Protein AF-0000000076758335 (afdb_homodimer)

InterPro domains:
  IPR004199 Beta galactosidase small chain/ domain 5 [PF02929] (727-994)
  IPR004199 Beta galactosidase small chain/ domain 5 [SM01038] (724-995)
  IPR006101 Glycoside hydrolase, family 2 [PR00132] (143-158)
  IPR006101 Glycoside hydrolase, family 2 [PR00132] (321-335)
  IPR006101 Glycoside hydrolase, family 2 [PR00132] (352-370)
  IPR006101 Glycoside hydrolase, family 2 [PR00132] (432-447)
  IPR006101 Glycoside hydrolase, family 2 [PR00132] (509-524)
  IPR006102 Glycoside hydrolase family 2, immunoglobulin-like beta-sandwich [PF00703] (217-310)
  IPR006103 Glycoside hydrolase family 2, catalytic domain [PF02836] (313-606)
  IPR006104 Glycosyl hydrolases family 2, sugar binding domain [PF02837] (42-215)
  IPR008979 Galactose-binding-like domain superfamily [SSF49785] (6-215)
  IPR011013 Galactose mutarotase-like domain superfamily [SSF74650] (711-996)
  IPR013783 Immunoglobulin-like fold [G3DSA:2.60.40.10] (217-310)
  IPR013783 Immunoglobulin-like fold [G3DSA:2.60.40.10] (604-705)
  IPR014718 Glycoside hydrolase-type carbohydrate-binding [G3DSA:2.70.98.10] (709-995)
  IPR017853 Glycoside hydrolase superfamily [SSF51445] (312-602)
  IPR023230 Glycoside hydrolase, family 2, conserved site [PS00719] (362-387)
  IPR023232 Glycoside hydrolase, family 2, active site [PS00608] (432-446)
  IPR032312 Beta-galactosidase, domain 4 [PF16353] (614-696)
  IPR036156 Beta-Galactosidase/glucuronidase domain superfamily [SSF49303] (218-310)

Structure (mmCIF, N/CA/C/O backbone):
data_AF-0000000076758335-model_v1
#
loop_
_entity.id
_entity.type
_entity.pdbx_description
1 polymer Beta-galactosidase
#
loop_
_atom_site.group_PDB
_atom_site.id
_atom_site.type_symbol
_atom_site.label_atom_id
_atom_site.label_alt_id
_atom_site.label_comp_id
_atom_site.label_asym_id
_atom_site.label_entity_id
_atom_site.label_seq_id
_atom_site.pdbx_PDB_ins_code
_atom_site.Cartn_x
_atom_site.Cartn_y
_atom_site.Cartn_z
_atom_site.occupancy
_atom_site.B_iso_or_equiv
_atom_site.auth_seq_id
_atom_site.auth_comp_id
_atom_site.auth_asym_id
_atom_site.auth_atom_id
_atom_site.pdbx_PDB_model_num
ATOM 1 N N . MET A 1 1 ? -24.25 -48.094 -36.531 1 71.44 1 MET A N 1
ATOM 2 C CA . MET A 1 1 ? -24.312 -48.156 -35.094 1 71.44 1 MET A CA 1
ATOM 3 C C . MET A 1 1 ? -24.812 -46.812 -34.5 1 71.44 1 MET A C 1
ATOM 5 O O . MET A 1 1 ? -24.516 -45.75 -35.031 1 71.44 1 MET A O 1
ATOM 9 N N . LYS A 1 2 ? -25.703 -46.938 -33.5 1 85.69 2 LYS A N 1
ATOM 10 C CA . LYS A 1 2 ? -26.25 -45.75 -32.812 1 85.69 2 LYS A CA 1
ATOM 11 C C . LYS A 1 2 ? -25.422 -45.406 -31.594 1 85.69 2 LYS A C 1
ATOM 13 O O . LYS A 1 2 ? -24.953 -46.312 -30.891 1 85.69 2 LYS A O 1
ATOM 18 N N . TYR A 1 3 ? -25.016 -44.125 -31.438 1 91.62 3 TYR A N 1
ATOM 19 C CA . TYR A 1 3 ? -24.297 -43.688 -30.25 1 91.62 3 TYR A CA 1
ATOM 20 C C . TYR A 1 3 ? -25.25 -43.5 -29.062 1 91.62 3 TYR A C 1
ATOM 22 O O . TYR A 1 3 ? -26.469 -43.406 -29.25 1 91.62 3 TYR A O 1
ATOM 30 N N . THR A 1 4 ? -24.75 -43.625 -27.781 1 96.19 4 THR A N 1
ATOM 31 C CA . THR A 1 4 ? -25.5 -43.344 -26.578 1 96.19 4 THR A CA 1
ATOM 32 C C . THR A 1 4 ? -24.703 -42.469 -25.625 1 96.19 4 THR A C 1
ATOM 34 O O . THR A 1 4 ? -23.469 -42.562 -25.578 1 96.19 4 THR A O 1
ATOM 37 N N . LEU A 1 5 ? -25.359 -41.625 -24.922 1 95.94 5 LEU A N 1
ATOM 38 C CA . LEU A 1 5 ? -24.703 -40.75 -23.953 1 95.94 5 LEU A CA 1
ATOM 39 C C . LEU A 1 5 ? -24.422 -41.531 -22.656 1 95.94 5 LEU A C 1
ATOM 41 O O . LEU A 1 5 ? -23.656 -41.031 -21.812 1 95.94 5 LEU A O 1
ATOM 45 N N . ASP A 1 6 ? -24.922 -42.719 -22.562 1 95.75 6 ASP A N 1
ATOM 46 C CA . ASP A 1 6 ? -24.688 -43.531 -21.391 1 95.75 6 ASP A CA 1
ATOM 47 C C . ASP A 1 6 ? -23.203 -43.875 -21.234 1 95.75 6 ASP A C 1
ATOM 49 O O . ASP A 1 6 ? -22.75 -44.188 -20.141 1 95.75 6 ASP A O 1
ATOM 53 N N . TRP A 1 7 ? -22.484 -43.781 -22.344 1 97.62 7 TRP A N 1
ATOM 54 C CA . TRP A 1 7 ? -21.062 -44.094 -22.297 1 97.62 7 TRP A CA 1
ATOM 55 C C . TRP A 1 7 ? -20.312 -43.094 -21.406 1 97.62 7 TRP A C 1
ATOM 57 O O . TRP A 1 7 ? -19.281 -43.438 -20.812 1 97.62 7 TRP A O 1
ATOM 67 N N . LEU A 1 8 ? -20.844 -41.906 -21.219 1 97.56 8 LEU A N 1
ATOM 68 C CA . LEU A 1 8 ? -20.188 -40.844 -20.484 1 97.56 8 LEU A CA 1
ATOM 69 C C . LEU A 1 8 ? -20.031 -41.219 -19.016 1 97.56 8 LEU A C 1
ATOM 71 O O . LEU A 1 8 ? -19.156 -40.688 -18.312 1 97.56 8 LEU A O 1
ATOM 75 N N . ILE A 1 9 ? -20.875 -42.125 -18.5 1 97.38 9 ILE A N 1
ATOM 76 C CA . ILE A 1 9 ? -20.844 -42.438 -17.078 1 97.38 9 ILE A CA 1
ATOM 77 C C . ILE A 1 9 ? -20.516 -43.938 -16.906 1 97.38 9 ILE A C 1
ATOM 79 O O . ILE A 1 9 ? -20.859 -44.531 -15.875 1 97.38 9 ILE A O 1
ATOM 83 N N . ASN A 1 10 ? -20.031 -44.562 -17.906 1 97.5 10 ASN A N 1
ATOM 84 C CA . ASN A 1 10 ? -19.641 -45.969 -17.828 1 97.5 10 ASN A CA 1
ATOM 85 C C . ASN A 1 10 ? -18.125 -46.125 -18 1 97.5 10 ASN A C 1
ATOM 87 O O . ASN A 1 10 ? -17.609 -46.125 -19.109 1 97.5 10 ASN A O 1
ATOM 91 N N . PRO A 1 11 ? -17.391 -46.375 -16.906 1 97.44 11 PRO A N 1
ATOM 92 C CA . PRO A 1 11 ? -15.938 -46.469 -17 1 97.44 11 PRO A CA 1
ATOM 93 C C . PRO A 1 11 ? -15.492 -47.688 -17.828 1 97.44 11 PRO A C 1
ATOM 95 O O . PRO A 1 11 ? -14.328 -47.781 -18.219 1 97.44 11 PRO A O 1
ATOM 98 N N . GLU A 1 12 ? -16.438 -48.531 -18.156 1 97.62 12 GLU A N 1
ATOM 99 C CA . GLU A 1 12 ? -16.109 -49.719 -18.938 1 97.62 12 GLU A CA 1
ATOM 100 C C . GLU A 1 12 ? -16.141 -49.406 -20.438 1 97.62 12 GLU A C 1
ATOM 102 O O . GLU A 1 12 ? -15.648 -50.219 -21.25 1 97.62 12 GLU A O 1
ATOM 107 N N . VAL A 1 13 ? -16.75 -48.375 -20.828 1 97.94 13 VAL A N 1
ATOM 108 C CA . VAL A 1 13 ? -16.797 -47.969 -22.219 1 97.94 13 VAL A CA 1
ATOM 109 C C . VAL A 1 13 ? -15.984 -46.688 -22.406 1 97.94 13 VAL A C 1
ATOM 111 O O . VAL A 1 13 ? -16.516 -45.562 -22.234 1 97.94 13 VAL A O 1
ATOM 114 N N . PHE A 1 14 ? -14.781 -46.844 -22.766 1 98 14 PHE A N 1
ATOM 115 C CA . PHE A 1 14 ? -13.906 -45.688 -22.922 1 98 14 PHE A CA 1
ATOM 116 C C . PHE A 1 14 ? -13.484 -45.5 -24.375 1 98 14 PHE A C 1
ATOM 118 O O . PHE A 1 14 ? -12.805 -44.531 -24.734 1 98 14 PHE A O 1
ATOM 125 N N . ALA A 1 15 ? -13.844 -46.375 -25.25 1 97.94 15 ALA A N 1
ATOM 126 C CA . ALA A 1 15 ? -13.57 -46.375 -26.688 1 97.94 15 ALA A CA 1
ATOM 127 C C . ALA A 1 15 ? -14.594 -47.188 -27.453 1 97.94 15 ALA A C 1
ATOM 129 O O . ALA A 1 15 ? -14.953 -48.281 -27.016 1 97.94 15 ALA A O 1
ATOM 130 N N . VAL A 1 16 ? -15.109 -46.656 -28.516 1 98.31 16 VAL A N 1
ATOM 131 C CA . VAL A 1 16 ? -15.961 -47.375 -29.453 1 98.31 16 VAL A CA 1
ATOM 132 C C . VAL A 1 16 ? -15.445 -47.156 -30.875 1 98.31 16 VAL A C 1
ATOM 134 O O . VAL A 1 16 ? -15.297 -46.031 -31.328 1 98.31 16 VAL A O 1
ATOM 137 N N . ASN A 1 17 ? -15.148 -48.156 -31.625 1 97.62 17 ASN A N 1
ATOM 138 C CA . ASN A 1 17 ? -14.68 -48.188 -33 1 97.62 17 ASN A CA 1
ATOM 139 C C . ASN A 1 17 ? -13.305 -47.531 -33.156 1 97.62 17 ASN A C 1
ATOM 141 O O . ASN A 1 17 ? -12.891 -47.156 -34.25 1 97.62 17 ASN A O 1
ATOM 145 N N . ARG A 1 18 ? -12.602 -47.219 -32.062 1 98 18 ARG A N 1
ATOM 146 C CA . ARG A 1 18 ? -11.258 -46.656 -32.094 1 98 18 ARG A CA 1
ATOM 147 C C . ARG A 1 18 ? -10.234 -47.688 -32.562 1 98 18 ARG A C 1
ATOM 149 O O . ARG A 1 18 ? -10.289 -48.844 -32.156 1 98 18 ARG A O 1
ATOM 156 N N . ILE A 1 19 ? -9.359 -47.281 -33.406 1 96.25 19 ILE A N 1
ATOM 157 C CA . ILE A 1 19 ? -8.32 -48.188 -33.875 1 96.25 19 ILE A CA 1
ATOM 158 C C . ILE A 1 19 ? -7.301 -48.438 -32.781 1 96.25 19 ILE A C 1
ATOM 160 O O . ILE A 1 19 ? -7.125 -47.594 -31.891 1 96.25 19 ILE A O 1
ATOM 164 N N . ALA A 1 20 ? -6.758 -49.625 -32.812 1 95.62 20 ALA A N 1
ATOM 165 C CA . ALA A 1 20 ? -5.73 -49.938 -31.812 1 95.62 20 ALA A CA 1
ATOM 166 C C . ALA A 1 20 ? -4.555 -48.969 -31.906 1 95.62 20 ALA A C 1
ATOM 168 O O . ALA A 1 20 ? -4.16 -48.562 -33 1 95.62 20 ALA A O 1
ATOM 169 N N . ALA A 1 21 ? -4.02 -48.594 -30.734 1 97.31 21 ALA A N 1
ATOM 170 C CA . ALA A 1 21 ? -2.854 -47.719 -30.703 1 97.31 21 ALA A CA 1
ATOM 171 C C . ALA A 1 21 ? -1.657 -48.375 -31.391 1 97.31 21 ALA A C 1
ATOM 173 O O . ALA A 1 21 ? -1.524 -49.594 -31.422 1 97.31 21 ALA A O 1
ATOM 174 N N . HIS A 1 22 ? -0.878 -47.594 -31.984 1 97.44 22 HIS A N 1
ATOM 175 C CA . HIS A 1 22 ? 0.309 -48.062 -32.719 1 97.44 22 HIS A CA 1
ATOM 176 C C . HIS A 1 22 ? 1.438 -47.031 -32.594 1 97.44 22 HIS A C 1
ATOM 178 O O . HIS A 1 22 ? 1.24 -45.938 -32.062 1 97.44 22 HIS A O 1
ATOM 184 N N . SER A 1 23 ? 2.613 -47.438 -33.094 1 97.75 23 SER A N 1
ATOM 185 C CA . SER A 1 23 ? 3.781 -46.562 -33 1 97.75 23 SER A CA 1
ATOM 186 C C . SER A 1 23 ? 3.58 -45.281 -33.812 1 97.75 23 SER A C 1
ATOM 188 O O . SER A 1 23 ? 2.814 -45.25 -34.781 1 97.75 23 SER A O 1
ATOM 190 N N . ASP A 1 24 ? 4.191 -44.219 -33.375 1 97.12 24 ASP A N 1
ATOM 191 C CA . ASP A 1 24 ? 4.055 -42.938 -34.062 1 97.12 24 ASP A CA 1
ATOM 192 C C . ASP A 1 24 ? 5.047 -42.812 -35.188 1 97.12 24 ASP A C 1
ATOM 194 O O . ASP A 1 24 ? 5.496 -41.688 -35.531 1 97.12 24 ASP A O 1
ATOM 198 N N . HIS A 1 25 ? 5.449 -43.906 -35.875 1 97 25 HIS A N 1
ATOM 199 C CA . HIS A 1 25 ? 6.297 -43.812 -37.062 1 97 25 HIS A CA 1
ATOM 200 C C . HIS A 1 25 ? 5.637 -43 -38.156 1 97 25 HIS A C 1
ATOM 202 O O . HIS A 1 25 ? 4.41 -42.875 -38.188 1 97 25 HIS A O 1
ATOM 208 N N . ARG A 1 26 ? 6.457 -42.5 -39.031 1 96.44 26 ARG A N 1
ATOM 209 C CA . ARG A 1 26 ? 5.945 -41.656 -40.094 1 96.44 26 ARG A CA 1
ATOM 210 C C . ARG A 1 26 ? 5.793 -42.438 -41.375 1 96.44 26 ARG A C 1
ATOM 212 O O . ARG A 1 26 ? 6.582 -43.344 -41.656 1 96.44 26 ARG A O 1
ATOM 219 N N . ILE A 1 27 ? 4.812 -42.094 -42.188 1 97 27 ILE A N 1
ATOM 220 C CA . ILE A 1 27 ? 4.535 -42.781 -43.406 1 97 27 ILE A CA 1
ATOM 221 C C . ILE A 1 27 ? 4.594 -41.812 -44.594 1 97 27 ILE A C 1
ATOM 223 O O . ILE A 1 27 ? 4.172 -40.688 -44.469 1 97 27 ILE A O 1
ATOM 227 N N . TYR A 1 28 ? 5.109 -42.312 -45.688 1 97.69 28 TYR A N 1
ATOM 228 C CA . TYR A 1 28 ? 5.258 -41.531 -46.938 1 97.69 28 TYR A CA 1
ATOM 229 C C . TYR A 1 28 ? 4.883 -42.406 -48.156 1 97.69 28 TYR A C 1
ATOM 231 O O . TYR A 1 28 ? 4.977 -43.625 -48.094 1 97.69 28 TYR A O 1
ATOM 239 N N . ALA A 1 29 ? 4.508 -41.719 -49.188 1 96.94 29 ALA A N 1
ATOM 240 C CA . ALA A 1 29 ? 4.125 -42.469 -50.406 1 96.94 29 ALA A CA 1
ATOM 241 C C . ALA A 1 29 ? 5.348 -43.062 -51.094 1 96.94 29 ALA A C 1
ATOM 243 O O . ALA A 1 29 ? 5.254 -44.094 -51.75 1 96.94 29 ALA A O 1
ATOM 244 N N . ASN A 1 30 ? 6.523 -42.375 -51 1 96.5 30 ASN A N 1
ATOM 245 C CA . ASN A 1 30 ? 7.77 -42.812 -51.625 1 96.5 30 ASN A CA 1
ATOM 246 C C . ASN A 1 30 ? 8.984 -42.219 -50.906 1 96.5 30 ASN A C 1
ATOM 248 O O . ASN A 1 30 ? 8.844 -41.406 -49.969 1 96.5 30 ASN A O 1
ATOM 252 N N . HIS A 1 31 ? 10.125 -42.625 -51.406 1 95.12 31 HIS A N 1
ATOM 253 C CA . HIS A 1 31 ? 11.375 -42.219 -50.75 1 95.12 31 HIS A CA 1
ATOM 254 C C . HIS A 1 31 ? 11.594 -40.719 -50.906 1 95.12 31 HIS A C 1
ATOM 256 O O . HIS A 1 31 ? 12.188 -40.062 -50.031 1 95.12 31 HIS A O 1
ATOM 262 N N . LEU A 1 32 ? 11.133 -40.094 -51.969 1 95.69 32 LEU A N 1
ATOM 263 C CA . LEU A 1 32 ? 11.305 -38.656 -52.188 1 95.69 32 LEU A CA 1
ATOM 264 C C . LEU A 1 32 ? 10.562 -37.844 -51.125 1 95.69 32 LEU A C 1
ATOM 266 O O . LEU A 1 32 ? 11.086 -36.875 -50.594 1 95.69 32 LEU A O 1
ATOM 270 N N . GLU A 1 33 ? 9.336 -38.281 -50.781 1 96.94 33 GLU A N 1
ATOM 271 C CA . GLU A 1 33 ? 8.562 -37.656 -49.719 1 96.94 33 GLU A CA 1
ATOM 272 C C . GLU A 1 33 ? 9.227 -37.844 -48.375 1 96.94 33 GLU A C 1
ATOM 274 O O . GLU A 1 33 ? 9.227 -36.938 -47.531 1 96.94 33 GLU A O 1
ATOM 279 N N . ALA A 1 34 ? 9.727 -38.969 -48.156 1 96.31 34 ALA A N 1
ATOM 280 C CA . ALA A 1 34 ? 10.398 -39.281 -46.875 1 96.31 34 ALA A CA 1
ATOM 281 C C . ALA A 1 34 ? 11.625 -38.375 -46.688 1 96.31 34 ALA A C 1
ATOM 283 O O . ALA A 1 34 ? 11.859 -37.875 -45.594 1 96.31 34 ALA A O 1
ATOM 284 N N . ASP A 1 35 ? 12.375 -38.156 -47.75 1 93.69 35 ASP A N 1
ATOM 285 C CA . ASP A 1 35 ? 13.562 -37.312 -47.688 1 93.69 35 ASP A CA 1
ATOM 286 C C . ASP A 1 35 ? 13.195 -35.875 -47.469 1 93.69 35 ASP A C 1
ATOM 288 O O . ASP A 1 35 ? 13.914 -35.125 -46.781 1 93.69 35 ASP A O 1
ATOM 292 N N . ALA A 1 36 ? 12.016 -35.5 -47.938 1 94.44 36 ALA A N 1
ATOM 293 C CA . ALA A 1 36 ? 11.539 -34.125 -47.781 1 94.44 36 ALA A CA 1
ATOM 294 C C . ALA A 1 36 ? 10.766 -33.969 -46.469 1 94.44 36 ALA A C 1
ATOM 296 O O . ALA A 1 36 ? 10.445 -32.844 -46.062 1 94.44 36 ALA A O 1
ATOM 297 N N . ASP A 1 37 ? 10.547 -35.062 -45.875 1 93.19 37 ASP A N 1
ATOM 298 C CA . ASP A 1 37 ? 9.742 -35.125 -44.656 1 93.19 37 ASP A CA 1
ATOM 299 C C . ASP A 1 37 ? 8.391 -34.438 -44.875 1 93.19 37 ASP A C 1
ATOM 301 O O . ASP A 1 37 ? 8 -33.562 -44.094 1 93.19 37 ASP A O 1
ATOM 305 N N . ASN A 1 38 ? 7.781 -34.719 -45.906 1 94.69 38 ASN A N 1
ATOM 306 C CA . ASN A 1 38 ? 6.457 -34.219 -46.281 1 94.69 38 ASN A CA 1
ATOM 307 C C . ASN A 1 38 ? 5.633 -35.344 -46.938 1 94.69 38 ASN A C 1
ATOM 309 O O . ASN A 1 38 ? 5.949 -35.781 -48.062 1 94.69 38 ASN A O 1
ATOM 313 N N . SER A 1 39 ? 4.586 -35.719 -46.312 1 97.31 39 SER A N 1
ATOM 314 C CA . SER A 1 39 ? 3.844 -36.906 -46.75 1 97.31 39 SER A CA 1
ATOM 315 C C . SER A 1 39 ? 2.549 -36.5 -47.469 1 97.31 39 SER A C 1
ATOM 317 O O . SER A 1 39 ? 1.689 -35.844 -46.875 1 97.31 39 SER A O 1
ATOM 319 N N . SER A 1 40 ? 2.393 -36.969 -48.656 1 97.44 40 SER A N 1
ATOM 320 C CA . SER A 1 40 ? 1.14 -36.781 -49.375 1 97.44 40 SER A CA 1
ATOM 321 C C . SER A 1 40 ? 0.037 -37.688 -48.844 1 97.44 40 SER A C 1
ATOM 323 O O . SER A 1 40 ? -1.141 -37.469 -49.125 1 97.44 40 SER A O 1
ATOM 325 N N . LEU A 1 41 ? 0.363 -38.594 -47.969 1 97.56 41 LEU A N 1
ATOM 326 C CA . LEU A 1 41 ? -0.612 -39.5 -47.375 1 97.56 41 LEU A CA 1
ATOM 327 C C . LEU A 1 41 ? -1.286 -38.906 -46.156 1 97.56 41 LEU A C 1
ATOM 329 O O . LEU A 1 41 ? -2.152 -39.531 -45.531 1 97.56 41 LEU A O 1
ATOM 333 N N . ILE A 1 42 ? -0.888 -37.719 -45.812 1 97.94 42 ILE A N 1
ATOM 334 C CA . ILE A 1 42 ? -1.438 -37 -44.656 1 97.94 42 ILE A CA 1
ATOM 335 C C . ILE A 1 42 ? -2.143 -35.719 -45.094 1 97.94 42 ILE A C 1
ATOM 337 O O . ILE A 1 42 ? -1.614 -35 -45.938 1 97.94 42 ILE A O 1
ATOM 341 N N . GLN A 1 43 ? -3.332 -35.5 -44.625 1 98.25 43 GLN A N 1
ATOM 342 C CA . GLN A 1 43 ? -4.074 -34.25 -44.875 1 98.25 43 GLN A CA 1
ATOM 343 C C . GLN A 1 43 ? -4.426 -33.562 -43.562 1 98.25 43 GLN A C 1
ATOM 345 O O . GLN A 1 43 ? -5.188 -34.094 -42.75 1 98.25 43 GLN A O 1
ATOM 350 N N . ASN A 1 44 ? -3.809 -32.438 -43.344 1 97.94 44 ASN A N 1
ATOM 351 C CA . ASN A 1 44 ? -4.051 -31.641 -42.156 1 97.94 44 ASN A CA 1
ATOM 352 C C . ASN A 1 44 ? -5.469 -31.078 -42.125 1 97.94 44 ASN A C 1
ATOM 354 O O . ASN A 1 44 ? -5.953 -30.547 -43.125 1 97.94 44 ASN A O 1
ATOM 358 N N . LEU A 1 45 ? -6.16 -31.156 -40.938 1 98.62 45 LEU A N 1
ATOM 359 C CA . LEU A 1 45 ? -7.5 -30.594 -40.781 1 98.62 45 LEU A CA 1
ATOM 360 C C . LEU A 1 45 ? -7.52 -29.5 -39.75 1 98.62 45 LEU A C 1
ATOM 362 O O . LEU A 1 45 ? -8.586 -29.047 -39.312 1 98.62 45 LEU A O 1
ATOM 366 N N . ASN A 1 46 ? -6.34 -29.094 -39.219 1 98.38 46 ASN A N 1
ATOM 367 C CA . ASN A 1 46 ? -6.293 -27.969 -38.281 1 98.38 46 ASN A CA 1
ATOM 368 C C . ASN A 1 46 ? -6.855 -26.703 -38.938 1 98.38 46 ASN A C 1
ATOM 370 O O . ASN A 1 46 ? -7.031 -26.641 -40.156 1 98.38 46 ASN A O 1
ATOM 374 N N . GLY A 1 47 ? -7.129 -25.688 -38.094 1 98.12 47 GLY A N 1
ATOM 375 C CA . GLY A 1 47 ? -7.609 -24.391 -38.562 1 98.12 47 GLY A CA 1
ATOM 376 C C . GLY A 1 47 ? -8.898 -23.953 -37.906 1 98.12 47 GLY A C 1
ATOM 377 O O . GLY A 1 47 ? -9.117 -24.219 -36.719 1 98.12 47 GLY A O 1
ATOM 378 N N . THR A 1 48 ? -9.664 -23.203 -38.625 1 98.31 48 THR A N 1
ATOM 379 C CA . THR A 1 48 ? -10.914 -22.656 -38.125 1 98.31 48 THR A CA 1
ATOM 380 C C . THR A 1 48 ? -12.055 -23.656 -38.344 1 98.31 48 THR A C 1
ATOM 382 O O . THR A 1 48 ? -12.32 -24.062 -39.469 1 98.31 48 THR A O 1
ATOM 385 N N . TRP A 1 49 ? -12.656 -24.094 -37.344 1 98.75 49 TRP A N 1
ATOM 386 C CA . TRP A 1 49 ? -13.828 -24.953 -37.375 1 98.75 49 TRP A CA 1
ATOM 387 C C . TRP A 1 49 ? -15.094 -24.188 -37 1 98.75 49 TRP A C 1
ATOM 389 O O . TRP A 1 49 ? -15.016 -23.141 -36.344 1 98.75 49 TRP A O 1
ATOM 399 N N . LYS A 1 50 ? -16.266 -24.609 -37.5 1 98.25 50 LYS A N 1
ATOM 400 C CA . LYS A 1 50 ? -17.547 -24.141 -36.969 1 98.25 50 LYS A CA 1
ATOM 401 C C . LYS A 1 50 ? -17.797 -24.703 -35.562 1 98.25 50 LYS A C 1
ATOM 403 O O . LYS A 1 50 ? -17.438 -25.859 -35.281 1 98.25 50 LYS A O 1
ATOM 408 N N . PHE A 1 51 ? -18.422 -23.844 -34.719 1 98.5 51 PHE A N 1
ATOM 409 C CA . PHE A 1 51 ? -18.484 -24.25 -33.312 1 98.5 51 PHE A CA 1
ATOM 410 C C . PHE A 1 51 ? -19.781 -23.766 -32.656 1 98.5 51 PHE A C 1
ATOM 412 O O . PHE A 1 51 ? -20.172 -22.609 -32.844 1 98.5 51 PHE A O 1
ATOM 419 N N . ALA A 1 52 ? -20.422 -24.625 -31.922 1 98.19 52 ALA A N 1
ATOM 420 C CA . ALA A 1 52 ? -21.562 -24.281 -31.078 1 98.19 52 ALA A CA 1
ATOM 421 C C . ALA A 1 52 ? -21.359 -24.797 -29.656 1 98.19 52 ALA A C 1
ATOM 423 O O . ALA A 1 52 ? -20.969 -25.953 -29.453 1 98.19 52 ALA A O 1
ATOM 424 N N . TRP A 1 53 ? -21.562 -23.953 -28.656 1 97.75 53 TRP A N 1
ATOM 425 C CA . TRP A 1 53 ? -21.359 -24.266 -27.25 1 97.75 53 TRP A CA 1
ATOM 426 C C . TRP A 1 53 ? -22.688 -24.453 -26.531 1 97.75 53 TRP A C 1
ATOM 428 O O . TRP A 1 53 ? -23.641 -23.688 -26.75 1 97.75 53 TRP A O 1
ATOM 438 N N . ALA A 1 54 ? -22.812 -25.5 -25.75 1 97.81 54 ALA A N 1
ATOM 439 C CA . ALA A 1 54 ? -23.953 -25.719 -24.859 1 97.81 54 ALA A CA 1
ATOM 440 C C . ALA A 1 54 ? -23.5 -25.891 -23.422 1 97.81 54 ALA A C 1
ATOM 442 O O . ALA A 1 54 ? -22.453 -26.5 -23.156 1 97.81 54 ALA A O 1
ATOM 443 N N . LYS A 1 55 ? -24.266 -25.453 -22.469 1 95.75 55 LYS A N 1
ATOM 444 C CA . LYS A 1 55 ? -23.906 -25.484 -21.047 1 95.75 55 LYS A CA 1
ATOM 445 C C . LYS A 1 55 ? -23.938 -26.922 -20.516 1 95.75 55 LYS A C 1
ATOM 447 O O . LYS A 1 55 ? -23.234 -27.234 -19.547 1 95.75 55 LYS A O 1
ATOM 452 N N . ASN A 1 56 ? -24.766 -27.734 -21.078 1 96.25 56 ASN A N 1
ATOM 453 C CA . ASN A 1 56 ? -24.938 -29.125 -20.672 1 96.25 56 ASN A CA 1
ATOM 454 C C . ASN A 1 56 ? -25.594 -29.953 -21.781 1 96.25 56 ASN A C 1
ATOM 456 O O . ASN A 1 56 ? -26 -29.406 -22.797 1 96.25 56 ASN A O 1
ATOM 460 N N . PRO A 1 57 ? -25.703 -31.25 -21.594 1 95.81 57 PRO A N 1
ATOM 461 C CA . PRO A 1 57 ? -26.234 -32.125 -22.641 1 95.81 57 PRO A CA 1
ATOM 462 C C . PRO A 1 57 ? -27.703 -31.844 -22.984 1 95.81 57 PRO A C 1
ATOM 464 O O . PRO A 1 57 ? -28.125 -32.031 -24.125 1 95.81 57 PRO A O 1
ATOM 467 N N . SER A 1 58 ? -28.453 -31.328 -22.047 1 95 58 SER A N 1
ATOM 468 C CA . SER A 1 58 ? -29.859 -31.031 -22.297 1 95 58 SER A CA 1
ATOM 469 C C . SER A 1 58 ? -30.031 -29.859 -23.266 1 95 58 SER A C 1
ATOM 471 O O . SER A 1 58 ? -31.047 -29.75 -23.953 1 95 58 SER A O 1
ATOM 473 N N . GLU A 1 59 ? -29.016 -29.047 -23.344 1 95.31 59 GLU A N 1
ATOM 474 C CA . GLU A 1 59 ? -29.047 -27.875 -24.219 1 95.31 59 GLU A CA 1
ATOM 475 C C . GLU A 1 59 ? -28.266 -28.125 -25.516 1 95.31 59 GLU A C 1
ATOM 477 O O . GLU A 1 59 ? -28.188 -27.25 -26.375 1 95.31 59 GLU A O 1
ATOM 482 N N . TRP A 1 60 ? -27.781 -29.25 -25.672 1 94.69 60 TRP A N 1
ATOM 483 C CA . TRP A 1 60 ? -26.922 -29.625 -26.797 1 94.69 60 TRP A CA 1
ATOM 484 C C . TRP A 1 60 ? -27.75 -29.891 -28.047 1 94.69 60 TRP A C 1
ATOM 486 O O . TRP A 1 60 ? -28.797 -30.562 -27.984 1 94.69 60 TRP A O 1
ATOM 496 N N . GLN A 1 61 ? -27.312 -29.25 -29.172 1 92.5 61 GLN A N 1
ATOM 497 C CA . GLN A 1 61 ? -27.938 -29.578 -30.438 1 92.5 61 GLN A CA 1
ATOM 498 C C . GLN A 1 61 ? -27.516 -30.953 -30.922 1 92.5 61 GLN A C 1
ATOM 500 O O . GLN A 1 61 ? -26.641 -31.094 -31.781 1 92.5 61 GLN A O 1
ATOM 505 N N . GLN A 1 62 ? -28.266 -31.891 -30.719 1 91.44 62 GLN A N 1
ATOM 506 C CA . GLN A 1 62 ? -27.859 -33.281 -30.844 1 91.44 62 GLN A CA 1
ATOM 507 C C . GLN A 1 62 ? -27.781 -33.719 -32.312 1 91.44 62 GLN A C 1
ATOM 509 O O . GLN A 1 62 ? -27.062 -34.656 -32.656 1 91.44 62 GLN A O 1
ATOM 514 N N . LYS A 1 63 ? -28.438 -33 -33.25 1 93.81 63 LYS A N 1
ATOM 515 C CA . LYS A 1 63 ? -28.5 -33.438 -34.656 1 93.81 63 LYS A CA 1
ATOM 516 C C . LYS A 1 63 ? -27.516 -32.656 -35.5 1 93.81 63 LYS A C 1
ATOM 518 O O . LYS A 1 63 ? -27.531 -32.75 -36.75 1 93.81 63 LYS A O 1
ATOM 523 N N . PHE A 1 64 ? -26.656 -31.984 -34.906 1 96.19 64 PHE A N 1
ATOM 524 C CA . PHE A 1 64 ? -25.75 -31.078 -35.625 1 96.19 64 PHE A CA 1
ATOM 525 C C . PHE A 1 64 ? -24.891 -31.844 -36.625 1 96.19 64 PHE A C 1
ATOM 527 O O . PHE A 1 64 ? -24.328 -31.25 -37.531 1 96.19 64 PHE A O 1
ATOM 534 N N . TYR A 1 65 ? -24.703 -33.156 -36.438 1 96.19 65 TYR A N 1
ATOM 535 C CA . TYR A 1 65 ? -23.828 -33.969 -37.25 1 96.19 65 TYR A CA 1
ATOM 536 C C . TYR A 1 65 ? -24.516 -34.375 -38.562 1 96.19 65 TYR A C 1
ATOM 538 O O . TYR A 1 65 ? -23.859 -34.812 -39.5 1 96.19 65 TYR A O 1
ATOM 546 N N . GLU A 1 66 ? -25.781 -34.156 -38.625 1 96 66 GLU A N 1
ATOM 547 C CA . GLU A 1 66 ? -26.531 -34.531 -39.844 1 96 66 GLU A CA 1
ATOM 548 C C . GLU A 1 66 ? -26.125 -33.656 -41.031 1 96 66 GLU A C 1
ATOM 550 O O . GLU A 1 66 ? -25.875 -32.469 -40.875 1 96 66 GLU A O 1
ATOM 555 N N . GLU A 1 67 ? -26.141 -34.219 -42.156 1 93.69 67 GLU A N 1
ATOM 556 C CA . GLU A 1 67 ? -25.719 -33.531 -43.375 1 93.69 67 GLU A CA 1
ATOM 557 C C . GLU A 1 67 ? -26.625 -32.344 -43.656 1 93.69 67 GLU A C 1
ATOM 559 O O . GLU A 1 67 ? -26.172 -31.328 -44.188 1 93.69 67 GLU A O 1
ATOM 564 N N . SER A 1 68 ? -27.859 -32.5 -43.344 1 90.62 68 SER A N 1
ATOM 565 C CA . SER A 1 68 ? -28.859 -31.5 -43.688 1 90.62 68 SER A CA 1
ATOM 566 C C . SER A 1 68 ? -28.828 -30.344 -42.688 1 90.62 68 SER A C 1
ATOM 568 O O . SER A 1 68 ? -29.375 -29.281 -42.938 1 90.62 68 SER A O 1
ATOM 570 N N . ASP A 1 69 ? -28.266 -30.578 -41.594 1 88.88 69 ASP A N 1
ATOM 571 C CA . ASP A 1 69 ? -28.25 -29.547 -40.594 1 88.88 69 ASP A CA 1
ATOM 572 C C . ASP A 1 69 ? -27.219 -28.453 -40.906 1 88.88 69 ASP A C 1
ATOM 574 O O . ASP A 1 69 ? -26.047 -28.75 -41.156 1 88.88 69 ASP A O 1
ATOM 578 N N . SER A 1 70 ? -27.641 -27.266 -40.906 1 89.88 70 SER A N 1
ATOM 579 C CA . SER A 1 70 ? -26.797 -26.141 -41.281 1 89.88 70 SER A CA 1
ATOM 580 C C . SER A 1 70 ? -25.953 -25.672 -40.094 1 89.88 70 SER A C 1
ATOM 582 O O . SER A 1 70 ? -26.359 -25.781 -38.938 1 89.88 70 SER A O 1
ATOM 584 N N . THR A 1 71 ? -24.812 -25.219 -40.406 1 93 71 THR A N 1
ATOM 585 C CA . THR A 1 71 ? -23.922 -24.625 -39.406 1 93 71 THR A CA 1
ATOM 586 C C . THR A 1 71 ? -23.938 -23.109 -39.5 1 93 71 THR A C 1
ATOM 588 O O . THR A 1 71 ? -23 -22.438 -39.031 1 93 71 THR A O 1
ATOM 591 N N . ASP A 1 72 ? -24.875 -22.531 -40.094 1 91.81 72 ASP A N 1
ATOM 592 C CA . ASP A 1 72 ? -24.953 -21.094 -40.312 1 91.81 72 ASP A CA 1
ATOM 593 C C . ASP A 1 72 ? -25 -20.328 -39 1 91.81 72 ASP A C 1
ATOM 595 O O . ASP A 1 72 ? -24.5 -19.203 -38.906 1 91.81 72 ASP A O 1
ATOM 599 N N . ASN A 1 73 ? -25.547 -20.906 -38 1 93.88 73 ASN A N 1
ATOM 600 C CA . ASN A 1 73 ? -25.656 -20.219 -36.688 1 93.88 73 ASN A CA 1
ATOM 601 C C . ASN A 1 73 ? -24.5 -20.578 -35.781 1 93.88 73 ASN A C 1
ATOM 603 O O . ASN A 1 73 ? -24.5 -20.188 -34.594 1 93.88 73 ASN A O 1
ATOM 607 N N . PHE A 1 74 ? -23.594 -21.281 -36.312 1 97 74 PHE A N 1
ATOM 608 C CA . PHE A 1 74 ? -22.438 -21.672 -35.531 1 97 74 PHE A CA 1
ATOM 609 C C . PHE A 1 74 ? -21.406 -20.547 -35.469 1 97 74 PHE A C 1
ATOM 611 O O . PHE A 1 74 ? -21.25 -19.797 -36.469 1 97 74 PHE A O 1
ATOM 618 N N . ASP A 1 75 ? -20.719 -20.344 -34.344 1 97.56 75 ASP A N 1
ATOM 619 C CA . ASP A 1 75 ? -19.531 -19.516 -34.25 1 97.56 75 ASP A CA 1
ATOM 620 C C . ASP A 1 75 ? -18.328 -20.188 -34.906 1 97.56 75 ASP A C 1
ATOM 622 O O . ASP A 1 75 ? -18.469 -21.203 -35.562 1 97.56 75 ASP A O 1
ATOM 626 N N . ASN A 1 76 ? -17.156 -19.531 -34.844 1 98.25 76 ASN A N 1
ATOM 627 C CA . ASN A 1 76 ? -15.875 -20.094 -35.281 1 98.25 76 ASN A CA 1
ATOM 628 C C . ASN A 1 76 ? -14.961 -20.359 -34.094 1 98.25 76 ASN A C 1
ATOM 630 O O . ASN A 1 76 ? -15 -19.625 -33.094 1 98.25 76 ASN A O 1
ATOM 634 N N . ILE A 1 77 ? -14.172 -21.391 -34.156 1 98.38 77 ILE A N 1
ATOM 635 C CA . ILE A 1 77 ? -13.188 -21.703 -33.125 1 98.38 77 ILE A CA 1
ATOM 636 C C . ILE A 1 77 ? -11.906 -22.234 -33.75 1 98.38 77 ILE A C 1
ATOM 638 O O . ILE A 1 77 ? -11.953 -22.875 -34.812 1 98.38 77 ILE A O 1
ATOM 642 N N . GLN A 1 78 ? -10.812 -21.906 -33.125 1 98.5 78 GLN A N 1
ATOM 643 C CA . GLN A 1 78 ? -9.531 -22.391 -33.625 1 98.5 78 GLN A CA 1
ATOM 644 C C . GLN A 1 78 ? -9.234 -23.797 -33.062 1 98.5 78 GLN A C 1
ATOM 646 O O . GLN A 1 78 ? -9.43 -24.047 -31.891 1 98.5 78 GLN A O 1
ATOM 651 N N . VAL A 1 79 ? -8.812 -24.766 -33.906 1 98.69 79 VAL A N 1
ATOM 652 C CA . VAL A 1 79 ? -8.328 -26.094 -33.594 1 98.69 79 VAL A CA 1
ATOM 653 C C . VAL A 1 79 ? -6.902 -26.281 -34.094 1 98.69 79 VAL A C 1
ATOM 655 O O . VAL A 1 79 ? -6.645 -26.125 -35.281 1 98.69 79 VAL A O 1
ATOM 658 N N . PRO A 1 80 ? -6.008 -26.531 -33.281 1 98.25 80 PRO A N 1
ATOM 659 C CA . PRO A 1 80 ? -6.125 -26.875 -31.844 1 98.25 80 PRO A CA 1
ATOM 660 C C . PRO A 1 80 ? -6.375 -25.656 -30.969 1 98.25 80 PRO A C 1
ATOM 662 O O . PRO A 1 80 ? -5.898 -24.562 -31.281 1 98.25 80 PRO A O 1
ATOM 665 N N . GLY A 1 81 ? -7.066 -25.859 -29.844 1 98.44 81 GLY A N 1
ATOM 666 C CA . GLY A 1 81 ? -7.332 -24.828 -28.859 1 98.44 81 GLY A CA 1
ATOM 667 C C . GLY A 1 81 ? -8.336 -25.25 -27.812 1 98.44 81 GLY A C 1
ATOM 668 O O . GLY A 1 81 ? -9.125 -26.172 -28.031 1 98.44 81 GLY A O 1
ATOM 669 N N . HIS A 1 82 ? -8.305 -24.609 -26.688 1 98.5 82 HIS A N 1
ATOM 670 C CA . HIS A 1 82 ? -9.25 -24.859 -25.609 1 98.5 82 HIS A CA 1
ATOM 671 C C . HIS A 1 82 ? -10.477 -23.969 -25.719 1 98.5 82 HIS A C 1
ATOM 673 O O . HIS A 1 82 ? -10.359 -22.797 -26.062 1 98.5 82 HIS A O 1
ATOM 679 N N . MET A 1 83 ? -11.641 -24.5 -25.391 1 98.31 83 MET A N 1
ATOM 680 C CA . MET A 1 83 ? -12.898 -23.75 -25.438 1 98.31 83 MET A CA 1
ATOM 681 C C . MET A 1 83 ? -12.844 -22.547 -24.5 1 98.31 83 MET A C 1
ATOM 683 O O . MET A 1 83 ? -13.188 -21.438 -24.906 1 98.31 83 MET A O 1
ATOM 687 N N . GLU A 1 84 ? -12.297 -22.688 -23.281 1 97.69 84 GLU A N 1
ATOM 688 C CA . GLU A 1 84 ? -12.312 -21.672 -22.219 1 97.69 84 GLU A CA 1
ATOM 689 C C . GLU A 1 84 ? -11.438 -20.484 -22.594 1 97.69 84 GLU A C 1
ATOM 691 O O . GLU A 1 84 ? -11.727 -19.344 -22.188 1 97.69 84 GLU A O 1
ATOM 696 N N . LEU A 1 85 ? -10.406 -20.688 -23.344 1 98.06 85 LEU A N 1
ATOM 697 C CA . LEU A 1 85 ? -9.469 -19.625 -23.688 1 98.06 85 LEU A CA 1
ATOM 698 C C . LEU A 1 85 ? -9.883 -18.906 -24.969 1 98.06 85 LEU A C 1
ATOM 700 O O . LEU A 1 85 ? -9.211 -17.969 -25.406 1 98.06 85 LEU A O 1
ATOM 704 N N . GLN A 1 86 ? -11.031 -19.406 -25.547 1 97.88 86 GLN A N 1
ATOM 705 C CA . GLN A 1 86 ? -11.547 -18.766 -26.75 1 97.88 86 GLN A CA 1
ATOM 706 C C . GLN A 1 86 ? -12.938 -18.172 -26.516 1 97.88 86 GLN A C 1
ATOM 708 O O . GLN A 1 86 ? -13.695 -17.953 -27.453 1 97.88 86 GLN A O 1
ATOM 713 N N . GLY A 1 87 ? -13.289 -18.094 -25.297 1 96.25 87 GLY A N 1
ATOM 714 C CA . GLY A 1 87 ? -14.477 -17.328 -24.938 1 96.25 87 GLY A CA 1
ATOM 715 C C . GLY A 1 87 ? -15.656 -18.203 -24.578 1 96.25 87 GLY A C 1
ATOM 716 O O . GLY A 1 87 ? -16.75 -17.688 -24.281 1 96.25 87 GLY A O 1
ATOM 717 N N . TYR A 1 88 ? -15.516 -19.562 -24.516 1 97.5 88 TYR A N 1
ATOM 718 C CA . TYR A 1 88 ? -16.609 -20.469 -24.188 1 97.5 88 TYR A CA 1
ATOM 719 C C . TYR A 1 88 ? -16.359 -21.141 -22.828 1 97.5 88 TYR A C 1
ATOM 721 O O . TYR A 1 88 ? -15.5 -22 -22.719 1 97.5 88 TYR A O 1
ATOM 729 N N . GLY A 1 89 ? -17.156 -20.766 -21.812 1 94.62 89 GLY A N 1
ATOM 730 C CA . GLY A 1 89 ? -16.906 -21.188 -20.438 1 94.62 89 GLY A CA 1
ATOM 731 C C . GLY A 1 89 ? -15.828 -20.359 -19.75 1 94.62 89 GLY A C 1
ATOM 732 O O . GLY A 1 89 ? -15.438 -19.312 -20.25 1 94.62 89 GLY A O 1
ATOM 733 N N . LYS A 1 90 ? -15.375 -20.844 -18.469 1 94.06 90 LYS A N 1
ATOM 734 C CA . LYS A 1 90 ? -14.375 -20.125 -17.688 1 94.06 90 LYS A CA 1
ATOM 735 C C . LYS A 1 90 ? -13.242 -21.047 -17.25 1 94.06 90 LYS A C 1
ATOM 737 O O . LYS A 1 90 ? -13.484 -22.219 -16.922 1 94.06 90 LYS A O 1
ATOM 742 N N . PRO A 1 91 ? -11.969 -20.453 -17.297 1 96.69 91 PRO A N 1
ATOM 743 C CA . PRO A 1 91 ? -10.891 -21.234 -16.688 1 96.69 91 PRO A CA 1
ATOM 744 C C . PRO A 1 91 ? -11.117 -21.469 -15.188 1 96.69 91 PRO A C 1
ATOM 746 O O . PRO A 1 91 ? -11.664 -20.609 -14.492 1 96.69 91 PRO A O 1
ATOM 749 N N . GLN A 1 92 ? -10.742 -22.609 -14.742 1 97 92 GLN A N 1
ATOM 750 C CA . GLN A 1 92 ? -10.805 -22.953 -13.328 1 97 92 GLN A CA 1
ATOM 751 C C . GLN A 1 92 ? -9.547 -23.688 -12.883 1 97 92 GLN A C 1
ATOM 753 O O . GLN A 1 92 ? -9.086 -24.609 -13.562 1 97 92 GLN A O 1
ATOM 758 N N . TYR A 1 93 ? -8.992 -23.281 -11.773 1 97.31 93 TYR A N 1
ATOM 759 C CA . TYR A 1 93 ? -7.828 -23.969 -11.227 1 97.31 93 TYR A CA 1
ATOM 760 C C . TYR A 1 93 ? -8.133 -24.562 -9.852 1 97.31 93 TYR A C 1
ATOM 762 O O . TYR A 1 93 ? -8.484 -23.828 -8.922 1 97.31 93 TYR A O 1
ATOM 770 N N . VAL A 1 94 ? -7.984 -25.891 -9.68 1 94.81 94 VAL A N 1
ATOM 771 C CA . VAL A 1 94 ? -8.016 -26.625 -8.414 1 94.81 94 VAL A CA 1
ATOM 772 C C . VAL A 1 94 ? -6.934 -27.703 -8.414 1 94.81 94 VAL A C 1
ATOM 774 O O . VAL A 1 94 ? -6.664 -28.312 -9.445 1 94.81 94 VAL A O 1
ATOM 777 N N . ASN A 1 95 ? -6.383 -27.969 -7.301 1 92.06 95 ASN A N 1
ATOM 778 C CA . ASN A 1 95 ? -5.281 -28.906 -7.18 1 92.06 95 ASN A CA 1
ATOM 779 C C . ASN A 1 95 ? -5.738 -30.234 -6.559 1 92.06 95 ASN A C 1
ATOM 781 O O . ASN A 1 95 ? -5.871 -31.234 -7.262 1 92.06 95 ASN A O 1
ATOM 785 N N . THR A 1 96 ? -6.215 -30.188 -5.305 1 89.38 96 THR A N 1
ATOM 786 C CA . THR A 1 96 ? -6.434 -31.438 -4.586 1 89.38 96 THR A CA 1
ATOM 787 C C . THR A 1 96 ? -7.922 -31.766 -4.527 1 89.38 96 THR A C 1
ATOM 789 O O . THR A 1 96 ? -8.305 -32.812 -4.027 1 89.38 96 THR A O 1
ATOM 792 N N . ILE A 1 97 ? -8.75 -30.859 -5.012 1 91.56 97 ILE A N 1
ATOM 793 C CA . ILE A 1 97 ? -10.188 -31.141 -5.004 1 91.56 97 ILE A CA 1
ATOM 794 C C . ILE A 1 97 ? -10.711 -31.141 -6.438 1 91.56 97 ILE A C 1
ATOM 796 O O . ILE A 1 97 ? -10.086 -30.594 -7.34 1 91.56 97 ILE A O 1
ATOM 800 N N . TYR A 1 98 ? -11.789 -31.906 -6.621 1 95.25 98 TYR A N 1
ATOM 801 C CA . TYR A 1 98 ? -12.43 -31.891 -7.93 1 95.25 98 TYR A CA 1
ATOM 802 C C . TYR A 1 98 ? -13.148 -30.562 -8.172 1 95.25 98 TYR A C 1
ATOM 804 O O . TYR A 1 98 ? -13.555 -29.891 -7.219 1 95.25 98 TYR A O 1
ATOM 812 N N . PRO A 1 99 ? -13.344 -30.125 -9.391 1 94.25 99 PRO A N 1
ATOM 813 C CA . PRO A 1 99 ? -13.867 -28.797 -9.719 1 94.25 99 PRO A CA 1
ATOM 814 C C . PRO A 1 99 ? -15.32 -28.609 -9.281 1 94.25 99 PRO A C 1
ATOM 816 O O . PRO A 1 99 ? -15.828 -27.484 -9.273 1 94.25 99 PRO A O 1
ATOM 819 N N . TRP A 1 100 ? -16.062 -29.688 -8.945 1 95.44 100 TRP A N 1
ATOM 820 C CA . TRP A 1 100 ? -17.469 -29.578 -8.57 1 95.44 100 TRP A CA 1
ATOM 821 C C . TRP A 1 100 ? -17.625 -29.656 -7.059 1 95.44 100 TRP A C 1
ATOM 823 O O . TRP A 1 100 ? -18.75 -29.734 -6.555 1 95.44 100 TRP A O 1
ATOM 833 N N . GLU A 1 101 ? -16.516 -29.688 -6.324 1 94.38 101 GLU A N 1
ATOM 834 C CA . GLU A 1 101 ? -16.562 -29.734 -4.863 1 94.38 101 GLU A CA 1
ATOM 835 C C . GLU A 1 101 ? -17.406 -28.594 -4.305 1 94.38 101 GLU A C 1
ATOM 837 O O . GLU A 1 101 ? -17.234 -27.422 -4.684 1 94.38 101 GLU A O 1
ATOM 842 N N . GLY A 1 102 ? -18.328 -28.906 -3.432 1 94.38 102 GLY A N 1
ATOM 843 C CA . GLY A 1 102 ? -19.188 -27.906 -2.826 1 94.38 102 GLY A CA 1
ATOM 844 C C . GLY A 1 102 ? -20.359 -27.516 -3.705 1 94.38 102 GLY A C 1
ATOM 845 O O . GLY A 1 102 ? -21.328 -26.906 -3.234 1 94.38 102 GLY A O 1
ATOM 846 N N . GLN A 1 103 ? -20.344 -27.859 -4.953 1 94.88 103 GLN A N 1
ATOM 847 C CA . GLN A 1 103 ? -21.406 -27.531 -5.891 1 94.88 103 GLN A CA 1
ATOM 848 C C . GLN A 1 103 ? -22.438 -28.656 -5.992 1 94.88 103 GLN A C 1
ATOM 850 O O . GLN A 1 103 ? -23.641 -28.406 -5.965 1 94.88 103 GLN A O 1
ATOM 855 N N . GLU A 1 104 ? -21.922 -29.844 -6.141 1 94.62 104 GLU A N 1
ATOM 856 C CA . GLU A 1 104 ? -22.75 -31.047 -6.258 1 94.62 104 GLU A CA 1
ATOM 857 C C . GLU A 1 104 ? -22.109 -32.219 -5.539 1 94.62 104 GLU A C 1
ATOM 859 O O . GLU A 1 104 ? -20.875 -32.375 -5.516 1 94.62 104 GLU A O 1
ATOM 864 N N . HIS A 1 105 ? -22.953 -33.031 -4.965 1 93.62 105 HIS A N 1
ATOM 865 C CA . HIS A 1 105 ? -22.453 -34.281 -4.402 1 93.62 105 HIS A CA 1
ATOM 866 C C . HIS A 1 105 ? -22.281 -35.344 -5.48 1 93.62 105 HIS A C 1
ATOM 868 O O . HIS A 1 105 ? -23.266 -35.969 -5.887 1 93.62 105 HIS A O 1
ATOM 874 N N . LEU A 1 106 ? -21.062 -35.5 -5.891 1 95.06 106 LEU A N 1
ATOM 875 C CA . LEU A 1 106 ? -20.766 -36.469 -6.941 1 95.06 106 LEU A CA 1
ATOM 876 C C . LEU A 1 106 ? -19.719 -37.469 -6.473 1 95.06 106 LEU A C 1
ATOM 878 O O . LEU A 1 106 ? -18.781 -37.125 -5.754 1 95.06 106 LEU A O 1
ATOM 882 N N . ARG A 1 107 ? -19.938 -38.719 -6.816 1 95.75 107 ARG A N 1
ATOM 883 C CA . ARG A 1 107 ? -18.969 -39.781 -6.668 1 95.75 107 ARG A CA 1
ATOM 884 C C . ARG A 1 107 ? -18.828 -40.594 -7.965 1 95.75 107 ARG A C 1
ATOM 886 O O . ARG A 1 107 ? -19.75 -40.625 -8.766 1 95.75 107 ARG A O 1
ATOM 893 N N . PRO A 1 108 ? -17.609 -41.188 -8.203 1 96.06 108 PRO A N 1
ATOM 894 C CA . PRO A 1 108 ? -17.422 -41.969 -9.43 1 96.06 108 PRO A CA 1
ATOM 895 C C . PRO A 1 108 ? -18.484 -43.031 -9.602 1 96.06 108 PRO A C 1
ATOM 897 O O . PRO A 1 108 ? -18.922 -43.656 -8.617 1 96.06 108 PRO A O 1
ATOM 900 N N . PRO A 1 109 ? -18.938 -43.281 -10.789 1 96.56 109 PRO A N 1
ATOM 901 C CA . PRO A 1 109 ? -18.469 -42.656 -12.031 1 96.56 109 PRO A CA 1
ATOM 902 C C . PRO A 1 109 ? -19.359 -41.5 -12.477 1 96.56 109 PRO A C 1
ATOM 904 O O . PRO A 1 109 ? -19.281 -41.062 -13.633 1 96.56 109 PRO A O 1
ATOM 907 N N . PHE A 1 110 ? -20.234 -41 -11.625 1 96.62 110 PHE A N 1
ATOM 908 C CA . PHE A 1 110 ? -21.281 -40.062 -12.008 1 96.62 110 PHE A CA 1
ATOM 909 C C . PHE A 1 110 ? -20.672 -38.688 -12.281 1 96.62 110 PHE A C 1
ATOM 911 O O . PHE A 1 110 ? -19.656 -38.312 -11.68 1 96.62 110 PHE A O 1
ATOM 918 N N . ILE A 1 111 ? -21.281 -37.969 -13.242 1 96.25 111 ILE A N 1
ATOM 919 C CA . ILE A 1 111 ? -20.859 -36.625 -13.633 1 96.25 111 ILE A CA 1
ATOM 920 C C . ILE A 1 111 ? -22.031 -35.656 -13.516 1 96.25 111 ILE A C 1
ATOM 922 O O . ILE A 1 111 ? -23.172 -36.062 -13.375 1 96.25 111 ILE A O 1
ATOM 926 N N . SER A 1 112 ? -21.734 -34.406 -13.516 1 94.88 112 SER A N 1
ATOM 927 C CA . SER A 1 112 ? -22.781 -33.375 -13.414 1 94.88 112 SER A CA 1
ATOM 928 C C . SER A 1 112 ? -23.672 -33.375 -14.656 1 94.88 112 SER A C 1
ATOM 930 O O . SER A 1 112 ? -23.172 -33.375 -15.781 1 94.88 112 SER A O 1
ATOM 932 N N . GLU A 1 113 ? -24.906 -33.344 -14.438 1 91.94 113 GLU A N 1
ATOM 933 C CA . GLU A 1 113 ? -25.828 -33.188 -15.555 1 91.94 113 GLU A CA 1
ATOM 934 C C . GLU A 1 113 ? -26.109 -31.734 -15.844 1 91.94 113 GLU A C 1
ATOM 936 O O . GLU A 1 113 ? -26.453 -31.359 -16.969 1 91.94 113 GLU A O 1
ATOM 941 N N . LYS A 1 114 ? -25.938 -30.969 -14.844 1 91.31 114 LYS A N 1
ATOM 942 C CA . LYS A 1 114 ? -26.25 -29.547 -14.938 1 91.31 114 LYS A CA 1
ATOM 943 C C . LYS A 1 114 ? -25.078 -28.75 -15.492 1 91.31 114 LYS A C 1
ATOM 945 O O . LYS A 1 114 ? -25.266 -27.766 -16.219 1 91.31 114 LYS A O 1
ATOM 950 N N . ASP A 1 115 ? -23.922 -29.125 -15.133 1 93.94 115 ASP A N 1
ATOM 951 C CA . ASP A 1 115 ? -22.719 -28.422 -15.547 1 93.94 115 ASP A CA 1
ATOM 952 C C . ASP A 1 115 ? -21.75 -29.359 -16.281 1 93.94 115 ASP A C 1
ATOM 954 O O . ASP A 1 115 ? -20.688 -29.703 -15.75 1 93.94 115 ASP A O 1
ATOM 958 N N . ASN A 1 116 ? -22.016 -29.688 -17.422 1 97.25 116 ASN A N 1
ATOM 959 C CA . ASN A 1 116 ? -21.188 -30.469 -18.328 1 97.25 116 ASN A CA 1
ATOM 960 C C . ASN A 1 116 ? -21.219 -29.891 -19.75 1 97.25 116 ASN A C 1
ATOM 962 O O . ASN A 1 116 ? -21.844 -30.453 -20.641 1 97.25 116 ASN A O 1
ATOM 966 N N . PRO A 1 117 ? -20.5 -28.828 -19.953 1 97.31 117 PRO A N 1
ATOM 967 C CA . PRO A 1 117 ? -20.5 -28.156 -21.25 1 97.31 117 PRO A CA 1
ATOM 968 C C . PRO A 1 117 ? -20.172 -29.109 -22.406 1 97.31 117 PRO A C 1
ATOM 970 O O . PRO A 1 117 ? -19.359 -30.016 -22.25 1 97.31 117 PRO A O 1
ATOM 973 N N . VAL A 1 118 ? -20.828 -28.891 -23.547 1 98.19 118 VAL A N 1
ATOM 974 C CA . VAL A 1 118 ? -20.609 -29.656 -24.766 1 98.19 118 VAL A CA 1
ATOM 975 C C . VAL A 1 118 ? -20.203 -28.734 -25.906 1 98.19 118 VAL A C 1
ATOM 977 O O . VAL A 1 118 ? -20.875 -27.734 -26.172 1 98.19 118 VAL A O 1
ATOM 980 N N . GLY A 1 119 ? -19.094 -28.984 -26.484 1 98.5 119 GLY A N 1
ATOM 981 C CA . GLY A 1 119 ? -18.688 -28.297 -27.688 1 98.5 119 GLY A CA 1
ATOM 982 C C . GLY A 1 119 ? -18.969 -29.094 -28.953 1 98.5 119 GLY A C 1
ATOM 983 O O . GLY A 1 119 ? -18.5 -30.219 -29.094 1 98.5 119 GLY A O 1
ATOM 984 N N . SER A 1 120 ? -19.781 -28.562 -29.891 1 98.56 120 SER A N 1
ATOM 985 C CA . SER A 1 120 ? -20.047 -29.141 -31.203 1 98.56 120 SER A CA 1
ATOM 986 C C . SER A 1 120 ? -19.125 -28.562 -32.281 1 98.56 120 SER A C 1
ATOM 988 O O . SER A 1 120 ? -19.297 -27.406 -32.656 1 98.56 120 SER A O 1
ATOM 990 N N . TYR A 1 121 ? -18.234 -29.375 -32.719 1 98.69 121 TYR A N 1
ATOM 991 C CA . TYR A 1 121 ? -17.281 -28.969 -33.75 1 98.69 121 TYR A CA 1
ATOM 992 C C . TYR A 1 121 ? -17.703 -29.5 -35.125 1 98.69 121 TYR A C 1
ATOM 994 O O . TYR A 1 121 ? -18.109 -30.656 -35.25 1 98.69 121 TYR A O 1
ATOM 1002 N N . VAL A 1 122 ? -17.562 -28.625 -36.156 1 98.56 122 VAL A N 1
ATOM 1003 C CA . VAL A 1 122 ? -17.812 -29.078 -37.531 1 98.56 122 VAL A CA 1
ATOM 1004 C C . VAL A 1 122 ? -16.703 -28.578 -38.469 1 98.56 122 VAL A C 1
ATOM 1006 O O . VAL A 1 122 ? -16.328 -27.391 -38.406 1 98.56 122 VAL A O 1
ATOM 1009 N N . ARG A 1 123 ? -16.172 -29.406 -39.188 1 98.31 123 ARG A N 1
ATOM 1010 C CA . ARG A 1 123 ? -15.172 -29.094 -40.219 1 98.31 123 ARG A CA 1
ATOM 1011 C C . ARG A 1 123 ? -15.578 -29.641 -41.594 1 98.31 123 ARG A C 1
ATOM 1013 O O . ARG A 1 123 ? -15.844 -30.844 -41.719 1 98.31 123 ARG A O 1
ATOM 1020 N N . TYR A 1 124 ? -15.703 -28.781 -42.562 1 97.62 124 TYR A N 1
ATOM 1021 C CA . TYR A 1 124 ? -15.914 -29.188 -43.969 1 97.62 124 TYR A CA 1
ATOM 1022 C C . TYR A 1 124 ? -14.586 -29.328 -44.688 1 97.62 124 TYR A C 1
ATOM 1024 O O . TYR A 1 124 ? -13.68 -28.516 -44.5 1 97.62 124 TYR A O 1
ATOM 1032 N N . PHE A 1 125 ? -14.5 -30.406 -45.531 1 98.12 125 PHE A N 1
ATOM 1033 C CA . PHE A 1 125 ? -13.25 -30.562 -46.25 1 98.12 125 PHE A CA 1
ATOM 1034 C C . PHE A 1 125 ? -13.453 -31.391 -47.5 1 98.12 125 PHE A C 1
ATOM 1036 O O . PHE A 1 125 ? -14.43 -32.125 -47.625 1 98.12 125 PHE A O 1
ATOM 1043 N N . ASP A 1 126 ? -12.578 -31.172 -48.469 1 98.31 126 ASP A N 1
ATOM 1044 C CA . ASP A 1 126 ? -12.406 -32.062 -49.625 1 98.31 126 ASP A CA 1
ATOM 1045 C C . ASP A 1 126 ? -11.203 -32.969 -49.438 1 98.31 126 ASP A C 1
ATOM 1047 O O . ASP A 1 126 ? -10.219 -32.594 -48.781 1 98.31 126 ASP A O 1
ATOM 1051 N N . LEU A 1 127 ? -11.461 -34.188 -49.875 1 98 127 LEU A N 1
ATOM 1052 C CA . LEU A 1 127 ? -10.367 -35.156 -49.75 1 98 127 LEU A CA 1
ATOM 1053 C C . LEU A 1 127 ? -9.25 -34.812 -50.75 1 98 127 LEU A C 1
ATOM 1055 O O . LEU A 1 127 ? -9.5 -34.656 -51.938 1 98 127 LEU A O 1
ATOM 1059 N N . ASN A 1 128 ? -8.023 -34.719 -50.281 1 97.62 128 ASN A N 1
ATOM 1060 C CA . ASN A 1 128 ? -6.902 -34.531 -51.188 1 97.62 128 ASN A CA 1
ATOM 1061 C C . ASN A 1 128 ? -6.781 -35.656 -52.188 1 97.62 128 ASN A C 1
ATOM 1063 O O . ASN A 1 128 ? -7.035 -36.812 -51.875 1 97.62 128 ASN A O 1
ATOM 1067 N N . ASP A 1 129 ? -6.273 -35.375 -53.312 1 96.5 129 ASP A N 1
ATOM 1068 C CA . ASP A 1 129 ? -6.176 -36.312 -54.406 1 96.5 129 ASP A CA 1
ATOM 1069 C C . ASP A 1 129 ? -5.348 -37.531 -54.031 1 96.5 129 ASP A C 1
ATOM 1071 O O . ASP A 1 129 ? -5.684 -38.656 -54.375 1 96.5 129 ASP A O 1
ATOM 1075 N N . ALA A 1 130 ? -4.391 -37.312 -53.281 1 96.06 130 ALA A N 1
ATOM 1076 C CA . ALA A 1 130 ? -3.455 -38.375 -52.938 1 96.06 130 ALA A CA 1
ATOM 1077 C C . ALA A 1 130 ? -4.109 -39.375 -52 1 96.06 130 ALA A C 1
ATOM 1079 O O . ALA A 1 130 ? -3.604 -40.5 -51.812 1 96.06 130 ALA A O 1
ATOM 1080 N N . LEU A 1 131 ? -5.164 -39.062 -51.344 1 97.69 131 LEU A N 1
ATOM 1081 C CA . LEU A 1 131 ? -5.82 -39.938 -50.375 1 97.69 131 LEU A CA 1
ATOM 1082 C C . LEU A 1 131 ? -6.965 -40.719 -51.031 1 97.69 131 LEU A C 1
ATOM 1084 O O . LEU A 1 131 ? -7.469 -41.688 -50.469 1 97.69 131 LEU A O 1
ATOM 1088 N N . LYS A 1 132 ? -7.316 -40.375 -52.281 1 96.31 132 LYS A N 1
ATOM 1089 C CA . LYS A 1 132 ? -8.438 -41 -52.969 1 96.31 132 LYS A CA 1
ATOM 1090 C C . LYS A 1 132 ? -8.133 -42.469 -53.25 1 96.31 132 LYS A C 1
ATOM 1092 O O . LYS A 1 132 ? -6.977 -42.844 -53.469 1 96.31 132 LYS A O 1
ATOM 1097 N N . ASN A 1 133 ? -9.156 -43.312 -53.25 1 93.75 133 ASN A N 1
ATOM 1098 C CA . ASN A 1 133 ? -9.102 -44.75 -53.594 1 93.75 133 ASN A CA 1
ATOM 1099 C C . ASN A 1 133 ? -8.18 -45.5 -52.656 1 93.75 133 ASN A C 1
ATOM 1101 O O . ASN A 1 133 ? -7.473 -46.406 -53.062 1 93.75 133 ASN A O 1
ATOM 1105 N N . LYS A 1 134 ? -8.031 -45.062 -51.438 1 96.75 134 LYS A N 1
ATOM 1106 C CA . LYS A 1 134 ? -7.301 -45.719 -50.344 1 96.75 134 LYS A CA 1
ATOM 1107 C C . LYS A 1 134 ? -8.156 -45.844 -49.094 1 96.75 134 LYS A C 1
ATOM 1109 O O . LYS A 1 134 ? -9.258 -45.281 -49.031 1 96.75 134 LYS A O 1
ATOM 1114 N N . ARG A 1 135 ? -7.691 -46.688 -48.156 1 97.19 135 ARG A N 1
ATOM 1115 C CA . ARG A 1 135 ? -8.312 -46.625 -46.844 1 97.19 135 ARG A CA 1
ATOM 1116 C C . ARG A 1 135 ? -7.93 -45.344 -46.125 1 97.19 135 ARG A C 1
ATOM 1118 O O . ARG A 1 135 ? -6.758 -44.969 -46.094 1 97.19 135 ARG A O 1
ATOM 1125 N N . VAL A 1 136 ? -8.883 -44.625 -45.625 1 98.19 136 VAL A N 1
ATOM 1126 C CA . VAL A 1 136 ? -8.656 -43.312 -45.031 1 98.19 136 VAL A CA 1
ATOM 1127 C C . VAL A 1 136 ? -9.031 -43.344 -43.531 1 98.19 136 VAL A C 1
ATOM 1129 O O . VAL A 1 136 ? -10.07 -43.906 -43.156 1 98.19 136 VAL A O 1
ATOM 1132 N N . PHE A 1 137 ? -8.172 -42.812 -42.75 1 98.38 137 PHE A N 1
ATOM 1133 C CA . PHE A 1 137 ? -8.344 -42.75 -41.312 1 98.38 137 PHE A CA 1
ATOM 1134 C C . PHE A 1 137 ? -8.25 -41.281 -40.844 1 98.38 137 PHE A C 1
ATOM 1136 O O . PHE A 1 137 ? -7.691 -40.438 -41.531 1 98.38 137 PHE A O 1
ATOM 1143 N N . ILE A 1 138 ? -8.836 -41.031 -39.688 1 98.62 138 ILE A N 1
ATOM 1144 C CA . ILE A 1 138 ? -8.68 -39.719 -39.031 1 98.62 138 ILE A CA 1
ATOM 1145 C C . ILE A 1 138 ? -7.988 -39.906 -37.688 1 98.62 138 ILE A C 1
ATOM 1147 O O . ILE A 1 138 ? -8.211 -40.906 -37 1 98.62 138 ILE A O 1
ATOM 1151 N N . SER A 1 139 ? -7.133 -39 -37.344 1 98.5 139 SER A N 1
ATOM 1152 C CA . SER A 1 139 ? -6.422 -39.031 -36.062 1 98.5 139 SER A CA 1
ATOM 1153 C C . SER A 1 139 ? -6.629 -37.719 -35.281 1 98.5 139 SER A C 1
ATOM 1155 O O . SER A 1 139 ? -6.336 -36.656 -35.781 1 98.5 139 SER A O 1
ATOM 1157 N N . PHE A 1 140 ? -7.195 -37.812 -34.062 1 98.69 140 PHE A N 1
ATOM 1158 C CA . PHE A 1 140 ? -7.219 -36.75 -33.062 1 98.69 140 PHE A CA 1
ATOM 1159 C C . PHE A 1 140 ? -6.086 -36.906 -32.062 1 98.69 140 PHE A C 1
ATOM 1161 O O . PHE A 1 140 ? -6.102 -37.812 -31.25 1 98.69 140 PHE A O 1
ATOM 1168 N N . GLN A 1 141 ? -5.195 -35.875 -32 1 98.25 141 GLN A N 1
ATOM 1169 C CA . GLN A 1 141 ? -3.98 -36.062 -31.234 1 98.25 141 GLN A CA 1
ATOM 1170 C C . GLN A 1 141 ? -4.215 -35.688 -29.766 1 98.25 141 GLN A C 1
ATOM 1172 O O . GLN A 1 141 ? -3.412 -36.062 -28.891 1 98.25 141 GLN A O 1
ATOM 1177 N N . GLY A 1 142 ? -5.234 -34.969 -29.438 1 98.06 142 GLY A N 1
ATOM 1178 C CA . GLY A 1 142 ? -5.578 -34.594 -28.062 1 98.06 142 GLY A CA 1
ATOM 1179 C C . GLY A 1 142 ? -6.93 -33.938 -27.953 1 98.06 142 GLY A C 1
ATOM 1180 O O . GLY A 1 142 ? -7.145 -32.875 -28.531 1 98.06 142 GLY A O 1
ATOM 1181 N N . VAL A 1 143 ? -7.895 -34.531 -27.312 1 98.56 143 VAL A N 1
ATOM 1182 C CA . VAL A 1 143 ? -9.234 -34 -27.047 1 98.56 143 VAL A CA 1
ATOM 1183 C C . VAL A 1 143 ? -9.57 -34.188 -25.562 1 98.56 143 VAL A C 1
ATOM 1185 O O . VAL A 1 143 ? -9.492 -35.281 -25.031 1 98.56 143 VAL A O 1
ATOM 1188 N N . GLU A 1 144 ? -9.828 -33.156 -24.906 1 96.81 144 GLU A N 1
ATOM 1189 C CA . GLU A 1 144 ? -10.211 -33.156 -23.5 1 96.81 144 GLU A CA 1
ATOM 1190 C C . GLU A 1 144 ? -11.695 -32.906 -23.328 1 96.81 144 GLU A C 1
ATOM 1192 O O . GLU A 1 144 ? -12.172 -31.797 -23.656 1 96.81 144 GLU A O 1
ATOM 1197 N N . THR A 1 145 ? -12.562 -33.875 -22.828 1 94.06 145 THR A N 1
ATOM 1198 C CA . THR A 1 145 ? -12.117 -35.094 -22.188 1 94.06 145 THR A CA 1
ATOM 1199 C C . THR A 1 145 ? -12.688 -36.312 -22.906 1 94.06 145 THR A C 1
ATOM 1201 O O . THR A 1 145 ? -12.062 -37.375 -22.922 1 94.06 145 THR A O 1
ATOM 1204 N N . ALA A 1 146 ? -13.914 -36.062 -23.5 1 97.94 146 ALA A N 1
ATOM 1205 C CA . ALA A 1 146 ? -14.562 -37.156 -24.219 1 97.94 146 ALA A CA 1
ATOM 1206 C C . ALA A 1 146 ? -15.125 -36.656 -25.547 1 97.94 146 ALA A C 1
ATOM 1208 O O . ALA A 1 146 ? -15.688 -35.562 -25.625 1 97.94 146 ALA A O 1
ATOM 1209 N N . MET A 1 147 ? -15.008 -37.531 -26.641 1 98.44 147 MET A N 1
ATOM 1210 C CA . MET A 1 147 ? -15.469 -37.031 -27.938 1 98.44 147 MET A CA 1
ATOM 1211 C C . MET A 1 147 ? -16.312 -38.094 -28.641 1 98.44 147 MET A C 1
ATOM 1213 O O . MET A 1 147 ? -16.078 -39.312 -28.484 1 98.44 147 MET A O 1
ATOM 1217 N N . TYR A 1 148 ? -17.328 -37.688 -29.328 1 98.5 148 TYR A N 1
ATOM 1218 C CA . TYR A 1 148 ? -18.094 -38.406 -30.328 1 98.5 148 TYR A CA 1
ATOM 1219 C C . TYR A 1 148 ? -17.812 -37.906 -31.719 1 98.5 148 TYR A C 1
ATOM 1221 O O . TYR A 1 148 ? -17.75 -36.688 -31.938 1 98.5 148 TYR A O 1
ATOM 1229 N N . VAL A 1 149 ? -17.625 -38.812 -32.688 1 98.62 149 VAL A N 1
ATOM 1230 C CA . VAL A 1 149 ? -17.234 -38.406 -34.031 1 98.62 149 VAL A CA 1
ATOM 1231 C C . VAL A 1 149 ? -18.25 -38.906 -35.031 1 98.62 149 VAL A C 1
ATOM 1233 O O . VAL A 1 149 ? -18.688 -40.062 -35 1 98.62 149 VAL A O 1
ATOM 1236 N N . TRP A 1 150 ? -18.641 -38.031 -36 1 98.38 150 TRP A N 1
ATOM 1237 C CA . TRP A 1 150 ? -19.484 -38.344 -37.125 1 98.38 150 TRP A CA 1
ATOM 1238 C C . TRP A 1 150 ? -18.875 -37.875 -38.438 1 98.38 150 TRP A C 1
ATOM 1240 O O . TRP A 1 150 ? -18.172 -36.844 -38.469 1 98.38 150 TRP A O 1
ATOM 1250 N N . LEU A 1 151 ? -19.125 -38.562 -39.5 1 98.31 151 LEU A N 1
ATOM 1251 C CA . LEU A 1 151 ? -18.766 -38.125 -40.844 1 98.31 151 LEU A CA 1
ATOM 1252 C C . LEU A 1 151 ? -19.953 -38.312 -41.781 1 98.31 151 LEU A C 1
ATOM 1254 O O . LEU A 1 151 ? -20.5 -39.406 -41.906 1 98.31 151 LEU A O 1
ATOM 1258 N N . ASN A 1 152 ? -20.344 -37.219 -42.438 1 97.56 152 ASN A N 1
ATOM 1259 C CA . ASN A 1 152 ? -21.453 -37.219 -43.375 1 97.56 152 ASN A CA 1
ATOM 1260 C C . ASN A 1 152 ? -22.688 -37.906 -42.781 1 97.56 152 ASN A C 1
ATOM 1262 O O . ASN A 1 152 ? -23.328 -38.719 -43.469 1 97.56 152 ASN A O 1
ATOM 1266 N N . GLY A 1 153 ? -22.891 -37.562 -41.562 1 96.5 153 GLY A N 1
ATOM 1267 C CA . GLY A 1 153 ? -24.109 -38 -40.906 1 96.5 153 GLY A CA 1
ATOM 1268 C C . GLY A 1 153 ? -23.969 -39.375 -40.25 1 96.5 153 GLY A C 1
ATOM 1269 O O . GLY A 1 153 ? -24.859 -39.781 -39.5 1 96.5 153 GLY A O 1
ATOM 1270 N N . GLU A 1 154 ? -22.922 -40.094 -40.5 1 97.06 154 GLU A N 1
ATOM 1271 C CA . GLU A 1 154 ? -22.719 -41.469 -39.969 1 97.06 154 GLU A CA 1
ATOM 1272 C C . GLU A 1 154 ? -21.844 -41.438 -38.719 1 97.06 154 GLU A C 1
ATOM 1274 O O . GLU A 1 154 ? -20.828 -40.75 -38.688 1 97.06 154 GLU A O 1
ATOM 1279 N N . PHE A 1 155 ? -22.312 -42.156 -37.625 1 97.75 155 PHE A N 1
ATOM 1280 C CA . PHE A 1 155 ? -21.516 -42.281 -36.438 1 97.75 155 PHE A CA 1
ATOM 1281 C C . PHE A 1 155 ? -20.234 -43.062 -36.688 1 97.75 155 PHE A C 1
ATOM 1283 O O . PHE A 1 155 ? -20.281 -44.188 -37.188 1 97.75 155 PHE A O 1
ATOM 1290 N N . ILE A 1 156 ? -19.125 -42.469 -36.344 1 98.25 156 ILE A N 1
ATOM 1291 C CA . ILE A 1 156 ? -17.828 -43.062 -36.625 1 98.25 156 ILE A CA 1
ATOM 1292 C C . ILE A 1 156 ? -17.281 -43.75 -35.375 1 98.25 156 ILE A C 1
ATOM 1294 O O . ILE A 1 156 ? -16.734 -44.844 -35.438 1 98.25 156 ILE A O 1
ATOM 1298 N N . GLY A 1 157 ? -17.328 -42.969 -34.188 1 98.38 157 GLY A N 1
ATOM 1299 C CA . GLY A 1 157 ? -16.781 -43.594 -33 1 98.38 157 GLY A CA 1
ATOM 1300 C C . GLY A 1 157 ? -16.797 -42.688 -31.781 1 98.38 157 GLY A C 1
ATOM 1301 O O . GLY A 1 157 ? -17.375 -41.594 -31.828 1 98.38 157 GLY A O 1
ATOM 1302 N N . TYR A 1 158 ? -16.297 -43.219 -30.656 1 98.44 158 TYR A N 1
ATOM 1303 C CA . TYR A 1 158 ? -16.219 -42.594 -29.344 1 98.44 158 TYR A CA 1
ATOM 1304 C C . TYR A 1 158 ? -14.852 -42.844 -28.703 1 98.44 158 TYR A C 1
ATOM 1306 O O . TYR A 1 158 ? -14.25 -43.906 -28.891 1 98.44 158 TYR A O 1
ATOM 1314 N N . SER A 1 159 ? -14.344 -41.812 -28.016 1 98.25 159 SER A N 1
ATOM 1315 C CA . SER A 1 159 ? -13.062 -42 -27.344 1 98.25 159 SER A CA 1
ATOM 1316 C C . SER A 1 159 ? -12.945 -41.094 -26.125 1 98.25 159 SER A C 1
ATOM 1318 O O . SER A 1 159 ? -13.5 -40 -26.109 1 98.25 159 SER A O 1
ATOM 1320 N N . GLU A 1 160 ? -12.266 -41.75 -25.094 1 97 160 GLU A N 1
ATOM 1321 C CA . GLU A 1 160 ? -11.766 -41 -23.938 1 97 160 GLU A CA 1
ATOM 1322 C C . GLU A 1 160 ? -10.242 -41 -23.906 1 97 160 GLU A C 1
ATOM 1324 O O . GLU A 1 160 ? -9.594 -41.438 -24.859 1 97 160 GLU A O 1
ATOM 1329 N N . ASP A 1 161 ? -9.539 -40.406 -22.844 1 96.19 161 ASP A N 1
ATOM 1330 C CA . ASP A 1 161 ? -8.109 -40.188 -22.703 1 96.19 161 ASP A CA 1
ATOM 1331 C C . ASP A 1 161 ? -7.672 -38.938 -23.469 1 96.19 161 ASP A C 1
ATOM 1333 O O . ASP A 1 161 ? -7.43 -39 -24.672 1 96.19 161 ASP A O 1
ATOM 1337 N N . SER A 1 162 ? -7.391 -37.969 -22.766 1 97.19 162 SER A N 1
ATOM 1338 C CA . SER A 1 162 ? -7.223 -36.625 -23.344 1 97.19 162 SER A CA 1
ATOM 1339 C C . SER A 1 162 ? -5.867 -36.5 -24.031 1 97.19 162 SER A C 1
ATOM 1341 O O . SER A 1 162 ? -5.684 -35.625 -24.891 1 97.19 162 SER A O 1
ATOM 1343 N N . PHE A 1 163 ? -4.887 -37.375 -23.75 1 97.81 163 PHE A N 1
ATOM 1344 C CA . PHE A 1 163 ? -3.531 -36.906 -24.031 1 97.81 163 PHE A CA 1
ATOM 1345 C C . PHE A 1 163 ? -2.814 -37.906 -24.953 1 97.81 163 PHE A C 1
ATOM 1347 O O . PHE A 1 163 ? -1.623 -37.75 -25.234 1 97.81 163 PHE A O 1
ATOM 1354 N N . THR A 1 164 ? -3.475 -38.906 -25.422 1 97.44 164 THR A N 1
ATOM 1355 C CA . THR A 1 164 ? -2.949 -39.812 -26.453 1 97.44 164 THR A CA 1
ATOM 1356 C C . THR A 1 164 ? -3.84 -39.781 -27.688 1 97.44 164 THR A C 1
ATOM 1358 O O . THR A 1 164 ? -5.016 -39.438 -27.609 1 97.44 164 THR A O 1
ATOM 1361 N N . PRO A 1 165 ? -3.373 -40.188 -28.844 1 97.69 165 PRO A N 1
ATOM 1362 C CA . PRO A 1 165 ? -4.156 -40.125 -30.094 1 97.69 165 PRO A CA 1
ATOM 1363 C C . PRO A 1 165 ? -5.355 -41.062 -30.078 1 97.69 165 PRO A C 1
ATOM 1365 O O . PRO A 1 165 ? -5.262 -42.188 -29.562 1 97.69 165 PRO A O 1
ATOM 1368 N N . SER A 1 166 ? -6.414 -40.594 -30.609 1 98.31 166 SER A N 1
ATOM 1369 C CA . SER A 1 166 ? -7.594 -41.375 -30.953 1 98.31 166 SER A CA 1
ATOM 1370 C C . SER A 1 166 ? -7.832 -41.406 -32.469 1 98.31 166 SER A C 1
ATOM 1372 O O . SER A 1 166 ? -8.031 -40.375 -33.062 1 98.31 166 SER A O 1
ATOM 1374 N N . GLU A 1 167 ? -7.867 -42.625 -33.031 1 98.31 167 GLU A N 1
ATOM 1375 C CA . GLU A 1 167 ? -7.957 -42.75 -34.5 1 98.31 167 GLU A CA 1
ATOM 1376 C C . GLU A 1 167 ? -9.148 -43.594 -34.906 1 98.31 167 GLU A C 1
ATOM 1378 O O . GLU A 1 167 ? -9.508 -44.562 -34.188 1 98.31 167 GLU A O 1
ATOM 1383 N N . PHE A 1 168 ? -9.75 -43.25 -36.094 1 98.56 168 PHE A N 1
ATOM 1384 C CA . PHE A 1 168 ? -10.914 -43.938 -36.594 1 98.56 168 PHE A CA 1
ATOM 1385 C C . PHE A 1 168 ? -10.789 -44.156 -38.125 1 98.56 168 PHE A C 1
ATOM 1387 O O . PHE A 1 168 ? -10.227 -43.312 -38.812 1 98.56 168 PHE A O 1
ATOM 1394 N N . GLU A 1 169 ? -11.344 -45.25 -38.625 1 98.19 169 GLU A N 1
ATOM 1395 C CA . GLU A 1 169 ? -11.398 -45.469 -40.062 1 98.19 169 GLU A CA 1
ATOM 1396 C C . GLU A 1 169 ? -12.617 -44.781 -40.688 1 98.19 169 GLU A C 1
ATOM 1398 O O . GLU A 1 169 ? -13.734 -44.906 -40.156 1 98.19 169 GLU A O 1
ATOM 1403 N N . LEU A 1 170 ? -12.375 -44.031 -41.75 1 98.25 170 LEU A N 1
ATOM 1404 C CA . LEU A 1 170 ? -13.438 -43.281 -42.375 1 98.25 170 LEU A CA 1
ATOM 1405 C C . LEU A 1 170 ? -13.836 -43.875 -43.719 1 98.25 170 LEU A C 1
ATOM 1407 O O . LEU A 1 170 ? -14.828 -43.469 -44.312 1 98.25 170 LEU A O 1
ATOM 1411 N N . THR A 1 171 ? -13.227 -44.844 -44.25 1 97.38 171 THR A N 1
ATOM 1412 C CA . THR A 1 171 ? -13.227 -45.344 -45.625 1 97.38 171 THR A CA 1
ATOM 1413 C C . THR A 1 171 ? -14.648 -45.594 -46.094 1 97.38 171 THR A C 1
ATOM 1415 O O . THR A 1 171 ? -15.008 -45.188 -47.219 1 97.38 171 THR A O 1
ATOM 1418 N N . PRO A 1 172 ? -15.477 -46.188 -45.312 1 96.19 172 PRO A N 1
ATOM 1419 C CA . PRO A 1 172 ? -16.812 -46.5 -45.812 1 96.19 172 PRO A CA 1
ATOM 1420 C C . PRO A 1 172 ? -17.672 -45.281 -46.031 1 96.19 172 PRO A C 1
ATOM 1422 O O . PRO A 1 172 ? -18.672 -45.312 -46.75 1 96.19 172 PRO A O 1
ATOM 1425 N N . TYR A 1 173 ? -17.297 -44.156 -45.5 1 96.62 173 TYR A N 1
ATOM 1426 C CA . TYR A 1 173 ? -18.234 -43.062 -45.406 1 96.62 173 TYR A CA 1
ATOM 1427 C C . TYR A 1 173 ? -17.672 -41.812 -46.094 1 96.62 173 TYR A C 1
ATOM 1429 O O . TYR A 1 173 ? -18.422 -40.875 -46.375 1 96.62 173 TYR A O 1
ATOM 1437 N N . ILE A 1 174 ? -16.359 -41.75 -46.344 1 97.69 174 ILE A N 1
ATOM 1438 C CA . ILE A 1 174 ? -15.688 -40.562 -46.812 1 97.69 174 ILE A CA 1
ATOM 1439 C C . ILE A 1 174 ? -15.992 -40.344 -48.281 1 97.69 174 ILE A C 1
ATOM 1441 O O . ILE A 1 174 ? -16.172 -41.312 -49.031 1 97.69 174 ILE A O 1
ATOM 1445 N N . ARG A 1 175 ? -16.109 -39.062 -48.656 1 97.19 175 ARG A N 1
ATOM 1446 C CA . ARG A 1 175 ? -16.344 -38.688 -50.031 1 97.19 175 ARG A CA 1
ATOM 1447 C C . ARG A 1 175 ? -15.164 -37.875 -50.562 1 97.19 175 ARG A C 1
ATOM 1449 O O . ARG A 1 175 ? -14.344 -37.375 -49.781 1 97.19 175 ARG A O 1
ATOM 1456 N N . GLU A 1 176 ? -15.172 -37.812 -51.906 1 96.94 176 GLU A N 1
ATOM 1457 C CA . GLU A 1 176 ? -14.117 -37 -52.531 1 96.94 176 GLU A CA 1
ATOM 1458 C C . GLU A 1 176 ? -14.312 -35.5 -52.219 1 96.94 176 GLU A C 1
ATOM 1460 O O . GLU A 1 176 ? -13.336 -34.781 -52.031 1 96.94 176 GLU A O 1
ATOM 1465 N N . LYS A 1 177 ? -15.539 -35.188 -52.188 1 96.88 177 LYS A N 1
ATOM 1466 C CA . LYS A 1 177 ? -15.836 -33.75 -52 1 96.88 177 LYS A CA 1
ATOM 1467 C C . LYS A 1 177 ? -16.984 -33.562 -51 1 96.88 177 LYS A C 1
ATOM 1469 O O . LYS A 1 177 ? -17.828 -34.469 -50.844 1 96.88 177 LYS A O 1
ATOM 1474 N N . GLY A 1 178 ? -16.891 -32.438 -50.344 1 96.19 178 GLY A N 1
ATOM 1475 C CA . GLY A 1 178 ? -18.016 -31.984 -49.562 1 96.19 178 GLY A CA 1
ATOM 1476 C C . GLY A 1 178 ? -18.219 -32.781 -48.281 1 96.19 178 GLY A C 1
ATOM 1477 O O . GLY A 1 178 ? -19.344 -33.062 -47.906 1 96.19 178 GLY A O 1
ATOM 1478 N N . ASN A 1 179 ? -17.172 -33.281 -47.656 1 98.06 179 ASN A N 1
ATOM 1479 C CA . ASN A 1 179 ? -17.297 -34.062 -46.438 1 98.06 179 ASN A CA 1
ATOM 1480 C C . ASN A 1 179 ? -17.609 -33.156 -45.25 1 98.06 179 ASN A C 1
ATOM 1482 O O . ASN A 1 179 ? -17 -32.094 -45.062 1 98.06 179 ASN A O 1
ATOM 1486 N N . LYS A 1 180 ? -18.594 -33.594 -44.438 1 98.12 180 LYS A N 1
ATOM 1487 C CA . LYS A 1 180 ? -18.922 -32.938 -43.156 1 98.12 180 LYS A CA 1
ATOM 1488 C C . LYS A 1 180 ? -18.453 -33.812 -41.969 1 98.12 180 LYS A C 1
ATOM 1490 O O . LYS A 1 180 ? -19.062 -34.812 -41.656 1 98.12 180 LYS A O 1
ATOM 1495 N N . LEU A 1 181 ? -17.359 -33.344 -41.375 1 98.5 181 LEU A N 1
ATOM 1496 C CA . LEU A 1 181 ? -16.891 -33.938 -40.125 1 98.5 181 LEU A CA 1
ATOM 1497 C C . LEU A 1 181 ? -17.5 -33.25 -38.906 1 98.5 181 LEU A C 1
ATOM 1499 O O . LEU A 1 181 ? -17.406 -32.031 -38.781 1 98.5 181 LEU A O 1
ATOM 1503 N N . ALA A 1 182 ? -18.188 -34 -38.062 1 98.56 182 ALA A N 1
ATOM 1504 C CA . ALA A 1 182 ? -18.797 -33.469 -36.844 1 98.56 182 ALA A CA 1
ATOM 1505 C C . ALA A 1 182 ? -18.234 -34.156 -35.594 1 98.56 182 ALA A C 1
ATOM 1507 O O . ALA A 1 182 ? -18.109 -35.375 -35.594 1 98.56 182 ALA A O 1
ATOM 1508 N N . VAL A 1 183 ? -17.828 -33.406 -34.625 1 98.69 183 VAL A N 1
ATOM 1509 C CA . VAL A 1 183 ? -17.266 -33.938 -33.375 1 98.69 183 VAL A CA 1
ATOM 1510 C C . VAL A 1 183 ? -17.953 -33.25 -32.188 1 98.69 183 VAL A C 1
ATOM 1512 O O . VAL A 1 183 ? -17.984 -32 -32.094 1 98.69 183 VAL A O 1
ATOM 1515 N N . ALA A 1 184 ? -18.531 -33.969 -31.266 1 98.56 184 ALA A N 1
ATOM 1516 C CA . ALA A 1 184 ? -19 -33.469 -29.969 1 98.56 184 ALA A CA 1
ATOM 1517 C C . ALA A 1 184 ? -17.984 -33.75 -28.875 1 98.56 184 ALA A C 1
ATOM 1519 O O . ALA A 1 184 ? -17.562 -34.875 -28.672 1 98.56 184 ALA A O 1
ATOM 1520 N N . VAL A 1 185 ? -17.578 -32.688 -28.203 1 98.62 185 VAL A N 1
ATOM 1521 C CA . VAL A 1 185 ? -16.656 -32.812 -27.078 1 98.62 185 VAL A CA 1
ATOM 1522 C C . VAL A 1 185 ? -17.375 -32.5 -25.781 1 98.62 185 VAL A C 1
ATOM 1524 O O . VAL A 1 185 ? -17.906 -31.406 -25.609 1 98.62 185 VAL A O 1
ATOM 1527 N N . PHE A 1 186 ? -17.391 -33.469 -24.844 1 98.25 186 PHE A N 1
ATOM 1528 C CA . PHE A 1 186 ? -17.984 -33.281 -23.516 1 98.25 186 PHE A CA 1
ATOM 1529 C C . PHE A 1 186 ? -16.906 -32.969 -22.484 1 98.25 186 PHE A C 1
ATOM 1531 O O . PHE A 1 186 ? -15.898 -33.656 -22.391 1 98.25 186 PHE A O 1
ATOM 1538 N N . LYS A 1 187 ? -17.172 -31.953 -21.672 1 97.44 187 LYS A N 1
ATOM 1539 C CA . LYS A 1 187 ? -16.219 -31.516 -20.656 1 97.44 187 LYS A CA 1
ATOM 1540 C C . LYS A 1 187 ? -16.047 -32.562 -19.562 1 97.44 187 LYS A C 1
ATOM 1542 O O . LYS A 1 187 ? -14.977 -32.688 -18.969 1 97.44 187 LYS A O 1
ATOM 1547 N N . ARG A 1 188 ? -17.125 -33.312 -19.328 1 97.44 188 ARG A N 1
ATOM 1548 C CA . ARG A 1 188 ? -17.062 -34.281 -18.234 1 97.44 188 ARG A CA 1
ATOM 1549 C C . ARG A 1 188 ? -17.531 -35.656 -18.703 1 97.44 188 ARG A C 1
ATOM 1551 O O . ARG A 1 188 ? -18.469 -35.781 -19.5 1 97.44 188 ARG A O 1
ATOM 1558 N N . SER A 1 189 ? -16.828 -36.656 -18.312 1 97.5 189 SER A N 1
ATOM 1559 C CA . SER A 1 189 ? -17.109 -38.094 -18.469 1 97.5 189 SER A CA 1
ATOM 1560 C C . SER A 1 189 ? -16.469 -38.906 -17.344 1 97.5 189 SER A C 1
ATOM 1562 O O . SER A 1 189 ? -15.891 -38.344 -16.422 1 97.5 189 SER A O 1
ATOM 1564 N N . SER A 1 190 ? -16.656 -40.188 -17.406 1 97.25 190 SER A N 1
ATOM 1565 C CA . SER A 1 190 ? -15.984 -41.031 -16.422 1 97.25 190 SER A CA 1
ATOM 1566 C C . SER A 1 190 ? -14.477 -40.812 -16.406 1 97.25 190 SER A C 1
ATOM 1568 O O . SER A 1 190 ? -13.828 -40.938 -15.375 1 97.25 190 SER A O 1
ATOM 1570 N N . ALA A 1 191 ? -13.922 -40.375 -17.516 1 97.31 191 ALA A N 1
ATOM 1571 C CA . ALA A 1 191 ? -12.492 -40.094 -17.609 1 97.31 191 ALA A CA 1
ATOM 1572 C C . ALA A 1 191 ? -12.094 -38.906 -16.719 1 97.31 191 ALA A C 1
ATOM 1574 O O . ALA A 1 191 ? -10.938 -38.812 -16.297 1 97.31 191 ALA A O 1
ATOM 1575 N N . SER A 1 192 ? -13.047 -38.031 -16.406 1 96.75 192 SER A N 1
ATOM 1576 C CA . SER A 1 192 ? -12.773 -36.875 -15.57 1 96.75 192 SER A CA 1
ATOM 1577 C C . SER A 1 192 ? -12.344 -37.281 -14.164 1 96.75 192 SER A C 1
ATOM 1579 O O . SER A 1 192 ? -11.609 -36.562 -13.492 1 96.75 192 SER A O 1
ATOM 1581 N N . TRP A 1 193 ? -12.75 -38.406 -13.68 1 97.25 193 TRP A N 1
ATOM 1582 C CA . TRP A 1 193 ? -12.367 -38.906 -12.375 1 97.25 193 TRP A CA 1
ATOM 1583 C C . TRP A 1 193 ? -10.922 -39.406 -12.375 1 97.25 193 TRP A C 1
ATOM 1585 O O . TRP A 1 193 ? -10.258 -39.406 -11.336 1 97.25 193 TRP A O 1
ATOM 1595 N N . LEU A 1 194 ? -10.414 -39.812 -13.586 1 97.69 194 LEU A N 1
ATOM 1596 C CA . LEU A 1 194 ? -9.055 -40.312 -13.734 1 97.69 194 LEU A CA 1
ATOM 1597 C C . LEU A 1 194 ? -8.086 -39.156 -14.047 1 97.69 194 LEU A C 1
ATOM 1599 O O . LEU A 1 194 ? -6.871 -39.344 -13.922 1 97.69 194 LEU A O 1
ATOM 1603 N N . GLU A 1 195 ? -8.578 -38.031 -14.469 1 96.94 195 GLU A N 1
ATOM 1604 C CA . GLU A 1 195 ? -7.746 -36.938 -14.922 1 96.94 195 GLU A CA 1
ATOM 1605 C C . GLU A 1 195 ? -7.859 -35.719 -13.984 1 96.94 195 GLU A C 1
ATOM 1607 O O . GLU A 1 195 ? -8.164 -34.625 -14.43 1 96.94 195 GLU A O 1
ATOM 1612 N N . ASP A 1 196 ? -7.574 -35.969 -12.711 1 95.06 196 ASP A N 1
ATOM 1613 C CA . ASP A 1 196 ? -7.609 -34.938 -11.672 1 95.06 196 ASP A CA 1
ATOM 1614 C C . ASP A 1 196 ? -6.215 -34.406 -11.398 1 95.06 196 ASP A C 1
ATOM 1616 O O . ASP A 1 196 ? -5.758 -34.375 -10.25 1 95.06 196 ASP A O 1
ATOM 1620 N N . GLN A 1 197 ? -5.551 -34 -12.469 1 93.62 197 GLN A N 1
ATOM 1621 C CA . GLN A 1 197 ? -4.18 -33.5 -12.352 1 93.62 197 GLN A CA 1
ATOM 1622 C C . GLN A 1 197 ? -4.148 -32.094 -11.734 1 93.62 197 GLN A C 1
ATOM 1624 O O . GLN A 1 197 ? -5.16 -31.406 -11.719 1 93.62 197 GLN A O 1
ATOM 1629 N N . ASP A 1 198 ? -3.061 -31.672 -11.18 1 90.81 198 ASP A N 1
ATOM 1630 C CA . ASP A 1 198 ? -2.799 -30.344 -10.656 1 90.81 198 ASP A CA 1
ATOM 1631 C C . ASP A 1 198 ? -2.588 -29.344 -11.797 1 90.81 198 ASP A C 1
ATOM 1633 O O . ASP A 1 198 ? -1.469 -28.875 -12.016 1 90.81 198 ASP A O 1
ATOM 1637 N N . PHE A 1 199 ? -3.604 -28.984 -12.477 1 93.88 199 PHE A N 1
ATOM 1638 C CA . PHE A 1 199 ? -3.506 -28.047 -13.594 1 93.88 199 PHE A CA 1
ATOM 1639 C C . PHE A 1 199 ? -4.848 -27.375 -13.852 1 93.88 199 PHE A C 1
ATOM 1641 O O . PHE A 1 199 ? -5.801 -27.562 -13.094 1 93.88 199 PHE A O 1
ATOM 1648 N N . TRP A 1 200 ? -4.953 -26.5 -14.789 1 96.69 200 TRP A N 1
ATOM 1649 C CA . TRP A 1 200 ? -6.164 -25.797 -15.203 1 96.69 200 TRP A CA 1
ATOM 1650 C C . TRP A 1 200 ? -7.184 -26.766 -15.789 1 96.69 200 TRP A C 1
ATOM 1652 O O . TRP A 1 200 ? -6.82 -27.688 -16.531 1 96.69 200 TRP A O 1
ATOM 1662 N N . ARG A 1 201 ? -8.414 -26.578 -15.43 1 96.19 201 ARG A N 1
ATOM 1663 C CA . ARG A 1 201 ? -9.508 -27.375 -15.992 1 96.19 201 ARG A CA 1
ATOM 1664 C C . ARG A 1 201 ? -9.992 -26.797 -17.312 1 96.19 201 ARG A C 1
ATOM 1666 O O . ARG A 1 201 ? -10.93 -26 -17.328 1 96.19 201 ARG A O 1
ATOM 1673 N N . PHE A 1 202 ? -9.414 -27.297 -18.422 1 96.19 202 PHE A N 1
ATOM 1674 C CA . PHE A 1 202 ? -9.789 -26.906 -19.781 1 96.19 202 PHE A CA 1
ATOM 1675 C C . PHE A 1 202 ? -10.578 -28.016 -20.469 1 96.19 202 PHE A C 1
ATOM 1677 O O . PHE A 1 202 ? -10.82 -29.078 -19.875 1 96.19 202 PHE A O 1
ATOM 1684 N N . SER A 1 203 ? -11.07 -27.781 -21.688 1 97.31 203 SER A N 1
ATOM 1685 C CA . SER A 1 203 ? -11.711 -28.734 -22.594 1 97.31 203 SER A CA 1
ATOM 1686 C C . SER A 1 203 ? -11.539 -28.328 -24.047 1 97.31 203 SER A C 1
ATOM 1688 O O . SER A 1 203 ? -11.078 -27.219 -24.344 1 97.31 203 SER A O 1
ATOM 1690 N N . GLY A 1 204 ? -11.828 -29.344 -24.906 1 98.25 204 GLY A N 1
ATOM 1691 C CA . GLY A 1 204 ? -11.75 -29.062 -26.328 1 98.25 204 GLY A CA 1
ATOM 1692 C C . GLY A 1 204 ? -10.711 -29.891 -27.047 1 98.25 204 GLY A C 1
ATOM 1693 O O . GLY A 1 204 ? -10.117 -30.797 -26.469 1 98.25 204 GLY A O 1
ATOM 1694 N N . ILE A 1 205 ? -10.586 -29.625 -28.406 1 98.81 205 ILE A N 1
ATOM 1695 C CA . ILE A 1 205 ? -9.57 -30.25 -29.25 1 98.81 205 ILE A CA 1
ATOM 1696 C C . ILE A 1 205 ? -8.289 -29.422 -29.219 1 98.81 205 ILE A C 1
ATOM 1698 O O . ILE A 1 205 ? -8.125 -28.469 -29.984 1 98.81 205 ILE A O 1
ATOM 1702 N N . PHE A 1 206 ? -7.391 -29.859 -28.359 1 98.38 206 PHE A N 1
ATOM 1703 C CA . PHE A 1 206 ? -6.316 -28.938 -28.016 1 98.38 206 PHE A CA 1
ATOM 1704 C C . PHE A 1 206 ? -5.004 -29.359 -28.656 1 98.38 206 PHE A C 1
ATOM 1706 O O . PHE A 1 206 ? -3.967 -28.734 -28.453 1 98.38 206 PHE A O 1
ATOM 1713 N N . ARG A 1 207 ? -4.945 -30.516 -29.406 1 98.44 207 ARG A N 1
ATOM 1714 C CA . ARG A 1 207 ? -3.82 -30.922 -30.25 1 98.44 207 ARG A CA 1
ATOM 1715 C C . ARG A 1 207 ? -4.262 -31.125 -31.703 1 98.44 207 ARG A C 1
ATOM 1717 O O . ARG A 1 207 ? -5.406 -30.844 -32.062 1 98.44 207 ARG A O 1
ATOM 1724 N N . ASP A 1 208 ? -3.412 -31.578 -32.625 1 98.19 208 ASP A N 1
ATOM 1725 C CA . ASP A 1 208 ? -3.609 -31.641 -34.062 1 98.19 208 ASP A CA 1
ATOM 1726 C C . ASP A 1 208 ? -4.699 -32.656 -34.438 1 98.19 208 ASP A C 1
ATOM 1728 O O . ASP A 1 208 ? -4.91 -33.625 -33.719 1 98.19 208 ASP A O 1
ATOM 1732 N N . VAL A 1 209 ? -5.395 -32.344 -35.5 1 98.75 209 VAL A N 1
ATOM 1733 C CA . VAL A 1 209 ? -6.309 -33.25 -36.188 1 98.75 209 VAL A CA 1
ATOM 1734 C C . VAL A 1 209 ? -5.875 -33.438 -37.625 1 98.75 209 VAL A C 1
ATOM 1736 O O . VAL A 1 209 ? -5.66 -32.469 -38.344 1 98.75 209 VAL A O 1
ATOM 1739 N N . PHE A 1 210 ? -5.762 -34.688 -38.125 1 98.44 210 PHE A N 1
ATOM 1740 C CA . PHE A 1 210 ? -5.391 -34.906 -39.531 1 98.44 210 PHE A CA 1
ATOM 1741 C C . PHE A 1 210 ? -5.957 -36.219 -40.031 1 98.44 210 PHE A C 1
ATOM 1743 O O . PHE A 1 210 ? -6.293 -37.094 -39.25 1 98.44 210 PHE A O 1
ATOM 1750 N N . LEU A 1 211 ? -6.09 -36.312 -41.375 1 98.5 211 LEU A N 1
ATOM 1751 C CA . LEU A 1 211 ? -6.367 -37.562 -42.094 1 98.5 211 LEU A CA 1
ATOM 1752 C C . LEU A 1 211 ? -5.074 -38.25 -42.5 1 98.5 211 LEU A C 1
ATOM 1754 O O . LEU A 1 211 ? -4.07 -37.562 -42.781 1 98.5 211 LEU A O 1
ATOM 1758 N N . TYR A 1 212 ? -5.102 -39.531 -42.531 1 97.69 212 TYR A N 1
ATOM 1759 C CA . TYR A 1 212 ? -4.027 -40.25 -43.188 1 97.69 212 TYR A CA 1
ATOM 1760 C C . TYR A 1 212 ? -4.582 -41.438 -44 1 97.69 212 TYR A C 1
ATOM 1762 O O . TYR A 1 212 ? -5.637 -42 -43.656 1 97.69 212 TYR A O 1
ATOM 1770 N N . ALA A 1 213 ? -3.867 -41.812 -45 1 97.38 213 ALA A N 1
ATOM 1771 C CA . ALA A 1 213 ? -4.316 -42.875 -45.906 1 97.38 213 ALA A CA 1
ATOM 1772 C C . ALA A 1 213 ? -3.389 -44.094 -45.812 1 97.38 213 ALA A C 1
ATOM 1774 O O . ALA A 1 213 ? -2.172 -43.938 -45.688 1 97.38 213 ALA A O 1
ATOM 1775 N N . ALA A 1 214 ? -4.027 -45.281 -45.844 1 96.69 214 ALA A N 1
ATOM 1776 C CA . ALA A 1 214 ? -3.301 -46.531 -46 1 96.69 214 ALA A CA 1
ATOM 1777 C C . ALA A 1 214 ? -3.385 -47.062 -47.438 1 96.69 214 ALA A C 1
ATOM 1779 O O . ALA A 1 214 ? -4.469 -47.375 -47.906 1 96.69 214 ALA A O 1
ATOM 1780 N N . PRO A 1 215 ? -2.221 -47.125 -48.062 1 95.44 215 PRO A N 1
ATOM 1781 C CA . PRO A 1 215 ? -2.24 -47.656 -49.406 1 95.44 215 PRO A CA 1
ATOM 1782 C C . PRO A 1 215 ? -2.561 -49.156 -49.438 1 95.44 215 PRO A C 1
ATOM 1784 O O . PRO A 1 215 ? -3.035 -49.719 -48.438 1 95.44 215 PRO A O 1
ATOM 1787 N N . SER A 1 216 ? -2.412 -49.781 -50.719 1 94.69 216 SER A N 1
ATOM 1788 C CA . SER A 1 216 ? -2.779 -51.188 -50.875 1 94.69 216 SER A CA 1
ATOM 1789 C C . SER A 1 216 ? -2.004 -52.094 -49.906 1 94.69 216 SER A C 1
ATOM 1791 O O . SER A 1 216 ? -2.488 -53.156 -49.531 1 94.69 216 SER A O 1
ATOM 1793 N N . ALA A 1 217 ? -0.849 -51.625 -49.562 1 95.62 217 ALA A N 1
ATOM 1794 C CA . ALA A 1 217 ? -0.073 -52.188 -48.469 1 95.62 217 ALA A CA 1
ATOM 1795 C C . ALA A 1 217 ? 0.384 -51.125 -47.5 1 95.62 217 ALA A C 1
ATOM 1797 O O . ALA A 1 217 ? 0.657 -49.969 -47.906 1 95.62 217 ALA A O 1
ATOM 1798 N N . HIS A 1 218 ? 0.399 -51.531 -46.281 1 96.12 218 HIS A N 1
ATOM 1799 C CA . HIS A 1 218 ? 0.568 -50.5 -45.25 1 96.12 218 HIS A CA 1
ATOM 1800 C C . HIS A 1 218 ? 1.214 -51.094 -44 1 96.12 218 HIS A C 1
ATOM 1802 O O . HIS A 1 218 ? 0.819 -52.156 -43.531 1 96.12 218 HIS A O 1
ATOM 1808 N N . VAL A 1 219 ? 2.295 -50.375 -43.438 1 97.12 219 VAL A N 1
ATOM 1809 C CA . VAL A 1 219 ? 2.852 -50.719 -42.125 1 97.12 219 VAL A CA 1
ATOM 1810 C C . VAL A 1 219 ? 1.929 -50.219 -41.031 1 97.12 219 VAL A C 1
ATOM 1812 O O . VAL A 1 219 ? 2.037 -49.062 -40.594 1 97.12 219 VAL A O 1
ATOM 1815 N N . ARG A 1 220 ? 1.164 -51.031 -40.438 1 96.5 220 ARG A N 1
ATOM 1816 C CA . ARG A 1 220 ? 0.216 -50.656 -39.375 1 96.5 220 ARG A CA 1
ATOM 1817 C C . ARG A 1 220 ? 0.936 -50.344 -38.062 1 96.5 220 ARG A C 1
ATOM 1819 O O . ARG A 1 220 ? 0.517 -49.469 -37.312 1 96.5 220 ARG A O 1
ATOM 1826 N N . ASP A 1 221 ? 1.968 -51.062 -37.781 1 96.88 221 ASP A N 1
ATOM 1827 C CA . ASP A 1 221 ? 2.727 -50.906 -36.562 1 96.88 221 ASP A CA 1
ATOM 1828 C C . ASP A 1 221 ? 4.164 -51.375 -36.719 1 96.88 221 ASP A C 1
ATOM 1830 O O . ASP A 1 221 ? 4.449 -52.219 -37.594 1 96.88 221 ASP A O 1
ATOM 1834 N N . MET A 1 222 ? 5.02 -50.75 -36 1 96.31 222 MET A N 1
ATOM 1835 C CA . MET A 1 222 ? 6.418 -51.156 -35.938 1 96.31 222 MET A CA 1
ATOM 1836 C C . MET A 1 222 ? 6.922 -51.125 -34.5 1 96.31 222 MET A C 1
ATOM 1838 O O . MET A 1 222 ? 6.816 -50.094 -33.812 1 96.31 222 MET A O 1
ATOM 1842 N N . LYS A 1 223 ? 7.43 -52.188 -34 1 97.56 223 LYS A N 1
ATOM 1843 C CA . LYS A 1 223 ? 8.117 -52.25 -32.688 1 97.56 223 LYS A CA 1
ATOM 1844 C C . LYS A 1 223 ? 9.617 -52.469 -32.875 1 97.56 223 LYS A C 1
ATOM 1846 O O . LYS A 1 223 ? 10.031 -53.469 -33.469 1 97.56 223 LYS A O 1
ATOM 1851 N N . VAL A 1 224 ? 10.367 -51.5 -32.469 1 97.69 224 VAL A N 1
ATOM 1852 C CA . VAL A 1 224 ? 11.82 -51.562 -32.625 1 97.69 224 VAL A CA 1
ATOM 1853 C C . VAL A 1 224 ? 12.484 -51.688 -31.25 1 97.69 224 VAL A C 1
ATOM 1855 O O . VAL A 1 224 ? 12.141 -50.938 -30.328 1 97.69 224 VAL A O 1
ATOM 1858 N N . ILE A 1 225 ? 13.328 -52.625 -31.047 1 97.5 225 ILE A N 1
ATOM 1859 C CA . ILE A 1 225 ? 14.211 -52.75 -29.891 1 97.5 225 ILE A CA 1
ATOM 1860 C C . ILE A 1 225 ? 15.656 -52.5 -30.328 1 97.5 225 ILE A C 1
ATOM 1862 O O . ILE A 1 225 ? 16.234 -53.25 -31.094 1 97.5 225 ILE A O 1
ATOM 1866 N N . ALA A 1 226 ? 16.172 -51.375 -29.953 1 97.75 226 ALA A N 1
ATOM 1867 C CA . ALA A 1 226 ? 17.562 -51 -30.203 1 97.75 226 ALA A CA 1
ATOM 1868 C C . ALA A 1 226 ? 18.391 -51.125 -28.922 1 97.75 226 ALA A C 1
ATOM 1870 O O . ALA A 1 226 ? 18.688 -50.125 -28.281 1 97.75 226 ALA A O 1
ATOM 1871 N N . ASP A 1 227 ? 18.828 -52.344 -28.594 1 97.62 227 ASP A N 1
ATOM 1872 C CA . ASP A 1 227 ? 19.609 -52.625 -27.406 1 97.62 227 ASP A CA 1
ATOM 1873 C C . ASP A 1 227 ? 21.094 -52.406 -27.656 1 97.62 227 ASP A C 1
ATOM 1875 O O . ASP A 1 227 ? 21.516 -52.188 -28.797 1 97.62 227 ASP A O 1
ATOM 1879 N N . TYR A 1 228 ? 21.906 -52.406 -26.609 1 97.94 228 TYR A N 1
ATOM 1880 C CA . TYR A 1 228 ? 23.359 -52.188 -26.672 1 97.94 228 TYR A CA 1
ATOM 1881 C C . TYR A 1 228 ? 24.094 -53.156 -25.734 1 97.94 228 TYR A C 1
ATOM 1883 O O . TYR A 1 228 ? 23.766 -53.25 -24.547 1 97.94 228 TYR A O 1
ATOM 1891 N N . ASP A 1 229 ? 25.125 -53.906 -26.203 1 95.94 229 ASP A N 1
ATOM 1892 C CA . ASP A 1 229 ? 25.781 -54.906 -25.391 1 95.94 229 ASP A CA 1
ATOM 1893 C C . ASP A 1 229 ? 27.125 -54.406 -24.859 1 95.94 229 ASP A C 1
ATOM 1895 O O . ASP A 1 229 ? 27.953 -55.188 -24.391 1 95.94 229 ASP A O 1
ATOM 1899 N N . GLY A 1 230 ? 27.391 -53.156 -25.062 1 94.5 230 GLY A N 1
ATOM 1900 C CA . GLY A 1 230 ? 28.641 -52.562 -24.609 1 94.5 230 GLY A CA 1
ATOM 1901 C C . GLY A 1 230 ? 29.562 -52.188 -25.766 1 94.5 230 GLY A C 1
ATOM 1902 O O . GLY A 1 230 ? 30.391 -51.281 -25.625 1 94.5 230 GLY A O 1
ATOM 1903 N N . THR A 1 231 ? 29.375 -52.938 -26.859 1 95.75 231 THR A N 1
ATOM 1904 C CA . THR A 1 231 ? 30.203 -52.656 -28.031 1 95.75 231 THR A CA 1
ATOM 1905 C C . THR A 1 231 ? 29.344 -52.562 -29.297 1 95.75 231 THR A C 1
ATOM 1907 O O . THR A 1 231 ? 29.578 -51.688 -30.125 1 95.75 231 THR A O 1
ATOM 1910 N N . ASN A 1 232 ? 28.359 -53.469 -29.375 1 97.25 232 ASN A N 1
ATOM 1911 C CA . ASN A 1 232 ? 27.531 -53.562 -30.578 1 97.25 232 ASN A CA 1
ATOM 1912 C C . ASN A 1 232 ? 26.078 -53.188 -30.266 1 97.25 232 ASN A C 1
ATOM 1914 O O . ASN A 1 232 ? 25.609 -53.438 -29.141 1 97.25 232 ASN A O 1
ATOM 1918 N N . GLY A 1 233 ? 25.469 -52.656 -31.297 1 97.81 233 GLY A N 1
ATOM 1919 C CA . GLY A 1 233 ? 24.016 -52.5 -31.234 1 97.81 233 GLY A CA 1
ATOM 1920 C C . GLY A 1 233 ? 23.281 -53.781 -31.625 1 97.81 233 GLY A C 1
ATOM 1921 O O . GLY A 1 233 ? 23.672 -54.469 -32.594 1 97.81 233 GLY A O 1
ATOM 1922 N N . ILE A 1 234 ? 22.375 -54.188 -30.812 1 97.88 234 ILE A N 1
ATOM 1923 C CA . ILE A 1 234 ? 21.516 -55.344 -31.094 1 97.88 234 ILE A CA 1
ATOM 1924 C C . ILE A 1 234 ? 20.125 -54.844 -31.516 1 97.88 234 ILE A C 1
ATOM 1926 O O . ILE A 1 234 ? 19.344 -54.375 -30.672 1 97.88 234 ILE A O 1
ATOM 1930 N N . PHE A 1 235 ? 19.875 -54.938 -32.812 1 97.44 235 PHE A N 1
ATOM 1931 C CA . PHE A 1 235 ? 18.656 -54.375 -33.406 1 97.44 235 PHE A CA 1
ATOM 1932 C C . PHE A 1 235 ? 17.641 -55.5 -33.688 1 97.44 235 PHE A C 1
ATOM 1934 O O . PHE A 1 235 ? 17.984 -56.531 -34.281 1 97.44 235 PHE A O 1
ATOM 1941 N N . SER A 1 236 ? 16.453 -55.312 -33.25 1 97.38 236 SER A N 1
ATOM 1942 C CA . SER A 1 236 ? 15.32 -56.156 -33.625 1 97.38 236 SER A CA 1
ATOM 1943 C C . SER A 1 236 ? 14.094 -55.312 -33.938 1 97.38 236 SER A C 1
ATOM 1945 O O . SER A 1 236 ? 13.812 -54.312 -33.25 1 97.38 236 SER A O 1
ATOM 1947 N N . ALA A 1 237 ? 13.406 -55.594 -35 1 97.44 237 ALA A N 1
ATOM 1948 C CA . ALA A 1 237 ? 12.164 -54.906 -35.375 1 97.44 237 ALA A CA 1
ATOM 1949 C C . ALA A 1 237 ? 11.078 -55.906 -35.75 1 97.44 237 ALA A C 1
ATOM 1951 O O . ALA A 1 237 ? 11.359 -56.906 -36.406 1 97.44 237 ALA A O 1
ATOM 1952 N N . THR A 1 238 ? 9.953 -55.75 -35.219 1 97.62 238 THR A N 1
ATOM 1953 C CA . THR A 1 238 ? 8.75 -56.469 -35.625 1 97.62 238 THR A CA 1
ATOM 1954 C C . THR A 1 238 ? 7.773 -55.562 -36.344 1 97.62 238 THR A C 1
ATOM 1956 O O . THR A 1 238 ? 7.445 -54.469 -35.844 1 97.62 238 THR A O 1
ATOM 1959 N N . LEU A 1 239 ? 7.336 -55.969 -37.531 1 97.06 239 LEU A N 1
ATOM 1960 C CA . LEU A 1 239 ? 6.477 -55.156 -38.375 1 97.06 239 LEU A CA 1
ATOM 1961 C C . LEU A 1 239 ? 5.094 -55.812 -38.5 1 97.06 239 LEU A C 1
ATOM 1963 O O . LEU A 1 239 ? 4.973 -57.031 -38.656 1 97.06 239 LEU A O 1
ATOM 1967 N N . ASP A 1 240 ? 4.145 -55.062 -38.312 1 97.06 240 ASP A N 1
ATOM 1968 C CA . ASP A 1 240 ? 2.775 -55.406 -38.688 1 97.06 240 ASP A CA 1
ATOM 1969 C C . ASP A 1 240 ? 2.389 -54.75 -40 1 97.06 240 ASP A C 1
ATOM 1971 O O . ASP A 1 240 ? 2.07 -53.562 -40.031 1 97.06 240 ASP A O 1
ATOM 1975 N N . ILE A 1 241 ? 2.385 -55.531 -41.094 1 96.19 241 ILE A N 1
ATOM 1976 C CA . ILE A 1 241 ? 2.148 -55.031 -42.438 1 96.19 241 ILE A CA 1
ATOM 1977 C C . ILE A 1 241 ? 0.858 -55.625 -43 1 96.19 241 ILE A C 1
ATOM 1979 O O . ILE A 1 241 ? 0.679 -56.844 -42.969 1 96.19 241 ILE A O 1
ATOM 1983 N N . ALA A 1 242 ? 0.025 -54.781 -43.406 1 94.94 242 ALA A N 1
ATOM 1984 C CA . ALA A 1 242 ? -1.198 -55.219 -44.094 1 94.94 242 ALA A CA 1
ATOM 1985 C C . ALA A 1 242 ? -1.046 -55.156 -45.625 1 94.94 242 ALA A C 1
ATOM 1987 O O . ALA A 1 242 ? -0.44 -54.219 -46.125 1 94.94 242 ALA A O 1
ATOM 1988 N N . GLY A 1 243 ? -1.611 -56.125 -46.312 1 93.5 243 GLY A N 1
ATOM 1989 C CA . GLY A 1 243 ? -1.63 -56.094 -47.781 1 93.5 243 GLY A CA 1
ATOM 1990 C C . GLY A 1 243 ? -0.496 -56.875 -48.406 1 93.5 243 GLY A C 1
ATOM 1991 O O . GLY A 1 243 ? 0.452 -57.281 -47.719 1 93.5 243 GLY A O 1
ATOM 1992 N N . LYS A 1 244 ? -0.577 -57.156 -49.781 1 94.44 244 LYS A N 1
ATOM 1993 C CA . LYS A 1 244 ? 0.457 -57.844 -50.562 1 94.44 244 LYS A CA 1
ATOM 1994 C C . LYS A 1 244 ? 1.514 -56.875 -51.062 1 94.44 244 LYS A C 1
ATOM 1996 O O . LYS A 1 244 ? 1.185 -55.875 -51.719 1 94.44 244 LYS A O 1
ATOM 2001 N N . CYS A 1 245 ? 2.686 -57.25 -50.688 1 95.56 245 CYS A N 1
ATOM 2002 C CA . CYS A 1 245 ? 3.781 -56.375 -51.094 1 95.56 245 CYS A CA 1
ATOM 2003 C C . CYS A 1 245 ? 5.125 -57.062 -50.906 1 95.56 245 CYS A C 1
ATOM 2005 O O . CYS A 1 245 ? 5.199 -58.125 -50.281 1 95.56 245 CYS A O 1
ATOM 2007 N N . SER A 1 246 ? 6.117 -56.562 -51.562 1 96.25 246 SER A N 1
ATOM 2008 C CA . SER A 1 246 ? 7.496 -56.844 -51.188 1 96.25 246 SER A CA 1
ATOM 2009 C C . SER A 1 246 ? 8.016 -55.812 -50.156 1 96.25 246 SER A C 1
ATOM 2011 O O . SER A 1 246 ? 7.625 -54.656 -50.188 1 96.25 246 SER A O 1
ATOM 2013 N N . VAL A 1 247 ? 8.812 -56.281 -49.219 1 97.19 247 VAL A N 1
ATOM 2014 C CA . VAL A 1 247 ? 9.289 -55.438 -48.125 1 97.19 247 VAL A CA 1
ATOM 2015 C C . VAL A 1 247 ? 10.805 -55.312 -48.188 1 97.19 247 VAL A C 1
ATOM 2017 O O . VAL A 1 247 ? 11.508 -56.281 -48.469 1 97.19 247 VAL A O 1
ATOM 2020 N N . LYS A 1 248 ? 11.328 -54.125 -48.094 1 97.31 248 LYS A N 1
ATOM 2021 C CA . LYS A 1 248 ? 12.742 -53.844 -47.844 1 97.31 248 LYS A CA 1
ATOM 2022 C C . LYS A 1 248 ? 12.938 -53 -46.625 1 97.31 248 LYS A C 1
ATOM 2024 O O . LYS A 1 248 ? 12.383 -51.906 -46.531 1 97.31 248 LYS A O 1
ATOM 2029 N N . SER A 1 249 ? 13.633 -53.5 -45.625 1 97.56 249 SER A N 1
ATOM 2030 C CA . SER A 1 249 ? 14 -52.781 -44.406 1 97.56 249 SER A CA 1
ATOM 2031 C C . SER A 1 249 ? 15.453 -52.312 -44.469 1 97.56 249 SER A C 1
ATOM 2033 O O . SER A 1 249 ? 16.344 -53.062 -44.875 1 97.56 249 SER A O 1
ATOM 2035 N N . ILE A 1 250 ? 15.664 -51.031 -44.125 1 97.5 250 ILE A N 1
ATOM 2036 C CA . ILE A 1 250 ? 17 -50.438 -44.156 1 97.5 250 ILE A CA 1
ATOM 2037 C C . ILE A 1 250 ? 17.266 -49.719 -42.875 1 97.5 250 ILE A C 1
ATOM 2039 O O . ILE A 1 250 ? 16.391 -49.031 -42.312 1 97.5 250 ILE A O 1
ATOM 2043 N N . LEU A 1 251 ? 18.453 -49.875 -42.281 1 97.94 251 LEU A N 1
ATOM 2044 C CA . LEU A 1 251 ? 18.953 -49.062 -41.188 1 97.94 251 LEU A CA 1
ATOM 2045 C C . LEU A 1 251 ? 20.109 -48.188 -41.656 1 97.94 251 LEU A C 1
ATOM 2047 O O . LEU A 1 251 ? 21.094 -48.656 -42.219 1 97.94 251 LEU A O 1
ATOM 2051 N N . THR A 1 252 ? 19.938 -46.844 -41.469 1 97.62 252 THR A N 1
ATOM 2052 C CA . THR A 1 252 ? 21 -45.906 -41.844 1 97.62 252 THR A CA 1
ATOM 2053 C C . THR A 1 252 ? 21.547 -45.188 -40.625 1 97.62 252 THR A C 1
ATOM 2055 O O . THR A 1 252 ? 20.844 -45.031 -39.625 1 97.62 252 THR A O 1
ATOM 2058 N N . ASP A 1 253 ? 22.781 -44.812 -40.688 1 95.75 253 ASP A N 1
ATOM 2059 C CA . ASP A 1 253 ? 23.391 -44.031 -39.625 1 95.75 253 ASP A CA 1
ATOM 2060 C C . ASP A 1 253 ? 23.109 -42.562 -39.781 1 95.75 253 ASP A C 1
ATOM 2062 O O . ASP A 1 253 ? 22.266 -42.156 -40.562 1 95.75 253 ASP A O 1
ATOM 2066 N N . GLU A 1 254 ? 23.703 -41.719 -38.938 1 91.38 254 GLU A N 1
ATOM 2067 C CA . GLU A 1 254 ? 23.422 -40.281 -38.875 1 91.38 254 GLU A CA 1
ATOM 2068 C C . GLU A 1 254 ? 23.766 -39.594 -40.188 1 91.38 254 GLU A C 1
ATOM 2070 O O . GLU A 1 254 ? 23.188 -38.562 -40.531 1 91.38 254 GLU A O 1
ATOM 2075 N N . ASN A 1 255 ? 24.672 -40.219 -41 1 91.88 255 ASN A N 1
ATOM 2076 C CA . ASN A 1 255 ? 25.094 -39.656 -42.281 1 91.88 255 ASN A CA 1
ATOM 2077 C C . ASN A 1 255 ? 24.266 -40.188 -43.438 1 91.88 255 ASN A C 1
ATOM 2079 O O . ASN A 1 255 ? 24.516 -39.844 -44.594 1 91.88 255 ASN A O 1
ATOM 2083 N N . GLY A 1 256 ? 23.406 -41.031 -43.125 1 92.81 256 GLY A N 1
ATOM 2084 C CA . GLY A 1 256 ? 22.562 -41.594 -44.156 1 92.81 256 GLY A CA 1
ATOM 2085 C C . GLY A 1 256 ? 23.141 -42.844 -44.812 1 92.81 256 GLY A C 1
ATOM 2086 O O . GLY A 1 256 ? 22.594 -43.375 -45.75 1 92.81 256 GLY A O 1
ATOM 2087 N N . THR A 1 257 ? 24.219 -43.344 -44.25 1 95.94 257 THR A N 1
ATOM 2088 C CA . THR A 1 257 ? 24.844 -44.531 -44.812 1 95.94 257 THR A CA 1
ATOM 2089 C C . THR A 1 257 ? 24.078 -45.781 -44.375 1 95.94 257 THR A C 1
ATOM 2091 O O . THR A 1 257 ? 23.781 -45.969 -43.188 1 95.94 257 THR A O 1
ATOM 2094 N N . VAL A 1 258 ? 23.781 -46.688 -45.312 1 97.06 258 VAL A N 1
ATOM 2095 C CA . VAL A 1 258 ? 23.094 -47.938 -45 1 97.06 258 VAL A CA 1
ATOM 2096 C C . VAL A 1 258 ? 24.031 -48.875 -44.25 1 97.06 258 VAL A C 1
ATOM 2098 O O . VAL A 1 258 ? 25.125 -49.188 -44.719 1 97.06 258 VAL A O 1
ATOM 2101 N N . ILE A 1 259 ? 23.625 -49.281 -43.125 1 96.44 259 ILE A N 1
ATOM 2102 C CA . ILE A 1 259 ? 24.5 -50.125 -42.344 1 96.44 259 ILE A CA 1
ATOM 2103 C C . ILE A 1 259 ? 23.922 -51.531 -42.219 1 96.44 259 ILE A C 1
ATOM 2105 O O . ILE A 1 259 ? 24.625 -52.469 -41.844 1 96.44 259 ILE A O 1
ATOM 2109 N N . ALA A 1 260 ? 22.641 -51.688 -42.469 1 97.38 260 ALA A N 1
ATOM 2110 C CA . ALA A 1 260 ? 21.984 -53 -42.531 1 97.38 260 ALA A CA 1
ATOM 2111 C C . ALA A 1 260 ? 20.734 -52.969 -43.438 1 97.38 260 ALA A C 1
ATOM 2113 O O . ALA A 1 260 ? 20.094 -51.906 -43.562 1 97.38 260 ALA A O 1
ATOM 2114 N N . GLU A 1 261 ? 20.344 -54 -44.062 1 96.75 261 GLU A N 1
ATOM 2115 C CA . GLU A 1 261 ? 19.156 -54.094 -44.875 1 96.75 261 GLU A CA 1
ATOM 2116 C C . GLU A 1 261 ? 18.609 -55.531 -44.875 1 96.75 261 GLU A C 1
ATOM 2118 O O . GLU A 1 261 ? 19.344 -56.5 -44.625 1 96.75 261 GLU A O 1
ATOM 2123 N N . SER A 1 262 ? 17.422 -55.688 -45.062 1 97.19 262 SER A N 1
ATOM 2124 C CA . SER A 1 262 ? 16.734 -56.969 -45.094 1 97.19 262 SER A CA 1
ATOM 2125 C C . SER A 1 262 ? 15.477 -56.906 -45.969 1 97.19 262 SER A C 1
ATOM 2127 O O . SER A 1 262 ? 14.859 -55.844 -46.062 1 97.19 262 SER A O 1
ATOM 2129 N N . ASN A 1 263 ? 15.07 -58 -46.562 1 95.12 263 ASN A N 1
ATOM 2130 C CA . ASN A 1 263 ? 13.82 -58.094 -47.312 1 95.12 263 ASN A CA 1
ATOM 2131 C C . ASN A 1 263 ? 12.781 -58.906 -46.562 1 95.12 263 ASN A C 1
ATOM 2133 O O . ASN A 1 263 ? 11.734 -59.25 -47.094 1 95.12 263 ASN A O 1
ATOM 2137 N N . GLU A 1 264 ? 13.109 -59.219 -45.281 1 91.06 264 GLU A N 1
ATOM 2138 C CA . GLU A 1 264 ? 12.18 -60 -44.5 1 91.06 264 GLU A CA 1
ATOM 2139 C C . GLU A 1 264 ? 10.938 -59.188 -44.125 1 91.06 264 GLU A C 1
ATOM 2141 O O . GLU A 1 264 ? 11.039 -58.031 -43.781 1 91.06 264 GLU A O 1
ATOM 2146 N N . LYS A 1 265 ? 9.836 -59.812 -44.156 1 87.56 265 LYS A N 1
ATOM 2147 C CA . LYS A 1 265 ? 8.562 -59.094 -44.062 1 87.56 265 LYS A CA 1
ATOM 2148 C C . LYS A 1 265 ? 8.156 -58.938 -42.594 1 87.56 265 LYS A C 1
ATOM 2150 O O . LYS A 1 265 ? 7.59 -57.906 -42.219 1 87.56 265 LYS A O 1
ATOM 2155 N N . GLU A 1 266 ? 8.391 -59.875 -41.812 1 88.25 266 GLU A N 1
ATOM 2156 C CA . GLU A 1 266 ? 7.758 -59.875 -40.5 1 88.25 266 GLU A CA 1
ATOM 2157 C C . GLU A 1 266 ? 8.727 -59.406 -39.438 1 88.25 266 GLU A C 1
ATOM 2159 O O . GLU A 1 266 ? 8.32 -58.75 -38.469 1 88.25 266 GLU A O 1
ATOM 2164 N N . SER A 1 267 ? 9.938 -59.688 -39.531 1 94.19 267 SER A N 1
ATOM 2165 C CA . SER A 1 267 ? 10.898 -59.312 -38.5 1 94.19 267 SER A CA 1
ATOM 2166 C C . SER A 1 267 ? 12.312 -59.219 -39.062 1 94.19 267 SER A C 1
ATOM 2168 O O . SER A 1 267 ? 12.648 -59.906 -40.031 1 94.19 267 SER A O 1
ATOM 2170 N N . VAL A 1 268 ? 13.039 -58.344 -38.531 1 95.56 268 VAL A N 1
ATOM 2171 C CA . VAL A 1 268 ? 14.445 -58.188 -38.875 1 95.56 268 VAL A CA 1
ATOM 2172 C C . VAL A 1 268 ? 15.297 -58.156 -37.625 1 95.56 268 VAL A C 1
ATOM 2174 O O . VAL A 1 268 ? 14.898 -57.562 -36.625 1 95.56 268 VAL A O 1
ATOM 2177 N N . ASN A 1 269 ? 16.391 -58.844 -37.562 1 96.94 269 ASN A N 1
ATOM 2178 C CA . ASN A 1 269 ? 17.375 -58.875 -36.469 1 96.94 269 ASN A CA 1
ATOM 2179 C C . ASN A 1 269 ? 18.781 -58.625 -37 1 96.94 269 ASN A C 1
ATOM 2181 O O . ASN A 1 269 ? 19.234 -59.281 -37.938 1 96.94 269 ASN A O 1
ATOM 2185 N N . TRP A 1 270 ? 19.391 -57.594 -36.531 1 97.56 270 TRP A N 1
ATOM 2186 C CA . TRP A 1 270 ? 20.734 -57.25 -36.938 1 97.56 270 TRP A CA 1
ATOM 2187 C C . TRP A 1 270 ? 21.641 -57 -35.75 1 97.56 270 TRP A C 1
ATOM 2189 O O . TRP A 1 270 ? 21.172 -56.562 -34.688 1 97.56 270 TRP A O 1
ATOM 2199 N N . THR A 1 271 ? 22.906 -57.406 -35.781 1 97.81 271 THR A N 1
ATOM 2200 C CA . THR A 1 271 ? 23.969 -56.938 -34.906 1 97.81 271 THR A CA 1
ATOM 2201 C C . THR A 1 271 ? 24.812 -55.875 -35.594 1 97.81 271 THR A C 1
ATOM 2203 O O . THR A 1 271 ? 25.422 -56.125 -36.625 1 97.81 271 THR A O 1
ATOM 2206 N N . ILE A 1 272 ? 24.734 -54.719 -35.156 1 97.69 272 ILE A N 1
ATOM 2207 C CA . ILE A 1 272 ? 25.484 -53.594 -35.719 1 97.69 272 ILE A CA 1
ATOM 2208 C C . ILE A 1 272 ? 26.828 -53.469 -35 1 97.69 272 ILE A C 1
ATOM 2210 O O . ILE A 1 272 ? 26.891 -52.938 -33.906 1 97.69 272 ILE A O 1
ATOM 2214 N N . GLU A 1 273 ? 27.891 -53.812 -35.688 1 96.5 273 GLU A N 1
ATOM 2215 C CA . GLU A 1 273 ? 29.219 -53.812 -35.094 1 96.5 273 GLU A CA 1
ATOM 2216 C C . GLU A 1 273 ? 29.703 -52.406 -34.812 1 96.5 273 GLU A C 1
ATOM 2218 O O . GLU A 1 273 ? 29.531 -51.5 -35.625 1 96.5 273 GLU A O 1
ATOM 2223 N N . ASN A 1 274 ? 30.219 -52.219 -33.688 1 95.5 274 ASN A N 1
ATOM 2224 C CA . ASN A 1 274 ? 30.828 -50.969 -33.219 1 95.5 274 ASN A CA 1
ATOM 2225 C C . ASN A 1 274 ? 29.844 -49.812 -33.375 1 95.5 274 ASN A C 1
ATOM 2227 O O . ASN A 1 274 ? 30.203 -48.75 -33.906 1 95.5 274 ASN A O 1
ATOM 2231 N N . SER A 1 275 ? 28.625 -50.094 -33 1 96.75 275 SER A N 1
ATOM 2232 C CA . SER A 1 275 ? 27.609 -49.031 -33.062 1 96.75 275 SER A CA 1
ATOM 2233 C C . SER A 1 275 ? 27.828 -47.969 -32 1 96.75 275 SER A C 1
ATOM 2235 O O . SER A 1 275 ? 28.328 -48.25 -30.922 1 96.75 275 SER A O 1
ATOM 2237 N N . LYS A 1 276 ? 27.469 -46.688 -32.281 1 96.94 276 LYS A N 1
ATOM 2238 C CA . LYS A 1 276 ? 27.531 -45.594 -31.312 1 96.94 276 LYS A CA 1
ATOM 2239 C C . LYS A 1 276 ? 26.281 -45.594 -30.422 1 96.94 276 LYS A C 1
ATOM 2241 O O . LYS A 1 276 ? 25.156 -45.469 -30.938 1 96.94 276 LYS A O 1
ATOM 2246 N N . PRO A 1 277 ? 26.453 -45.688 -29.125 1 97.81 277 PRO A N 1
ATOM 2247 C CA . PRO A 1 277 ? 25.281 -45.719 -28.25 1 97.81 277 PRO A CA 1
ATOM 2248 C C . PRO A 1 277 ? 24.641 -44.344 -28.062 1 97.81 277 PRO A C 1
ATOM 2250 O O . PRO A 1 277 ? 25.297 -43.312 -28.266 1 97.81 277 PRO A O 1
ATOM 2253 N N . TRP A 1 278 ? 23.391 -44.312 -27.703 1 98.38 278 TRP A N 1
ATOM 2254 C CA . TRP A 1 278 ? 22.641 -43.094 -27.391 1 98.38 278 TRP A CA 1
ATOM 2255 C C . TRP A 1 278 ? 22.75 -42.75 -25.922 1 98.38 278 TRP A C 1
ATOM 2257 O O . TRP A 1 278 ? 22.734 -43.656 -25.062 1 98.38 278 TRP A O 1
ATOM 2267 N N . SER A 1 279 ? 22.906 -41.5 -25.547 1 98.06 279 SER A N 1
ATOM 2268 C CA . SER A 1 279 ? 22.781 -40.906 -24.219 1 98.06 279 SER A CA 1
ATOM 2269 C C . SER A 1 279 ? 22.344 -39.438 -24.297 1 98.06 279 SER A C 1
ATOM 2271 O O . SER A 1 279 ? 22.344 -38.875 -25.391 1 98.06 279 SER A O 1
ATOM 2273 N N . ALA A 1 280 ? 21.922 -38.969 -23.188 1 97.56 280 ALA A N 1
ATOM 2274 C CA . ALA A 1 280 ? 21.578 -37.531 -23.141 1 97.56 280 ALA A CA 1
ATOM 2275 C C . ALA A 1 280 ? 22.781 -36.688 -23.469 1 97.56 280 ALA A C 1
ATOM 2277 O O . ALA A 1 280 ? 22.625 -35.531 -23.922 1 97.56 280 ALA A O 1
ATOM 2278 N N . GLU A 1 281 ? 24 -37.188 -23.234 1 97.56 281 GLU A N 1
ATOM 2279 C CA . GLU A 1 281 ? 25.25 -36.469 -23.453 1 97.56 281 GLU A CA 1
ATOM 2280 C C . GLU A 1 281 ? 25.656 -36.531 -24.922 1 97.56 281 GLU A C 1
ATOM 2282 O O . GLU A 1 281 ? 26.141 -35.531 -25.484 1 97.56 281 GLU A O 1
ATOM 2287 N N . ILE A 1 282 ? 25.516 -37.625 -25.5 1 96.94 282 ILE A N 1
ATOM 2288 C CA . ILE A 1 282 ? 25.828 -37.906 -26.906 1 96.94 282 ILE A CA 1
ATOM 2289 C C . ILE A 1 282 ? 24.672 -38.625 -27.562 1 96.94 282 ILE A C 1
ATOM 2291 O O . ILE A 1 282 ? 24.672 -39.875 -27.656 1 96.94 282 ILE A O 1
ATOM 2295 N N . PRO A 1 283 ? 23.734 -37.875 -28.156 1 97.94 283 PRO A N 1
ATOM 2296 C CA . PRO A 1 283 ? 22.484 -38.5 -28.609 1 97.94 283 PRO A CA 1
ATOM 2297 C C . PRO A 1 283 ? 22.562 -39.031 -30.031 1 97.94 283 PRO A C 1
ATOM 2299 O O . PRO A 1 283 ? 21.828 -38.562 -30.906 1 97.94 283 PRO A O 1
ATOM 2302 N N . ASN A 1 284 ? 23.344 -40.094 -30.25 1 97.75 284 ASN A N 1
ATOM 2303 C CA . ASN A 1 284 ? 23.453 -40.719 -31.562 1 97.75 284 ASN A CA 1
ATOM 2304 C C . ASN A 1 284 ? 22.156 -41.406 -31.969 1 97.75 284 ASN A C 1
ATOM 2306 O O . ASN A 1 284 ? 21.594 -42.188 -31.203 1 97.75 284 ASN A O 1
ATOM 2310 N N . LEU A 1 285 ? 21.719 -41.094 -33.188 1 98.06 285 LEU A N 1
ATOM 2311 C CA . LEU A 1 285 ? 20.484 -41.688 -33.688 1 98.06 285 LEU A CA 1
ATOM 2312 C C . LEU A 1 285 ? 20.703 -42.312 -35.031 1 98.06 285 LEU A C 1
ATOM 2314 O O . LEU A 1 285 ? 21.594 -41.906 -35.781 1 98.06 285 LEU A O 1
ATOM 2318 N N . TYR A 1 286 ? 19.984 -43.281 -35.312 1 98.06 286 TYR A N 1
ATOM 2319 C CA . TYR A 1 286 ? 19.859 -44 -36.594 1 98.06 286 TYR A CA 1
ATOM 2320 C C . TYR A 1 286 ? 18.453 -43.875 -37.156 1 98.06 286 TYR A C 1
ATOM 2322 O O . TYR A 1 286 ? 17.531 -43.469 -36.438 1 98.06 286 TYR A O 1
ATOM 2330 N N . THR A 1 287 ? 18.328 -44.188 -38.438 1 97.75 287 THR A N 1
ATOM 2331 C CA . THR A 1 287 ? 17 -44.156 -39.062 1 97.75 287 THR A CA 1
ATOM 2332 C C . THR A 1 287 ? 16.625 -45.531 -39.594 1 97.75 287 THR A C 1
ATOM 2334 O O . THR A 1 287 ? 17.344 -46.125 -40.406 1 97.75 287 THR A O 1
ATOM 2337 N N . PHE A 1 288 ? 15.578 -46.125 -39.062 1 97.69 288 PHE A N 1
ATOM 2338 C CA . PHE A 1 288 ? 14.992 -47.344 -39.594 1 97.69 288 PHE A CA 1
ATOM 2339 C C . PHE A 1 288 ? 13.914 -47.062 -40.625 1 97.69 288 PHE A C 1
ATOM 2341 O O . PHE A 1 288 ? 12.953 -46.344 -40.312 1 97.69 288 PHE A O 1
ATOM 2348 N N . THR A 1 289 ? 14.078 -47.562 -41.812 1 97.62 289 THR A N 1
ATOM 2349 C CA . THR A 1 289 ? 13.156 -47.281 -42.906 1 97.62 289 THR A CA 1
ATOM 2350 C C . THR A 1 289 ? 12.609 -48.594 -43.469 1 97.62 289 THR A C 1
ATOM 2352 O O . THR A 1 289 ? 13.367 -49.531 -43.719 1 97.62 289 THR A O 1
ATOM 2355 N N . VAL A 1 290 ? 11.328 -48.719 -43.625 1 97.94 290 VAL A N 1
ATOM 2356 C CA . VAL A 1 290 ? 10.648 -49.844 -44.281 1 97.94 290 VAL A CA 1
ATOM 2357 C C . VAL A 1 290 ? 10.016 -49.375 -45.594 1 97.94 290 VAL A C 1
ATOM 2359 O O . VAL A 1 290 ? 9.227 -48.406 -45.594 1 97.94 290 VAL A O 1
ATOM 2362 N N . ILE A 1 291 ? 10.383 -50 -46.688 1 97.44 291 ILE A N 1
ATOM 2363 C CA . ILE A 1 291 ? 9.875 -49.656 -48.031 1 97.44 291 ILE A CA 1
ATOM 2364 C C . ILE A 1 291 ? 8.969 -50.781 -48.531 1 97.44 291 ILE A C 1
ATOM 2366 O O . ILE A 1 291 ? 9.398 -51.938 -48.594 1 97.44 291 ILE A O 1
ATOM 2370 N N . LEU A 1 292 ? 7.777 -50.5 -48.812 1 97.88 292 LEU A N 1
ATOM 2371 C CA . LEU A 1 292 ? 6.832 -51.438 -49.406 1 97.88 292 LEU A CA 1
ATOM 2372 C C . LEU A 1 292 ? 6.695 -51.188 -50.906 1 97.88 292 LEU A C 1
ATOM 2374 O O . LEU A 1 292 ? 6.496 -50.062 -51.344 1 97.88 292 LEU A O 1
ATOM 2378 N N . THR A 1 293 ? 6.801 -52.312 -51.688 1 96.62 293 THR A N 1
ATOM 2379 C CA . THR A 1 293 ? 6.695 -52.188 -53.125 1 96.62 293 THR A CA 1
ATOM 2380 C C . THR A 1 293 ? 5.652 -53.156 -53.688 1 96.62 293 THR A C 1
ATOM 2382 O O . THR A 1 293 ? 5.48 -54.25 -53.125 1 96.62 293 THR A O 1
ATOM 2385 N N . ASP A 1 294 ? 5.047 -52.812 -54.719 1 94.25 294 ASP A N 1
ATOM 2386 C CA . ASP A 1 294 ? 4.066 -53.688 -55.344 1 94.25 294 ASP A CA 1
ATOM 2387 C C . ASP A 1 294 ? 4.746 -54.688 -56.312 1 94.25 294 ASP A C 1
ATOM 2389 O O . ASP A 1 294 ? 5.977 -54.75 -56.344 1 94.25 294 ASP A O 1
ATOM 2393 N N . GLU A 1 295 ? 3.945 -55.469 -57.031 1 91.94 295 GLU A N 1
ATOM 2394 C CA . GLU A 1 295 ? 4.461 -56.531 -57.906 1 91.94 295 GLU A CA 1
ATOM 2395 C C . GLU A 1 295 ? 5.215 -55.938 -59.094 1 91.94 295 GLU A C 1
ATOM 2397 O O . GLU A 1 295 ? 6.094 -56.594 -59.688 1 91.94 295 GLU A O 1
ATOM 2402 N N . SER A 1 296 ? 4.914 -54.719 -59.5 1 93.38 296 SER A N 1
ATOM 2403 C CA . SER A 1 296 ? 5.555 -54.062 -60.625 1 93.38 296 SER A CA 1
ATOM 2404 C C . SER A 1 296 ? 6.82 -53.344 -60.188 1 93.38 296 SER A C 1
ATOM 2406 O O . SER A 1 296 ? 7.492 -52.719 -61 1 93.38 296 SER A O 1
ATOM 2408 N N . GLY A 1 297 ? 7.047 -53.375 -58.906 1 92.12 297 GLY A N 1
ATOM 2409 C CA . GLY A 1 297 ? 8.258 -52.719 -58.406 1 92.12 297 GLY A CA 1
ATOM 2410 C C . GLY A 1 297 ? 8.055 -51.281 -58 1 92.12 297 GLY A C 1
ATOM 2411 O O . GLY A 1 297 ? 9 -50.625 -57.594 1 92.12 297 GLY A O 1
ATOM 2412 N N . ASN A 1 298 ? 6.844 -50.812 -58.062 1 94.75 298 ASN A N 1
ATOM 2413 C CA . ASN A 1 298 ? 6.555 -49.438 -57.656 1 94.75 298 ASN A CA 1
ATOM 2414 C C . ASN A 1 298 ? 6.406 -49.344 -56.125 1 94.75 298 ASN A C 1
ATOM 2416 O O . ASN A 1 298 ? 5.809 -50.219 -55.5 1 94.75 298 ASN A O 1
ATOM 2420 N N . GLU A 1 299 ? 7.027 -48.25 -55.562 1 96.25 299 GLU A N 1
ATOM 2421 C CA . GLU A 1 299 ? 6.871 -48.031 -54.125 1 96.25 299 GLU A CA 1
ATOM 2422 C C . GLU A 1 299 ? 5.414 -47.719 -53.75 1 96.25 299 GLU A C 1
ATOM 2424 O O . GLU A 1 299 ? 4.746 -46.969 -54.469 1 96.25 299 GLU A O 1
ATOM 2429 N N . ILE A 1 300 ? 4.91 -48.375 -52.781 1 96.12 300 ILE A N 1
ATOM 2430 C CA . ILE A 1 300 ? 3.561 -48.188 -52.25 1 96.12 300 ILE A CA 1
ATOM 2431 C C . ILE A 1 300 ? 3.607 -47.312 -51.031 1 96.12 300 ILE A C 1
ATOM 2433 O O . ILE A 1 300 ? 2.803 -46.375 -50.875 1 96.12 300 ILE A O 1
ATOM 2437 N N . GLU A 1 301 ? 4.551 -47.531 -50.094 1 97.31 301 GLU A N 1
ATOM 2438 C CA . GLU A 1 301 ? 4.715 -46.812 -48.812 1 97.31 301 GLU A CA 1
ATOM 2439 C C . GLU A 1 301 ? 6.156 -46.906 -48.344 1 97.31 301 GLU A C 1
ATOM 2441 O O . GLU A 1 301 ? 6.824 -47.906 -48.5 1 97.31 301 GLU A O 1
ATOM 2446 N N . VAL A 1 302 ? 6.605 -45.781 -47.844 1 97.94 302 VAL A N 1
ATOM 2447 C CA . VAL A 1 302 ? 7.852 -45.719 -47.094 1 97.94 302 VAL A CA 1
ATOM 2448 C C . VAL A 1 302 ? 7.562 -45.281 -45.656 1 97.94 302 VAL A C 1
ATOM 2450 O O . VAL A 1 302 ? 6.949 -44.219 -45.406 1 97.94 302 VAL A O 1
ATOM 2453 N N . SER A 1 303 ? 7.898 -46.125 -44.656 1 97.44 303 SER A N 1
ATOM 2454 C CA . SER A 1 303 ? 7.73 -45.812 -43.25 1 97.44 303 SER A CA 1
ATOM 2455 C C . SER A 1 303 ? 9.078 -45.625 -42.562 1 97.44 303 SER A C 1
ATOM 2457 O O . SER A 1 303 ? 10.031 -46.375 -42.844 1 97.44 303 SER A O 1
ATOM 2459 N N . ARG A 1 304 ? 9.117 -44.625 -41.625 1 96.88 304 ARG A N 1
ATOM 2460 C CA . ARG A 1 304 ? 10.391 -44.281 -41 1 96.88 304 ARG A CA 1
ATOM 2461 C C . ARG A 1 304 ? 10.219 -44.031 -39.5 1 96.88 304 ARG A C 1
ATOM 2463 O O . ARG A 1 304 ? 9.18 -43.5 -39.094 1 96.88 304 ARG A O 1
ATOM 2470 N N . THR A 1 305 ? 11.227 -44.375 -38.688 1 97 305 THR A N 1
ATOM 2471 C CA . THR A 1 305 ? 11.367 -43.969 -37.281 1 97 305 THR A CA 1
ATOM 2472 C C . THR A 1 305 ? 12.844 -43.844 -36.906 1 97 305 THR A C 1
ATOM 2474 O O . THR A 1 305 ? 13.703 -44.469 -37.531 1 97 305 THR A O 1
ATOM 2477 N N . LYS A 1 306 ? 13.133 -42.906 -36.031 1 97.19 306 LYS A N 1
ATOM 2478 C CA . LYS A 1 306 ? 14.477 -42.781 -35.469 1 97.19 306 LYS A CA 1
ATOM 2479 C C . LYS A 1 306 ? 14.688 -43.781 -34.312 1 97.19 306 LYS A C 1
ATOM 2481 O O . LYS A 1 306 ? 13.773 -44.062 -33.562 1 97.19 306 LYS A O 1
ATOM 2486 N N . VAL A 1 307 ? 15.891 -44.312 -34.188 1 96.19 307 VAL A N 1
ATOM 2487 C CA . VAL A 1 307 ? 16.203 -45.25 -33.125 1 96.19 307 VAL A CA 1
ATOM 2488 C C . VAL A 1 307 ? 17.562 -44.938 -32.531 1 96.19 307 VAL A C 1
ATOM 2490 O O . VAL A 1 307 ? 18.438 -44.375 -33.219 1 96.19 307 VAL A O 1
ATOM 2493 N N . GLY A 1 308 ? 17.75 -45.125 -31.266 1 98.31 308 GLY A N 1
ATOM 2494 C CA . GLY A 1 308 ? 19 -44.969 -30.547 1 98.31 308 GLY A CA 1
ATOM 2495 C C . GLY A 1 308 ? 19.375 -46.219 -29.75 1 98.31 308 GLY A C 1
ATOM 2496 O O . GLY A 1 308 ? 18.594 -46.688 -28.922 1 98.31 308 GLY A O 1
ATOM 2497 N N . PHE A 1 309 ? 20.625 -46.781 -30.047 1 98.38 309 PHE A N 1
ATOM 2498 C CA . PHE A 1 309 ? 21.078 -47.969 -29.328 1 98.38 309 PHE A CA 1
ATOM 2499 C C . PHE A 1 309 ? 21.453 -47.594 -27.891 1 98.38 309 PHE A C 1
ATOM 2501 O O . PHE A 1 309 ? 22.297 -46.719 -27.672 1 98.38 309 PHE A O 1
ATOM 2508 N N . ARG A 1 310 ? 20.875 -48.25 -26.938 1 98.12 310 ARG A N 1
ATOM 2509 C CA . ARG A 1 310 ? 21.234 -48.062 -25.531 1 98.12 310 ARG A CA 1
ATOM 2510 C C . ARG A 1 310 ? 20.719 -49.219 -24.688 1 98.12 310 ARG A C 1
ATOM 2512 O O . ARG A 1 310 ? 19.812 -49.938 -25.094 1 98.12 310 ARG A O 1
ATOM 2519 N N . ARG A 1 311 ? 21.312 -49.375 -23.516 1 97.69 311 ARG A N 1
ATOM 2520 C CA . ARG A 1 311 ? 20.859 -50.344 -22.5 1 97.69 311 ARG A CA 1
ATOM 2521 C C . ARG A 1 311 ? 20.625 -49.656 -21.172 1 97.69 311 ARG A C 1
ATOM 2523 O O . ARG A 1 311 ? 21.516 -49 -20.625 1 97.69 311 ARG A O 1
ATOM 2530 N N . PHE A 1 312 ? 19.406 -49.688 -20.688 1 97.69 312 PHE A N 1
ATOM 2531 C CA . PHE A 1 312 ? 19.016 -49.219 -19.359 1 97.69 312 PHE A CA 1
ATOM 2532 C C . PHE A 1 312 ? 18.547 -50.344 -18.469 1 97.69 312 PHE A C 1
ATOM 2534 O O . PHE A 1 312 ? 17.641 -51.094 -18.844 1 97.69 312 PHE A O 1
ATOM 2541 N N . GLU A 1 313 ? 19.172 -50.531 -17.344 1 96.75 313 GLU A N 1
ATOM 2542 C CA . GLU A 1 313 ? 18.859 -51.719 -16.516 1 96.75 313 GLU A CA 1
ATOM 2543 C C . GLU A 1 313 ? 19.172 -51.438 -15.055 1 96.75 313 GLU A C 1
ATOM 2545 O O . GLU A 1 313 ? 19.891 -50.5 -14.734 1 96.75 313 GLU A O 1
ATOM 2550 N N . LEU A 1 314 ? 18.531 -52.156 -14.234 1 96.19 314 LEU A N 1
ATOM 2551 C CA . LEU A 1 314 ? 18.844 -52.188 -12.805 1 96.19 314 LEU A CA 1
ATOM 2552 C C . LEU A 1 314 ? 19.938 -53.219 -12.516 1 96.19 314 LEU A C 1
ATOM 2554 O O . LEU A 1 314 ? 19.75 -54.406 -12.773 1 96.19 314 LEU A O 1
ATOM 2558 N N . LYS A 1 315 ? 21.078 -52.719 -12.086 1 95.38 315 LYS A N 1
ATOM 2559 C CA . LYS A 1 315 ? 22.203 -53.594 -11.719 1 95.38 315 LYS A CA 1
ATOM 2560 C C . LYS A 1 315 ? 22.578 -53.406 -10.258 1 95.38 315 LYS A C 1
ATOM 2562 O O . LYS A 1 315 ? 23.047 -52.344 -9.867 1 95.38 315 LYS A O 1
ATOM 2567 N N . ASN A 1 316 ? 22.453 -54.438 -9.43 1 94.06 316 ASN A N 1
ATOM 2568 C CA . ASN A 1 316 ? 22.812 -54.375 -8.016 1 94.06 316 ASN A CA 1
ATOM 2569 C C . ASN A 1 316 ? 22.156 -53.188 -7.309 1 94.06 316 ASN A C 1
ATOM 2571 O O . ASN A 1 316 ? 22.812 -52.438 -6.598 1 94.06 316 ASN A O 1
ATOM 2575 N N . GLY A 1 317 ? 20.953 -52.969 -7.625 1 94.38 317 GLY A N 1
ATOM 2576 C CA . GLY A 1 317 ? 20.188 -51.938 -6.953 1 94.38 317 GLY A CA 1
ATOM 2577 C C . GLY A 1 317 ? 20.469 -50.562 -7.477 1 94.38 317 GLY A C 1
ATOM 2578 O O . GLY A 1 317 ? 20.094 -49.562 -6.848 1 94.38 317 GLY A O 1
ATOM 2579 N N . ILE A 1 318 ? 21.203 -50.438 -8.57 1 97.06 318 ILE A N 1
ATOM 2580 C CA . ILE A 1 318 ? 21.578 -49.156 -9.172 1 97.06 318 ILE A CA 1
ATOM 2581 C C . ILE A 1 318 ? 21.094 -49.125 -10.625 1 97.06 318 ILE A C 1
ATOM 2583 O O . ILE A 1 318 ? 21.297 -50.062 -11.375 1 97.06 318 ILE A O 1
ATOM 2587 N N . MET A 1 319 ? 20.391 -48.031 -10.969 1 98.38 319 MET A N 1
ATOM 2588 C CA . MET A 1 319 ? 20 -47.875 -12.367 1 98.38 319 MET A CA 1
ATOM 2589 C C . MET A 1 319 ? 21.203 -47.438 -13.211 1 98.38 319 MET A C 1
ATOM 2591 O O . MET A 1 319 ? 21.859 -46.438 -12.914 1 98.38 319 MET A O 1
ATOM 2595 N N . CYS A 1 320 ? 21.422 -48.188 -14.258 1 98.19 320 CYS A N 1
ATOM 2596 C CA . CYS A 1 320 ? 22.594 -47.969 -15.086 1 98.19 320 CYS A CA 1
ATOM 2597 C C . CYS A 1 320 ? 22.203 -47.75 -16.547 1 98.19 320 CYS A C 1
ATOM 2599 O O . CYS A 1 320 ? 21.328 -48.438 -17.062 1 98.19 320 CYS A O 1
ATOM 2601 N N . LEU A 1 321 ? 22.75 -46.812 -17.188 1 98.38 321 LEU A N 1
ATOM 2602 C CA . LEU A 1 321 ? 22.688 -46.594 -18.625 1 98.38 321 LEU A CA 1
ATOM 2603 C C . LEU A 1 321 ? 24 -46.969 -19.312 1 98.38 321 LEU A C 1
ATOM 2605 O O . LEU A 1 321 ? 25.047 -46.438 -18.984 1 98.38 321 LEU A O 1
ATOM 2609 N N . ASN A 1 322 ? 23.922 -47.906 -20.25 1 98 322 ASN A N 1
ATOM 2610 C CA . ASN A 1 322 ? 25.094 -48.406 -20.938 1 98 322 ASN A CA 1
ATOM 2611 C C . ASN A 1 322 ? 26.203 -48.812 -19.953 1 98 322 ASN A C 1
ATOM 2613 O O . ASN A 1 322 ? 27.375 -48.469 -20.156 1 98 322 ASN A O 1
ATOM 2617 N N . GLY A 1 323 ? 25.797 -49.25 -18.844 1 96.75 323 GLY A N 1
ATOM 2618 C CA . GLY A 1 323 ? 26.703 -49.812 -17.859 1 96.75 323 GLY A CA 1
ATOM 2619 C C . GLY A 1 323 ? 27.125 -48.812 -16.797 1 96.75 323 GLY A C 1
ATOM 2620 O O . GLY A 1 323 ? 27.844 -49.188 -15.852 1 96.75 323 GLY A O 1
ATOM 2621 N N . LYS A 1 324 ? 26.672 -47.625 -16.828 1 97.19 324 LYS A N 1
ATOM 2622 C CA . LYS A 1 324 ? 27.109 -46.594 -15.906 1 97.19 324 LYS A CA 1
ATOM 2623 C C . LYS A 1 324 ? 25.953 -46.062 -15.07 1 97.19 324 LYS A C 1
ATOM 2625 O O . LYS A 1 324 ? 24.844 -45.906 -15.57 1 97.19 324 LYS A O 1
ATOM 2630 N N . ARG A 1 325 ? 26.188 -45.688 -13.766 1 97.88 325 ARG A N 1
ATOM 2631 C CA . ARG A 1 325 ? 25.188 -45.125 -12.852 1 97.88 325 ARG A CA 1
ATOM 2632 C C . ARG A 1 325 ? 24.625 -43.812 -13.375 1 97.88 325 ARG A C 1
ATOM 2634 O O . ARG A 1 325 ? 25.375 -42.875 -13.656 1 97.88 325 ARG A O 1
ATOM 2641 N N . ILE A 1 326 ? 23.391 -43.781 -13.492 1 97.81 326 ILE A N 1
ATOM 2642 C CA . ILE A 1 326 ? 22.75 -42.562 -14 1 97.81 326 ILE A CA 1
ATOM 2643 C C . ILE A 1 326 ? 22.297 -41.688 -12.836 1 97.81 326 ILE A C 1
ATOM 2645 O O . ILE A 1 326 ? 21.875 -42.188 -11.797 1 97.81 326 ILE A O 1
ATOM 2649 N N . ILE A 1 327 ? 22.438 -40.312 -12.867 1 98 327 ILE A N 1
ATOM 2650 C CA . ILE A 1 327 ? 21.844 -39.312 -11.969 1 98 327 ILE A CA 1
ATOM 2651 C C . ILE A 1 327 ? 20.875 -38.438 -12.742 1 98 327 ILE A C 1
ATOM 2653 O O . ILE A 1 327 ? 21.266 -37.75 -13.695 1 98 327 ILE A O 1
ATOM 2657 N N . PHE A 1 328 ? 19.625 -38.438 -12.352 1 98.38 328 PHE A N 1
ATOM 2658 C CA . PHE A 1 328 ? 18.609 -37.625 -12.992 1 98.38 328 PHE A CA 1
ATOM 2659 C C . PHE A 1 328 ? 18.656 -36.188 -12.438 1 98.38 328 PHE A C 1
ATOM 2661 O O . PHE A 1 328 ? 18.406 -35.969 -11.25 1 98.38 328 PHE A O 1
ATOM 2668 N N . LYS A 1 329 ? 19 -35.281 -13.195 1 98.31 329 LYS A N 1
ATOM 2669 C CA . LYS A 1 329 ? 18.844 -33.875 -12.969 1 98.31 329 LYS A CA 1
ATOM 2670 C C . LYS A 1 329 ? 17.625 -33.312 -13.703 1 98.31 329 LYS A C 1
ATOM 2672 O O . LYS A 1 329 ? 17.75 -32.688 -14.742 1 98.31 329 LYS A O 1
ATOM 2677 N N . GLY A 1 330 ? 16.484 -33.594 -13.094 1 98.31 330 GLY A N 1
ATOM 2678 C CA . GLY A 1 330 ? 15.273 -33.531 -13.891 1 98.31 330 GLY A CA 1
ATOM 2679 C C . GLY A 1 330 ? 14.328 -32.438 -13.461 1 98.31 330 GLY A C 1
ATOM 2680 O O . GLY A 1 330 ? 14.562 -31.781 -12.445 1 98.31 330 GLY A O 1
ATOM 2681 N N . ILE A 1 331 ? 13.352 -32.188 -14.203 1 98.19 331 ILE A N 1
ATOM 2682 C CA . ILE A 1 331 ? 12.258 -31.234 -13.969 1 98.19 331 ILE A CA 1
ATOM 2683 C C . ILE A 1 331 ? 10.938 -31.859 -14.43 1 98.19 331 ILE A C 1
ATOM 2685 O O . ILE A 1 331 ? 10.93 -32.719 -15.305 1 98.19 331 ILE A O 1
ATOM 2689 N N . ASN A 1 332 ? 9.867 -31.562 -13.727 1 98.19 332 ASN A N 1
ATOM 2690 C CA . ASN A 1 332 ? 8.523 -31.891 -14.195 1 98.19 332 ASN A CA 1
ATOM 2691 C C . ASN A 1 332 ? 8.008 -30.859 -15.195 1 98.19 332 ASN A C 1
ATOM 2693 O O . ASN A 1 332 ? 8.078 -29.656 -14.945 1 98.19 332 ASN A O 1
ATOM 2697 N N . ARG A 1 333 ? 7.477 -31.344 -16.297 1 97.69 333 ARG A N 1
ATOM 2698 C CA . ARG A 1 333 ? 7.094 -30.406 -17.344 1 97.69 333 ARG A CA 1
ATOM 2699 C C . ARG A 1 333 ? 5.598 -30.484 -17.625 1 97.69 333 ARG A C 1
ATOM 2701 O O . ARG A 1 333 ? 5.105 -31.516 -18.094 1 97.69 333 ARG A O 1
ATOM 2708 N N . HIS A 1 334 ? 4.91 -29.422 -17.375 1 95.81 334 HIS A N 1
ATOM 2709 C CA . HIS A 1 334 ? 3.584 -29.203 -17.938 1 95.81 334 HIS A CA 1
ATOM 2710 C C . HIS A 1 334 ? 3.676 -28.562 -19.328 1 95.81 334 HIS A C 1
ATOM 2712 O O . HIS A 1 334 ? 4.512 -27.672 -19.547 1 95.81 334 HIS A O 1
ATOM 2718 N N . GLU A 1 335 ? 2.885 -29.016 -20.234 1 96.88 335 GLU A N 1
ATOM 2719 C CA . GLU A 1 335 ? 2.672 -28.25 -21.453 1 96.88 335 GLU A CA 1
ATOM 2720 C C . GLU A 1 335 ? 1.85 -26.984 -21.172 1 96.88 335 GLU A C 1
ATOM 2722 O O . GLU A 1 335 ? 0.698 -27.078 -20.75 1 96.88 335 GLU A O 1
ATOM 2727 N N . PHE A 1 336 ? 2.535 -25.828 -21.469 1 97.69 336 PHE A N 1
ATOM 2728 C CA . PHE A 1 336 ? 1.751 -24.656 -21.109 1 97.69 336 PHE A CA 1
ATOM 2729 C C . PHE A 1 336 ? 2.227 -23.422 -21.859 1 97.69 336 PHE A C 1
ATOM 2731 O O . PHE A 1 336 ? 3.43 -23.234 -22.062 1 97.69 336 PHE A O 1
ATOM 2738 N N . ASP A 1 337 ? 1.302 -22.641 -22.344 1 98.12 337 ASP A N 1
ATOM 2739 C CA . ASP A 1 337 ? 1.477 -21.281 -22.875 1 98.12 337 ASP A CA 1
ATOM 2740 C C . ASP A 1 337 ? 0.476 -20.312 -22.234 1 98.12 337 ASP A C 1
ATOM 2742 O O . ASP A 1 337 ? -0.708 -20.641 -22.125 1 98.12 337 ASP A O 1
ATOM 2746 N N . ALA A 1 338 ? 0.931 -19.188 -21.844 1 98.12 338 ALA A N 1
ATOM 2747 C CA . ALA A 1 338 ? 0.105 -18.25 -21.094 1 98.12 338 ALA A CA 1
ATOM 2748 C C . ALA A 1 338 ? -1.094 -17.781 -21.922 1 98.12 338 ALA A C 1
ATOM 2750 O O . ALA A 1 338 ? -2.105 -17.344 -21.375 1 98.12 338 ALA A O 1
ATOM 2751 N N . LYS A 1 339 ? -1.072 -17.828 -23.203 1 97.94 339 LYS A N 1
ATOM 2752 C CA . LYS A 1 339 ? -2.133 -17.359 -24.094 1 97.94 339 LYS A CA 1
ATOM 2753 C C . LYS A 1 339 ? -3.045 -18.5 -24.531 1 97.94 339 LYS A C 1
ATOM 2755 O O . LYS A 1 339 ? -4.254 -18.312 -24.672 1 97.94 339 LYS A O 1
ATOM 2760 N N . THR A 1 340 ? -2.436 -19.766 -24.703 1 98.19 340 THR A N 1
ATOM 2761 C CA . THR A 1 340 ? -3.193 -20.812 -25.375 1 98.19 340 THR A CA 1
ATOM 2762 C C . THR A 1 340 ? -3.287 -22.062 -24.484 1 98.19 340 THR A C 1
ATOM 2764 O O . THR A 1 340 ? -3.744 -23.109 -24.938 1 98.19 340 THR A O 1
ATOM 2767 N N . GLY A 1 341 ? -2.857 -21.984 -23.266 1 97.69 341 GLY A N 1
ATOM 2768 C CA . GLY A 1 341 ? -2.969 -23.109 -22.359 1 97.69 341 GLY A CA 1
ATOM 2769 C C . GLY A 1 341 ? -2.119 -24.297 -22.75 1 97.69 341 GLY A C 1
ATOM 2770 O O . GLY A 1 341 ? -0.915 -24.172 -22.984 1 97.69 341 GLY A O 1
ATOM 2771 N N . ARG A 1 342 ? -2.645 -25.438 -22.969 1 97.5 342 ARG A N 1
ATOM 2772 C CA . ARG A 1 342 ? -1.909 -26.656 -23.297 1 97.5 342 ARG A CA 1
ATOM 2773 C C . ARG A 1 342 ? -1.812 -26.859 -24.797 1 97.5 342 ARG A C 1
ATOM 2775 O O . ARG A 1 342 ? -1.19 -27.812 -25.266 1 97.5 342 ARG A O 1
ATOM 2782 N N . ALA A 1 343 ? -2.459 -26 -25.578 1 97.88 343 ALA A N 1
ATOM 2783 C CA . ALA A 1 343 ? -2.26 -26 -27.016 1 97.88 343 ALA A CA 1
ATOM 2784 C C . ALA A 1 343 ? -0.958 -25.281 -27.391 1 97.88 343 ALA A C 1
ATOM 2786 O O . ALA A 1 343 ? -0.974 -24.141 -27.859 1 97.88 343 ALA A O 1
ATOM 2787 N N . ILE A 1 344 ? 0.157 -26.016 -27.344 1 97.5 344 ILE A N 1
ATOM 2788 C CA . ILE A 1 344 ? 1.467 -25.391 -27.516 1 97.5 344 ILE A CA 1
ATOM 2789 C C . ILE A 1 344 ? 1.977 -25.625 -28.938 1 97.5 344 ILE A C 1
ATOM 2791 O O . ILE A 1 344 ? 1.484 -26.5 -29.641 1 97.5 344 ILE A O 1
ATOM 2795 N N . THR A 1 345 ? 2.965 -24.875 -29.359 1 97.56 345 THR A N 1
ATOM 2796 C CA . THR A 1 345 ? 3.52 -24.906 -30.719 1 97.56 345 THR A CA 1
ATOM 2797 C C . THR A 1 345 ? 4.891 -25.578 -30.719 1 97.56 345 THR A C 1
ATOM 2799 O O . THR A 1 345 ? 5.434 -25.906 -29.656 1 97.56 345 THR A O 1
ATOM 2802 N N . LYS A 1 346 ? 5.359 -25.859 -31.922 1 97.81 346 LYS A N 1
ATOM 2803 C CA . LYS A 1 346 ? 6.727 -26.344 -32.094 1 97.81 346 LYS A CA 1
ATOM 2804 C C . LYS A 1 346 ? 7.734 -25.359 -31.5 1 97.81 346 LYS A C 1
ATOM 2806 O O . LYS A 1 346 ? 8.703 -25.766 -30.859 1 97.81 346 LYS A O 1
ATOM 2811 N N . GLU A 1 347 ? 7.469 -24.062 -31.688 1 97.88 347 GLU A N 1
ATOM 2812 C CA . GLU A 1 347 ? 8.359 -23.031 -31.172 1 97.88 347 GLU A CA 1
ATOM 2813 C C . GLU A 1 347 ? 8.414 -23.047 -29.656 1 97.88 347 GLU A C 1
ATOM 2815 O O . GLU A 1 347 ? 9.477 -22.859 -29.062 1 97.88 347 GLU A O 1
ATOM 2820 N N . ASP A 1 348 ? 7.27 -23.281 -29.031 1 98.12 348 ASP A N 1
ATOM 2821 C CA . ASP A 1 348 ? 7.234 -23.406 -27.578 1 98.12 348 ASP A CA 1
ATOM 2822 C C . ASP A 1 348 ? 8.117 -24.562 -27.109 1 98.12 348 ASP A C 1
ATOM 2824 O O . ASP A 1 348 ? 8.914 -24.406 -26.172 1 98.12 348 ASP A O 1
ATOM 2828 N N . MET A 1 349 ? 8 -25.688 -27.703 1 98.5 349 MET A N 1
ATOM 2829 C CA . MET A 1 349 ? 8.734 -26.891 -27.312 1 98.5 349 MET A CA 1
ATOM 2830 C C . MET A 1 349 ? 10.227 -26.719 -27.578 1 98.5 349 MET A C 1
ATOM 2832 O O . MET A 1 349 ? 11.055 -27.203 -26.812 1 98.5 349 MET A O 1
ATOM 2836 N N . LEU A 1 350 ? 10.539 -26.078 -28.688 1 98.5 350 LEU A N 1
ATOM 2837 C CA . LEU A 1 350 ? 11.945 -25.797 -28.984 1 98.5 350 LEU A CA 1
ATOM 2838 C C . LEU A 1 350 ? 12.555 -24.875 -27.938 1 98.5 350 LEU A C 1
ATOM 2840 O O . LEU A 1 350 ? 13.688 -25.109 -27.5 1 98.5 350 LEU A O 1
ATOM 2844 N N . PHE A 1 351 ? 11.789 -23.828 -27.562 1 98.31 351 PHE A N 1
ATOM 2845 C CA . PHE A 1 351 ? 12.266 -22.969 -26.484 1 98.31 351 PHE A CA 1
ATOM 2846 C C . PHE A 1 351 ? 12.523 -23.797 -25.219 1 98.31 351 PHE A C 1
ATOM 2848 O O . PHE A 1 351 ? 13.57 -23.656 -24.594 1 98.31 351 PHE A O 1
ATOM 2855 N N . ASP A 1 352 ? 11.602 -24.609 -24.891 1 98.44 352 ASP A N 1
ATOM 2856 C CA . ASP A 1 352 ? 11.672 -25.375 -23.656 1 98.44 352 ASP A CA 1
ATOM 2857 C C . ASP A 1 352 ? 12.906 -26.281 -23.641 1 98.44 352 ASP A C 1
ATOM 2859 O O . ASP A 1 352 ? 13.648 -26.312 -22.656 1 98.44 352 ASP A O 1
ATOM 2863 N N . ILE A 1 353 ? 13.117 -27.047 -24.656 1 98.44 353 ILE A N 1
ATOM 2864 C CA . ILE A 1 353 ? 14.18 -28.047 -24.641 1 98.44 353 ILE A CA 1
ATOM 2865 C C . ILE A 1 353 ? 15.539 -27.359 -24.688 1 98.44 353 ILE A C 1
ATOM 2867 O O . ILE A 1 353 ? 16.516 -27.844 -24.109 1 98.44 353 ILE A O 1
ATOM 2871 N N . GLN A 1 354 ? 15.641 -26.25 -25.453 1 98.5 354 GLN A N 1
ATOM 2872 C CA . GLN A 1 354 ? 16.891 -25.484 -25.469 1 98.5 354 GLN A CA 1
ATOM 2873 C C . GLN A 1 354 ? 17.188 -24.891 -24.078 1 98.5 354 GLN A C 1
ATOM 2875 O O . GLN A 1 354 ? 18.328 -24.891 -23.641 1 98.5 354 GLN A O 1
ATOM 2880 N N . PHE A 1 355 ? 16.188 -24.375 -23.484 1 98.19 355 PHE A N 1
ATOM 2881 C CA . PHE A 1 355 ? 16.328 -23.891 -22.109 1 98.19 355 PHE A CA 1
ATOM 2882 C C . PHE A 1 355 ? 16.906 -25 -21.219 1 98.19 355 PHE A C 1
ATOM 2884 O O . PHE A 1 355 ? 17.812 -24.75 -20.422 1 98.19 355 PHE A O 1
ATOM 2891 N N . MET A 1 356 ? 16.281 -26.188 -21.25 1 98.69 356 MET A N 1
ATOM 2892 C CA . MET A 1 356 ? 16.688 -27.297 -20.406 1 98.69 356 MET A CA 1
ATOM 2893 C C . MET A 1 356 ? 18.156 -27.641 -20.625 1 98.69 356 MET A C 1
ATOM 2895 O O . MET A 1 356 ? 18.938 -27.75 -19.672 1 98.69 356 MET A O 1
ATOM 2899 N N . LYS A 1 357 ? 18.562 -27.781 -21.875 1 98.44 357 LYS A N 1
ATOM 2900 C CA . LYS A 1 357 ? 19.953 -28.094 -22.188 1 98.44 357 LYS A CA 1
ATOM 2901 C C . LYS A 1 357 ? 20.891 -26.984 -21.734 1 98.44 357 LYS A C 1
ATOM 2903 O O . LYS A 1 357 ? 21.922 -27.25 -21.109 1 98.44 357 LYS A O 1
ATOM 2908 N N . LYS A 1 358 ? 20.469 -25.734 -21.953 1 98.31 358 LYS A N 1
ATOM 2909 C CA . LYS A 1 358 ? 21.281 -24.578 -21.594 1 98.31 358 LYS A CA 1
ATOM 2910 C C . LYS A 1 358 ? 21.484 -24.5 -20.078 1 98.31 358 LYS A C 1
ATOM 2912 O O . LYS A 1 358 ? 22.453 -23.906 -19.609 1 98.31 358 LYS A O 1
ATOM 2917 N N . ASN A 1 359 ? 20.609 -25.062 -19.344 1 98.5 359 ASN A N 1
ATOM 2918 C CA . ASN A 1 359 ? 20.656 -24.922 -17.891 1 98.5 359 ASN A CA 1
ATOM 2919 C C . ASN A 1 359 ? 20.938 -26.25 -17.219 1 98.5 359 ASN A C 1
ATOM 2921 O O . ASN A 1 359 ? 20.547 -26.469 -16.062 1 98.5 359 ASN A O 1
ATOM 2925 N N . ASN A 1 360 ? 21.516 -27.172 -17.906 1 98.5 360 ASN A N 1
ATOM 2926 C CA . ASN A 1 360 ? 22.125 -28.406 -17.406 1 98.5 360 ASN A CA 1
ATOM 2927 C C . ASN A 1 360 ? 21.062 -29.391 -16.938 1 98.5 360 ASN A C 1
ATOM 2929 O O . ASN A 1 360 ? 21.344 -30.266 -16.109 1 98.5 360 ASN A O 1
ATOM 2933 N N . ILE A 1 361 ? 19.828 -29.281 -17.391 1 98.62 361 ILE A N 1
ATOM 2934 C CA . ILE A 1 361 ? 18.781 -30.266 -17.141 1 98.62 361 ILE A CA 1
ATOM 2935 C C . ILE A 1 361 ? 18.953 -31.453 -18.078 1 98.62 361 ILE A C 1
ATOM 2937 O O . ILE A 1 361 ? 19.141 -31.281 -19.297 1 98.62 361 ILE A O 1
ATOM 2941 N N . ASN A 1 362 ? 18.859 -32.688 -17.547 1 98.56 362 ASN A N 1
ATOM 2942 C CA . ASN A 1 362 ? 19.078 -33.844 -18.438 1 98.56 362 ASN A CA 1
ATOM 2943 C C . ASN A 1 362 ? 17.875 -34.781 -18.453 1 98.56 362 ASN A C 1
ATOM 2945 O O . ASN A 1 362 ? 17.891 -35.812 -19.141 1 98.56 362 ASN A O 1
ATOM 2949 N N . ALA A 1 363 ? 16.859 -34.406 -17.703 1 98.75 363 ALA A N 1
ATOM 2950 C CA . ALA A 1 363 ? 15.727 -35.344 -17.625 1 98.75 363 ALA A CA 1
ATOM 2951 C C . ALA A 1 363 ? 14.414 -34.594 -17.453 1 98.75 363 ALA A C 1
ATOM 2953 O O . ALA A 1 363 ? 14.383 -33.5 -16.859 1 98.75 363 ALA A O 1
ATOM 2954 N N . VAL A 1 364 ? 13.359 -35.125 -17.984 1 98.69 364 VAL A N 1
ATOM 2955 C CA . VAL A 1 364 ? 12.008 -34.594 -17.828 1 98.69 364 VAL A CA 1
ATOM 2956 C C . VAL A 1 364 ? 11.062 -35.719 -17.406 1 98.69 364 VAL A C 1
ATOM 2958 O O . VAL A 1 364 ? 11.102 -36.812 -17.953 1 98.69 364 VAL A O 1
ATOM 2961 N N . ARG A 1 365 ? 10.359 -35.531 -16.359 1 98.31 365 ARG A N 1
ATOM 2962 C CA . ARG A 1 365 ? 9.148 -36.281 -16.094 1 98.31 365 ARG A CA 1
ATOM 2963 C C . ARG A 1 365 ? 7.93 -35.625 -16.703 1 98.31 365 ARG A C 1
ATOM 2965 O O . ARG A 1 365 ? 7.668 -34.438 -16.438 1 98.31 365 ARG A O 1
ATOM 2972 N N . THR A 1 366 ? 7.273 -36.312 -17.688 1 96.94 366 THR A N 1
ATOM 2973 C CA . THR A 1 366 ? 6.102 -35.719 -18.344 1 96.94 366 THR A CA 1
ATOM 2974 C C . THR A 1 366 ? 4.906 -35.719 -17.391 1 96.94 366 THR A C 1
ATOM 2976 O O . THR A 1 366 ? 4.027 -36.562 -17.469 1 96.94 366 THR A O 1
ATOM 2979 N N . CYS A 1 367 ? 5.074 -34.969 -16.312 1 84.88 367 CYS A N 1
ATOM 2980 C CA . CYS A 1 367 ? 4.188 -34.938 -15.156 1 84.88 367 CYS A CA 1
ATOM 2981 C C . CYS A 1 367 ? 2.727 -34.844 -15.586 1 84.88 367 CYS A C 1
ATOM 2983 O O . CYS A 1 367 ? 2.258 -33.812 -16.016 1 84.88 367 CYS A O 1
ATOM 2985 N N . HIS A 1 368 ? 2.137 -35.969 -15.492 1 88.12 368 HIS A N 1
ATOM 2986 C CA . HIS A 1 368 ? 0.833 -36.562 -15.203 1 88.12 368 HIS A CA 1
ATOM 2987 C C . HIS A 1 368 ? 0.153 -37.031 -16.484 1 88.12 368 HIS A C 1
ATOM 2989 O O . HIS A 1 368 ? -0.938 -37.594 -16.438 1 88.12 368 HIS A O 1
ATOM 2995 N N . TYR A 1 369 ? 0.776 -36.688 -17.609 1 97.38 369 TYR A N 1
ATOM 2996 C CA . TYR A 1 369 ? 0.182 -37.094 -18.875 1 97.38 369 TYR A CA 1
ATOM 2997 C C . TYR A 1 369 ? 1.227 -37.094 -19.984 1 97.38 369 TYR A C 1
ATOM 2999 O O . TYR A 1 369 ? 2.223 -36.375 -19.922 1 97.38 369 TYR A O 1
ATOM 3007 N N . PRO A 1 370 ? 1.022 -37.938 -21.016 1 97.88 370 PRO A N 1
ATOM 3008 C CA . PRO A 1 370 ? 1.936 -37.906 -22.172 1 97.88 370 PRO A CA 1
ATOM 3009 C C . PRO A 1 370 ? 1.914 -36.562 -22.891 1 97.88 370 PRO A C 1
ATOM 3011 O O . PRO A 1 370 ? 0.849 -35.969 -23.047 1 97.88 370 PRO A O 1
ATOM 3014 N N . ASN A 1 371 ? 3.08 -36.094 -23.281 1 98.12 371 ASN A N 1
ATOM 3015 C CA . ASN A 1 371 ? 3.201 -34.812 -23.969 1 98.12 371 ASN A CA 1
ATOM 3016 C C . ASN A 1 371 ? 3 -34.969 -25.469 1 98.12 371 ASN A C 1
ATOM 3018 O O . ASN A 1 371 ? 2.713 -36.094 -25.953 1 98.12 371 ASN A O 1
ATOM 3022 N N . ASN A 1 372 ? 3.062 -33.938 -26.203 1 97.38 372 ASN A N 1
ATOM 3023 C CA . ASN A 1 372 ? 3.008 -33.938 -27.656 1 97.38 372 ASN A CA 1
ATOM 3024 C C . ASN A 1 372 ? 4.07 -34.844 -28.266 1 97.38 372 ASN A C 1
ATOM 3026 O O . ASN A 1 372 ? 5.211 -34.875 -27.812 1 97.38 372 ASN A O 1
ATOM 3030 N N . SER A 1 373 ? 3.715 -35.594 -29.266 1 96.56 373 SER A N 1
ATOM 3031 C CA . SER A 1 373 ? 4.617 -36.594 -29.891 1 96.56 373 SER A CA 1
ATOM 3032 C C . SER A 1 373 ? 5.918 -35.906 -30.328 1 96.56 373 SER A C 1
ATOM 3034 O O . SER A 1 373 ? 6.988 -36.531 -30.234 1 96.56 373 SER A O 1
ATOM 3036 N N . LEU A 1 374 ? 5.789 -34.719 -30.781 1 97.38 374 LEU A N 1
ATOM 3037 C CA . LEU A 1 374 ? 6.984 -34 -31.219 1 97.38 374 LEU A CA 1
ATOM 3038 C C . LEU A 1 374 ? 7.984 -33.844 -30.078 1 97.38 374 LEU A C 1
ATOM 3040 O O . LEU A 1 374 ? 9.195 -33.875 -30.297 1 97.38 374 LEU A O 1
ATOM 3044 N N . TRP A 1 375 ? 7.523 -33.719 -28.859 1 98.38 375 TRP A N 1
ATOM 3045 C CA . TRP A 1 375 ? 8.398 -33.562 -27.703 1 98.38 375 TRP A CA 1
ATOM 3046 C C . TRP A 1 375 ? 9.336 -34.75 -27.562 1 98.38 375 TRP A C 1
ATOM 3048 O O . TRP A 1 375 ? 10.516 -34.594 -27.25 1 98.38 375 TRP A O 1
ATOM 3058 N N . TYR A 1 376 ? 8.875 -35.938 -27.797 1 98.44 376 TYR A N 1
ATOM 3059 C CA . TYR A 1 376 ? 9.68 -37.156 -27.672 1 98.44 376 TYR A CA 1
ATOM 3060 C C . TYR A 1 376 ? 10.758 -37.188 -28.75 1 98.44 376 TYR A C 1
ATOM 3062 O O . TYR A 1 376 ? 11.898 -37.594 -28.484 1 98.44 376 TYR A O 1
ATOM 3070 N N . GLN A 1 377 ? 10.383 -36.812 -29.938 1 97.94 377 GLN A N 1
ATOM 3071 C CA . GLN A 1 377 ? 11.359 -36.688 -31.016 1 97.94 377 GLN A CA 1
ATOM 3072 C C . GLN A 1 377 ? 12.469 -35.719 -30.656 1 97.94 377 GLN A C 1
ATOM 3074 O O . GLN A 1 377 ? 13.648 -35.969 -30.906 1 97.94 377 GLN A O 1
ATOM 3079 N N . LEU A 1 378 ? 12.031 -34.625 -30.078 1 98.44 378 LEU A N 1
ATOM 3080 C CA . LEU A 1 378 ? 13 -33.625 -29.672 1 98.44 378 LEU A CA 1
ATOM 3081 C C . LEU A 1 378 ? 13.891 -34.156 -28.547 1 98.44 378 LEU A C 1
ATOM 3083 O O . LEU A 1 378 ? 15.102 -33.906 -28.547 1 98.44 378 LEU A O 1
ATOM 3087 N N . CYS A 1 379 ? 13.297 -34.844 -27.594 1 98.75 379 CYS A N 1
ATOM 3088 C CA . CYS A 1 379 ? 14.078 -35.438 -26.5 1 98.75 379 CYS A CA 1
ATOM 3089 C C . CYS A 1 379 ? 15.102 -36.438 -27.016 1 98.75 379 CYS A C 1
ATOM 3091 O O . CYS A 1 379 ? 16.219 -36.5 -26.516 1 98.75 379 CYS A O 1
ATOM 3093 N N . ASP A 1 380 ? 14.773 -37.188 -28.062 1 98.5 380 ASP A N 1
ATOM 3094 C CA . ASP A 1 380 ? 15.711 -38.125 -28.703 1 98.5 380 ASP A CA 1
ATOM 3095 C C . ASP A 1 380 ? 16.875 -37.344 -29.344 1 98.5 380 ASP A C 1
ATOM 3097 O O . ASP A 1 380 ? 18.031 -37.719 -29.156 1 98.5 380 ASP A O 1
ATOM 3101 N N . ALA A 1 381 ? 16.484 -36.344 -29.984 1 98.12 381 ALA A N 1
ATOM 3102 C CA . ALA A 1 381 ? 17.453 -35.625 -30.797 1 98.12 381 ALA A CA 1
ATOM 3103 C C . ALA A 1 381 ? 18.359 -34.75 -29.938 1 98.12 381 ALA A C 1
ATOM 3105 O O . ALA A 1 381 ? 19.562 -34.625 -30.203 1 98.12 381 ALA A O 1
ATOM 3106 N N . TYR A 1 382 ? 17.828 -34.094 -28.906 1 98.31 382 TYR A N 1
ATOM 3107 C CA . TYR A 1 382 ? 18.578 -33.156 -28.078 1 98.31 382 TYR A CA 1
ATOM 3108 C C . TYR A 1 382 ? 19.25 -33.875 -26.922 1 98.31 382 TYR A C 1
ATOM 3110 O O . TYR A 1 382 ? 20.188 -33.344 -26.312 1 98.31 382 TYR A O 1
ATOM 3118 N N . GLY A 1 383 ? 18.75 -35.062 -26.594 1 98.38 383 GLY A N 1
ATOM 3119 C CA . GLY A 1 383 ? 19.297 -35.812 -25.469 1 98.38 383 GLY A CA 1
ATOM 3120 C C . GLY A 1 383 ? 18.688 -35.406 -24.141 1 98.38 383 GLY A C 1
ATOM 3121 O O . GLY A 1 383 ? 19.312 -34.688 -23.359 1 98.38 383 GLY A O 1
ATOM 3122 N N . ILE A 1 384 ? 17.562 -35.875 -23.828 1 98.75 384 ILE A N 1
ATOM 3123 C CA . ILE A 1 384 ? 16.859 -35.719 -22.562 1 98.75 384 ILE A CA 1
ATOM 3124 C C . ILE A 1 384 ? 16.281 -37.062 -22.125 1 98.75 384 ILE A C 1
ATOM 3126 O O . ILE A 1 384 ? 15.602 -37.75 -22.906 1 98.75 384 ILE A O 1
ATOM 3130 N N . TYR A 1 385 ? 16.578 -37.469 -20.906 1 98.75 385 TYR A N 1
ATOM 3131 C CA . TYR A 1 385 ? 15.984 -38.688 -20.375 1 98.75 385 TYR A CA 1
ATOM 3132 C C . TYR A 1 385 ? 14.531 -38.469 -19.969 1 98.75 385 TYR A C 1
ATOM 3134 O O . TYR A 1 385 ? 14.203 -37.438 -19.359 1 98.75 385 TYR A O 1
ATOM 3142 N N . LEU A 1 386 ? 13.68 -39.469 -20.312 1 98.69 386 LEU A N 1
ATOM 3143 C CA . LEU A 1 386 ? 12.258 -39.25 -20.031 1 98.69 386 LEU A CA 1
ATOM 3144 C C . LEU A 1 386 ? 11.742 -40.344 -19.078 1 98.69 386 LEU A C 1
ATOM 3146 O O . LEU A 1 386 ? 12.094 -41.5 -19.219 1 98.69 386 LEU A O 1
ATOM 3150 N N . ILE A 1 387 ? 11.062 -39.844 -18.062 1 98.62 387 ILE A N 1
ATOM 3151 C CA . ILE A 1 387 ? 10.008 -40.656 -17.469 1 98.62 387 ILE A CA 1
ATOM 3152 C C . ILE A 1 387 ? 8.672 -40.344 -18.125 1 98.62 387 ILE A C 1
ATOM 3154 O O . ILE A 1 387 ? 8.148 -39.219 -17.969 1 98.62 387 ILE A O 1
ATOM 3158 N N . ASP A 1 388 ? 8.25 -41.25 -18.969 1 98.56 388 ASP A N 1
ATOM 3159 C CA . ASP A 1 388 ? 6.977 -41.062 -19.656 1 98.56 388 ASP A CA 1
ATOM 3160 C C . ASP A 1 388 ? 5.809 -41.531 -18.781 1 98.56 388 ASP A C 1
ATOM 3162 O O . ASP A 1 388 ? 5.723 -42.688 -18.406 1 98.56 388 ASP A O 1
ATOM 3166 N N . GLU A 1 389 ? 4.918 -40.625 -18.5 1 98.19 389 GLU A N 1
ATOM 3167 C CA . GLU A 1 389 ? 3.918 -40.906 -17.469 1 98.19 389 GLU A CA 1
ATOM 3168 C C . GLU A 1 389 ? 2.518 -40.969 -18.062 1 98.19 389 GLU A C 1
ATOM 3170 O O . GLU A 1 389 ? 2.152 -40.156 -18.906 1 98.19 389 GLU A O 1
ATOM 3175 N N . THR A 1 390 ? 1.752 -42.031 -17.578 1 98.19 390 THR A N 1
ATOM 3176 C CA . THR A 1 390 ? 0.395 -42.25 -18.062 1 98.19 390 THR A CA 1
ATOM 3177 C C . THR A 1 390 ? -0.547 -41.156 -17.609 1 98.19 390 THR A C 1
ATOM 3179 O O . THR A 1 390 ? -0.37 -40.594 -16.531 1 98.19 390 THR A O 1
ATOM 3182 N N . ASN A 1 391 ? -1.528 -40.812 -18.406 1 98.06 391 ASN A N 1
ATOM 3183 C CA . ASN A 1 391 ? -2.555 -39.844 -18.078 1 98.06 391 ASN A CA 1
ATOM 3184 C C . ASN A 1 391 ? -3.449 -40.312 -16.938 1 98.06 391 ASN A C 1
ATOM 3186 O O . ASN A 1 391 ? -4.551 -40.812 -17.172 1 98.06 391 ASN A O 1
ATOM 3190 N N . LEU A 1 392 ? -2.949 -40.062 -15.656 1 97.75 392 LEU A N 1
ATOM 3191 C CA . LEU A 1 392 ? -3.701 -40.594 -14.523 1 97.75 392 LEU A CA 1
ATOM 3192 C C . LEU A 1 392 ? -3.293 -39.875 -13.234 1 97.75 392 LEU A C 1
ATOM 3194 O O . LEU A 1 392 ? -2.131 -39.938 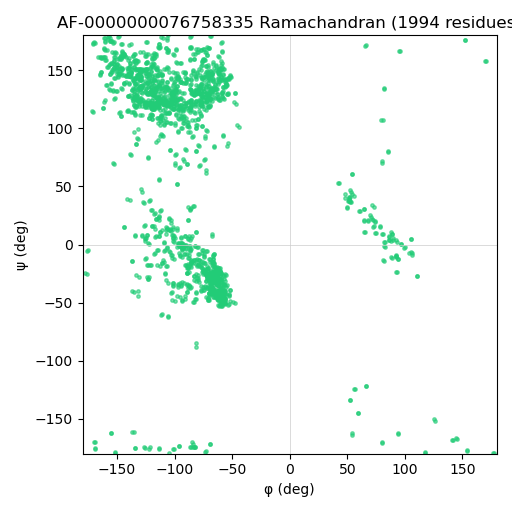-12.82 1 97.75 392 LEU A O 1
ATOM 3198 N N . GLU A 1 393 ? -4.16 -39.219 -12.641 1 96.75 393 GLU A N 1
ATOM 3199 C CA . GLU A 1 393 ? -4.074 -38.656 -11.297 1 96.75 393 GLU A CA 1
ATOM 3200 C C . GLU A 1 393 ? -5.457 -38.531 -10.664 1 96.75 393 GLU A C 1
ATOM 3202 O O . GLU A 1 393 ? -6.391 -38.031 -11.281 1 96.75 393 GLU A O 1
ATOM 3207 N N . THR A 1 394 ? -5.672 -39.094 -9.477 1 96.31 394 THR A N 1
ATOM 3208 C CA . THR A 1 394 ? -6.988 -39.094 -8.844 1 96.31 394 THR A CA 1
ATOM 3209 C C . THR A 1 394 ? -6.898 -38.562 -7.41 1 96.31 394 THR A C 1
ATOM 3211 O O . THR A 1 394 ? -7.457 -39.188 -6.496 1 96.31 394 THR A O 1
ATOM 3214 N N . HIS A 1 395 ? -6.227 -37.531 -7.207 1 91.75 395 HIS A N 1
ATOM 3215 C CA . HIS A 1 395 ? -5.906 -36.906 -5.918 1 91.75 395 HIS A CA 1
ATOM 3216 C C . HIS A 1 395 ? -7.156 -36.781 -5.055 1 91.75 395 HIS A C 1
ATOM 3218 O O . HIS A 1 395 ? -7.152 -37.156 -3.881 1 91.75 395 HIS A O 1
ATOM 3224 N N . GLY A 1 396 ? -8.188 -36.281 -5.516 1 92 396 GLY A N 1
ATOM 3225 C CA . GLY A 1 396 ? -9.398 -35.938 -4.789 1 92 396 GLY A CA 1
ATOM 3226 C C . GLY A 1 396 ? -10.141 -37.125 -4.258 1 92 396 GLY A C 1
ATOM 3227 O O . GLY A 1 396 ? -10.969 -37.031 -3.355 1 92 396 GLY A O 1
ATOM 3228 N N . THR A 1 397 ? -9.844 -38.312 -4.797 1 95 397 THR A N 1
ATOM 3229 C CA . THR A 1 397 ? -10.594 -39.5 -4.422 1 95 397 THR A CA 1
ATOM 3230 C C . THR A 1 397 ? -10.016 -40.125 -3.154 1 95 397 THR A C 1
ATOM 3232 O O . THR A 1 397 ? -10.664 -40.938 -2.518 1 95 397 THR A O 1
ATOM 3235 N N . TRP A 1 398 ? -8.773 -39.688 -2.752 1 93.25 398 TRP A N 1
ATOM 3236 C CA . TRP A 1 398 ? -8.195 -40.406 -1.613 1 93.25 398 TRP A CA 1
ATOM 3237 C C . TRP A 1 398 ? -7.559 -39.406 -0.632 1 93.25 398 TRP A C 1
ATOM 3239 O O . TRP A 1 398 ? -7.18 -39.812 0.478 1 93.25 398 TRP A O 1
ATOM 3249 N N . GLN A 1 399 ? -7.344 -38.156 -1.012 1 91.06 399 GLN A N 1
ATOM 3250 C CA . GLN A 1 399 ? -6.797 -37.156 -0.115 1 91.06 399 GLN A CA 1
ATOM 3251 C C . GLN A 1 399 ? -7.852 -36.125 0.247 1 91.06 399 GLN A C 1
ATOM 3253 O O . GLN A 1 399 ? -8.461 -35.5 -0.637 1 91.06 399 GLN A O 1
ATOM 3258 N N . LYS A 1 400 ? -8.07 -35.906 1.519 1 90.12 400 LYS A N 1
ATOM 3259 C CA . LYS A 1 400 ? -9.031 -34.938 2.029 1 90.12 400 LYS A CA 1
ATOM 3260 C C . LYS A 1 400 ? -8.383 -34.031 3.072 1 90.12 400 LYS A C 1
ATOM 3262 O O . LYS A 1 400 ? -8.102 -34.469 4.191 1 90.12 400 LYS A O 1
ATOM 3267 N N . LEU A 1 401 ? -8.188 -32.719 2.754 1 87.75 401 LEU A N 1
ATOM 3268 C CA . LEU A 1 401 ? -7.594 -31.75 3.652 1 87.75 401 LEU A CA 1
ATOM 3269 C C . LEU A 1 401 ? -6.266 -32.25 4.207 1 87.75 401 LEU A C 1
ATOM 3271 O O . LEU A 1 401 ? -6.039 -32.219 5.418 1 87.75 401 LEU A O 1
ATOM 3275 N N . GLY A 1 402 ? -5.477 -32.938 3.377 1 80.38 402 GLY A N 1
ATOM 3276 C CA . GLY A 1 402 ? -4.148 -33.375 3.756 1 80.38 402 GLY A CA 1
ATOM 3277 C C . GLY A 1 402 ? -4.137 -34.781 4.344 1 80.38 402 GLY A C 1
ATOM 3278 O O . GLY A 1 402 ? -3.09 -35.438 4.398 1 80.38 402 GLY A O 1
ATOM 3279 N N . ALA A 1 403 ? -5.355 -35.312 4.641 1 87.69 403 ALA A N 1
ATOM 3280 C CA . ALA A 1 403 ? -5.449 -36.656 5.223 1 87.69 403 ALA A CA 1
ATOM 3281 C C . ALA A 1 403 ? -5.699 -37.719 4.141 1 87.69 403 ALA A C 1
ATOM 3283 O O . ALA A 1 403 ? -6.406 -37.438 3.166 1 87.69 403 ALA A O 1
ATOM 3284 N N . THR A 1 404 ? -5.09 -38.906 4.289 1 90.56 404 THR A N 1
ATOM 3285 C CA . THR A 1 404 ? -5.352 -40.031 3.398 1 90.56 404 THR A CA 1
ATOM 3286 C C . THR A 1 404 ? -6.688 -40.688 3.732 1 90.56 404 THR A C 1
ATOM 3288 O O . THR A 1 404 ? -6.855 -41.25 4.816 1 90.56 404 THR A O 1
ATOM 3291 N N . ASP A 1 405 ? -7.684 -40.562 2.887 1 91.69 405 ASP A N 1
ATOM 3292 C CA . ASP A 1 405 ? -9 -41.188 2.99 1 91.69 405 ASP A CA 1
ATOM 3293 C C . ASP A 1 405 ? -9.414 -41.812 1.665 1 91.69 405 ASP A C 1
ATOM 3295 O O . ASP A 1 405 ? -10.156 -41.219 0.886 1 91.69 405 ASP A O 1
ATOM 3299 N N . PRO A 1 406 ? -9 -43.062 1.448 1 92.25 406 PRO A N 1
ATOM 3300 C CA . PRO A 1 406 ? -9.266 -43.719 0.161 1 92.25 406 PRO A CA 1
ATOM 3301 C C . PRO A 1 406 ? -10.617 -44.438 0.122 1 92.25 406 PRO A C 1
ATOM 3303 O O . PRO A 1 406 ? -10.75 -45.5 -0.488 1 92.25 406 PRO A O 1
ATOM 3306 N N . SER A 1 407 ? -11.688 -43.906 0.861 1 91.5 407 SER A N 1
ATOM 3307 C CA . SER A 1 407 ? -12.984 -44.562 1.017 1 91.5 407 SER A CA 1
ATOM 3308 C C . SER A 1 407 ? -13.68 -44.75 -0.329 1 91.5 407 SER A C 1
ATOM 3310 O O . SER A 1 407 ? -14.5 -45.656 -0.497 1 91.5 407 SER A O 1
ATOM 3312 N N . TRP A 1 408 ? -13.367 -43.906 -1.349 1 94 408 TRP A N 1
ATOM 3313 C CA . TRP A 1 408 ? -13.969 -44.031 -2.674 1 94 408 TRP A CA 1
ATOM 3314 C C . TRP A 1 408 ? -12.93 -43.812 -3.764 1 94 408 TRP A C 1
ATOM 3316 O O . TRP A 1 408 ? -13.227 -43.188 -4.793 1 94 408 TRP A O 1
ATOM 3326 N N . ASN A 1 409 ? -11.766 -44.312 -3.512 1 94.56 409 ASN A N 1
ATOM 3327 C CA . ASN A 1 409 ? -10.648 -44.125 -4.422 1 94.56 409 ASN A CA 1
ATOM 3328 C C . ASN A 1 409 ? -10.852 -44.875 -5.734 1 94.56 409 ASN A C 1
ATOM 3330 O O . ASN A 1 409 ? -11.328 -46 -5.738 1 94.56 409 ASN A O 1
ATOM 3334 N N . VAL A 1 410 ? -10.625 -44.188 -6.875 1 96.38 410 VAL A N 1
ATOM 3335 C CA . VAL A 1 410 ? -10.484 -44.844 -8.18 1 96.38 410 VAL A CA 1
ATOM 3336 C C . VAL A 1 410 ? -9.07 -44.594 -8.719 1 96.38 410 VAL A C 1
ATOM 3338 O O . VAL A 1 410 ? -8.438 -43.594 -8.406 1 96.38 410 VAL A O 1
ATOM 3341 N N . PRO A 1 411 ? -8.438 -45.531 -9.453 1 96.56 411 PRO A N 1
ATOM 3342 C CA . PRO A 1 411 ? -9.086 -46.75 -9.891 1 96.56 411 PRO A CA 1
ATOM 3343 C C . PRO A 1 411 ? -9.117 -47.812 -8.797 1 96.56 411 PRO A C 1
ATOM 3345 O O . PRO A 1 411 ? -9.938 -48.75 -8.844 1 96.56 411 PRO A O 1
ATOM 3348 N N . GLY A 1 412 ? -8.102 -47.719 -7.809 1 94.56 412 GLY A N 1
ATOM 3349 C CA . GLY A 1 412 ? -8.016 -48.719 -6.746 1 94.56 412 GLY A CA 1
ATOM 3350 C C . GLY A 1 412 ? -7.992 -50.156 -7.258 1 94.56 412 GLY A C 1
ATOM 3351 O O . GLY A 1 412 ? -7.18 -50.469 -8.125 1 94.56 412 GLY A O 1
ATOM 3352 N N . SER A 1 413 ? -8.758 -50.969 -6.668 1 96.19 413 SER A N 1
ATOM 3353 C CA . SER A 1 413 ? -8.883 -52.375 -7.105 1 96.19 413 SER A CA 1
ATOM 3354 C C . SER A 1 413 ? -10.266 -52.625 -7.691 1 96.19 413 SER A C 1
ATOM 3356 O O . SER A 1 413 ? -10.773 -53.75 -7.594 1 96.19 413 SER A O 1
ATOM 3358 N N . LEU A 1 414 ? -10.82 -51.594 -8.25 1 97.75 414 LEU A N 1
ATOM 3359 C CA . LEU A 1 414 ? -12.164 -51.719 -8.805 1 97.75 414 LEU A CA 1
ATOM 3360 C C . LEU A 1 414 ? -12.117 -52.25 -10.234 1 97.75 414 LEU A C 1
ATOM 3362 O O . LEU A 1 414 ? -11.617 -51.562 -11.133 1 97.75 414 LEU A O 1
ATOM 3366 N N . PRO A 1 415 ? -12.711 -53.312 -10.539 1 97.62 415 PRO A N 1
ATOM 3367 C CA . PRO A 1 415 ? -12.57 -53.969 -11.852 1 97.62 415 PRO A CA 1
ATOM 3368 C C . PRO A 1 415 ? -13.148 -53.125 -12.984 1 97.62 415 PRO A C 1
ATOM 3370 O O . PRO A 1 415 ? -12.656 -53.188 -14.109 1 97.62 415 PRO A O 1
ATOM 3373 N N . GLU A 1 416 ? -14.203 -52.344 -12.695 1 97.69 416 GLU A N 1
ATOM 3374 C CA . GLU A 1 416 ? -14.859 -51.562 -13.734 1 97.69 416 GLU A CA 1
ATOM 3375 C C . GLU A 1 416 ? -13.93 -50.469 -14.281 1 97.69 416 GLU A C 1
ATOM 3377 O O . GLU A 1 416 ? -14.18 -49.906 -15.344 1 97.69 416 GLU A O 1
ATOM 3382 N N . TRP A 1 417 ? -12.844 -50.156 -13.562 1 98.25 417 TRP A N 1
ATOM 3383 C CA . TRP A 1 417 ? -11.914 -49.094 -13.984 1 98.25 417 TRP A CA 1
ATOM 3384 C C . TRP A 1 417 ? -10.664 -49.719 -14.602 1 98.25 417 TRP A C 1
ATOM 3386 O O . TRP A 1 417 ? -9.852 -49 -15.211 1 98.25 417 TRP A O 1
ATOM 3396 N N . LYS A 1 418 ? -10.422 -50.969 -14.5 1 98.31 418 LYS A N 1
ATOM 3397 C CA . LYS A 1 418 ? -9.172 -51.656 -14.859 1 98.31 418 LYS A CA 1
ATOM 3398 C C . LYS A 1 418 ? -8.836 -51.438 -16.328 1 98.31 418 LYS A C 1
ATOM 3400 O O . LYS A 1 418 ? -7.738 -51 -16.672 1 98.31 418 LYS A O 1
ATOM 3405 N N . GLU A 1 419 ? -9.836 -51.75 -17.203 1 98.19 419 GLU A N 1
ATOM 3406 C CA . GLU A 1 419 ? -9.547 -51.688 -18.641 1 98.19 419 GLU A CA 1
ATOM 3407 C C . GLU A 1 419 ? -9.312 -50.219 -19.078 1 98.19 419 GLU A C 1
ATOM 3409 O O . GLU A 1 419 ? -8.539 -49.969 -20 1 98.19 419 GLU A O 1
ATOM 3414 N N . ALA A 1 420 ? -9.984 -49.312 -18.453 1 98 420 ALA A N 1
ATOM 3415 C CA . ALA A 1 420 ? -9.797 -47.875 -18.781 1 98 420 ALA A CA 1
ATOM 3416 C C . ALA A 1 420 ? -8.359 -47.438 -18.484 1 98 420 ALA A C 1
ATOM 3418 O O . ALA A 1 420 ? -7.754 -46.719 -19.281 1 98 420 ALA A O 1
ATOM 3419 N N . VAL A 1 421 ? -7.781 -47.875 -17.344 1 98.19 421 VAL A N 1
ATOM 3420 C CA . VAL A 1 421 ? -6.43 -47.438 -17 1 98.19 421 VAL A CA 1
ATOM 3421 C C . VAL A 1 421 ? -5.406 -48.25 -17.781 1 98.19 421 VAL A C 1
ATOM 3423 O O . VAL A 1 421 ? -4.348 -47.719 -18.156 1 98.19 421 VAL A O 1
ATOM 3426 N N . LEU A 1 422 ? -5.703 -49.5 -18.109 1 98.44 422 LEU A N 1
ATOM 3427 C CA . LEU A 1 422 ? -4.816 -50.281 -18.938 1 98.44 422 LEU A CA 1
ATOM 3428 C C . LEU A 1 422 ? -4.746 -49.719 -20.359 1 98.44 422 LEU A C 1
ATOM 3430 O O . LEU A 1 422 ? -3.684 -49.719 -20.984 1 98.44 422 LEU A O 1
ATOM 3434 N N . ASP A 1 423 ? -5.895 -49.281 -20.812 1 98.25 423 ASP A N 1
ATOM 3435 C CA . ASP A 1 423 ? -5.922 -48.656 -22.141 1 98.25 423 ASP A CA 1
ATOM 3436 C C . ASP A 1 423 ? -5.004 -47.438 -22.188 1 98.25 423 ASP A C 1
ATOM 3438 O O . ASP A 1 423 ? -4.332 -47.219 -23.203 1 98.25 423 ASP A O 1
ATOM 3442 N N . ARG A 1 424 ? -5.012 -46.656 -21.188 1 98.38 424 ARG A N 1
ATOM 3443 C CA . ARG A 1 424 ? -4.152 -45.469 -21.125 1 98.38 424 ARG A CA 1
ATOM 3444 C C . ARG A 1 424 ? -2.68 -45.875 -21.156 1 98.38 424 ARG A C 1
ATOM 3446 O O . ARG A 1 424 ? -1.88 -45.25 -21.859 1 98.38 424 ARG A O 1
ATOM 3453 N N . ALA A 1 425 ? -2.309 -46.875 -20.406 1 98.56 425 ALA A N 1
ATOM 3454 C CA . ALA A 1 425 ? -0.945 -47.406 -20.422 1 98.56 425 ALA A CA 1
ATOM 3455 C C . ALA A 1 425 ? -0.583 -47.906 -21.828 1 98.56 425 ALA A C 1
ATOM 3457 O O . ALA A 1 425 ? 0.494 -47.594 -22.344 1 98.56 425 ALA A O 1
ATOM 3458 N N . LYS A 1 426 ? -1.504 -48.688 -22.422 1 98.38 426 LYS A N 1
ATOM 3459 C CA . LYS A 1 426 ? -1.271 -49.281 -23.734 1 98.38 426 LYS A CA 1
ATOM 3460 C C . LYS A 1 426 ? -1.119 -48.188 -24.797 1 98.38 426 LYS A C 1
ATOM 3462 O O . LYS A 1 426 ? -0.232 -48.25 -25.656 1 98.38 426 LYS A O 1
ATOM 3467 N N . SER A 1 427 ? -2.012 -47.219 -24.719 1 98.25 427 SER A N 1
ATOM 3468 C CA . SER A 1 427 ? -1.975 -46.156 -25.703 1 98.25 427 SER A CA 1
ATOM 3469 C C . SER A 1 427 ? -0.655 -45.406 -25.625 1 98.25 427 SER A C 1
ATOM 3471 O O . SER A 1 427 ? -0.066 -45.062 -26.672 1 98.25 427 SER A O 1
ATOM 3473 N N . MET A 1 428 ? -0.194 -45.062 -24.422 1 98.5 428 MET A N 1
ATOM 3474 C CA . MET A 1 428 ? 1.079 -44.375 -24.234 1 98.5 428 MET A CA 1
ATOM 3475 C C . MET A 1 428 ? 2.24 -45.219 -24.719 1 98.5 428 MET A C 1
ATOM 3477 O O . MET A 1 428 ? 3.07 -44.75 -25.516 1 98.5 428 MET A O 1
ATOM 3481 N N . TYR A 1 429 ? 2.289 -46.5 -24.344 1 98.19 429 TYR A N 1
ATOM 3482 C CA . TYR A 1 429 ? 3.377 -47.406 -24.703 1 98.19 429 TYR A CA 1
ATOM 3483 C C . TYR A 1 429 ? 3.475 -47.562 -26.203 1 98.19 429 TYR A C 1
ATOM 3485 O O . TYR A 1 429 ? 4.551 -47.438 -26.797 1 98.19 429 TYR A O 1
ATOM 3493 N N . GLU A 1 430 ? 2.328 -47.906 -26.781 1 98.38 430 GLU A N 1
ATOM 3494 C CA . GLU A 1 430 ? 2.334 -48.188 -28.219 1 98.38 430 GLU A CA 1
ATOM 3495 C C . GLU A 1 430 ? 2.787 -46.969 -29.016 1 98.38 430 GLU A C 1
ATOM 3497 O O . GLU A 1 430 ? 3.557 -47.125 -29.969 1 98.38 430 GLU A O 1
ATOM 3502 N N . ARG A 1 431 ? 2.334 -45.844 -28.609 1 98.19 431 ARG A N 1
ATOM 3503 C CA . ARG A 1 431 ? 2.709 -44.625 -29.312 1 98.19 431 ARG A CA 1
ATOM 3504 C C . ARG A 1 431 ? 4.203 -44.344 -29.188 1 98.19 431 ARG A C 1
ATOM 3506 O O . ARG A 1 431 ? 4.863 -43.969 -30.156 1 98.19 431 ARG A O 1
ATOM 3513 N N . ASP A 1 432 ? 4.75 -44.562 -28.016 1 98.31 432 ASP A N 1
ATOM 3514 C CA . ASP A 1 432 ? 6.059 -44 -27.688 1 98.31 432 ASP A CA 1
ATOM 3515 C C . ASP A 1 432 ? 7.129 -45.094 -27.625 1 98.31 432 ASP A C 1
ATOM 3517 O O . ASP A 1 432 ? 8.297 -44.781 -27.375 1 98.31 432 ASP A O 1
ATOM 3521 N N . LYS A 1 433 ? 6.875 -46.344 -27.875 1 98.25 433 LYS A N 1
ATOM 3522 C CA . LYS A 1 433 ? 7.699 -47.5 -27.594 1 98.25 433 LYS A CA 1
ATOM 3523 C C . LYS A 1 433 ? 9.023 -47.438 -28.344 1 98.25 433 LYS A C 1
ATOM 3525 O O . LYS A 1 433 ? 10.016 -48.031 -27.922 1 98.25 433 LYS A O 1
ATOM 3530 N N . ASN A 1 434 ? 9.07 -46.625 -29.422 1 98.38 434 ASN A N 1
ATOM 3531 C CA . ASN A 1 434 ? 10.281 -46.688 -30.234 1 98.38 434 ASN A CA 1
ATOM 3532 C C . ASN A 1 434 ? 11.242 -45.562 -29.875 1 98.38 434 ASN A C 1
ATOM 3534 O O . ASN A 1 434 ? 12.336 -45.469 -30.438 1 98.38 434 ASN A O 1
ATOM 3538 N N . HIS A 1 435 ? 10.93 -44.688 -28.984 1 98.5 435 HIS A N 1
ATOM 3539 C CA . HIS A 1 435 ? 11.75 -43.531 -28.641 1 98.5 435 HIS A CA 1
ATOM 3540 C C . HIS A 1 435 ? 12.898 -43.938 -27.719 1 98.5 435 HIS A C 1
ATOM 3542 O O . HIS A 1 435 ? 12.664 -44.469 -26.625 1 98.5 435 HIS A O 1
ATOM 3548 N N . ALA A 1 436 ? 14.117 -43.5 -28.078 1 98.25 436 ALA A N 1
ATOM 3549 C CA . ALA A 1 436 ? 15.32 -43.812 -27.297 1 98.25 436 ALA A CA 1
ATOM 3550 C C . ALA A 1 436 ? 15.312 -43.062 -25.953 1 98.25 436 ALA A C 1
ATOM 3552 O O . ALA A 1 436 ? 15.844 -43.594 -24.969 1 98.25 436 ALA A O 1
ATOM 3553 N N . SER A 1 437 ? 14.703 -41.938 -25.891 1 98.62 437 SER A N 1
ATOM 3554 C CA . SER A 1 437 ? 14.75 -41.062 -24.734 1 98.62 437 SER A CA 1
ATOM 3555 C C . SER A 1 437 ? 13.938 -41.656 -23.578 1 98.62 437 SER A C 1
ATOM 3557 O O . SER A 1 437 ? 14.211 -41.344 -22.406 1 98.62 437 SER A O 1
ATOM 3559 N N . VAL A 1 438 ? 12.93 -42.438 -23.781 1 98.69 438 VAL A N 1
ATOM 3560 C CA . VAL A 1 438 ? 12.102 -43 -22.719 1 98.69 438 VAL A CA 1
ATOM 3561 C C . VAL A 1 438 ? 12.883 -44.094 -21.984 1 98.69 438 VAL A C 1
ATOM 3563 O O . VAL A 1 438 ? 13.234 -45.125 -22.578 1 98.69 438 VAL A O 1
ATOM 3566 N N . LEU A 1 439 ? 13.133 -43.844 -20.734 1 98.62 439 LEU A N 1
ATOM 3567 C CA . LEU A 1 439 ? 13.867 -44.812 -19.922 1 98.62 439 LEU A CA 1
ATOM 3568 C C . LEU A 1 439 ? 12.938 -45.531 -18.953 1 98.62 439 LEU A C 1
ATOM 3570 O O . LEU A 1 439 ? 13.172 -46.688 -18.578 1 98.62 439 LEU A O 1
ATOM 3574 N N . ILE A 1 440 ? 11.969 -44.844 -18.516 1 98.62 440 ILE A N 1
ATOM 3575 C CA . ILE A 1 440 ? 11.086 -45.344 -17.484 1 98.62 440 ILE A CA 1
ATOM 3576 C C . ILE A 1 440 ? 9.633 -45.094 -17.875 1 98.62 440 ILE A C 1
ATOM 3578 O O . ILE A 1 440 ? 9.266 -44 -18.312 1 98.62 440 ILE A O 1
ATOM 3582 N N . TRP A 1 441 ? 8.789 -46.156 -17.844 1 98.56 441 TRP A N 1
ATOM 3583 C CA . TRP A 1 441 ? 7.336 -46.062 -17.969 1 98.56 441 TRP A CA 1
ATOM 3584 C C . TRP A 1 441 ? 6.688 -45.812 -16.594 1 98.56 441 TRP A C 1
ATOM 3586 O O . TRP A 1 441 ? 6.922 -46.594 -15.656 1 98.56 441 TRP A O 1
ATOM 3596 N N . SER A 1 442 ? 5.945 -44.75 -16.484 1 98.12 442 SER A N 1
ATOM 3597 C CA . SER A 1 442 ? 5.277 -44.438 -15.219 1 98.12 442 SER A CA 1
ATOM 3598 C C . SER A 1 442 ? 3.791 -44.781 -15.281 1 98.12 442 SER A C 1
ATOM 3600 O O . SER A 1 442 ? 3.139 -44.531 -16.297 1 98.12 442 SER A O 1
ATOM 3602 N N . CYS A 1 443 ? 3.232 -45.281 -14.156 1 97.88 443 CYS A N 1
ATOM 3603 C CA . CYS A 1 443 ? 1.846 -45.75 -14.109 1 97.88 443 CYS A CA 1
ATOM 3604 C C . CYS A 1 443 ? 0.902 -44.562 -13.867 1 97.88 443 CYS A C 1
ATOM 3606 O O . CYS A 1 443 ? -0.307 -44.688 -14.07 1 97.88 443 CYS A O 1
ATOM 3608 N N . GLY A 1 444 ? 1.361 -43.531 -13.469 1 96.19 444 GLY A N 1
ATOM 3609 C CA . GLY A 1 444 ? 0.546 -42.375 -13.102 1 96.19 444 GLY A CA 1
ATOM 3610 C C . GLY A 1 444 ? 1.11 -41.594 -11.922 1 96.19 444 GLY A C 1
ATOM 3611 O O . GLY A 1 444 ? 2.293 -41.719 -11.602 1 96.19 444 GLY A O 1
ATOM 3612 N N . ASN A 1 445 ? 0.258 -40.75 -11.43 1 94.5 445 ASN A N 1
ATOM 3613 C CA . ASN A 1 445 ? 0.648 -39.844 -10.336 1 94.5 445 ASN A CA 1
ATOM 3614 C C . ASN A 1 445 ? -0.424 -39.781 -9.25 1 94.5 445 ASN A C 1
ATOM 3616 O O . ASN A 1 445 ? -1.612 -39.656 -9.555 1 94.5 445 ASN A O 1
ATOM 3620 N N . GLU A 1 446 ? -0.071 -39.906 -8.047 1 92.5 446 GLU A N 1
ATOM 3621 C CA . GLU A 1 446 ? -0.9 -39.656 -6.871 1 92.5 446 GLU A CA 1
ATOM 3622 C C . GLU A 1 446 ? -2.307 -40.219 -7.059 1 92.5 446 GLU A C 1
ATOM 3624 O O . GLU A 1 446 ? -3.297 -39.5 -6.871 1 92.5 446 GLU A O 1
ATOM 3629 N N . SER A 1 447 ? -2.404 -41.406 -7.387 1 94.94 447 SER A N 1
ATOM 3630 C CA . SER A 1 447 ? -3.666 -42.125 -7.598 1 94.94 447 SER A CA 1
ATOM 3631 C C . SER A 1 447 ? -3.811 -43.312 -6.641 1 94.94 447 SER A C 1
ATOM 3633 O O . SER A 1 447 ? -4.391 -44.312 -6.992 1 94.94 447 SER A O 1
ATOM 3635 N N . TYR A 1 448 ? -3.193 -43.125 -5.492 1 92.69 448 TYR A N 1
ATOM 3636 C CA . TYR A 1 448 ? -3.182 -44.219 -4.504 1 92.69 448 TYR A CA 1
ATOM 3637 C C . TYR A 1 448 ? -2.658 -45.5 -5.113 1 92.69 448 TYR A C 1
ATOM 3639 O O . TYR A 1 448 ? -1.837 -45.469 -6.031 1 92.69 448 TYR A O 1
ATOM 3647 N N . CYS A 1 449 ? -2.85 -46.719 -4.52 1 92.56 449 CYS A N 1
ATOM 3648 C CA . CYS A 1 449 ? -2.412 -48 -5.043 1 92.56 449 CYS A CA 1
ATOM 3649 C C . CYS A 1 449 ? -3.59 -48.969 -5.184 1 92.56 449 CYS A C 1
ATOM 3651 O O . CYS A 1 449 ? -4.73 -48.594 -4.895 1 92.56 449 CYS A O 1
ATOM 3653 N N . GLY A 1 450 ? -3.332 -50.125 -5.758 1 94.25 450 GLY A N 1
ATOM 3654 C CA . GLY A 1 450 ? -4.363 -51.125 -5.969 1 94.25 450 GLY A CA 1
ATOM 3655 C C . GLY A 1 450 ? -4.066 -52.062 -7.141 1 94.25 450 GLY A C 1
ATOM 3656 O O . GLY A 1 450 ? -3.053 -51.906 -7.82 1 94.25 450 GLY A O 1
ATOM 3657 N N . GLU A 1 451 ? -4.98 -52.938 -7.41 1 96.31 451 GLU A N 1
ATOM 3658 C CA . GLU A 1 451 ? -4.801 -53.969 -8.414 1 96.31 451 GLU A CA 1
ATOM 3659 C C . GLU A 1 451 ? -4.766 -53.375 -9.82 1 96.31 451 GLU A C 1
ATOM 3661 O O . GLU A 1 451 ? -4.074 -53.906 -10.703 1 96.31 451 GLU A O 1
ATOM 3666 N N . ASP A 1 452 ? -5.469 -52.344 -9.969 1 97.94 452 ASP A N 1
ATOM 3667 C CA . ASP A 1 452 ? -5.551 -51.781 -11.305 1 97.94 452 ASP A CA 1
ATOM 3668 C C . ASP A 1 452 ? -4.227 -51.156 -11.719 1 97.94 452 ASP A C 1
ATOM 3670 O O . ASP A 1 452 ? -3.789 -51.312 -12.859 1 97.94 452 ASP A O 1
ATOM 3674 N N . ILE A 1 453 ? -3.617 -50.469 -10.836 1 97.44 453 ILE A N 1
ATOM 3675 C CA . ILE A 1 453 ? -2.309 -49.906 -11.133 1 97.44 453 ILE A CA 1
ATOM 3676 C C . ILE A 1 453 ? -1.265 -51.031 -11.219 1 97.44 453 ILE A C 1
ATOM 3678 O O . ILE A 1 453 ? -0.342 -50.938 -12.039 1 97.44 453 ILE A O 1
ATOM 3682 N N . ALA A 1 454 ? -1.41 -52.031 -10.375 1 97.19 454 ALA A N 1
ATOM 3683 C CA . ALA A 1 454 ? -0.545 -53.219 -10.484 1 97.19 454 ALA A CA 1
ATOM 3684 C C . ALA A 1 454 ? -0.634 -53.844 -11.875 1 97.19 454 ALA A C 1
ATOM 3686 O O . ALA A 1 454 ? 0.379 -54.25 -12.445 1 97.19 454 ALA A O 1
ATOM 3687 N N . ALA A 1 455 ? -1.829 -53.875 -12.383 1 98.25 455 ALA A N 1
ATOM 3688 C CA . ALA A 1 455 ? -2.033 -54.406 -13.727 1 98.25 455 ALA A CA 1
ATOM 3689 C C . ALA A 1 455 ? -1.306 -53.562 -14.773 1 98.25 455 ALA A C 1
ATOM 3691 O O . ALA A 1 455 ? -0.772 -54.094 -15.75 1 98.25 455 ALA A O 1
ATOM 3692 N N . MET A 1 456 ? -1.333 -52.281 -14.617 1 98.38 456 MET A N 1
ATOM 3693 C CA . MET A 1 456 ? -0.585 -51.406 -15.516 1 98.38 456 MET A CA 1
ATOM 3694 C C . MET A 1 456 ? 0.905 -51.719 -15.469 1 98.38 456 MET A C 1
ATOM 3696 O O . MET A 1 456 ? 1.555 -51.844 -16.516 1 98.38 456 MET A O 1
ATOM 3700 N N . SER A 1 457 ? 1.392 -51.844 -14.266 1 98 457 SER A N 1
ATOM 3701 C CA . SER A 1 457 ? 2.801 -52.188 -14.07 1 98 457 SER A CA 1
ATOM 3702 C C . SER A 1 457 ? 3.16 -53.5 -14.758 1 98 457 SER A C 1
ATOM 3704 O O . SER A 1 457 ? 4.184 -53.594 -15.438 1 98 457 SER A O 1
ATOM 3706 N N . GLU A 1 458 ? 2.391 -54.438 -14.594 1 97.94 458 GLU A N 1
ATOM 3707 C CA . GLU A 1 458 ? 2.607 -55.75 -15.219 1 97.94 458 GLU A CA 1
ATOM 3708 C C . GLU A 1 458 ? 2.578 -55.656 -16.734 1 97.94 458 GLU A C 1
ATOM 3710 O O . GLU A 1 458 ? 3.365 -56.312 -17.422 1 97.94 458 GLU A O 1
ATOM 3715 N N . TYR A 1 459 ? 1.668 -54.938 -17.234 1 98.19 459 TYR A N 1
ATOM 3716 C CA . TYR A 1 459 ? 1.613 -54.719 -18.672 1 98.19 459 TYR A CA 1
ATOM 3717 C C . TYR A 1 459 ? 2.926 -54.125 -19.188 1 98.19 459 TYR A C 1
ATOM 3719 O O . TYR A 1 459 ? 3.494 -54.625 -20.156 1 98.19 459 TYR A O 1
ATOM 3727 N N . PHE A 1 460 ? 3.414 -53 -18.516 1 98.5 460 PHE A N 1
ATOM 3728 C CA . PHE A 1 460 ? 4.652 -52.375 -18.969 1 98.5 460 PHE A CA 1
ATOM 3729 C C . PHE A 1 460 ? 5.805 -53.375 -18.953 1 98.5 460 PHE A C 1
ATOM 3731 O O . PHE A 1 460 ? 6.578 -53.438 -19.906 1 98.5 460 PHE A O 1
ATOM 3738 N N . ARG A 1 461 ? 5.906 -54.219 -17.938 1 97.44 461 ARG A N 1
ATOM 3739 C CA . ARG A 1 461 ? 6.992 -55.188 -17.812 1 97.44 461 ARG A CA 1
ATOM 3740 C C . ARG A 1 461 ? 6.883 -56.281 -18.891 1 97.44 461 ARG A C 1
ATOM 3742 O O . ARG A 1 461 ? 7.895 -56.75 -19.391 1 97.44 461 ARG A O 1
ATOM 3749 N N . SER A 1 462 ? 5.656 -56.625 -19.094 1 97.5 462 SER A N 1
ATOM 3750 C CA . SER A 1 462 ? 5.438 -57.688 -20.094 1 97.5 462 SER A CA 1
ATOM 3751 C C . SER A 1 462 ? 5.695 -57.156 -21.5 1 97.5 462 SER A C 1
ATOM 3753 O O . SER A 1 462 ? 6.23 -57.875 -22.344 1 97.5 462 SER A O 1
ATOM 3755 N N . ALA A 1 463 ? 5.305 -55.938 -21.719 1 97.44 463 ALA A N 1
ATOM 3756 C CA . ALA A 1 463 ? 5.379 -55.375 -23.047 1 97.44 463 ALA A CA 1
ATOM 3757 C C . ALA A 1 463 ? 6.801 -54.906 -23.375 1 97.44 463 ALA A C 1
ATOM 3759 O O . ALA A 1 463 ? 7.207 -54.906 -24.531 1 97.44 463 ALA A O 1
ATOM 3760 N N . ASP A 1 464 ? 7.559 -54.531 -22.422 1 97.38 464 ASP A N 1
ATOM 3761 C CA . ASP A 1 464 ? 8.883 -53.969 -22.641 1 97.38 464 ASP A CA 1
ATOM 3762 C C . ASP A 1 464 ? 9.836 -54.344 -21.516 1 97.38 464 ASP A C 1
ATOM 3764 O O . ASP A 1 464 ? 9.789 -53.75 -20.438 1 97.38 464 ASP A O 1
ATOM 3768 N N . GLN A 1 465 ? 10.727 -55.094 -21.703 1 94.5 465 GLN A N 1
ATOM 3769 C CA . GLN A 1 465 ? 11.672 -55.531 -20.688 1 94.5 465 GLN A CA 1
ATOM 3770 C C . GLN A 1 465 ? 12.961 -54.719 -20.734 1 94.5 465 GLN A C 1
ATOM 3772 O O . GLN A 1 465 ? 13.875 -54.938 -19.938 1 94.5 465 GLN A O 1
ATOM 3777 N N . THR A 1 466 ? 12.992 -53.781 -21.656 1 96.38 466 THR A N 1
ATOM 3778 C CA . THR A 1 466 ? 14.211 -53 -21.844 1 96.38 466 THR A CA 1
ATOM 3779 C C . THR A 1 466 ? 14.148 -51.719 -21.031 1 96.38 466 THR A C 1
ATOM 3781 O O . THR A 1 466 ? 15.109 -50.938 -21.016 1 96.38 466 THR A O 1
ATOM 3784 N N . ARG A 1 467 ? 13.102 -51.406 -20.344 1 98.06 467 ARG A N 1
ATOM 3785 C CA . ARG A 1 467 ? 12.906 -50.219 -19.547 1 98.06 467 ARG A CA 1
ATOM 3786 C C . ARG A 1 467 ? 12.312 -50.562 -18.188 1 98.06 467 ARG A C 1
ATOM 3788 O O . ARG A 1 467 ? 11.836 -51.656 -17.969 1 98.06 467 ARG A O 1
ATOM 3795 N N . LEU A 1 468 ? 12.398 -49.562 -17.234 1 98.12 468 LEU A N 1
ATOM 3796 C CA . LEU A 1 468 ? 11.906 -49.781 -15.883 1 98.12 468 LEU A CA 1
ATOM 3797 C C . LEU A 1 468 ? 10.516 -49.188 -15.703 1 98.12 468 LEU A C 1
ATOM 3799 O O . LEU A 1 468 ? 10.016 -48.5 -16.594 1 98.12 468 LEU A O 1
ATOM 3803 N N . VAL A 1 469 ? 9.852 -49.562 -14.586 1 98 469 VAL A N 1
ATOM 3804 C CA . VAL A 1 469 ? 8.5 -49.094 -14.297 1 98 469 VAL A CA 1
ATOM 3805 C C . VAL A 1 469 ? 8.508 -48.25 -13.016 1 98 469 VAL A C 1
ATOM 3807 O O . VAL A 1 469 ? 9.141 -48.625 -12.023 1 98 469 VAL A O 1
ATOM 3810 N N . HIS A 1 470 ? 7.84 -47.125 -13.039 1 97.06 470 HIS A N 1
ATOM 3811 C CA . HIS A 1 470 ? 7.785 -46.156 -11.93 1 97.06 470 HIS A CA 1
ATOM 3812 C C . HIS A 1 470 ? 6.352 -45.938 -11.461 1 97.06 470 HIS A C 1
ATOM 3814 O O . HIS A 1 470 ? 5.43 -45.875 -12.281 1 97.06 470 HIS A O 1
ATOM 3820 N N . TYR A 1 471 ? 6.141 -45.812 -10.188 1 96.19 471 TYR A N 1
ATOM 3821 C CA . TYR A 1 471 ? 4.922 -45.344 -9.555 1 96.19 471 TYR A CA 1
ATOM 3822 C C . TYR A 1 471 ? 5.188 -44.906 -8.117 1 96.19 471 TYR A C 1
ATOM 3824 O O . TYR A 1 471 ? 5.684 -45.688 -7.301 1 96.19 471 TYR A O 1
ATOM 3832 N N . GLU A 1 472 ? 4.887 -43.688 -7.785 1 92.69 472 GLU A N 1
ATOM 3833 C CA . GLU A 1 472 ? 5.254 -43.125 -6.488 1 92.69 472 GLU A CA 1
ATOM 3834 C C . GLU A 1 472 ? 4.188 -43.406 -5.438 1 92.69 472 GLU A C 1
ATOM 3836 O O . GLU A 1 472 ? 4.465 -43.406 -4.234 1 92.69 472 GLU A O 1
ATOM 3841 N N . GLY A 1 473 ? 2.896 -43.656 -5.781 1 86.88 473 GLY A N 1
ATOM 3842 C CA . GLY A 1 473 ? 1.764 -43.719 -4.871 1 86.88 473 GLY A CA 1
ATOM 3843 C C . GLY A 1 473 ? 1.907 -44.812 -3.836 1 86.88 473 GLY A C 1
ATOM 3844 O O . GLY A 1 473 ? 1.273 -44.781 -2.779 1 86.88 473 GLY A O 1
ATOM 3845 N N . VAL A 1 474 ? 2.697 -45.781 -4.023 1 80.5 474 VAL A N 1
ATOM 3846 C CA . VAL A 1 474 ? 2.9 -46.906 -3.104 1 80.5 474 VAL A CA 1
ATOM 3847 C C . VAL A 1 474 ? 3.75 -46.438 -1.92 1 80.5 474 VAL A C 1
ATOM 3849 O O . VAL A 1 474 ? 3.682 -47.031 -0.835 1 80.5 474 VAL A O 1
ATOM 3852 N N . THR A 1 475 ? 4.488 -45.469 -2.18 1 66.75 475 THR A N 1
ATOM 3853 C CA . THR A 1 475 ? 5.422 -45 -1.156 1 66.75 475 THR A CA 1
ATOM 3854 C C . THR A 1 475 ? 4.77 -43.938 -0.26 1 66.75 475 THR A C 1
ATOM 3856 O O . THR A 1 475 ? 5.102 -43.844 0.923 1 66.75 475 THR A O 1
ATOM 3859 N N . ARG A 1 476 ? 3.963 -43.188 -0.814 1 63.28 476 ARG A N 1
ATOM 3860 C CA . ARG A 1 476 ? 3.281 -42.125 -0.079 1 63.28 476 ARG A CA 1
ATOM 3861 C C . ARG A 1 476 ? 2.307 -42.719 0.941 1 63.28 476 ARG A C 1
ATOM 3863 O O . ARG A 1 476 ? 2.189 -42.219 2.057 1 63.28 476 ARG A O 1
ATOM 3870 N N . VAL A 1 477 ? 1.68 -43.781 0.49 1 64.81 477 VAL A N 1
ATOM 3871 C CA . VAL A 1 477 ? 0.761 -44.469 1.38 1 64.81 477 VAL A CA 1
ATOM 3872 C C . VAL A 1 477 ? 1.284 -45.875 1.656 1 64.81 477 VAL A C 1
ATOM 3874 O O . VAL A 1 477 ? 1.135 -46.781 0.826 1 64.81 477 VAL A O 1
ATOM 3877 N N . PRO A 1 478 ? 2.084 -45.969 2.652 1 63.56 478 PRO A N 1
ATOM 3878 C CA . PRO A 1 478 ? 2.797 -47.219 2.852 1 63.56 478 PRO A CA 1
ATOM 3879 C C . PRO A 1 478 ? 1.857 -48.438 2.904 1 63.56 478 PRO A C 1
ATOM 3881 O O . PRO A 1 478 ? 1.099 -48.594 3.865 1 63.56 478 PRO A O 1
ATOM 3884 N N . ASN A 1 479 ? 1.586 -48.969 1.739 1 72.62 479 ASN A N 1
ATOM 3885 C CA . ASN A 1 479 ? 0.951 -50.281 1.618 1 72.62 479 ASN A CA 1
ATOM 3886 C C . ASN A 1 479 ? 1.897 -51.312 1.004 1 72.62 479 ASN A C 1
ATOM 3888 O O . ASN A 1 479 ? 1.998 -51.406 -0.22 1 72.62 479 ASN A O 1
ATOM 3892 N N . HIS A 1 480 ? 2.588 -52.031 1.683 1 79.12 480 HIS A N 1
ATOM 3893 C CA . HIS A 1 480 ? 3.668 -52.906 1.285 1 79.12 480 HIS A CA 1
ATOM 3894 C C . HIS A 1 480 ? 3.146 -54.062 0.411 1 79.12 480 HIS A C 1
ATOM 3896 O O . HIS A 1 480 ? 3.926 -54.75 -0.242 1 79.12 480 HIS A O 1
ATOM 3902 N N . GLN A 1 481 ? 1.847 -54.094 0.367 1 85.44 481 GLN A N 1
ATOM 3903 C CA . GLN A 1 481 ? 1.237 -55.094 -0.5 1 85.44 481 GLN A CA 1
ATOM 3904 C C . GLN A 1 481 ? 1.512 -54.781 -1.97 1 85.44 481 GLN A C 1
ATOM 3906 O O . GLN A 1 481 ? 1.559 -55.688 -2.799 1 85.44 481 GLN A O 1
ATOM 3911 N N . TYR A 1 482 ? 1.76 -53.531 -2.32 1 91.25 482 TYR A N 1
ATOM 3912 C CA . TYR A 1 482 ? 1.862 -53.125 -3.719 1 91.25 482 TYR A CA 1
ATOM 3913 C C . TYR A 1 482 ? 3.256 -52.594 -4.035 1 91.25 482 TYR A C 1
ATOM 3915 O O . TYR A 1 482 ? 3.441 -51.875 -5.008 1 91.25 482 TYR A O 1
ATOM 3923 N N . ASP A 1 483 ? 4.199 -53.031 -3.307 1 88.56 483 ASP A N 1
ATOM 3924 C CA . ASP A 1 483 ? 5.574 -52.562 -3.494 1 88.56 483 ASP A CA 1
ATOM 3925 C C . ASP A 1 483 ? 6.105 -52.969 -4.863 1 88.56 483 ASP A C 1
ATOM 3927 O O . ASP A 1 483 ? 6.973 -52.312 -5.43 1 88.56 483 ASP A O 1
ATOM 3931 N N . SER A 1 484 ? 5.551 -54 -5.387 1 91.31 484 SER A N 1
ATOM 3932 C CA . SER A 1 484 ? 6.047 -54.562 -6.645 1 91.31 484 SER A CA 1
ATOM 3933 C C . SER A 1 484 ? 5.652 -53.688 -7.828 1 91.31 484 SER A C 1
ATOM 3935 O O . SER A 1 484 ? 6.172 -53.875 -8.938 1 91.31 484 SER A O 1
ATOM 3937 N N . ILE A 1 485 ? 4.805 -52.75 -7.609 1 95.19 485 ILE A N 1
ATOM 3938 C CA . ILE A 1 485 ? 4.309 -51.906 -8.703 1 95.19 485 ILE A CA 1
ATOM 3939 C C . ILE A 1 485 ? 5.457 -51.094 -9.281 1 95.19 485 ILE A C 1
ATOM 3941 O O . ILE A 1 485 ? 5.473 -50.781 -10.477 1 95.19 485 ILE A O 1
ATOM 3945 N N . THR A 1 486 ? 6.371 -50.75 -8.469 1 95.69 486 THR A N 1
ATOM 3946 C CA . THR A 1 486 ? 7.441 -49.844 -8.898 1 95.69 486 THR A CA 1
ATOM 3947 C C . THR A 1 486 ? 8.805 -50.531 -8.719 1 95.69 486 THR A C 1
ATOM 3949 O O . THR A 1 486 ? 8.984 -51.344 -7.824 1 95.69 486 THR A O 1
ATOM 3952 N N . ASP A 1 487 ? 9.805 -50.125 -9.578 1 95.62 487 ASP A N 1
ATOM 3953 C CA . ASP A 1 487 ? 11.133 -50.719 -9.57 1 95.62 487 ASP A CA 1
ATOM 3954 C C . ASP A 1 487 ? 12.094 -49.938 -8.688 1 95.62 487 ASP A C 1
ATOM 3956 O O . ASP A 1 487 ? 13.188 -50.406 -8.383 1 95.62 487 ASP A O 1
ATOM 3960 N N . MET A 1 488 ? 11.75 -48.812 -8.242 1 95.31 488 MET A N 1
ATOM 3961 C CA . MET A 1 488 ? 12.594 -47.969 -7.422 1 95.31 488 MET A CA 1
ATOM 3962 C C . MET A 1 488 ? 11.781 -47.312 -6.309 1 95.31 488 MET A C 1
ATOM 3964 O O . MET A 1 488 ? 10.555 -47.25 -6.383 1 95.31 488 MET A O 1
ATOM 3968 N N . GLU A 1 489 ? 12.492 -46.844 -5.25 1 93.62 489 GLU A N 1
ATOM 3969 C CA . GLU A 1 489 ? 11.867 -45.969 -4.27 1 93.62 489 GLU A CA 1
ATOM 3970 C C . GLU A 1 489 ? 11.742 -44.562 -4.805 1 93.62 489 GLU A C 1
ATOM 3972 O O . GLU A 1 489 ? 12.703 -44 -5.344 1 93.62 489 GLU A O 1
ATOM 3977 N N . SER A 1 490 ? 10.57 -44.094 -4.848 1 94.31 490 SER A N 1
ATOM 3978 C CA . SER A 1 490 ? 10.289 -42.75 -5.352 1 94.31 490 SER A CA 1
ATOM 3979 C C . SER A 1 490 ? 9.352 -42 -4.414 1 94.31 490 SER A C 1
ATOM 3981 O O . SER A 1 490 ? 8.227 -42.438 -4.172 1 94.31 490 SER A O 1
ATOM 3983 N N . ARG A 1 491 ? 9.789 -40.844 -3.855 1 93 491 ARG A N 1
ATOM 3984 C CA . ARG A 1 491 ? 8.984 -40.062 -2.92 1 93 491 ARG A CA 1
ATOM 3985 C C . ARG A 1 491 ? 8.852 -38.625 -3.391 1 93 491 ARG A C 1
ATOM 3987 O O . ARG A 1 491 ? 9.695 -38.125 -4.133 1 93 491 ARG A O 1
ATOM 3994 N N . MET A 1 492 ? 7.715 -38.125 -2.973 1 94.12 492 MET A N 1
ATOM 3995 C CA . MET A 1 492 ? 7.48 -36.719 -3.227 1 94.12 492 MET A CA 1
ATOM 3996 C C . MET A 1 492 ? 7.742 -35.906 -1.975 1 94.12 492 MET A C 1
ATOM 3998 O O . MET A 1 492 ? 7.254 -36.219 -0.893 1 94.12 492 MET A O 1
ATOM 4002 N N . TYR A 1 493 ? 8.648 -34.906 -2.105 1 95.31 493 TYR A N 1
ATOM 4003 C CA . TYR A 1 493 ? 8.898 -33.812 -1.15 1 95.31 493 TYR A CA 1
ATOM 4004 C C . TYR A 1 493 ? 9.43 -34.375 0.168 1 95.31 493 TYR A C 1
ATOM 4006 O O . TYR A 1 493 ? 9.18 -33.812 1.232 1 95.31 493 TYR A O 1
ATOM 4014 N N . ALA A 1 494 ? 9.953 -35.531 0.11 1 95.94 494 ALA A N 1
ATOM 4015 C CA . ALA A 1 494 ? 10.727 -35.969 1.271 1 95.94 494 ALA A CA 1
ATOM 4016 C C . ALA A 1 494 ? 11.867 -35.031 1.571 1 95.94 494 ALA A C 1
ATOM 4018 O O . ALA A 1 494 ? 12.562 -34.562 0.658 1 95.94 494 ALA A O 1
ATOM 4019 N N . LYS A 1 495 ? 12.031 -34.719 2.807 1 96.31 495 LYS A N 1
ATOM 4020 C CA . LYS A 1 495 ? 13.109 -33.781 3.18 1 96.31 495 LYS A CA 1
ATOM 4021 C C . LYS A 1 495 ? 14.469 -34.469 3.043 1 96.31 495 LYS A C 1
ATOM 4023 O O . LYS A 1 495 ? 14.578 -35.688 3.121 1 96.31 495 LYS A O 1
ATOM 4028 N N . PRO A 1 496 ? 15.5 -33.625 2.809 1 96.69 496 PRO A N 1
ATOM 4029 C CA . PRO A 1 496 ? 16.828 -34.219 2.615 1 96.69 496 PRO A CA 1
ATOM 4030 C C . PRO A 1 496 ? 17.219 -35.188 3.738 1 96.69 496 PRO A C 1
ATOM 4032 O O . PRO A 1 496 ? 17.797 -36.25 3.477 1 96.69 496 PRO A O 1
ATOM 4035 N N . GLN A 1 497 ? 16.875 -34.812 4.914 1 96 497 GLN A N 1
ATOM 4036 C CA . GLN A 1 497 ? 17.219 -35.656 6.051 1 96 497 GLN A CA 1
ATOM 4037 C C . GLN A 1 497 ? 16.469 -36.969 5.988 1 96 497 GLN A C 1
ATOM 4039 O O . GLN A 1 497 ? 17.016 -38.031 6.348 1 96 497 GLN A O 1
ATOM 4044 N N . GLU A 1 498 ? 15.234 -37 5.566 1 95.44 498 GLU A N 1
ATOM 4045 C CA . GLU A 1 498 ? 14.438 -38.219 5.418 1 95.44 498 GLU A CA 1
ATOM 4046 C C . GLU A 1 498 ? 15 -39.094 4.312 1 95.44 498 GLU A C 1
ATOM 4048 O O . GLU A 1 498 ? 15.016 -40.344 4.445 1 95.44 498 GLU A O 1
ATOM 4053 N N . VAL A 1 499 ? 15.414 -38.5 3.219 1 96.56 499 VAL A N 1
ATOM 4054 C CA . VAL A 1 499 ? 16.016 -39.25 2.115 1 96.56 499 VAL A CA 1
ATOM 4055 C C . VAL A 1 499 ? 17.297 -39.938 2.594 1 96.56 499 VAL A C 1
ATOM 4057 O O . VAL A 1 499 ? 17.5 -41.125 2.312 1 96.56 499 VAL A O 1
ATOM 4060 N N . GLU A 1 500 ? 18.109 -39.188 3.287 1 96.56 500 GLU A N 1
ATOM 4061 C CA . GLU A 1 500 ? 19.359 -39.75 3.805 1 96.56 500 GLU A CA 1
ATOM 4062 C C . GLU A 1 500 ? 19.094 -40.938 4.723 1 96.56 500 GLU A C 1
ATOM 4064 O O . GLU A 1 500 ? 19.797 -41.938 4.664 1 96.56 500 GLU A O 1
ATOM 4069 N N . GLU A 1 501 ? 18.094 -40.781 5.535 1 96 501 GLU A N 1
ATOM 4070 C CA . GLU A 1 501 ? 17.734 -41.875 6.441 1 96 501 GLU A CA 1
ATOM 4071 C C . GLU A 1 501 ? 17.359 -43.156 5.672 1 96 501 GLU A C 1
ATOM 4073 O O . GLU A 1 501 ? 17.75 -44.25 6.051 1 96 501 GLU A O 1
ATOM 4078 N N . TYR A 1 502 ? 16.594 -43 4.633 1 94 502 TYR A N 1
ATOM 4079 C CA . TYR A 1 502 ? 16.25 -44.125 3.787 1 94 502 TYR A CA 1
ATOM 4080 C C . TYR A 1 502 ? 17.5 -44.75 3.162 1 94 502 TYR A C 1
ATOM 4082 O O . TYR A 1 502 ? 17.656 -45.969 3.158 1 94 502 TYR A O 1
ATOM 4090 N N . LEU A 1 503 ? 18.328 -43.969 2.617 1 95.81 503 LEU A N 1
ATOM 4091 C CA . LEU A 1 503 ? 19.5 -44.406 1.886 1 95.81 503 LEU A CA 1
ATOM 4092 C C . LEU A 1 503 ? 20.469 -45.156 2.811 1 95.81 503 LEU A C 1
ATOM 4094 O O . LEU A 1 503 ? 21.141 -46.094 2.383 1 95.81 503 LEU A O 1
ATOM 4098 N N . LYS A 1 504 ? 20.5 -44.781 4.047 1 95.75 504 LYS A N 1
ATOM 4099 C CA . LYS A 1 504 ? 21.359 -45.438 5.031 1 95.75 504 LYS A CA 1
ATOM 4100 C C . LYS A 1 504 ? 20.906 -46.875 5.305 1 95.75 504 LYS A C 1
ATOM 4102 O O . LYS A 1 504 ? 21.703 -47.719 5.684 1 95.75 504 LYS A O 1
ATOM 4107 N N . GLN A 1 505 ? 19.641 -47.094 5.117 1 92.62 505 GLN A N 1
ATOM 4108 C CA . GLN A 1 505 ? 19.125 -48.438 5.34 1 92.62 505 GLN A CA 1
ATOM 4109 C C . GLN A 1 505 ? 19.609 -49.406 4.262 1 92.62 505 GLN A C 1
ATOM 4111 O O . GLN A 1 505 ? 19.688 -50.625 4.488 1 92.62 505 GLN A O 1
ATOM 4116 N N . ASN A 1 506 ? 19.938 -49 3.098 1 82.94 506 ASN A N 1
ATOM 4117 C CA . ASN A 1 506 ? 20.531 -49.75 1.999 1 82.94 506 ASN A CA 1
ATOM 4118 C C . ASN A 1 506 ? 19.703 -51 1.651 1 82.94 506 ASN A C 1
ATOM 4120 O O . ASN A 1 506 ? 20.219 -52.125 1.652 1 82.94 506 ASN A O 1
ATOM 4124 N N . ASN A 1 507 ? 18.484 -50.844 1.259 1 84.06 507 ASN A N 1
ATOM 4125 C CA . ASN A 1 507 ? 17.547 -51.938 1.03 1 84.06 507 ASN A CA 1
ATOM 4126 C C . ASN A 1 507 ? 17.688 -52.5 -0.382 1 84.06 507 ASN A C 1
ATOM 4128 O O . ASN A 1 507 ? 16.844 -53.312 -0.818 1 84.06 507 ASN A O 1
ATOM 4132 N N . GLY A 1 508 ? 18.609 -52.062 -1.112 1 88.5 508 GLY A N 1
ATOM 4133 C CA . GLY A 1 508 ? 18.906 -52.625 -2.416 1 88.5 508 GLY A CA 1
ATOM 4134 C C . GLY A 1 508 ? 18.094 -52 -3.537 1 88.5 508 GLY A C 1
ATOM 4135 O O . GLY A 1 508 ? 18.156 -52.469 -4.684 1 88.5 508 GLY A O 1
ATOM 4136 N N . ARG A 1 509 ? 17.281 -51.031 -3.342 1 91.94 509 ARG A N 1
ATOM 4137 C CA . ARG A 1 509 ? 16.516 -50.312 -4.367 1 91.94 509 ARG A CA 1
ATOM 4138 C C . ARG A 1 509 ? 17.047 -48.906 -4.602 1 91.94 509 ARG A C 1
ATOM 4140 O O . ARG A 1 509 ? 17.422 -48.219 -3.654 1 91.94 509 ARG A O 1
ATOM 4147 N N . PRO A 1 510 ? 17.156 -48.531 -5.832 1 95.75 510 PRO A N 1
ATOM 4148 C CA . PRO A 1 510 ? 17.547 -47.156 -6.094 1 95.75 510 PRO A CA 1
ATOM 4149 C C . PRO A 1 510 ? 16.5 -46.156 -5.652 1 95.75 510 PRO A C 1
ATOM 4151 O O . PRO A 1 510 ? 15.344 -46.531 -5.418 1 95.75 510 PRO A O 1
ATOM 4154 N N . TYR A 1 511 ? 16.969 -44.875 -5.414 1 96.44 511 TYR A N 1
ATOM 4155 C CA . TYR A 1 511 ? 16.078 -43.844 -4.938 1 96.44 511 TYR A CA 1
ATOM 4156 C C . TYR A 1 511 ? 16.062 -42.656 -5.91 1 96.44 511 TYR A C 1
ATOM 4158 O O . TYR A 1 511 ? 17.109 -42.188 -6.363 1 96.44 511 TYR A O 1
ATOM 4166 N N . ILE A 1 512 ? 14.844 -42.25 -6.246 1 96.62 512 ILE A N 1
ATOM 4167 C CA . ILE A 1 512 ? 14.703 -40.969 -6.934 1 96.62 512 ILE A CA 1
ATOM 4168 C C . ILE A 1 512 ? 13.633 -40.125 -6.242 1 96.62 512 ILE A C 1
ATOM 4170 O O . ILE A 1 512 ? 12.68 -40.656 -5.664 1 96.62 512 ILE A O 1
ATOM 4174 N N . SER A 1 513 ? 13.781 -38.812 -6.254 1 96.44 513 SER A N 1
ATOM 4175 C CA . SER A 1 513 ? 12.742 -37.844 -5.852 1 96.44 513 SER A CA 1
ATOM 4176 C C . SER A 1 513 ? 11.945 -37.375 -7.051 1 96.44 513 SER A C 1
ATOM 4178 O O . SER A 1 513 ? 12.344 -36.406 -7.719 1 96.44 513 SER A O 1
ATOM 4180 N N . CYS A 1 514 ? 10.766 -37.938 -7.254 1 96.44 514 CYS A N 1
ATOM 4181 C CA . CYS A 1 514 ? 10.039 -37.625 -8.477 1 96.44 514 CYS A CA 1
ATOM 4182 C C . CYS A 1 514 ? 9.445 -36.25 -8.422 1 96.44 514 CYS A C 1
ATOM 4184 O O . CYS A 1 514 ? 9.062 -35.688 -9.445 1 96.44 514 CYS A O 1
ATOM 4186 N N . GLU A 1 515 ? 9.359 -35.656 -7.23 1 96.06 515 GLU A N 1
ATOM 4187 C CA . GLU A 1 515 ? 9.07 -34.281 -6.898 1 96.06 515 GLU A CA 1
ATOM 4188 C C . GLU A 1 515 ? 9.805 -33.844 -5.629 1 96.06 515 GLU A C 1
ATOM 4190 O O . GLU A 1 515 ? 9.516 -34.344 -4.543 1 96.06 515 GLU A O 1
ATOM 4195 N N . TYR A 1 516 ? 10.758 -32.906 -5.711 1 95 516 TYR A N 1
ATOM 4196 C CA . TYR A 1 516 ? 11.484 -32.656 -4.469 1 95 516 TYR A CA 1
ATOM 4197 C C . TYR A 1 516 ? 11.617 -31.156 -4.203 1 95 516 TYR A C 1
ATOM 4199 O O . TYR A 1 516 ? 11.891 -30.734 -3.072 1 95 516 TYR A O 1
ATOM 4207 N N . MET A 1 517 ? 11.617 -30.219 -5.113 1 96.69 517 MET A N 1
ATOM 4208 C CA . MET A 1 517 ? 11.57 -28.766 -4.969 1 96.69 517 MET A CA 1
ATOM 4209 C C . MET A 1 517 ? 10.312 -28.203 -5.625 1 96.69 517 MET A C 1
ATOM 4211 O O . MET A 1 517 ? 10.117 -28.359 -6.832 1 96.69 517 MET A O 1
ATOM 4215 N N . HIS A 1 518 ? 9.438 -27.594 -4.766 1 97.38 518 HIS A N 1
ATOM 4216 C CA . HIS A 1 518 ? 8.273 -26.875 -5.281 1 97.38 518 HIS A CA 1
ATOM 4217 C C . HIS A 1 518 ? 8.609 -25.422 -5.578 1 97.38 518 HIS A C 1
ATOM 4219 O O . HIS A 1 518 ? 8.617 -24.578 -4.672 1 97.38 518 HIS A O 1
ATOM 4225 N N . ALA A 1 519 ? 8.797 -25.031 -6.754 1 97.75 519 ALA A N 1
ATOM 4226 C CA . ALA A 1 519 ? 9.43 -23.766 -7.156 1 97.75 519 ALA A CA 1
ATOM 4227 C C . ALA A 1 519 ? 8.422 -22.625 -7.152 1 97.75 519 ALA A C 1
ATOM 4229 O O . ALA A 1 519 ? 8.492 -21.734 -7.992 1 97.75 519 ALA A O 1
ATOM 4230 N N . MET A 1 520 ? 7.441 -22.625 -6.266 1 97.81 520 MET A N 1
ATOM 4231 C CA . MET A 1 520 ? 6.395 -21.609 -6.203 1 97.81 520 MET A CA 1
ATOM 4232 C C . MET A 1 520 ? 6.941 -20.297 -5.664 1 97.81 520 MET A C 1
ATOM 4234 O O . MET A 1 520 ? 7.496 -20.25 -4.566 1 97.81 520 MET A O 1
ATOM 4238 N N . GLY A 1 521 ? 6.793 -19.219 -6.445 1 97.75 521 GLY A N 1
ATOM 4239 C CA . GLY A 1 521 ? 7.289 -17.906 -6.027 1 97.75 521 GLY A CA 1
ATOM 4240 C C . GLY A 1 521 ? 8.781 -17.891 -5.77 1 97.75 521 GLY A C 1
ATOM 4241 O O . GLY A 1 521 ? 9.562 -18.406 -6.578 1 97.75 521 GLY A O 1
ATOM 4242 N N . ASN A 1 522 ? 9.211 -17.125 -4.793 1 98.38 522 ASN A N 1
ATOM 4243 C CA . ASN A 1 522 ? 10.602 -17.109 -4.367 1 98.38 522 ASN A CA 1
ATOM 4244 C C . ASN A 1 522 ? 10.969 -18.375 -3.588 1 98.38 522 ASN A C 1
ATOM 4246 O O . ASN A 1 522 ? 10.922 -18.375 -2.355 1 98.38 522 ASN A O 1
ATOM 4250 N N . SER A 1 523 ? 11.477 -19.391 -4.344 1 98.25 523 SER A N 1
ATOM 4251 C CA . SER A 1 523 ? 11.656 -20.734 -3.805 1 98.25 523 SER A CA 1
ATOM 4252 C C . SER A 1 523 ? 13.016 -21.297 -4.199 1 98.25 523 SER A C 1
ATOM 4254 O O . SER A 1 523 ? 13.984 -20.562 -4.359 1 98.25 523 SER A O 1
ATOM 4256 N N . LEU A 1 524 ? 13.188 -22.656 -4.121 1 98.19 524 LEU A N 1
ATOM 4257 C CA . LEU A 1 524 ? 14.359 -23.453 -4.461 1 98.19 524 LEU A CA 1
ATOM 4258 C C . LEU A 1 524 ? 15.461 -23.266 -3.424 1 98.19 524 LEU A C 1
ATOM 4260 O O . LEU A 1 524 ? 16.641 -23.516 -3.707 1 98.19 524 LEU A O 1
ATOM 4264 N N . GLY A 1 525 ? 15.156 -22.719 -2.285 1 98.25 525 GLY A N 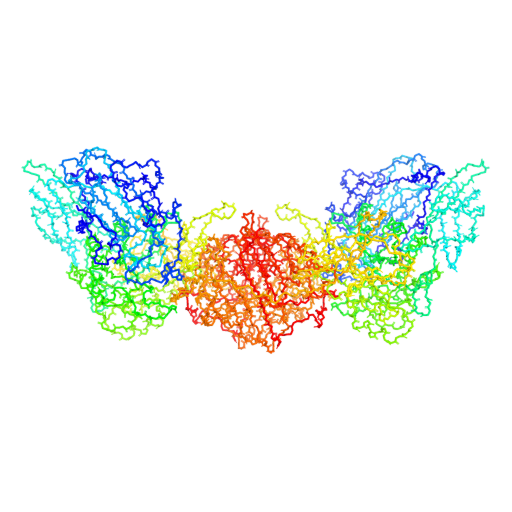1
ATOM 4265 C CA . GLY A 1 525 ? 16.109 -22.703 -1.189 1 98.25 525 GLY A CA 1
ATOM 4266 C C . GLY A 1 525 ? 16.406 -24.094 -0.654 1 98.25 525 GLY A C 1
ATOM 4267 O O . GLY A 1 525 ? 15.5 -24.906 -0.468 1 98.25 525 GLY A O 1
ATOM 4268 N N . GLY A 1 526 ? 17.672 -24.391 -0.458 1 97.94 526 GLY A N 1
ATOM 4269 C CA . GLY A 1 526 ? 18.078 -25.672 0.107 1 97.94 526 GLY A CA 1
ATOM 4270 C C . GLY A 1 526 ? 18.281 -26.75 -0.94 1 97.94 526 GLY A C 1
ATOM 4271 O O . GLY A 1 526 ? 18.516 -27.906 -0.604 1 97.94 526 GLY A O 1
ATOM 4272 N N . LEU A 1 527 ? 18.266 -26.391 -2.238 1 98.06 527 LEU A N 1
ATOM 4273 C CA . LEU A 1 527 ? 18.438 -27.359 -3.311 1 98.06 527 LEU A CA 1
ATOM 4274 C C . LEU A 1 527 ? 19.75 -28.125 -3.158 1 98.06 527 LEU A C 1
ATOM 4276 O O . LEU A 1 527 ? 19.828 -29.312 -3.453 1 98.06 527 LEU A O 1
ATOM 4280 N N . SER A 1 528 ? 20.797 -27.453 -2.652 1 97.94 528 SER A N 1
ATOM 4281 C CA . SER A 1 528 ? 22.109 -28.062 -2.514 1 97.94 528 SER A CA 1
ATOM 4282 C C . SER A 1 528 ? 22.078 -29.219 -1.519 1 97.94 528 SER A C 1
ATOM 4284 O O . SER A 1 528 ? 22.875 -30.156 -1.622 1 97.94 528 SER A O 1
ATOM 4286 N N . LEU A 1 529 ? 21.156 -29.172 -0.543 1 97.81 529 LEU A N 1
ATOM 4287 C CA . LEU A 1 529 ? 21.047 -30.25 0.437 1 97.81 529 LEU A CA 1
ATOM 4288 C C . LEU A 1 529 ? 20.641 -31.562 -0.235 1 97.81 529 LEU A C 1
ATOM 4290 O O . LEU A 1 529 ? 21.016 -32.625 0.218 1 97.81 529 LEU A O 1
ATOM 4294 N N . TYR A 1 530 ? 19.922 -31.547 -1.332 1 97.81 530 TYR A N 1
ATOM 4295 C CA . TYR A 1 530 ? 19.531 -32.719 -2.107 1 97.81 530 TYR A CA 1
ATOM 4296 C C . TYR A 1 530 ? 20.656 -33.156 -3.041 1 97.81 530 TYR A C 1
ATOM 4298 O O . TYR A 1 530 ? 21.016 -34.344 -3.098 1 97.81 530 TYR A O 1
ATOM 4306 N N . THR A 1 531 ? 21.266 -32.188 -3.775 1 97.38 531 THR A N 1
ATOM 4307 C CA . THR A 1 531 ? 22.281 -32.531 -4.754 1 97.38 531 THR A CA 1
ATOM 4308 C C . THR A 1 531 ? 23.516 -33.094 -4.062 1 97.38 531 THR A C 1
ATOM 4310 O O . THR A 1 531 ? 24.234 -33.938 -4.633 1 97.38 531 THR A O 1
ATOM 4313 N N . ASP A 1 532 ? 23.766 -32.719 -2.811 1 96.94 532 ASP A N 1
ATOM 4314 C CA . ASP A 1 532 ? 24.906 -33.219 -2.051 1 96.94 532 ASP A CA 1
ATOM 4315 C C . ASP A 1 532 ? 24.766 -34.719 -1.781 1 96.94 532 ASP A C 1
ATOM 4317 O O . ASP A 1 532 ? 25.766 -35.406 -1.57 1 96.94 532 ASP A O 1
ATOM 4321 N N . LEU A 1 533 ? 23.578 -35.188 -1.765 1 97.44 533 LEU A N 1
ATOM 4322 C CA . LEU A 1 533 ? 23.359 -36.594 -1.496 1 97.44 533 LEU A CA 1
ATOM 4323 C C . LEU A 1 533 ? 23.922 -37.469 -2.623 1 97.44 533 LEU A C 1
ATOM 4325 O O . LEU A 1 533 ? 24.188 -38.656 -2.426 1 97.44 533 LEU A O 1
ATOM 4329 N N . GLU A 1 534 ? 24.078 -36.969 -3.842 1 96.62 534 GLU A N 1
ATOM 4330 C CA . GLU A 1 534 ? 24.594 -37.688 -5.004 1 96.62 534 GLU A CA 1
ATOM 4331 C C . GLU A 1 534 ? 25.984 -38.25 -4.727 1 96.62 534 GLU A C 1
ATOM 4333 O O . GLU A 1 534 ? 26.328 -39.344 -5.215 1 96.62 534 GLU A O 1
ATOM 4338 N N . ASP A 1 535 ? 26.734 -37.531 -3.951 1 95.56 535 ASP A N 1
ATOM 4339 C CA . ASP A 1 535 ? 28.109 -37.906 -3.672 1 95.56 535 ASP A CA 1
ATOM 4340 C C . ASP A 1 535 ? 28.203 -38.844 -2.467 1 95.56 535 ASP A C 1
ATOM 4342 O O . ASP A 1 535 ? 29.156 -39.594 -2.33 1 95.56 535 ASP A O 1
ATOM 4346 N N . LYS A 1 536 ? 27.219 -38.844 -1.667 1 96 536 LYS A N 1
ATOM 4347 C CA . LYS A 1 536 ? 27.266 -39.594 -0.401 1 96 536 LYS A CA 1
ATOM 4348 C C . LYS A 1 536 ? 26.719 -41 -0.556 1 96 536 LYS A C 1
ATOM 4350 O O . LYS A 1 536 ? 27.172 -41.938 0.107 1 96 536 LYS A O 1
ATOM 4355 N N . TYR A 1 537 ? 25.734 -41.125 -1.44 1 96.5 537 TYR A N 1
ATOM 4356 C CA . TYR A 1 537 ? 25.031 -42.406 -1.523 1 96.5 537 TYR A CA 1
ATOM 4357 C C . TYR A 1 537 ? 24.859 -42.812 -2.975 1 96.5 537 TYR A C 1
ATOM 4359 O O . TYR A 1 537 ? 24.172 -42.156 -3.748 1 96.5 537 TYR A O 1
ATOM 4367 N N . GLU A 1 538 ? 25.281 -44 -3.312 1 95.56 538 GLU A N 1
ATOM 4368 C CA . GLU A 1 538 ? 25.219 -44.5 -4.68 1 95.56 538 GLU A CA 1
ATOM 4369 C C . GLU A 1 538 ? 23.766 -44.719 -5.117 1 95.56 538 GLU A C 1
ATOM 4371 O O . GLU A 1 538 ? 23.422 -44.531 -6.281 1 95.56 538 GLU A O 1
ATOM 4376 N N . ALA A 1 539 ? 22.969 -45.125 -4.195 1 97 539 ALA A N 1
ATOM 4377 C CA . ALA A 1 539 ? 21.578 -45.469 -4.516 1 97 539 ALA A CA 1
ATOM 4378 C C . ALA A 1 539 ? 20.734 -44.25 -4.738 1 97 539 ALA A C 1
ATOM 4380 O O . ALA A 1 539 ? 19.609 -44.312 -5.246 1 97 539 ALA A O 1
ATOM 4381 N N . TYR A 1 540 ? 21.281 -43.062 -4.309 1 97.69 540 TYR A N 1
ATOM 4382 C CA . TYR A 1 540 ? 20.578 -41.812 -4.633 1 97.69 540 TYR A CA 1
ATOM 4383 C C . TYR A 1 540 ? 20.828 -41.406 -6.078 1 97.69 540 TYR A C 1
ATOM 4385 O O . TYR A 1 540 ? 21.953 -41.062 -6.445 1 97.69 540 TYR A O 1
ATOM 4393 N N . GLN A 1 541 ? 19.828 -41.438 -6.844 1 97.88 541 GLN A N 1
ATOM 4394 C CA . GLN A 1 541 ? 20.062 -41.219 -8.266 1 97.88 541 GLN A CA 1
ATOM 4395 C C . GLN A 1 541 ? 19.266 -40.031 -8.789 1 97.88 541 GLN A C 1
ATOM 4397 O O . GLN A 1 541 ? 18.719 -40.094 -9.891 1 97.88 541 GLN A O 1
ATOM 4402 N N . GLY A 1 542 ? 19.125 -38.938 -7.996 1 97.69 542 GLY A N 1
ATOM 4403 C CA . GLY A 1 542 ? 18.641 -37.625 -8.43 1 97.69 542 GLY A CA 1
ATOM 4404 C C . GLY A 1 542 ? 17.156 -37.438 -8.227 1 97.69 542 GLY A C 1
ATOM 4405 O O . GLY A 1 542 ? 16.562 -38.031 -7.332 1 97.69 542 GLY A O 1
ATOM 4406 N N . GLY A 1 543 ? 16.594 -36.438 -8.922 1 97.5 543 GLY A N 1
ATOM 4407 C CA . GLY A 1 543 ? 15.18 -36.094 -8.766 1 97.5 543 GLY A CA 1
ATOM 4408 C C . GLY A 1 543 ? 14.695 -35.125 -9.805 1 97.5 543 GLY A C 1
ATOM 4409 O O . GLY A 1 543 ? 15.414 -34.781 -10.742 1 97.5 543 GLY A O 1
ATOM 4410 N N . PHE A 1 544 ? 13.422 -34.688 -9.648 1 98.31 544 PHE A N 1
ATOM 4411 C CA . PHE A 1 544 ? 12.734 -33.812 -10.586 1 98.31 544 PHE A CA 1
ATOM 4412 C C . PHE A 1 544 ? 12.086 -32.656 -9.859 1 98.31 544 PHE A C 1
ATOM 4414 O O . PHE A 1 544 ? 11.266 -32.844 -8.961 1 98.31 544 PHE A O 1
ATOM 4421 N N . ILE A 1 545 ? 12.414 -31.328 -10.203 1 98.19 545 ILE A N 1
ATOM 4422 C CA . ILE A 1 545 ? 11.859 -30.125 -9.609 1 98.19 545 ILE A CA 1
ATOM 4423 C C . ILE A 1 545 ? 10.438 -29.906 -10.109 1 98.19 545 ILE A C 1
ATOM 4425 O O . ILE A 1 545 ? 10.148 -30.109 -11.297 1 98.19 545 ILE A O 1
ATOM 4429 N N . TRP A 1 546 ? 9.484 -29.625 -9.195 1 96.81 546 TRP A N 1
ATOM 4430 C CA . TRP A 1 546 ? 8.125 -29.203 -9.547 1 96.81 546 TRP A CA 1
ATOM 4431 C C . TRP A 1 546 ? 8 -27.688 -9.484 1 96.81 546 TRP A C 1
ATOM 4433 O O . TRP A 1 546 ? 8.039 -27.094 -8.398 1 96.81 546 TRP A O 1
ATOM 4443 N N . ASP A 1 547 ? 7.711 -26.891 -10.688 1 94.44 547 ASP A N 1
ATOM 4444 C CA . ASP A 1 547 ? 7.629 -27.422 -12.039 1 94.44 547 ASP A CA 1
ATOM 4445 C C . ASP A 1 547 ? 8.398 -26.547 -13.023 1 94.44 547 ASP A C 1
ATOM 4447 O O . ASP A 1 547 ? 9.102 -25.625 -12.625 1 94.44 547 ASP A O 1
ATOM 4451 N N . TYR A 1 548 ? 8.352 -26.812 -14.203 1 97.44 548 TYR A N 1
ATOM 4452 C CA . TYR A 1 548 ? 9.133 -26.141 -15.234 1 97.44 548 TYR A CA 1
ATOM 4453 C C . TYR A 1 548 ? 8.656 -24.719 -15.438 1 97.44 548 TYR A C 1
ATOM 4455 O O . TYR A 1 548 ? 9.453 -23.781 -15.414 1 97.44 548 TYR A O 1
ATOM 4463 N N . ILE A 1 549 ? 7.348 -24.453 -15.484 1 98.12 549 ILE A N 1
ATOM 4464 C CA . ILE A 1 549 ? 6.848 -23.141 -15.906 1 98.12 549 ILE A CA 1
ATOM 4465 C C . ILE A 1 549 ? 5.629 -22.766 -15.07 1 98.12 549 ILE A C 1
ATOM 4467 O O . ILE A 1 549 ? 4.797 -23.625 -14.742 1 98.12 549 ILE A O 1
ATOM 4471 N N . ASP A 1 550 ? 5.523 -21.453 -14.656 1 98 550 ASP A N 1
ATOM 4472 C CA . ASP A 1 550 ? 4.293 -20.953 -14.047 1 98 550 ASP A CA 1
ATOM 4473 C C . ASP A 1 550 ? 3.098 -21.172 -14.977 1 98 550 ASP A C 1
ATOM 4475 O O . ASP A 1 550 ? 3.199 -20.938 -16.188 1 98 550 ASP A O 1
ATOM 4479 N N . GLN A 1 551 ? 2.039 -21.625 -14.359 1 97.75 551 GLN A N 1
ATOM 4480 C CA . GLN A 1 551 ? 0.814 -21.781 -15.133 1 97.75 551 GLN A CA 1
ATOM 4481 C C . GLN A 1 551 ? -0.135 -20.609 -14.898 1 97.75 551 GLN A C 1
ATOM 4483 O O . GLN A 1 551 ? -1.209 -20.781 -14.32 1 97.75 551 GLN A O 1
ATOM 4488 N N . ALA A 1 552 ? 0.217 -19.484 -15.352 1 98.19 552 ALA A N 1
ATOM 4489 C CA . ALA A 1 552 ? -0.624 -18.281 -15.305 1 98.19 552 ALA A CA 1
ATOM 4490 C C . ALA A 1 552 ? -1.16 -17.938 -16.688 1 98.19 552 ALA A C 1
ATOM 4492 O O . ALA A 1 552 ? -0.52 -18.219 -17.703 1 98.19 552 ALA A O 1
ATOM 4493 N N . ILE A 1 553 ? -2.314 -17.312 -16.75 1 98.25 553 ILE A N 1
ATOM 4494 C CA . ILE A 1 553 ? -2.99 -17.031 -18.016 1 98.25 553 ILE A CA 1
ATOM 4495 C C . ILE A 1 553 ? -3.004 -15.531 -18.281 1 98.25 553 ILE A C 1
ATOM 4497 O O . ILE A 1 553 ? -3.248 -14.734 -17.359 1 98.25 553 ILE A O 1
ATOM 4501 N N . GLU A 1 554 ? -2.691 -15.156 -19.484 1 97.62 554 GLU A N 1
ATOM 4502 C CA . GLU A 1 554 ? -2.795 -13.758 -19.875 1 97.62 554 GLU A CA 1
ATOM 4503 C C . GLU A 1 554 ? -4.254 -13.328 -20 1 97.62 554 GLU A C 1
ATOM 4505 O O . GLU A 1 554 ? -5.074 -14.047 -20.578 1 97.62 554 GLU A O 1
ATOM 4510 N N . THR A 1 555 ? -4.617 -12.242 -19.391 1 96.75 555 THR A N 1
ATOM 4511 C CA . THR A 1 555 ? -5.957 -11.672 -19.469 1 96.75 555 THR A CA 1
ATOM 4512 C C . THR A 1 555 ? -5.906 -10.148 -19.344 1 96.75 555 THR A C 1
ATOM 4514 O O . THR A 1 555 ? -4.824 -9.562 -19.312 1 96.75 555 THR A O 1
ATOM 4517 N N . LYS A 1 556 ? -7.062 -9.477 -19.422 1 95.56 556 LYS A N 1
ATOM 4518 C CA . LYS A 1 556 ? -7.16 -8.031 -19.25 1 95.56 556 LYS A CA 1
ATOM 4519 C C . LYS A 1 556 ? -7.699 -7.676 -17.859 1 95.56 556 LYS A C 1
ATOM 4521 O O . LYS A 1 556 ? -8.656 -8.289 -17.391 1 95.56 556 LYS A O 1
ATOM 4526 N N . ASN A 1 557 ? -7.039 -6.785 -17.203 1 92.12 557 ASN A N 1
ATOM 4527 C CA . ASN A 1 557 ? -7.598 -6.316 -15.93 1 92.12 557 ASN A CA 1
ATOM 4528 C C . ASN A 1 557 ? -8.664 -5.242 -16.156 1 92.12 557 ASN A C 1
ATOM 4530 O O . ASN A 1 557 ? -9.047 -4.969 -17.297 1 92.12 557 ASN A O 1
ATOM 4534 N N . ASP A 1 558 ? -9.203 -4.613 -15.102 1 87.69 558 ASP A N 1
ATOM 4535 C CA . ASP A 1 558 ? -10.32 -3.676 -15.156 1 87.69 558 ASP A CA 1
ATOM 4536 C C . ASP A 1 558 ? -9.945 -2.416 -15.93 1 87.69 558 ASP A C 1
ATOM 4538 O O . ASP A 1 558 ? -10.812 -1.712 -16.453 1 87.69 558 ASP A O 1
ATOM 4542 N N . ASP A 1 559 ? -8.648 -2.143 -16.094 1 90 559 ASP A N 1
ATOM 4543 C CA . ASP A 1 559 ? -8.188 -0.955 -16.797 1 90 559 ASP A CA 1
ATOM 4544 C C . ASP A 1 559 ? -7.871 -1.275 -18.25 1 90 559 ASP A C 1
ATOM 4546 O O . ASP A 1 559 ? -7.418 -0.407 -19 1 90 559 ASP A O 1
ATOM 4550 N N . GLY A 1 560 ? -8.055 -2.479 -18.656 1 93.56 560 GLY A N 1
ATOM 4551 C CA . GLY A 1 560 ? -7.812 -2.9 -20.031 1 93.56 560 GLY A CA 1
ATOM 4552 C C . GLY A 1 560 ? -6.371 -3.289 -20.281 1 93.56 560 GLY A C 1
ATOM 4553 O O . GLY A 1 560 ? -5.988 -3.568 -21.422 1 93.56 560 GLY A O 1
ATOM 4554 N N . LYS A 1 561 ? -5.609 -3.332 -19.266 1 94.19 561 LYS A N 1
ATOM 4555 C CA . LYS A 1 561 ? -4.207 -3.701 -19.406 1 94.19 561 LYS A CA 1
ATOM 4556 C C . LYS A 1 561 ? -4.031 -5.219 -19.375 1 94.19 561 LYS A C 1
ATOM 4558 O O . LYS A 1 561 ? -4.684 -5.906 -18.594 1 94.19 561 LYS A O 1
ATOM 4563 N N . THR A 1 562 ? -3.109 -5.785 -20.188 1 96.94 562 THR A N 1
ATOM 4564 C CA . THR A 1 562 ? -2.791 -7.211 -20.203 1 96.94 562 THR A CA 1
ATOM 4565 C C . THR A 1 562 ? -1.992 -7.59 -18.953 1 96.94 562 THR A C 1
ATOM 4567 O O . THR A 1 562 ? -0.967 -6.973 -18.656 1 96.94 562 THR A O 1
ATOM 4570 N N . VAL A 1 563 ? -2.473 -8.523 -18.203 1 96.69 563 VAL A N 1
ATOM 4571 C CA . VAL A 1 563 ? -1.811 -9.008 -17 1 96.69 563 VAL A CA 1
ATOM 4572 C C . VAL A 1 563 ? -1.806 -10.539 -17 1 96.69 563 VAL A C 1
ATOM 4574 O O . VAL A 1 563 ? -2.531 -11.172 -17.766 1 96.69 563 VAL A O 1
ATOM 4577 N N . LEU A 1 564 ? -0.923 -11.148 -16.25 1 98 564 LEU A N 1
ATOM 4578 C CA . LEU A 1 564 ? -0.986 -12.57 -15.938 1 98 564 LEU A CA 1
ATOM 4579 C C . LEU A 1 564 ? -1.879 -12.82 -14.727 1 98 564 LEU A C 1
ATOM 4581 O O . LEU A 1 564 ? -1.785 -12.117 -13.727 1 98 564 LEU A O 1
ATOM 4585 N N . ALA A 1 565 ? -2.797 -13.758 -14.859 1 97.31 565 ALA A N 1
ATOM 4586 C CA . ALA A 1 565 ? -3.766 -14.094 -13.82 1 97.31 565 ALA A CA 1
ATOM 4587 C C . ALA A 1 565 ? -3.607 -15.547 -13.375 1 97.31 565 ALA A C 1
ATOM 4589 O O . ALA A 1 565 ? -3.037 -16.359 -14.102 1 97.31 565 ALA A O 1
ATOM 4590 N N . TYR A 1 566 ? -4.02 -15.836 -12.156 1 97.69 566 TYR A N 1
ATOM 4591 C CA . TYR A 1 566 ? -4 -17.188 -11.617 1 97.69 566 TYR A CA 1
ATOM 4592 C C . TYR A 1 566 ? -5.375 -17.578 -11.094 1 97.69 566 TYR A C 1
ATOM 4594 O O . TYR A 1 566 ? -6.367 -16.906 -11.367 1 97.69 566 TYR A O 1
ATOM 4602 N N . GLY A 1 567 ? -5.488 -18.75 -10.461 1 96.62 567 GLY A N 1
ATOM 4603 C CA . GLY A 1 567 ? -6.773 -19.234 -9.977 1 96.62 567 GLY A CA 1
ATOM 4604 C C . GLY A 1 567 ? -7.504 -18.234 -9.117 1 96.62 567 GLY A C 1
ATOM 4605 O O . GLY A 1 567 ? -6.883 -17.5 -8.344 1 96.62 567 GLY A O 1
ATOM 4606 N N . GLY A 1 568 ? -8.773 -18.156 -9.18 1 95.5 568 GLY A N 1
ATOM 4607 C CA . GLY A 1 568 ? -9.594 -17.203 -8.422 1 95.5 568 GLY A CA 1
ATOM 4608 C C . GLY A 1 568 ? -9.875 -15.922 -9.18 1 95.5 568 GLY A C 1
ATOM 4609 O O . GLY A 1 568 ? -10.891 -15.266 -8.938 1 95.5 568 GLY A O 1
ATOM 4610 N N . ASP A 1 569 ? -9.023 -15.586 -10.156 1 96 569 ASP A N 1
ATOM 4611 C CA . ASP A 1 569 ? -9.125 -14.312 -10.875 1 96 569 ASP A CA 1
ATOM 4612 C C . ASP A 1 569 ? -10.219 -14.375 -11.938 1 96 569 ASP A C 1
ATOM 4614 O O . ASP A 1 569 ? -10.617 -13.344 -12.484 1 96 569 ASP A O 1
ATOM 4618 N N . PHE A 1 570 ? -10.719 -15.57 -12.258 1 95.88 570 PHE A N 1
ATOM 4619 C CA . PHE A 1 570 ? -11.789 -15.75 -13.234 1 95.88 570 PHE A CA 1
ATOM 4620 C C . PHE A 1 570 ? -13.109 -16.062 -12.547 1 95.88 570 PHE A C 1
ATOM 4622 O O . PHE A 1 570 ? -14.016 -16.641 -13.148 1 95.88 570 PHE A O 1
ATOM 4629 N N . GLU A 1 571 ? -13.141 -15.859 -11.234 1 93.62 571 GLU A N 1
ATOM 4630 C CA . GLU A 1 571 ? -14.297 -16.078 -10.367 1 93.62 571 GLU A CA 1
ATOM 4631 C C . GLU A 1 571 ? -14.625 -17.578 -10.266 1 93.62 571 GLU A C 1
ATOM 4633 O O . GLU A 1 571 ? -15.781 -17.953 -10.07 1 93.62 571 GLU A O 1
ATOM 4638 N N . ASP A 1 572 ? -13.609 -18.312 -10.578 1 94.56 572 ASP A N 1
ATOM 4639 C CA . ASP A 1 572 ? -13.742 -19.766 -10.398 1 94.56 572 ASP A CA 1
ATOM 4640 C C . ASP A 1 572 ? -13.789 -20.125 -8.922 1 94.56 572 ASP A C 1
ATOM 4642 O O . ASP A 1 572 ? -12.969 -19.656 -8.133 1 94.56 572 ASP A O 1
ATOM 4646 N N . ARG A 1 573 ? -14.867 -20.891 -8.516 1 94.31 573 ARG A N 1
ATOM 4647 C CA . ARG A 1 573 ? -15.039 -21.438 -7.176 1 94.31 573 ARG A CA 1
ATOM 4648 C C . ARG A 1 573 ? -15.523 -22.875 -7.234 1 94.31 573 ARG A C 1
ATOM 4650 O O . ARG A 1 573 ? -16.453 -23.203 -7.984 1 94.31 573 ARG A O 1
ATOM 4657 N N . PRO A 1 574 ? -14.883 -23.828 -6.602 1 94.31 574 PRO A N 1
ATOM 4658 C CA . PRO A 1 574 ? -13.719 -23.641 -5.73 1 94.31 574 PRO A CA 1
ATOM 4659 C C . PRO A 1 574 ? -12.453 -23.281 -6.508 1 94.31 574 PRO A C 1
ATOM 4661 O O . PRO A 1 574 ? -12.422 -23.406 -7.734 1 94.31 574 PRO A O 1
ATOM 4664 N N . SER A 1 575 ? -11.461 -22.766 -5.809 1 95.06 575 SER A N 1
ATOM 4665 C CA . SER A 1 575 ? -10.188 -22.406 -6.414 1 95.06 575 SER A CA 1
ATOM 4666 C C . SER A 1 575 ? -9.031 -22.641 -5.445 1 95.06 575 SER A C 1
ATOM 4668 O O . SER A 1 575 ? -9.203 -22.531 -4.23 1 95.06 575 SER A O 1
ATOM 4670 N N . ASP A 1 576 ? -7.883 -22.922 -5.992 1 95.31 576 ASP A N 1
ATOM 4671 C CA . ASP A 1 576 ? -6.652 -22.984 -5.211 1 95.31 576 ASP A CA 1
ATOM 4672 C C . ASP A 1 576 ? -5.758 -21.781 -5.504 1 95.31 576 ASP A C 1
ATOM 4674 O O . ASP A 1 576 ? -4.566 -21.797 -5.184 1 95.31 576 ASP A O 1
ATOM 4678 N N . TYR A 1 577 ? -6.293 -20.828 -6.156 1 94.62 577 TYR A N 1
ATOM 4679 C CA . TYR A 1 577 ? -5.738 -19.5 -6.332 1 94.62 577 TYR A CA 1
ATOM 4680 C C . TYR A 1 577 ? -4.352 -19.562 -6.961 1 94.62 577 TYR A C 1
ATOM 4682 O O . TYR A 1 577 ? -4.176 -20.141 -8.039 1 94.62 577 TYR A O 1
ATOM 4690 N N . GLY A 1 578 ? -3.34 -19 -6.344 1 95.19 578 GLY A N 1
ATOM 4691 C CA . GLY A 1 578 ? -2.027 -18.797 -6.941 1 95.19 578 GLY A CA 1
ATOM 4692 C C . GLY A 1 578 ? -1.155 -20.031 -6.887 1 95.19 578 GLY A C 1
ATOM 4693 O O . GLY A 1 578 ? -0.003 -20.016 -7.32 1 95.19 578 GLY A O 1
ATOM 4694 N N . PHE A 1 579 ? -1.678 -21.203 -6.531 1 96.56 579 PHE A N 1
ATOM 4695 C CA . PHE A 1 579 ? -0.896 -22.422 -6.387 1 96.56 579 PHE A CA 1
ATOM 4696 C C . PHE A 1 579 ? -0.354 -22.891 -7.734 1 96.56 579 PHE A C 1
ATOM 4698 O O . PHE A 1 579 ? 0.569 -23.703 -7.793 1 96.56 579 PHE A O 1
ATOM 4705 N N . CYS A 1 580 ? -0.807 -22.359 -8.836 1 96.62 580 CYS A N 1
ATOM 4706 C CA . CYS A 1 580 ? -0.394 -22.734 -10.18 1 96.62 580 CYS A CA 1
ATOM 4707 C C . CYS A 1 580 ? 0.849 -21.969 -10.609 1 96.62 580 CYS A C 1
ATOM 4709 O O . CYS A 1 580 ? 1.408 -22.219 -11.68 1 96.62 580 CYS A O 1
ATOM 4711 N N . THR A 1 581 ? 1.318 -21 -9.773 1 97.12 581 THR A N 1
ATOM 4712 C CA . THR A 1 581 ? 2.498 -20.219 -10.125 1 97.12 581 THR A CA 1
ATOM 4713 C C . THR A 1 581 ? 3.75 -20.797 -9.484 1 97.12 581 THR A C 1
ATOM 4715 O O . THR A 1 581 ? 4.414 -20.141 -8.68 1 97.12 581 THR A O 1
ATOM 4718 N N . ASN A 1 582 ? 4.109 -21.984 -9.914 1 97.44 582 ASN A N 1
ATOM 4719 C CA . ASN A 1 582 ? 5.16 -22.75 -9.25 1 97.44 582 ASN A CA 1
ATOM 4720 C C . ASN A 1 582 ? 6.238 -23.188 -10.234 1 97.44 582 ASN A C 1
ATOM 4722 O O . ASN A 1 582 ? 6.777 -24.297 -10.109 1 97.44 582 ASN A O 1
ATOM 4726 N N . GLY A 1 583 ? 6.586 -22.422 -11.227 1 97.5 583 GLY A N 1
ATOM 4727 C CA . GLY A 1 583 ? 7.586 -22.734 -12.234 1 97.5 583 GLY A CA 1
ATOM 4728 C C . GLY A 1 583 ? 8.961 -22.188 -11.906 1 97.5 583 GLY A C 1
ATOM 4729 O O . GLY A 1 583 ? 9.078 -21.172 -11.211 1 97.5 583 GLY A O 1
ATOM 4730 N N . VAL A 1 584 ? 9.984 -22.812 -12.484 1 98 584 VAL A N 1
ATOM 4731 C CA . VAL A 1 584 ? 11.336 -22.25 -12.406 1 98 584 VAL A CA 1
ATOM 4732 C C . VAL A 1 584 ? 11.453 -21.062 -13.344 1 98 584 VAL A C 1
ATOM 4734 O O . VAL A 1 584 ? 12.312 -20.188 -13.148 1 98 584 VAL A O 1
ATOM 4737 N N . ILE A 1 585 ? 10.578 -21.016 -14.383 1 98.06 585 ILE A N 1
ATOM 4738 C CA . ILE A 1 585 ? 10.469 -19.828 -15.211 1 98.06 585 ILE A CA 1
ATOM 4739 C C . ILE A 1 585 ? 9.062 -19.25 -15.094 1 98.06 585 ILE A C 1
ATOM 4741 O O . ILE A 1 585 ? 8.133 -19.938 -14.672 1 98.06 585 ILE A O 1
ATOM 4745 N N . TYR A 1 586 ? 8.836 -17.984 -15.43 1 97.94 586 TYR A N 1
ATOM 4746 C CA . TYR A 1 586 ? 7.523 -17.344 -15.406 1 97.94 586 TYR A CA 1
ATOM 4747 C C . TYR A 1 586 ? 6.672 -17.812 -16.578 1 97.94 586 TYR A C 1
ATOM 4749 O O . TYR A 1 586 ? 7.184 -18.406 -17.531 1 97.94 586 TYR A O 1
ATOM 4757 N N . ALA A 1 587 ? 5.422 -17.516 -16.562 1 98.12 587 ALA A N 1
ATOM 4758 C CA . ALA A 1 587 ? 4.465 -17.984 -17.562 1 98.12 587 ALA A CA 1
ATOM 4759 C C . ALA A 1 587 ? 4.777 -17.406 -18.938 1 98.12 587 ALA A C 1
ATOM 4761 O O . ALA A 1 587 ? 4.449 -18.016 -19.953 1 98.12 587 ALA A O 1
ATOM 4762 N N . ASP A 1 588 ? 5.434 -16.281 -18.984 1 97.12 588 ASP A N 1
ATOM 4763 C CA . ASP A 1 588 ? 5.777 -15.656 -20.266 1 97.12 588 ASP A CA 1
ATOM 4764 C C . ASP A 1 588 ? 7.145 -16.125 -20.75 1 97.12 588 ASP A C 1
ATOM 4766 O O . ASP A 1 588 ? 7.723 -15.523 -21.656 1 97.12 588 ASP A O 1
ATOM 4770 N N . ARG A 1 589 ? 7.797 -17.141 -20.047 1 97.75 589 ARG A N 1
ATOM 4771 C CA . ARG A 1 589 ? 9.039 -17.828 -20.391 1 97.75 589 ARG A CA 1
ATOM 4772 C C . ARG A 1 589 ? 10.25 -16.922 -20.156 1 97.75 589 ARG A C 1
ATOM 4774 O O . ARG A 1 589 ? 11.297 -17.109 -20.766 1 97.75 589 ARG A O 1
ATOM 4781 N N . THR A 1 590 ? 9.992 -15.914 -19.328 1 97.62 590 THR A N 1
ATOM 4782 C CA . THR A 1 590 ? 11.141 -15.219 -18.75 1 97.62 590 THR A CA 1
ATOM 4783 C C . THR A 1 590 ? 11.758 -16.031 -17.625 1 97.62 590 THR A C 1
ATOM 4785 O O . THR A 1 590 ? 11.039 -16.609 -16.812 1 97.62 590 THR A O 1
ATOM 4788 N N . TYR A 1 591 ? 13.094 -16.062 -17.609 1 97.94 591 TYR A N 1
ATOM 4789 C CA . TYR A 1 591 ? 13.789 -16.781 -16.547 1 97.94 591 TYR A CA 1
ATOM 4790 C C . TYR A 1 591 ? 13.523 -16.141 -15.188 1 97.94 591 TYR A C 1
ATOM 4792 O O . TYR A 1 591 ? 13.508 -14.922 -15.062 1 97.94 591 TYR A O 1
ATOM 4800 N N . SER A 1 592 ? 13.227 -16.875 -14.211 1 98 592 SER A N 1
ATOM 4801 C CA . SER A 1 592 ? 13.242 -16.359 -12.852 1 98 592 SER A CA 1
ATOM 4802 C C . SER A 1 592 ? 14.633 -16.469 -12.234 1 98 592 SER A C 1
ATOM 4804 O O . SER A 1 592 ? 15.492 -17.188 -12.742 1 98 592 SER A O 1
ATOM 4806 N N . PRO A 1 593 ? 14.852 -15.844 -11.07 1 98 593 PRO A N 1
ATOM 4807 C CA . PRO A 1 593 ? 16.156 -15.891 -10.422 1 98 593 PRO A CA 1
ATOM 4808 C C . PRO A 1 593 ? 16.516 -17.281 -9.922 1 98 593 PRO A C 1
ATOM 4810 O O . PRO A 1 593 ? 17.688 -17.562 -9.633 1 98 593 PRO A O 1
ATOM 4813 N N . LYS A 1 594 ? 15.609 -18.156 -9.828 1 98.25 594 LYS A N 1
ATOM 4814 C CA . LYS A 1 594 ? 15.828 -19.516 -9.359 1 98.25 594 LYS A CA 1
ATOM 4815 C C . LYS A 1 594 ? 16.734 -20.297 -10.32 1 98.25 594 LYS A C 1
ATOM 4817 O O . LYS A 1 594 ? 17.453 -21.203 -9.906 1 98.25 594 LYS A O 1
ATOM 4822 N N . VAL A 1 595 ? 16.703 -19.906 -11.602 1 98.44 595 VAL A N 1
ATOM 4823 C CA . VAL A 1 595 ? 17.406 -20.625 -12.664 1 98.44 595 VAL A CA 1
ATOM 4824 C C . VAL A 1 595 ? 18.906 -20.594 -12.398 1 98.44 595 VAL A C 1
ATOM 4826 O O . VAL A 1 595 ? 19.609 -21.578 -12.656 1 98.44 595 VAL A O 1
ATOM 4829 N N . GLN A 1 596 ? 19.359 -19.516 -11.852 1 97.81 596 GLN A N 1
ATOM 4830 C CA . GLN A 1 596 ? 20.781 -19.344 -11.531 1 97.81 596 GLN A CA 1
ATOM 4831 C C . GLN A 1 596 ? 21.266 -20.469 -10.609 1 97.81 596 GLN A C 1
ATOM 4833 O O . GLN A 1 596 ? 22.328 -21.047 -10.844 1 97.81 596 GLN A O 1
ATOM 4838 N N . GLU A 1 597 ? 20.531 -20.766 -9.594 1 98.31 597 GLU A N 1
ATOM 4839 C CA . GLU A 1 597 ? 20.859 -21.797 -8.609 1 98.31 597 GLU A CA 1
ATOM 4840 C C . GLU A 1 597 ? 20.75 -23.188 -9.211 1 98.31 597 GLU A C 1
ATOM 4842 O O . GLU A 1 597 ? 21.656 -24.016 -9.031 1 98.31 597 GLU A O 1
ATOM 4847 N N . MET A 1 598 ? 19.688 -23.453 -9.883 1 98.44 598 MET A N 1
ATOM 4848 C CA . MET A 1 598 ? 19.453 -24.75 -10.5 1 98.44 598 MET A CA 1
ATOM 4849 C C . MET A 1 598 ? 20.562 -25.094 -11.492 1 98.44 598 MET A C 1
ATOM 4851 O O . MET A 1 598 ? 21.109 -26.188 -11.453 1 98.44 598 MET A O 1
ATOM 4855 N N . LYS A 1 599 ? 20.891 -24.141 -12.367 1 98.44 599 LYS A N 1
ATOM 4856 C CA . LYS A 1 599 ? 21.906 -24.344 -13.391 1 98.44 599 LYS A CA 1
ATOM 4857 C C . LYS A 1 599 ? 23.234 -24.766 -12.758 1 98.44 599 LYS A C 1
ATOM 4859 O O . LYS A 1 599 ? 23.875 -25.703 -13.234 1 98.44 599 LYS A O 1
ATOM 4864 N N . ALA A 1 600 ? 23.641 -24.109 -11.727 1 98.31 600 ALA A N 1
ATOM 4865 C CA . ALA A 1 600 ? 24.922 -24.375 -11.078 1 98.31 600 ALA A CA 1
ATOM 4866 C C . ALA A 1 600 ? 24.922 -25.75 -10.438 1 98.31 600 ALA A C 1
ATOM 4868 O O . ALA A 1 600 ? 25.891 -26.5 -10.578 1 98.31 600 ALA A O 1
ATOM 4869 N N . LEU A 1 601 ? 23.875 -26.094 -9.75 1 98.19 601 LEU A N 1
ATOM 4870 C CA . LEU A 1 601 ? 23.859 -27.328 -8.961 1 98.19 601 LEU A CA 1
ATOM 4871 C C . LEU A 1 601 ? 23.594 -28.531 -9.852 1 98.19 601 LEU A C 1
ATOM 4873 O O . LEU A 1 601 ? 23.922 -29.672 -9.492 1 98.19 601 LEU A O 1
ATOM 4877 N N . TYR A 1 602 ? 23.078 -28.344 -11.102 1 98.38 602 TYR A N 1
ATOM 4878 C CA . TYR A 1 602 ? 22.766 -29.422 -12.039 1 98.38 602 TYR A CA 1
ATOM 4879 C C . TYR A 1 602 ? 23.953 -29.703 -12.961 1 98.38 602 TYR A C 1
ATOM 4881 O O . TYR A 1 602 ? 23.938 -30.688 -13.711 1 98.38 602 TYR A O 1
ATOM 4889 N N . SER A 1 603 ? 25 -28.969 -12.859 1 98 603 SER A N 1
ATOM 4890 C CA . SER A 1 603 ? 26.094 -29.125 -13.805 1 98 603 SER A CA 1
ATOM 4891 C C . SER A 1 603 ? 26.844 -30.438 -13.57 1 98 603 SER A C 1
ATOM 4893 O O . SER A 1 603 ? 27.141 -30.797 -12.43 1 98 603 SER A O 1
ATOM 4895 N N . ASN A 1 604 ? 27.203 -31.094 -14.664 1 97.44 604 ASN A N 1
ATOM 4896 C CA . ASN A 1 604 ? 28.031 -32.281 -14.594 1 97.44 604 ASN A CA 1
ATOM 4897 C C . ASN A 1 604 ? 29.516 -31.938 -14.633 1 97.44 604 ASN A C 1
ATOM 4899 O O . ASN A 1 604 ? 30.359 -32.812 -14.406 1 97.44 604 ASN A O 1
ATOM 4903 N N . ILE A 1 605 ? 29.781 -30.703 -14.961 1 97.88 605 ILE A N 1
ATOM 4904 C CA . ILE A 1 605 ? 31.141 -30.188 -14.82 1 97.88 605 ILE A CA 1
ATOM 4905 C C . ILE A 1 605 ? 31.281 -29.438 -13.492 1 97.88 605 ILE A C 1
ATOM 4907 O O . ILE A 1 605 ? 30.672 -28.375 -13.305 1 97.88 605 ILE A O 1
ATOM 4911 N N . ARG A 1 606 ? 31.953 -30 -12.609 1 97.38 606 ARG A N 1
ATOM 4912 C CA . ARG A 1 606 ? 32.188 -29.359 -11.32 1 97.38 606 ARG A CA 1
ATOM 4913 C C . ARG A 1 606 ? 33.625 -28.859 -11.227 1 97.38 606 ARG A C 1
ATOM 4915 O O . ARG A 1 606 ? 34.562 -29.547 -11.641 1 97.38 606 ARG A O 1
ATOM 4922 N N . MET A 1 607 ? 33.719 -27.656 -10.773 1 97.88 607 MET A N 1
ATOM 4923 C CA . MET A 1 607 ? 35.031 -27.047 -10.68 1 97.88 607 MET A CA 1
ATOM 4924 C C . MET A 1 607 ? 35.25 -26.438 -9.297 1 97.88 607 MET A C 1
ATOM 4926 O O . MET A 1 607 ? 34.312 -25.969 -8.664 1 97.88 607 MET A O 1
ATOM 4930 N N . SER A 1 608 ? 36.406 -26.5 -8.852 1 97.31 608 SER A N 1
ATOM 4931 C CA . SER A 1 608 ? 36.844 -25.828 -7.637 1 97.31 608 SER A CA 1
ATOM 4932 C C . SER A 1 608 ? 38.25 -25.25 -7.789 1 97.31 608 SER A C 1
ATOM 4934 O O . SER A 1 608 ? 39.062 -25.781 -8.555 1 97.31 608 SER A O 1
ATOM 4936 N N . ILE A 1 609 ? 38.469 -24.203 -7.219 1 97.38 609 ILE A N 1
ATOM 4937 C CA . ILE A 1 609 ? 39.781 -23.562 -7.191 1 97.38 609 ILE A CA 1
ATOM 4938 C C . ILE A 1 609 ? 40.25 -23.391 -5.746 1 97.38 609 ILE A C 1
ATOM 4940 O O . ILE A 1 609 ? 39.531 -22.812 -4.926 1 97.38 609 ILE A O 1
ATOM 4944 N N . GLN A 1 610 ? 41.344 -23.938 -5.461 1 95.75 610 GLN A N 1
ATOM 4945 C CA . GLN A 1 610 ? 41.969 -23.781 -4.145 1 95.75 610 GLN A CA 1
ATOM 4946 C C . GLN A 1 610 ? 43.469 -23.484 -4.262 1 95.75 610 GLN A C 1
ATOM 4948 O O . GLN A 1 610 ? 44.219 -24.266 -4.863 1 95.75 610 GLN A O 1
ATOM 4953 N N . ASN A 1 611 ? 43.906 -22.469 -3.707 1 93.31 611 ASN A N 1
ATOM 4954 C CA . ASN A 1 611 ? 45.312 -22.047 -3.73 1 93.31 611 ASN A CA 1
ATOM 4955 C C . ASN A 1 611 ? 45.844 -21.984 -5.156 1 93.31 611 ASN A C 1
ATOM 4957 O O . ASN A 1 611 ? 46.938 -22.484 -5.43 1 93.31 611 ASN A O 1
ATOM 4961 N N . GLY A 1 612 ? 44.969 -21.562 -6.031 1 92.81 612 GLY A N 1
ATOM 4962 C CA . GLY A 1 612 ? 45.344 -21.375 -7.418 1 92.81 612 GLY A CA 1
ATOM 4963 C C . GLY A 1 612 ? 45.312 -22.656 -8.227 1 92.81 612 GLY A C 1
ATOM 4964 O O . GLY A 1 612 ? 45.719 -22.672 -9.398 1 92.81 612 GLY A O 1
ATOM 4965 N N . MET A 1 613 ? 45 -23.75 -7.59 1 96.38 613 MET A N 1
ATOM 4966 C CA . MET A 1 613 ? 44.875 -25.016 -8.289 1 96.38 613 MET A CA 1
ATOM 4967 C C . MET A 1 613 ? 43.438 -25.266 -8.711 1 96.38 613 MET A C 1
ATOM 4969 O O . MET A 1 613 ? 42.531 -25.359 -7.859 1 96.38 613 MET A O 1
ATOM 4973 N N . LEU A 1 614 ? 43.25 -25.312 -10.016 1 97.44 614 LEU A N 1
ATOM 4974 C CA . LEU A 1 614 ? 41.906 -25.625 -10.547 1 97.44 614 LEU A CA 1
ATOM 4975 C C . LEU A 1 614 ? 41.719 -27.141 -10.641 1 97.44 614 LEU A C 1
ATOM 4977 O O . LEU A 1 614 ? 42.531 -27.844 -11.25 1 97.44 614 LEU A O 1
ATOM 4981 N N . THR A 1 615 ? 40.719 -27.609 -10.023 1 98.31 615 THR A N 1
ATOM 4982 C CA . THR A 1 615 ? 40.312 -28.984 -10.211 1 98.31 615 THR A CA 1
ATOM 4983 C C . THR A 1 615 ? 39 -29.047 -11.008 1 98.31 615 THR A C 1
ATOM 4985 O O . THR A 1 615 ? 38 -28.406 -10.641 1 98.31 615 THR A O 1
ATOM 4988 N N . VAL A 1 616 ? 39.031 -29.734 -12.156 1 98.19 616 VAL A N 1
ATOM 4989 C CA . VAL A 1 616 ? 37.875 -29.969 -12.984 1 98.19 616 VAL A CA 1
ATOM 4990 C C . VAL A 1 616 ? 37.438 -31.422 -12.859 1 98.19 616 VAL A C 1
ATOM 4992 O O . VAL A 1 616 ? 38.188 -32.344 -13.18 1 98.19 616 VAL A O 1
ATOM 4995 N N . GLU A 1 617 ? 36.312 -31.594 -12.289 1 98.12 617 GLU A N 1
ATOM 4996 C CA . GLU A 1 617 ? 35.688 -32.906 -12.211 1 98.12 617 GLU A CA 1
ATOM 4997 C C . GLU A 1 617 ? 34.625 -33.062 -13.273 1 98.12 617 GLU A C 1
ATOM 4999 O O . GLU A 1 617 ? 33.625 -32.312 -13.297 1 98.12 617 GLU A O 1
ATOM 5004 N N . ASN A 1 618 ? 34.844 -34.031 -14.195 1 98.19 618 ASN A N 1
ATOM 5005 C CA . ASN A 1 618 ? 33.844 -34.344 -15.219 1 98.19 618 ASN A CA 1
ATOM 5006 C C . ASN A 1 618 ? 32.938 -35.469 -14.766 1 98.19 618 ASN A C 1
ATOM 5008 O O . ASN A 1 618 ? 33.312 -36.656 -14.789 1 98.19 618 ASN A O 1
ATOM 5012 N N . ARG A 1 619 ? 31.703 -35.125 -14.492 1 97.12 619 ARG A N 1
ATOM 5013 C CA . ARG A 1 619 ? 30.75 -36.094 -13.953 1 97.12 619 ARG A CA 1
ATOM 5014 C C . ARG A 1 619 ? 29.828 -36.625 -15.055 1 97.12 619 ARG A C 1
ATOM 5016 O O . ARG A 1 619 ? 28.875 -37.344 -14.773 1 97.12 619 ARG A O 1
ATOM 5023 N N . ASN A 1 620 ? 30.109 -36.281 -16.234 1 97.81 620 ASN A N 1
ATOM 5024 C CA . ASN A 1 620 ? 29.422 -36.969 -17.344 1 97.81 620 ASN A CA 1
ATOM 5025 C C . ASN A 1 620 ? 29.703 -38.469 -17.328 1 97.81 620 ASN A C 1
ATOM 5027 O O . ASN A 1 620 ? 30.734 -38.906 -16.812 1 97.81 620 ASN A O 1
ATOM 5031 N N . LEU A 1 621 ? 28.766 -39.188 -17.891 1 97.5 621 LEU A N 1
ATOM 5032 C CA . LEU A 1 621 ? 28.922 -40.625 -17.953 1 97.5 621 LEU A CA 1
ATOM 5033 C C . LEU A 1 621 ? 29.781 -41.031 -19.141 1 97.5 621 LEU A C 1
ATOM 5035 O O . LEU A 1 621 ? 30.484 -42.031 -19.094 1 97.5 621 LEU A O 1
ATOM 5039 N N . PHE A 1 622 ? 29.75 -40.25 -20.234 1 97.56 622 PHE A N 1
ATOM 5040 C CA . PHE A 1 622 ? 30.328 -40.75 -21.484 1 97.56 622 PHE A CA 1
ATOM 5041 C C . PHE A 1 622 ? 31.141 -39.625 -22.141 1 97.56 622 PHE A C 1
ATOM 5043 O O . PHE A 1 622 ? 32.25 -39.875 -22.672 1 97.56 622 PHE A O 1
ATOM 5050 N N . ALA A 1 623 ? 30.672 -38.438 -22.109 1 97.25 623 ALA A N 1
ATOM 5051 C CA . ALA A 1 623 ? 31.297 -37.344 -22.828 1 97.25 623 ALA A CA 1
ATOM 5052 C C . ALA A 1 623 ? 32.531 -36.844 -22.078 1 97.25 623 ALA A C 1
ATOM 5054 O O . ALA A 1 623 ? 32.531 -36.719 -20.859 1 97.25 623 ALA A O 1
ATOM 5055 N N . ASP A 1 624 ? 33.594 -36.594 -22.734 1 97.75 624 ASP A N 1
ATOM 5056 C CA . ASP A 1 624 ? 34.719 -35.875 -22.156 1 97.75 624 ASP A CA 1
ATOM 5057 C C . ASP A 1 624 ? 34.531 -34.375 -22.266 1 97.75 624 ASP A C 1
ATOM 5059 O O . ASP A 1 624 ? 33.438 -33.906 -22.578 1 97.75 624 ASP A O 1
ATOM 5063 N N . THR A 1 625 ? 35.594 -33.562 -21.953 1 97.62 625 THR A N 1
ATOM 5064 C CA . THR A 1 625 ? 35.438 -32.094 -21.938 1 97.62 625 THR A CA 1
ATOM 5065 C C . THR A 1 625 ? 36.094 -31.469 -23.172 1 97.62 625 THR A C 1
ATOM 5067 O O . THR A 1 625 ? 36.438 -30.297 -23.172 1 97.62 625 THR A O 1
ATOM 5070 N N . ASN A 1 626 ? 36.281 -32.25 -24.234 1 95.44 626 ASN A N 1
ATOM 5071 C CA . ASN A 1 626 ? 36.938 -31.734 -25.438 1 95.44 626 ASN A CA 1
ATOM 5072 C C . ASN A 1 626 ? 36.094 -30.656 -26.109 1 95.44 626 ASN A C 1
ATOM 5074 O O . ASN A 1 626 ? 36.625 -29.812 -26.844 1 95.44 626 ASN A O 1
ATOM 5078 N N . ASN A 1 627 ? 34.875 -30.734 -25.906 1 94.62 627 ASN A N 1
ATOM 5079 C CA . ASN A 1 627 ? 33.969 -29.766 -26.531 1 94.62 627 ASN A CA 1
ATOM 5080 C C . ASN A 1 627 ? 33.844 -28.5 -25.703 1 94.62 627 ASN A C 1
ATOM 5082 O O . ASN A 1 627 ? 33.031 -27.625 -26.016 1 94.62 627 ASN A O 1
ATOM 5086 N N . LEU A 1 628 ? 34.594 -28.297 -24.656 1 97.12 628 LEU A N 1
ATOM 5087 C CA . LEU A 1 628 ? 34.531 -27.125 -23.781 1 97.12 628 LEU A CA 1
ATOM 5088 C C . LEU A 1 628 ? 35.844 -26.328 -23.875 1 97.12 628 LEU A C 1
ATOM 5090 O O . LEU A 1 628 ? 36.875 -26.875 -24.172 1 97.12 628 LEU A O 1
ATOM 5094 N N . SER A 1 629 ? 35.656 -25.094 -23.766 1 97.19 629 SER A N 1
ATOM 5095 C CA . SER A 1 629 ? 36.781 -24.172 -23.547 1 97.19 629 SER A CA 1
ATOM 5096 C C . SER A 1 629 ? 36.719 -23.562 -22.141 1 97.19 629 SER A C 1
ATOM 5098 O O . SER A 1 629 ? 35.625 -23.281 -21.625 1 97.19 629 SER A O 1
ATOM 5100 N N . PHE A 1 630 ? 37.844 -23.453 -21.5 1 97.69 630 PHE A N 1
ATOM 5101 C CA . PHE A 1 630 ? 37.906 -22.891 -20.156 1 97.69 630 PHE A CA 1
ATOM 5102 C C . PHE A 1 630 ? 38.469 -21.484 -20.188 1 97.69 630 PHE A C 1
ATOM 5104 O O . PHE A 1 630 ? 39.594 -21.266 -20.688 1 97.69 630 PHE A O 1
ATOM 5111 N N . VAL A 1 631 ? 37.719 -20.547 -19.734 1 97.56 631 VAL A N 1
ATOM 5112 C CA . VAL A 1 631 ? 38.125 -19.141 -19.672 1 97.56 631 VAL A CA 1
ATOM 5113 C C . VAL A 1 631 ? 38.5 -18.781 -18.234 1 97.56 631 VAL A C 1
ATOM 5115 O O . VAL A 1 631 ? 37.688 -18.875 -17.312 1 97.56 631 VAL A O 1
ATOM 5118 N N . VAL A 1 632 ? 39.688 -18.422 -17.969 1 97 632 VAL A N 1
ATOM 5119 C CA . VAL A 1 632 ? 40.156 -18.016 -16.641 1 97 632 VAL A CA 1
ATOM 5120 C C . VAL A 1 632 ? 40.375 -16.5 -16.609 1 97 632 VAL A C 1
ATOM 5122 O O . VAL A 1 632 ? 40.875 -15.914 -17.578 1 97 632 VAL A O 1
ATOM 5125 N N . ARG A 1 633 ? 39.906 -15.922 -15.57 1 96.94 633 ARG A N 1
ATOM 5126 C CA . ARG A 1 633 ? 40.125 -14.5 -15.312 1 96.94 633 ARG A CA 1
ATOM 5127 C C . ARG A 1 633 ? 40.656 -14.266 -13.898 1 96.94 633 ARG A C 1
ATOM 5129 O O . ARG A 1 633 ? 40.25 -14.961 -12.969 1 96.94 633 ARG A O 1
ATOM 5136 N N . LEU A 1 634 ? 41.531 -13.344 -13.773 1 96.38 634 LEU A N 1
ATOM 5137 C CA . LEU A 1 634 ? 41.906 -12.789 -12.484 1 96.38 634 LEU A CA 1
ATOM 5138 C C . LEU A 1 634 ? 41.312 -11.391 -12.297 1 96.38 634 LEU A C 1
ATOM 5140 O O . LEU A 1 634 ? 41.5 -10.516 -13.148 1 96.38 634 LEU A O 1
ATOM 5144 N N . GLU A 1 635 ? 40.531 -11.25 -11.266 1 96 635 GLU A N 1
ATOM 5145 C CA . GLU A 1 635 ? 39.875 -9.984 -10.977 1 96 635 GLU A CA 1
ATOM 5146 C C . GLU A 1 635 ? 40.406 -9.375 -9.672 1 96 635 GLU A C 1
ATOM 5148 O O . GLU A 1 635 ? 40.75 -10.102 -8.742 1 96 635 GLU A O 1
ATOM 5153 N N . LYS A 1 636 ? 40.438 -8.109 -9.641 1 95.75 636 LYS A N 1
ATOM 5154 C CA . LYS A 1 636 ? 40.719 -7.352 -8.414 1 95.75 636 LYS A CA 1
ATOM 5155 C C . LYS A 1 636 ? 39.531 -6.438 -8.078 1 95.75 636 LYS A C 1
ATOM 5157 O O . LYS A 1 636 ? 39.219 -5.516 -8.828 1 95.75 636 LYS A O 1
ATOM 5162 N N . ASN A 1 637 ? 38.938 -6.637 -6.949 1 94.75 637 ASN A N 1
ATOM 5163 C CA . ASN A 1 637 ? 37.75 -5.875 -6.527 1 94.75 637 ASN A CA 1
ATOM 5164 C C . ASN A 1 637 ? 36.719 -5.816 -7.625 1 94.75 637 ASN A C 1
ATOM 5166 O O . ASN A 1 637 ? 36.156 -4.75 -7.906 1 94.75 637 ASN A O 1
ATOM 5170 N N . GLY A 1 638 ? 36.562 -6.914 -8.305 1 94 638 GLY A N 1
ATOM 5171 C CA . GLY A 1 638 ? 35.5 -7.039 -9.305 1 94 638 GLY A CA 1
ATOM 5172 C C . GLY A 1 638 ? 35.969 -6.645 -10.695 1 94 638 GLY A C 1
ATOM 5173 O O . GLY A 1 638 ? 35.25 -6.891 -11.672 1 94 638 GLY A O 1
ATOM 5174 N N . VAL A 1 639 ? 37.156 -6.059 -10.828 1 95.31 639 VAL A N 1
ATOM 5175 C CA . VAL A 1 639 ? 37.656 -5.605 -12.125 1 95.31 639 VAL A CA 1
ATOM 5176 C C . VAL A 1 639 ? 38.594 -6.648 -12.703 1 95.31 639 VAL A C 1
ATOM 5178 O O . VAL A 1 639 ? 39.531 -7.082 -12.031 1 95.31 639 VAL A O 1
ATOM 5181 N N . VAL A 1 640 ? 38.5 -6.965 -13.945 1 96 640 VAL A N 1
ATOM 5182 C CA . VAL A 1 640 ? 39.312 -7.984 -14.594 1 96 640 VAL A CA 1
ATOM 5183 C C . VAL A 1 640 ? 40.719 -7.438 -14.859 1 96 640 VAL A C 1
ATOM 5185 O O . VAL A 1 640 ? 40.875 -6.395 -15.492 1 96 640 VAL A O 1
ATOM 5188 N N . LEU A 1 641 ? 41.719 -8.086 -14.375 1 95.31 641 LEU A N 1
ATOM 5189 C CA . LEU A 1 641 ? 43.094 -7.727 -14.617 1 95.31 641 LEU A CA 1
ATOM 5190 C C . LEU A 1 641 ? 43.656 -8.438 -15.852 1 95.31 641 LEU A C 1
ATOM 5192 O O . LEU A 1 641 ? 44.375 -7.836 -16.641 1 95.31 641 LEU A O 1
ATOM 5196 N N . LYS A 1 642 ? 43.375 -9.703 -15.953 1 95.56 642 LYS A N 1
ATOM 5197 C CA . LYS A 1 642 ? 43.844 -10.547 -17.047 1 95.56 642 LYS A CA 1
ATOM 5198 C C . LYS A 1 642 ? 42.875 -11.688 -17.328 1 95.56 642 LYS A C 1
ATOM 5200 O O . LYS A 1 642 ? 42.156 -12.125 -16.422 1 95.56 642 LYS A O 1
ATOM 5205 N N . SER A 1 643 ? 42.812 -12.094 -18.484 1 96.31 643 SER A N 1
ATOM 5206 C CA . SER A 1 643 ? 42 -13.227 -18.906 1 96.31 643 SER A CA 1
ATOM 5207 C C . SER A 1 643 ? 42.75 -14.117 -19.891 1 96.31 643 SER A C 1
ATOM 5209 O O . SER A 1 643 ? 43.625 -13.641 -20.625 1 96.31 643 SER A O 1
ATOM 5211 N N . ASP A 1 644 ? 42.531 -15.32 -19.891 1 95.62 644 ASP A N 1
ATOM 5212 C CA . ASP A 1 644 ? 43.125 -16.297 -20.812 1 95.62 644 ASP A CA 1
ATOM 5213 C C . ASP A 1 644 ? 42.156 -17.453 -21.062 1 95.62 644 ASP A C 1
ATOM 5215 O O . ASP A 1 644 ? 41.156 -17.594 -20.359 1 95.62 644 ASP A O 1
ATOM 5219 N N . THR A 1 645 ? 42.344 -18.156 -22.125 1 96.25 645 THR A N 1
ATOM 5220 C CA . THR A 1 645 ? 41.531 -19.312 -22.484 1 96.25 645 THR A CA 1
ATOM 5221 C C . THR A 1 645 ? 42.406 -20.531 -22.719 1 96.25 645 THR A C 1
ATOM 5223 O O . THR A 1 645 ? 43.5 -20.422 -23.297 1 96.25 645 THR A O 1
ATOM 5226 N N . PHE A 1 646 ? 42 -21.672 -22.266 1 95.44 646 PHE A N 1
ATOM 5227 C CA . PHE A 1 646 ? 42.75 -22.891 -22.5 1 95.44 646 PHE A CA 1
ATOM 5228 C C . PHE A 1 646 ? 41.781 -24.078 -22.688 1 95.44 646 PHE A C 1
ATOM 5230 O O . PHE A 1 646 ? 40.594 -23.969 -22.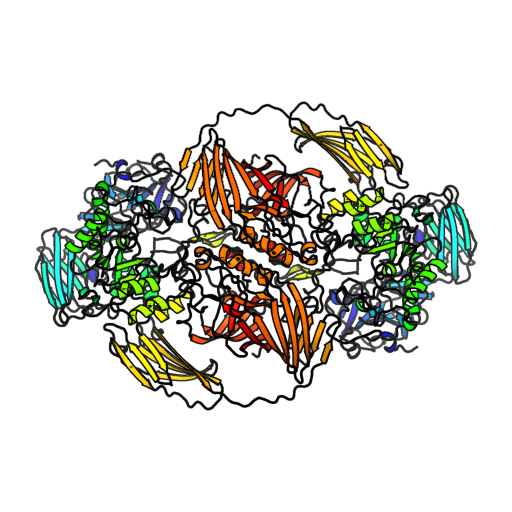406 1 95.44 646 PHE A O 1
ATOM 5237 N N . SER A 1 647 ? 42.281 -25.172 -23.234 1 95.31 647 SER A N 1
ATOM 5238 C CA . SER A 1 647 ? 41.562 -26.422 -23.391 1 95.31 647 SER A CA 1
ATOM 5239 C C . SER A 1 647 ? 42.062 -27.469 -22.391 1 95.31 647 SER A C 1
ATOM 5241 O O . SER A 1 647 ? 43.25 -27.5 -22.062 1 95.31 647 SER A O 1
ATOM 5243 N N . LEU A 1 648 ? 41.156 -28.172 -21.891 1 96.19 648 LEU A N 1
ATOM 5244 C CA . LEU A 1 648 ? 41.469 -29.266 -20.984 1 96.19 648 LEU A CA 1
ATOM 5245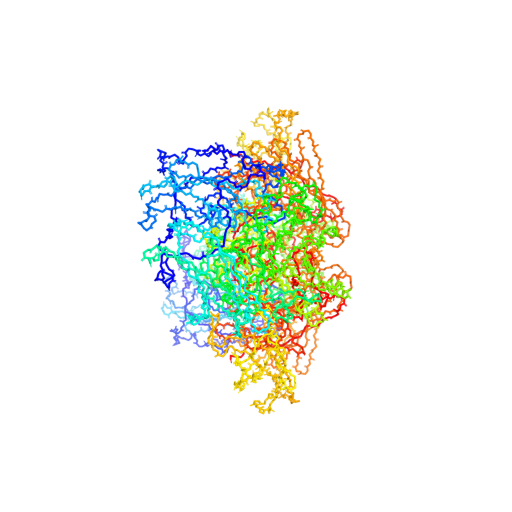 C C . LEU A 1 648 ? 40.562 -30.453 -21.234 1 96.19 648 LEU A C 1
ATOM 5247 O O . LEU A 1 648 ? 39.344 -30.359 -21.094 1 96.19 648 LEU A O 1
ATOM 5251 N N . ASN A 1 649 ? 41.125 -31.516 -21.672 1 97.12 649 ASN A N 1
ATOM 5252 C CA . ASN A 1 649 ? 40.344 -32.719 -21.875 1 97.12 649 ASN A CA 1
ATOM 5253 C C . ASN A 1 649 ? 40.281 -33.594 -20.625 1 97.12 649 ASN A C 1
ATOM 5255 O O . ASN A 1 649 ? 41.281 -34.125 -20.188 1 97.12 649 ASN A O 1
ATOM 5259 N N . VAL A 1 650 ? 39.25 -33.594 -20.016 1 98.31 650 VAL A N 1
ATOM 5260 C CA . VAL A 1 650 ? 38.969 -34.469 -18.875 1 98.31 650 VAL A CA 1
ATOM 5261 C C . VAL A 1 650 ? 37.969 -35.562 -19.297 1 98.31 650 VAL A C 1
ATOM 5263 O O . VAL A 1 650 ? 36.812 -35.281 -19.531 1 98.31 650 VAL A O 1
ATOM 5266 N N . PRO A 1 651 ? 38.375 -36.875 -19.344 1 97.75 651 PRO A N 1
ATOM 5267 C CA . PRO A 1 651 ? 37.438 -37.938 -19.719 1 97.75 651 PRO A CA 1
ATOM 5268 C C . PRO A 1 651 ? 36.281 -38.062 -18.75 1 97.75 651 PRO A C 1
ATOM 5270 O O . PRO A 1 651 ? 36.344 -37.594 -17.609 1 97.75 651 PRO A O 1
ATOM 5273 N N . ALA A 1 652 ? 35.25 -38.719 -19.203 1 97.94 652 ALA A N 1
ATOM 5274 C CA . ALA A 1 652 ? 34.062 -38.938 -18.375 1 97.94 652 ALA A CA 1
ATOM 5275 C C . ALA A 1 652 ? 34.406 -39.688 -17.094 1 97.94 652 ALA A C 1
ATOM 5277 O O . ALA A 1 652 ? 35.188 -40.656 -17.125 1 97.94 652 ALA A O 1
ATOM 5278 N N . GLY A 1 653 ? 33.906 -39.125 -16.016 1 96.69 653 GLY A N 1
ATOM 5279 C CA . GLY A 1 653 ? 34.062 -39.781 -14.727 1 96.69 653 GLY A CA 1
ATOM 5280 C C . GLY A 1 653 ? 35.406 -39.5 -14.094 1 96.69 653 GLY A C 1
ATOM 5281 O O . GLY A 1 653 ? 35.719 -40.031 -13.016 1 96.69 653 GLY A O 1
ATOM 5282 N N . GLU A 1 654 ? 36.219 -38.688 -14.734 1 97.94 654 GLU A N 1
ATOM 5283 C CA . GLU A 1 654 ? 37.562 -38.438 -14.234 1 97.94 654 GLU A CA 1
ATOM 5284 C C . GLU A 1 654 ? 37.688 -36.969 -13.766 1 97.94 654 GLU A C 1
ATOM 5286 O O . GLU A 1 654 ? 36.75 -36.219 -13.828 1 97.94 654 GLU A O 1
ATOM 5291 N N . SER A 1 655 ? 38.781 -36.75 -13.133 1 98.12 655 SER A N 1
ATOM 5292 C CA . SER A 1 655 ? 39.125 -35.406 -12.664 1 98.12 655 SER A CA 1
ATOM 5293 C C . SER A 1 655 ? 40.562 -35.062 -13.039 1 98.12 655 SER A C 1
ATOM 5295 O O . SER A 1 655 ? 41.406 -35.938 -13.164 1 98.12 655 SER A O 1
ATOM 5297 N N . LYS A 1 656 ? 40.781 -33.844 -13.312 1 97.94 656 LYS A N 1
ATOM 5298 C CA . LYS A 1 656 ? 42.125 -33.312 -13.562 1 97.94 656 LYS A CA 1
ATOM 5299 C C . LYS A 1 656 ? 42.344 -32 -12.805 1 97.94 656 LYS A C 1
ATOM 5301 O O . LYS A 1 656 ? 41.406 -31.25 -12.57 1 97.94 656 LYS A O 1
ATOM 5306 N N . THR A 1 657 ? 43.531 -31.828 -12.328 1 97.44 657 THR A N 1
ATOM 5307 C CA . THR A 1 657 ? 43.938 -30.609 -11.617 1 97.44 657 THR A CA 1
ATOM 5308 C C . THR A 1 657 ? 45.031 -29.891 -12.359 1 97.44 657 THR A C 1
ATOM 5310 O O . THR A 1 657 ? 45.969 -30.516 -12.891 1 97.44 657 THR A O 1
ATOM 5313 N N . LEU A 1 658 ? 44.969 -28.625 -12.477 1 95.25 658 LEU A N 1
ATOM 5314 C CA . LEU A 1 658 ? 46 -27.812 -13.109 1 95.25 658 LEU A CA 1
ATOM 5315 C C . LEU A 1 658 ? 46.219 -26.516 -12.344 1 95.25 658 LEU A C 1
ATOM 5317 O O . LEU A 1 658 ? 45.281 -25.984 -11.727 1 95.25 658 LEU A O 1
ATOM 5321 N N . LYS A 1 659 ? 47.375 -26.016 -12.328 1 94.38 659 LYS A N 1
ATOM 5322 C CA . LYS A 1 659 ? 47.719 -24.766 -11.656 1 94.38 659 LYS A CA 1
ATOM 5323 C C . LYS A 1 659 ? 47.344 -23.562 -12.523 1 94.38 659 LYS A C 1
ATOM 5325 O O . LYS A 1 659 ? 47.625 -23.547 -13.719 1 94.38 659 LYS A O 1
ATOM 5330 N N . LEU A 1 660 ? 46.688 -22.609 -11.836 1 93 660 LEU A N 1
ATOM 5331 C CA . LEU A 1 660 ? 46.312 -21.375 -12.516 1 93 660 LEU A CA 1
ATOM 5332 C C . LEU A 1 660 ? 47.344 -20.297 -12.281 1 93 660 LEU A C 1
ATOM 5334 O O . LEU A 1 660 ? 47.812 -20.078 -11.156 1 93 660 LEU A O 1
ATOM 5338 N N . THR A 1 661 ? 48.156 -19.766 -13.227 1 80.75 661 THR A N 1
ATOM 5339 C CA . THR A 1 661 ? 49.062 -18.625 -13.055 1 80.75 661 THR A CA 1
ATOM 5340 C C . THR A 1 661 ? 48.875 -17.625 -14.203 1 80.75 661 THR A C 1
ATOM 5342 O O . THR A 1 661 ? 49.312 -17.906 -15.328 1 80.75 661 THR A O 1
ATOM 5345 N N . LEU A 1 662 ? 48.125 -16.609 -13.922 1 81.69 662 LEU A N 1
ATOM 5346 C CA . LEU A 1 662 ? 47.844 -15.648 -14.977 1 81.69 662 LEU A CA 1
ATOM 5347 C C . LEU A 1 662 ? 48.688 -14.391 -14.797 1 81.69 662 LEU A C 1
ATOM 5349 O O . LEU A 1 662 ? 49.031 -13.719 -15.773 1 81.69 662 LEU A O 1
ATOM 5353 N N . HIS A 1 663 ? 48.844 -13.891 -13.57 1 81.5 663 HIS A N 1
ATOM 5354 C CA . HIS A 1 663 ? 49.469 -12.594 -13.344 1 81.5 663 HIS A CA 1
ATOM 5355 C C . HIS A 1 663 ? 50.125 -12.539 -11.969 1 81.5 663 HIS A C 1
ATOM 5357 O O . HIS A 1 663 ? 49.719 -13.266 -11.055 1 81.5 663 HIS A O 1
ATOM 5363 N N . LYS A 1 664 ? 51.125 -11.656 -11.828 1 83.38 664 LYS A N 1
ATOM 5364 C CA . LYS A 1 664 ? 51.75 -11.398 -10.539 1 83.38 664 LYS A CA 1
ATOM 5365 C C . LYS A 1 664 ? 50.875 -10.5 -9.672 1 83.38 664 LYS A C 1
ATOM 5367 O O . LYS A 1 664 ? 50.344 -9.492 -10.141 1 83.38 664 LYS A O 1
ATOM 5372 N N . ILE A 1 665 ? 50.531 -10.883 -8.5 1 88.19 665 ILE A N 1
ATOM 5373 C CA . ILE A 1 665 ? 49.75 -10.133 -7.523 1 88.19 665 ILE A CA 1
ATOM 5374 C C . ILE A 1 665 ? 50.656 -9.164 -6.77 1 88.19 665 ILE A C 1
ATOM 5376 O O . ILE A 1 665 ? 51.469 -9.586 -5.945 1 88.19 665 ILE A O 1
ATOM 5380 N N . ASP A 1 666 ? 50.594 -7.797 -7.02 1 83.69 666 ASP A N 1
ATOM 5381 C CA . ASP A 1 666 ? 51.625 -6.871 -6.508 1 83.69 666 ASP A CA 1
ATOM 5382 C C . ASP A 1 666 ? 50.969 -5.746 -5.699 1 83.69 666 ASP A C 1
ATOM 5384 O O . ASP A 1 666 ? 51.625 -4.793 -5.305 1 83.69 666 ASP A O 1
ATOM 5388 N N . SER A 1 667 ? 49.625 -5.836 -5.508 1 89.06 667 SER A N 1
ATOM 5389 C CA . SER A 1 667 ? 48.969 -4.762 -4.777 1 89.06 667 SER A CA 1
ATOM 5390 C C . SER A 1 667 ? 47.875 -5.309 -3.867 1 89.06 667 SER A C 1
ATOM 5392 O O . SER A 1 667 ? 47.406 -6.438 -4.051 1 89.06 667 SER A O 1
ATOM 5394 N N . THR A 1 668 ? 47.469 -4.5 -2.871 1 92.12 668 THR A N 1
ATOM 5395 C CA . THR A 1 668 ? 46.438 -4.859 -1.892 1 92.12 668 THR A CA 1
ATOM 5396 C C . THR A 1 668 ? 45.062 -4.875 -2.531 1 92.12 668 THR A C 1
ATOM 5398 O O . THR A 1 668 ? 44.781 -4.062 -3.412 1 92.12 668 THR A O 1
ATOM 5401 N N . GLY A 1 669 ? 44.188 -5.793 -2.064 1 92.88 669 GLY A N 1
ATOM 5402 C CA . GLY A 1 669 ? 42.812 -5.895 -2.547 1 92.88 669 GLY A CA 1
ATOM 5403 C C . GLY A 1 669 ? 42.25 -7.297 -2.439 1 92.88 669 GLY A C 1
ATOM 5404 O O . GLY A 1 669 ? 42.906 -8.203 -1.921 1 92.88 669 GLY A O 1
ATOM 5405 N N . GLU A 1 670 ? 41 -7.383 -2.781 1 95.69 670 GLU A N 1
ATOM 5406 C CA . GLU A 1 670 ? 40.375 -8.695 -2.895 1 95.69 670 GLU A CA 1
ATOM 5407 C C . GLU A 1 670 ? 40.469 -9.234 -4.316 1 95.69 670 GLU A C 1
ATOM 5409 O O . GLU A 1 670 ? 40.062 -8.57 -5.27 1 95.69 670 GLU A O 1
ATOM 5414 N N . TYR A 1 671 ? 41.125 -10.359 -4.434 1 95.56 671 TYR A N 1
ATOM 5415 C CA . TYR A 1 671 ? 41.344 -10.992 -5.73 1 95.56 671 TYR A CA 1
ATOM 5416 C C . TYR A 1 671 ? 40.438 -12.195 -5.91 1 95.56 671 TYR A C 1
ATOM 5418 O O . TYR A 1 671 ? 40.062 -12.875 -4.941 1 95.56 671 TYR A O 1
ATOM 5426 N N . VAL A 1 672 ? 40.062 -12.445 -7.16 1 96.88 672 VAL A N 1
ATOM 5427 C CA . VAL A 1 672 ? 39.219 -13.594 -7.492 1 96.88 672 VAL A CA 1
ATOM 5428 C C . VAL A 1 672 ? 39.781 -14.305 -8.719 1 96.88 672 VAL A C 1
ATOM 5430 O O . VAL A 1 672 ? 39.906 -13.695 -9.789 1 96.88 672 VAL A O 1
ATOM 5433 N N . TYR A 1 673 ? 40.156 -15.539 -8.555 1 96.5 673 TYR A N 1
ATOM 5434 C CA . TYR A 1 673 ? 40.25 -16.406 -9.719 1 96.5 673 TYR A CA 1
ATOM 5435 C C . TYR A 1 673 ? 38.875 -16.875 -10.164 1 96.5 673 TYR A C 1
ATOM 5437 O O . TYR A 1 673 ? 38.125 -17.438 -9.375 1 96.5 673 TYR A O 1
ATOM 5445 N N . HIS A 1 674 ? 38.594 -16.578 -11.352 1 97.06 674 HIS A N 1
ATOM 5446 C CA . HIS A 1 674 ? 37.312 -17 -11.93 1 97.06 674 HIS A CA 1
ATOM 5447 C C . HIS A 1 674 ? 37.531 -17.859 -13.172 1 97.06 674 HIS A C 1
ATOM 5449 O O . HIS A 1 674 ? 38.156 -17.422 -14.141 1 97.06 674 HIS A O 1
ATOM 5455 N N . VAL A 1 675 ? 37.062 -19.078 -13.164 1 98.06 675 VAL A N 1
ATOM 5456 C CA . VAL A 1 675 ? 37.156 -19.953 -14.328 1 98.06 675 VAL A CA 1
ATOM 5457 C C . VAL A 1 675 ? 35.75 -20.328 -14.797 1 98.06 675 VAL A C 1
ATOM 5459 O O . VAL A 1 675 ? 34.906 -20.75 -13.992 1 98.06 675 VAL A O 1
ATOM 5462 N N . SER A 1 676 ? 35.5 -20.141 -16.062 1 98.06 676 SER A N 1
ATOM 5463 C CA . SER A 1 676 ? 34.25 -20.562 -16.688 1 98.06 676 SER A CA 1
ATOM 5464 C C . SER A 1 676 ? 34.5 -21.656 -17.734 1 98.06 676 SER A C 1
ATOM 5466 O O . SER A 1 676 ? 35.406 -21.547 -18.547 1 98.06 676 SER A O 1
ATOM 5468 N N . ALA A 1 677 ? 33.781 -22.719 -17.609 1 98.25 677 ALA A N 1
ATOM 5469 C CA . ALA A 1 677 ? 33.719 -23.703 -18.688 1 98.25 677 ALA A CA 1
ATOM 5470 C C . ALA A 1 677 ? 32.625 -23.328 -19.703 1 98.25 677 ALA A C 1
ATOM 5472 O O . ALA A 1 677 ? 31.438 -23.266 -19.344 1 98.25 677 ALA A O 1
ATOM 5473 N N . VAL A 1 678 ? 33.031 -23.078 -20.953 1 98.06 678 VAL A N 1
ATOM 5474 C CA . VAL A 1 678 ? 32.062 -22.625 -21.953 1 98.06 678 VAL A CA 1
ATOM 5475 C C . VAL A 1 678 ? 32.094 -23.562 -23.172 1 98.06 678 VAL A C 1
ATOM 5477 O O . VAL A 1 678 ? 33.094 -24.234 -23.406 1 98.06 678 VAL A O 1
ATOM 5480 N N . THR A 1 679 ? 30.969 -23.703 -23.891 1 97.38 679 THR A N 1
ATOM 5481 C CA . THR A 1 679 ? 30.953 -24.484 -25.125 1 97.38 679 THR A CA 1
ATOM 5482 C C . THR A 1 679 ? 31.953 -23.922 -26.125 1 97.38 679 THR A C 1
ATOM 5484 O O . THR A 1 679 ? 31.984 -22.719 -26.375 1 97.38 679 THR A O 1
ATOM 5487 N N . ALA A 1 680 ? 32.781 -24.781 -26.672 1 96.62 680 ALA A N 1
ATOM 5488 C CA . ALA A 1 680 ? 33.781 -24.359 -27.641 1 96.62 680 ALA A CA 1
ATOM 5489 C C . ALA A 1 680 ? 33.156 -24.078 -29 1 96.62 680 ALA A C 1
ATOM 5491 O O . ALA A 1 680 ? 33.594 -23.156 -29.703 1 96.62 680 ALA A O 1
ATOM 5492 N N . ASP A 1 681 ? 32.188 -24.859 -29.359 1 95.56 681 ASP A N 1
ATOM 5493 C CA . ASP A 1 681 ? 31.516 -24.75 -30.656 1 95.56 681 ASP A CA 1
ATOM 5494 C C . ASP A 1 681 ? 30 -24.594 -30.484 1 95.56 681 ASP A C 1
ATOM 5496 O O . ASP A 1 681 ? 29.469 -24.859 -29.391 1 95.56 681 ASP A O 1
ATOM 5500 N N . GLN A 1 682 ? 29.422 -24.141 -31.547 1 95.38 682 GLN A N 1
ATOM 5501 C CA . GLN A 1 682 ? 27.969 -24.078 -31.562 1 95.38 682 GLN A CA 1
ATOM 5502 C C . GLN A 1 682 ? 27.359 -25.469 -31.469 1 95.38 682 GLN A C 1
ATOM 5504 O O . GLN A 1 682 ? 27.844 -26.422 -32.094 1 95.38 682 GLN A O 1
ATOM 5509 N N . THR A 1 683 ? 26.375 -25.641 -30.656 1 94.06 683 THR A N 1
ATOM 5510 C CA . THR A 1 683 ? 25.594 -26.875 -30.531 1 94.06 683 THR A CA 1
ATOM 5511 C C . THR A 1 683 ? 24.172 -26.672 -31.031 1 94.06 683 THR A C 1
ATOM 5513 O O . THR A 1 683 ? 23.812 -25.578 -31.484 1 94.06 683 THR A O 1
ATOM 5516 N N . LEU A 1 684 ? 23.406 -27.734 -30.984 1 94.12 684 LEU A N 1
ATOM 5517 C CA . LEU A 1 684 ? 21.984 -27.672 -31.344 1 94.12 684 LEU A CA 1
ATOM 5518 C C . LEU A 1 684 ? 21.219 -26.766 -30.391 1 94.12 684 LEU A C 1
ATOM 5520 O O . LEU A 1 684 ? 20.188 -26.219 -30.766 1 94.12 684 LEU A O 1
ATOM 5524 N N . TRP A 1 685 ? 21.781 -26.531 -29.25 1 96.56 685 TRP A N 1
ATOM 5525 C CA . TRP A 1 685 ? 20.969 -25.891 -28.219 1 96.56 685 TRP A CA 1
ATOM 5526 C C . TRP A 1 685 ? 21.656 -24.641 -27.688 1 96.56 685 TRP A C 1
ATOM 5528 O O . TRP A 1 685 ? 21.031 -23.844 -26.953 1 96.56 685 TRP A O 1
ATOM 5538 N N . ALA A 1 686 ? 22.875 -24.453 -28 1 96.5 686 ALA A N 1
ATOM 5539 C CA . ALA A 1 686 ? 23.547 -23.266 -27.5 1 96.5 686 ALA A CA 1
ATOM 5540 C C . ALA A 1 686 ? 24.609 -22.781 -28.484 1 96.5 686 ALA A C 1
ATOM 5542 O O . ALA A 1 686 ? 25.188 -23.578 -29.219 1 96.5 686 ALA A O 1
ATOM 5543 N N . ASP A 1 687 ? 24.922 -21.516 -28.484 1 96.56 687 ASP A N 1
ATOM 5544 C CA . ASP A 1 687 ? 26.016 -20.938 -29.234 1 96.56 687 ASP A CA 1
ATOM 5545 C C . ASP A 1 687 ? 27.359 -21.25 -28.578 1 96.56 687 ASP A C 1
ATOM 5547 O O . ASP A 1 687 ? 27.406 -21.641 -27.406 1 96.56 687 ASP A O 1
ATOM 5551 N N . ALA A 1 688 ? 28.328 -21.156 -29.391 1 96.94 688 ALA A N 1
ATOM 5552 C CA . ALA A 1 688 ? 29.656 -21.172 -28.781 1 96.94 688 ALA A CA 1
ATOM 5553 C C . ALA A 1 688 ? 29.781 -20.078 -27.719 1 96.94 688 ALA A C 1
ATOM 5555 O O . ALA A 1 688 ? 29.266 -18.969 -27.891 1 96.94 688 ALA A O 1
ATOM 5556 N N . GLY A 1 689 ? 30.359 -20.438 -26.641 1 97.19 689 GLY A N 1
ATOM 5557 C CA . GLY A 1 689 ? 30.547 -19.469 -25.578 1 97.19 689 GLY A CA 1
ATOM 5558 C C . GLY A 1 689 ? 29.531 -19.578 -24.453 1 97.19 689 GLY A C 1
ATOM 5559 O O . GLY A 1 689 ? 29.625 -18.875 -23.453 1 97.19 689 GLY A O 1
ATOM 5560 N N . HIS A 1 690 ? 28.594 -20.5 -24.609 1 97.81 690 HIS A N 1
ATOM 5561 C CA . HIS A 1 690 ? 27.609 -20.703 -23.547 1 97.81 690 HIS A CA 1
ATOM 5562 C C . HIS A 1 690 ? 28.25 -21.328 -22.312 1 97.81 690 HIS A C 1
ATOM 5564 O O . HIS A 1 690 ? 28.906 -22.375 -22.406 1 97.81 690 HIS A O 1
ATOM 5570 N N . GLU A 1 691 ? 28.078 -20.672 -21.141 1 97.81 691 GLU A N 1
ATOM 5571 C CA . GLU A 1 691 ? 28.703 -21.125 -19.906 1 97.81 691 GLU A CA 1
ATOM 5572 C C . GLU A 1 691 ? 27.953 -22.312 -19.312 1 97.81 691 GLU A C 1
ATOM 5574 O O . GLU A 1 691 ? 26.734 -22.234 -19.109 1 97.81 691 GLU A O 1
ATOM 5579 N N . ILE A 1 692 ? 28.656 -23.391 -18.953 1 96.88 692 ILE A N 1
ATOM 5580 C CA . ILE A 1 692 ? 28.094 -24.625 -18.391 1 96.88 692 ILE A CA 1
ATOM 5581 C C . ILE A 1 692 ? 28.297 -24.641 -16.875 1 96.88 692 ILE A C 1
ATOM 5583 O O . ILE A 1 692 ? 27.469 -25.156 -16.141 1 96.88 692 ILE A O 1
ATOM 5587 N N . ALA A 1 693 ? 29.375 -24.062 -16.453 1 97.69 693 ALA A N 1
ATOM 5588 C CA . ALA A 1 693 ? 29.781 -24.062 -15.047 1 97.69 693 ALA A CA 1
ATOM 5589 C C . ALA A 1 693 ? 30.844 -23.016 -14.781 1 97.69 693 ALA A C 1
ATOM 5591 O O . ALA A 1 693 ? 31.5 -22.531 -15.719 1 97.69 693 ALA A O 1
ATOM 5592 N N . PHE A 1 694 ? 31 -22.672 -13.57 1 97.81 694 PHE A N 1
ATOM 5593 C CA . PHE A 1 694 ? 32.062 -21.75 -13.18 1 97.81 694 PHE A CA 1
ATOM 5594 C C . PHE A 1 694 ? 32.594 -22.109 -11.797 1 97.81 694 PHE A C 1
ATOM 5596 O O . PHE A 1 694 ? 32 -22.906 -11.078 1 97.81 694 PHE A O 1
ATOM 5603 N N . ALA A 1 695 ? 33.688 -21.609 -11.398 1 97.94 695 ALA A N 1
ATOM 5604 C CA . ALA A 1 695 ? 34.281 -21.688 -10.078 1 97.94 695 ALA A CA 1
ATOM 5605 C C . ALA A 1 695 ? 35.062 -20.406 -9.75 1 97.94 695 ALA A C 1
ATOM 5607 O O . ALA A 1 695 ? 35.594 -19.75 -10.648 1 97.94 695 ALA A O 1
ATOM 5608 N N . GLN A 1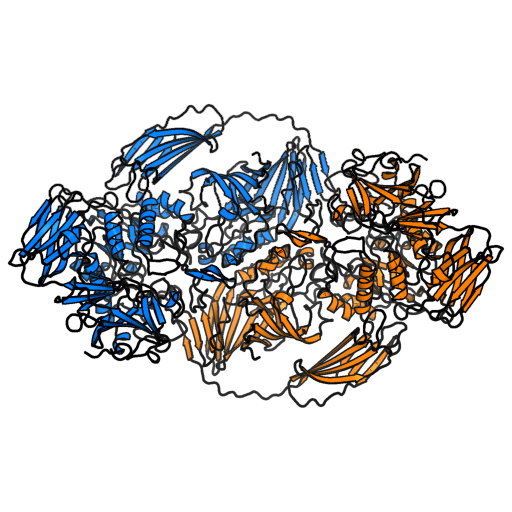 696 ? 35.031 -20.125 -8.477 1 97.81 696 GLN A N 1
ATOM 5609 C CA . GLN A 1 696 ? 35.75 -18.953 -8.016 1 97.81 696 GLN A CA 1
ATOM 5610 C C . GLN A 1 696 ? 36.594 -19.281 -6.789 1 97.81 696 GLN A C 1
ATOM 5612 O O . GLN A 1 696 ? 36.25 -20.172 -6.008 1 97.81 696 GLN A O 1
ATOM 5617 N N . GLU A 1 697 ? 37.719 -18.734 -6.656 1 97.12 697 GLU A N 1
ATOM 5618 C CA . GLU A 1 697 ? 38.469 -18.609 -5.41 1 97.12 697 GLU A CA 1
ATOM 5619 C C . GLU A 1 697 ? 38.719 -17.141 -5.059 1 97.12 697 GLU A C 1
ATOM 5621 O O . GLU A 1 697 ? 39.25 -16.391 -5.867 1 97.12 697 GLU A O 1
ATOM 5626 N N . VAL A 1 698 ? 38.25 -16.766 -3.91 1 96.44 698 VAL A N 1
ATOM 5627 C CA . VAL A 1 698 ? 38.406 -15.391 -3.43 1 96.44 698 VAL A CA 1
ATOM 5628 C C . VAL A 1 698 ? 39.5 -15.328 -2.383 1 96.44 698 VAL A C 1
ATOM 5630 O O . VAL A 1 698 ? 39.562 -16.156 -1.462 1 96.44 698 VAL A O 1
ATOM 5633 N N . PHE A 1 699 ? 40.375 -14.484 -2.473 1 93.81 699 PHE A N 1
ATOM 5634 C CA . PHE A 1 699 ? 41.438 -14.305 -1.463 1 93.81 699 PHE A CA 1
ATOM 5635 C C . PHE A 1 699 ? 41.812 -12.828 -1.335 1 93.81 699 PHE A C 1
ATOM 5637 O O . PHE A 1 699 ? 41.625 -12.055 -2.277 1 93.81 699 PHE A O 1
ATOM 5644 N N . GLU A 1 700 ? 42.219 -12.5 -0.234 1 92.69 700 GLU A N 1
ATOM 5645 C CA . GLU A 1 700 ? 42.531 -11.109 0.072 1 92.69 700 GLU A CA 1
ATOM 5646 C C . GLU A 1 700 ? 44.031 -10.898 0.258 1 92.69 700 GLU A C 1
ATOM 5648 O O . GLU A 1 700 ? 44.719 -11.734 0.859 1 92.69 700 GLU A O 1
ATOM 5653 N N . VAL A 1 701 ? 44.531 -9.812 -0.375 1 91.5 701 VAL A N 1
ATOM 5654 C CA . VAL A 1 701 ? 45.875 -9.328 -0.116 1 91.5 701 VAL A CA 1
ATOM 5655 C C . VAL A 1 701 ? 45.812 -8.039 0.702 1 91.5 701 VAL A C 1
ATOM 5657 O O . VAL A 1 701 ? 45.25 -7.039 0.258 1 91.5 701 VAL A O 1
ATOM 5660 N N . LYS A 1 702 ? 46.375 -8.016 1.886 1 80.88 702 LYS A N 1
ATOM 5661 C CA . LYS A 1 702 ? 46.25 -6.914 2.83 1 80.88 702 LYS A CA 1
ATOM 5662 C C . LYS A 1 702 ? 47.5 -6.035 2.832 1 80.88 702 LYS A C 1
ATOM 5664 O O . LYS A 1 702 ? 48.594 -6.512 2.574 1 80.88 702 LYS A O 1
ATOM 5669 N N . ASP A 1 703 ? 47.156 -4.684 2.672 1 71.44 703 ASP A N 1
ATOM 5670 C CA . ASP A 1 703 ? 48.219 -3.748 2.99 1 71.44 703 ASP A CA 1
ATOM 5671 C C . ASP A 1 703 ? 48 -3.096 4.352 1 71.44 703 ASP A C 1
ATOM 5673 O O . ASP A 1 703 ? 46.875 -2.893 4.77 1 71.44 703 ASP A O 1
ATOM 5677 N N . ASN A 1 704 ? 48.938 -3.197 5.297 1 59.78 704 ASN A N 1
ATOM 5678 C CA . ASN A 1 704 ? 48.875 -2.639 6.641 1 59.78 704 ASN A CA 1
ATOM 5679 C C . ASN A 1 704 ? 48.906 -1.114 6.621 1 59.78 704 ASN A C 1
ATOM 5681 O O . ASN A 1 704 ? 49.062 -0.479 7.668 1 59.78 704 ASN A O 1
ATOM 5685 N N . GLN A 1 705 ? 48.844 -0.338 5.484 1 59.94 705 GLN A N 1
ATOM 5686 C CA . GLN A 1 705 ? 49.125 1.084 5.652 1 59.94 705 GLN A CA 1
ATOM 5687 C C . GLN A 1 705 ? 47.844 1.874 5.898 1 59.94 705 GLN A C 1
ATOM 5689 O O . GLN A 1 705 ? 46.875 1.703 5.18 1 59.94 705 GLN A O 1
ATOM 5694 N N . ILE A 1 706 ? 47.688 2.434 6.988 1 55.5 706 ILE A N 1
ATOM 5695 C CA . ILE A 1 706 ? 46.594 3.303 7.383 1 55.5 706 ILE A CA 1
ATOM 5696 C C . ILE A 1 706 ? 46.812 4.699 6.793 1 55.5 706 ILE A C 1
ATOM 5698 O O . ILE A 1 706 ? 47.844 5.332 7.027 1 55.5 706 ILE A O 1
ATOM 5702 N N . PRO A 1 707 ? 45.875 5.219 5.898 1 54.81 707 PRO A N 1
ATOM 5703 C CA . PRO A 1 707 ? 46.094 6.594 5.449 1 54.81 707 PRO A CA 1
ATOM 5704 C C . PRO A 1 707 ? 45.906 7.617 6.566 1 54.81 707 PRO A C 1
ATOM 5706 O O . PRO A 1 707 ? 45 7.5 7.367 1 54.81 707 PRO A O 1
ATOM 5709 N N . GLU A 1 708 ? 46.906 8.445 6.863 1 53.06 708 GLU A N 1
ATOM 5710 C CA . GLU A 1 708 ? 46.781 9.531 7.828 1 53.06 708 GLU A CA 1
ATOM 5711 C C . GLU A 1 708 ? 46.125 10.75 7.188 1 53.06 708 GLU A C 1
ATOM 5713 O O . GLU A 1 708 ? 46.562 11.25 6.156 1 53.06 708 GLU A O 1
ATOM 5718 N N . THR A 1 709 ? 44.875 10.867 7.027 1 54.59 709 THR A N 1
ATOM 5719 C CA . THR A 1 709 ? 44.406 12.117 6.445 1 54.59 709 THR A CA 1
ATOM 5720 C C . THR A 1 709 ? 44.188 13.18 7.523 1 54.59 709 THR A C 1
ATOM 5722 O O . THR A 1 709 ? 43.656 12.891 8.594 1 54.59 709 THR A O 1
ATOM 5725 N N . THR A 1 710 ? 44.938 14.234 7.473 1 57.09 710 THR A N 1
ATOM 5726 C CA . THR A 1 710 ? 44.781 15.438 8.281 1 57.09 710 THR A CA 1
ATOM 5727 C C . THR A 1 710 ? 43.406 16.047 8.07 1 57.09 710 THR A C 1
ATOM 5729 O O . THR A 1 710 ? 43.031 16.391 6.945 1 57.09 710 THR A O 1
ATOM 5732 N N . LEU A 1 711 ? 42.406 15.695 8.93 1 66.44 711 LEU A N 1
ATOM 5733 C CA . LEU A 1 711 ? 41 16.047 8.695 1 66.44 711 LEU A CA 1
ATOM 5734 C C . LEU A 1 711 ? 40.656 17.375 9.375 1 66.44 711 LEU A C 1
ATOM 5736 O O . LEU A 1 711 ? 41.094 17.625 10.5 1 66.44 711 LEU A O 1
ATOM 5740 N N . GLN A 1 712 ? 40.438 18.531 8.617 1 79.12 712 GLN A N 1
ATOM 5741 C CA . GLN A 1 712 ? 39.844 19.703 9.211 1 79.12 712 GLN A CA 1
ATOM 5742 C C . GLN A 1 712 ? 38.594 19.328 9.992 1 79.12 712 GLN A C 1
ATOM 5744 O O . GLN A 1 712 ? 37.688 18.641 9.477 1 79.12 712 GLN A O 1
ATOM 5749 N N . LYS A 1 713 ? 38.656 19.688 11.234 1 89.88 713 LYS A N 1
ATOM 5750 C CA . LYS A 1 713 ? 37.53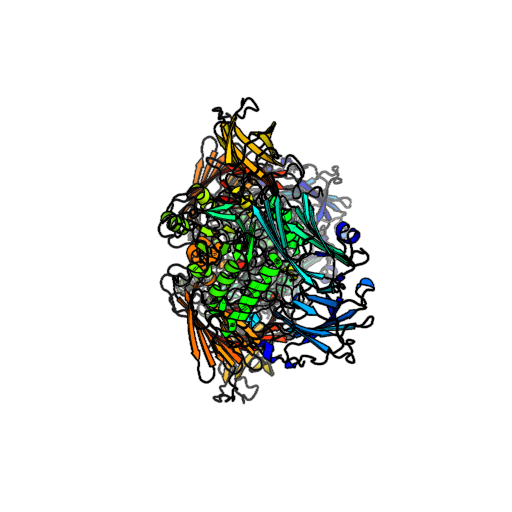1 19.406 12.102 1 89.88 713 LYS A CA 1
ATOM 5751 C C . LYS A 1 713 ? 36.281 20.141 11.641 1 89.88 713 LYS A C 1
ATOM 5753 O O . LYS A 1 713 ? 36.312 21.359 11.414 1 89.88 713 LYS A O 1
ATOM 5758 N N . PRO A 1 714 ? 35.219 19.547 11.492 1 95.62 714 PRO A N 1
ATOM 5759 C CA . PRO A 1 714 ? 33.969 20.188 11.102 1 95.62 714 PRO A CA 1
ATOM 5760 C C . PRO A 1 714 ? 33.344 21.016 12.234 1 95.62 714 PRO A C 1
ATOM 5762 O O . PRO A 1 714 ? 33.812 20.969 13.367 1 95.62 714 PRO A O 1
ATOM 5765 N N . THR A 1 715 ? 32.375 21.859 11.867 1 95.81 715 THR A N 1
ATOM 5766 C CA . THR A 1 715 ? 31.578 22.531 12.883 1 95.81 715 THR A CA 1
ATOM 5767 C C . THR A 1 715 ? 30.547 21.578 13.492 1 95.81 715 THR A C 1
ATOM 5769 O O . THR A 1 715 ? 29.766 20.969 12.781 1 95.81 715 THR A O 1
ATOM 5772 N N . ILE A 1 716 ? 30.641 21.359 14.734 1 97.38 716 ILE A N 1
ATOM 5773 C CA . ILE A 1 716 ? 29.656 20.562 15.453 1 97.38 716 ILE A CA 1
ATOM 5774 C C . ILE A 1 716 ? 28.688 21.469 16.219 1 97.38 716 ILE A C 1
ATOM 5776 O O . ILE A 1 716 ? 29.125 22.344 16.969 1 97.38 716 ILE A O 1
ATOM 5780 N N . VAL A 1 717 ? 27.484 21.344 16 1 97.06 717 VAL A N 1
ATOM 5781 C CA . VAL A 1 717 ? 26.453 22.141 16.656 1 97.06 717 VAL A CA 1
ATOM 5782 C C . VAL A 1 717 ? 25.641 21.234 17.594 1 97.06 717 VAL A C 1
ATOM 5784 O O . VAL A 1 717 ? 24.938 20.328 17.141 1 97.06 717 VAL A O 1
ATOM 5787 N N . TYR A 1 718 ? 25.781 21.438 18.828 1 95.38 718 TYR A N 1
ATOM 5788 C CA . TYR A 1 718 ? 24.953 20.75 19.812 1 95.38 718 TYR A CA 1
ATOM 5789 C C . TYR A 1 718 ? 23.688 21.531 20.125 1 95.38 718 TYR A C 1
ATOM 5791 O O . TYR A 1 718 ? 23.641 22.281 21.109 1 95.38 718 TYR A O 1
ATOM 5799 N N . GLY A 1 719 ? 22.719 21.391 19.266 1 92.38 719 GLY A N 1
ATOM 5800 C CA . GLY A 1 719 ? 21.453 22.062 19.484 1 92.38 719 GLY A CA 1
ATOM 5801 C C . GLY A 1 719 ? 20.641 21.453 20.625 1 92.38 719 GLY A C 1
ATOM 5802 O O . GLY A 1 719 ? 21 20.406 21.156 1 92.38 719 GLY A O 1
ATOM 5803 N N . ASP A 1 720 ? 19.562 22.125 21.047 1 92.19 720 ASP A N 1
ATOM 5804 C CA . ASP A 1 720 ? 18.656 21.641 22.094 1 92.19 720 ASP A CA 1
ATOM 5805 C C . ASP A 1 720 ? 17.953 20.359 21.641 1 92.19 720 ASP A C 1
ATOM 5807 O O . ASP A 1 720 ? 17.734 19.453 22.453 1 92.19 720 ASP A O 1
ATOM 5811 N N . VAL A 1 721 ? 17.688 20.266 20.312 1 94.19 721 VAL A N 1
ATOM 5812 C CA . VAL A 1 721 ? 16.875 19.156 19.797 1 94.19 721 VAL A CA 1
ATOM 5813 C C . VAL A 1 721 ? 17.656 18.406 18.734 1 94.19 721 VAL A C 1
ATOM 5815 O O . VAL A 1 721 ? 17.484 17.203 18.562 1 94.19 721 VAL A O 1
ATOM 5818 N N . ILE A 1 722 ? 18.594 19.109 18.031 1 96.62 722 ILE A N 1
ATOM 5819 C CA . ILE A 1 722 ? 19.297 18.5 16.906 1 96.62 722 ILE A CA 1
ATOM 5820 C C . ILE A 1 722 ? 20.797 18.672 17.078 1 96.62 722 ILE A C 1
ATOM 5822 O O . ILE A 1 722 ? 21.266 19.75 17.453 1 96.62 722 ILE A O 1
ATOM 5826 N N . ILE A 1 723 ? 21.531 17.641 16.828 1 97.81 723 ILE A N 1
ATOM 5827 C CA . ILE A 1 723 ? 22.984 17.703 16.734 1 97.81 723 ILE A CA 1
ATOM 5828 C C . ILE A 1 723 ? 23.391 17.766 15.266 1 97.81 723 ILE A C 1
ATOM 5830 O O . ILE A 1 723 ? 22.969 16.938 14.453 1 97.81 723 ILE A O 1
ATOM 5834 N N . GLY A 1 724 ? 24.156 18.797 14.914 1 97.88 724 GLY A N 1
ATOM 5835 C CA . GLY A 1 724 ? 24.625 18.938 13.547 1 97.88 724 GLY A CA 1
ATOM 5836 C C . GLY A 1 724 ? 26.141 18.797 13.422 1 97.88 724 GLY A C 1
ATOM 5837 O O . GLY A 1 724 ? 26.875 19.234 14.297 1 97.88 724 GLY A O 1
ATOM 5838 N N . VAL A 1 725 ? 26.594 18.078 12.406 1 98.06 725 VAL A N 1
ATOM 5839 C CA . VAL A 1 725 ? 28 17.969 12.016 1 98.06 725 VAL A CA 1
ATOM 5840 C C . VAL A 1 725 ? 28.172 18.484 10.586 1 98.06 725 VAL A C 1
ATOM 5842 O O . VAL A 1 725 ? 27.703 17.859 9.633 1 98.06 725 VAL A O 1
ATOM 5845 N N . HIS A 1 726 ? 28.875 19.672 10.438 1 97.25 726 HIS A N 1
ATOM 5846 C CA . HIS A 1 726 ? 28.953 20.344 9.141 1 97.25 726 HIS A CA 1
ATOM 5847 C C . HIS A 1 726 ? 30.391 20.531 8.703 1 97.25 726 HIS A C 1
ATOM 5849 O O . HIS A 1 726 ? 31.156 21.266 9.336 1 97.25 726 HIS A O 1
ATOM 5855 N N . GLY A 1 727 ? 30.734 19.781 7.715 1 95.44 727 GLY A N 1
ATOM 5856 C CA . GLY A 1 727 ? 32.031 19.953 7.074 1 95.44 727 GLY A CA 1
ATOM 5857 C C . GLY A 1 727 ? 31.953 20.734 5.77 1 95.44 727 GLY A C 1
ATOM 5858 O O . GLY A 1 727 ? 30.938 21.359 5.477 1 95.44 727 GLY A O 1
ATOM 5859 N N . GLU A 1 728 ? 33 20.891 5.066 1 91.62 728 GLU A N 1
ATOM 5860 C CA . GLU A 1 728 ? 33.062 21.672 3.836 1 91.62 728 GLU A CA 1
ATOM 5861 C C . GLU A 1 728 ? 32.094 21.125 2.791 1 91.62 728 GLU A C 1
ATOM 5863 O O . GLU A 1 728 ? 31.422 21.906 2.117 1 91.62 728 GLU A O 1
ATOM 5868 N N . ASN A 1 729 ? 32.031 19.844 2.689 1 93.94 729 ASN A N 1
ATOM 5869 C CA . ASN A 1 729 ? 31.219 19.281 1.607 1 93.94 729 ASN A CA 1
ATOM 5870 C C . ASN A 1 729 ? 30.188 18.281 2.131 1 93.94 729 ASN A C 1
ATOM 5872 O O . ASN A 1 729 ? 29.703 17.438 1.385 1 93.94 729 ASN A O 1
ATOM 5876 N N . PHE A 1 730 ? 29.938 18.328 3.424 1 96.06 730 PHE A N 1
ATOM 5877 C CA . PHE A 1 730 ? 28.922 17.422 3.961 1 96.06 730 PHE A CA 1
ATOM 5878 C C . PHE A 1 730 ? 28.219 18.062 5.152 1 96.06 730 PHE A C 1
ATOM 5880 O O . PHE A 1 730 ? 28.75 18.984 5.773 1 96.06 730 PHE A O 1
ATOM 5887 N N . SER A 1 731 ? 27 17.703 5.367 1 97.25 731 SER A N 1
ATOM 5888 C CA . SER A 1 731 ? 26.203 18.094 6.52 1 97.25 731 SER A CA 1
ATOM 5889 C C . SER A 1 731 ? 25.344 16.922 7.016 1 97.25 731 SER A C 1
ATOM 5891 O O . SER A 1 731 ? 24.688 16.25 6.227 1 97.25 731 SER A O 1
ATOM 5893 N N . MET A 1 732 ? 25.422 16.609 8.32 1 98.12 732 MET A N 1
ATOM 5894 C CA . MET A 1 732 ? 24.656 15.555 8.961 1 98.12 732 MET A CA 1
ATOM 5895 C C . MET A 1 732 ? 23.875 16.094 10.156 1 98.12 732 MET A C 1
ATOM 5897 O O . MET A 1 732 ? 24.422 16.859 10.953 1 98.12 732 MET A O 1
ATOM 5901 N N . MET A 1 733 ? 22.641 15.789 10.227 1 97.81 733 MET A N 1
ATOM 5902 C CA . MET A 1 733 ? 21.828 16.219 11.367 1 97.81 733 MET A CA 1
ATOM 5903 C C . MET A 1 733 ? 21.172 15.031 12.055 1 97.81 733 MET A C 1
ATOM 5905 O O . MET A 1 733 ? 20.578 14.18 11.391 1 97.81 733 MET A O 1
ATOM 5909 N N . PHE A 1 734 ? 21.281 14.914 13.336 1 98 734 PHE A N 1
ATOM 5910 C CA . PHE A 1 734 ? 20.719 13.867 14.188 1 98 734 PHE A CA 1
ATOM 5911 C C . PHE A 1 734 ? 19.656 14.438 15.117 1 98 734 PHE A C 1
ATOM 5913 O O . PHE A 1 734 ? 19.938 15.297 15.953 1 98 734 PHE A O 1
ATOM 5920 N N . ASP A 1 735 ? 18.484 14 15.016 1 96.44 735 ASP A N 1
ATOM 5921 C CA . ASP A 1 735 ? 17.297 14.57 15.648 1 96.44 735 ASP A CA 1
ATOM 5922 C C . ASP A 1 735 ? 16.906 13.781 16.891 1 96.44 735 ASP A C 1
ATOM 5924 O O . ASP A 1 735 ? 16.516 12.617 16.797 1 96.44 735 ASP A O 1
ATOM 5928 N N . LYS A 1 736 ? 16.906 14.414 18.031 1 95.25 736 LYS A N 1
ATOM 5929 C CA . LYS A 1 736 ? 16.609 13.797 19.312 1 95.25 736 LYS A CA 1
ATOM 5930 C C . LYS A 1 736 ? 15.102 13.539 19.453 1 95.25 736 LYS A C 1
ATOM 5932 O O . LYS A 1 736 ? 14.68 12.734 20.281 1 95.25 736 LYS A O 1
ATOM 5937 N N . LYS A 1 737 ? 14.281 14.234 18.688 1 91.38 737 LYS A N 1
ATOM 5938 C CA . LYS A 1 737 ? 12.828 14.047 18.719 1 91.38 737 LYS A CA 1
ATOM 5939 C C . LYS A 1 737 ? 12.406 12.883 17.828 1 91.38 737 LYS A C 1
ATOM 5941 O O . LYS A 1 737 ? 11.664 12 18.266 1 91.38 737 LYS A O 1
ATOM 5946 N N . GLU A 1 738 ? 12.898 12.883 16.578 1 89.5 738 GLU A N 1
ATOM 5947 C CA . GLU A 1 738 ? 12.586 11.812 15.641 1 89.5 738 GLU A CA 1
ATOM 5948 C C . GLU A 1 738 ? 13.297 10.516 16.016 1 89.5 738 GLU A C 1
ATOM 5950 O O . GLU A 1 738 ? 12.82 9.43 15.695 1 89.5 738 GLU A O 1
ATOM 5955 N N . GLY A 1 739 ? 14.438 10.648 16.688 1 94.44 739 GLY A N 1
ATOM 5956 C CA . GLY A 1 739 ? 15.234 9.492 17.078 1 94.44 739 GLY A CA 1
ATOM 5957 C C . GLY A 1 739 ? 16.094 8.961 15.945 1 94.44 739 GLY A C 1
ATOM 5958 O O . GLY A 1 739 ? 15.867 7.855 15.453 1 94.44 739 GLY A O 1
ATOM 5959 N N . GLY A 1 740 ? 17.094 9.625 15.539 1 97.06 740 GLY A N 1
ATOM 5960 C CA . GLY A 1 740 ? 17.984 9.148 14.492 1 97.06 740 GLY A CA 1
ATOM 5961 C C . GLY A 1 740 ? 18.453 10.25 13.555 1 97.06 740 GLY A C 1
ATOM 5962 O O . GLY A 1 740 ? 18.312 11.438 13.867 1 97.06 740 GLY A O 1
ATOM 5963 N N . ILE A 1 741 ? 19.078 9.883 12.422 1 97.62 741 ILE A N 1
ATOM 5964 C CA . ILE A 1 741 ? 19.562 10.844 11.43 1 97.62 741 ILE A CA 1
ATOM 5965 C C . ILE A 1 741 ? 18.375 11.391 10.641 1 97.62 741 ILE A C 1
ATOM 5967 O O . ILE A 1 741 ? 17.547 10.625 10.141 1 97.62 741 ILE A O 1
ATOM 5971 N N . SER A 1 742 ? 18.266 12.68 10.594 1 96.12 742 SER A N 1
ATOM 5972 C CA . SER A 1 742 ? 17.125 13.289 9.891 1 96.12 742 SER A CA 1
ATOM 5973 C C . SER A 1 742 ? 17.578 13.969 8.609 1 96.12 742 SER A C 1
ATOM 5975 O O . SER A 1 742 ? 16.75 14.32 7.758 1 96.12 742 SER A O 1
ATOM 5977 N N . SER A 1 743 ? 18.859 14.18 8.422 1 97.19 743 SER A N 1
ATOM 5978 C CA . SER A 1 743 ? 19.406 14.805 7.227 1 97.19 743 SER A CA 1
ATOM 5979 C C . SER A 1 743 ? 20.828 14.297 6.934 1 97.19 743 SER A C 1
ATOM 5981 O O . SER A 1 743 ? 21.625 14.125 7.852 1 97.19 743 SER A O 1
ATOM 5983 N N . LEU A 1 744 ? 21.062 13.938 5.77 1 97.5 744 LEU A N 1
ATOM 5984 C CA . LEU A 1 744 ? 22.375 13.594 5.23 1 97.5 744 LEU A CA 1
ATOM 5985 C C . LEU A 1 744 ? 22.594 14.25 3.877 1 97.5 744 LEU A C 1
ATOM 5987 O O . LEU A 1 744 ? 21.969 13.883 2.887 1 97.5 744 LEU A O 1
ATOM 5991 N N . LYS A 1 745 ? 23.547 15.234 3.854 1 97 745 LYS A N 1
ATOM 5992 C CA . LYS A 1 745 ? 23.844 15.953 2.615 1 97 745 LYS A CA 1
ATOM 5993 C C . LYS A 1 745 ? 25.312 15.789 2.221 1 97 745 LYS A C 1
ATOM 5995 O O . LYS A 1 745 ? 26.203 15.805 3.078 1 97 745 LYS A O 1
ATOM 6000 N N . TYR A 1 746 ? 25.547 15.492 1.074 1 96.62 746 TYR A N 1
ATOM 6001 C CA . TYR A 1 746 ? 26.844 15.656 0.411 1 96.62 746 TYR A CA 1
ATOM 6002 C C . TYR A 1 746 ? 26.719 16.609 -0.778 1 96.62 746 TYR A C 1
ATOM 6004 O O . TYR A 1 746 ? 25.781 16.5 -1.572 1 96.62 746 TYR A O 1
ATOM 6012 N N . ASN A 1 747 ? 27.625 17.594 -0.799 1 94.44 747 ASN A N 1
ATOM 6013 C CA . ASN A 1 747 ? 27.609 18.594 -1.853 1 94.44 747 ASN A CA 1
ATOM 6014 C C . ASN A 1 747 ? 26.219 19.219 -2.016 1 94.44 747 ASN A C 1
ATOM 6016 O O . ASN A 1 747 ? 25.703 19.281 -3.127 1 94.44 747 ASN A O 1
ATOM 6020 N N . ASP A 1 748 ? 25.531 19.438 -0.915 1 92.06 748 ASP A N 1
ATOM 6021 C CA . ASP A 1 748 ? 24.281 20.188 -0.759 1 92.06 748 ASP A CA 1
ATOM 6022 C C . ASP A 1 748 ? 23.094 19.391 -1.292 1 92.06 748 ASP A C 1
ATOM 6024 O O . ASP A 1 748 ? 22 19.938 -1.474 1 92.06 748 ASP A O 1
ATOM 6028 N N . PHE A 1 749 ? 23.328 18.094 -1.607 1 94.88 749 PHE A N 1
ATOM 6029 C CA . PHE A 1 749 ? 22.219 17.234 -2.018 1 94.88 749 PHE A CA 1
ATOM 6030 C C . PHE A 1 749 ? 21.703 16.422 -0.834 1 94.88 749 PHE A C 1
ATOM 6032 O O . PHE A 1 749 ? 22.469 15.711 -0.172 1 94.88 749 PHE A O 1
ATOM 6039 N N . GLU A 1 750 ? 20.344 16.547 -0.573 1 96.06 750 GLU A N 1
ATOM 6040 C CA . GLU A 1 750 ? 19.719 15.828 0.532 1 96.06 750 GLU A CA 1
ATOM 6041 C C . GLU A 1 750 ? 19.359 14.398 0.135 1 96.06 750 GLU A C 1
ATOM 6043 O O . GLU A 1 750 ? 18.641 14.172 -0.843 1 96.06 750 GLU A O 1
ATOM 6048 N N . TYR A 1 751 ? 19.797 13.398 0.962 1 95.31 751 TYR A N 1
ATOM 6049 C CA . TYR A 1 751 ? 19.609 12.008 0.565 1 95.31 751 TYR A CA 1
ATOM 6050 C C . TYR A 1 751 ? 18.531 11.344 1.406 1 95.31 751 TYR A C 1
ATOM 6052 O O . TYR A 1 751 ? 17.906 10.367 0.975 1 95.31 751 TYR A O 1
ATOM 6060 N N . ILE A 1 752 ? 18.281 11.844 2.607 1 91.19 752 ILE A N 1
ATOM 6061 C CA . ILE A 1 752 ? 17.391 11.203 3.566 1 91.19 752 ILE A CA 1
ATOM 6062 C C . ILE A 1 752 ? 16.031 11.875 3.527 1 91.19 752 ILE A C 1
ATOM 6064 O O . ILE A 1 752 ? 15.93 13.102 3.604 1 91.19 752 ILE A O 1
ATOM 6068 N N . THR A 1 753 ? 14.906 11.078 3.338 1 91.75 753 THR A N 1
ATOM 6069 C CA . THR A 1 753 ? 13.57 11.656 3.346 1 91.75 753 THR A CA 1
ATOM 6070 C C . THR A 1 753 ? 12.938 11.539 4.73 1 91.75 753 THR A C 1
ATOM 6072 O O . THR A 1 753 ? 12.125 12.375 5.121 1 91.75 753 THR A O 1
ATOM 6075 N N . ARG A 1 754 ? 13.234 10.5 5.438 1 93.12 754 ARG A N 1
ATOM 6076 C CA . ARG A 1 754 ? 12.859 10.188 6.816 1 93.12 754 ARG A CA 1
ATOM 6077 C C . ARG A 1 754 ? 13.961 9.391 7.512 1 93.12 754 ARG A C 1
ATOM 6079 O O . ARG A 1 754 ? 14.797 8.773 6.855 1 93.12 754 ARG A O 1
ATOM 6086 N N . THR A 1 755 ? 13.922 9.43 8.82 1 95.62 755 THR A N 1
ATOM 6087 C CA . THR A 1 755 ? 14.883 8.641 9.594 1 95.62 755 THR A CA 1
ATOM 6088 C C . THR A 1 755 ? 14.789 7.168 9.219 1 95.62 755 THR A C 1
ATOM 6090 O O . THR A 1 755 ? 13.703 6.582 9.242 1 95.62 755 THR A O 1
ATOM 6093 N N . PRO A 1 756 ? 15.938 6.512 8.812 1 96.88 756 PRO A N 1
ATOM 6094 C CA . PRO A 1 756 ? 15.922 5.078 8.523 1 96.88 756 PRO A CA 1
ATOM 6095 C C . PRO A 1 756 ? 15.461 4.242 9.719 1 96.88 756 PRO A C 1
ATOM 6097 O O . PRO A 1 756 ? 15.742 4.59 10.867 1 96.88 756 PRO A O 1
ATOM 6100 N N . LYS A 1 757 ? 14.781 3.158 9.453 1 96.56 757 LYS A N 1
ATOM 6101 C CA . LYS A 1 757 ? 14.227 2.33 10.523 1 96.56 757 LYS A CA 1
ATOM 6102 C C . LYS A 1 757 ? 14.797 0.916 10.477 1 96.56 757 LYS A C 1
ATOM 6104 O O . LYS A 1 757 ? 14.977 0.351 9.391 1 96.56 757 LYS A O 1
ATOM 6109 N N . VAL A 1 758 ? 15.094 0.386 11.695 1 98 758 VAL A N 1
ATOM 6110 C CA . VAL A 1 758 ? 15.461 -1.022 11.789 1 98 758 VAL A CA 1
ATOM 6111 C C . VAL A 1 758 ? 14.258 -1.897 11.461 1 98 758 VAL A C 1
ATOM 6113 O O . VAL A 1 758 ? 13.141 -1.618 11.906 1 98 758 VAL A O 1
ATOM 6116 N N . SER A 1 759 ? 14.516 -2.855 10.68 1 97.12 759 SER A N 1
ATOM 6117 C CA . SER A 1 759 ? 13.453 -3.781 10.289 1 97.12 759 SER A CA 1
ATOM 6118 C C . SER A 1 759 ? 13.789 -5.211 10.703 1 97.12 759 SER A C 1
ATOM 6120 O O . SER A 1 759 ? 14.93 -5.656 10.539 1 97.12 759 SER A O 1
ATOM 6122 N N . PHE A 1 760 ? 12.797 -5.91 11.258 1 98.44 760 PHE A N 1
ATOM 6123 C CA . PHE A 1 760 ? 12.906 -7.316 11.617 1 98.44 760 PHE A CA 1
ATOM 6124 C C . PHE A 1 760 ? 11.992 -8.172 10.742 1 98.44 760 PHE A C 1
ATOM 6126 O O . PHE A 1 760 ? 11.742 -9.336 11.055 1 98.44 760 PHE A O 1
ATOM 6133 N N . TRP A 1 761 ? 11.453 -7.582 9.703 1 98.06 761 TRP A N 1
ATOM 6134 C CA . TRP A 1 761 ? 10.453 -8.258 8.875 1 98.06 761 TRP A CA 1
ATOM 6135 C C . TRP A 1 761 ? 10.852 -8.211 7.398 1 98.06 761 TRP A C 1
ATOM 6137 O O . TRP A 1 761 ? 11.375 -7.199 6.926 1 98.06 761 TRP A O 1
ATOM 6147 N N . ARG A 1 762 ? 10.703 -9.234 6.727 1 97.75 762 ARG A N 1
ATOM 6148 C CA . ARG A 1 762 ? 10.656 -9.297 5.27 1 97.75 762 ARG A CA 1
ATOM 6149 C C . ARG A 1 762 ? 9.289 -9.773 4.789 1 97.75 762 ARG A C 1
ATOM 6151 O O . ARG A 1 762 ? 8.586 -10.484 5.512 1 97.75 762 ARG A O 1
ATOM 6158 N N . ALA A 1 763 ? 8.859 -9.352 3.592 1 98.06 763 ALA A N 1
ATOM 6159 C CA . ALA A 1 763 ? 7.602 -9.891 3.062 1 98.06 763 ALA A CA 1
ATOM 6160 C C . ALA A 1 763 ? 7.637 -11.414 3.008 1 98.06 763 ALA A C 1
ATOM 6162 O O . ALA A 1 763 ? 8.664 -12.008 2.668 1 98.06 763 ALA A O 1
ATOM 6163 N N . MET A 1 764 ? 6.562 -12.016 3.312 1 98.19 764 MET A N 1
ATOM 6164 C CA . MET A 1 764 ? 6.496 -13.469 3.338 1 98.19 764 MET A CA 1
ATOM 6165 C C . MET A 1 764 ? 6.512 -14.039 1.924 1 98.19 764 MET A C 1
ATOM 6167 O O . MET A 1 764 ? 5.891 -13.484 1.019 1 98.19 764 MET A O 1
ATOM 6171 N N . THR A 1 765 ? 7.309 -15.109 1.741 1 98.06 765 THR A N 1
ATOM 6172 C CA . THR A 1 765 ? 7.246 -15.875 0.502 1 98.06 765 THR A CA 1
ATOM 6173 C C . THR A 1 765 ? 6.074 -16.859 0.533 1 98.06 765 THR A C 1
ATOM 6175 O O . THR A 1 765 ? 5.473 -17.078 1.585 1 98.06 765 THR A O 1
ATOM 6178 N N . ASP A 1 766 ? 5.75 -17.453 -0.608 1 97.81 766 ASP A N 1
ATOM 6179 C CA . ASP A 1 766 ? 4.738 -18.5 -0.638 1 97.81 766 ASP A CA 1
ATOM 6180 C C . ASP A 1 766 ? 5.121 -19.656 0.274 1 97.81 766 ASP A C 1
ATOM 6182 O O . ASP A 1 766 ? 4.262 -20.25 0.925 1 97.81 766 ASP A O 1
ATOM 6186 N N . ASN A 1 767 ? 6.398 -19.953 0.316 1 98 767 ASN A N 1
ATOM 6187 C CA . ASN A 1 767 ? 6.879 -21.016 1.193 1 98 767 ASN A CA 1
ATOM 6188 C C . ASN A 1 767 ? 6.668 -20.672 2.664 1 98 767 ASN A C 1
ATOM 6190 O O . ASN A 1 767 ? 6.262 -21.531 3.455 1 98 767 ASN A O 1
ATOM 6194 N N . ASP A 1 768 ? 6.945 -19.422 3.027 1 98.19 768 ASP A N 1
ATOM 6195 C CA . ASP A 1 768 ? 6.688 -18.969 4.391 1 98.19 768 ASP A CA 1
ATOM 6196 C C . ASP A 1 768 ? 5.219 -19.141 4.758 1 98.19 768 ASP A C 1
ATOM 6198 O O . ASP A 1 768 ? 4.895 -19.656 5.832 1 98.19 768 ASP A O 1
ATOM 6202 N N . THR A 1 769 ? 4.418 -18.703 3.902 1 97.19 769 THR A N 1
ATOM 6203 C CA . THR A 1 769 ? 2.98 -18.75 4.141 1 97.19 769 THR A CA 1
ATOM 6204 C C . THR A 1 769 ? 2.518 -20.188 4.32 1 97.19 769 THR A C 1
ATOM 6206 O O . THR A 1 769 ? 1.729 -20.484 5.223 1 97.19 769 THR A O 1
ATOM 6209 N N . GLY A 1 770 ? 3.008 -21.094 3.412 1 96.38 770 GLY A N 1
ATOM 6210 C CA . GLY A 1 770 ? 2.658 -22.5 3.529 1 96.38 770 GLY A CA 1
ATOM 6211 C C . GLY A 1 770 ? 3.102 -23.109 4.844 1 96.38 770 GLY A C 1
ATOM 6212 O O . GLY A 1 770 ? 2.447 -24.016 5.359 1 96.38 770 GLY A O 1
ATOM 6213 N N . ALA A 1 771 ? 4.176 -22.578 5.383 1 97.31 771 ALA A N 1
ATOM 6214 C CA . ALA A 1 771 ? 4.723 -23.109 6.633 1 97.31 771 ALA A CA 1
ATOM 6215 C C . ALA A 1 771 ? 4.082 -22.422 7.84 1 97.31 771 ALA A C 1
ATOM 6217 O O . ALA A 1 771 ? 4.562 -22.562 8.969 1 97.31 771 ALA A O 1
ATOM 6218 N N . SER A 1 772 ? 3.059 -21.547 7.672 1 96.94 772 SER A N 1
ATOM 6219 C CA . SER A 1 772 ? 2.299 -20.828 8.695 1 96.94 772 SER A CA 1
ATOM 6220 C C . SER A 1 772 ? 3.152 -19.766 9.383 1 96.94 772 SER A C 1
ATOM 6222 O O . SER A 1 772 ? 2.898 -19.406 10.531 1 96.94 772 SER A O 1
ATOM 6224 N N . GLU A 1 773 ? 4.156 -19.297 8.695 1 97.69 773 GLU A N 1
ATOM 6225 C CA . GLU A 1 773 ? 5.102 -18.359 9.281 1 97.69 773 GLU A CA 1
ATOM 6226 C C . GLU A 1 773 ? 4.445 -17 9.508 1 97.69 773 GLU A C 1
ATOM 6228 O O . GLU A 1 773 ? 4.824 -16.266 10.422 1 97.69 773 GLU A O 1
ATOM 6233 N N . PRO A 1 774 ? 3.479 -16.562 8.688 1 97.44 774 PRO A N 1
ATOM 6234 C CA . PRO A 1 774 ? 2.822 -15.297 9.023 1 97.44 774 PRO A CA 1
ATOM 6235 C C . PRO A 1 774 ? 2.279 -15.273 10.445 1 97.44 774 PRO A C 1
ATOM 6237 O O . PRO A 1 774 ? 2.459 -14.281 11.164 1 97.44 774 PRO A O 1
ATOM 6240 N N . TYR A 1 775 ? 1.646 -16.375 10.914 1 97.81 775 TYR A N 1
ATOM 6241 C CA . TYR A 1 775 ? 1.153 -16.469 12.281 1 97.81 775 TYR A CA 1
ATOM 6242 C C . TYR A 1 775 ? 2.307 -16.625 13.266 1 97.81 775 TYR A C 1
ATOM 6244 O O . TYR A 1 775 ? 2.365 -15.906 14.273 1 97.81 775 TYR A O 1
ATOM 6252 N N . ASN A 1 776 ? 3.262 -17.5 12.945 1 97.75 776 ASN A N 1
ATOM 6253 C CA . ASN A 1 776 ? 4.309 -17.859 13.891 1 97.75 776 ASN A CA 1
ATOM 6254 C C . ASN A 1 776 ? 5.27 -16.703 14.133 1 97.75 776 ASN A C 1
ATOM 6256 O O . ASN A 1 776 ? 5.82 -16.562 15.234 1 97.75 776 ASN A O 1
ATOM 6260 N N . LEU A 1 777 ? 5.496 -15.883 13.109 1 98 777 LEU A N 1
ATOM 6261 C CA . LEU A 1 777 ? 6.508 -14.836 13.18 1 98 777 LEU A CA 1
ATOM 6262 C C . LEU A 1 777 ? 5.859 -13.461 13.305 1 98 777 LEU A C 1
ATOM 6264 O O . LEU A 1 777 ? 6.535 -12.438 13.164 1 98 777 LEU A O 1
ATOM 6268 N N . ALA A 1 778 ? 4.57 -13.391 13.641 1 98.06 778 ALA A N 1
ATOM 6269 C CA . ALA A 1 778 ? 3.75 -12.18 13.562 1 98.06 778 ALA A CA 1
ATOM 6270 C C . ALA A 1 778 ? 4.355 -11.047 14.391 1 98.06 778 ALA A C 1
ATOM 6272 O O . ALA A 1 778 ? 4.293 -9.883 13.992 1 98.06 778 ALA A O 1
ATOM 6273 N N . GLN A 1 779 ? 5.051 -11.312 15.438 1 97.44 779 GLN A N 1
ATOM 6274 C CA . GLN A 1 779 ? 5.609 -10.328 16.359 1 97.44 779 GLN A CA 1
ATOM 6275 C C . GLN A 1 779 ? 6.684 -9.484 15.672 1 97.44 779 GLN A C 1
ATOM 6277 O O . GLN A 1 779 ? 6.832 -8.297 15.969 1 97.44 779 GLN A O 1
ATOM 6282 N N . TRP A 1 780 ? 7.367 -10.086 14.773 1 98.44 780 TRP A N 1
ATOM 6283 C CA . TRP A 1 780 ? 8.453 -9.391 14.102 1 98.44 780 TRP A CA 1
ATOM 6284 C C . TRP A 1 780 ? 7.918 -8.344 13.133 1 98.44 780 TRP A C 1
ATOM 6286 O O . TRP A 1 780 ? 8.625 -7.402 12.773 1 98.44 780 TRP A O 1
ATOM 6296 N N . TYR A 1 781 ? 6.617 -8.523 12.711 1 98.06 781 TYR A N 1
ATOM 6297 C CA . TYR A 1 781 ? 5.969 -7.59 11.797 1 98.06 781 TYR A CA 1
ATOM 6298 C C . TYR A 1 781 ? 5.844 -6.207 12.422 1 98.06 781 TYR A C 1
ATOM 6300 O O . TYR A 1 781 ? 5.926 -5.191 11.727 1 98.06 781 TYR A O 1
ATOM 6308 N N . THR A 1 782 ? 5.711 -6.156 13.711 1 98.12 782 THR A N 1
ATOM 6309 C CA . THR A 1 782 ? 5.469 -4.895 14.398 1 98.12 782 THR A CA 1
ATOM 6310 C C . THR A 1 782 ? 6.719 -4.438 15.148 1 98.12 782 THR A C 1
ATOM 6312 O O . THR A 1 782 ? 6.883 -3.25 15.43 1 98.12 782 THR A O 1
ATOM 6315 N N . ALA A 1 783 ? 7.656 -5.285 15.414 1 98.44 783 ALA A N 1
ATOM 6316 C CA . ALA A 1 783 ? 8.758 -5.043 16.344 1 98.44 783 ALA A CA 1
ATOM 6317 C C . ALA A 1 783 ? 9.555 -3.805 15.938 1 98.44 783 ALA A C 1
ATOM 6319 O O . ALA A 1 783 ? 9.852 -2.951 16.781 1 98.44 783 ALA A O 1
ATOM 6320 N N . GLY A 1 784 ? 9.914 -3.793 14.711 1 97.94 784 GLY A N 1
ATOM 6321 C CA . GLY A 1 784 ? 10.664 -2.65 14.211 1 97.94 784 GLY A CA 1
ATOM 6322 C C . GLY A 1 784 ? 9.773 -1.52 13.727 1 97.94 784 GLY A C 1
ATOM 6323 O O . GLY A 1 784 ? 10.062 -0.347 13.969 1 97.94 784 GLY A O 1
ATOM 6324 N N . LYS A 1 785 ? 8.641 -1.813 13.148 1 97.19 785 LYS A N 1
ATOM 6325 C CA . LYS A 1 785 ? 7.746 -0.846 12.523 1 97.19 785 LYS A CA 1
ATOM 6326 C C . LYS A 1 785 ? 7.234 0.169 13.547 1 97.19 785 LYS A C 1
ATOM 6328 O O . LYS A 1 785 ? 7.184 1.368 13.266 1 97.19 785 LYS A O 1
ATOM 6333 N N . PHE A 1 786 ? 6.883 -0.38 14.703 1 97.94 786 PHE A N 1
ATOM 6334 C CA . PHE A 1 786 ? 6.258 0.465 15.711 1 97.94 786 PHE A CA 1
ATOM 6335 C C . PHE A 1 786 ? 7.168 0.62 16.922 1 97.94 786 PHE A C 1
ATOM 6337 O O . PHE A 1 786 ? 6.695 0.889 18.031 1 97.94 786 PHE A O 1
ATOM 6344 N N . ALA A 1 787 ? 8.5 0.451 16.75 1 98 787 ALA A N 1
ATOM 6345 C CA . ALA A 1 787 ? 9.445 0.606 17.859 1 98 787 ALA A CA 1
ATOM 6346 C C . ALA A 1 787 ? 9.406 2.025 18.406 1 98 787 ALA A C 1
ATOM 6348 O O . ALA A 1 787 ? 9.211 2.988 17.672 1 98 787 ALA A O 1
ATOM 6349 N N . LYS A 1 788 ? 9.641 2.107 19.688 1 96.06 788 LYS A N 1
ATOM 6350 C CA . LYS A 1 788 ? 9.656 3.396 20.375 1 96.06 788 LYS A CA 1
ATOM 6351 C C . LYS A 1 788 ? 11.086 3.861 20.641 1 96.06 788 LYS A C 1
ATOM 6353 O O . LYS A 1 788 ? 11.891 3.111 21.188 1 96.06 788 LYS A O 1
ATOM 6358 N N . TYR A 1 789 ? 11.398 5.051 20.203 1 93.88 789 TYR A N 1
ATOM 6359 C CA . TYR A 1 789 ? 12.664 5.691 20.547 1 93.88 789 TYR A CA 1
ATOM 6360 C C . TYR A 1 789 ? 12.711 6.027 22.031 1 93.88 789 TYR A C 1
ATOM 6362 O O . TYR A 1 789 ? 11.758 6.602 22.578 1 93.88 789 TYR A O 1
ATOM 6370 N N . LYS A 1 790 ? 13.836 5.695 22.734 1 95.31 790 LYS A N 1
ATOM 6371 C CA . LYS A 1 790 ? 13.93 5.867 24.188 1 95.31 790 LYS A CA 1
ATOM 6372 C C . LYS A 1 790 ? 14.93 6.965 24.547 1 95.31 790 LYS A C 1
ATOM 6374 O O . LYS A 1 790 ? 14.57 7.945 25.203 1 95.31 790 LYS A O 1
ATOM 6379 N N . THR A 1 791 ? 16.172 6.754 24.141 1 96.38 791 THR A N 1
ATOM 6380 C CA . THR A 1 791 ? 17.219 7.66 24.578 1 96.38 791 THR A CA 1
ATOM 6381 C C . THR A 1 791 ? 18.25 7.879 23.484 1 96.38 791 THR A C 1
ATOM 6383 O O . THR A 1 791 ? 18.297 7.121 22.516 1 96.38 791 THR A O 1
ATOM 6386 N N . VAL A 1 792 ? 19.062 8.93 23.625 1 97.19 792 VAL A N 1
ATOM 6387 C CA . VAL A 1 792 ? 20.219 9.227 22.766 1 97.19 792 VAL A CA 1
ATOM 6388 C C . VAL A 1 792 ? 21.422 9.602 23.625 1 97.19 792 VAL A C 1
ATOM 6390 O O . VAL A 1 792 ? 21.266 10.227 24.688 1 97.19 792 VAL A O 1
ATOM 6393 N N . SER A 1 793 ? 22.578 9.141 23.312 1 97.88 793 SER A N 1
ATOM 6394 C CA . SER A 1 793 ? 23.844 9.547 23.891 1 97.88 793 SER A CA 1
ATOM 6395 C C . SER A 1 793 ? 24.891 9.82 22.812 1 97.88 793 SER A C 1
ATOM 6397 O O . SER A 1 793 ? 24.75 9.352 21.672 1 97.88 793 SER A O 1
ATOM 6399 N N . TRP A 1 794 ? 25.812 10.656 23.031 1 97.56 794 TRP A N 1
ATOM 6400 C CA . TRP A 1 794 ? 26.859 10.938 22.062 1 97.56 794 TRP A CA 1
ATOM 6401 C C . TRP A 1 794 ? 28.203 11.109 22.75 1 97.56 794 TRP A C 1
ATOM 6403 O O . TRP A 1 794 ? 28.266 11.438 23.938 1 97.56 794 TRP A O 1
ATOM 6413 N N . LEU A 1 795 ? 29.266 10.797 22.062 1 97.69 795 LEU A N 1
ATOM 6414 C CA . LEU A 1 795 ? 30.656 10.906 22.5 1 97.69 795 LEU A CA 1
ATOM 6415 C C . LEU A 1 795 ? 31.516 11.508 21.406 1 97.69 795 LEU A C 1
ATOM 6417 O O . LEU A 1 795 ? 31.641 10.938 20.328 1 97.69 795 LEU A O 1
ATOM 6421 N N . GLU A 1 796 ? 32.031 12.688 21.672 1 96.62 796 GLU A N 1
ATOM 6422 C CA . GLU A 1 796 ? 32.969 13.305 20.719 1 96.62 796 GLU A CA 1
ATOM 6423 C C . GLU A 1 796 ? 34.375 12.703 20.859 1 96.62 796 GLU A C 1
ATOM 6425 O O . GLU A 1 796 ? 34.906 12.641 21.953 1 96.62 796 GLU A O 1
ATOM 6430 N N . GLN A 1 797 ? 34.812 12.227 19.812 1 94.75 797 GLN A N 1
ATOM 6431 C CA . GLN A 1 797 ? 36.188 11.711 19.719 1 94.75 797 GLN A CA 1
ATOM 6432 C C . GLN A 1 797 ? 37.094 12.672 18.953 1 94.75 797 GLN A C 1
ATOM 6434 O O . GLN A 1 797 ? 36.656 13.766 18.578 1 94.75 797 GLN A O 1
ATOM 6439 N N . GLU A 1 798 ? 38.375 12.281 18.797 1 92.5 798 GLU A N 1
ATOM 6440 C CA . GLU A 1 798 ? 39.344 13.141 18.141 1 92.5 798 GLU A CA 1
ATOM 6441 C C . GLU A 1 798 ? 38.969 13.375 16.672 1 92.5 798 GLU A C 1
ATOM 6443 O O . GLU A 1 798 ? 39.188 14.469 16.141 1 92.5 798 GLU A O 1
ATOM 6448 N N . ASP A 1 799 ? 38.406 12.383 16.109 1 94 799 ASP A N 1
ATOM 6449 C CA . ASP A 1 799 ? 38.219 12.484 14.664 1 94 799 ASP A CA 1
ATOM 6450 C C . ASP A 1 799 ? 36.75 12.203 14.281 1 94 799 ASP A C 1
ATOM 6452 O O . ASP A 1 799 ? 36.438 12.055 13.102 1 94 799 ASP A O 1
ATOM 6456 N N . ALA A 1 800 ? 35.938 12.086 15.258 1 96.56 800 ALA A N 1
ATOM 6457 C CA . ALA A 1 800 ? 34.531 11.727 14.945 1 96.56 800 ALA A CA 1
ATOM 6458 C C . ALA A 1 800 ? 33.594 12.078 16.094 1 96.56 800 ALA A C 1
ATOM 6460 O O . ALA A 1 800 ? 34.062 12.383 17.203 1 96.56 800 ALA A O 1
ATOM 6461 N N . LEU A 1 801 ? 32.375 12.156 15.797 1 97.94 801 LEU A N 1
ATOM 6462 C CA . LEU A 1 801 ? 31.312 12.219 16.797 1 97.94 801 LEU A CA 1
ATOM 6463 C C . LEU A 1 801 ? 30.438 10.969 16.734 1 97.94 801 LEU A C 1
ATOM 6465 O O . LEU A 1 801 ? 29.812 10.68 15.711 1 97.94 801 LEU A O 1
ATOM 6469 N N . LYS A 1 802 ? 30.422 10.195 17.812 1 98.38 802 LYS A N 1
ATOM 6470 C CA . LYS A 1 802 ? 29.625 8.984 17.922 1 98.38 802 LYS A CA 1
ATOM 6471 C C . LYS A 1 802 ? 28.281 9.273 18.609 1 98.38 802 LYS A C 1
ATOM 6473 O O . LYS A 1 802 ? 28.25 9.789 19.719 1 98.38 802 LYS A O 1
ATOM 6478 N N . ILE A 1 803 ? 27.156 9.039 17.969 1 98.56 803 ILE A N 1
ATOM 6479 C CA . ILE A 1 803 ? 25.812 9.242 18.5 1 98.56 803 ILE A CA 1
ATOM 6480 C C . ILE A 1 803 ? 25.062 7.922 18.516 1 98.56 803 ILE A C 1
ATOM 6482 O O . ILE A 1 803 ? 24.938 7.254 17.484 1 98.56 803 ILE A O 1
ATOM 6486 N N . THR A 1 804 ? 24.516 7.453 19.641 1 98.69 804 THR A N 1
ATOM 6487 C CA . THR A 1 804 ? 23.812 6.18 19.797 1 98.69 804 THR A CA 1
ATOM 6488 C C . THR A 1 804 ? 22.359 6.406 20.188 1 98.69 804 THR A C 1
ATOM 6490 O O . THR A 1 804 ? 22.078 7.043 21.203 1 98.69 804 THR A O 1
ATOM 6493 N N . PHE A 1 805 ? 21.469 5.941 19.406 1 98.56 805 PHE A N 1
ATOM 6494 C CA . PHE A 1 805 ? 20.047 5.941 19.688 1 98.56 805 PHE A CA 1
ATOM 6495 C C . PHE A 1 805 ? 19.594 4.574 20.203 1 98.56 805 PHE A C 1
ATOM 6497 O O . PHE A 1 805 ? 19.953 3.547 19.609 1 98.56 805 PHE A O 1
ATOM 6504 N N . THR A 1 806 ? 18.812 4.484 21.266 1 98.62 806 THR A N 1
ATOM 6505 C CA . THR A 1 806 ? 18.266 3.26 21.828 1 98.62 806 THR A CA 1
ATOM 6506 C C . THR A 1 806 ? 16.766 3.18 21.578 1 98.62 806 THR A C 1
ATOM 6508 O O . THR A 1 806 ? 16.031 4.148 21.812 1 98.62 806 THR A O 1
ATOM 6511 N N . TYR A 1 807 ? 16.312 2.088 21.094 1 98.25 807 TYR A N 1
ATOM 6512 C CA . TYR A 1 807 ? 14.914 1.857 20.781 1 98.25 807 TYR A CA 1
ATOM 6513 C C . TYR A 1 807 ? 14.352 0.696 21.609 1 98.25 807 TYR A C 1
ATOM 6515 O O . TYR A 1 807 ? 15.109 -0.14 22.094 1 98.25 807 TYR A O 1
ATOM 6523 N N . GLN A 1 808 ? 13.062 0.693 21.797 1 98.31 808 GLN A N 1
ATOM 6524 C CA . GLN A 1 808 ? 12.312 -0.423 22.359 1 98.31 808 GLN A CA 1
ATOM 6525 C C . GLN A 1 808 ? 11.406 -1.062 21.312 1 98.31 808 GLN A C 1
ATOM 6527 O O . GLN A 1 808 ? 10.547 -0.392 20.734 1 98.31 808 GLN A O 1
ATOM 6532 N N . ALA A 1 809 ? 11.594 -2.373 21.078 1 98.44 809 ALA A N 1
ATOM 6533 C CA . ALA A 1 809 ? 10.836 -3.086 20.047 1 98.44 809 ALA A CA 1
ATOM 6534 C C . ALA A 1 809 ? 9.367 -3.215 20.438 1 98.44 809 ALA A C 1
ATOM 6536 O O . ALA A 1 809 ? 9.047 -3.408 21.625 1 98.44 809 ALA A O 1
ATOM 6537 N N . ALA A 1 810 ? 8.445 -3.182 19.5 1 98.06 810 ALA A N 1
ATOM 6538 C CA . ALA A 1 810 ? 7.012 -3.301 19.734 1 98.06 810 ALA A CA 1
ATOM 6539 C C . ALA A 1 810 ? 6.559 -4.754 19.641 1 98.06 810 ALA A C 1
ATOM 6541 O O . ALA A 1 810 ? 5.828 -5.121 18.719 1 98.06 810 ALA A O 1
ATOM 6542 N N . CYS A 1 811 ? 6.871 -5.492 20.531 1 97.12 811 CYS A N 1
ATOM 6543 C CA . CYS A 1 811 ? 6.547 -6.914 20.609 1 97.12 811 CYS A CA 1
ATOM 6544 C C . CYS A 1 811 ? 6.508 -7.391 22.047 1 97.12 811 CYS A C 1
ATOM 6546 O O . CYS A 1 811 ? 6.77 -6.617 22.969 1 97.12 811 CYS A O 1
ATOM 6548 N N . VAL A 1 812 ? 6.125 -8.641 22.281 1 96.31 812 VAL A N 1
ATOM 6549 C CA . VAL A 1 812 ? 6.086 -9.281 23.594 1 96.31 812 VAL A CA 1
ATOM 6550 C C . VAL A 1 812 ? 6.848 -10.602 23.547 1 96.31 812 VAL A C 1
ATOM 6552 O O . VAL A 1 812 ? 6.465 -11.523 22.812 1 96.31 812 VAL A O 1
ATOM 6555 N N . PRO A 1 813 ? 7.855 -10.891 24.359 1 96.12 813 PRO A N 1
ATOM 6556 C CA . PRO A 1 813 ? 8.438 -9.836 25.203 1 96.12 813 PRO A CA 1
ATOM 6557 C C . PRO A 1 813 ? 9.102 -8.734 24.375 1 96.12 813 PRO A C 1
ATOM 6559 O O . PRO A 1 813 ? 9.539 -8.984 23.25 1 96.12 813 PRO A O 1
ATOM 6562 N N . THR A 1 814 ? 9.164 -7.598 24.922 1 97 814 THR A N 1
ATOM 6563 C CA . THR A 1 814 ? 9.875 -6.5 24.281 1 97 814 THR A CA 1
ATOM 6564 C C . THR A 1 814 ? 11.375 -6.59 24.562 1 97 814 THR A C 1
ATOM 6566 O O . THR A 1 814 ? 11.812 -7.391 25.391 1 97 814 THR A O 1
ATOM 6569 N N . PHE A 1 815 ? 12.188 -5.867 23.781 1 98 815 PHE A N 1
ATOM 6570 C CA . PHE A 1 815 ? 13.641 -5.785 23.953 1 98 815 PHE A CA 1
ATOM 6571 C C . PHE A 1 815 ? 14.172 -4.457 23.422 1 98 815 PHE A C 1
ATOM 6573 O O . PHE A 1 815 ? 13.484 -3.76 22.672 1 98 815 PHE A O 1
ATOM 6580 N N . GLU A 1 816 ? 15.359 -4.133 23.859 1 98 816 GLU A N 1
ATOM 6581 C CA . GLU A 1 816 ? 16.016 -2.918 23.375 1 98 816 GLU A CA 1
ATOM 6582 C C . GLU A 1 816 ? 17.016 -3.23 22.266 1 98 816 GLU A C 1
ATOM 6584 O O . GLU A 1 816 ? 17.625 -4.305 22.266 1 98 816 GLU A O 1
ATOM 6589 N N . PHE A 1 817 ? 17.156 -2.42 21.312 1 98.38 817 PHE A N 1
ATOM 6590 C CA . PHE A 1 817 ? 18.203 -2.424 20.312 1 98.38 817 PHE A CA 1
ATOM 6591 C C . PHE A 1 817 ? 18.734 -1.014 20.062 1 98.38 817 PHE A C 1
ATOM 6593 O O . PHE A 1 817 ? 18.109 -0.035 20.484 1 98.38 817 PHE A O 1
ATOM 6600 N N . THR A 1 818 ? 19.922 -0.864 19.453 1 98.62 818 THR A N 1
ATOM 6601 C CA . THR A 1 818 ? 20.516 0.457 19.281 1 98.62 818 THR A CA 1
ATOM 6602 C C . THR A 1 818 ? 20.953 0.662 17.828 1 98.62 818 THR A C 1
ATOM 6604 O O . THR A 1 818 ? 21.219 -0.305 17.109 1 98.62 818 THR A O 1
ATOM 6607 N N . VAL A 1 819 ? 20.969 1.803 17.359 1 98.56 819 VAL A N 1
ATOM 6608 C CA . VAL A 1 819 ? 21.609 2.277 16.141 1 98.56 819 VAL A CA 1
ATOM 6609 C C . VAL A 1 819 ? 22.656 3.342 16.484 1 98.56 819 VAL A C 1
ATOM 6611 O O . VAL A 1 819 ? 22.312 4.383 17.047 1 98.56 819 VAL A O 1
ATOM 6614 N N . THR A 1 820 ? 23.859 3.104 16.188 1 98.69 820 THR A N 1
ATOM 6615 C CA . THR A 1 820 ? 24.938 4.051 16.438 1 98.69 820 THR A CA 1
ATOM 6616 C C . THR A 1 820 ? 25.438 4.652 15.125 1 98.69 820 THR A C 1
ATOM 6618 O O . THR A 1 820 ? 25.781 3.924 14.188 1 98.69 820 THR A O 1
ATOM 6621 N N . TYR A 1 821 ? 25.406 5.934 15.07 1 98.5 821 TYR A N 1
ATOM 6622 C CA . TYR A 1 821 ? 26.016 6.691 13.984 1 98.5 821 TYR A CA 1
ATOM 6623 C C . TYR A 1 821 ? 27.344 7.297 14.414 1 98.5 821 TYR A C 1
ATOM 6625 O O . TYR A 1 821 ? 27.406 8.023 15.406 1 98.5 821 TYR A O 1
ATOM 6633 N N . THR A 1 822 ? 28.422 7.047 13.734 1 98.44 822 THR A N 1
ATOM 6634 C CA . THR A 1 822 ? 29.703 7.711 13.938 1 98.44 822 THR A CA 1
ATOM 6635 C C . THR A 1 822 ? 30.016 8.641 12.766 1 98.44 822 THR A C 1
ATOM 6637 O O . THR A 1 822 ? 30.406 8.188 11.688 1 98.44 822 THR A O 1
ATOM 6640 N N . ALA A 1 823 ? 29.828 9.914 12.969 1 98 823 ALA A N 1
ATOM 6641 C CA . ALA A 1 823 ? 30.141 10.938 11.977 1 98 823 ALA A CA 1
ATOM 6642 C C . ALA A 1 823 ? 31.625 11.266 11.977 1 98 823 ALA A C 1
ATOM 6644 O O . ALA A 1 823 ? 32.094 12.055 12.812 1 98 823 ALA A O 1
ATOM 6645 N N . HIS A 1 824 ? 32.312 10.758 11.023 1 96.38 824 HIS A N 1
ATOM 6646 C CA . HIS A 1 824 ? 33.719 11.07 10.906 1 96.38 824 HIS A CA 1
ATOM 6647 C C . HIS A 1 824 ? 33.938 12.469 10.344 1 96.38 824 HIS A C 1
ATOM 6649 O O . HIS A 1 824 ? 33.188 12.914 9.477 1 96.38 824 HIS A O 1
ATOM 6655 N N . PHE A 1 825 ? 34.969 13.141 10.844 1 95.31 825 PHE A N 1
ATOM 6656 C CA . PHE A 1 825 ? 35.156 14.547 10.516 1 95.31 825 PHE A CA 1
ATOM 6657 C C . PHE A 1 825 ? 35.625 14.703 9.078 1 95.31 825 PHE A C 1
ATOM 6659 O O . PHE A 1 825 ? 35.656 15.812 8.539 1 95.31 825 PHE A O 1
ATOM 6666 N N . ASP A 1 826 ? 35.906 13.586 8.367 1 93.44 826 ASP A N 1
ATOM 6667 C CA . ASP A 1 826 ? 36.25 13.633 6.949 1 93.44 826 ASP A CA 1
ATOM 6668 C C . ASP A 1 826 ? 35 13.43 6.086 1 93.44 826 ASP A C 1
ATOM 6670 O O . ASP A 1 826 ? 35.094 13.352 4.859 1 93.44 826 ASP A O 1
ATOM 6674 N N . GLY A 1 827 ? 33.875 13.273 6.688 1 94.81 827 GLY A N 1
ATOM 6675 C CA . GLY A 1 827 ? 32.625 13.203 5.938 1 94.81 827 GLY A CA 1
ATOM 6676 C C . GLY A 1 827 ? 32.062 11.805 5.844 1 94.81 827 GLY A C 1
ATOM 6677 O O . GLY A 1 827 ? 30.922 11.617 5.414 1 94.81 827 GLY A O 1
ATOM 6678 N N . LYS A 1 828 ? 32.75 10.758 6.293 1 96.5 828 LYS A N 1
ATOM 6679 C CA . LYS A 1 828 ? 32.219 9.398 6.312 1 96.5 828 LYS A CA 1
ATOM 6680 C C . LYS A 1 828 ? 31.266 9.188 7.477 1 96.5 828 LYS A C 1
ATOM 6682 O O . LYS A 1 828 ? 31.406 9.812 8.531 1 96.5 828 LYS A O 1
ATOM 6687 N N . LEU A 1 829 ? 30.25 8.375 7.25 1 98.06 829 LEU A N 1
ATOM 6688 C CA . LEU A 1 829 ? 29.297 8.031 8.305 1 98.06 829 LEU A CA 1
ATOM 6689 C C . LEU A 1 829 ? 29.281 6.531 8.562 1 98.06 829 LEU A C 1
ATOM 6691 O O . LEU A 1 829 ? 28.812 5.758 7.727 1 98.06 829 LEU A O 1
ATOM 6695 N N . ASP A 1 830 ? 29.828 6.078 9.703 1 98.12 830 ASP A N 1
ATOM 6696 C CA . ASP A 1 830 ? 29.703 4.691 10.148 1 98.12 830 ASP A CA 1
ATOM 6697 C C . ASP A 1 830 ? 28.359 4.434 10.82 1 98.12 830 ASP A C 1
ATOM 6699 O O . ASP A 1 830 ? 27.922 5.223 11.656 1 98.12 830 ASP A O 1
ATOM 6703 N N . VAL A 1 831 ? 27.672 3.4 10.43 1 98.56 831 VAL A N 1
ATOM 6704 C CA . VAL A 1 831 ? 26.406 3.01 11.023 1 98.56 831 VAL A CA 1
ATOM 6705 C C . VAL A 1 831 ? 26.516 1.605 11.617 1 98.56 831 VAL A C 1
ATOM 6707 O O . VAL A 1 831 ? 27.031 0.692 10.961 1 98.56 831 VAL A O 1
ATOM 6710 N N . CYS A 1 832 ? 26.062 1.407 12.812 1 98.5 832 CYS A N 1
ATOM 6711 C CA . CYS A 1 832 ? 26.078 0.112 13.484 1 98.5 832 CYS A CA 1
ATOM 6712 C C . CYS A 1 832 ? 24.75 -0.17 14.164 1 98.5 832 CYS A C 1
ATOM 6714 O O . CYS A 1 832 ? 24.312 0.611 15.008 1 98.5 832 CYS A O 1
ATOM 6716 N N . VAL A 1 833 ? 24.062 -1.199 13.82 1 98.56 833 VAL A N 1
ATOM 6717 C CA . VAL A 1 833 ? 22.875 -1.687 14.484 1 98.56 833 VAL A CA 1
ATOM 6718 C C . VAL A 1 833 ? 23.234 -2.848 15.414 1 98.56 833 VAL A C 1
ATOM 6720 O O . VAL A 1 833 ? 23.891 -3.797 15 1 98.56 833 VAL A O 1
ATOM 6723 N N . ASN A 1 834 ? 22.797 -2.773 16.609 1 98.44 834 ASN A N 1
ATOM 6724 C CA . ASN A 1 834 ? 23.094 -3.818 17.578 1 98.44 834 ASN A CA 1
ATOM 6725 C C . ASN A 1 834 ? 21.828 -4.48 18.109 1 98.44 834 ASN A C 1
ATOM 6727 O O . ASN A 1 834 ? 20.953 -3.811 18.672 1 98.44 834 ASN A O 1
ATOM 6731 N N . TYR A 1 835 ? 21.719 -5.73 17.922 1 98.25 835 TYR A N 1
ATOM 6732 C CA . TYR A 1 835 ? 20.703 -6.613 18.469 1 98.25 835 TYR A CA 1
ATOM 6733 C C . TYR A 1 835 ? 21.297 -7.566 19.5 1 98.25 835 TYR A C 1
ATOM 6735 O O . TYR A 1 835 ? 22.172 -8.375 19.172 1 98.25 835 TYR A O 1
ATOM 6743 N N . ALA A 1 836 ? 20.812 -7.605 20.75 1 97.56 836 ALA A N 1
ATOM 6744 C CA . ALA A 1 836 ? 21.453 -8.312 21.844 1 97.56 836 ALA A CA 1
ATOM 6745 C C . ALA A 1 836 ? 20.953 -9.75 21.953 1 97.56 836 ALA A C 1
ATOM 6747 O O . ALA A 1 836 ? 21.516 -10.562 22.688 1 97.56 836 ALA A O 1
ATOM 6748 N N . GLY A 1 837 ? 20.031 -10.156 21.156 1 97.44 837 GLY A N 1
ATOM 6749 C CA . GLY A 1 837 ? 19.391 -11.445 21.344 1 97.44 837 GLY A CA 1
ATOM 6750 C C . GLY A 1 837 ? 18.281 -11.422 22.375 1 97.44 837 GLY A C 1
ATOM 6751 O O . GLY A 1 837 ? 18.406 -10.742 23.406 1 97.44 837 GLY A O 1
ATOM 6752 N N . VAL A 1 838 ? 17.203 -12 22.047 1 96.25 838 VAL A N 1
ATOM 6753 C CA . VAL A 1 838 ? 16.062 -12.016 22.969 1 96.25 838 VAL A CA 1
ATOM 6754 C C . VAL A 1 838 ? 15.5 -13.43 23.062 1 96.25 838 VAL A C 1
ATOM 6756 O O . VAL A 1 838 ? 15.258 -14.078 22.031 1 96.25 838 VAL A O 1
ATOM 6759 N N . SER A 1 839 ? 15.328 -13.953 24.234 1 96.25 839 SER A N 1
ATOM 6760 C CA . SER A 1 839 ? 14.719 -15.258 24.469 1 96.25 839 SER A CA 1
ATOM 6761 C C . SER A 1 839 ? 13.195 -15.18 24.406 1 96.25 839 SER A C 1
ATOM 6763 O O . SER A 1 839 ? 12.609 -14.18 24.828 1 96.25 839 SER A O 1
ATOM 6765 N N . GLY A 1 840 ? 12.617 -16.266 23.938 1 95.06 840 GLY A N 1
ATOM 6766 C CA . GLY A 1 840 ? 11.164 -16.344 23.938 1 95.06 840 GLY A CA 1
ATOM 6767 C C . GLY A 1 840 ? 10.531 -15.898 22.625 1 95.06 840 GLY A C 1
ATOM 6768 O O . GLY A 1 840 ? 9.344 -16.125 22.406 1 95.06 840 GLY A O 1
ATOM 6769 N N . MET A 1 841 ? 11.258 -15.305 21.797 1 96.38 841 MET A N 1
ATOM 6770 C CA . MET A 1 841 ? 10.773 -14.898 20.484 1 96.38 841 MET A CA 1
ATOM 6771 C C . MET A 1 841 ? 11.016 -15.992 19.438 1 96.38 841 MET A C 1
ATOM 6773 O O . MET A 1 841 ? 11.969 -16.75 19.562 1 96.38 841 MET A O 1
ATOM 6777 N N . PRO A 1 842 ? 10.117 -16.094 18.453 1 97.06 842 PRO A N 1
ATOM 6778 C CA . PRO A 1 842 ? 10.391 -17.047 17.391 1 97.06 842 PRO A CA 1
ATOM 6779 C C . PRO A 1 842 ? 11.57 -16.641 16.516 1 97.06 842 PRO A C 1
ATOM 6781 O O . PRO A 1 842 ? 12.203 -15.609 16.766 1 97.06 842 PRO A O 1
ATOM 6784 N N . ASP A 1 843 ? 11.922 -17.453 15.5 1 97.81 843 ASP A N 1
ATOM 6785 C CA . ASP A 1 843 ? 13.016 -17.141 14.594 1 97.81 843 ASP A CA 1
ATOM 6786 C C . ASP A 1 843 ? 12.797 -15.789 13.914 1 97.81 843 ASP A C 1
ATOM 6788 O O . ASP A 1 843 ? 11.656 -15.391 13.656 1 97.81 843 ASP A O 1
ATOM 6792 N N . MET A 1 844 ? 13.82 -15.102 13.742 1 98.19 844 MET A N 1
ATOM 6793 C CA . MET A 1 844 ? 13.766 -13.766 13.148 1 98.19 844 MET A CA 1
ATOM 6794 C C . MET A 1 844 ? 13.828 -13.844 11.625 1 98.19 844 MET A C 1
ATOM 6796 O O . MET A 1 844 ? 14.68 -14.531 11.07 1 98.19 844 MET A O 1
ATOM 6800 N N . PRO A 1 845 ? 12.961 -13.109 10.914 1 98.44 845 PRO A N 1
ATOM 6801 C CA . PRO A 1 845 ? 13.008 -13.109 9.445 1 98.44 845 PRO A CA 1
ATOM 6802 C C . PRO A 1 845 ? 14.242 -12.391 8.898 1 98.44 845 PRO A C 1
ATOM 6804 O O . PRO A 1 845 ? 14.844 -12.844 7.926 1 98.44 845 PRO A O 1
ATOM 6807 N N . VAL A 1 846 ? 14.594 -11.234 9.5 1 98.44 846 VAL A N 1
ATOM 6808 C CA . VAL A 1 846 ? 15.711 -10.438 8.992 1 98.44 846 VAL A CA 1
ATOM 6809 C C . VAL A 1 846 ? 16.141 -9.43 10.055 1 98.44 846 VAL A C 1
ATOM 6811 O O . VAL A 1 846 ? 15.336 -9.023 10.898 1 98.44 846 VAL A O 1
ATOM 6814 N N . LEU A 1 847 ? 17.328 -9.055 10.156 1 98.62 847 LEU A N 1
ATOM 6815 C CA . LEU A 1 847 ? 17.828 -7.848 10.805 1 98.62 847 LEU A CA 1
ATOM 6816 C C . LEU A 1 847 ? 18.391 -6.871 9.781 1 98.62 847 LEU A C 1
ATOM 6818 O O . LEU A 1 847 ? 19.453 -7.117 9.203 1 98.62 847 LEU A O 1
ATOM 6822 N N . ALA A 1 848 ? 17.672 -5.758 9.586 1 98.62 848 ALA A N 1
ATOM 6823 C CA . ALA A 1 848 ? 18.062 -4.836 8.531 1 98.62 848 ALA A CA 1
ATOM 6824 C C . ALA A 1 848 ? 17.812 -3.387 8.938 1 98.62 848 ALA A C 1
ATOM 6826 O O . ALA A 1 848 ? 17.172 -3.129 9.969 1 98.62 848 ALA A O 1
ATOM 6827 N N . LEU A 1 849 ? 18.391 -2.496 8.242 1 98.5 849 LEU A N 1
ATOM 6828 C CA . LEU A 1 849 ? 18.078 -1.071 8.266 1 98.5 849 LEU A CA 1
ATOM 6829 C C . LEU A 1 849 ? 17.531 -0.605 6.918 1 98.5 849 LEU A C 1
ATOM 6831 O O . LEU A 1 849 ? 18.203 -0.779 5.891 1 98.5 849 LEU A O 1
ATOM 6835 N N . ASP A 1 850 ? 16.312 -0.045 6.934 1 98.06 850 ASP A N 1
ATOM 6836 C CA . ASP A 1 850 ? 15.641 0.371 5.707 1 98.06 850 ASP A CA 1
ATOM 6837 C C . ASP A 1 850 ? 15.766 1.879 5.496 1 98.06 850 ASP A C 1
ATOM 6839 O O . ASP A 1 850 ? 15.43 2.664 6.383 1 98.06 850 ASP A O 1
ATOM 6843 N N . PHE A 1 851 ? 16.266 2.27 4.309 1 97.94 851 PHE A N 1
ATOM 6844 C CA . PHE A 1 851 ? 16.328 3.666 3.891 1 97.94 851 PHE A CA 1
ATOM 6845 C C . PHE A 1 851 ? 15.227 3.971 2.877 1 97.94 851 PHE A C 1
ATOM 6847 O O . PHE A 1 851 ? 15.109 3.285 1.86 1 97.94 851 PHE A O 1
ATOM 6854 N N . LYS A 1 852 ? 14.391 4.898 3.193 1 96.31 852 LYS A N 1
ATOM 6855 C CA . LYS A 1 852 ? 13.438 5.461 2.242 1 96.31 852 LYS A CA 1
ATOM 6856 C C . LYS A 1 852 ? 14.047 6.629 1.474 1 96.31 852 LYS A C 1
ATOM 6858 O O . LYS A 1 852 ? 14.078 7.758 1.968 1 96.31 852 LYS A O 1
ATOM 6863 N N . MET A 1 853 ? 14.477 6.406 0.231 1 96.56 853 MET A N 1
ATOM 6864 C CA . MET A 1 853 ? 15.219 7.406 -0.531 1 96.56 853 MET A CA 1
ATOM 6865 C C . MET A 1 853 ? 14.344 8.023 -1.616 1 96.56 853 MET A C 1
ATOM 6867 O O . MET A 1 853 ? 13.242 7.535 -1.885 1 96.56 853 MET A O 1
ATOM 6871 N N . LYS A 1 854 ? 14.82 9.109 -2.195 1 93.94 854 LYS A N 1
ATOM 6872 C CA . LYS A 1 854 ? 14.133 9.742 -3.314 1 93.94 854 LYS A CA 1
ATOM 6873 C C . LYS A 1 854 ? 14.008 8.789 -4.5 1 93.94 854 LYS A C 1
ATOM 6875 O O . LYS A 1 854 ? 14.93 8.008 -4.77 1 93.94 854 LYS A O 1
ATOM 6880 N N . LYS A 1 855 ? 12.914 8.852 -5.184 1 93.81 855 LYS A N 1
ATOM 6881 C CA . LYS A 1 855 ? 12.602 7.922 -6.266 1 93.81 855 LYS A CA 1
ATOM 6882 C C . LYS A 1 855 ? 13.656 7.988 -7.367 1 93.81 855 LYS A C 1
ATOM 6884 O O . LYS A 1 855 ? 13.914 6.996 -8.055 1 93.81 855 LYS A O 1
ATOM 6889 N N . GLN A 1 856 ? 14.398 9.148 -7.512 1 94.69 856 GLN A N 1
ATOM 6890 C CA . GLN A 1 856 ? 15.375 9.336 -8.586 1 94.69 856 GLN A CA 1
ATOM 6891 C C . GLN A 1 856 ? 16.625 8.5 -8.336 1 94.69 856 GLN A C 1
ATOM 6893 O O . GLN A 1 856 ? 17.375 8.203 -9.273 1 94.69 856 GLN A O 1
ATOM 6898 N N . LEU A 1 857 ? 16.922 8.156 -7.047 1 97.12 857 LEU A N 1
ATOM 6899 C CA . LEU A 1 857 ? 18.047 7.301 -6.699 1 97.12 857 LEU A CA 1
ATOM 6900 C C . LEU A 1 857 ? 17.734 5.836 -6.953 1 97.12 857 LEU A C 1
ATOM 6902 O O . LEU A 1 857 ? 17.672 5.035 -6.016 1 97.12 857 LEU A O 1
ATOM 6906 N N . CYS A 1 858 ? 17.594 5.457 -8.234 1 96.81 858 CYS A N 1
ATOM 6907 C CA . CYS A 1 858 ? 17.016 4.148 -8.531 1 96.81 858 CYS A CA 1
ATOM 6908 C C . CYS A 1 858 ? 18.016 3.264 -9.258 1 96.81 858 CYS A C 1
ATOM 6910 O O . CYS A 1 858 ? 17.766 2.076 -9.469 1 96.81 858 CYS A O 1
ATOM 6912 N N . SER A 1 859 ? 19.219 3.762 -9.703 1 98.25 859 SER A N 1
ATOM 6913 C CA . SER A 1 859 ? 20.266 2.957 -10.305 1 98.25 859 SER A CA 1
ATOM 6914 C C . SER A 1 859 ? 21.297 2.529 -9.258 1 98.25 859 SER A C 1
ATOM 6916 O O . SER A 1 859 ? 21.641 3.307 -8.359 1 98.25 859 SER A O 1
ATOM 6918 N N . PHE A 1 860 ? 21.75 1.335 -9.336 1 98.06 860 PHE A N 1
ATOM 6919 C CA . PHE A 1 860 ? 22.734 0.944 -8.336 1 98.06 860 PHE A CA 1
ATOM 6920 C C . PHE A 1 860 ? 23.75 -0.026 -8.93 1 98.06 860 PHE A C 1
ATOM 6922 O O . PHE A 1 860 ? 23.469 -0.676 -9.945 1 98.06 860 PHE A O 1
ATOM 6929 N N . ARG A 1 861 ? 24.969 -0.063 -8.43 1 97.81 861 ARG A N 1
ATOM 6930 C CA . ARG A 1 861 ? 26.047 -1.017 -8.656 1 97.81 861 ARG A CA 1
ATOM 6931 C C . ARG A 1 861 ? 26.5 -1.646 -7.34 1 97.81 861 ARG A C 1
ATOM 6933 O O . ARG A 1 861 ? 26.438 -1.011 -6.285 1 97.81 861 ARG A O 1
ATOM 6940 N N . TYR A 1 862 ? 26.875 -2.805 -7.367 1 98.12 862 TYR A N 1
ATOM 6941 C CA . TYR A 1 862 ? 27.312 -3.443 -6.137 1 98.12 862 TYR A CA 1
ATOM 6942 C C . TYR A 1 862 ? 28.391 -4.484 -6.418 1 98.12 862 TYR A C 1
ATOM 6944 O O . TYR A 1 862 ? 28.469 -5.031 -7.52 1 98.12 862 TYR A O 1
ATOM 6952 N N . TYR A 1 863 ? 29.406 -4.68 -5.562 1 98 863 TYR A N 1
ATOM 6953 C CA . TYR A 1 863 ? 30.359 -5.777 -5.516 1 98 863 TYR A CA 1
ATOM 6954 C C . TYR A 1 863 ? 29.938 -6.832 -4.504 1 98 863 TYR A C 1
ATOM 6956 O O . TYR A 1 863 ? 30.016 -6.605 -3.293 1 98 863 TYR A O 1
ATOM 6964 N N . GLY A 1 864 ? 29.312 -7.887 -4.914 1 98.31 864 GLY A N 1
ATOM 6965 C CA . GLY A 1 864 ? 28.719 -8.969 -4.145 1 98.31 864 GLY A CA 1
ATOM 6966 C C . GLY A 1 864 ? 28.281 -10.148 -4.996 1 98.31 864 GLY A C 1
ATOM 6967 O O . GLY A 1 864 ? 28.641 -10.227 -6.176 1 98.31 864 GLY A O 1
ATOM 6968 N N . LEU A 1 865 ? 27.547 -11.07 -4.383 1 98.44 865 LEU A N 1
ATOM 6969 C CA . LEU A 1 865 ? 27.094 -12.25 -5.109 1 98.44 865 LEU A CA 1
ATOM 6970 C C . LEU A 1 865 ? 25.906 -11.922 -6.008 1 98.44 865 LEU A C 1
ATOM 6972 O O . LEU A 1 865 ? 24.922 -11.359 -5.547 1 98.44 865 LEU A O 1
ATOM 6976 N N . GLY A 1 866 ? 26.094 -12.164 -7.359 1 97.44 866 GLY A N 1
ATOM 6977 C CA . GLY A 1 866 ? 25.078 -11.938 -8.359 1 97.44 866 GLY A CA 1
ATOM 6978 C C . GLY A 1 866 ? 25.25 -12.781 -9.609 1 97.44 866 GLY A C 1
ATOM 6979 O O . GLY A 1 866 ? 25.938 -13.805 -9.578 1 97.44 866 GLY A O 1
ATOM 6980 N N . PRO A 1 867 ? 24.609 -12.414 -10.711 1 96.62 867 PRO A N 1
ATOM 6981 C CA . PRO A 1 867 ? 23.859 -11.164 -10.875 1 96.62 867 PRO A CA 1
ATOM 6982 C C . PRO A 1 867 ? 22.438 -11.234 -10.328 1 96.62 867 PRO A C 1
ATOM 6984 O O . PRO A 1 867 ? 21.828 -10.203 -10.039 1 96.62 867 PRO A O 1
ATOM 6987 N N . ASP A 1 868 ? 21.75 -12.438 -10.258 1 97.56 868 ASP A N 1
ATOM 6988 C CA . ASP A 1 868 ? 20.344 -12.555 -9.836 1 97.56 868 ASP A CA 1
ATOM 6989 C C . ASP A 1 868 ? 20.234 -12.594 -8.312 1 97.56 868 ASP A C 1
ATOM 6991 O O . ASP A 1 868 ? 21.219 -12.844 -7.617 1 97.56 868 ASP A O 1
ATOM 6995 N N . GLU A 1 869 ? 19.031 -12.273 -7.844 1 98.06 869 GLU A N 1
ATOM 6996 C CA . GLU A 1 869 ? 18.828 -12.328 -6.398 1 98.06 869 GLU A CA 1
ATOM 6997 C C . GLU A 1 869 ? 19.266 -13.672 -5.832 1 98.06 869 GLU A C 1
ATOM 6999 O O . GLU A 1 869 ? 19.156 -14.703 -6.5 1 98.06 869 GLU A O 1
ATOM 7004 N N . ASN A 1 870 ? 19.781 -13.664 -4.695 1 98.5 870 ASN A N 1
ATOM 7005 C CA . ASN A 1 870 ? 20.203 -14.867 -3.988 1 98.5 870 ASN A CA 1
ATOM 7006 C C . ASN A 1 870 ? 20.016 -14.734 -2.48 1 98.5 870 ASN A C 1
ATOM 7008 O O . ASN A 1 870 ? 19.797 -13.633 -1.977 1 98.5 870 ASN A O 1
ATOM 7012 N N . TYR A 1 871 ? 20.016 -15.773 -1.766 1 98.5 871 TYR A N 1
ATOM 7013 C CA . TYR A 1 871 ? 19.766 -15.93 -0.338 1 98.5 871 TYR A CA 1
ATOM 7014 C C . TYR A 1 871 ? 20.719 -16.938 0.285 1 98.5 871 TYR A C 1
ATOM 7016 O O . TYR A 1 871 ? 21.453 -17.625 -0.426 1 98.5 871 TYR A O 1
ATOM 7024 N N . SER A 1 872 ? 20.703 -17.031 1.591 1 98.06 872 SER A N 1
ATOM 7025 C CA . SER A 1 872 ? 21.656 -17.875 2.287 1 98.06 872 SER A CA 1
ATOM 7026 C C . SER A 1 872 ? 21.484 -19.344 1.907 1 98.06 872 SER A C 1
ATOM 7028 O O . SER A 1 872 ? 22.438 -20.109 1.898 1 98.06 872 SER A O 1
ATOM 7030 N N . ASP A 1 873 ? 20.25 -19.719 1.565 1 98.5 873 ASP A N 1
ATOM 7031 C CA . ASP A 1 873 ? 20 -21.109 1.218 1 98.5 873 ASP A CA 1
ATOM 7032 C C . ASP A 1 873 ? 19.844 -21.281 -0.293 1 98.5 873 ASP A C 1
ATOM 7034 O O . ASP A 1 873 ? 19.359 -22.312 -0.762 1 98.5 873 ASP A O 1
ATOM 7038 N N . ARG A 1 874 ? 20.203 -20.281 -1.134 1 98.31 874 ARG A N 1
ATOM 7039 C CA . ARG A 1 874 ? 20.141 -20.312 -2.592 1 98.31 874 ARG A CA 1
ATOM 7040 C C . ARG A 1 874 ? 21.172 -19.375 -3.205 1 98.31 874 ARG A C 1
ATOM 7042 O O . ARG A 1 874 ? 20.812 -18.344 -3.787 1 98.31 874 ARG A O 1
ATOM 7049 N N . CYS A 1 875 ? 22.5 -19.703 -3.109 1 98 875 CYS A N 1
ATOM 7050 C CA . CYS A 1 875 ? 23.516 -18.781 -3.598 1 98 875 CYS A CA 1
ATOM 7051 C C . CYS A 1 875 ? 24.688 -19.531 -4.215 1 98 875 CYS A C 1
ATOM 7053 O O . CYS A 1 875 ? 25.766 -18.984 -4.398 1 98 875 CYS A O 1
ATOM 7055 N N . LYS A 1 876 ? 24.516 -20.812 -4.516 1 97.31 876 LYS A N 1
ATOM 7056 C CA . LYS A 1 876 ? 25.609 -21.594 -5.105 1 97.31 876 LYS A CA 1
ATOM 7057 C C . LYS A 1 876 ? 25.812 -21.219 -6.57 1 97.31 876 LYS A C 1
ATOM 7059 O O . LYS A 1 876 ? 26.906 -21.391 -7.109 1 97.31 876 LYS A O 1
ATOM 7064 N N . GLY A 1 877 ? 24.75 -20.703 -7.148 1 97.75 877 GLY A N 1
ATOM 7065 C CA . GLY A 1 877 ? 24.859 -20.281 -8.539 1 97.75 877 GLY A CA 1
ATOM 7066 C C . GLY A 1 877 ? 25.266 -18.828 -8.703 1 97.75 877 GLY A C 1
ATOM 7067 O O . GLY A 1 877 ? 25.562 -18.391 -9.812 1 97.75 877 GLY A O 1
ATOM 7068 N N . ALA A 1 878 ? 25.312 -18.125 -7.668 1 97.81 878 ALA A N 1
ATOM 7069 C CA . ALA A 1 878 ? 25.75 -16.734 -7.695 1 97.81 878 ALA A CA 1
ATOM 7070 C C . ALA A 1 878 ? 27.281 -16.641 -7.617 1 97.81 878 ALA A C 1
ATOM 7072 O O . ALA A 1 878 ? 27.938 -17.547 -7.086 1 97.81 878 ALA A O 1
ATOM 7073 N N . ARG A 1 879 ? 27.891 -15.664 -8.195 1 97.75 879 ARG A N 1
ATOM 7074 C CA . ARG A 1 879 ? 29.344 -15.484 -8.148 1 97.75 879 ARG A CA 1
ATOM 7075 C C . ARG A 1 879 ? 29.703 -14.062 -7.75 1 97.75 879 ARG A C 1
ATOM 7077 O O . ARG A 1 879 ? 28.953 -13.125 -8.031 1 97.75 879 ARG A O 1
ATOM 7084 N N . LEU A 1 880 ? 30.734 -13.922 -7.004 1 98 880 LEU A N 1
ATOM 7085 C CA . LEU A 1 880 ? 31.219 -12.602 -6.605 1 98 880 LEU A CA 1
ATOM 7086 C C . LEU A 1 880 ? 31.641 -11.789 -7.828 1 98 880 LEU A C 1
ATOM 7088 O O . LEU A 1 880 ? 32.375 -12.281 -8.688 1 98 880 LEU A O 1
ATOM 7092 N N . GLY A 1 881 ? 31.094 -10.617 -7.965 1 97.69 881 GLY A N 1
ATOM 7093 C CA . GLY A 1 881 ? 31.406 -9.734 -9.07 1 97.69 881 GLY A CA 1
ATOM 7094 C C . GLY A 1 881 ? 30.859 -8.336 -8.891 1 97.69 881 GLY A C 1
ATOM 7095 O O . GLY A 1 881 ? 30.25 -8.031 -7.863 1 97.69 881 GLY A O 1
ATOM 7096 N N . LEU A 1 882 ? 31.234 -7.449 -9.828 1 97.44 882 LEU A N 1
ATOM 7097 C CA . LEU A 1 882 ? 30.641 -6.117 -9.922 1 97.44 882 LEU A CA 1
ATOM 7098 C C . LEU A 1 882 ? 29.422 -6.121 -10.836 1 97.44 882 LEU A C 1
ATOM 7100 O O . LEU A 1 882 ? 29.531 -6.488 -12.016 1 97.44 882 LEU A O 1
ATOM 7104 N N . TRP A 1 883 ? 28.312 -5.762 -10.25 1 97.75 883 TRP A N 1
ATOM 7105 C CA . TRP A 1 883 ? 27.047 -5.828 -10.984 1 97.75 883 TRP A CA 1
ATOM 7106 C C . TRP A 1 883 ? 26.344 -4.48 -10.961 1 97.75 883 TRP A C 1
ATOM 7108 O O . TRP A 1 883 ? 26.609 -3.639 -10.102 1 97.75 883 TRP A O 1
ATOM 7118 N N . LYS A 1 884 ? 25.484 -4.234 -11.945 1 97.38 884 LYS A N 1
ATOM 7119 C CA . LYS A 1 884 ? 24.656 -3.035 -12.023 1 97.38 884 LYS A CA 1
ATOM 7120 C C . LYS A 1 884 ? 23.188 -3.393 -12.25 1 97.38 884 LYS A C 1
ATOM 7122 O O . LYS A 1 884 ? 22.875 -4.418 -12.859 1 97.38 884 LYS A O 1
ATOM 7127 N N . SER A 1 885 ? 22.281 -2.662 -11.688 1 97.81 885 SER A N 1
ATOM 7128 C CA . SER A 1 885 ? 20.844 -2.826 -11.867 1 97.81 885 SER A CA 1
ATOM 7129 C C . SER A 1 885 ? 20.094 -1.563 -11.461 1 97.81 885 SER A C 1
ATOM 7131 O O . SER A 1 885 ? 20.703 -0.529 -11.188 1 97.81 885 SER A O 1
ATOM 7133 N N . THR A 1 886 ? 18.781 -1.484 -11.594 1 98.19 886 THR A N 1
ATOM 7134 C CA . THR A 1 886 ? 17.891 -0.441 -11.094 1 98.19 886 THR A CA 1
ATOM 7135 C C . THR A 1 886 ? 16.891 -1.019 -10.109 1 98.19 886 THR A C 1
ATOM 7137 O O . THR A 1 886 ? 16.688 -2.234 -10.055 1 98.19 886 THR A O 1
ATOM 7140 N N . ALA A 1 887 ? 16.281 -0.133 -9.352 1 98.25 887 ALA A N 1
ATOM 7141 C CA . ALA A 1 887 ? 15.242 -0.573 -8.414 1 98.25 887 ALA A CA 1
ATOM 7142 C C . ALA A 1 887 ? 14.125 -1.317 -9.148 1 98.25 887 ALA A C 1
ATOM 7144 O O . ALA A 1 887 ? 13.648 -2.352 -8.672 1 98.25 887 ALA A O 1
ATOM 7145 N N . LYS A 1 888 ? 13.695 -0.836 -10.273 1 97.5 888 LYS A N 1
ATOM 7146 C CA . LYS A 1 888 ? 12.625 -1.442 -11.062 1 97.5 888 LYS A CA 1
ATOM 7147 C C . LYS A 1 888 ? 13.023 -2.826 -11.562 1 97.5 888 LYS A C 1
ATOM 7149 O O . LYS A 1 888 ? 12.25 -3.779 -11.461 1 97.5 888 LYS A O 1
ATOM 7154 N N . GLU A 1 889 ? 14.273 -2.963 -12.07 1 97.44 889 GLU A N 1
ATOM 7155 C CA . GLU A 1 889 ? 14.75 -4.223 -12.625 1 97.44 889 GLU A CA 1
ATOM 7156 C C . GLU A 1 889 ? 14.977 -5.262 -11.531 1 97.44 889 GLU A C 1
ATOM 7158 O O . GLU A 1 889 ? 14.914 -6.465 -11.789 1 97.44 889 GLU A O 1
ATOM 7163 N N . ASN A 1 890 ? 15.18 -4.77 -10.336 1 98.12 890 ASN A N 1
ATOM 7164 C CA . ASN A 1 890 ? 15.469 -5.684 -9.242 1 98.12 890 ASN A CA 1
ATOM 7165 C C . ASN A 1 890 ? 14.188 -6.273 -8.648 1 98.12 890 ASN A C 1
ATOM 7167 O O . ASN A 1 890 ? 14.242 -7.191 -7.832 1 98.12 890 ASN A O 1
ATOM 7171 N N . LEU A 1 891 ? 13.039 -5.711 -8.977 1 97.62 891 LEU A N 1
ATOM 7172 C CA . LEU A 1 891 ? 11.773 -6.332 -8.609 1 97.62 891 LEU A CA 1
ATOM 7173 C C . LEU A 1 891 ? 11.531 -7.602 -9.43 1 97.62 891 LEU A C 1
ATOM 7175 O O . LEU A 1 891 ? 11.422 -7.543 -10.656 1 97.62 891 LEU A O 1
ATOM 7179 N N . SER A 1 892 ? 11.422 -8.727 -8.719 1 97.31 892 SER A N 1
ATOM 7180 C CA . SER A 1 892 ? 11.219 -9.992 -9.414 1 97.31 892 SER A CA 1
ATOM 7181 C C . SER A 1 892 ? 9.781 -10.117 -9.922 1 97.31 892 SER A C 1
ATOM 7183 O O . SER A 1 892 ? 8.875 -9.453 -9.406 1 97.31 892 SER A O 1
ATOM 7185 N N . GLY A 1 893 ? 9.633 -11.008 -10.898 1 96.12 893 GLY A N 1
ATOM 7186 C CA . GLY A 1 893 ? 8.352 -11.133 -11.586 1 96.12 893 GLY A CA 1
ATOM 7187 C C . GLY A 1 893 ? 7.406 -12.109 -10.906 1 96.12 893 GLY A C 1
ATOM 7188 O O . GLY A 1 893 ? 6.48 -12.617 -11.539 1 96.12 893 GLY A O 1
ATOM 7189 N N . TYR A 1 894 ? 7.566 -12.453 -9.586 1 97.81 894 TYR A N 1
ATOM 7190 C CA . TYR A 1 894 ? 6.621 -13.312 -8.883 1 97.81 894 TYR A CA 1
ATOM 7191 C C . TYR A 1 894 ? 5.219 -12.719 -8.906 1 97.81 894 TYR A C 1
ATOM 7193 O O . TYR A 1 894 ? 5.02 -11.57 -8.484 1 97.81 894 TYR A O 1
ATOM 7201 N N . LEU A 1 895 ? 4.23 -13.422 -9.328 1 96.88 895 LEU A N 1
ATOM 7202 C CA . LEU A 1 895 ? 2.9 -12.867 -9.578 1 96.88 895 LEU A CA 1
ATOM 7203 C C . LEU A 1 895 ? 2.23 -12.453 -8.273 1 96.88 895 LEU A C 1
ATOM 7205 O O . LEU A 1 895 ? 1.455 -11.492 -8.25 1 96.88 895 LEU A O 1
ATOM 7209 N N . ASN A 1 896 ? 2.367 -13.273 -7.242 1 96.94 896 ASN A N 1
ATOM 7210 C CA . ASN A 1 896 ? 2.1 -12.797 -5.887 1 96.94 896 ASN A CA 1
ATOM 7211 C C . ASN A 1 896 ? 3.273 -11.992 -5.332 1 96.94 896 ASN A C 1
ATOM 7213 O O . ASN A 1 896 ? 4.32 -12.555 -5.008 1 96.94 896 ASN A O 1
ATOM 7217 N N . PRO A 1 897 ? 3.104 -10.688 -5.223 1 97.69 897 PRO A N 1
ATOM 7218 C CA . PRO A 1 897 ? 4.23 -9.914 -4.688 1 97.69 897 PRO A CA 1
ATOM 7219 C C . PRO A 1 897 ? 4.703 -10.43 -3.332 1 97.69 897 PRO A C 1
ATOM 7221 O O . PRO A 1 897 ? 3.891 -10.648 -2.432 1 97.69 897 PRO A O 1
ATOM 7224 N N . GLN A 1 898 ? 6 -10.656 -3.191 1 98.38 898 GLN A N 1
ATOM 7225 C CA . GLN A 1 898 ? 6.621 -11.258 -2.016 1 98.38 898 GLN A CA 1
ATOM 7226 C C . GLN A 1 898 ? 8.094 -10.859 -1.91 1 98.38 898 GLN A C 1
ATOM 7228 O O . GLN A 1 898 ? 8.602 -10.125 -2.754 1 98.38 898 GLN A O 1
ATOM 7233 N N . GLU A 1 899 ? 8.742 -11.242 -0.867 1 98.44 899 GLU A N 1
ATOM 7234 C CA . GLU A 1 899 ? 10.156 -10.945 -0.689 1 98.44 899 GLU A CA 1
ATOM 7235 C C . GLU A 1 899 ? 10.953 -11.266 -1.954 1 98.44 899 GLU A C 1
ATOM 7237 O O . GLU A 1 899 ? 10.789 -12.336 -2.543 1 98.44 899 GLU A O 1
ATOM 7242 N N . CYS A 1 900 ? 11.797 -10.289 -2.42 1 98.5 900 CYS A N 1
ATOM 7243 C CA . CYS A 1 900 ? 12.617 -10.492 -3.604 1 98.5 900 CYS A CA 1
ATOM 7244 C C . CYS A 1 900 ? 13.766 -9.492 -3.646 1 98.5 900 CYS A C 1
ATOM 7246 O O . CYS A 1 900 ? 13.859 -8.609 -2.787 1 98.5 900 CYS A O 1
ATOM 7248 N N . GLY A 1 901 ? 14.68 -9.672 -4.484 1 98.25 901 GLY A N 1
ATOM 7249 C CA . GLY A 1 901 ? 15.711 -8.695 -4.828 1 98.25 901 GLY A CA 1
ATOM 7250 C C . GLY A 1 901 ? 16.906 -8.75 -3.906 1 98.25 901 GLY A C 1
ATOM 7251 O O . GLY A 1 901 ? 17.859 -7.965 -4.062 1 98.25 901 GLY A O 1
ATOM 7252 N N . ASN A 1 902 ? 17 -9.633 -2.984 1 98.56 902 ASN A N 1
ATOM 7253 C CA . ASN A 1 902 ? 18.109 -9.727 -2.031 1 98.56 902 ASN A CA 1
ATOM 7254 C C . ASN A 1 902 ? 19.391 -10.18 -2.709 1 98.56 902 ASN A C 1
ATOM 7256 O O . ASN A 1 902 ? 19.359 -10.961 -3.66 1 98.56 902 ASN A O 1
ATOM 7260 N N . ARG A 1 903 ? 20.531 -9.633 -2.311 1 98.5 903 ARG A N 1
ATOM 7261 C CA . ARG A 1 903 ? 21.891 -10.07 -2.65 1 98.5 903 ARG A CA 1
ATOM 7262 C C . ARG A 1 903 ? 22.703 -10.359 -1.394 1 98.5 903 ARG A C 1
ATOM 7264 O O . ARG A 1 903 ? 22.609 -9.625 -0.407 1 98.5 903 ARG A O 1
ATOM 7271 N N . THR A 1 904 ? 23.469 -11.391 -1.38 1 98.38 904 THR A N 1
ATOM 7272 C CA . THR A 1 904 ? 24.312 -11.734 -0.24 1 98.38 904 THR A CA 1
ATOM 7273 C C . THR A 1 904 ? 25.781 -11.422 -0.541 1 98.38 904 THR A C 1
ATOM 7275 O O . THR A 1 904 ? 26.125 -11.109 -1.68 1 98.38 904 THR A O 1
ATOM 7278 N N . GLY A 1 905 ? 26.609 -11.422 0.54 1 98.12 905 GLY A N 1
ATOM 7279 C CA . GLY A 1 905 ? 28.047 -11.258 0.404 1 98.12 905 GLY A CA 1
ATOM 7280 C C . GLY A 1 905 ? 28.438 -9.898 -0.158 1 98.12 905 GLY A C 1
ATOM 7281 O O . GLY A 1 905 ? 29.438 -9.781 -0.86 1 98.12 905 GLY A O 1
ATOM 7282 N N . VAL A 1 906 ? 27.703 -8.875 0.087 1 98.5 906 VAL A N 1
ATOM 7283 C CA . VAL A 1 906 ? 27.906 -7.566 -0.528 1 98.5 906 VAL A CA 1
ATOM 7284 C C . VAL A 1 906 ? 29.016 -6.816 0.215 1 98.5 906 VAL A C 1
ATOM 7286 O O . VAL A 1 906 ? 28.938 -6.652 1.436 1 98.5 906 VAL A O 1
ATOM 7289 N N . ARG A 1 907 ? 30.047 -6.414 -0.525 1 98.19 907 ARG A N 1
ATOM 7290 C CA . ARG A 1 907 ? 31.125 -5.602 0.02 1 98.19 907 ARG A CA 1
ATOM 7291 C C . ARG A 1 907 ? 30.812 -4.113 -0.115 1 98.19 907 ARG A C 1
ATOM 7293 O O . ARG A 1 907 ? 31.094 -3.33 0.793 1 98.19 907 ARG A O 1
ATOM 7300 N N . THR A 1 908 ? 30.266 -3.783 -1.255 1 97.94 908 THR A N 1
ATOM 7301 C CA . THR A 1 908 ? 29.922 -2.391 -1.526 1 97.94 908 THR A CA 1
ATOM 7302 C C . THR A 1 908 ? 28.641 -2.293 -2.328 1 97.94 908 THR A C 1
ATOM 7304 O O . THR A 1 908 ? 28.391 -3.1 -3.229 1 97.94 908 THR A O 1
ATOM 7307 N N . LEU A 1 909 ? 27.766 -1.371 -2.021 1 98.44 909 LEU A N 1
ATOM 7308 C CA . LEU A 1 909 ? 26.562 -0.975 -2.756 1 98.44 909 LEU A CA 1
ATOM 7309 C C . LEU A 1 909 ? 26.562 0.524 -3.035 1 98.44 909 LEU A C 1
ATOM 7311 O O . LEU A 1 909 ? 26.703 1.331 -2.113 1 98.44 909 LEU A O 1
ATOM 7315 N N . SER A 1 910 ? 26.516 0.928 -4.262 1 98.38 910 SER A N 1
ATOM 7316 C CA . SER A 1 910 ? 26.391 2.33 -4.641 1 98.38 910 SER A CA 1
ATOM 7317 C C . SER A 1 910 ? 25.047 2.6 -5.332 1 98.38 910 SER A C 1
ATOM 7319 O O . SER A 1 910 ? 24.703 1.912 -6.293 1 98.38 910 SER A O 1
ATOM 7321 N N . ILE A 1 911 ? 24.328 3.492 -4.895 1 98.19 911 ILE A N 1
ATOM 7322 C CA . ILE A 1 911 ? 23.078 3.928 -5.512 1 98.19 911 ILE A CA 1
ATOM 7323 C C . ILE A 1 911 ? 23.234 5.34 -6.066 1 98.19 911 ILE A C 1
ATOM 7325 O O . ILE A 1 911 ? 23.938 6.172 -5.473 1 98.19 911 ILE A O 1
ATOM 7329 N N . HIS A 1 912 ? 22.594 5.684 -7.18 1 97.81 912 HIS A N 1
ATOM 7330 C CA . HIS A 1 912 ? 22.766 7.008 -7.762 1 97.81 912 HIS A CA 1
ATOM 7331 C C . HIS A 1 912 ? 21.609 7.344 -8.703 1 97.81 912 HIS A C 1
ATOM 7333 O O . HIS A 1 912 ? 20.859 6.457 -9.109 1 97.81 912 HIS A O 1
ATOM 7339 N N . ASP A 1 913 ? 21.375 8.555 -8.977 1 96.94 913 ASP A N 1
ATOM 7340 C CA . ASP A 1 913 ? 20.422 9.016 -9.984 1 96.94 913 ASP A CA 1
ATOM 7341 C C . ASP A 1 913 ? 21.141 9.312 -11.305 1 96.94 913 ASP A C 1
ATOM 7343 O O . ASP A 1 913 ? 22.312 8.992 -11.469 1 96.94 913 ASP A O 1
ATOM 7347 N N . ASP A 1 914 ? 20.438 9.891 -12.328 1 94.88 914 ASP A N 1
ATOM 7348 C CA . ASP A 1 914 ? 20.969 10.148 -13.664 1 94.88 914 ASP A CA 1
ATOM 7349 C C . ASP A 1 914 ? 22 11.273 -13.641 1 94.88 914 ASP A C 1
ATOM 7351 O O . ASP A 1 914 ? 22.812 11.383 -14.555 1 94.88 914 ASP A O 1
ATOM 7355 N N . MET A 1 915 ? 21.984 12.133 -12.594 1 94.38 915 MET A N 1
ATOM 7356 C CA . MET A 1 915 ? 22.906 13.25 -12.484 1 94.38 915 MET A CA 1
ATOM 7357 C C . MET A 1 915 ? 24.125 12.867 -11.648 1 94.38 915 MET A C 1
ATOM 7359 O O . MET A 1 915 ? 24.938 13.727 -11.289 1 94.38 915 MET A O 1
ATOM 7363 N N . GLN A 1 916 ? 24.172 11.602 -11.188 1 93.31 916 GLN A N 1
ATOM 7364 C CA . GLN A 1 916 ? 25.297 11 -10.5 1 93.31 916 GLN A CA 1
ATOM 7365 C C . GLN A 1 916 ? 25.359 11.438 -9.047 1 93.31 916 GLN A C 1
ATOM 7367 O O . GLN A 1 916 ? 26.422 11.391 -8.414 1 93.31 916 GLN A O 1
ATOM 7372 N N . HIS A 1 917 ? 24.266 12 -8.57 1 95.69 917 HIS A N 1
ATOM 7373 C CA . HIS A 1 917 ? 24.141 12.062 -7.117 1 95.69 917 HIS A CA 1
ATOM 7374 C C . HIS A 1 917 ? 23.906 10.68 -6.52 1 95.69 917 HIS A C 1
ATOM 7376 O O . HIS A 1 917 ? 23.094 9.906 -7.031 1 95.69 917 HIS A O 1
ATOM 7382 N N . GLY A 1 918 ? 24.734 10.414 -5.508 1 97.19 918 GLY A N 1
ATOM 7383 C CA . GLY A 1 918 ? 24.516 9.078 -4.965 1 97.19 918 GLY A CA 1
ATOM 7384 C C . GLY A 1 918 ? 25.281 8.82 -3.686 1 97.19 918 GLY A C 1
ATOM 7385 O O . GLY A 1 918 ? 25.984 9.695 -3.189 1 97.19 918 GLY A O 1
ATOM 7386 N N . LEU A 1 919 ? 25 7.668 -3.072 1 98.06 919 LEU A N 1
ATOM 7387 C CA . LEU A 1 919 ? 25.641 7.164 -1.868 1 98.06 919 LEU A CA 1
ATOM 7388 C C . LEU A 1 919 ? 26.312 5.816 -2.129 1 98.06 919 LEU A C 1
ATOM 7390 O O . LEU A 1 919 ? 25.828 5.035 -2.953 1 98.06 919 LEU A O 1
ATOM 7394 N N . THR A 1 920 ? 27.359 5.543 -1.458 1 98.19 920 THR A N 1
ATOM 7395 C CA . THR A 1 920 ? 27.984 4.227 -1.419 1 98.19 920 THR A CA 1
ATOM 7396 C C . THR A 1 920 ? 27.953 3.654 -0.005 1 98.19 920 THR A C 1
ATOM 7398 O O . THR A 1 920 ? 28.328 4.332 0.954 1 98.19 920 THR A O 1
ATOM 7401 N N . PHE A 1 921 ? 27.469 2.5 0.134 1 98.5 921 PHE A N 1
ATOM 7402 C CA . PHE A 1 921 ? 27.5 1.72 1.365 1 98.5 921 PHE A CA 1
ATOM 7403 C C . PHE A 1 921 ? 28.609 0.674 1.308 1 98.5 921 PHE A C 1
ATOM 7405 O O . PHE A 1 921 ? 28.625 -0.178 0.418 1 98.5 921 PHE A O 1
ATOM 7412 N N . GLN A 1 922 ? 29.547 0.681 2.219 1 98 922 GLN A N 1
ATOM 7413 C CA . GLN A 1 922 ? 30.672 -0.244 2.252 1 98 922 GLN A CA 1
ATOM 7414 C C . GLN A 1 922 ? 30.656 -1.104 3.512 1 98 922 GLN A C 1
ATOM 7416 O O . GLN A 1 922 ? 30.344 -0.609 4.598 1 98 922 GLN A O 1
ATOM 7421 N N . LYS A 1 923 ? 31.016 -2.316 3.357 1 96.88 923 LYS A N 1
ATOM 7422 C CA . LYS A 1 923 ? 31.078 -3.195 4.523 1 96.88 923 LYS A CA 1
ATOM 7423 C C . LYS A 1 923 ? 32.094 -2.674 5.551 1 96.88 923 LYS A C 1
ATOM 7425 O O . LYS A 1 923 ? 33.125 -2.117 5.188 1 96.88 923 LYS A O 1
ATOM 7430 N N . ALA A 1 924 ? 31.75 -2.779 6.766 1 94.75 924 ALA A N 1
ATOM 7431 C CA . ALA A 1 924 ? 32.688 -2.5 7.832 1 94.75 924 ALA A CA 1
ATOM 7432 C C . ALA A 1 924 ? 33.594 -3.701 8.086 1 94.75 924 ALA A C 1
ATOM 7434 O O . ALA A 1 924 ? 34.594 -3.914 7.367 1 94.75 924 ALA A O 1
ATOM 7435 N N . SER A 1 925 ? 33.156 -4.633 8.961 1 91.5 925 SER A N 1
ATOM 7436 C CA . SER A 1 925 ? 33.938 -5.805 9.297 1 91.5 925 SER A CA 1
ATOM 7437 C C . SER A 1 925 ? 33.562 -7.004 8.438 1 91.5 925 SER A C 1
ATOM 7439 O O . SER A 1 925 ? 34.406 -7.832 8.094 1 91.5 925 SER A O 1
ATOM 7441 N N . ALA A 1 926 ? 32.375 -7.137 8.125 1 94.94 926 ALA A N 1
ATOM 7442 C CA . ALA A 1 926 ? 31.875 -8.273 7.359 1 94.94 926 ALA A CA 1
ATOM 7443 C C . ALA A 1 926 ? 30.938 -7.809 6.246 1 94.94 926 ALA A C 1
ATOM 7445 O O . ALA A 1 926 ? 30.328 -6.742 6.344 1 94.94 926 ALA A O 1
ATOM 7446 N N . PRO A 1 927 ? 30.891 -8.617 5.117 1 97.31 927 PRO A N 1
ATOM 7447 C CA . PRO A 1 927 ? 29.906 -8.281 4.094 1 97.31 927 PRO A CA 1
ATOM 7448 C C . PRO A 1 927 ? 28.469 -8.266 4.633 1 97.31 927 PRO A C 1
ATOM 7450 O O . PRO A 1 927 ? 28.188 -8.93 5.633 1 97.31 927 PRO A O 1
ATOM 7453 N N . PHE A 1 928 ? 27.641 -7.5 4.066 1 98.44 928 PHE A N 1
ATOM 7454 C CA . PHE A 1 928 ? 26.219 -7.445 4.43 1 98.44 928 PHE A CA 1
ATOM 7455 C C . PHE A 1 928 ? 25.344 -7.957 3.293 1 98.44 928 PHE A C 1
ATOM 7457 O O . PHE A 1 928 ? 25.859 -8.367 2.246 1 98.44 928 PHE A O 1
ATOM 7464 N N . GLU A 1 929 ? 24.016 -8.117 3.508 1 98.62 929 GLU A N 1
ATOM 7465 C CA . GLU A 1 929 ? 23.031 -8.344 2.461 1 98.62 929 GLU A CA 1
ATOM 7466 C C . GLU A 1 929 ? 22.312 -7.047 2.082 1 98.62 929 GLU A C 1
ATOM 7468 O O . GLU A 1 929 ? 22.375 -6.062 2.826 1 98.62 929 GLU A O 1
ATOM 7473 N N . MET A 1 930 ? 21.766 -7.016 0.859 1 98.31 930 MET A N 1
ATOM 7474 C CA . MET A 1 930 ? 21.094 -5.781 0.481 1 98.31 930 MET A CA 1
ATOM 7475 C C . MET A 1 930 ? 19.969 -6.062 -0.506 1 98.31 930 MET A C 1
ATOM 7477 O O . MET A 1 930 ? 19.953 -7.109 -1.156 1 98.31 930 MET A O 1
ATOM 7481 N N . SER A 1 931 ? 19 -5.199 -0.536 1 98.31 931 SER A N 1
ATOM 7482 C CA . SER A 1 931 ? 18.031 -5.086 -1.629 1 98.31 931 SER A CA 1
ATOM 7483 C C . SER A 1 931 ? 17.734 -3.625 -1.952 1 98.31 931 SER A C 1
ATOM 7485 O O . SER A 1 931 ? 17.719 -2.775 -1.058 1 98.31 931 SER A O 1
ATOM 7487 N N . VAL A 1 932 ? 17.625 -3.215 -3.215 1 98.56 932 VAL A N 1
ATOM 7488 C CA . VAL A 1 932 ? 17.141 -1.938 -3.723 1 98.56 932 VAL A CA 1
ATOM 7489 C C . VAL A 1 932 ? 15.852 -2.154 -4.523 1 98.56 932 VAL A C 1
ATOM 7491 O O . VAL A 1 932 ? 15.883 -2.75 -5.605 1 98.56 932 VAL A O 1
ATOM 7494 N N . LEU A 1 933 ? 14.703 -1.732 -3.99 1 98.56 933 LEU A N 1
ATOM 7495 C CA . LEU A 1 933 ? 13.398 -1.987 -4.602 1 98.56 933 LEU A CA 1
ATOM 7496 C C . LEU A 1 933 ? 12.57 -0.712 -4.656 1 98.56 933 LEU A C 1
ATOM 7498 O O . LEU A 1 933 ? 12.812 0.229 -3.896 1 98.56 933 LEU A O 1
ATOM 7502 N N . PRO A 1 934 ? 11.57 -0.667 -5.578 1 97.94 934 PRO A N 1
ATOM 7503 C CA . PRO A 1 934 ? 10.648 0.475 -5.582 1 97.94 934 PRO A CA 1
ATOM 7504 C C . PRO A 1 934 ? 9.625 0.417 -4.449 1 97.94 934 PRO A C 1
ATOM 7506 O O . PRO A 1 934 ? 8.867 1.368 -4.25 1 97.94 934 PRO A O 1
ATOM 7509 N N . TYR A 1 935 ? 9.641 -0.691 -3.674 1 97.69 935 TYR A N 1
ATOM 7510 C CA . TYR A 1 935 ? 8.602 -0.896 -2.67 1 97.69 935 TYR A CA 1
ATOM 7511 C C . TYR A 1 935 ? 9.203 -1.37 -1.353 1 97.69 935 TYR A C 1
ATOM 7513 O O . TYR A 1 935 ? 10.242 -2.027 -1.34 1 97.69 935 TYR A O 1
ATOM 7521 N N . SER A 1 936 ? 8.508 -1.053 -0.269 1 97.19 936 SER A N 1
ATOM 7522 C CA . SER A 1 936 ? 8.875 -1.585 1.04 1 97.19 936 SER A CA 1
ATOM 7523 C C . SER A 1 936 ? 8.359 -3.01 1.219 1 97.19 936 SER A C 1
ATOM 7525 O O . SER A 1 936 ? 7.508 -3.469 0.454 1 97.19 936 SER A O 1
ATOM 7527 N N . ALA A 1 937 ? 8.883 -3.709 2.252 1 97.62 937 ALA A N 1
ATOM 7528 C CA . ALA A 1 937 ? 8.398 -5.043 2.598 1 97.62 937 ALA A CA 1
ATOM 7529 C C . ALA A 1 937 ? 6.914 -5.02 2.939 1 97.62 937 ALA A C 1
ATOM 7531 O O . ALA A 1 937 ? 6.191 -5.984 2.674 1 97.62 937 ALA A O 1
ATOM 7532 N N . TYR A 1 938 ? 6.418 -3.943 3.494 1 97.44 938 TYR A N 1
ATOM 7533 C CA . TYR A 1 938 ? 5.027 -3.832 3.92 1 97.44 938 TYR A CA 1
ATOM 7534 C C . TYR A 1 938 ? 4.102 -3.641 2.723 1 97.44 938 TYR A C 1
ATOM 7536 O O . TYR A 1 938 ? 2.986 -4.164 2.703 1 97.44 938 TYR A O 1
ATOM 7544 N N . GLU A 1 939 ? 4.543 -2.855 1.736 1 97.25 939 GLU A N 1
ATOM 7545 C CA . GLU A 1 939 ? 3.785 -2.715 0.497 1 97.25 939 GLU A CA 1
ATOM 7546 C C . GLU A 1 939 ? 3.695 -4.043 -0.25 1 97.25 939 GLU A C 1
ATOM 7548 O O . GLU A 1 939 ? 2.633 -4.402 -0.763 1 97.25 939 GLU A O 1
ATOM 7553 N N . LEU A 1 940 ? 4.809 -4.77 -0.266 1 98 940 LEU A N 1
ATOM 7554 C CA . LEU A 1 940 ? 4.801 -6.094 -0.877 1 98 940 LEU A CA 1
ATOM 7555 C C . LEU A 1 940 ? 3.846 -7.027 -0.141 1 98 940 LEU A C 1
ATOM 7557 O O . LEU A 1 940 ? 3.064 -7.746 -0.771 1 98 940 LEU A O 1
ATOM 7561 N N . GLU A 1 941 ? 3.889 -6.977 1.155 1 97.19 941 GLU A N 1
ATOM 7562 C CA . GLU A 1 941 ? 3.08 -7.848 2.004 1 97.19 941 GLU A CA 1
ATOM 7563 C C . GLU A 1 941 ? 1.59 -7.617 1.768 1 97.19 941 GLU A C 1
ATOM 7565 O O . GLU A 1 941 ? 0.788 -8.547 1.881 1 97.19 941 GLU A O 1
ATOM 7570 N N . ASN A 1 942 ? 1.211 -6.422 1.404 1 95.56 942 ASN A N 1
ATOM 7571 C CA . ASN A 1 942 ? -0.199 -6.059 1.31 1 95.56 942 ASN A CA 1
ATOM 7572 C C . ASN A 1 942 ? -0.785 -6.434 -0.049 1 95.56 942 ASN A C 1
ATOM 7574 O O . ASN A 1 942 ? -2.004 -6.449 -0.22 1 95.56 942 ASN A O 1
ATOM 7578 N N . ALA A 1 943 ? 0.054 -6.715 -1.058 1 95.94 943 ALA A N 1
ATOM 7579 C CA . ALA A 1 943 ? -0.422 -6.949 -2.418 1 95.94 943 ALA A CA 1
ATOM 7580 C C . ALA A 1 943 ? -0.568 -8.445 -2.697 1 95.94 943 ALA A C 1
ATOM 7582 O O . ALA A 1 943 ? 0.235 -9.25 -2.223 1 95.94 943 ALA A O 1
ATOM 7583 N N . MET A 1 944 ? -1.592 -8.789 -3.488 1 95.56 944 MET A N 1
ATOM 7584 C CA . MET A 1 944 ? -1.787 -10.172 -3.922 1 95.56 944 MET A CA 1
ATOM 7585 C C . MET A 1 944 ? -1.531 -10.312 -5.418 1 95.56 944 MET A C 1
ATOM 7587 O O . MET A 1 944 ? -1.392 -11.422 -5.926 1 95.56 944 MET A O 1
ATOM 7591 N N . HIS A 1 945 ? -1.506 -9.195 -6.141 1 96.5 945 HIS A N 1
ATOM 7592 C CA . HIS A 1 945 ? -1.176 -9.094 -7.559 1 96.5 945 HIS A CA 1
ATOM 7593 C C . HIS A 1 945 ? -0.207 -7.945 -7.82 1 96.5 945 HIS A C 1
ATOM 7595 O O . HIS A 1 945 ? -0.164 -6.98 -7.059 1 96.5 945 HIS A O 1
ATOM 7601 N N . LEU A 1 946 ? 0.51 -8.031 -8.883 1 96.19 946 LEU A N 1
ATOM 7602 C CA . LEU A 1 946 ? 1.493 -7.008 -9.219 1 96.19 946 LEU A CA 1
ATOM 7603 C C . LEU A 1 946 ? 0.818 -5.66 -9.453 1 96.19 946 LEU A C 1
ATOM 7605 O O . LEU A 1 946 ? 1.367 -4.613 -9.094 1 96.19 946 LEU A O 1
ATOM 7609 N N . ASP A 1 947 ? -0.365 -5.621 -9.977 1 94.62 947 ASP A N 1
ATOM 7610 C CA . ASP A 1 947 ? -1.021 -4.359 -10.305 1 94.62 947 ASP A CA 1
ATOM 7611 C C . ASP A 1 947 ? -1.679 -3.742 -9.07 1 94.62 947 ASP A C 1
ATOM 7613 O O . ASP A 1 947 ? -2.256 -2.656 -9.148 1 94.62 947 ASP A O 1
ATOM 7617 N N . GLU A 1 948 ? -1.603 -4.41 -7.906 1 95.44 948 GLU A N 1
ATOM 7618 C CA . GLU A 1 948 ? -2.059 -3.842 -6.641 1 95.44 948 GLU A CA 1
ATOM 7619 C C . GLU A 1 948 ? -0.962 -3.008 -5.98 1 95.44 948 GLU A C 1
ATOM 7621 O O . GLU A 1 948 ? -1.222 -2.273 -5.027 1 95.44 948 GLU A O 1
ATOM 7626 N N . LEU A 1 949 ? 0.288 -3.139 -6.418 1 96.62 949 LEU A N 1
ATOM 7627 C CA . LEU A 1 949 ? 1.38 -2.324 -5.895 1 96.62 949 LEU A CA 1
ATOM 7628 C C . LEU A 1 949 ? 1.195 -0.859 -6.273 1 96.62 949 LEU A C 1
ATOM 7630 O O . LEU A 1 949 ? 0.736 -0.552 -7.375 1 96.62 949 LEU A O 1
ATOM 7634 N N . PRO A 1 950 ? 1.546 0.066 -5.363 1 95.06 950 PRO A N 1
ATOM 7635 C CA . PRO A 1 950 ? 1.328 1.485 -5.652 1 95.06 950 PRO A CA 1
ATOM 7636 C C . PRO A 1 950 ? 2.264 2.018 -6.734 1 95.06 950 PRO A C 1
ATOM 7638 O O . PRO A 1 950 ? 3.203 1.327 -7.141 1 95.06 950 PRO A O 1
ATOM 7641 N N . SER A 1 951 ? 1.944 3.24 -7.184 1 94.38 951 SER A N 1
ATOM 7642 C CA . SER A 1 951 ? 2.91 3.932 -8.031 1 94.38 951 SER A CA 1
ATOM 7643 C C . SER A 1 951 ? 4.234 4.141 -7.309 1 94.38 951 SER A C 1
ATOM 7645 O O . SER A 1 951 ? 4.258 4.355 -6.098 1 94.38 951 SER A O 1
ATOM 7647 N N . VAL A 1 952 ? 5.262 4.047 -8.023 1 95.94 952 VAL A N 1
ATOM 7648 C CA . VAL A 1 952 ? 6.59 4.188 -7.426 1 95.94 952 VAL A CA 1
ATOM 7649 C C . VAL A 1 952 ? 6.809 5.637 -6.996 1 95.94 952 VAL A C 1
ATOM 7651 O O . VAL A 1 952 ? 6.773 6.551 -7.824 1 95.94 952 VAL A O 1
ATOM 7654 N N . ARG A 1 953 ? 7.035 5.863 -5.691 1 94.81 953 ARG A N 1
ATOM 7655 C CA . ARG A 1 953 ? 7.246 7.207 -5.164 1 94.81 953 ARG A CA 1
ATOM 7656 C C . ARG A 1 953 ? 8.602 7.324 -4.484 1 94.81 953 ARG A C 1
ATOM 7658 O O . ARG A 1 953 ? 9.109 8.43 -4.281 1 94.81 953 ARG A O 1
ATOM 7665 N N . TYR A 1 954 ? 9.172 6.184 -4.156 1 95.75 954 TYR A N 1
ATOM 7666 C CA . TYR A 1 954 ? 10.438 6.141 -3.428 1 95.75 954 TYR A CA 1
ATOM 7667 C C . TYR A 1 954 ? 11.281 4.953 -3.875 1 95.75 954 TYR A C 1
ATOM 7669 O O . TYR A 1 954 ? 10.789 4.062 -4.574 1 95.75 954 TYR A O 1
ATOM 7677 N N . THR A 1 955 ? 12.539 5.004 -3.607 1 97.56 955 THR A N 1
ATOM 7678 C CA . THR A 1 955 ? 13.453 3.863 -3.678 1 97.56 955 THR A CA 1
ATOM 7679 C C . THR A 1 955 ? 13.797 3.359 -2.279 1 97.56 955 THR A C 1
ATOM 7681 O O . THR A 1 955 ? 14.266 4.129 -1.438 1 97.56 955 THR A O 1
ATOM 7684 N N . TRP A 1 956 ? 13.508 2.176 -2.072 1 98 956 TRP A N 1
ATOM 7685 C CA . TRP A 1 956 ? 13.812 1.559 -0.786 1 98 956 TRP A CA 1
ATOM 7686 C C . TRP A 1 956 ? 15.141 0.812 -0.838 1 98 956 TRP A C 1
ATOM 7688 O O . TRP A 1 956 ? 15.297 -0.131 -1.616 1 98 956 TRP A O 1
ATOM 7698 N N . VAL A 1 957 ? 16.094 1.271 -0.023 1 98.5 957 VAL A N 1
ATOM 7699 C CA . VAL A 1 957 ? 17.391 0.611 0.115 1 98.5 957 VAL A CA 1
ATOM 7700 C C . VAL A 1 957 ? 17.453 -0.117 1.456 1 98.5 957 VAL A C 1
ATOM 7702 O O . VAL A 1 957 ? 17.344 0.507 2.514 1 98.5 957 VAL A O 1
ATOM 7705 N N . ARG A 1 958 ? 17.641 -1.35 1.421 1 98.5 958 ARG A N 1
ATOM 7706 C CA . ARG A 1 958 ? 17.766 -2.18 2.613 1 98.5 958 ARG A CA 1
ATOM 7707 C C . ARG A 1 958 ? 19.188 -2.723 2.748 1 98.5 958 ARG A C 1
ATOM 7709 O O . ARG A 1 958 ? 19.703 -3.365 1.829 1 98.5 958 ARG A O 1
ATOM 7716 N N . ILE A 1 959 ? 19.812 -2.48 3.836 1 98.75 959 ILE A N 1
ATOM 7717 C CA . ILE A 1 959 ? 21.078 -3.104 4.238 1 98.75 959 ILE A CA 1
ATOM 7718 C C . ILE A 1 959 ? 20.828 -4.074 5.387 1 98.75 959 ILE A C 1
ATOM 7720 O O . ILE A 1 959 ? 20.328 -3.682 6.441 1 98.75 959 ILE A O 1
ATOM 7724 N N . ALA A 1 960 ? 21.172 -5.312 5.215 1 98.56 960 ALA A N 1
ATOM 7725 C CA . ALA A 1 960 ? 20.812 -6.328 6.203 1 98.56 960 ALA A CA 1
ATOM 7726 C C . ALA A 1 960 ? 22.062 -7.066 6.703 1 98.56 960 ALA A C 1
ATOM 7728 O O . ALA A 1 960 ? 22.984 -7.316 5.938 1 98.56 960 ALA A O 1
ATOM 7729 N N . ALA A 1 961 ? 22 -7.406 7.992 1 98.31 961 ALA A N 1
ATOM 7730 C CA . ALA A 1 961 ? 23 -8.32 8.539 1 98.31 961 ALA A CA 1
ATOM 7731 C C . ALA A 1 961 ? 22.797 -9.734 8.008 1 98.31 961 ALA A C 1
ATOM 7733 O O . ALA A 1 961 ? 23.75 -10.391 7.594 1 98.31 961 ALA A O 1
ATOM 7734 N N . LYS A 1 962 ? 21.625 -10.148 8.07 1 97.06 962 LYS A N 1
ATOM 7735 C CA . LYS A 1 962 ? 21.266 -11.492 7.648 1 97.06 962 LYS A CA 1
ATOM 7736 C C . LYS A 1 962 ? 19.75 -11.617 7.469 1 97.06 962 LYS A C 1
ATOM 7738 O O . LYS A 1 962 ? 18.984 -10.992 8.203 1 97.06 962 LYS A O 1
ATOM 7743 N N . GLN A 1 963 ? 19.344 -12.398 6.539 1 97.38 963 GLN A N 1
ATOM 7744 C CA . GLN A 1 963 ? 17.938 -12.789 6.398 1 97.38 963 GLN A CA 1
ATOM 7745 C C . GLN A 1 963 ? 17.797 -14.305 6.402 1 97.38 963 GLN A C 1
ATOM 7747 O O . GLN A 1 963 ? 18.672 -15.023 5.938 1 97.38 963 GLN A O 1
ATOM 7752 N N . MET A 1 964 ? 16.609 -14.742 6.898 1 97.94 964 MET A N 1
ATOM 7753 C CA . MET A 1 964 ? 16.266 -16.156 6.855 1 97.94 964 MET A CA 1
ATOM 7754 C C . MET A 1 964 ? 16.188 -16.656 5.418 1 97.94 964 MET A C 1
ATOM 7756 O O . MET A 1 964 ? 15.883 -15.891 4.504 1 97.94 964 MET A O 1
ATOM 7760 N N . GLY A 1 965 ? 16.531 -17.969 5.23 1 98.5 965 GLY A N 1
ATOM 7761 C CA . GLY A 1 965 ? 16.406 -18.547 3.902 1 98.5 965 GLY A CA 1
ATOM 7762 C C . GLY A 1 965 ? 15 -18.5 3.352 1 98.5 965 GLY A C 1
ATOM 7763 O O . GLY A 1 965 ? 14.078 -18.047 4.039 1 98.5 965 GLY A O 1
ATOM 7764 N N . VAL A 1 966 ? 14.797 -18.875 2.111 1 98.31 966 VAL A N 1
ATOM 7765 C CA . VAL A 1 966 ? 13.484 -18.766 1.472 1 98.31 966 VAL A CA 1
ATOM 7766 C C . VAL A 1 966 ? 12.82 -20.141 1.426 1 98.31 966 VAL A C 1
ATOM 7768 O O . VAL A 1 966 ? 11.633 -20.25 1.085 1 98.31 966 VAL A O 1
ATOM 7771 N N . GLY A 1 967 ? 13.5 -21.219 1.749 1 97.56 967 GLY A N 1
ATOM 7772 C CA . GLY A 1 967 ? 12.922 -22.547 1.643 1 97.56 967 GLY A CA 1
ATOM 7773 C C . GLY A 1 967 ? 12.617 -22.953 0.213 1 97.56 967 GLY A C 1
ATOM 7774 O O . GLY A 1 967 ? 12.75 -22.156 -0.708 1 97.56 967 GLY A O 1
ATOM 7775 N N . GLY A 1 968 ? 12.242 -24.297 0.051 1 95.81 968 GLY A N 1
ATOM 7776 C CA . GLY A 1 968 ? 11.945 -24.734 -1.308 1 95.81 968 GLY A CA 1
ATOM 7777 C C . GLY A 1 968 ? 11.43 -26.156 -1.388 1 95.81 968 GLY A C 1
ATOM 7778 O O . GLY A 1 968 ? 10.977 -26.594 -2.445 1 95.81 968 GLY A O 1
ATOM 7779 N N . ASP A 1 969 ? 11.406 -26.875 -0.244 1 96.19 969 ASP A N 1
ATOM 7780 C CA . ASP A 1 969 ? 10.945 -28.266 -0.256 1 96.19 969 ASP A CA 1
ATOM 7781 C C . ASP A 1 969 ? 9.492 -28.359 -0.727 1 96.19 969 ASP A C 1
ATOM 7783 O O . ASP A 1 969 ? 9.164 -29.156 -1.601 1 96.19 969 ASP A O 1
ATOM 7787 N N . ASP A 1 970 ? 8.688 -27.625 -0.146 1 95.38 970 ASP A N 1
ATOM 7788 C CA . ASP A 1 970 ? 7.293 -27.453 -0.554 1 95.38 970 ASP A CA 1
ATOM 7789 C C . ASP A 1 970 ? 6.75 -26.094 -0.123 1 95.38 970 ASP A C 1
ATOM 7791 O O . ASP A 1 970 ? 7.461 -25.312 0.501 1 95.38 970 ASP A O 1
ATOM 7795 N N . SER A 1 971 ? 5.57 -25.781 -0.542 1 95.88 971 SER A N 1
ATOM 7796 C CA . SER A 1 971 ? 4.969 -24.484 -0.207 1 95.88 971 SER A CA 1
ATOM 7797 C C . SER A 1 971 ? 3.725 -24.672 0.655 1 95.88 971 SER A C 1
ATOM 7799 O O . SER A 1 971 ? 2.84 -23.812 0.662 1 95.88 971 SER A O 1
ATOM 7801 N N . TRP A 1 972 ? 3.5 -25.812 1.396 1 94.25 972 TRP A N 1
ATOM 7802 C CA . TRP A 1 972 ? 2.277 -26 2.168 1 94.25 972 TRP A CA 1
ATOM 7803 C C . TRP A 1 972 ? 2.594 -26.531 3.566 1 94.25 972 TRP A C 1
ATOM 7805 O O . TRP A 1 972 ? 1.692 -26.938 4.301 1 94.25 972 TRP A O 1
ATOM 7815 N N . GLY A 1 973 ? 3.982 -26.562 3.877 1 94.56 973 GLY A N 1
ATOM 7816 C CA . GLY A 1 973 ? 4.215 -27.016 5.238 1 94.56 973 GLY A CA 1
ATOM 7817 C C . GLY A 1 973 ? 5.676 -26.984 5.637 1 94.56 973 GLY A C 1
ATOM 7818 O O . GLY A 1 973 ? 6 -26.875 6.824 1 94.56 973 GLY A O 1
ATOM 7819 N N . ALA A 1 974 ? 6.605 -27.062 4.695 1 96.44 974 ALA A N 1
ATOM 7820 C CA . ALA A 1 974 ? 8.031 -27.203 4.984 1 96.44 974 ALA A CA 1
ATOM 7821 C C . ALA A 1 974 ? 8.633 -25.859 5.418 1 96.44 974 ALA A C 1
ATOM 7823 O O . ALA A 1 974 ? 8.578 -24.875 4.672 1 96.44 974 ALA A O 1
ATOM 7824 N N . PRO A 1 975 ? 9.18 -25.781 6.598 1 96.44 975 PRO A N 1
ATOM 7825 C CA . PRO A 1 975 ? 9.898 -24.562 6.984 1 96.44 975 PRO A CA 1
ATOM 7826 C C . PRO A 1 975 ? 11.281 -24.469 6.344 1 96.44 975 PRO A C 1
ATOM 7828 O O . PRO A 1 975 ? 11.773 -25.438 5.762 1 96.44 975 PRO A O 1
ATOM 7831 N N . VAL A 1 976 ? 11.891 -23.297 6.426 1 97.94 976 VAL A N 1
ATOM 7832 C CA . VAL A 1 976 ? 13.297 -23.141 6.082 1 97.94 976 VAL A CA 1
ATOM 7833 C C . VAL A 1 976 ? 14.141 -24.109 6.914 1 97.94 976 VAL A C 1
ATOM 7835 O O . VAL A 1 976 ? 13.867 -24.312 8.094 1 97.94 976 VAL A O 1
ATOM 7838 N N . HIS A 1 977 ? 15.125 -24.703 6.293 1 98 977 HIS A N 1
ATOM 7839 C CA . HIS A 1 977 ? 15.992 -25.641 6.992 1 98 977 HIS A CA 1
ATOM 7840 C C . HIS A 1 977 ? 16.719 -24.969 8.148 1 98 977 HIS A C 1
ATOM 7842 O O . HIS A 1 977 ? 17.062 -23.781 8.07 1 98 977 HIS A O 1
ATOM 7848 N N . GLU A 1 978 ? 17.031 -25.719 9.133 1 97 978 GLU A N 1
ATOM 7849 C CA . GLU A 1 978 ? 17.531 -25.25 10.422 1 97 978 GLU A CA 1
ATOM 7850 C C . GLU A 1 978 ? 18.781 -24.406 10.234 1 97 978 GLU A C 1
ATOM 7852 O O . GLU A 1 978 ? 18.938 -23.344 10.867 1 97 978 GLU A O 1
ATOM 7857 N N . GLU A 1 979 ? 19.672 -24.781 9.414 1 95.88 979 GLU A N 1
ATOM 7858 C CA . GLU A 1 979 ? 20.969 -24.125 9.258 1 95.88 979 GLU A CA 1
ATOM 7859 C C . GLU A 1 979 ? 20.828 -22.75 8.609 1 95.88 979 GLU A C 1
ATOM 7861 O O . GLU A 1 979 ? 21.766 -21.953 8.641 1 95.88 979 GLU A O 1
ATOM 7866 N N . TYR A 1 980 ? 19.656 -22.484 8.078 1 98 980 TYR A N 1
ATOM 7867 C CA . TYR A 1 980 ? 19.469 -21.203 7.387 1 98 980 TYR A CA 1
ATOM 7868 C C . TYR A 1 980 ? 18.469 -20.328 8.133 1 98 980 TYR A C 1
ATOM 7870 O O . TYR A 1 980 ? 17.969 -19.344 7.582 1 98 980 TYR A O 1
ATOM 7878 N N . ARG A 1 981 ? 18.016 -20.688 9.305 1 98.19 981 ARG A N 1
ATOM 7879 C CA . ARG A 1 981 ? 17.141 -19.891 10.164 1 98.19 981 ARG A CA 1
ATOM 7880 C C . ARG A 1 981 ? 17.953 -18.953 11.047 1 98.19 981 ARG A C 1
ATOM 7882 O O . ARG A 1 981 ? 19.172 -19.109 11.172 1 98.19 981 ARG A O 1
ATOM 7889 N N . ILE A 1 982 ? 17.344 -17.922 11.547 1 98.06 982 ILE A N 1
ATOM 7890 C CA . ILE A 1 982 ? 17.953 -16.984 12.484 1 98.06 982 ILE A CA 1
ATOM 7891 C C . ILE A 1 982 ? 17.281 -17.109 13.852 1 98.06 982 ILE A C 1
ATOM 7893 O O . ILE A 1 982 ? 16.172 -16.625 14.055 1 98.06 982 ILE A O 1
ATOM 7897 N N . HIS A 1 983 ? 17.953 -17.703 14.789 1 97.81 983 HIS A N 1
ATOM 7898 C CA . HIS A 1 983 ? 17.406 -17.844 16.141 1 97.81 983 HIS A CA 1
ATOM 7899 C C . HIS A 1 983 ? 17.422 -16.516 16.875 1 97.81 983 HIS A C 1
ATOM 7901 O O . HIS A 1 983 ? 18.469 -15.859 16.953 1 97.81 983 HIS A O 1
ATOM 7907 N N . ALA A 1 984 ? 16.359 -16.172 17.438 1 97.44 984 ALA A N 1
ATOM 7908 C CA . ALA A 1 984 ? 16.172 -14.828 17.984 1 97.44 984 ALA A CA 1
ATOM 7909 C C . ALA A 1 984 ? 17.047 -14.602 19.219 1 97.44 984 ALA A C 1
ATOM 7911 O O . ALA A 1 984 ? 17.344 -13.461 19.578 1 97.44 984 ALA A O 1
ATOM 7912 N N . ASP A 1 985 ? 17.422 -15.641 19.906 1 97.81 985 ASP A N 1
ATOM 7913 C CA . ASP A 1 985 ? 18.172 -15.5 21.156 1 97.81 985 ASP A CA 1
ATOM 7914 C C . ASP A 1 985 ? 19.656 -15.258 20.875 1 97.81 985 ASP A C 1
ATOM 7916 O O . ASP A 1 985 ? 20.438 -15.062 21.812 1 97.81 985 ASP A O 1
ATOM 7920 N N . GLN A 1 986 ? 20.094 -15.242 19.609 1 97 986 GLN A N 1
ATOM 7921 C CA . GLN A 1 986 ? 21.484 -14.992 19.25 1 97 986 GLN A CA 1
ATOM 7922 C C . GLN A 1 986 ? 21.719 -13.523 18.922 1 97 986 GLN A C 1
ATOM 7924 O O . GLN A 1 986 ? 20.969 -12.953 18.109 1 97 986 GLN A O 1
ATOM 7929 N N . PRO A 1 987 ? 22.703 -12.883 19.578 1 97.88 987 PRO A N 1
ATOM 7930 C CA . PRO A 1 987 ? 23 -11.492 19.219 1 97.88 987 PRO A CA 1
ATOM 7931 C C . PRO A 1 987 ? 23.453 -11.336 17.766 1 97.88 987 PRO A C 1
ATOM 7933 O O . PRO A 1 987 ? 24 -12.273 17.188 1 97.88 987 PRO A O 1
ATOM 7936 N N . MET A 1 988 ? 23.203 -10.25 17.203 1 97.5 988 MET A N 1
ATOM 7937 C CA . MET A 1 988 ? 23.594 -9.922 15.828 1 97.5 988 MET A CA 1
ATOM 7938 C C . MET A 1 988 ? 23.969 -8.445 15.711 1 97.5 988 MET A C 1
ATOM 7940 O O . MET A 1 988 ? 23.406 -7.602 16.406 1 97.5 988 MET A O 1
ATOM 7944 N N . LYS A 1 989 ? 24.922 -8.172 14.867 1 97.62 989 LYS A N 1
ATOM 7945 C CA . LYS A 1 989 ? 25.391 -6.812 14.609 1 97.62 989 LYS A CA 1
ATOM 7946 C C . LYS A 1 989 ? 25.438 -6.523 13.109 1 97.62 989 LYS A C 1
ATOM 7948 O O . LYS A 1 989 ? 25.828 -7.383 12.32 1 97.62 989 LYS A O 1
ATOM 7953 N N . LEU A 1 990 ? 24.953 -5.418 12.703 1 98.12 990 LEU A N 1
ATOM 7954 C CA . LEU A 1 990 ? 25.062 -4.902 11.336 1 98.12 990 LEU A CA 1
ATOM 7955 C C . LEU A 1 990 ? 25.922 -3.648 11.305 1 98.12 990 LEU A C 1
ATOM 7957 O O . LEU A 1 990 ? 25.672 -2.688 12.031 1 98.12 990 LEU A O 1
ATOM 7961 N N . GLY A 1 991 ? 26.984 -3.631 10.523 1 98.38 991 GLY A N 1
ATOM 7962 C CA . GLY A 1 991 ? 27.844 -2.465 10.391 1 98.38 991 GLY A CA 1
ATOM 7963 C C . GLY A 1 991 ? 28.188 -2.135 8.953 1 98.38 991 GLY A C 1
ATOM 7964 O O . GLY A 1 991 ? 28.406 -3.033 8.133 1 98.38 991 GLY A O 1
ATOM 7965 N N . PHE A 1 992 ? 28.172 -0.885 8.609 1 98.44 992 PHE A N 1
ATOM 7966 C CA . PHE A 1 992 ? 28.578 -0.421 7.289 1 98.44 992 PHE A CA 1
ATOM 7967 C C . PHE A 1 992 ? 28.953 1.056 7.324 1 98.44 992 PHE A C 1
ATOM 7969 O O . PHE A 1 992 ? 28.688 1.744 8.312 1 98.44 992 PHE A O 1
ATOM 7976 N N . ILE A 1 993 ? 29.594 1.569 6.27 1 98.38 993 ILE A N 1
ATOM 7977 C CA . ILE A 1 993 ? 30.062 2.949 6.16 1 98.38 993 ILE A CA 1
ATOM 7978 C C . ILE A 1 993 ? 29.406 3.613 4.945 1 98.38 993 ILE A C 1
ATOM 7980 O O . ILE A 1 993 ? 29.391 3.037 3.855 1 98.38 993 ILE A O 1
ATOM 7984 N N . ILE A 1 994 ? 28.875 4.785 5.125 1 98.44 994 ILE A N 1
ATOM 7985 C CA . ILE A 1 994 ? 28.266 5.555 4.043 1 98.44 994 ILE A CA 1
ATOM 7986 C C . ILE A 1 994 ? 29.234 6.652 3.59 1 98.44 994 ILE A C 1
ATOM 7988 O O . ILE A 1 994 ? 29.766 7.395 4.418 1 98.44 994 ILE A O 1
ATOM 7992 N N . THR A 1 995 ? 29.469 6.762 2.307 1 97.44 995 THR A N 1
ATOM 7993 C CA . THR A 1 995 ? 30.234 7.824 1.672 1 97.44 995 THR A CA 1
ATOM 7994 C C . THR A 1 995 ? 29.531 8.336 0.423 1 97.44 995 THR A C 1
ATOM 7996 O O . THR A 1 995 ? 28.609 7.699 -0.08 1 97.44 995 THR A O 1
ATOM 7999 N N . PRO A 1 996 ? 29.812 9.516 -0.015 1 96.12 996 PRO A N 1
ATOM 8000 C CA . PRO A 1 996 ? 29.25 9.969 -1.285 1 96.12 996 PRO A CA 1
ATOM 8001 C C . PRO A 1 996 ? 29.672 9.094 -2.465 1 96.12 996 PRO A C 1
ATOM 8003 O O . PRO A 1 996 ? 30.781 8.578 -2.482 1 96.12 996 PRO A O 1
ATOM 8006 N N . PHE A 1 997 ? 28.844 9 -3.43 1 92.5 997 PHE A N 1
ATOM 8007 C CA . PHE A 1 997 ? 29.094 8.234 -4.645 1 92.5 997 PHE A CA 1
ATOM 8008 C C . PHE A 1 997 ? 30.141 8.922 -5.508 1 92.5 997 PHE A C 1
ATOM 8010 O O . PHE A 1 997 ? 30.094 10.141 -5.695 1 92.5 997 PHE A O 1
ATOM 8017 N N . GLU A 1 998 ? 31.062 8.172 -5.879 1 85.5 998 GLU A N 1
ATOM 8018 C CA . GLU A 1 998 ? 32.031 8.625 -6.871 1 85.5 998 GLU A CA 1
ATOM 8019 C C . GLU A 1 998 ? 31.812 7.918 -8.211 1 85.5 998 GLU A C 1
ATOM 8021 O O . GLU A 1 998 ? 31.812 6.688 -8.273 1 85.5 998 GLU A O 1
ATOM 8026 N N . ALA A 1 999 ? 31.625 8.703 -9.305 1 74.5 999 ALA A N 1
ATOM 8027 C CA . ALA A 1 999 ? 31.297 8.148 -10.617 1 74.5 999 ALA A CA 1
ATOM 8028 C C . ALA A 1 999 ? 32.469 7.324 -11.164 1 74.5 999 ALA A C 1
ATOM 8030 O O . ALA A 1 999 ? 33.625 7.664 -10.953 1 74.5 999 ALA A O 1
ATOM 8031 N N . MET B 1 1 ? 20.703 60.844 7.004 1 71.5 1 MET B N 1
ATOM 8032 C CA . MET B 1 1 ? 21.062 59.781 7.949 1 71.5 1 MET B CA 1
ATOM 8033 C C . MET B 1 1 ? 21.547 58.531 7.215 1 71.5 1 MET B C 1
ATOM 8035 O O . MET B 1 1 ? 21.047 58.219 6.141 1 71.5 1 MET B O 1
ATOM 8039 N N . LYS B 1 2 ? 22.641 57.969 7.75 1 85.62 2 LYS B N 1
ATOM 8040 C CA . LYS B 1 2 ? 23.188 56.75 7.18 1 85.62 2 LYS B CA 1
ATOM 8041 C C . LYS B 1 2 ? 22.641 55.5 7.887 1 85.62 2 LYS B C 1
ATOM 8043 O O . LYS B 1 2 ? 22.422 55.531 9.102 1 85.62 2 LYS B O 1
ATOM 8048 N N . TYR B 1 3 ? 22.141 54.5 7.125 1 91.62 3 TYR B N 1
ATOM 8049 C CA . TYR B 1 3 ? 21.672 53.25 7.707 1 91.62 3 TYR B CA 1
ATOM 8050 C C . TYR B 1 3 ? 22.844 52.375 8.109 1 91.62 3 TYR B C 1
ATOM 8052 O O . TYR B 1 3 ? 23.969 52.562 7.652 1 91.62 3 TYR B O 1
ATOM 8060 N N . THR B 1 4 ? 22.641 51.438 9.125 1 96.25 4 THR B N 1
ATOM 8061 C CA . THR B 1 4 ? 23.609 50.406 9.5 1 96.25 4 THR B CA 1
ATOM 8062 C C . THR B 1 4 ? 22.953 49.031 9.625 1 96.25 4 THR B C 1
ATOM 8064 O O . THR B 1 4 ? 21.781 48.938 10.008 1 96.25 4 THR B O 1
ATOM 8067 N N . LEU B 1 5 ? 23.656 48.031 9.289 1 96 5 LEU B N 1
ATOM 8068 C CA . LEU B 1 5 ? 23.156 46.688 9.414 1 96 5 LEU B CA 1
ATOM 8069 C C . LEU B 1 5 ? 23.234 46.188 10.852 1 96 5 LEU B C 1
ATOM 8071 O O . LEU B 1 5 ? 22.641 45.188 11.203 1 96 5 LEU B O 1
ATOM 8075 N N . ASP B 1 6 ? 23.875 46.969 11.703 1 95.81 6 ASP B N 1
ATOM 8076 C CA . ASP B 1 6 ? 24 46.594 13.109 1 95.81 6 ASP B CA 1
ATOM 8077 C C . ASP B 1 6 ? 22.625 46.562 13.789 1 95.81 6 ASP B C 1
ATOM 8079 O O . ASP B 1 6 ? 22.453 45.906 14.812 1 95.81 6 ASP B O 1
ATOM 8083 N N . TRP B 1 7 ? 21.672 47.25 13.188 1 97.62 7 TRP B N 1
ATOM 8084 C CA . TRP B 1 7 ? 20.328 47.281 13.742 1 97.62 7 TRP B CA 1
ATOM 8085 C C . TRP B 1 7 ? 19.703 45.875 13.734 1 97.62 7 TRP B C 1
ATOM 8087 O O . TRP B 1 7 ? 18.875 45.562 14.586 1 97.62 7 TRP B O 1
ATOM 8097 N N . LEU B 1 8 ? 20.141 45.031 12.852 1 97.56 8 LEU B N 1
ATOM 8098 C CA . LEU B 1 8 ? 19.562 43.688 12.672 1 97.56 8 LEU B CA 1
ATOM 8099 C C . LEU B 1 8 ? 19.781 42.844 13.906 1 97.56 8 LEU B C 1
ATOM 8101 O O . LEU B 1 8 ? 19.031 41.875 14.141 1 97.56 8 LEU B O 1
ATOM 8105 N N . ILE B 1 9 ? 20.797 43.156 14.711 1 97.38 9 ILE B N 1
ATOM 8106 C CA . ILE B 1 9 ? 21.109 42.312 15.859 1 97.38 9 ILE B CA 1
ATOM 8107 C C . ILE B 1 9 ? 20.984 43.094 17.141 1 97.38 9 ILE B C 1
ATOM 8109 O O . ILE B 1 9 ? 21.609 42.781 18.156 1 97.38 9 ILE B O 1
ATOM 8113 N N . ASN B 1 10 ? 20.344 44.219 17.078 1 97.5 10 ASN B N 1
ATOM 8114 C CA . ASN B 1 10 ? 20.109 45.062 18.25 1 97.5 10 ASN B CA 1
ATOM 8115 C C . ASN B 1 10 ? 18.641 45.125 18.609 1 97.5 10 ASN B C 1
ATOM 8117 O O . ASN B 1 10 ? 17.891 45.906 18 1 97.5 10 ASN B O 1
ATOM 8121 N N . PRO B 1 11 ? 18.188 44.406 19.641 1 97.44 11 PRO B N 1
ATOM 8122 C CA . PRO B 1 11 ? 16.766 44.406 19.969 1 97.44 11 PRO B CA 1
ATOM 8123 C C . PRO B 1 11 ? 16.266 45.781 20.453 1 97.44 11 PRO B C 1
ATOM 8125 O O . PRO B 1 11 ? 15.062 46 20.531 1 97.44 11 PRO B O 1
ATOM 8128 N N . GLU B 1 12 ? 17.203 46.688 20.656 1 97.56 12 GLU B N 1
ATOM 8129 C CA . GLU B 1 12 ? 16.828 48 21.125 1 97.56 12 GLU B CA 1
ATOM 8130 C C . GLU B 1 12 ? 16.5 48.938 19.969 1 97.56 12 GLU B C 1
ATOM 8132 O O . GLU B 1 12 ? 15.93 50 20.156 1 97.56 12 GLU B O 1
ATOM 8137 N N . VAL B 1 13 ? 16.906 48.594 18.812 1 98 13 VAL B N 1
ATOM 8138 C CA . VAL B 1 13 ? 16.594 49.375 17.609 1 98 13 VAL B CA 1
ATOM 8139 C C . VAL B 1 13 ? 15.648 48.562 16.719 1 98 13 VAL B C 1
ATOM 8141 O O . VAL B 1 13 ? 16.094 47.781 15.891 1 98 13 VAL B O 1
ATOM 8144 N N . PHE B 1 14 ? 14.414 48.812 16.859 1 98 14 PHE B N 1
ATOM 8145 C CA . PHE B 1 14 ? 13.414 48.094 16.109 1 98 14 PHE B CA 1
ATOM 8146 C C . PHE B 1 14 ? 12.664 49 15.156 1 98 14 PHE B C 1
ATOM 8148 O O . PHE B 1 14 ? 11.836 48.562 14.359 1 98 14 PHE B O 1
ATOM 8155 N N . ALA B 1 15 ? 12.914 50.281 15.18 1 98 15 ALA B N 1
ATOM 8156 C CA . ALA B 1 15 ? 12.328 51.281 14.305 1 98 15 ALA B CA 1
ATOM 8157 C C . ALA B 1 15 ? 13.234 52.531 14.227 1 98 15 ALA B C 1
ATOM 8159 O O . ALA B 1 15 ? 13.797 52.938 15.234 1 98 15 ALA B O 1
ATOM 8160 N N . VAL B 1 16 ? 13.438 53 13.039 1 98.31 16 VAL B N 1
ATOM 8161 C CA . VAL B 1 16 ? 14.133 54.281 12.781 1 98.31 16 VAL B CA 1
ATOM 8162 C C . VAL B 1 16 ? 13.297 55.125 11.844 1 98.31 16 VAL B C 1
ATOM 8164 O O . VAL B 1 16 ? 12.93 54.719 10.75 1 98.31 16 VAL B O 1
ATOM 8167 N N . ASN B 1 17 ? 12.93 56.312 12.172 1 97.56 17 ASN B N 1
ATOM 8168 C CA . ASN B 1 17 ? 12.172 57.312 11.422 1 97.56 17 ASN B CA 1
ATOM 8169 C C . ASN B 1 17 ? 10.742 56.844 11.156 1 97.56 17 ASN B C 1
ATOM 8171 O O . ASN B 1 17 ? 10.055 57.406 10.297 1 97.56 17 ASN B O 1
ATOM 8175 N N . ARG B 1 18 ? 10.281 55.75 11.781 1 98 18 ARG B N 1
ATOM 8176 C CA . ARG B 1 18 ? 8.914 55.281 11.633 1 98 18 ARG B CA 1
ATOM 8177 C C . ARG B 1 18 ? 7.926 56.219 12.344 1 98 18 ARG B C 1
ATOM 8179 O O . ARG B 1 18 ? 8.195 56.656 13.461 1 98 18 ARG B O 1
ATOM 8186 N N . ILE B 1 19 ? 6.852 56.5 11.703 1 96.31 19 ILE B N 1
ATOM 8187 C CA . ILE B 1 19 ? 5.832 57.344 12.312 1 96.31 19 ILE B CA 1
ATOM 8188 C C . ILE B 1 19 ? 5.117 56.562 13.422 1 96.31 19 ILE B C 1
ATOM 8190 O O . ILE B 1 19 ? 5.051 55.344 13.383 1 96.31 19 ILE B O 1
ATOM 8194 N N . ALA B 1 20 ? 4.691 57.312 14.383 1 95.69 20 ALA B N 1
ATOM 8195 C CA . ALA B 1 20 ? 3.951 56.688 15.477 1 95.69 20 ALA B CA 1
ATOM 8196 C C . ALA B 1 20 ? 2.689 56 14.961 1 95.69 20 ALA B C 1
ATOM 8198 O O . ALA B 1 20 ? 2.02 56.5 14.062 1 95.69 20 ALA B O 1
ATOM 8199 N N . ALA B 1 21 ? 2.398 54.844 15.547 1 97.31 21 ALA B N 1
ATOM 8200 C CA . ALA B 1 21 ? 1.189 54.094 15.18 1 97.31 21 ALA B CA 1
ATOM 8201 C C . ALA B 1 21 ? -0.061 54.938 15.477 1 97.31 21 ALA B C 1
ATOM 8203 O O . ALA B 1 21 ? -0.072 55.75 16.406 1 97.31 21 ALA B O 1
ATOM 8204 N N . HIS B 1 22 ? -1.024 54.781 14.711 1 97.44 22 HIS B N 1
ATOM 8205 C CA . HIS B 1 22 ? -2.289 55.5 14.844 1 97.44 22 HIS B CA 1
ATOM 8206 C C . HIS B 1 22 ? -3.463 54.625 14.406 1 97.44 22 HIS B C 1
ATOM 8208 O O . HIS B 1 22 ? -3.264 53.531 13.883 1 97.44 22 HIS B O 1
ATOM 8214 N N . SER B 1 23 ? -4.676 55.156 14.641 1 97.75 23 SER B N 1
ATOM 8215 C CA . SER B 1 23 ? -5.879 54.375 14.312 1 97.75 23 SER B CA 1
ATOM 8216 C C . SER B 1 23 ? -5.988 54.156 12.812 1 97.75 23 SER B C 1
ATOM 8218 O O . SER B 1 23 ? -5.461 54.938 12.016 1 97.75 23 SER B O 1
ATOM 8220 N N . ASP B 1 24 ? -6.602 53.094 12.43 1 97.12 24 ASP B N 1
ATOM 8221 C CA . ASP B 1 24 ? -6.746 52.75 11.023 1 97.12 24 ASP B CA 1
ATOM 8222 C C . ASP B 1 24 ? -7.973 53.406 10.414 1 97.12 24 ASP B C 1
ATOM 8224 O O . ASP B 1 24 ? -8.594 52.875 9.492 1 97.12 24 ASP B O 1
ATOM 8228 N N . HIS B 1 25 ? -8.398 54.594 10.898 1 97.06 25 HIS B N 1
ATOM 8229 C CA . HIS B 1 25 ? -9.484 55.344 10.281 1 97.06 25 HIS B CA 1
ATOM 8230 C C . HIS B 1 25 ? -9.172 55.688 8.828 1 97.06 25 HIS B C 1
ATOM 8232 O O . HIS B 1 25 ? -8.008 55.75 8.445 1 97.06 25 HIS B O 1
ATOM 8238 N N . ARG B 1 26 ? -10.219 55.906 8.086 1 96.44 26 ARG B N 1
ATOM 8239 C CA . ARG B 1 26 ? -10.047 56.188 6.664 1 96.44 26 ARG B CA 1
ATOM 8240 C C . ARG B 1 26 ? -10.102 57.688 6.406 1 96.44 26 ARG B C 1
ATOM 8242 O O . ARG B 1 26 ? -10.828 58.438 7.09 1 96.44 26 ARG B O 1
ATOM 8249 N N . ILE B 1 27 ? -9.359 58.156 5.418 1 97.06 27 ILE B N 1
ATOM 8250 C CA . ILE B 1 27 ? -9.289 59.562 5.109 1 97.06 27 ILE B CA 1
ATOM 8251 C C . ILE B 1 27 ? -9.703 59.781 3.656 1 97.06 27 ILE B C 1
ATOM 8253 O O . ILE B 1 27 ? -9.391 59 2.779 1 97.06 27 ILE B O 1
ATOM 8257 N N . TYR B 1 28 ? -10.398 60.875 3.424 1 97.75 28 TYR B N 1
ATOM 8258 C CA . TYR B 1 28 ? -10.891 61.281 2.111 1 97.75 28 TYR B CA 1
ATOM 8259 C C . TYR B 1 28 ? -10.711 62.781 1.901 1 97.75 28 TYR B C 1
ATOM 8261 O O . TYR B 1 28 ? -10.672 63.562 2.865 1 97.75 28 TYR B O 1
ATOM 8269 N N . ALA B 1 29 ? -10.648 63.156 0.665 1 97 29 ALA B N 1
ATOM 8270 C CA . ALA B 1 29 ? -10.477 64.562 0.361 1 97 29 ALA B CA 1
ATOM 8271 C C . ALA B 1 29 ? -11.758 65.375 0.636 1 97 29 ALA B C 1
ATOM 8273 O O . ALA B 1 29 ? -11.711 66.562 0.981 1 97 29 ALA B O 1
ATOM 8274 N N . ASN B 1 30 ? -12.938 64.688 0.451 1 96.56 30 ASN B N 1
ATOM 8275 C CA . ASN B 1 30 ? -14.242 65.312 0.657 1 96.56 30 ASN B CA 1
ATOM 8276 C C . ASN B 1 30 ? -15.32 64.312 0.93 1 96.56 30 ASN B C 1
ATOM 8278 O O . ASN B 1 30 ? -15.062 63.094 0.88 1 96.56 30 ASN B O 1
ATOM 8282 N N . HIS B 1 31 ? -16.5 64.812 1.179 1 95.25 31 HIS B N 1
ATOM 8283 C CA . HIS B 1 31 ? -17.609 63.938 1.547 1 95.25 31 HIS B CA 1
ATOM 8284 C C . HIS B 1 31 ? -18.016 63.031 0.386 1 95.25 31 HIS B C 1
ATOM 8286 O O . HIS B 1 31 ? -18.453 61.906 0.599 1 95.25 31 HIS B O 1
ATOM 8292 N N . LEU B 1 32 ? -17.859 63.438 -0.843 1 95.75 32 LEU B N 1
ATOM 8293 C CA . LEU B 1 32 ? -18.203 62.625 -2.004 1 95.75 32 LEU B CA 1
ATOM 8294 C C . LEU B 1 32 ? -17.328 61.406 -2.092 1 95.75 32 LEU B C 1
ATOM 8296 O O . LEU B 1 32 ? -17.812 60.281 -2.361 1 95.75 32 LEU B O 1
ATOM 8300 N N . GLU B 1 33 ? -16.031 61.562 -1.84 1 96.94 33 GLU B N 1
ATOM 8301 C CA . GLU B 1 33 ? -15.102 60.438 -1.812 1 96.94 33 GLU B CA 1
ATOM 8302 C C . GLU B 1 33 ? -15.43 59.5 -0.665 1 96.94 33 GLU B C 1
ATOM 8304 O O . GLU B 1 33 ? -15.336 58.281 -0.817 1 96.94 33 GLU B O 1
ATOM 8309 N N . ALA B 1 34 ? -15.75 60.031 0.435 1 96.38 34 ALA B N 1
ATOM 8310 C CA . ALA B 1 34 ? -16.094 59.219 1.608 1 96.38 34 ALA B CA 1
ATOM 8311 C C . ALA B 1 34 ? -17.328 58.375 1.342 1 96.38 34 ALA B C 1
ATOM 8313 O O . ALA B 1 34 ? -17.359 57.188 1.721 1 96.38 34 ALA B O 1
ATOM 8314 N N . ASP B 1 35 ? -18.312 58.938 0.667 1 93.75 35 ASP B N 1
ATOM 8315 C CA . ASP B 1 35 ? -19.531 58.188 0.348 1 93.75 35 ASP B CA 1
ATOM 8316 C C . ASP B 1 35 ? -19.266 57.094 -0.669 1 93.75 35 ASP B C 1
ATOM 8318 O O . ASP B 1 35 ? -19.891 56.031 -0.621 1 93.75 35 ASP B O 1
ATOM 8322 N N . ALA B 1 36 ? -18.281 57.344 -1.501 1 94.56 36 ALA B N 1
ATOM 8323 C CA . ALA B 1 36 ? -17.906 56.344 -2.52 1 94.56 36 ALA B CA 1
ATOM 8324 C C . ALA B 1 36 ? -16.891 55.344 -1.983 1 94.56 36 ALA B C 1
ATOM 8326 O O . ALA B 1 36 ? -16.625 54.344 -2.615 1 94.56 36 ALA B O 1
ATOM 8327 N N . ASP B 1 37 ? -16.438 55.656 -0.85 1 93.31 37 ASP B N 1
ATOM 8328 C CA . ASP B 1 37 ? -15.383 54.875 -0.226 1 93.31 37 ASP B CA 1
ATOM 8329 C C . ASP B 1 37 ? -14.188 54.719 -1.161 1 93.31 37 ASP B C 1
ATOM 8331 O O . ASP B 1 37 ? -13.727 53.594 -1.412 1 93.31 37 ASP B O 1
ATOM 8335 N N . ASN B 1 38 ? -13.805 55.719 -1.753 1 94.75 38 ASN B N 1
ATOM 8336 C CA . ASN B 1 38 ? -12.664 55.844 -2.648 1 94.75 38 ASN B CA 1
ATOM 8337 C C . ASN B 1 38 ? -11.891 57.125 -2.416 1 94.75 38 ASN B C 1
ATOM 8339 O O . ASN B 1 38 ? -12.391 58.219 -2.715 1 94.75 38 ASN B O 1
ATOM 8343 N N . SER B 1 39 ? -10.703 57.031 -1.972 1 97.38 39 SER B N 1
ATOM 8344 C CA . SER B 1 39 ? -9.961 58.219 -1.535 1 97.38 39 SER B CA 1
ATOM 8345 C C . SER B 1 39 ? -8.898 58.594 -2.561 1 97.38 39 SER B C 1
ATOM 8347 O O . SER B 1 39 ? -8.008 57.812 -2.875 1 97.38 39 SER B O 1
ATOM 8349 N N . SER B 1 40 ? -8.961 59.812 -2.982 1 97.44 40 SER B N 1
ATOM 8350 C CA . SER B 1 40 ? -7.926 60.344 -3.867 1 97.44 40 SER B CA 1
ATOM 8351 C C . SER B 1 40 ? -6.648 60.656 -3.098 1 97.44 40 SER B C 1
ATOM 8353 O O . SER B 1 40 ? -5.594 60.875 -3.699 1 97.44 40 SER B O 1
ATOM 8355 N N . LEU B 1 41 ? -6.68 60.562 -1.795 1 97.62 41 LEU B N 1
ATOM 8356 C CA . LEU B 1 41 ? -5.512 60.844 -0.963 1 97.62 41 LEU B CA 1
ATOM 8357 C C . LEU B 1 41 ? -4.648 59.594 -0.803 1 97.62 41 LEU B C 1
ATOM 8359 O O . LEU B 1 41 ? -3.605 59.656 -0.15 1 97.62 41 LEU B O 1
ATOM 8363 N N . ILE B 1 42 ? -5.082 58.531 -1.377 1 97.94 42 ILE B N 1
ATOM 8364 C CA . ILE B 1 42 ? -4.363 57.25 -1.289 1 97.94 42 ILE B CA 1
ATOM 8365 C C . ILE B 1 42 ? -3.906 56.812 -2.68 1 97.94 42 ILE B C 1
ATOM 8367 O O . ILE B 1 42 ? -4.676 56.875 -3.643 1 97.94 42 ILE B O 1
ATOM 8371 N N . GLN B 1 43 ? -2.672 56.438 -2.83 1 98.31 43 GLN B N 1
ATOM 8372 C CA . GLN B 1 43 ? -2.129 55.875 -4.059 1 98.31 43 GLN B CA 1
ATOM 8373 C C . GLN B 1 43 ? -1.567 54.469 -3.822 1 98.31 43 GLN B C 1
ATOM 8375 O O . GLN B 1 43 ? -0.601 54.312 -3.076 1 98.31 43 GLN B O 1
ATOM 8380 N N . ASN B 1 44 ? -2.236 53.5 -4.402 1 98 44 ASN B N 1
ATOM 8381 C CA . ASN B 1 44 ? -1.816 52.094 -4.285 1 98 44 ASN B CA 1
ATOM 8382 C C . ASN B 1 44 ? -0.49 51.844 -4.996 1 98 44 ASN B C 1
ATOM 8384 O O . ASN B 1 44 ? -0.295 52.281 -6.125 1 98 44 ASN B O 1
ATOM 8388 N N . LEU B 1 45 ? 0.454 51.125 -4.348 1 98.62 45 LEU B N 1
ATOM 8389 C CA . LEU B 1 45 ? 1.732 50.75 -4.961 1 98.62 45 LEU B CA 1
ATOM 8390 C C . LEU B 1 45 ? 1.87 49.25 -5.113 1 98.62 45 LEU B C 1
ATOM 8392 O O . LEU B 1 45 ? 2.949 48.75 -5.441 1 98.62 45 LEU B O 1
ATOM 8396 N N . ASN B 1 46 ? 0.805 48.469 -4.828 1 98.44 46 ASN B N 1
ATOM 8397 C CA . ASN B 1 46 ? 0.844 47.031 -5.082 1 98.44 46 ASN B CA 1
ATOM 8398 C C . ASN B 1 46 ? 1.119 46.719 -6.555 1 98.44 46 ASN B C 1
ATOM 8400 O O . ASN B 1 46 ? 1.006 47.625 -7.406 1 98.44 46 ASN B O 1
ATOM 8404 N N . GLY B 1 47 ? 1.471 45.469 -6.828 1 98.19 47 GLY B N 1
ATOM 8405 C CA . GLY B 1 47 ? 1.699 45.031 -8.195 1 98.19 47 GLY B CA 1
ATOM 8406 C C . GLY B 1 47 ? 3.053 44.375 -8.391 1 98.19 47 GLY B C 1
ATOM 8407 O O . GLY B 1 47 ? 3.555 43.688 -7.492 1 98.19 47 GLY B O 1
ATOM 8408 N N . THR B 1 48 ? 3.555 44.469 -9.578 1 98.38 48 THR B N 1
ATOM 8409 C CA . THR B 1 48 ? 4.832 43.875 -9.93 1 98.38 48 THR B CA 1
ATOM 8410 C C . THR B 1 48 ? 5.988 44.812 -9.586 1 98.38 48 THR B C 1
ATOM 8412 O O . THR B 1 48 ? 6.035 45.938 -10.047 1 98.38 48 THR B O 1
ATOM 8415 N N . TRP B 1 49 ? 6.832 44.406 -8.766 1 98.75 49 TRP B N 1
ATOM 8416 C CA . TRP B 1 49 ? 8.047 45.125 -8.406 1 98.75 49 TRP B CA 1
ATOM 8417 C C . TRP B 1 49 ? 9.273 44.469 -9.016 1 98.75 49 TRP B C 1
ATOM 8419 O O . TRP B 1 49 ? 9.242 43.281 -9.359 1 98.75 49 TRP B O 1
ATOM 8429 N N . LYS B 1 50 ? 10.352 45.25 -9.266 1 98.25 50 LYS B N 1
ATOM 8430 C CA . LYS B 1 50 ? 11.664 44.656 -9.562 1 98.25 50 LYS B CA 1
ATOM 8431 C C . LYS B 1 50 ? 12.273 44.031 -8.32 1 98.25 50 LYS B C 1
ATOM 8433 O O . LYS B 1 50 ? 12.102 44.531 -7.207 1 98.25 50 LYS B O 1
ATOM 8438 N N . PHE B 1 51 ? 12.984 42.875 -8.562 1 98.5 51 PHE B N 1
ATOM 8439 C CA . PHE B 1 51 ? 13.398 42.094 -7.391 1 98.5 51 PHE B CA 1
ATOM 8440 C C . PHE B 1 51 ? 14.75 41.438 -7.629 1 98.5 51 PHE B C 1
ATOM 8442 O O . PHE B 1 51 ? 14.984 40.844 -8.688 1 98.5 51 PHE B O 1
ATOM 8449 N N . ALA B 1 52 ? 15.617 41.531 -6.664 1 98.19 52 ALA B N 1
ATOM 8450 C CA . ALA B 1 52 ? 16.875 40.781 -6.637 1 98.19 52 ALA B CA 1
ATOM 8451 C C . ALA B 1 52 ? 17.047 40.031 -5.312 1 98.19 52 ALA B C 1
ATOM 8453 O O . ALA B 1 52 ? 16.828 40.625 -4.242 1 98.19 52 ALA B O 1
ATOM 8454 N N . TRP B 1 53 ? 17.375 38.75 -5.352 1 97.75 53 TRP B N 1
ATOM 8455 C CA . TRP B 1 53 ? 17.516 37.875 -4.184 1 97.75 53 TRP B CA 1
ATOM 8456 C C . TRP B 1 53 ? 18.984 37.625 -3.891 1 97.75 53 TRP B C 1
ATOM 8458 O O . TRP B 1 53 ? 19.781 37.375 -4.809 1 97.75 53 TRP B O 1
ATOM 8468 N N . ALA B 1 54 ? 19.375 37.75 -2.648 1 97.81 54 ALA B N 1
ATOM 8469 C CA . ALA B 1 54 ? 20.703 37.344 -2.184 1 97.81 54 ALA B CA 1
ATOM 8470 C C . ALA B 1 54 ? 20.609 36.344 -1.047 1 97.81 54 ALA B C 1
ATOM 8472 O O . ALA B 1 54 ? 19.719 36.438 -0.191 1 97.81 54 ALA B O 1
ATOM 8473 N N . LYS B 1 55 ? 21.516 35.438 -0.938 1 95.81 55 LYS B N 1
ATOM 8474 C CA . LYS B 1 55 ? 21.5 34.375 0.062 1 95.81 55 LYS B CA 1
ATOM 8475 C C . LYS B 1 55 ? 21.781 34.906 1.456 1 95.81 55 LYS B C 1
ATOM 8477 O O . LYS B 1 55 ? 21.359 34.344 2.457 1 95.81 55 LYS B O 1
ATOM 8482 N N . ASN B 1 56 ? 22.547 35.969 1.534 1 96.31 56 ASN B N 1
ATOM 8483 C CA . ASN B 1 56 ? 22.938 36.594 2.785 1 96.31 56 ASN B CA 1
ATOM 8484 C C . ASN B 1 56 ? 23.406 38.031 2.559 1 96.31 56 ASN B C 1
ATOM 8486 O O . ASN B 1 56 ? 23.531 38.469 1.416 1 96.31 56 ASN B O 1
ATOM 8490 N N . PRO B 1 57 ? 23.703 38.781 3.613 1 95.88 57 PRO B N 1
ATOM 8491 C CA . PRO B 1 57 ? 24.062 40.188 3.486 1 95.88 57 PRO B CA 1
ATOM 8492 C C . PRO B 1 57 ? 25.375 40.406 2.732 1 95.88 57 PRO B C 1
ATOM 8494 O O . PRO B 1 57 ? 25.547 41.406 2.051 1 95.88 57 PRO B O 1
ATOM 8497 N N . SER B 1 58 ? 26.266 39.438 2.779 1 95.06 58 SER B N 1
ATOM 8498 C CA . SER B 1 58 ? 27.547 39.562 2.096 1 95.06 58 SER B CA 1
ATOM 8499 C C . SER B 1 58 ? 27.359 39.531 0.581 1 95.06 58 SER B C 1
ATOM 8501 O O . SER B 1 58 ? 28.188 40.094 -0.16 1 95.06 58 SER B O 1
ATOM 8503 N N . GLU B 1 59 ? 26.281 38.938 0.126 1 95.38 59 GLU B N 1
ATOM 8504 C CA . GLU B 1 59 ? 26.016 38.812 -1.303 1 95.38 59 GLU B CA 1
ATOM 8505 C C . GLU B 1 59 ? 25 39.875 -1.761 1 95.38 59 GLU B C 1
ATOM 8507 O O . GLU B 1 59 ? 24.641 39.906 -2.941 1 95.38 59 GLU B O 1
ATOM 8512 N N . TRP B 1 60 ? 24.594 40.688 -0.914 1 94.75 60 TRP B N 1
ATOM 8513 C CA . TRP B 1 60 ? 23.562 41.688 -1.15 1 94.75 60 TRP B CA 1
ATOM 8514 C C . TRP B 1 60 ? 24.109 42.875 -1.924 1 94.75 60 TRP B C 1
ATOM 8516 O O . TRP B 1 60 ? 25.203 43.375 -1.624 1 94.75 60 TRP B O 1
ATOM 8526 N N . GLN B 1 61 ? 23.359 43.219 -3.016 1 92.56 61 GLN B N 1
ATOM 8527 C CA . GLN B 1 61 ? 23.719 44.438 -3.721 1 92.56 61 GLN B CA 1
ATOM 8528 C C . GLN B 1 61 ? 23.344 45.688 -2.896 1 92.56 61 GLN B C 1
ATOM 8530 O O . GLN B 1 61 ? 22.328 46.312 -3.154 1 92.56 61 GLN B O 1
ATOM 8535 N N . GLN B 1 62 ? 24.219 46.219 -2.24 1 91.38 62 GLN B N 1
ATOM 8536 C CA . GLN B 1 62 ? 23.938 47.188 -1.197 1 91.38 62 GLN B CA 1
ATOM 8537 C C . GLN B 1 62 ? 23.578 48.562 -1.799 1 91.38 62 GLN B C 1
ATOM 8539 O O . GLN B 1 62 ? 22.906 49.375 -1.165 1 91.38 62 GLN B O 1
ATOM 8544 N N . LYS B 1 63 ? 23.953 48.844 -3.074 1 93.88 63 LYS B N 1
ATOM 8545 C CA . LYS B 1 63 ? 23.734 50.188 -3.65 1 93.88 63 LYS B CA 1
ATOM 8546 C C . LYS B 1 63 ? 22.516 50.188 -4.555 1 93.88 63 LYS B C 1
ATOM 8548 O O . LYS B 1 63 ? 22.266 51.188 -5.254 1 93.88 63 LYS B O 1
ATOM 8553 N N . PHE B 1 64 ? 21.734 49.219 -4.473 1 96.19 64 PHE B N 1
ATOM 8554 C CA . PHE B 1 64 ? 20.609 49.062 -5.391 1 96.19 64 PHE B CA 1
ATOM 8555 C C . PHE B 1 64 ? 19.625 50.219 -5.25 1 96.19 64 PHE B C 1
ATOM 8557 O O . PHE B 1 64 ? 18.812 50.469 -6.145 1 96.19 64 PHE B O 1
ATOM 8564 N N . TYR B 1 65 ? 19.625 50.938 -4.125 1 96.25 65 TYR B N 1
ATOM 8565 C CA . TYR B 1 65 ? 18.672 52 -3.836 1 96.25 65 TYR B CA 1
ATOM 8566 C C . TYR B 1 65 ? 19.078 53.312 -4.523 1 96.25 65 TYR B C 1
ATOM 8568 O O . TYR B 1 65 ? 18.281 54.25 -4.637 1 96.25 65 TYR B O 1
ATOM 8576 N N . GLU B 1 66 ? 20.297 53.344 -5.008 1 96 66 GLU B N 1
ATOM 8577 C CA . GLU B 1 66 ? 20.781 54.562 -5.641 1 96 66 GLU B CA 1
ATOM 8578 C C . GLU B 1 66 ? 20.047 54.844 -6.945 1 96 66 GLU B C 1
ATOM 8580 O O . GLU B 1 66 ? 19.719 53.906 -7.691 1 96 66 GLU B O 1
ATOM 8585 N N . GLU B 1 67 ? 19.859 56.031 -7.234 1 93.69 67 GLU B N 1
ATOM 8586 C CA . GLU B 1 67 ? 19.109 56.438 -8.422 1 93.69 67 GLU B CA 1
ATOM 8587 C C . GLU B 1 67 ? 19.797 55.969 -9.695 1 93.69 67 GLU B C 1
ATOM 8589 O O . GLU B 1 67 ? 19.141 55.625 -10.68 1 93.69 67 GLU B O 1
ATOM 8594 N N . SER B 1 68 ? 21.078 55.969 -9.656 1 90.69 68 SER B N 1
ATOM 8595 C CA . SER B 1 68 ? 21.875 55.625 -10.836 1 90.69 68 SER B CA 1
ATOM 8596 C C . SER B 1 68 ? 21.953 54.125 -11.055 1 90.69 68 SER B C 1
ATOM 8598 O O . SER B 1 68 ? 22.312 53.688 -12.141 1 90.69 68 SER B O 1
ATOM 8600 N N . ASP B 1 69 ? 21.672 53.438 -10.07 1 89.19 69 ASP B N 1
ATOM 8601 C CA . ASP B 1 69 ? 21.781 52 -10.195 1 89.19 69 ASP B CA 1
ATOM 8602 C C . ASP B 1 69 ? 20.594 51.438 -10.984 1 89.19 69 ASP B C 1
ATOM 8604 O O . ASP B 1 69 ? 19.438 51.688 -10.656 1 89.19 69 ASP B O 1
ATOM 8608 N N . SER B 1 70 ? 20.891 50.656 -11.945 1 90.06 70 SER B N 1
ATOM 8609 C CA . SER B 1 70 ? 19.875 50.094 -12.836 1 90.06 70 SER B CA 1
ATOM 8610 C C . SER B 1 70 ? 19.266 48.812 -12.258 1 90.06 70 SER B C 1
ATOM 8612 O O . SER B 1 70 ? 19.938 48.062 -11.547 1 90.06 70 SER B O 1
ATOM 8614 N N . THR B 1 71 ? 18.047 48.656 -12.531 1 93.06 71 THR B N 1
ATOM 8615 C CA . THR B 1 71 ? 17.359 47.406 -12.148 1 93.06 71 THR B CA 1
ATOM 8616 C C . THR B 1 71 ? 17.188 46.5 -13.352 1 93.06 71 THR B C 1
ATOM 8618 O O . THR B 1 71 ? 16.328 45.594 -13.344 1 93.06 71 THR B O 1
ATOM 8621 N N . ASP B 1 72 ? 17.922 46.656 -14.344 1 91.94 72 ASP B N 1
ATOM 8622 C CA . ASP B 1 72 ? 17.797 45.875 -15.578 1 91.94 72 ASP B CA 1
ATOM 8623 C C . ASP B 1 72 ? 18.062 44.406 -15.328 1 91.94 72 ASP B C 1
ATOM 8625 O O . ASP B 1 72 ? 17.484 43.531 -16 1 91.94 72 ASP B O 1
ATOM 8629 N N . ASN B 1 73 ? 18.875 44.094 -14.383 1 93.88 73 ASN B N 1
ATOM 8630 C CA . ASN B 1 73 ? 19.203 42.688 -14.109 1 93.88 73 ASN B CA 1
ATOM 8631 C C . ASN B 1 73 ? 18.312 42.125 -13.008 1 93.88 73 ASN B C 1
ATOM 8633 O O . ASN B 1 73 ? 18.531 41 -12.555 1 93.88 73 ASN B O 1
ATOM 8637 N N . PHE B 1 74 ? 17.391 42.906 -12.617 1 97.06 74 PHE B N 1
ATOM 8638 C CA . PHE B 1 74 ? 16.484 42.438 -11.578 1 97.06 74 PHE B CA 1
ATOM 8639 C C . PHE B 1 74 ? 15.383 41.562 -12.156 1 97.06 74 PHE B C 1
ATOM 8641 O O . PHE B 1 74 ? 14.93 41.781 -13.281 1 97.06 74 PHE B O 1
ATOM 8648 N N . ASP B 1 75 ? 14.938 40.531 -11.438 1 97.56 75 ASP B N 1
ATOM 8649 C CA . ASP B 1 75 ? 13.719 39.781 -11.734 1 97.56 75 ASP B CA 1
ATOM 8650 C C . ASP B 1 75 ? 12.477 40.594 -11.367 1 97.56 75 ASP B C 1
ATOM 8652 O O . ASP B 1 75 ? 12.57 41.781 -11.07 1 97.56 75 ASP B O 1
ATOM 8656 N N . ASN B 1 76 ? 11.289 40 -11.562 1 98.31 76 ASN B N 1
ATOM 8657 C CA . ASN B 1 76 ? 10.016 40.562 -11.125 1 98.31 76 ASN B CA 1
ATOM 8658 C C . ASN B 1 76 ? 9.406 39.75 -9.984 1 98.31 76 ASN B C 1
ATOM 8660 O O . ASN B 1 76 ? 9.594 38.531 -9.906 1 98.31 76 ASN B O 1
ATOM 8664 N N . ILE B 1 77 ? 8.734 40.406 -9.078 1 98.38 77 ILE B N 1
ATOM 8665 C CA . ILE B 1 77 ? 8.039 39.75 -7.984 1 98.38 77 ILE B CA 1
ATOM 8666 C C . ILE B 1 77 ? 6.707 40.438 -7.719 1 98.38 77 ILE B C 1
ATOM 8668 O O . ILE B 1 77 ? 6.586 41.656 -7.926 1 98.38 77 ILE B O 1
ATOM 8672 N N . GLN B 1 78 ? 5.758 39.656 -7.32 1 98.5 78 GLN B N 1
ATOM 8673 C CA . GLN B 1 78 ? 4.457 40.219 -6.973 1 98.5 78 GLN B CA 1
ATOM 8674 C C . GLN B 1 78 ? 4.434 40.688 -5.527 1 98.5 78 GLN B C 1
ATOM 8676 O O . GLN B 1 78 ? 4.914 40 -4.625 1 98.5 78 GLN B O 1
ATOM 8681 N N . VAL B 1 79 ? 3.926 41.906 -5.25 1 98.69 79 VAL B N 1
ATOM 8682 C CA . VAL B 1 79 ? 3.674 42.5 -3.941 1 98.69 79 VAL B CA 1
ATOM 8683 C C . VAL B 1 79 ? 2.195 42.875 -3.812 1 98.69 79 VAL B C 1
ATOM 8685 O O . VAL B 1 79 ? 1.665 43.656 -4.617 1 98.69 79 VAL B O 1
ATOM 8688 N N . PRO B 1 80 ? 1.538 42.344 -2.898 1 98.25 80 PRO B N 1
ATOM 8689 C CA . PRO B 1 80 ? 2.002 41.5 -1.777 1 98.25 80 PRO B CA 1
ATOM 8690 C C . PRO B 1 80 ? 2.314 40.062 -2.189 1 98.25 80 PRO B C 1
ATOM 8692 O O . PRO B 1 80 ? 1.675 39.531 -3.096 1 98.25 80 PRO B O 1
ATOM 8695 N N . GLY B 1 81 ? 3.258 39.438 -1.479 1 98.44 81 GLY B N 1
ATOM 8696 C CA . GLY B 1 81 ? 3.631 38.062 -1.688 1 98.44 81 GLY B CA 1
ATOM 8697 C C . GLY B 1 81 ? 4.879 37.656 -0.928 1 98.44 81 GLY B C 1
ATOM 8698 O O . GLY B 1 81 ? 5.684 38.5 -0.549 1 98.44 81 GLY B O 1
ATOM 8699 N N . HIS B 1 82 ? 5.023 36.375 -0.695 1 98.56 82 HIS B N 1
ATOM 8700 C CA . HIS B 1 82 ? 6.211 35.844 -0.03 1 98.56 82 HIS B CA 1
ATOM 8701 C C . HIS B 1 82 ? 7.285 35.469 -1.042 1 98.56 82 HIS B C 1
ATOM 8703 O O . HIS B 1 82 ? 6.98 34.938 -2.113 1 98.56 82 HIS B O 1
ATOM 8709 N N . MET B 1 83 ? 8.547 35.688 -0.684 1 98.31 83 MET B N 1
ATOM 8710 C CA . MET B 1 83 ? 9.672 35.375 -1.546 1 98.31 83 MET B CA 1
ATOM 8711 C C . MET B 1 83 ? 9.711 33.875 -1.84 1 98.31 83 MET B C 1
ATOM 8713 O O . MET B 1 83 ? 9.836 33.469 -2.996 1 98.31 83 MET B O 1
ATOM 8717 N N . GLU B 1 84 ? 9.469 33 -0.852 1 97.69 84 GLU B N 1
ATOM 8718 C CA . GLU B 1 84 ? 9.609 31.547 -0.939 1 97.69 84 GLU B CA 1
ATOM 8719 C C . GLU B 1 84 ? 8.555 30.938 -1.871 1 97.69 84 GLU B C 1
ATOM 8721 O O . GLU B 1 84 ? 8.812 29.922 -2.529 1 97.69 84 GLU B O 1
ATOM 8726 N N . LEU B 1 85 ? 7.406 31.531 -1.964 1 98.06 85 LEU B N 1
ATOM 8727 C CA . LEU B 1 85 ? 6.316 30.984 -2.758 1 98.06 85 LEU B CA 1
ATOM 8728 C C . LEU B 1 85 ? 6.363 31.516 -4.188 1 98.06 85 LEU B C 1
ATOM 8730 O O . LEU B 1 85 ? 5.516 31.156 -5.012 1 98.06 85 LEU B O 1
ATOM 8734 N N . GLN B 1 86 ? 7.395 32.406 -4.445 1 97.88 86 GLN B N 1
ATOM 8735 C CA . GLN B 1 86 ? 7.57 32.906 -5.797 1 97.88 86 GLN B CA 1
ATOM 8736 C C . GLN B 1 86 ? 8.914 32.5 -6.383 1 97.88 86 GLN B C 1
ATOM 8738 O O . GLN B 1 86 ? 9.422 33.125 -7.312 1 97.88 86 GLN B O 1
ATOM 8743 N N . GLY B 1 87 ? 9.508 31.562 -5.758 1 96.25 87 GLY B N 1
ATOM 8744 C CA . GLY B 1 87 ? 10.656 30.906 -6.363 1 96.25 87 GLY B CA 1
ATOM 8745 C C . GLY B 1 87 ? 11.977 31.328 -5.742 1 96.25 87 GLY B C 1
ATOM 8746 O O . GLY B 1 87 ? 13.039 30.891 -6.18 1 96.25 87 GLY B O 1
ATOM 8747 N N . TYR B 1 88 ? 11.992 32.156 -4.672 1 97.5 88 TYR B N 1
ATOM 8748 C CA . TYR B 1 88 ? 13.211 32.625 -4.023 1 97.5 88 TYR B CA 1
ATOM 8749 C C . TYR B 1 88 ? 13.344 32.062 -2.619 1 97.5 88 TYR B C 1
ATOM 8751 O O . TYR B 1 88 ? 12.617 32.438 -1.705 1 97.5 88 TYR B O 1
ATOM 8759 N N . GLY B 1 89 ? 14.289 31.125 -2.42 1 94.62 89 GLY B N 1
ATOM 8760 C CA . GLY B 1 89 ? 14.391 30.344 -1.19 1 94.62 89 GLY B CA 1
ATOM 8761 C C . GLY B 1 89 ? 13.422 29.188 -1.132 1 94.62 89 GLY B C 1
ATOM 8762 O O . GLY B 1 89 ? 12.836 28.812 -2.148 1 94.62 89 GLY B O 1
ATOM 8763 N N . LYS B 1 90 ? 13.312 28.516 0.131 1 94.12 90 LYS B N 1
ATOM 8764 C CA . LYS B 1 90 ? 12.445 27.359 0.309 1 94.12 90 LYS B CA 1
ATOM 8765 C C . LYS B 1 90 ? 11.531 27.531 1.521 1 94.12 90 LYS B C 1
ATOM 8767 O O . LYS B 1 90 ? 11.953 28.078 2.545 1 94.12 90 LYS B O 1
ATOM 8772 N N . PRO B 1 91 ? 10.234 27.031 1.328 1 96.75 91 PRO B N 1
ATOM 8773 C CA . PRO B 1 91 ? 9.398 26.984 2.531 1 96.75 91 PRO B CA 1
ATOM 8774 C C . PRO B 1 91 ? 9.969 26.062 3.605 1 96.75 91 PRO B C 1
ATOM 8776 O O . PRO B 1 91 ? 10.57 25.031 3.285 1 96.75 91 PRO B O 1
ATOM 8779 N N . GLN B 1 92 ? 9.828 26.453 4.82 1 97.06 92 GLN B N 1
ATOM 8780 C CA . GLN B 1 92 ? 10.234 25.625 5.957 1 97.06 92 GLN B CA 1
ATOM 8781 C C . GLN B 1 92 ? 9.188 25.656 7.066 1 97.06 92 GLN B C 1
ATOM 8783 O O . GLN B 1 92 ? 8.688 26.734 7.426 1 97.06 92 GLN B O 1
ATOM 8788 N N . TYR B 1 93 ? 8.852 24.5 7.574 1 97.38 93 TYR B N 1
ATOM 8789 C CA . TYR B 1 93 ? 7.918 24.438 8.695 1 97.38 93 TYR B CA 1
ATOM 8790 C C . TYR B 1 93 ? 8.578 23.844 9.922 1 97.38 93 TYR B C 1
ATOM 8792 O O . TYR B 1 93 ? 9.047 22.703 9.891 1 97.38 93 TYR B O 1
ATOM 8800 N N . VAL B 1 94 ? 8.609 24.578 11.055 1 94.81 94 VAL B N 1
ATOM 8801 C CA . VAL B 1 94 ? 9 24.141 12.391 1 94.81 94 VAL B CA 1
ATOM 8802 C C . VAL B 1 94 ? 8.07 24.75 13.43 1 94.81 94 VAL B C 1
ATOM 8804 O O . VAL B 1 94 ? 7.645 25.891 13.297 1 94.81 94 VAL B O 1
ATOM 8807 N N . ASN B 1 95 ? 7.797 24.031 14.453 1 92.06 95 ASN B N 1
ATOM 8808 C CA . ASN B 1 95 ? 6.855 24.469 15.477 1 92.06 95 ASN B CA 1
ATOM 8809 C C . ASN B 1 95 ? 7.578 24.906 16.75 1 92.06 95 ASN B C 1
ATOM 8811 O O . ASN B 1 95 ? 7.668 26.109 17.031 1 92.06 95 ASN B O 1
ATOM 8815 N N . THR B 1 96 ? 8.305 23.984 17.391 1 89.44 96 THR B N 1
ATOM 8816 C CA . THR B 1 96 ? 8.805 24.266 18.734 1 89.44 96 THR B CA 1
ATOM 8817 C C . THR B 1 96 ? 10.297 24.594 18.688 1 89.44 96 THR B C 1
ATOM 8819 O O . THR B 1 96 ? 10.883 24.953 19.719 1 89.44 96 THR B O 1
ATOM 8822 N N . ILE B 1 97 ? 10.891 24.453 17.531 1 91.69 97 ILE B N 1
ATOM 8823 C CA . ILE B 1 97 ? 12.312 24.781 17.422 1 91.69 97 ILE B CA 1
ATOM 8824 C C . ILE B 1 97 ? 12.508 25.906 16.406 1 91.69 97 ILE B C 1
ATOM 8826 O O . ILE B 1 97 ? 11.648 26.141 15.562 1 91.69 97 ILE B O 1
ATOM 8830 N N . TYR B 1 98 ? 13.594 26.641 16.609 1 95.25 98 TYR B N 1
ATOM 8831 C CA . TYR B 1 98 ? 13.922 27.672 15.641 1 95.25 98 TYR B CA 1
ATOM 8832 C C . TYR B 1 98 ? 14.438 27.062 14.344 1 95.25 98 TYR B C 1
ATOM 8834 O O . TYR B 1 98 ? 14.969 25.953 14.344 1 95.25 98 TYR B O 1
ATOM 8842 N N . PRO B 1 99 ? 14.305 27.703 13.211 1 94.25 99 PRO B N 1
ATOM 8843 C CA . PRO B 1 99 ? 14.609 27.125 11.898 1 94.25 99 PRO B CA 1
ATOM 8844 C C . PRO B 1 99 ? 16.094 26.828 11.711 1 94.25 99 PRO B C 1
ATOM 8846 O O . PRO B 1 99 ? 16.469 26.125 10.766 1 94.25 99 PRO B O 1
ATOM 8849 N N . TRP B 1 100 ? 16.984 27.359 12.555 1 95.44 100 TRP B N 1
ATOM 8850 C CA . TRP B 1 100 ? 18.422 27.141 12.398 1 95.44 100 TRP B CA 1
ATOM 8851 C C . TRP B 1 100 ? 18.922 26.078 13.375 1 95.44 100 TRP B C 1
ATOM 8853 O O . TRP B 1 100 ? 20.141 25.859 13.492 1 95.44 100 TRP B O 1
ATOM 8863 N N . GLU B 1 101 ? 18.016 25.453 14.094 1 94.38 101 GLU B N 1
ATOM 8864 C CA . GLU B 1 101 ? 18.391 24.391 15.031 1 94.38 101 GLU B CA 1
ATOM 8865 C C . GLU B 1 101 ? 19.219 23.312 14.344 1 94.38 101 GLU B C 1
ATOM 8867 O O . GLU B 1 101 ? 18.844 22.812 13.281 1 94.38 101 GLU B O 1
ATOM 8872 N N . GLY B 1 102 ? 20.328 22.953 14.922 1 94.44 102 GLY B N 1
ATOM 8873 C CA . GLY B 1 102 ? 21.203 21.938 14.367 1 94.44 102 GLY B CA 1
ATOM 8874 C C . GLY B 1 102 ? 22.109 22.453 13.273 1 94.44 102 GLY B C 1
ATOM 8875 O O . GLY B 1 102 ? 23.078 21.797 12.898 1 94.44 102 GLY B O 1
ATOM 8876 N N . GLN B 1 103 ? 21.859 23.609 12.75 1 94.88 103 GLN B N 1
ATOM 8877 C CA . GLN B 1 103 ? 22.641 24.203 11.672 1 94.88 103 GLN B CA 1
ATOM 8878 C C . GLN B 1 103 ? 23.734 25.109 12.227 1 94.88 103 GLN B C 1
ATOM 8880 O O . GLN B 1 103 ? 24.891 25.047 11.789 1 94.88 103 GLN B O 1
ATOM 8885 N N . GLU B 1 104 ? 23.328 25.969 13.141 1 94.62 104 GLU B N 1
ATOM 8886 C CA . GLU B 1 104 ? 24.219 26.922 13.781 1 94.62 104 GLU B CA 1
ATOM 8887 C C . GLU B 1 104 ? 23.875 27.094 15.258 1 94.62 104 GLU B C 1
ATOM 8889 O O . GLU B 1 104 ? 22.703 27.031 15.641 1 94.62 104 GLU B O 1
ATOM 8894 N N . HIS B 1 105 ? 24.906 27.297 16.016 1 93.56 105 HIS B N 1
ATOM 8895 C CA . HIS B 1 105 ? 24.672 27.656 17.406 1 93.56 105 HIS B CA 1
ATOM 8896 C C . HIS B 1 105 ? 24.375 29.141 17.562 1 93.56 105 HIS B C 1
ATOM 8898 O O . HIS B 1 105 ? 25.297 29.969 17.547 1 93.56 105 HIS B O 1
ATOM 8904 N N . LEU B 1 106 ? 23.109 29.422 17.688 1 95 106 LEU B N 1
ATOM 8905 C CA . LEU B 1 106 ? 22.688 30.812 17.812 1 95 106 LEU B CA 1
ATOM 8906 C C . LEU B 1 106 ? 21.891 31.016 19.094 1 95 106 LEU B C 1
ATOM 8908 O O . LEU B 1 106 ? 21.094 30.156 19.484 1 95 106 LEU B O 1
ATOM 8912 N N . ARG B 1 107 ? 22.141 32.125 19.75 1 95.75 107 ARG B N 1
ATOM 8913 C CA . ARG B 1 107 ? 21.344 32.625 20.859 1 95.75 107 ARG B CA 1
ATOM 8914 C C . ARG B 1 107 ? 21 34.094 20.672 1 95.75 107 ARG B C 1
ATOM 8916 O O . ARG B 1 107 ? 21.734 34.812 19.984 1 95.75 107 ARG B O 1
ATOM 8923 N N . PRO B 1 108 ? 19.828 34.531 21.219 1 96 108 PRO B N 1
ATOM 8924 C CA . PRO B 1 108 ? 19.453 35.938 21.062 1 96 108 PRO B CA 1
ATOM 8925 C C . PRO B 1 108 ? 20.562 36.906 21.531 1 96 108 PRO B C 1
ATOM 8927 O O . PRO B 1 108 ? 21.25 36.625 22.516 1 96 108 PRO B O 1
ATOM 8930 N N . PRO B 1 109 ? 20.766 38 20.859 1 96.62 109 PRO B N 1
ATOM 8931 C CA . PRO B 1 109 ? 19.969 38.438 19.719 1 96.62 109 PRO B CA 1
ATOM 8932 C C . PRO B 1 109 ? 20.594 38.094 18.375 1 96.62 109 PRO B C 1
ATOM 8934 O O . PRO B 1 109 ? 20.219 38.688 17.344 1 96.62 109 PRO B O 1
ATOM 8937 N N . PHE B 1 110 ? 21.594 37.25 18.359 1 96.69 110 PHE B N 1
ATOM 8938 C CA . PHE B 1 110 ? 22.422 37 17.172 1 96.69 110 PHE B CA 1
ATOM 8939 C C . PHE B 1 110 ? 21.641 36.219 16.109 1 96.69 110 PHE B C 1
ATOM 8941 O O . PHE B 1 110 ? 20.75 35.438 16.438 1 96.69 110 PHE B O 1
ATOM 8948 N N . ILE B 1 111 ? 21.938 36.531 14.844 1 96.31 111 ILE B N 1
ATOM 8949 C CA . ILE B 1 111 ? 21.312 35.906 13.695 1 96.31 111 ILE B CA 1
ATOM 8950 C C . ILE B 1 111 ? 22.375 35.281 12.789 1 96.31 111 ILE B C 1
ATOM 8952 O O . ILE B 1 111 ? 23.562 35.562 12.938 1 96.31 111 ILE B O 1
ATOM 8956 N N . SER B 1 112 ? 21.969 34.438 11.914 1 94.94 112 SER B N 1
ATOM 8957 C CA . SER B 1 112 ? 22.906 33.812 11 1 94.94 112 SER B CA 1
ATOM 8958 C C . SER B 1 112 ? 23.5 34.812 10.016 1 94.94 112 SER B C 1
ATOM 8960 O O . SER B 1 112 ? 22.75 35.594 9.422 1 94.94 112 SER B O 1
ATOM 8962 N N . GLU B 1 113 ? 24.719 34.75 9.859 1 92.12 113 GLU B N 1
ATOM 8963 C CA . GLU B 1 113 ? 25.359 35.562 8.836 1 92.12 113 GLU B CA 1
ATOM 8964 C C . GLU B 1 113 ? 25.422 34.844 7.496 1 92.12 113 GLU B C 1
ATOM 8966 O O . GLU B 1 113 ? 25.453 35.469 6.441 1 92.12 113 GLU B O 1
ATOM 8971 N N . LYS B 1 114 ? 25.391 33.594 7.598 1 91.38 114 LYS B N 1
ATOM 8972 C CA . LYS B 1 114 ? 25.547 32.75 6.41 1 91.38 114 LYS B CA 1
ATOM 8973 C C . LYS B 1 114 ? 24.203 32.5 5.73 1 91.38 114 LYS B C 1
ATOM 8975 O O . LYS B 1 114 ? 24.125 32.438 4.5 1 91.38 114 LYS B O 1
ATOM 8980 N N . ASP B 1 115 ? 23.203 32.375 6.504 1 94 115 ASP B N 1
ATOM 8981 C CA . ASP B 1 115 ? 21.859 32.094 5.988 1 94 115 ASP B CA 1
ATOM 8982 C C . ASP B 1 115 ? 20.859 33.156 6.438 1 94 115 ASP B C 1
ATOM 8984 O O . ASP B 1 115 ? 20 32.875 7.281 1 94 115 ASP B O 1
ATOM 8988 N N . ASN B 1 116 ? 20.891 34.25 5.891 1 97.25 116 ASN B N 1
ATOM 8989 C CA . ASN B 1 116 ? 19.969 35.344 6.074 1 97.25 116 ASN B CA 1
ATOM 8990 C C . ASN B 1 116 ? 19.625 36.031 4.742 1 97.25 116 ASN B C 1
ATOM 8992 O O . ASN B 1 116 ? 20.094 37.125 4.461 1 97.25 116 ASN B O 1
ATOM 8996 N N . PRO B 1 117 ? 18.766 35.406 3.986 1 97.31 117 PRO B N 1
ATOM 8997 C CA . PRO B 1 117 ? 18.406 35.938 2.666 1 97.31 117 PRO B CA 1
ATOM 8998 C C . PRO B 1 117 ? 17.938 37.375 2.717 1 97.31 117 PRO B C 1
ATOM 9000 O O . PRO B 1 117 ? 17.281 37.781 3.684 1 97.31 117 PRO B O 1
ATOM 9003 N N . VAL B 1 118 ? 18.297 38.125 1.7 1 98.19 118 VAL B N 1
ATOM 9004 C CA . VAL B 1 118 ? 17.891 39.531 1.561 1 98.19 118 VAL B CA 1
ATOM 9005 C C . VAL B 1 118 ? 17.156 39.719 0.241 1 98.19 118 VAL B C 1
ATOM 9007 O O . VAL B 1 118 ? 17.641 39.344 -0.819 1 98.19 118 VAL B O 1
ATOM 9010 N N . GLY B 1 119 ? 15.977 40.219 0.304 1 98.5 119 GLY B N 1
ATOM 9011 C CA . GLY B 1 119 ? 15.242 40.625 -0.885 1 98.5 119 GLY B CA 1
ATOM 9012 C C . GLY B 1 119 ? 15.32 42.125 -1.15 1 98.5 119 GLY B C 1
ATOM 9013 O O . GLY B 1 119 ? 14.969 42.906 -0.288 1 98.5 119 GLY B O 1
ATOM 9014 N N . SER B 1 120 ? 15.844 42.562 -2.316 1 98.56 120 SER B N 1
ATOM 9015 C CA . SER B 1 120 ? 15.867 43.938 -2.764 1 98.56 120 SER B CA 1
ATOM 9016 C C . SER B 1 120 ? 14.68 44.25 -3.67 1 98.56 120 SER B C 1
ATOM 9018 O O . SER B 1 120 ? 14.633 43.781 -4.812 1 98.56 120 SER B O 1
ATOM 9020 N N . TYR B 1 121 ? 13.805 45.031 -3.162 1 98.69 121 TYR B N 1
ATOM 9021 C CA . TYR B 1 121 ? 12.609 45.438 -3.893 1 98.69 121 TYR B CA 1
ATOM 9022 C C . TYR B 1 121 ? 12.758 46.844 -4.453 1 98.69 121 TYR B C 1
ATOM 9024 O O . TYR B 1 121 ? 13.25 47.75 -3.768 1 98.69 121 TYR B O 1
ATOM 9032 N N . VAL B 1 122 ? 12.305 47.031 -5.734 1 98.62 122 VAL B N 1
ATOM 9033 C CA . VAL B 1 122 ? 12.297 48.375 -6.312 1 98.62 122 VAL B CA 1
ATOM 9034 C C . VAL B 1 122 ? 10.969 48.625 -7.027 1 98.62 122 VAL B C 1
ATOM 9036 O O . VAL B 1 122 ? 10.5 47.75 -7.789 1 98.62 122 VAL B O 1
ATOM 9039 N N . ARG B 1 123 ? 10.367 49.656 -6.746 1 98.31 123 ARG B N 1
ATOM 9040 C CA . ARG B 1 123 ? 9.141 50.094 -7.402 1 98.31 123 ARG B CA 1
ATOM 9041 C C . ARG B 1 123 ? 9.289 51.531 -7.941 1 98.31 123 ARG B C 1
ATOM 9043 O O . ARG B 1 123 ? 9.641 52.438 -7.199 1 98.31 123 ARG B O 1
ATOM 9050 N N . TYR B 1 124 ? 9.102 51.688 -9.242 1 97.62 124 TYR B N 1
ATOM 9051 C CA . TYR B 1 124 ? 9.047 53.031 -9.859 1 97.62 124 TYR B CA 1
ATOM 9052 C C . TYR B 1 124 ? 7.609 53.531 -9.93 1 97.62 124 TYR B C 1
ATOM 9054 O O . TYR B 1 124 ? 6.688 52.75 -10.219 1 97.62 124 TYR B O 1
ATOM 9062 N N . PHE B 1 125 ? 7.453 54.844 -9.633 1 98.12 125 PHE B N 1
ATOM 9063 C CA . PHE B 1 125 ? 6.09 55.375 -9.711 1 98.12 125 PHE B CA 1
ATOM 9064 C C . PHE B 1 125 ? 6.094 56.875 -9.93 1 98.12 125 PHE B C 1
ATOM 9066 O O . PHE B 1 125 ? 7.098 57.531 -9.664 1 98.12 125 PHE B O 1
ATOM 9073 N N . ASP B 1 126 ? 5 57.344 -10.5 1 98.38 126 ASP B N 1
ATOM 9074 C CA . ASP B 1 126 ? 4.668 58.781 -10.531 1 98.38 126 ASP B CA 1
ATOM 9075 C C . ASP B 1 126 ? 3.643 59.125 -9.445 1 98.38 126 ASP B C 1
ATOM 9077 O O . ASP B 1 126 ? 2.781 58.312 -9.117 1 98.38 126 ASP B O 1
ATOM 9081 N N . LEU B 1 127 ? 3.906 60.281 -8.891 1 98 127 LEU B N 1
ATOM 9082 C CA . LEU B 1 127 ? 2.971 60.719 -7.863 1 98 127 LEU B CA 1
ATOM 9083 C C . LEU B 1 127 ? 1.636 61.125 -8.477 1 98 127 LEU B C 1
ATOM 9085 O O . LEU B 1 127 ? 1.597 61.906 -9.422 1 98 127 LEU B O 1
ATOM 9089 N N . ASN B 1 128 ? 0.549 60.594 -7.98 1 97.62 128 ASN B N 1
ATOM 9090 C CA . ASN B 1 128 ? -0.765 61 -8.453 1 97.62 128 ASN B CA 1
ATOM 9091 C C . ASN B 1 128 ? -0.991 62.5 -8.234 1 97.62 128 ASN B C 1
ATOM 9093 O O . ASN B 1 128 ? -0.559 63.062 -7.223 1 97.62 128 ASN B O 1
ATOM 9097 N N . ASP B 1 129 ? -1.769 63.062 -9.047 1 96.5 129 ASP B N 1
ATOM 9098 C CA . ASP B 1 129 ? -2.008 64.5 -9.023 1 96.5 129 ASP B CA 1
ATOM 9099 C C . ASP B 1 129 ? -2.6 64.938 -7.68 1 96.5 129 ASP B C 1
ATOM 9101 O O . ASP B 1 129 ? -2.244 66 -7.148 1 96.5 129 ASP B O 1
ATOM 9105 N N . ALA B 1 130 ? -3.396 64.188 -7.18 1 96 130 ALA B N 1
ATOM 9106 C CA . ALA B 1 130 ? -4.113 64.5 -5.957 1 96 130 ALA B CA 1
ATOM 9107 C C . ALA B 1 130 ? -3.172 64.562 -4.758 1 96 130 ALA B C 1
ATOM 9109 O O . ALA B 1 130 ? -3.508 65.125 -3.707 1 96 130 ALA B O 1
ATOM 9110 N N . LEU B 1 131 ? -2.023 63.969 -4.812 1 97.69 131 LEU B N 1
ATOM 9111 C CA . LEU B 1 131 ? -1.087 63.906 -3.697 1 97.69 131 LEU B CA 1
ATOM 9112 C C . LEU B 1 131 ? -0.045 65 -3.787 1 97.69 131 LEU B C 1
ATOM 9114 O O . LEU B 1 131 ? 0.658 65.25 -2.814 1 97.69 131 LEU B O 1
ATOM 9118 N N . LYS B 1 132 ? -0.015 65.75 -4.895 1 96.31 132 LYS B N 1
ATOM 9119 C CA . LYS B 1 132 ? 0.982 66.75 -5.105 1 96.31 132 LYS B CA 1
ATOM 9120 C C . LYS B 1 132 ? 0.771 67.938 -4.137 1 96.31 132 LYS B C 1
ATOM 9122 O O . LYS B 1 132 ? -0.361 68.25 -3.744 1 96.31 132 LYS B O 1
ATOM 9127 N N . ASN B 1 133 ? 1.854 68.625 -3.736 1 93.81 133 ASN B N 1
ATOM 9128 C CA . ASN B 1 133 ? 1.874 69.812 -2.879 1 93.81 133 ASN B CA 1
ATOM 9129 C C . ASN B 1 133 ? 1.267 69.5 -1.51 1 93.81 133 ASN B C 1
ATOM 9131 O O . ASN B 1 133 ? 0.582 70.312 -0.935 1 93.81 133 ASN B O 1
ATOM 9135 N N . LYS B 1 134 ? 1.343 68.312 -1.034 1 96.81 134 LYS B N 1
ATOM 9136 C CA . LYS B 1 134 ? 0.938 67.875 0.297 1 96.81 134 LYS B CA 1
ATOM 9137 C C . LYS B 1 134 ? 2.061 67.062 0.986 1 96.81 134 LYS B C 1
ATOM 9139 O O . LYS B 1 134 ? 3.082 66.75 0.367 1 96.81 134 LYS B O 1
ATOM 9144 N N . ARG B 1 135 ? 1.897 66.875 2.309 1 97.19 135 ARG B N 1
ATOM 9145 C CA . ARG B 1 135 ? 2.781 65.938 2.965 1 97.19 135 ARG B CA 1
ATOM 9146 C C . ARG B 1 135 ? 2.445 64.5 2.551 1 97.19 135 ARG B C 1
ATOM 9148 O O . ARG B 1 135 ? 1.276 64.125 2.553 1 97.19 135 ARG B O 1
ATOM 9155 N N . VAL B 1 136 ? 3.408 63.75 2.109 1 98.19 136 VAL B N 1
ATOM 9156 C CA . VAL B 1 136 ? 3.188 62.406 1.567 1 98.19 136 VAL B CA 1
ATOM 9157 C C . VAL B 1 136 ? 3.883 61.375 2.449 1 98.19 136 VAL B C 1
ATOM 9159 O O . VAL B 1 136 ? 5.031 61.562 2.857 1 98.19 136 VAL B O 1
ATOM 9162 N N . PHE B 1 137 ? 3.178 60.344 2.746 1 98.38 137 PHE B N 1
ATOM 9163 C CA . PHE B 1 137 ? 3.656 59.25 3.555 1 98.38 137 PHE B CA 1
ATOM 9164 C C . PHE B 1 137 ? 3.523 57.938 2.793 1 98.38 137 PHE B C 1
ATOM 9166 O O . PHE B 1 137 ? 2.74 57.812 1.846 1 98.38 137 PHE B O 1
ATOM 9173 N N . ILE B 1 138 ? 4.32 56.969 3.189 1 98.69 138 ILE B N 1
ATOM 9174 C CA . ILE B 1 138 ? 4.18 55.594 2.678 1 98.69 138 ILE B CA 1
ATOM 9175 C C . ILE B 1 138 ? 3.828 54.656 3.822 1 98.69 138 ILE B C 1
ATOM 9177 O O . ILE B 1 138 ? 4.293 54.812 4.949 1 98.69 138 ILE B O 1
ATOM 9181 N N . SER B 1 139 ? 2.984 53.719 3.539 1 98.5 139 SER B N 1
ATOM 9182 C CA . SER B 1 139 ? 2.58 52.719 4.523 1 98.5 139 SER B CA 1
ATOM 9183 C C . SER B 1 139 ? 2.82 51.281 4.008 1 98.5 139 SER B C 1
ATOM 9185 O O . SER B 1 139 ? 2.32 50.938 2.943 1 98.5 139 SER B O 1
ATOM 9187 N N . PHE B 1 140 ? 3.652 50.5 4.719 1 98.69 140 PHE B N 1
ATOM 9188 C CA . PHE B 1 140 ? 3.783 49.031 4.535 1 98.69 140 PHE B CA 1
ATOM 9189 C C . PHE B 1 140 ? 2.92 48.281 5.543 1 98.69 140 PHE B C 1
ATOM 9191 O O . PHE B 1 140 ? 3.211 48.281 6.738 1 98.69 140 PHE B O 1
ATOM 9198 N N . GLN B 1 141 ? 1.974 47.469 5.012 1 98.25 141 GLN B N 1
ATOM 9199 C CA . GLN B 1 141 ? 0.984 46.875 5.906 1 98.25 141 GLN B CA 1
ATOM 9200 C C . GLN B 1 141 ? 1.499 45.594 6.508 1 98.25 141 GLN B C 1
ATOM 9202 O O . GLN B 1 141 ? 0.95 45.094 7.496 1 98.25 141 GLN B O 1
ATOM 9207 N N . GLY B 1 142 ? 2.486 44.969 5.961 1 98.12 142 GLY B N 1
ATOM 9208 C CA . GLY B 1 142 ? 3.084 43.75 6.469 1 98.12 142 GLY B CA 1
ATOM 9209 C C . GLY B 1 142 ? 4.352 43.344 5.734 1 98.12 142 GLY B C 1
ATOM 9210 O O . GLY B 1 142 ? 4.324 43.094 4.527 1 98.12 142 GLY B O 1
ATOM 9211 N N . VAL B 1 143 ? 5.492 43.344 6.363 1 98.56 143 VAL B N 1
ATOM 9212 C CA . VAL B 1 143 ? 6.797 42.969 5.852 1 98.56 143 VAL B CA 1
ATOM 9213 C C . VAL B 1 143 ? 7.473 42 6.836 1 98.56 143 VAL B C 1
ATOM 9215 O O . VAL B 1 143 ? 7.621 42.344 8.016 1 98.56 143 VAL B O 1
ATOM 9218 N N . GLU B 1 144 ? 7.754 40.875 6.434 1 96.88 144 GLU B N 1
ATOM 9219 C CA . GLU B 1 144 ? 8.438 39.844 7.242 1 96.88 144 GLU B CA 1
ATOM 9220 C C . GLU B 1 144 ? 9.891 39.688 6.812 1 96.88 144 GLU B C 1
ATOM 9222 O O . GLU B 1 144 ? 10.172 39.281 5.688 1 96.88 144 GLU B O 1
ATOM 9227 N N . THR B 1 145 ? 10.938 40.062 7.676 1 94.19 145 THR B N 1
ATOM 9228 C CA . THR B 1 145 ? 10.781 40.375 9.094 1 94.19 145 THR B CA 1
ATOM 9229 C C . THR B 1 145 ? 11.297 41.75 9.422 1 94.19 145 THR B C 1
ATOM 9231 O O . THR B 1 145 ? 10.789 42.406 10.336 1 94.19 145 THR B O 1
ATOM 9234 N N . ALA B 1 146 ? 12.336 42.156 8.602 1 98 146 ALA B N 1
ATOM 9235 C CA . ALA B 1 146 ? 12.922 43.469 8.812 1 98 146 ALA B CA 1
ATOM 9236 C C . ALA B 1 146 ? 13.125 44.188 7.488 1 98 146 ALA B C 1
ATOM 9238 O O . ALA B 1 146 ? 13.539 43.594 6.496 1 98 146 ALA B O 1
ATOM 9239 N N . MET B 1 147 ? 12.844 45.562 7.461 1 98.44 147 MET B N 1
ATOM 9240 C CA . MET B 1 147 ? 12.953 46.25 6.184 1 98.44 147 MET B CA 1
ATOM 9241 C C . MET B 1 147 ? 13.727 47.562 6.34 1 98.44 147 MET B C 1
ATOM 9243 O O . MET B 1 147 ? 13.641 48.219 7.379 1 98.44 147 MET B O 1
ATOM 9247 N N . TYR B 1 148 ? 14.516 47.906 5.367 1 98.5 148 TYR B N 1
ATOM 9248 C CA . TYR B 1 148 ? 15.109 49.219 5.113 1 98.5 148 TYR B CA 1
ATOM 9249 C C . TYR B 1 148 ? 14.469 49.875 3.904 1 98.5 148 TYR B C 1
ATOM 9251 O O . TYR B 1 148 ? 14.234 49.25 2.881 1 98.5 148 TYR B O 1
ATOM 9259 N N . VAL B 1 149 ? 14.172 51.188 4.027 1 98.62 149 VAL B N 1
ATOM 9260 C CA . VAL B 1 149 ? 13.445 51.875 2.963 1 98.62 149 VAL B CA 1
ATOM 9261 C C . VAL B 1 149 ? 14.266 53.062 2.471 1 98.62 149 VAL B C 1
ATOM 9263 O O . VAL B 1 149 ? 14.812 53.844 3.273 1 98.62 149 VAL B O 1
ATOM 9266 N N . TRP B 1 150 ? 14.336 53.219 1.108 1 98.44 150 TRP B N 1
ATOM 9267 C CA . TRP B 1 150 ? 14.945 54.375 0.456 1 98.44 150 TRP B CA 1
ATOM 9268 C C . TRP B 1 150 ? 14.008 54.969 -0.601 1 98.44 150 TRP B C 1
ATOM 9270 O O . TRP B 1 150 ? 13.219 54.219 -1.209 1 98.44 150 TRP B O 1
ATOM 9280 N N . LEU B 1 151 ? 14.078 56.219 -0.795 1 98.31 151 LEU B N 1
ATOM 9281 C CA . LEU B 1 151 ? 13.398 56.906 -1.891 1 98.31 151 LEU B CA 1
ATOM 9282 C C . LEU B 1 151 ? 14.359 57.844 -2.619 1 98.31 151 LEU B C 1
ATOM 9284 O O . LEU B 1 151 ? 14.969 58.719 -2 1 98.31 151 LEU B O 1
ATOM 9288 N N . ASN B 1 152 ? 14.484 57.625 -3.916 1 97.56 152 ASN B N 1
ATOM 9289 C CA . ASN B 1 152 ? 15.344 58.469 -4.758 1 97.56 152 ASN B CA 1
ATOM 9290 C C . ASN B 1 152 ? 16.75 58.594 -4.172 1 97.56 152 ASN B C 1
ATOM 9292 O O . ASN B 1 152 ? 17.312 59.688 -4.129 1 97.56 152 ASN B O 1
ATOM 9296 N N . GLY B 1 153 ? 17.172 57.469 -3.68 1 96.44 153 GLY B N 1
ATOM 9297 C CA . GLY B 1 153 ? 18.547 57.406 -3.209 1 96.44 153 GLY B CA 1
ATOM 9298 C C . GLY B 1 153 ? 18.703 57.812 -1.755 1 96.44 153 GLY B C 1
ATOM 9299 O O . GLY B 1 153 ? 19.766 57.594 -1.157 1 96.44 153 GLY B O 1
ATOM 9300 N N . GLU B 1 154 ? 17.703 58.375 -1.133 1 97.06 154 GLU B N 1
ATOM 9301 C CA . GLU B 1 154 ? 17.75 58.844 0.245 1 97.06 154 GLU B CA 1
ATOM 9302 C C . GLU B 1 154 ? 17.188 57.812 1.212 1 97.06 154 GLU B C 1
ATOM 9304 O O . GLU B 1 154 ? 16.141 57.219 0.945 1 97.06 154 GLU B O 1
ATOM 9309 N N . PHE B 1 155 ? 17.938 57.531 2.332 1 97.69 155 PHE B N 1
ATOM 9310 C CA . PHE B 1 155 ? 17.453 56.625 3.365 1 97.69 155 PHE B CA 1
ATOM 9311 C C . PHE B 1 155 ? 16.234 57.219 4.066 1 97.69 155 PHE B C 1
ATOM 9313 O O . PHE B 1 155 ? 16.281 58.344 4.574 1 97.69 155 PHE B O 1
ATOM 9320 N N . ILE B 1 156 ? 15.188 56.469 4.113 1 98.25 156 ILE B N 1
ATOM 9321 C CA . ILE B 1 156 ? 13.914 56.938 4.66 1 98.25 156 ILE B CA 1
ATOM 9322 C C . ILE B 1 156 ? 13.734 56.375 6.074 1 98.25 156 ILE B C 1
ATOM 9324 O O . ILE B 1 156 ? 13.297 57.125 6.973 1 98.25 156 ILE B O 1
ATOM 9328 N N . GLY B 1 157 ? 13.977 55.031 6.223 1 98.38 157 GLY B N 1
ATOM 9329 C CA . GLY B 1 157 ? 13.766 54.5 7.562 1 98.38 157 GLY B CA 1
ATOM 9330 C C . GLY B 1 157 ? 13.961 53 7.652 1 98.38 157 GLY B C 1
ATOM 9331 O O . GLY B 1 157 ? 14.383 52.344 6.684 1 98.38 157 GLY B O 1
ATOM 9332 N N . TYR B 1 158 ? 13.773 52.438 8.883 1 98.44 158 TYR B N 1
ATOM 9333 C CA . TYR B 1 158 ? 13.914 51.062 9.258 1 98.44 158 TYR B CA 1
ATOM 9334 C C . TYR B 1 158 ? 12.758 50.594 10.141 1 98.44 158 TYR B C 1
ATOM 9336 O O . TYR B 1 158 ? 12.25 51.375 10.945 1 98.44 158 TYR B O 1
ATOM 9344 N N . SER B 1 159 ? 12.328 49.375 9.93 1 98.25 159 SER B N 1
ATOM 9345 C CA . SER B 1 159 ? 11.25 48.875 10.773 1 98.25 159 SER B CA 1
ATOM 9346 C C . SER B 1 159 ? 11.312 47.344 10.898 1 98.25 159 SER B C 1
ATOM 9348 O O . SER B 1 159 ? 11.75 46.656 9.969 1 98.25 159 SER B O 1
ATOM 9350 N N . GLU B 1 160 ? 10.945 46.938 12.164 1 96.94 160 GLU B N 1
ATOM 9351 C CA . GLU B 1 160 ? 10.648 45.562 12.453 1 96.94 160 GLU B CA 1
ATOM 9352 C C . GLU B 1 160 ? 9.172 45.375 12.805 1 96.94 160 GLU B C 1
ATOM 9354 O O . GLU B 1 160 ? 8.367 46.281 12.641 1 96.94 160 GLU B O 1
ATOM 9359 N N . ASP B 1 161 ? 8.672 44.125 13.219 1 96.06 161 ASP B N 1
ATOM 9360 C CA . ASP B 1 161 ? 7.289 43.719 13.445 1 96.06 161 ASP B CA 1
ATOM 9361 C C . ASP B 1 161 ? 6.574 43.406 12.133 1 96.06 161 ASP B C 1
ATOM 9363 O O . ASP B 1 161 ? 6.086 44.344 11.469 1 96.06 161 ASP B O 1
ATOM 9367 N N . SER B 1 162 ? 6.355 42.219 11.898 1 97.19 162 SER B N 1
ATOM 9368 C CA . SER B 1 162 ? 5.93 41.75 10.586 1 97.19 162 SER B CA 1
ATOM 9369 C C . SER B 1 162 ? 4.449 42.031 10.352 1 97.19 162 SER B C 1
ATOM 9371 O O . SER B 1 162 ? 3.992 42.062 9.211 1 97.19 162 SER B O 1
ATOM 9373 N N . PHE B 1 163 ? 3.65 42.312 11.391 1 97.88 163 PHE B N 1
ATOM 9374 C CA . PHE B 1 163 ? 2.225 42.062 11.188 1 97.88 163 PHE B CA 1
ATOM 9375 C C . PHE B 1 163 ? 1.426 43.344 11.5 1 97.88 163 PHE B C 1
ATOM 9377 O O . PHE B 1 163 ? 0.193 43.312 11.477 1 97.88 163 PHE B O 1
ATOM 9384 N N . THR B 1 164 ? 2.066 44.406 11.812 1 97.5 164 THR B N 1
ATOM 9385 C CA . THR B 1 164 ? 1.421 45.719 11.945 1 97.5 164 THR B CA 1
ATOM 9386 C C . THR B 1 164 ? 2.006 46.719 10.953 1 97.5 164 THR B C 1
ATOM 9388 O O . THR B 1 164 ? 3.123 46.531 10.461 1 97.5 164 THR B O 1
ATOM 9391 N N . PRO B 1 165 ? 1.339 47.812 10.633 1 97.69 165 PRO B N 1
ATOM 9392 C CA . PRO B 1 165 ? 1.815 48.781 9.625 1 97.69 165 PRO B CA 1
ATOM 9393 C C . PRO B 1 165 ? 3.078 49.5 10.062 1 97.69 165 PRO B C 1
ATOM 9395 O O . PRO B 1 165 ? 3.219 49.844 11.234 1 97.69 165 PRO B O 1
ATOM 9398 N N . SER B 1 166 ? 3.928 49.688 9.125 1 98.31 166 SER B N 1
ATOM 9399 C CA . SER B 1 166 ? 5.082 50.562 9.234 1 98.31 166 SER B CA 1
ATOM 9400 C C . SER B 1 166 ? 4.984 51.75 8.258 1 98.31 166 SER B C 1
ATOM 9402 O O . SER B 1 166 ? 4.926 51.531 7.043 1 98.31 166 SER B O 1
ATOM 9404 N N . GLU B 1 167 ? 5.023 52.969 8.789 1 98.38 167 GLU B N 1
ATOM 9405 C CA . GLU B 1 167 ? 4.797 54.125 7.941 1 98.38 167 GLU B CA 1
ATOM 9406 C C . GLU B 1 167 ? 5.945 55.125 8.062 1 98.38 167 GLU B C 1
ATOM 9408 O O . GLU B 1 167 ? 6.547 55.281 9.133 1 98.38 167 GLU B O 1
ATOM 9413 N N . PHE B 1 168 ? 6.227 55.844 6.922 1 98.56 168 PHE B N 1
ATOM 9414 C CA . PHE B 1 168 ? 7.312 56.812 6.852 1 98.56 168 PHE B CA 1
ATOM 9415 C C . PHE B 1 168 ? 6.879 58.062 6.074 1 98.56 168 PHE B C 1
ATOM 9417 O O . PHE B 1 168 ? 6.09 57.969 5.129 1 98.56 168 PHE B O 1
ATOM 9424 N N . GLU B 1 169 ? 7.414 59.219 6.453 1 98.25 169 GLU B N 1
ATOM 9425 C CA . GLU B 1 169 ? 7.168 60.438 5.68 1 98.25 169 GLU B CA 1
ATOM 9426 C C . GLU B 1 169 ? 8.148 60.562 4.516 1 98.25 169 GLU B C 1
ATOM 9428 O O . GLU B 1 169 ? 9.352 60.375 4.688 1 98.25 169 GLU B O 1
ATOM 9433 N N . LEU B 1 170 ? 7.598 60.844 3.354 1 98.25 170 LEU B N 1
ATOM 9434 C CA . LEU B 1 170 ? 8.414 60.906 2.146 1 98.25 170 LEU B CA 1
ATOM 9435 C C . LEU B 1 170 ? 8.562 62.344 1.66 1 98.25 170 LEU B C 1
ATOM 9437 O O . LEU B 1 170 ? 9.352 62.625 0.754 1 98.25 170 LEU B O 1
ATOM 9441 N N . THR B 1 171 ? 7.957 63.312 2.195 1 97.44 171 THR B N 1
ATOM 9442 C CA . THR B 1 171 ? 7.703 64.688 1.698 1 97.44 171 THR B CA 1
ATOM 9443 C C . THR B 1 171 ? 9 65.312 1.246 1 97.44 171 THR B C 1
ATOM 9445 O O . THR B 1 171 ? 9.062 65.938 0.163 1 97.44 171 THR B O 1
ATOM 9448 N N . PRO B 1 172 ? 10.023 65.25 2.021 1 96.31 172 PRO B N 1
ATOM 9449 C CA . PRO B 1 172 ? 11.234 65.938 1.636 1 96.31 172 PRO B CA 1
ATOM 9450 C C . PRO B 1 172 ? 11.898 65.375 0.391 1 96.31 172 PRO B C 1
ATOM 9452 O O . PRO B 1 172 ? 12.719 66.062 -0.246 1 96.31 172 PRO B O 1
ATOM 9455 N N . TYR B 1 173 ? 11.547 64.188 -0.01 1 96.62 173 TYR B N 1
ATOM 9456 C CA . TYR B 1 173 ? 12.367 63.5 -0.994 1 96.62 173 TYR B CA 1
ATOM 9457 C C . TYR B 1 173 ? 11.547 63.125 -2.221 1 96.62 173 TYR B C 1
ATOM 9459 O O . TYR B 1 173 ? 12.102 62.781 -3.271 1 96.62 173 TYR B O 1
ATOM 9467 N N . ILE B 1 174 ? 10.219 63.125 -2.121 1 97.75 174 ILE B N 1
ATOM 9468 C CA . ILE B 1 174 ? 9.336 62.625 -3.168 1 97.75 174 ILE B CA 1
ATOM 9469 C C . ILE B 1 174 ? 9.281 63.625 -4.324 1 97.75 174 ILE B C 1
ATOM 9471 O O . ILE B 1 174 ? 9.391 64.812 -4.113 1 97.75 174 ILE B O 1
ATOM 9475 N N . ARG B 1 175 ? 9.188 63.062 -5.508 1 97.25 175 ARG B N 1
ATOM 9476 C CA . ARG B 1 175 ? 9.062 63.844 -6.727 1 97.25 175 ARG B CA 1
ATOM 9477 C C . ARG B 1 175 ? 7.727 63.594 -7.414 1 97.25 175 ARG B C 1
ATOM 9479 O O . ARG B 1 175 ? 7.051 62.594 -7.113 1 97.25 175 ARG B O 1
ATOM 9486 N N . GLU B 1 176 ? 7.422 64.562 -8.32 1 97 176 GLU B N 1
ATOM 9487 C CA . GLU B 1 176 ? 6.184 64.375 -9.07 1 97 176 GLU B CA 1
ATOM 9488 C C . GLU B 1 176 ? 6.285 63.188 -10.031 1 97 176 GLU B C 1
ATOM 9490 O O . GLU B 1 176 ? 5.312 62.438 -10.227 1 97 176 GLU B O 1
ATOM 9495 N N . LYS B 1 177 ? 7.449 63.062 -10.531 1 96.88 177 LYS B N 1
ATOM 9496 C CA . LYS B 1 177 ? 7.641 62 -11.523 1 96.88 177 LYS B CA 1
ATOM 9497 C C . LYS B 1 177 ? 8.953 61.281 -11.289 1 96.88 177 LYS B C 1
ATOM 9499 O O . LYS B 1 177 ? 9.891 61.812 -10.727 1 96.88 177 LYS B O 1
ATOM 9504 N N . GLY B 1 178 ? 8.898 60 -11.703 1 96.19 178 GLY B N 1
ATOM 9505 C CA . GLY B 1 178 ? 10.117 59.219 -11.789 1 96.19 178 GLY B CA 1
ATOM 9506 C C . GLY B 1 178 ? 10.68 58.844 -10.43 1 96.19 178 GLY B C 1
ATOM 9507 O O . GLY B 1 178 ? 11.891 58.844 -10.227 1 96.19 178 GLY B O 1
ATOM 9508 N N . ASN B 1 179 ? 9.852 58.594 -9.438 1 98.06 179 ASN B N 1
ATOM 9509 C CA . ASN B 1 179 ? 10.32 58.219 -8.117 1 98.06 179 ASN B CA 1
ATOM 9510 C C . ASN B 1 179 ? 10.812 56.75 -8.102 1 98.06 179 ASN B C 1
ATOM 9512 O O . ASN B 1 179 ? 10.156 55.875 -8.656 1 98.06 179 ASN B O 1
ATOM 9516 N N . LYS B 1 180 ? 11.984 56.562 -7.488 1 98.12 180 LYS B N 1
ATOM 9517 C CA . LYS B 1 180 ? 12.516 55.219 -7.234 1 98.12 180 LYS B CA 1
ATOM 9518 C C . LYS B 1 180 ? 12.414 54.844 -5.758 1 98.12 180 LYS B C 1
ATOM 9520 O O . LYS B 1 180 ? 13.172 55.375 -4.934 1 98.12 180 LYS B O 1
ATOM 9525 N N . LEU B 1 181 ? 11.445 53.969 -5.473 1 98.56 181 LEU B N 1
ATOM 9526 C CA . LEU B 1 181 ? 11.328 53.438 -4.129 1 98.56 181 LEU B CA 1
ATOM 9527 C C . LEU B 1 181 ? 12.117 52.125 -4.016 1 98.56 181 LEU B C 1
ATOM 9529 O O . LEU B 1 181 ? 11.938 51.219 -4.82 1 98.56 181 LEU B O 1
ATOM 9533 N N . ALA B 1 182 ? 13.031 52.031 -3.088 1 98.56 182 ALA B N 1
ATOM 9534 C CA . ALA B 1 182 ? 13.836 50.844 -2.844 1 98.56 182 ALA B CA 1
ATOM 9535 C C . ALA B 1 182 ? 13.641 50.344 -1.42 1 98.56 182 ALA B C 1
ATOM 9537 O O . ALA B 1 182 ? 13.648 51.125 -0.467 1 98.56 182 ALA B O 1
ATOM 9538 N N . VAL B 1 183 ? 13.391 49.062 -1.273 1 98.69 183 VAL B N 1
ATOM 9539 C CA . VAL B 1 183 ? 13.188 48.438 0.026 1 98.69 183 VAL B CA 1
ATOM 9540 C C . VAL B 1 183 ? 14.031 47.156 0.123 1 98.69 183 VAL B C 1
ATOM 9542 O O . VAL B 1 183 ? 13.961 46.281 -0.749 1 98.69 183 VAL B O 1
ATOM 9545 N N . ALA B 1 184 ? 14.875 47.031 1.131 1 98.56 184 ALA B N 1
ATOM 9546 C CA . ALA B 1 184 ? 15.57 45.781 1.457 1 98.56 184 ALA B CA 1
ATOM 9547 C C . ALA B 1 184 ? 14.859 45.031 2.582 1 98.56 184 ALA B C 1
ATOM 9549 O O . ALA B 1 184 ? 14.602 45.594 3.645 1 98.56 184 ALA B O 1
ATOM 9550 N N . VAL B 1 185 ? 14.5 43.812 2.312 1 98.62 185 VAL B N 1
ATOM 9551 C CA . VAL B 1 185 ? 13.867 42.969 3.32 1 98.62 185 VAL B CA 1
ATOM 9552 C C . VAL B 1 185 ? 14.828 41.844 3.746 1 98.62 185 VAL B C 1
ATOM 9554 O O . VAL B 1 185 ? 15.258 41.031 2.92 1 98.62 185 VAL B O 1
ATOM 9557 N N . PHE B 1 186 ? 15.141 41.781 5.047 1 98.25 186 PHE B N 1
ATOM 9558 C CA . PHE B 1 186 ? 15.992 40.75 5.617 1 98.25 186 PHE B CA 1
ATOM 9559 C C . PHE B 1 186 ? 15.148 39.656 6.258 1 98.25 186 PHE B C 1
ATOM 9561 O O . PHE B 1 186 ? 14.258 39.938 7.066 1 98.25 186 PHE B O 1
ATOM 9568 N N . LYS B 1 187 ? 15.477 38.406 5.973 1 97.5 187 LYS B N 1
ATOM 9569 C CA . LYS B 1 187 ? 14.727 37.25 6.496 1 97.5 187 LYS B CA 1
ATOM 9570 C C . LYS B 1 187 ? 14.922 37.125 8.008 1 97.5 187 LYS B C 1
ATOM 9572 O O . LYS B 1 187 ? 14.023 36.656 8.711 1 97.5 187 LYS B O 1
ATOM 9577 N N . ARG B 1 188 ? 16.094 37.562 8.477 1 97.44 188 ARG B N 1
ATOM 9578 C CA . ARG B 1 188 ? 16.375 37.406 9.891 1 97.44 188 ARG B CA 1
ATOM 9579 C C . ARG B 1 188 ? 16.859 38.688 10.523 1 97.44 188 ARG B C 1
ATOM 9581 O O . ARG B 1 188 ? 17.609 39.469 9.898 1 97.44 188 ARG B O 1
ATOM 9588 N N . SER B 1 189 ? 16.375 39 11.672 1 97.56 189 SER B N 1
ATOM 9589 C CA . SER B 1 189 ? 16.766 40.062 12.57 1 97.56 189 SER B CA 1
ATOM 9590 C C . SER B 1 189 ? 16.469 39.719 14.023 1 97.56 189 SER B C 1
ATOM 9592 O O . SER B 1 189 ? 16.047 38.594 14.32 1 97.56 189 SER B O 1
ATOM 9594 N N . SER B 1 190 ? 16.75 40.625 14.898 1 97.31 190 SER B N 1
ATOM 9595 C CA . SER B 1 190 ? 16.406 40.375 16.297 1 97.31 190 SER B CA 1
ATOM 9596 C C . SER B 1 190 ? 14.922 40.062 16.453 1 97.31 190 SER B C 1
ATOM 9598 O O . SER B 1 190 ? 14.531 39.312 17.359 1 97.31 190 SER B O 1
ATOM 9600 N N . ALA B 1 191 ? 14.094 40.531 15.555 1 97.38 191 ALA B N 1
ATOM 9601 C CA . ALA B 1 191 ? 12.656 40.281 15.594 1 97.38 191 ALA B CA 1
ATOM 9602 C C . ALA B 1 191 ? 12.344 38.812 15.383 1 97.38 191 ALA B C 1
ATOM 9604 O O . ALA B 1 191 ? 11.312 38.312 15.844 1 97.38 191 ALA B O 1
ATOM 9605 N N . SER B 1 192 ? 13.258 38.094 14.719 1 96.75 192 SER B N 1
ATOM 9606 C CA . SER B 1 192 ? 13.062 36.688 14.445 1 96.75 192 SER B CA 1
ATOM 9607 C C . SER B 1 192 ? 13.008 35.875 15.734 1 96.75 192 SER B C 1
ATOM 9609 O O . SER B 1 192 ? 12.375 34.812 15.781 1 96.75 192 SER B O 1
ATOM 9611 N N . TRP B 1 193 ? 13.609 36.281 16.781 1 97.31 193 TRP B N 1
ATOM 9612 C CA . TRP B 1 193 ? 13.578 35.625 18.078 1 97.31 193 TRP B CA 1
ATOM 9613 C C . TRP B 1 193 ? 12.227 35.812 18.75 1 97.31 193 TRP B C 1
ATOM 9615 O O . TRP B 1 193 ? 11.812 34.969 19.562 1 97.31 193 TRP B O 1
ATOM 9625 N N . LEU B 1 194 ? 11.516 36.906 18.391 1 97.75 194 LEU B N 1
ATOM 9626 C CA . LEU B 1 194 ? 10.211 37.219 18.984 1 97.75 194 LEU B CA 1
ATOM 9627 C C . LEU B 1 194 ? 9.086 36.594 18.156 1 97.75 194 LEU B C 1
ATOM 9629 O O . LEU B 1 194 ? 7.953 36.5 18.625 1 97.75 194 LEU B O 1
ATOM 9633 N N . GLU B 1 195 ? 9.352 36.219 16.938 1 97 195 GLU B N 1
ATOM 9634 C CA . GLU B 1 195 ? 8.328 35.75 16.016 1 97 195 GLU B CA 1
ATOM 9635 C C . GLU B 1 195 ? 8.523 34.25 15.688 1 97 195 GLU B C 1
ATOM 9637 O O . GLU B 1 195 ? 8.602 33.875 14.516 1 97 195 GLU B O 1
ATOM 9642 N N . ASP B 1 196 ? 8.555 33.438 16.734 1 95.06 196 ASP B N 1
ATOM 9643 C CA . ASP B 1 196 ? 8.711 32 16.609 1 95.06 196 ASP B CA 1
ATOM 9644 C C . ASP B 1 196 ? 7.359 31.297 16.688 1 95.06 196 ASP B C 1
ATOM 9646 O O . ASP B 1 196 ? 7.168 30.391 17.516 1 95.06 196 ASP B O 1
ATOM 9650 N N . GLN B 1 197 ? 6.441 31.766 15.852 1 93.69 197 GLN B N 1
ATOM 9651 C CA . GLN B 1 197 ? 5.09 31.219 15.867 1 93.69 197 GLN B CA 1
ATOM 9652 C C . GLN B 1 197 ? 5.047 29.828 15.234 1 93.69 197 GLN B C 1
ATOM 9654 O O . GLN B 1 197 ? 5.957 29.453 14.5 1 93.69 197 GLN B O 1
ATOM 9659 N N . ASP B 1 198 ? 4.07 29.031 15.508 1 91 198 ASP B N 1
ATOM 9660 C CA . ASP B 1 198 ? 3.789 27.734 14.898 1 91 198 ASP B CA 1
ATOM 9661 C C . ASP B 1 198 ? 3.238 27.906 13.484 1 91 198 ASP B C 1
ATOM 9663 O O . ASP B 1 198 ? 2.055 27.656 13.242 1 91 198 ASP B O 1
ATOM 9667 N N . PHE B 1 199 ? 4.047 28.266 12.562 1 93.94 199 PHE B N 1
ATOM 9668 C CA . PHE B 1 199 ? 3.615 28.469 11.188 1 93.94 199 PHE B CA 1
ATOM 9669 C C . PHE B 1 199 ? 4.793 28.344 10.227 1 93.94 199 PHE B C 1
ATOM 9671 O O . PHE B 1 199 ? 5.902 28 10.641 1 93.94 199 PHE B O 1
ATOM 9678 N N . TRP B 1 200 ? 4.602 28.469 8.953 1 96.69 200 TRP B N 1
ATOM 9679 C CA . TRP B 1 200 ? 5.621 28.438 7.906 1 96.69 200 TRP B CA 1
ATOM 9680 C C . TRP B 1 200 ? 6.578 29.609 8.031 1 96.69 200 TRP B C 1
ATOM 9682 O O . TRP B 1 200 ? 6.156 30.734 8.328 1 96.69 200 TRP B O 1
ATOM 9692 N N . ARG B 1 201 ? 7.828 29.344 7.859 1 96.25 201 ARG B N 1
ATOM 9693 C CA . ARG B 1 201 ? 8.844 30.391 7.855 1 96.25 201 ARG B CA 1
ATOM 9694 C C . ARG B 1 201 ? 8.961 31.031 6.477 1 96.25 201 ARG B C 1
ATOM 9696 O O . ARG B 1 201 ? 9.781 30.609 5.656 1 96.25 201 ARG B O 1
ATOM 9703 N N . PHE B 1 202 ? 8.211 32.156 6.277 1 96.19 202 PHE B N 1
ATOM 9704 C CA . PHE B 1 202 ? 8.234 32.938 5.051 1 96.19 202 PHE B CA 1
ATOM 9705 C C . PHE B 1 202 ? 8.969 34.25 5.262 1 96.19 202 PHE B C 1
ATOM 9707 O O . PHE B 1 202 ? 9.461 34.531 6.359 1 96.19 202 PHE B O 1
ATOM 9714 N N . SER B 1 203 ? 9.125 35.062 4.207 1 97.31 203 SER B N 1
ATOM 9715 C CA . SER B 1 203 ? 9.648 36.438 4.211 1 97.31 203 SER B CA 1
ATOM 9716 C C . SER B 1 203 ? 9.117 37.219 3.025 1 97.31 203 SER B C 1
ATOM 9718 O O . SER B 1 203 ? 8.469 36.656 2.137 1 97.31 203 SER B O 1
ATOM 9720 N N . GLY B 1 204 ? 9.32 38.562 3.172 1 98.31 204 GLY B N 1
ATOM 9721 C CA . GLY B 1 204 ? 8.906 39.406 2.076 1 98.31 204 GLY B CA 1
ATOM 9722 C C . GLY B 1 204 ? 7.816 40.375 2.469 1 98.31 204 GLY B C 1
ATOM 9723 O O . GLY B 1 204 ? 7.453 40.5 3.645 1 98.31 204 GLY B O 1
ATOM 9724 N N . ILE B 1 205 ? 7.367 41.219 1.441 1 98.81 205 ILE B N 1
ATOM 9725 C CA . ILE B 1 205 ? 6.262 42.156 1.598 1 98.81 205 ILE B CA 1
ATOM 9726 C C . ILE B 1 205 ? 4.941 41.438 1.297 1 98.81 205 ILE B C 1
ATOM 9728 O O . ILE B 1 205 ? 4.512 41.375 0.143 1 98.81 205 ILE B O 1
ATOM 9732 N N . PHE B 1 206 ? 4.301 41 2.361 1 98.38 206 PHE B N 1
ATOM 9733 C CA . PHE B 1 206 ? 3.242 40.031 2.129 1 98.38 206 PHE B CA 1
ATOM 9734 C C . PHE B 1 206 ? 1.871 40.656 2.326 1 98.38 206 PHE B C 1
ATOM 9736 O O . PHE B 1 206 ? 0.845 40 2.211 1 98.38 206 PHE B O 1
ATOM 9743 N N . ARG B 1 207 ? 1.763 41.969 2.732 1 98.44 207 ARG B N 1
ATOM 9744 C CA . ARG B 1 207 ? 0.524 42.75 2.744 1 98.44 207 ARG B CA 1
ATOM 9745 C C . ARG B 1 207 ? 0.651 44 1.886 1 98.44 207 ARG B C 1
ATOM 9747 O O . ARG B 1 207 ? 1.665 44.219 1.213 1 98.44 207 ARG B O 1
ATOM 9754 N N . ASP B 1 208 ? -0.315 44.906 1.837 1 98.19 208 ASP B N 1
ATOM 9755 C CA . ASP B 1 208 ? -0.438 46.031 0.925 1 98.19 208 ASP B CA 1
ATOM 9756 C C . ASP B 1 208 ? 0.639 47.094 1.2 1 98.19 208 ASP B C 1
ATOM 9758 O O . ASP B 1 208 ? 1.1 47.219 2.336 1 98.19 208 ASP B O 1
ATOM 9762 N N . VAL B 1 209 ? 1.044 47.781 0.144 1 98.75 209 VAL B N 1
ATOM 9763 C CA . VAL B 1 209 ? 1.87 48.969 0.196 1 98.75 209 VAL B CA 1
ATOM 9764 C C . VAL B 1 209 ? 1.146 50.125 -0.491 1 98.75 209 VAL B C 1
ATOM 9766 O O . VAL B 1 209 ? 0.673 49.969 -1.622 1 98.75 209 VAL B O 1
ATOM 9769 N N . PHE B 1 210 ? 1.051 51.312 0.145 1 98.44 210 PHE B N 1
ATOM 9770 C CA . PHE B 1 210 ? 0.403 52.438 -0.494 1 98.44 210 PHE B CA 1
ATOM 9771 C C . PHE B 1 210 ? 0.972 53.75 0.035 1 98.44 210 PHE B C 1
ATOM 9773 O O . PHE B 1 210 ? 1.564 53.781 1.115 1 98.44 210 PHE B O 1
ATOM 9780 N N . LEU B 1 211 ? 0.804 54.844 -0.77 1 98.56 211 LEU B N 1
ATOM 9781 C CA . LEU B 1 211 ? 1.046 56.219 -0.341 1 98.56 211 LEU B CA 1
ATOM 9782 C C . LEU B 1 211 ? -0.237 56.844 0.178 1 98.56 211 LEU B C 1
ATOM 9784 O O . LEU B 1 211 ? -1.333 56.5 -0.266 1 98.56 211 LEU B O 1
ATOM 9788 N N . TYR B 1 212 ? -0.082 57.719 1.117 1 97.69 212 TYR B N 1
ATOM 9789 C CA . TYR B 1 212 ? -1.194 58.594 1.479 1 97.69 212 TYR B CA 1
ATOM 9790 C C . TYR B 1 212 ? -0.711 60 1.735 1 97.69 212 TYR B C 1
ATOM 9792 O O . TYR B 1 212 ? 0.441 60.219 2.121 1 97.69 212 TYR B O 1
ATOM 9800 N N . ALA B 1 213 ? -1.599 60.938 1.522 1 97.38 213 ALA B N 1
ATOM 9801 C CA . ALA B 1 213 ? -1.251 62.344 1.659 1 97.38 213 ALA B CA 1
ATOM 9802 C C . ALA B 1 213 ? -2.008 63 2.818 1 97.38 213 ALA B C 1
ATOM 9804 O O . ALA B 1 213 ? -3.174 62.688 3.061 1 97.38 213 ALA B O 1
ATOM 9805 N N . ALA B 1 214 ? -1.269 63.875 3.543 1 96.69 214 ALA B N 1
ATOM 9806 C CA . ALA B 1 214 ? -1.878 64.75 4.543 1 96.69 214 ALA B CA 1
ATOM 9807 C C . ALA B 1 214 ? -2.059 66.125 4.004 1 96.69 214 ALA B C 1
ATOM 9809 O O . ALA B 1 214 ? -1.078 66.812 3.697 1 96.69 214 ALA B O 1
ATOM 9810 N N . PRO B 1 215 ? -3.312 66.562 3.906 1 95.44 215 PRO B N 1
ATOM 9811 C CA . PRO B 1 215 ? -3.535 67.938 3.459 1 95.44 215 PRO B CA 1
ATOM 9812 C C . PRO B 1 215 ? -3.082 68.938 4.488 1 95.44 215 PRO B C 1
ATOM 9814 O O . PRO B 1 215 ? -2.342 68.625 5.418 1 95.44 215 PRO B O 1
ATOM 9817 N N . SER B 1 216 ? -3.451 70.312 4.176 1 94.69 216 SER B N 1
ATOM 9818 C CA . SER B 1 216 ? -2.99 71.375 5.031 1 94.69 216 SER B CA 1
ATOM 9819 C C . SER B 1 216 ? -3.439 71.188 6.477 1 94.69 216 SER B C 1
ATOM 9821 O O . SER B 1 216 ? -2.773 71.625 7.406 1 94.69 216 SER B O 1
ATOM 9823 N N . ALA B 1 217 ? -4.523 70.5 6.598 1 95.62 217 ALA B N 1
ATOM 9824 C CA . ALA B 1 217 ? -4.977 70 7.891 1 95.62 217 ALA B CA 1
ATOM 9825 C C . ALA B 1 217 ? -5.312 68.5 7.801 1 95.62 217 ALA B C 1
ATOM 9827 O O . ALA B 1 217 ? -5.785 68 6.766 1 95.62 217 ALA B O 1
ATOM 9828 N N . HIS B 1 218 ? -5.027 67.875 8.891 1 96.12 218 HIS B N 1
ATOM 9829 C CA . HIS B 1 218 ? -5.066 66.438 8.82 1 96.12 218 HIS B CA 1
ATOM 9830 C C . HIS B 1 218 ? -5.355 65.812 10.188 1 96.12 218 HIS B C 1
ATOM 9832 O O . HIS B 1 218 ? -4.762 66.188 11.188 1 96.12 218 HIS B O 1
ATOM 9838 N N . VAL B 1 219 ? -6.352 64.812 10.242 1 97.12 219 VAL B N 1
ATOM 9839 C CA . VAL B 1 219 ? -6.566 64 11.445 1 97.12 219 VAL B CA 1
ATOM 9840 C C . VAL B 1 219 ? -5.48 62.938 11.562 1 97.12 219 VAL B C 1
ATOM 9842 O O . VAL B 1 219 ? -5.605 61.875 10.992 1 97.12 219 VAL B O 1
ATOM 9845 N N . ARG B 1 220 ? -4.523 63.125 12.375 1 96.56 220 ARG B N 1
ATOM 9846 C CA . ARG B 1 220 ? -3.412 62.188 12.547 1 96.56 220 ARG B CA 1
ATOM 9847 C C . ARG B 1 220 ? -3.854 60.938 13.305 1 96.56 220 ARG B C 1
ATOM 9849 O O . ARG B 1 220 ? -3.369 59.844 13.031 1 96.56 220 ARG B O 1
ATOM 9856 N N . ASP B 1 221 ? -4.723 61.094 14.242 1 96.88 221 ASP B N 1
ATOM 9857 C CA . ASP B 1 221 ? -5.203 60 15.07 1 96.88 221 ASP B CA 1
ATOM 9858 C C . ASP B 1 221 ? -6.59 60.312 15.633 1 96.88 221 ASP B C 1
ATOM 9860 O O . ASP B 1 221 ? -6.969 61.469 15.773 1 96.88 221 ASP B O 1
ATOM 9864 N N . MET B 1 222 ? -7.32 59.281 15.805 1 96.38 222 MET B N 1
ATOM 9865 C CA . MET B 1 222 ? -8.617 59.344 16.469 1 96.38 222 MET B CA 1
ATOM 9866 C C . MET B 1 222 ? -8.797 58.219 17.453 1 96.38 222 MET B C 1
ATOM 9868 O O . MET B 1 222 ? -8.648 57.031 17.094 1 96.38 222 MET B O 1
ATOM 9872 N N . LYS B 1 223 ? -9.07 58.469 18.672 1 97.56 223 LYS B N 1
ATOM 9873 C CA . LYS B 1 223 ? -9.445 57.5 19.688 1 97.56 223 LYS B CA 1
ATOM 9874 C C . LYS B 1 223 ? -10.922 57.625 20.062 1 97.56 223 LYS B C 1
ATOM 9876 O O . LYS B 1 223 ? -11.352 58.688 20.531 1 97.56 223 LYS B O 1
ATOM 9881 N N . VAL B 1 224 ? -11.648 56.594 19.797 1 97.75 224 VAL B N 1
ATOM 9882 C CA . VAL B 1 224 ? -13.086 56.594 20.062 1 97.75 224 VAL B CA 1
ATOM 9883 C C . VAL B 1 224 ? -13.414 55.594 21.156 1 97.75 224 VAL B C 1
ATOM 9885 O O . VAL B 1 224 ? -12.945 54.438 21.125 1 97.75 224 VAL B O 1
ATOM 9888 N N . ILE B 1 225 ? -14.094 56 22.188 1 97.56 225 ILE B N 1
ATOM 9889 C CA . ILE B 1 225 ? -14.688 55.125 23.188 1 97.56 225 ILE B CA 1
ATOM 9890 C C . ILE B 1 225 ? -16.203 55.125 23.031 1 97.56 225 ILE B C 1
ATOM 9892 O O . ILE B 1 225 ? -16.859 56.156 23.25 1 97.56 225 ILE B O 1
ATOM 9896 N N . ALA B 1 226 ? -16.734 54.062 22.562 1 97.81 226 ALA B N 1
ATOM 9897 C CA . ALA B 1 226 ? -18.172 53.844 22.453 1 97.81 226 ALA B CA 1
ATOM 9898 C C . ALA B 1 226 ? -18.688 52.906 23.516 1 97.81 226 ALA B C 1
ATOM 9900 O O . ALA B 1 226 ? -18.906 51.719 23.25 1 97.81 226 ALA B O 1
ATOM 9901 N N . ASP B 1 227 ? -18.922 53.406 24.719 1 97.62 227 ASP B N 1
ATOM 9902 C CA . ASP B 1 227 ? -19.391 52.625 25.859 1 97.62 227 ASP B CA 1
ATOM 9903 C C . ASP B 1 227 ? -20.906 52.531 25.875 1 97.62 227 ASP B C 1
ATOM 9905 O O . ASP B 1 227 ? -21.578 53.219 25.094 1 97.62 227 ASP B O 1
ATOM 9909 N N . TYR B 1 228 ? -21.469 51.688 26.703 1 97.94 228 TYR B N 1
ATOM 9910 C CA . TYR B 1 228 ? -22.906 51.438 26.828 1 97.94 228 TYR B CA 1
ATOM 9911 C C . TYR B 1 228 ? -23.312 51.281 28.281 1 97.94 228 TYR B C 1
ATOM 9913 O O . TYR B 1 228 ? -22.734 50.5 29.031 1 97.94 228 TYR B O 1
ATOM 9921 N N . ASP B 1 229 ? -24.328 52.031 28.781 1 96.06 229 ASP B N 1
ATOM 9922 C CA . ASP B 1 229 ? -24.688 52.031 30.188 1 96.06 229 ASP B CA 1
ATOM 9923 C C . ASP B 1 229 ? -25.922 51.156 30.438 1 96.06 229 ASP B C 1
ATOM 9925 O O . ASP B 1 229 ? -26.547 51.25 31.5 1 96.06 229 ASP B O 1
ATOM 9929 N N . GLY B 1 230 ? -26.344 50.438 29.453 1 94.44 230 GLY B N 1
ATOM 9930 C CA . GLY B 1 230 ? -27.531 49.594 29.578 1 94.44 230 GLY B CA 1
ATOM 9931 C C . GLY B 1 230 ? -28.719 50.094 28.766 1 94.44 230 GLY B C 1
ATOM 9932 O O . GLY B 1 230 ? -29.578 49.312 28.375 1 94.44 230 GLY B O 1
ATOM 9933 N N . THR B 1 231 ? -28.688 51.438 28.578 1 95.81 231 THR B N 1
ATOM 9934 C CA . THR B 1 231 ? -29.781 52.062 27.828 1 95.81 231 THR B CA 1
ATOM 9935 C C . THR B 1 231 ? -29.234 53 26.766 1 95.81 231 THR B C 1
ATOM 9937 O O . THR B 1 231 ? -29.734 53.031 25.641 1 95.81 231 THR B O 1
ATOM 9940 N N . ASN B 1 232 ? -28.234 53.781 27.188 1 97.31 232 ASN B N 1
ATOM 9941 C CA . ASN B 1 232 ? -27.672 54.812 26.312 1 97.31 232 ASN B CA 1
ATOM 9942 C C . ASN B 1 232 ? -26.234 54.469 25.922 1 97.31 232 ASN B C 1
ATOM 9944 O O . ASN B 1 232 ? -25.5 53.844 26.688 1 97.31 232 ASN B O 1
ATOM 9948 N N . GLY B 1 233 ? -25.922 54.938 24.719 1 97.81 233 GLY B N 1
ATOM 9949 C CA . GLY B 1 233 ? -24.516 54.969 24.328 1 97.81 233 GLY B CA 1
ATOM 9950 C C . GLY B 1 233 ? -23.766 56.156 24.875 1 97.81 233 GLY B C 1
ATOM 9951 O O . GLY B 1 233 ? -24.281 57.281 24.859 1 97.81 233 GLY B O 1
ATOM 9952 N N . ILE B 1 234 ? -22.656 55.938 25.484 1 97.94 234 ILE B N 1
ATOM 9953 C CA . ILE B 1 234 ? -21.766 56.969 25.969 1 97.94 234 ILE B CA 1
ATOM 9954 C C . ILE B 1 234 ? -20.562 57.094 25.031 1 97.94 234 ILE B C 1
ATOM 9956 O O . ILE B 1 234 ? -19.672 56.25 25.031 1 97.94 234 ILE B O 1
ATOM 9960 N N . PHE B 1 235 ? -20.578 58.156 24.234 1 97.44 235 PHE B N 1
ATOM 9961 C CA . PHE B 1 235 ? -19.594 58.344 23.188 1 97.44 235 PHE B CA 1
ATOM 9962 C C . PHE B 1 235 ? -18.578 59.406 23.594 1 97.44 235 PHE B C 1
ATOM 9964 O O . PHE B 1 235 ? -18.922 60.469 24.078 1 97.44 235 PHE B O 1
ATOM 9971 N N . SER B 1 236 ? -17.328 59.062 23.484 1 97.38 236 SER B N 1
ATOM 9972 C CA . SER B 1 236 ? -16.234 60.031 23.609 1 97.38 236 SER B CA 1
ATOM 9973 C C . SER B 1 236 ? -15.203 59.844 22.516 1 97.38 236 SER B C 1
ATOM 9975 O O . SER B 1 236 ? -14.875 58.688 22.141 1 97.38 236 SER B O 1
ATOM 9977 N N . ALA B 1 237 ? -14.742 60.875 21.875 1 97.44 237 ALA B N 1
ATOM 9978 C CA . ALA B 1 237 ? -13.688 60.812 20.875 1 97.44 237 ALA B CA 1
ATOM 9979 C C . ALA B 1 237 ? -12.617 61.875 21.141 1 97.44 237 ALA B C 1
ATOM 9981 O O . ALA B 1 237 ? -12.93 63 21.547 1 97.44 237 ALA B O 1
ATOM 9982 N N . THR B 1 238 ? -11.422 61.5 21.094 1 97.62 238 THR B N 1
ATOM 9983 C CA . THR B 1 238 ? -10.273 62.375 21.125 1 97.62 238 THR B CA 1
ATOM 9984 C C . THR B 1 238 ? -9.578 62.406 19.766 1 97.62 238 THR B C 1
ATOM 9986 O O . THR B 1 238 ? -9.25 61.375 19.219 1 97.62 238 THR B O 1
ATOM 9989 N N . LEU B 1 239 ? -9.375 63.625 19.25 1 97.06 239 LEU B N 1
ATOM 9990 C CA . LEU B 1 239 ? -8.805 63.812 17.906 1 97.06 239 LEU B CA 1
ATOM 9991 C C . LEU B 1 239 ? -7.434 64.438 17.984 1 97.06 239 LEU B C 1
ATOM 9993 O O . LEU B 1 239 ? -7.219 65.375 18.781 1 97.06 239 LEU B O 1
ATOM 9997 N N . ASP B 1 240 ? -6.535 63.906 17.359 1 97.06 240 ASP B N 1
ATOM 9998 C CA . ASP B 1 240 ? -5.258 64.562 17.078 1 97.06 240 ASP B CA 1
ATOM 9999 C C . ASP B 1 240 ? -5.238 65.125 15.68 1 97.06 240 ASP B C 1
ATOM 10001 O O . ASP B 1 240 ? -5.074 64.438 14.695 1 97.06 240 ASP B O 1
ATOM 10005 N N . ILE B 1 241 ? -5.391 66.5 15.578 1 96.25 241 ILE B N 1
ATOM 10006 C CA . ILE B 1 241 ? -5.512 67.188 14.297 1 96.25 241 ILE B CA 1
ATOM 10007 C C . ILE B 1 241 ? -4.32 68.125 14.102 1 96.25 241 ILE B C 1
ATOM 10009 O O . ILE B 1 241 ? -4.012 68.938 14.977 1 96.25 241 ILE B O 1
ATOM 10013 N N . ALA B 1 242 ? -3.697 67.938 13.031 1 95 242 ALA B N 1
ATOM 10014 C CA . ALA B 1 242 ? -2.615 68.875 12.648 1 95 242 ALA B CA 1
ATOM 10015 C C . ALA B 1 242 ? -3.107 69.938 11.664 1 95 242 ALA B C 1
ATOM 10017 O O . ALA B 1 242 ? -3.9 69.625 10.766 1 95 242 ALA B O 1
ATOM 10018 N N . GLY B 1 243 ? -2.617 71.125 11.82 1 93.5 243 GLY B N 1
ATOM 10019 C CA . GLY B 1 243 ? -2.926 72.188 10.883 1 93.5 243 GLY B CA 1
ATOM 10020 C C . GLY B 1 243 ? -4.086 73.062 11.328 1 93.5 243 GLY B C 1
ATOM 10021 O O . GLY B 1 243 ? -4.816 72.75 12.258 1 93.5 243 GLY B O 1
ATOM 10022 N N . LYS B 1 244 ? -4.285 74.312 10.625 1 94.5 244 LYS B N 1
ATOM 10023 C CA . LYS B 1 244 ? -5.387 75.25 10.898 1 94.5 244 LYS B CA 1
ATOM 10024 C C . LYS B 1 244 ? -6.625 74.875 10.078 1 94.5 244 LYS B C 1
ATOM 10026 O O . LYS B 1 244 ? -6.543 74.688 8.859 1 94.5 244 LYS B O 1
ATOM 10031 N N . CYS B 1 245 ? -7.641 74.688 10.859 1 95.56 245 CYS B N 1
ATOM 10032 C CA . CYS B 1 245 ? -8.883 74.312 10.188 1 95.56 245 CYS B CA 1
ATOM 10033 C C . CYS B 1 245 ? -10.078 74.5 11.117 1 95.56 245 CYS B C 1
ATOM 10035 O O . CYS B 1 245 ? -9.906 74.75 12.312 1 95.56 245 CYS B O 1
ATOM 10037 N N . SER B 1 246 ? -11.234 74.562 10.547 1 96.25 246 SER B N 1
ATOM 10038 C CA . SER B 1 246 ? -12.461 74.312 11.297 1 96.25 246 SER B CA 1
ATOM 10039 C C . SER B 1 246 ? -12.844 72.812 11.297 1 96.25 246 SER B C 1
ATOM 10041 O O . SER B 1 246 ? -12.586 72.125 10.32 1 96.25 246 SER B O 1
ATOM 10043 N N . VAL B 1 247 ? -13.359 72.375 12.422 1 97.19 247 VAL B N 1
ATOM 10044 C CA . VAL B 1 247 ? -13.664 70.938 12.594 1 97.19 247 VAL B CA 1
ATOM 10045 C C . VAL B 1 247 ? -15.172 70.75 12.773 1 97.19 247 VAL B C 1
ATOM 10047 O O . VAL B 1 247 ? -15.82 71.5 13.477 1 97.19 247 VAL B O 1
ATOM 10050 N N . LYS B 1 248 ? -15.766 69.812 12.086 1 97.31 248 LYS B N 1
ATOM 10051 C CA . LYS B 1 248 ? -17.109 69.312 12.328 1 97.31 248 LYS B CA 1
ATOM 10052 C C . LYS B 1 248 ? -17.109 67.812 12.516 1 97.31 248 LYS B C 1
ATOM 10054 O O . LYS B 1 248 ? -16.656 67.062 11.641 1 97.31 248 LYS B O 1
ATOM 10059 N N . SER B 1 249 ? -17.531 67.375 13.672 1 97.56 249 SER B N 1
ATOM 10060 C CA . SER B 1 249 ? -17.688 65.938 13.977 1 97.56 249 SER B CA 1
ATOM 10061 C C . SER B 1 249 ? -19.156 65.562 13.914 1 97.56 249 SER B C 1
ATOM 10063 O O . SER B 1 249 ? -20.031 66.25 14.406 1 97.56 249 SER B O 1
ATOM 10065 N N . ILE B 1 250 ? -19.406 64.438 13.25 1 97.5 250 ILE B N 1
ATOM 10066 C CA . ILE B 1 250 ? -20.766 63.906 13.07 1 97.5 250 ILE B CA 1
ATOM 10067 C C . ILE B 1 250 ? -20.828 62.438 13.414 1 97.5 250 ILE B C 1
ATOM 10069 O O . ILE B 1 250 ? -19.906 61.656 13.062 1 97.5 250 ILE B O 1
ATOM 10073 N N . LEU B 1 251 ? -21.828 62 14.164 1 97.94 251 LEU B N 1
ATOM 10074 C CA . LEU B 1 251 ? -22.156 60.594 14.367 1 97.94 251 LEU B CA 1
ATOM 10075 C C . LEU B 1 251 ? -23.469 60.219 13.672 1 97.94 251 LEU B C 1
ATOM 10077 O O . LEU B 1 251 ? -24.484 60.875 13.898 1 97.94 251 LEU B O 1
ATOM 10081 N N . THR B 1 252 ? -23.391 59.219 12.758 1 97.62 252 THR B N 1
ATOM 10082 C CA . THR B 1 252 ? -24.594 58.781 12.062 1 97.62 252 THR B CA 1
ATOM 10083 C C . THR B 1 252 ? -24.922 57.344 12.43 1 97.62 252 THR B C 1
ATOM 10085 O O . THR B 1 252 ? -24.031 56.562 12.781 1 97.62 252 THR B O 1
ATOM 10088 N N . ASP B 1 253 ? -26.172 57 12.359 1 95.81 253 ASP B N 1
ATOM 10089 C CA . ASP B 1 253 ? -26.594 55.656 12.609 1 95.81 253 ASP B CA 1
ATOM 10090 C C . ASP B 1 253 ? -26.516 54.812 11.336 1 95.81 253 ASP B C 1
ATOM 10092 O O . ASP B 1 253 ? -25.922 55.219 10.344 1 95.81 253 ASP B O 1
ATOM 10096 N N . GLU B 1 254 ? -26.984 53.562 11.367 1 91.44 254 GLU B N 1
ATOM 10097 C CA . GLU B 1 254 ? -26.859 52.594 10.281 1 91.44 254 GLU B CA 1
ATOM 10098 C C . GLU B 1 254 ? -27.547 53.094 9.016 1 91.44 254 GLU B C 1
ATOM 10100 O O . GLU B 1 254 ? -27.172 52.719 7.902 1 91.44 254 GLU B O 1
ATOM 10105 N N . ASN B 1 255 ? -28.531 54.031 9.172 1 91.94 255 ASN B N 1
ATOM 10106 C CA . ASN B 1 255 ? -29.281 54.562 8.039 1 91.94 255 ASN B CA 1
ATOM 10107 C C . ASN B 1 255 ? -28.688 55.844 7.516 1 91.94 255 ASN B C 1
ATOM 10109 O O . ASN B 1 255 ? -29.219 56.469 6.578 1 91.94 255 ASN B O 1
ATOM 10113 N N . GLY B 1 256 ? -27.688 56.25 8.164 1 92.88 256 GLY B N 1
ATOM 10114 C CA . GLY B 1 256 ? -27.062 57.5 7.73 1 92.88 256 GLY B CA 1
ATOM 10115 C C . GLY B 1 256 ? -27.641 58.719 8.391 1 92.88 256 GLY B C 1
ATOM 10116 O O . GLY B 1 256 ? -27.25 59.844 8.062 1 92.88 256 GLY B O 1
ATOM 10117 N N . THR B 1 257 ? -28.516 58.562 9.328 1 96.06 257 THR B N 1
ATOM 10118 C CA . THR B 1 257 ? -29.125 59.688 10.016 1 96.06 257 THR B CA 1
ATOM 10119 C C . THR B 1 257 ? -28.156 60.281 11.039 1 96.06 257 THR B C 1
ATOM 10121 O O . THR B 1 257 ? -27.578 59.531 11.859 1 96.06 257 THR B O 1
ATOM 10124 N N . VAL B 1 258 ? -27.984 61.594 11.055 1 97.12 258 VAL B N 1
ATOM 10125 C CA . VAL B 1 258 ? -27.125 62.281 12.016 1 97.12 258 VAL B CA 1
ATOM 10126 C C . VAL B 1 258 ? -27.766 62.219 13.406 1 97.12 258 VAL B C 1
ATOM 10128 O O . VAL B 1 258 ? -28.906 62.688 13.586 1 97.12 258 VAL B O 1
ATOM 10131 N N . ILE B 1 259 ? -27.078 61.719 14.312 1 96.5 259 ILE B N 1
ATOM 10132 C CA . ILE B 1 259 ? -27.672 61.594 15.641 1 96.5 259 ILE B CA 1
ATOM 10133 C C . ILE B 1 259 ? -26.938 62.469 16.625 1 96.5 259 ILE B C 1
ATOM 10135 O O . ILE B 1 259 ? -27.438 62.75 17.734 1 96.5 259 ILE B O 1
ATOM 10139 N N . ALA B 1 260 ? -25.734 62.906 16.312 1 97.38 260 ALA B N 1
ATOM 10140 C CA . ALA B 1 260 ? -24.984 63.875 17.094 1 97.38 260 ALA B CA 1
ATOM 10141 C C . ALA B 1 260 ? -23.984 64.625 16.219 1 97.38 260 ALA B C 1
ATOM 10143 O O . ALA B 1 260 ? -23.484 64.125 15.234 1 97.38 260 ALA B O 1
ATOM 10144 N N . GLU B 1 261 ? -23.641 65.875 16.516 1 96.75 261 GLU B N 1
ATOM 10145 C CA . GLU B 1 261 ? -22.641 66.625 15.812 1 96.75 261 GLU B CA 1
ATOM 10146 C C . GLU B 1 261 ? -21.969 67.625 16.75 1 96.75 261 GLU B C 1
ATOM 10148 O O . GLU B 1 261 ? -22.531 68 17.781 1 96.75 261 GLU B O 1
ATOM 10153 N N . SER B 1 262 ? -20.844 68 16.484 1 97.19 262 SER B N 1
ATOM 10154 C CA . SER B 1 262 ? -20.062 68.938 17.25 1 97.19 262 SER B CA 1
ATOM 10155 C C . SER B 1 262 ? -19.047 69.688 16.375 1 97.19 262 SER B C 1
ATOM 10157 O O . SER B 1 262 ? -18.578 69.125 15.391 1 97.19 262 SER B O 1
ATOM 10159 N N . ASN B 1 263 ? -18.656 70.875 16.734 1 95.12 263 ASN B N 1
ATOM 10160 C CA . ASN B 1 263 ? -17.609 71.625 16.047 1 95.12 263 ASN B CA 1
ATOM 10161 C C . ASN B 1 263 ? -16.359 71.75 16.922 1 95.12 263 ASN B C 1
ATOM 10163 O O . ASN B 1 263 ? -15.422 72.438 16.578 1 95.12 263 ASN B O 1
ATOM 10167 N N . GLU B 1 264 ? -16.359 70.938 18 1 91.19 264 GLU B N 1
ATOM 10168 C CA . GLU B 1 264 ? -15.211 71 18.891 1 91.19 264 GLU B CA 1
ATOM 10169 C C . GLU B 1 264 ? -14 70.312 18.25 1 91.19 264 GLU B C 1
ATOM 10171 O O . GLU B 1 264 ? -14.133 69.25 17.625 1 91.19 264 GLU B O 1
ATOM 10176 N N . LYS B 1 265 ? -12.883 70.875 18.453 1 87.88 265 LYS B N 1
ATOM 10177 C CA . LYS B 1 265 ? -11.688 70.438 17.719 1 87.88 265 LYS B CA 1
ATOM 10178 C C . LYS B 1 265 ? -10.984 69.25 18.438 1 87.88 265 LYS B C 1
ATOM 10180 O O . LYS B 1 265 ? -10.445 68.375 17.781 1 87.88 265 LYS B O 1
ATOM 10185 N N . GLU B 1 266 ? -10.961 69.25 19.672 1 88.25 266 GLU B N 1
ATOM 10186 C CA . GLU B 1 266 ? -10.055 68.375 20.359 1 88.25 266 GLU B CA 1
ATOM 10187 C C . GLU B 1 266 ? -10.805 67.125 20.891 1 88.25 266 GLU B C 1
ATOM 10189 O O . GLU B 1 266 ? -10.258 66.062 20.922 1 88.25 266 GLU B O 1
ATOM 10194 N N . SER B 1 267 ? -11.969 67.312 21.297 1 94.25 267 SER B N 1
ATOM 10195 C CA . SER B 1 267 ? -12.711 66.188 21.906 1 94.25 267 SER B CA 1
ATOM 10196 C C . SER B 1 267 ? -14.211 66.438 21.781 1 94.25 267 SER B C 1
ATOM 10198 O O . SER B 1 267 ? -14.688 67.562 21.75 1 94.25 267 SER B O 1
ATOM 10200 N N . VAL B 1 268 ? -14.891 65.312 21.625 1 95.56 268 VAL B N 1
ATOM 10201 C CA . VAL B 1 268 ? -16.344 65.375 21.594 1 95.56 268 VAL B CA 1
ATOM 10202 C C . VAL B 1 268 ? -16.906 64.312 22.562 1 95.56 268 VAL B C 1
ATOM 10204 O O . VAL B 1 268 ? -16.344 63.219 22.672 1 95.56 268 VAL B O 1
ATOM 10207 N N . ASN B 1 269 ? -17.875 64.625 23.375 1 96.94 269 ASN B N 1
ATOM 10208 C CA . ASN B 1 269 ? -18.594 63.719 24.281 1 96.94 269 ASN B CA 1
ATOM 10209 C C . ASN B 1 269 ? -20.094 63.812 24.062 1 96.94 269 ASN B C 1
ATOM 10211 O O . ASN B 1 269 ? -20.672 64.875 24.047 1 96.94 269 ASN B O 1
ATOM 10215 N N . TRP B 1 270 ? -20.672 62.719 23.75 1 97.56 270 TRP B N 1
ATOM 10216 C CA . TRP B 1 270 ? -22.109 62.656 23.516 1 97.56 270 TRP B CA 1
ATOM 10217 C C . TRP B 1 270 ? -22.75 61.531 24.297 1 97.56 270 TRP B C 1
ATOM 10219 O O . TRP B 1 270 ? -22.109 60.469 24.516 1 97.56 270 TRP B O 1
ATOM 10229 N N . THR B 1 271 ? -23.953 61.688 24.859 1 97.81 271 THR B N 1
ATOM 10230 C CA . THR B 1 271 ? -24.828 60.625 25.297 1 97.81 271 THR B CA 1
ATOM 10231 C C . THR B 1 271 ? -25.906 60.344 24.25 1 97.81 271 THR B C 1
ATOM 10233 O O . THR B 1 271 ? -26.703 61.219 23.922 1 97.81 271 THR B O 1
ATOM 10236 N N . ILE B 1 272 ? -25.859 59.25 23.656 1 97.69 272 ILE B N 1
ATOM 10237 C CA . ILE B 1 272 ? -26.828 58.875 22.625 1 97.69 272 ILE B CA 1
ATOM 10238 C C . ILE B 1 272 ? -27.984 58.125 23.281 1 97.69 272 ILE B C 1
ATOM 10240 O O . ILE B 1 272 ? -27.844 56.938 23.625 1 97.69 272 ILE B O 1
ATOM 10244 N N . GLU B 1 273 ? -29.125 58.719 23.328 1 96.56 273 GLU B N 1
ATOM 10245 C CA . GLU B 1 273 ? -30.266 58.156 24 1 96.56 273 GLU B CA 1
ATOM 10246 C C . GLU B 1 273 ? -30.828 56.969 23.25 1 96.56 273 GLU B C 1
ATOM 10248 O O . GLU B 1 273 ? -30.938 57 22.016 1 96.56 273 GLU B O 1
ATOM 10253 N N . ASN B 1 274 ? -31.094 55.969 23.938 1 95.5 274 ASN B N 1
ATOM 10254 C CA . ASN B 1 274 ? -31.703 54.75 23.422 1 95.5 274 ASN B CA 1
ATOM 10255 C C . ASN B 1 274 ? -30.906 54.156 22.266 1 95.5 274 ASN B C 1
ATOM 10257 O O . ASN B 1 274 ? -31.469 53.812 21.219 1 95.5 274 ASN B O 1
ATOM 10261 N N . SER B 1 275 ? -29.609 54.188 22.438 1 96.75 275 SER B N 1
ATOM 10262 C CA . SER B 1 275 ? -28.734 53.656 21.391 1 96.75 275 SER B CA 1
ATOM 10263 C C . SER B 1 275 ? -28.828 52.125 21.312 1 96.75 275 SER B C 1
ATOM 10265 O O . SER B 1 275 ? -29.047 51.469 22.328 1 96.75 275 SER B O 1
ATOM 10267 N N . LYS B 1 276 ? -28.672 51.531 20.109 1 96.94 276 LYS B N 1
ATOM 10268 C CA . LYS B 1 276 ? -28.609 50.094 19.922 1 96.94 276 LYS B CA 1
ATOM 10269 C C . LYS B 1 276 ? -27.219 49.531 20.188 1 96.94 276 LYS B C 1
ATOM 10271 O O . LYS B 1 276 ? -26.25 49.969 19.547 1 96.94 276 LYS B O 1
ATOM 10276 N N . PRO B 1 277 ? -27.078 48.625 21.125 1 97.81 277 PRO B N 1
ATOM 10277 C CA . PRO B 1 277 ? -25.75 48.125 21.453 1 97.81 277 PRO B CA 1
ATOM 10278 C C . PRO B 1 277 ? -25.234 47.125 20.391 1 97.81 277 PRO B C 1
ATOM 10280 O O . PRO B 1 277 ? -26.016 46.562 19.656 1 97.81 277 PRO B O 1
ATOM 10283 N N . TRP B 1 278 ? -23.938 46.969 20.328 1 98.38 278 TRP B N 1
ATOM 10284 C CA . TRP B 1 278 ? -23.266 46 19.453 1 98.38 278 TRP B CA 1
ATOM 10285 C C . TRP B 1 278 ? -23.078 44.688 20.156 1 98.38 278 TRP B C 1
ATOM 10287 O O . TRP B 1 278 ? -22.781 44.625 21.344 1 98.38 278 TRP B O 1
ATOM 10297 N N . SER B 1 279 ? -23.266 43.562 19.484 1 98.06 279 SER B N 1
ATOM 10298 C CA . SER B 1 279 ? -22.906 42.188 19.859 1 98.06 279 SER B CA 1
ATOM 10299 C C . SER B 1 279 ? -22.656 41.344 18.625 1 98.06 279 SER B C 1
ATOM 10301 O O . SER B 1 279 ? -22.953 41.75 17.5 1 98.06 279 SER B O 1
ATOM 10303 N N . ALA B 1 280 ? -22.047 40.219 18.875 1 97.62 280 ALA B N 1
ATOM 10304 C CA . ALA B 1 280 ? -21.844 39.281 17.781 1 97.62 280 ALA B CA 1
ATOM 10305 C C . ALA B 1 280 ? -23.188 38.844 17.188 1 97.62 280 ALA B C 1
ATOM 10307 O O . ALA B 1 280 ? -23.25 38.438 16.016 1 97.62 280 ALA B O 1
ATOM 10308 N N . GLU B 1 281 ? -24.266 38.875 18 1 97.56 281 GLU B N 1
ATOM 10309 C CA . GLU B 1 281 ? -25.594 38.438 17.594 1 97.56 281 GLU B CA 1
ATOM 10310 C C . GLU B 1 281 ? -26.312 39.531 16.797 1 97.56 281 GLU B C 1
ATOM 10312 O O . GLU B 1 281 ? -27 39.219 15.812 1 97.56 281 GLU B O 1
ATOM 10317 N N . ILE B 1 282 ? -26.188 40.688 17.203 1 96.94 282 ILE B N 1
ATOM 10318 C CA . ILE B 1 282 ? -26.766 41.875 16.594 1 96.94 282 ILE B CA 1
ATOM 10319 C C . ILE B 1 282 ? -25.719 42.969 16.469 1 96.94 282 ILE B C 1
ATOM 10321 O O . ILE B 1 282 ? -25.625 43.844 17.344 1 96.94 282 ILE B O 1
ATOM 10325 N N . PRO B 1 283 ? -25.031 43 15.328 1 98 283 PRO B N 1
ATOM 10326 C CA . PRO B 1 283 ? -23.859 43.875 15.234 1 98 283 PRO B CA 1
ATOM 10327 C C . PRO B 1 283 ? -24.203 45.281 14.75 1 98 283 PRO B C 1
ATOM 10329 O O . PRO B 1 283 ? -23.719 45.719 13.695 1 98 283 PRO B O 1
ATOM 10332 N N . ASN B 1 284 ? -24.891 46.062 15.562 1 97.81 284 ASN B N 1
ATOM 10333 C CA . ASN B 1 284 ? -25.219 47.469 15.234 1 97.81 284 ASN B CA 1
ATOM 10334 C C . ASN B 1 284 ? -23.984 48.344 15.195 1 97.81 284 ASN B C 1
ATOM 10336 O O . ASN B 1 284 ? -23.172 48.344 16.125 1 97.81 284 ASN B O 1
ATOM 10340 N N . LEU B 1 285 ? -23.859 49.094 14.109 1 98.06 285 LEU B N 1
ATOM 10341 C CA . LEU B 1 285 ? -22.719 49.969 13.953 1 98.06 285 LEU B CA 1
ATOM 10342 C C . LEU B 1 285 ? -23.156 51.375 13.625 1 98.06 285 LEU B C 1
ATOM 10344 O O . LEU B 1 285 ? -24.219 51.594 13.039 1 98.06 285 LEU B O 1
ATOM 10348 N N . TYR B 1 286 ? -22.422 52.312 14.008 1 98.12 286 TYR B N 1
ATOM 10349 C CA . TYR B 1 286 ? -22.516 53.719 13.688 1 98.12 286 TYR B CA 1
ATOM 10350 C C . TYR B 1 286 ? -21.281 54.219 12.953 1 98.12 286 TYR B C 1
ATOM 10352 O O . TYR B 1 286 ? -20.281 53.5 12.883 1 98.12 286 TYR B O 1
ATOM 10360 N N . THR B 1 287 ? -21.422 55.406 12.344 1 97.75 287 THR B N 1
ATOM 10361 C CA . THR B 1 287 ? -20.281 55.969 11.641 1 97.75 287 THR B CA 1
ATOM 10362 C C . THR B 1 287 ? -19.891 57.312 12.242 1 97.75 287 THR B C 1
ATOM 10364 O O . THR B 1 287 ? -20.703 58.219 12.305 1 97.75 287 THR B O 1
ATOM 10367 N N . PHE B 1 288 ? -18.703 57.406 12.773 1 97.56 288 PHE B N 1
ATOM 10368 C CA . PHE B 1 288 ? -18.141 58.688 13.234 1 97.56 288 PHE B CA 1
ATOM 10369 C C . PHE B 1 288 ? -17.344 59.344 12.125 1 97.56 288 PHE B C 1
ATOM 10371 O O . PHE B 1 288 ? -16.422 58.75 11.555 1 97.56 288 PHE B O 1
ATOM 10378 N N . THR B 1 289 ? -17.719 60.531 11.766 1 97.62 289 THR B N 1
ATOM 10379 C CA . THR B 1 289 ? -17.094 61.281 10.68 1 97.62 289 THR B CA 1
ATOM 10380 C C . THR B 1 289 ? -16.547 62.625 11.18 1 97.62 289 THR B C 1
ATOM 10382 O O . THR B 1 289 ? -17.234 63.344 11.891 1 97.62 289 THR B O 1
ATOM 10385 N N . VAL B 1 290 ? -15.328 62.938 10.867 1 97.94 290 VAL B N 1
ATOM 10386 C CA . VAL B 1 290 ? -14.703 64.25 11.148 1 97.94 290 VAL B CA 1
ATOM 10387 C C . VAL B 1 290 ? -14.422 65 9.836 1 97.94 290 VAL B C 1
ATOM 10389 O O . VAL B 1 290 ? -13.758 64.438 8.945 1 97.94 290 VAL B O 1
ATOM 10392 N N . ILE B 1 291 ? -14.961 66.188 9.672 1 97.44 291 ILE B N 1
ATOM 10393 C CA . ILE B 1 291 ? -14.781 67 8.477 1 97.44 291 ILE B CA 1
ATOM 10394 C C . ILE B 1 291 ? -13.906 68.188 8.797 1 97.44 291 ILE B C 1
ATOM 10396 O O . ILE B 1 291 ? -14.219 68.938 9.711 1 97.44 291 ILE B O 1
ATOM 10400 N N . LEU B 1 292 ? -12.844 68.312 8.164 1 97.94 292 LEU B N 1
ATOM 10401 C CA . LEU B 1 292 ? -11.969 69.5 8.273 1 97.94 292 LEU B CA 1
ATOM 10402 C C . LEU B 1 292 ? -12.188 70.438 7.109 1 97.94 292 LEU B C 1
ATOM 10404 O O . LEU B 1 292 ? -12.211 70.062 5.949 1 97.94 292 LEU B O 1
ATOM 10408 N N . THR B 1 293 ? -12.344 71.75 7.453 1 96.62 293 THR B N 1
ATOM 10409 C CA . THR B 1 293 ? -12.57 72.75 6.43 1 96.62 293 THR B CA 1
ATOM 10410 C C . THR B 1 293 ? -11.586 73.938 6.578 1 96.62 293 THR B C 1
ATOM 10412 O O . THR B 1 293 ? -11.188 74.25 7.695 1 96.62 293 THR B O 1
ATOM 10415 N N . ASP B 1 294 ? -11.273 74.5 5.527 1 94.25 294 ASP B N 1
ATOM 10416 C CA . ASP B 1 294 ? -10.375 75.688 5.566 1 94.25 294 ASP B CA 1
ATOM 10417 C C . ASP B 1 294 ? -11.141 76.938 5.855 1 94.25 294 ASP B C 1
ATOM 10419 O O . ASP B 1 294 ? -12.344 76.938 6.129 1 94.25 294 ASP B O 1
ATOM 10423 N N . GLU B 1 295 ? -10.445 78.125 5.797 1 91.88 295 GLU B N 1
ATOM 10424 C CA . GLU B 1 295 ? -11.031 79.438 6.137 1 91.88 295 GLU B CA 1
ATOM 10425 C C . GLU B 1 295 ? -12.086 79.812 5.113 1 91.88 295 GLU B C 1
ATOM 10427 O O . GLU B 1 295 ? -13 80.562 5.43 1 91.88 295 GLU B O 1
ATOM 10432 N N . SER B 1 296 ? -12.008 79.375 3.906 1 93.38 296 SER B N 1
ATOM 10433 C CA . SER B 1 296 ? -12.945 79.688 2.844 1 93.38 296 SER B CA 1
ATOM 10434 C C . SER B 1 296 ? -14.148 78.75 2.846 1 93.38 296 SER B C 1
ATOM 10436 O O . SER B 1 296 ? -15.047 78.875 2.012 1 93.38 296 SER B O 1
ATOM 10438 N N . GLY B 1 297 ? -14.078 77.812 3.717 1 92.12 297 GLY B N 1
ATOM 10439 C CA . GLY B 1 297 ? -15.211 76.875 3.832 1 92.12 297 GLY B CA 1
ATOM 10440 C C . GLY B 1 297 ? -15.055 75.625 2.986 1 92.12 297 GLY B C 1
ATOM 10441 O O . GLY B 1 297 ? -15.953 74.812 2.953 1 92.12 297 GLY B O 1
ATOM 10442 N N . ASN B 1 298 ? -13.953 75.5 2.311 1 94.75 298 ASN B N 1
ATOM 10443 C CA . ASN B 1 298 ? -13.719 74.312 1.501 1 94.75 298 ASN B CA 1
ATOM 10444 C C . ASN B 1 298 ? -13.25 73.125 2.355 1 94.75 298 ASN B C 1
ATOM 10446 O O . ASN B 1 298 ? -12.453 73.312 3.279 1 94.75 298 ASN B O 1
ATOM 10450 N N . GLU B 1 299 ? -13.836 71.938 2.057 1 96.25 299 GLU B N 1
ATOM 10451 C CA . GLU B 1 299 ? -13.391 70.688 2.746 1 96.25 299 GLU B CA 1
ATOM 10452 C C . GLU B 1 299 ? -11.93 70.375 2.434 1 96.25 299 GLU B C 1
ATOM 10454 O O . GLU B 1 299 ? -11.508 70.5 1.277 1 96.25 299 GLU B O 1
ATOM 10459 N N . ILE B 1 300 ? -11.156 70.188 3.424 1 96.12 300 ILE B N 1
ATOM 10460 C CA . ILE B 1 300 ? -9.75 69.812 3.328 1 96.12 300 ILE B CA 1
ATOM 10461 C C . ILE B 1 300 ? -9.609 68.25 3.465 1 96.12 300 ILE B C 1
ATOM 10463 O O . ILE B 1 300 ? -8.891 67.625 2.693 1 96.12 300 ILE B O 1
ATOM 10467 N N . GLU B 1 301 ? -10.297 67.625 4.426 1 97.31 301 GLU B N 1
ATOM 10468 C CA . GLU B 1 301 ? -10.25 66.188 4.734 1 97.31 301 GLU B CA 1
ATOM 10469 C C . GLU B 1 301 ? -11.531 65.75 5.418 1 97.31 301 GLU B C 1
ATOM 10471 O O . GLU B 1 301 ? -12.109 66.5 6.227 1 97.31 301 GLU B O 1
ATOM 10476 N N . VAL B 1 302 ? -11.977 64.625 4.992 1 98 302 VAL B N 1
ATOM 10477 C CA . VAL B 1 302 ? -13.023 63.875 5.695 1 98 302 VAL B CA 1
ATOM 10478 C C . VAL B 1 302 ? -12.477 62.531 6.219 1 98 302 VAL B C 1
ATOM 10480 O O . VAL B 1 302 ? -11.93 61.75 5.453 1 98 302 VAL B O 1
ATOM 10483 N N . SER B 1 303 ? -12.5 62.344 7.539 1 97.5 303 SER B N 1
ATOM 10484 C CA . SER B 1 303 ? -12.055 61.094 8.172 1 97.5 303 SER B CA 1
ATOM 10485 C C . SER B 1 303 ? -13.227 60.344 8.773 1 97.5 303 SER B C 1
ATOM 10487 O O . SER B 1 303 ? -14.148 60.938 9.336 1 97.5 303 SER B O 1
ATOM 10489 N N . ARG B 1 304 ? -13.156 58.969 8.609 1 96.94 304 ARG B N 1
ATOM 10490 C CA . ARG B 1 304 ? -14.281 58.156 9.055 1 96.94 304 ARG B CA 1
ATOM 10491 C C . ARG B 1 304 ? -13.805 56.906 9.758 1 96.94 304 ARG B C 1
ATOM 10493 O O . ARG B 1 304 ? -12.758 56.344 9.422 1 96.94 304 ARG B O 1
ATOM 10500 N N . THR B 1 305 ? -14.578 56.406 10.75 1 97 305 THR B N 1
ATOM 10501 C CA . THR B 1 305 ? -14.445 55.094 11.375 1 97 305 THR B CA 1
ATOM 10502 C C . THR B 1 305 ? -15.805 54.594 11.844 1 97 305 THR B C 1
ATOM 10504 O O . THR B 1 305 ? -16.719 55.375 12.102 1 97 305 THR B O 1
ATOM 10507 N N . LYS B 1 306 ? -15.977 53.281 11.773 1 97.25 306 LYS B N 1
ATOM 10508 C CA . LYS B 1 306 ? -17.172 52.656 12.328 1 97.25 306 LYS B CA 1
ATOM 10509 C C . LYS B 1 306 ? -17.031 52.438 13.836 1 97.25 306 LYS B C 1
ATOM 10511 O O . LYS B 1 306 ? -15.938 52.125 14.32 1 97.25 306 LYS B O 1
ATOM 10516 N N . VAL B 1 307 ? -18.109 52.562 14.562 1 96.25 307 VAL B N 1
ATOM 10517 C CA . VAL B 1 307 ? -18.078 52.375 16 1 96.25 307 VAL B CA 1
ATOM 10518 C C . VAL B 1 307 ? -19.312 51.562 16.453 1 96.25 307 VAL B C 1
ATOM 10520 O O . VAL B 1 307 ? -20.359 51.625 15.812 1 96.25 307 VAL B O 1
ATOM 10523 N N . GLY B 1 308 ? -19.172 50.719 17.422 1 98.31 308 GLY B N 1
ATOM 10524 C CA . GLY B 1 308 ? -20.25 49.969 18.047 1 98.31 308 GLY B CA 1
ATOM 10525 C C . GLY B 1 308 ? -20.312 50.156 19.562 1 98.31 308 GLY B C 1
ATOM 10526 O O . GLY B 1 308 ? -19.328 49.938 20.266 1 98.31 308 GLY B O 1
ATOM 10527 N N . PHE B 1 309 ? -21.531 50.656 20.078 1 98.44 309 PHE B N 1
ATOM 10528 C CA . PHE B 1 309 ? -21.688 50.844 21.516 1 98.44 309 PHE B CA 1
ATOM 10529 C C . PHE B 1 309 ? -21.781 49.5 22.219 1 98.44 309 PHE B C 1
ATOM 10531 O O . PHE B 1 309 ? -22.625 48.656 21.891 1 98.44 309 PHE B O 1
ATOM 10538 N N . ARG B 1 310 ? -20.938 49.25 23.188 1 98.12 310 ARG B N 1
ATOM 10539 C CA . ARG B 1 310 ? -21 48.062 24.016 1 98.12 310 ARG B CA 1
ATOM 10540 C C . ARG B 1 310 ? -20.188 48.25 25.297 1 98.12 310 ARG B C 1
ATOM 10542 O O . ARG B 1 310 ? -19.328 49.125 25.375 1 98.12 310 ARG B O 1
ATOM 10549 N N . ARG B 1 311 ? -20.484 47.406 26.297 1 97.69 311 ARG B N 1
ATOM 10550 C CA . ARG B 1 311 ? -19.734 47.344 27.547 1 97.69 311 ARG B CA 1
ATOM 10551 C C . ARG B 1 311 ? -19.266 45.906 27.812 1 97.69 311 ARG B C 1
ATOM 10553 O O . ARG B 1 311 ? -20.078 45 27.875 1 97.69 311 ARG B O 1
ATOM 10560 N N . PHE B 1 312 ? -17.984 45.719 27.891 1 97.5 312 PHE B N 1
ATOM 10561 C CA . PHE B 1 312 ? -17.375 44.469 28.266 1 97.5 312 PHE B CA 1
ATOM 10562 C C . PHE B 1 312 ? -16.609 44.594 29.578 1 97.5 312 PHE B C 1
ATOM 10564 O O . PHE B 1 312 ? -15.734 45.469 29.703 1 97.5 312 PHE B O 1
ATOM 10571 N N . GLU B 1 313 ? -16.938 43.812 30.562 1 96.75 313 GLU B N 1
ATOM 10572 C CA . GLU B 1 313 ? -16.328 44 31.875 1 96.75 313 GLU B CA 1
ATOM 10573 C C . GLU B 1 313 ? -16.344 42.719 32.688 1 96.75 313 GLU B C 1
ATOM 10575 O O . GLU B 1 313 ? -17.078 41.781 32.344 1 96.75 313 GLU B O 1
ATOM 10580 N N . LEU B 1 314 ? -15.453 42.656 33.594 1 96.19 314 LEU B N 1
ATOM 10581 C CA . LEU B 1 314 ? -15.445 41.562 34.594 1 96.19 314 LEU B CA 1
ATOM 10582 C C . LEU B 1 314 ? -16.344 41.938 35.75 1 96.19 314 LEU B C 1
ATOM 10584 O O . LEU B 1 314 ? -16.109 42.938 36.438 1 96.19 314 LEU B O 1
ATOM 10588 N N . LYS B 1 315 ? -17.406 41.188 35.938 1 95.38 315 LYS B N 1
ATOM 10589 C CA . LYS B 1 315 ? -18.312 41.375 37.062 1 95.38 315 LYS B CA 1
ATOM 10590 C C . LYS B 1 315 ? -18.391 40.094 37.938 1 95.38 315 LYS B C 1
ATOM 10592 O O . LYS B 1 315 ? -18.859 39.062 37.469 1 95.38 315 LYS B O 1
ATOM 10597 N N . ASN B 1 316 ? -17.984 40.188 39.188 1 94.06 316 ASN B N 1
ATOM 10598 C CA . ASN B 1 316 ? -18.031 39.062 40.125 1 94.06 316 ASN B CA 1
ATOM 10599 C C . ASN B 1 316 ? -17.344 37.812 39.531 1 94.06 316 ASN B C 1
ATOM 10601 O O . ASN B 1 316 ? -17.906 36.719 39.562 1 94.06 316 ASN B O 1
ATOM 10605 N N . GLY B 1 317 ? -16.281 38.031 38.906 1 94.44 317 GLY B N 1
ATOM 10606 C CA . GLY B 1 317 ? -15.477 36.938 38.406 1 94.44 317 GLY B CA 1
ATOM 10607 C C . GLY B 1 317 ? -16 36.375 37.094 1 94.44 317 GLY B C 1
ATOM 10608 O O . GLY B 1 317 ? -15.586 35.281 36.656 1 94.44 317 GLY B O 1
ATOM 10609 N N . ILE B 1 318 ? -16.969 37.031 36.469 1 97.06 318 ILE B N 1
ATOM 10610 C CA . ILE B 1 318 ? -17.594 36.594 35.219 1 97.06 318 ILE B CA 1
ATOM 10611 C C . ILE B 1 318 ? -17.438 37.688 34.156 1 97.06 318 ILE B C 1
ATOM 10613 O O . ILE B 1 318 ? -17.719 38.875 34.438 1 97.06 318 ILE B O 1
ATOM 10617 N N . MET B 1 319 ? -16.953 37.312 33 1 98.38 319 MET B N 1
ATOM 10618 C CA . MET B 1 319 ? -16.922 38.281 31.891 1 98.38 319 MET B CA 1
ATOM 10619 C C . MET B 1 319 ? -18.312 38.5 31.328 1 98.38 319 MET B C 1
ATOM 10621 O O . MET B 1 319 ? -18.984 37.562 30.922 1 98.38 319 MET B O 1
ATOM 10625 N N . CYS B 1 320 ? -18.672 39.75 31.266 1 98.12 320 CYS B N 1
ATOM 10626 C CA . CYS B 1 320 ? -20.016 40.125 30.844 1 98.12 320 CYS B CA 1
ATOM 10627 C C . CYS B 1 320 ? -19.984 41.094 29.672 1 98.12 320 CYS B C 1
ATOM 10629 O O . CYS B 1 320 ? -19.172 42.031 29.656 1 98.12 320 CYS B O 1
ATOM 10631 N N . LEU B 1 321 ? -20.766 40.875 28.688 1 98.38 321 LEU B N 1
ATOM 10632 C CA . LEU B 1 321 ? -21.031 41.812 27.594 1 98.38 321 LEU B CA 1
ATOM 10633 C C . LEU B 1 321 ? -22.422 42.438 27.734 1 98.38 321 LEU B C 1
ATOM 10635 O O . LEU B 1 321 ? -23.422 41.719 27.781 1 98.38 321 LEU B O 1
ATOM 10639 N N . ASN B 1 322 ? -22.438 43.75 27.828 1 98 322 ASN B N 1
ATOM 10640 C CA . ASN B 1 322 ? -23.688 44.5 28.016 1 98 322 ASN B CA 1
ATOM 10641 C C . ASN B 1 322 ? -24.5 43.906 29.172 1 98 322 ASN B C 1
ATOM 10643 O O . ASN B 1 322 ? -25.719 43.719 29.062 1 98 322 ASN B O 1
ATOM 10647 N N . GLY B 1 323 ? -23.812 43.406 30.125 1 96.81 323 GLY B N 1
ATOM 10648 C CA . GLY B 1 323 ? -24.422 42.969 31.359 1 96.81 323 GLY B CA 1
ATOM 10649 C C . GLY B 1 323 ? -24.703 41.469 31.391 1 96.81 323 GLY B C 1
ATOM 10650 O O . GLY B 1 323 ? -25.141 40.938 32.406 1 96.81 323 GLY B O 1
ATOM 10651 N N . LYS B 1 324 ? -24.375 40.75 30.359 1 97.25 324 LYS B N 1
ATOM 10652 C CA . LYS B 1 324 ? -24.719 39.344 30.281 1 97.25 324 LYS B CA 1
ATOM 10653 C C . LYS B 1 324 ? -23.453 38.469 30.156 1 97.25 324 LYS B C 1
ATOM 10655 O O . LYS B 1 324 ? -22.5 38.875 29.484 1 97.25 324 LYS B O 1
ATOM 10660 N N . ARG B 1 325 ? -23.438 37.25 30.766 1 97.88 325 ARG B N 1
ATOM 10661 C CA . ARG B 1 325 ? -22.312 36.312 30.703 1 97.88 325 ARG B CA 1
ATOM 10662 C C . ARG B 1 325 ? -22.016 35.875 29.281 1 97.88 325 ARG B C 1
ATOM 10664 O O . ARG B 1 325 ? -22.906 35.375 28.562 1 97.88 325 ARG B O 1
ATOM 10671 N N . ILE B 1 326 ? -20.859 36.062 28.891 1 97.81 326 ILE B N 1
ATOM 10672 C CA . ILE B 1 326 ? -20.469 35.688 27.531 1 97.81 326 ILE B CA 1
ATOM 10673 C C . ILE B 1 326 ? -19.859 34.312 27.516 1 97.81 326 ILE B C 1
ATOM 10675 O O . ILE B 1 326 ? -19.156 33.906 28.453 1 97.81 326 ILE B O 1
ATOM 10679 N N . ILE B 1 327 ? -20.141 33.406 26.5 1 98 327 ILE B N 1
ATOM 10680 C CA . ILE B 1 327 ? -19.469 32.156 26.203 1 98 327 ILE B CA 1
ATOM 10681 C C . ILE B 1 327 ? -18.781 32.25 24.844 1 98 327 ILE B C 1
ATOM 10683 O O . ILE B 1 327 ? -19.438 32.469 23.812 1 98 327 ILE B O 1
ATOM 10687 N N . PHE B 1 328 ? -17.484 32.062 24.828 1 98.38 328 PHE B N 1
ATOM 10688 C CA . PHE B 1 328 ? -16.734 32.094 23.578 1 98.38 328 PHE B CA 1
ATOM 10689 C C . PHE B 1 328 ? -16.797 30.75 22.875 1 98.38 328 PHE B C 1
ATOM 10691 O O . PHE B 1 328 ? -16.312 29.734 23.406 1 98.38 328 PHE B O 1
ATOM 10698 N N . LYS B 1 329 ? -17.391 30.672 21.797 1 98.31 329 LYS B N 1
ATOM 10699 C CA . LYS B 1 329 ? -17.328 29.578 20.844 1 98.31 329 LYS B CA 1
ATOM 10700 C C . LYS B 1 329 ? -16.359 29.891 19.703 1 98.31 329 LYS B C 1
ATOM 10702 O O . LYS B 1 329 ? -16.781 30.234 18.609 1 98.31 329 LYS B O 1
ATOM 10707 N N . GLY B 1 330 ? -15.102 29.734 20.062 1 98.31 330 GLY B N 1
ATOM 10708 C CA . GLY B 1 330 ? -14.102 30.406 19.25 1 98.31 330 GLY B CA 1
ATOM 10709 C C . GLY B 1 330 ? -13.203 29.453 18.484 1 98.31 330 GLY B C 1
ATOM 10710 O O . GLY B 1 330 ? -13.281 28.234 18.672 1 98.31 330 GLY B O 1
ATOM 10711 N N . ILE B 1 331 ? -12.453 29.938 17.609 1 98.19 331 ILE B N 1
ATOM 10712 C CA . ILE B 1 331 ? -11.43 29.25 16.812 1 98.19 331 ILE B CA 1
ATOM 10713 C C . ILE B 1 331 ? -10.195 30.125 16.688 1 98.19 331 ILE B C 1
ATOM 10715 O O . ILE B 1 331 ? -10.289 31.359 16.781 1 98.19 331 ILE B O 1
ATOM 10719 N N . ASN B 1 332 ? -9.031 29.516 16.672 1 98.19 332 ASN B N 1
ATOM 10720 C CA . ASN B 1 332 ? -7.797 30.219 16.328 1 98.19 332 ASN B CA 1
ATOM 10721 C C . ASN B 1 332 ? -7.625 30.328 14.82 1 98.19 332 ASN B C 1
ATOM 10723 O O . ASN B 1 332 ? -7.773 29.344 14.094 1 98.19 332 ASN B O 1
ATOM 10727 N N . ARG B 1 333 ? -7.293 31.531 14.367 1 97.69 333 ARG B N 1
ATOM 10728 C CA . ARG B 1 333 ? -7.246 31.719 12.922 1 97.69 333 ARG B CA 1
ATOM 10729 C C . ARG B 1 333 ? -5.855 32.125 12.469 1 97.69 333 ARG B C 1
ATOM 10731 O O . ARG B 1 333 ? -5.371 33.219 12.844 1 97.69 333 ARG B O 1
ATOM 10738 N N . HIS B 1 334 ? -5.234 31.328 11.688 1 95.88 334 HIS B N 1
ATOM 10739 C CA . HIS B 1 334 ? -4.098 31.734 10.875 1 95.88 334 HIS B CA 1
ATOM 10740 C C . HIS B 1 334 ? -4.559 32.312 9.539 1 95.88 334 HIS B C 1
ATOM 10742 O O . HIS B 1 334 ? -5.504 31.812 8.93 1 95.88 334 HIS B O 1
ATOM 10748 N N . GLU B 1 335 ? -3.949 33.375 9.133 1 96.88 335 GLU B N 1
ATOM 10749 C CA . GLU B 1 335 ? -4.094 33.812 7.742 1 96.88 335 GLU B CA 1
ATOM 10750 C C . GLU B 1 335 ? -3.361 32.844 6.805 1 96.88 335 GLU B C 1
ATOM 10752 O O . GLU B 1 335 ? -2.141 32.688 6.891 1 96.88 335 GLU B O 1
ATOM 10757 N N . PHE B 1 336 ? -4.207 32.219 5.906 1 97.75 336 PHE B N 1
ATOM 10758 C CA . PHE B 1 336 ? -3.482 31.266 5.09 1 97.75 336 PHE B CA 1
ATOM 10759 C C . PHE B 1 336 ? -4.242 30.969 3.801 1 97.75 336 PHE B C 1
ATOM 10761 O O . PHE B 1 336 ? -5.469 30.875 3.805 1 97.75 336 PHE B O 1
ATOM 10768 N N . ASP B 1 337 ? -3.529 30.906 2.701 1 98.12 337 ASP B N 1
ATOM 10769 C CA . ASP B 1 337 ? -3.951 30.375 1.404 1 98.12 337 ASP B CA 1
ATOM 10770 C C . ASP B 1 337 ? -2.939 29.375 0.86 1 98.12 337 ASP B C 1
ATOM 10772 O O . ASP B 1 337 ? -1.73 29.609 0.91 1 98.12 337 ASP B O 1
ATOM 10776 N N . ALA B 1 338 ? -3.414 28.281 0.372 1 98.12 338 ALA B N 1
ATOM 10777 C CA . ALA B 1 338 ? -2.541 27.188 -0.041 1 98.12 338 ALA B CA 1
ATOM 10778 C C . ALA B 1 338 ? -1.607 27.625 -1.166 1 98.12 338 ALA B C 1
ATOM 10780 O O . ALA B 1 338 ? -0.543 27.031 -1.362 1 98.12 338 ALA B O 1
ATOM 10781 N N . LYS B 1 339 ? -1.904 28.609 -1.936 1 97.94 339 LYS B N 1
ATOM 10782 C CA . LYS B 1 339 ? -1.117 29.062 -3.08 1 97.94 339 LYS B CA 1
ATOM 10783 C C . LYS B 1 339 ? -0.215 30.234 -2.703 1 97.94 339 LYS B C 1
ATOM 10785 O O . LYS B 1 339 ? 0.896 30.359 -3.221 1 97.94 339 LYS B O 1
ATOM 10790 N N . THR B 1 340 ? -0.721 31.141 -1.751 1 98.19 340 THR B N 1
ATOM 10791 C CA . THR B 1 340 ? -0.027 32.406 -1.558 1 98.19 340 THR B CA 1
ATOM 10792 C C . THR B 1 340 ? 0.386 32.594 -0.099 1 98.19 340 THR B C 1
ATOM 10794 O O . THR B 1 340 ? 0.841 33.656 0.299 1 98.19 340 THR B O 1
ATOM 10797 N N . GLY B 1 341 ? 0.231 31.578 0.726 1 97.69 341 GLY B N 1
ATOM 10798 C CA . GLY B 1 341 ? 0.658 31.656 2.115 1 97.69 341 GLY B CA 1
ATOM 10799 C C . GLY B 1 341 ? -0.134 32.656 2.936 1 97.69 341 GLY B C 1
ATOM 10800 O O . GLY B 1 341 ? -1.365 32.594 2.963 1 97.69 341 GLY B O 1
ATOM 10801 N N . ARG B 1 342 ? 0.449 33.625 3.535 1 97.5 342 ARG B N 1
ATOM 10802 C CA . ARG B 1 342 ? -0.211 34.594 4.402 1 97.5 342 ARG B CA 1
ATOM 10803 C C . ARG B 1 342 ? -0.625 35.844 3.619 1 97.5 342 ARG B C 1
ATOM 10805 O O . ARG B 1 342 ? -1.236 36.75 4.176 1 97.5 342 ARG B O 1
ATOM 10812 N N . ALA B 1 343 ? -0.261 35.906 2.34 1 97.88 343 ALA B N 1
ATOM 10813 C CA . ALA B 1 343 ? -0.774 36.969 1.47 1 97.88 343 ALA B CA 1
ATOM 10814 C C . ALA B 1 343 ? -2.189 36.625 0.998 1 97.88 343 ALA B C 1
ATOM 10816 O O . ALA B 1 343 ? -2.393 36.25 -0.15 1 97.88 343 ALA B O 1
ATOM 10817 N N . ILE B 1 344 ? -3.184 36.969 1.812 1 97.5 344 ILE B N 1
ATOM 10818 C CA . ILE B 1 344 ? -4.551 36.562 1.538 1 97.5 344 ILE B CA 1
ATOM 10819 C C . ILE B 1 344 ? -5.34 37.688 0.923 1 97.5 344 ILE B C 1
ATOM 10821 O O . ILE B 1 344 ? -4.934 38.875 1.026 1 97.5 344 ILE B O 1
ATOM 10825 N N . THR B 1 345 ? -6.465 37.438 0.306 1 97.56 345 THR B N 1
ATOM 10826 C CA . THR B 1 345 ? -7.301 38.406 -0.392 1 97.56 345 THR B CA 1
ATOM 10827 C C . THR B 1 345 ? -8.562 38.688 0.412 1 97.56 345 THR B C 1
ATOM 10829 O O . THR B 1 345 ? -8.82 38.062 1.437 1 97.56 345 THR B O 1
ATOM 10832 N N . LYS B 1 346 ? -9.25 39.719 -0.047 1 97.88 346 LYS B N 1
ATOM 10833 C CA . LYS B 1 346 ? -10.562 40.031 0.519 1 97.88 346 LYS B CA 1
ATOM 10834 C C . LYS B 1 346 ? -11.508 38.844 0.38 1 97.88 346 LYS B C 1
ATOM 10836 O O . LYS B 1 346 ? -12.266 38.531 1.301 1 97.88 346 LYS B O 1
ATOM 10841 N N . GLU B 1 347 ? -11.438 38.156 -0.761 1 97.88 347 GLU B N 1
ATOM 10842 C CA . GLU B 1 347 ? -12.289 37 -1.011 1 97.88 347 GLU B CA 1
ATOM 10843 C C . GLU B 1 347 ? -12 35.875 -0.015 1 97.88 347 GLU B C 1
ATOM 10845 O O . GLU B 1 347 ? -12.922 35.219 0.451 1 97.88 347 GLU B O 1
ATOM 10850 N N . ASP B 1 348 ? -10.727 35.688 0.297 1 98.12 348 ASP B N 1
ATOM 10851 C CA . ASP B 1 348 ? -10.359 34.688 1.308 1 98.12 348 ASP B CA 1
ATOM 10852 C C . ASP B 1 348 ? -11 35.031 2.654 1 98.12 348 ASP B C 1
ATOM 10854 O O . ASP B 1 348 ? -11.57 34.125 3.303 1 98.12 348 ASP B O 1
ATOM 10858 N N . MET B 1 349 ? -10.898 36.219 3.072 1 98.56 349 MET B N 1
ATOM 10859 C CA . MET B 1 349 ? -11.406 36.656 4.371 1 98.56 349 MET B CA 1
ATOM 10860 C C . MET B 1 349 ? -12.93 36.594 4.41 1 98.56 349 MET B C 1
ATOM 10862 O O . MET B 1 349 ? -13.516 36.25 5.441 1 98.56 349 MET B O 1
ATOM 10866 N N . LEU B 1 350 ? -13.539 36.969 3.301 1 98.5 350 LEU B N 1
ATOM 10867 C CA . LEU B 1 350 ? -15 36.844 3.223 1 98.5 350 LEU B CA 1
ATOM 10868 C C . LEU B 1 350 ? -15.453 35.406 3.338 1 98.5 350 LEU B C 1
ATOM 10870 O O . LEU B 1 350 ? -16.422 35.094 4.031 1 98.5 350 LEU B O 1
ATOM 10874 N N . PHE B 1 351 ? -14.734 34.5 2.619 1 98.38 351 PHE B N 1
ATOM 10875 C CA . PHE B 1 351 ? -15.039 33.094 2.773 1 98.38 351 PHE B CA 1
ATOM 10876 C C . PHE B 1 351 ? -14.93 32.656 4.234 1 98.38 351 PHE B C 1
ATOM 10878 O O . PHE B 1 351 ? -15.82 32 4.762 1 98.38 351 PHE B O 1
ATOM 10885 N N . ASP B 1 352 ? -13.875 33.031 4.848 1 98.5 352 ASP B N 1
ATOM 10886 C CA . ASP B 1 352 ? -13.594 32.625 6.219 1 98.5 352 ASP B CA 1
ATOM 10887 C C . ASP B 1 352 ? -14.695 33.094 7.172 1 98.5 352 ASP B C 1
ATOM 10889 O O . ASP B 1 352 ? -15.188 32.312 7.988 1 98.5 352 ASP B O 1
ATOM 10893 N N . ILE B 1 353 ? -15.047 34.344 7.152 1 98.44 353 ILE B N 1
ATOM 10894 C CA . ILE B 1 353 ? -15.977 34.875 8.133 1 98.44 353 ILE B CA 1
ATOM 10895 C C . ILE B 1 353 ? -17.375 34.312 7.895 1 98.44 353 ILE B C 1
ATOM 10897 O O . ILE B 1 353 ? -18.141 34.094 8.836 1 98.44 353 ILE B O 1
ATOM 10901 N N . GLN B 1 354 ? -17.75 34.156 6.609 1 98.56 354 GLN B N 1
ATOM 10902 C CA . GLN B 1 354 ? -19.031 33.531 6.312 1 98.56 354 GLN B CA 1
ATOM 10903 C C . GLN B 1 354 ? -19.078 32.094 6.809 1 98.56 354 GLN B C 1
ATOM 10905 O O . GLN B 1 354 ? -20.094 31.625 7.348 1 98.56 354 GLN B O 1
ATOM 10910 N N . PHE B 1 355 ? -18.031 31.375 6.582 1 98.19 355 PHE B N 1
ATOM 10911 C CA . PHE B 1 355 ? -17.922 30.031 7.129 1 98.19 355 PHE B CA 1
ATOM 10912 C C . PHE B 1 355 ? -18.156 30.031 8.633 1 98.19 355 PHE B C 1
ATOM 10914 O O . PHE B 1 355 ? -18.906 29.188 9.148 1 98.19 355 PHE B O 1
ATOM 10921 N N . MET B 1 356 ? -17.438 30.922 9.352 1 98.69 356 MET B N 1
ATOM 10922 C CA . MET B 1 356 ? -17.547 30.969 10.812 1 98.69 356 MET B CA 1
ATOM 10923 C C . MET B 1 356 ? -18.984 31.219 11.25 1 98.69 356 MET B C 1
ATOM 10925 O O . MET B 1 356 ? -19.516 30.5 12.102 1 98.69 356 MET B O 1
ATOM 10929 N N . LYS B 1 357 ? -19.641 32.219 10.648 1 98.44 357 LYS B N 1
ATOM 10930 C CA . LYS B 1 357 ? -21.031 32.5 11 1 98.44 357 LYS B CA 1
ATOM 10931 C C . LYS B 1 357 ? -21.938 31.328 10.672 1 98.44 357 LYS B C 1
ATOM 10933 O O . LYS B 1 357 ? -22.781 30.953 11.484 1 98.44 357 LYS B O 1
ATOM 10938 N N . LYS B 1 358 ? -21.719 30.719 9.5 1 98.31 358 LYS B N 1
ATOM 10939 C CA . LYS B 1 358 ? -22.547 29.594 9.055 1 98.31 358 LYS B CA 1
ATOM 10940 C C . LYS B 1 358 ? -22.422 28.406 9.992 1 98.31 358 LYS B C 1
ATOM 10942 O O . LYS B 1 358 ? -23.312 27.578 10.078 1 98.31 358 LYS B O 1
ATOM 10947 N N . ASN B 1 359 ? -21.344 28.312 10.68 1 98.5 359 ASN B N 1
ATOM 10948 C CA . ASN B 1 359 ? -21.078 27.141 11.5 1 98.5 359 ASN B CA 1
ATOM 10949 C C . ASN B 1 359 ? -21.078 27.484 12.984 1 98.5 359 ASN B C 1
ATOM 10951 O O . ASN B 1 359 ? -20.422 26.797 13.781 1 98.5 359 ASN B O 1
ATOM 10955 N N . ASN B 1 360 ? -21.688 28.547 13.352 1 98.5 360 ASN B N 1
ATOM 10956 C CA . ASN B 1 360 ? -22.031 28.922 14.711 1 98.5 360 ASN B CA 1
ATOM 10957 C C . ASN B 1 360 ? -20.812 29.344 15.516 1 98.5 360 ASN B C 1
ATOM 10959 O O . ASN B 1 360 ? -20.812 29.281 16.75 1 98.5 360 ASN B O 1
ATOM 10963 N N . ILE B 1 361 ? -19.719 29.734 14.883 1 98.62 361 ILE B N 1
ATOM 10964 C CA . ILE B 1 361 ? -18.562 30.297 15.539 1 98.62 361 ILE B CA 1
ATOM 10965 C C . ILE B 1 361 ? -18.812 31.766 15.867 1 98.62 361 ILE B C 1
ATOM 10967 O O . ILE B 1 361 ? -19.281 32.531 15.008 1 98.62 361 ILE B O 1
ATOM 10971 N N . ASN B 1 362 ? -18.469 32.219 17.094 1 98.56 362 ASN B N 1
ATOM 10972 C CA . ASN B 1 362 ? -18.766 33.594 17.438 1 98.56 362 ASN B CA 1
ATOM 10973 C C . ASN B 1 362 ? -17.516 34.344 17.859 1 98.56 362 ASN B C 1
ATOM 10975 O O . ASN B 1 362 ? -17.578 35.531 18.188 1 98.56 362 ASN B O 1
ATOM 10979 N N . ALA B 1 363 ? -16.391 33.656 17.828 1 98.75 363 ALA B N 1
ATOM 10980 C CA . ALA B 1 363 ? -15.188 34.312 18.328 1 98.75 363 ALA B CA 1
ATOM 10981 C C . ALA B 1 363 ? -13.945 33.844 17.594 1 98.75 363 ALA B C 1
ATOM 10983 O O . ALA B 1 363 ? -13.898 32.688 17.156 1 98.75 363 ALA B O 1
ATOM 10984 N N . VAL B 1 364 ? -13 34.688 17.422 1 98.69 364 VAL B N 1
ATOM 10985 C CA . VAL B 1 364 ? -11.703 34.375 16.828 1 98.69 364 VAL B CA 1
ATOM 10986 C C . VAL B 1 364 ? -10.578 34.875 17.719 1 98.69 364 VAL B C 1
ATOM 10988 O O . VAL B 1 364 ? -10.633 36.031 18.203 1 98.69 364 VAL B O 1
ATOM 10991 N N . ARG B 1 365 ? -9.68 34.062 18.078 1 98.31 365 ARG B N 1
ATOM 10992 C CA . ARG B 1 365 ? -8.367 34.5 18.547 1 98.31 365 ARG B CA 1
ATOM 10993 C C . ARG B 1 365 ? -7.391 34.625 17.375 1 98.31 365 ARG B C 1
ATOM 10995 O O . ARG B 1 365 ? -7.207 33.656 16.609 1 98.31 365 ARG B O 1
ATOM 11002 N N . THR B 1 366 ? -6.887 35.844 17.125 1 96.88 366 THR B N 1
ATOM 11003 C CA . THR B 1 366 ? -5.965 36.062 16.031 1 96.88 366 THR B CA 1
ATOM 11004 C C . THR B 1 366 ? -4.594 35.469 16.328 1 96.88 366 THR B C 1
ATOM 11006 O O . THR B 1 366 ? -3.664 36.188 16.703 1 96.88 366 THR B O 1
ATOM 11009 N N . CYS B 1 367 ? -4.59 34.156 16.516 1 85.12 367 CYS B N 1
ATOM 11010 C CA . CYS B 1 367 ? -3.482 33.375 17.031 1 85.12 367 CYS B CA 1
ATOM 11011 C C . CYS B 1 367 ? -2.166 33.781 16.391 1 85.12 367 CYS B C 1
ATOM 11013 O O . CYS B 1 367 ? -1.899 33.406 15.234 1 85.12 367 CYS B O 1
ATOM 11015 N N . HIS B 1 368 ? -1.469 34.531 17.125 1 87.81 368 HIS B N 1
ATOM 11016 C CA . HIS B 1 368 ? -0.079 34.844 17.438 1 87.81 368 HIS B CA 1
ATOM 11017 C C . HIS B 1 368 ? 0.338 36.188 16.844 1 87.81 368 HIS B C 1
ATOM 11019 O O . HIS B 1 368 ? 1.457 36.625 17.062 1 87.81 368 HIS B O 1
ATOM 11025 N N . TYR B 1 369 ? -0.543 36.719 16.016 1 97.38 369 TYR B N 1
ATOM 11026 C CA . TYR B 1 369 ? -0.208 38 15.383 1 97.38 369 TYR B CA 1
ATOM 11027 C C . TYR B 1 369 ? -1.466 38.719 14.93 1 97.38 369 TYR B C 1
ATOM 11029 O O . TYR B 1 369 ? -2.49 38.094 14.656 1 97.38 369 TYR B O 1
ATOM 11037 N N . PRO B 1 370 ? -1.412 40.062 14.859 1 97.94 370 PRO B N 1
ATOM 11038 C CA . PRO B 1 370 ? -2.557 40.781 14.312 1 97.94 370 PRO B CA 1
ATOM 11039 C C . PRO B 1 370 ? -2.83 40.438 12.852 1 97.94 370 PRO B C 1
ATOM 11041 O O . PRO B 1 370 ? -1.892 40.281 12.062 1 97.94 370 PRO B O 1
ATOM 11044 N N . ASN B 1 371 ? -4.094 40.312 12.523 1 98.19 371 ASN B N 1
ATOM 11045 C CA . ASN B 1 371 ? -4.496 39.969 11.164 1 98.19 371 ASN B CA 1
ATOM 11046 C C . ASN B 1 371 ? -4.617 41.219 10.281 1 98.19 371 ASN B C 1
ATOM 11048 O O . ASN B 1 371 ? -4.34 42.344 10.734 1 98.19 371 ASN B O 1
ATOM 11052 N N . ASN B 1 372 ? -4.934 41.062 9.07 1 97.44 372 ASN B N 1
ATOM 11053 C CA . ASN B 1 372 ? -5.203 42.156 8.125 1 97.44 372 ASN B CA 1
ATOM 11054 C C . ASN B 1 372 ? -6.273 43.094 8.648 1 97.44 372 ASN B C 1
ATOM 11056 O O . ASN B 1 372 ? -7.277 42.656 9.211 1 97.44 372 ASN B O 1
ATOM 11060 N N . SER B 1 373 ? -6.074 44.375 8.5 1 96.62 373 SER B N 1
ATOM 11061 C CA . SER B 1 373 ? -6.984 45.375 9.031 1 96.62 373 SER B CA 1
ATOM 11062 C C . SER B 1 373 ? -8.414 45.156 8.555 1 96.62 373 SER B C 1
ATOM 11064 O O . SER B 1 373 ? -9.367 45.375 9.297 1 96.62 373 SER B O 1
ATOM 11066 N N . LEU B 1 374 ? -8.516 44.688 7.34 1 97.44 374 LEU B N 1
ATOM 11067 C CA . LEU B 1 374 ? -9.844 44.438 6.797 1 97.44 374 LEU B CA 1
ATOM 11068 C C . LEU B 1 374 ? -10.578 43.375 7.633 1 97.44 374 LEU B C 1
ATOM 11070 O O . LEU B 1 374 ? -11.805 43.438 7.77 1 97.44 374 LEU B O 1
ATOM 11074 N N . TRP B 1 375 ? -9.867 42.438 8.211 1 98.38 375 TRP B N 1
ATOM 11075 C CA . TRP B 1 375 ? -10.484 41.406 9.008 1 98.38 375 TRP B CA 1
ATOM 11076 C C . TRP B 1 375 ? -11.242 41.969 10.195 1 98.38 375 TRP B C 1
ATOM 11078 O O . TRP B 1 375 ? -12.328 41.5 10.539 1 98.38 375 TRP B O 1
ATOM 11088 N N . TYR B 1 376 ? -10.719 43 10.836 1 98.5 376 TYR B N 1
ATOM 11089 C CA . TYR B 1 376 ? -11.352 43.625 11.992 1 98.5 376 TYR B CA 1
ATOM 11090 C C . TYR B 1 376 ? -12.633 44.344 11.586 1 98.5 376 TYR B C 1
ATOM 11092 O O . TYR B 1 376 ? -13.641 44.281 12.289 1 98.5 376 TYR B O 1
ATOM 11100 N N . GLN B 1 377 ? -12.578 45 10.453 1 97.94 377 GLN B N 1
ATOM 11101 C CA . GLN B 1 377 ? -13.781 45.625 9.914 1 97.94 377 GLN B CA 1
ATOM 11102 C C . GLN B 1 377 ? -14.867 44.594 9.648 1 97.94 377 GLN B C 1
ATOM 11104 O O . GLN B 1 377 ? -16.047 44.844 9.945 1 97.94 377 GLN B O 1
ATOM 11109 N N . LEU B 1 378 ? -14.43 43.5 9.109 1 98.44 378 LEU B N 1
ATOM 11110 C CA . LEU B 1 378 ? -15.375 42.406 8.844 1 98.44 378 LEU B CA 1
ATOM 11111 C C . LEU B 1 378 ? -15.93 41.844 10.141 1 98.44 378 LEU B C 1
ATOM 11113 O O . LEU B 1 378 ? -17.125 41.562 10.234 1 98.44 378 LEU B O 1
ATOM 11117 N N . CYS B 1 379 ? -15.078 41.656 11.141 1 98.75 379 CYS B N 1
ATOM 11118 C CA . CYS B 1 379 ? -15.531 41.156 12.422 1 98.75 379 CYS B CA 1
ATOM 11119 C C . CYS B 1 379 ? -16.547 42.094 13.062 1 98.75 379 CYS B C 1
ATOM 11121 O O . CYS B 1 379 ? -17.516 41.656 13.68 1 98.75 379 CYS B O 1
ATOM 11123 N N . ASP B 1 380 ? -16.375 43.438 12.914 1 98.5 380 ASP B N 1
ATOM 11124 C CA . ASP B 1 380 ? -17.344 44.406 13.391 1 98.5 380 ASP B CA 1
ATOM 11125 C C . ASP B 1 380 ? -18.688 44.25 12.688 1 98.5 380 ASP B C 1
ATOM 11127 O O . ASP B 1 380 ? -19.734 44.25 13.336 1 98.5 380 ASP B O 1
ATOM 11131 N N . ALA B 1 381 ? -18.547 44.094 11.438 1 98.19 381 ALA B N 1
ATOM 11132 C CA . ALA B 1 381 ? -19.75 44.125 10.602 1 98.19 381 ALA B CA 1
ATOM 11133 C C . ALA B 1 381 ? -20.516 42.812 10.703 1 98.19 381 ALA B C 1
ATOM 11135 O O . ALA B 1 381 ? -21.75 42.812 10.695 1 98.19 381 ALA B O 1
ATOM 11136 N N . TYR B 1 382 ? -19.844 41.688 10.742 1 98.31 382 TYR B N 1
ATOM 11137 C CA . TYR B 1 382 ? -20.484 40.375 10.734 1 98.31 382 TYR B CA 1
ATOM 11138 C C . TYR B 1 382 ? -20.812 39.906 12.148 1 98.31 382 TYR B C 1
ATOM 11140 O O . TYR B 1 382 ? -21.641 39.031 12.352 1 98.31 382 TYR B O 1
ATOM 11148 N N . GLY B 1 383 ? -20.125 40.5 13.141 1 98.38 383 GLY B N 1
ATOM 11149 C CA . GLY B 1 383 ? -20.328 40.094 14.523 1 98.38 383 GLY B CA 1
ATOM 11150 C C . GLY B 1 383 ? -19.484 38.906 14.93 1 98.38 383 GLY B C 1
ATOM 11151 O O . GLY B 1 383 ? -19.969 37.781 15.008 1 98.38 383 GLY B O 1
ATOM 11152 N N . ILE B 1 384 ? -18.281 39.125 15.219 1 98.75 384 ILE B N 1
ATOM 11153 C CA . ILE B 1 384 ? -17.328 38.156 15.75 1 98.75 384 ILE B CA 1
ATOM 11154 C C . ILE B 1 384 ? -16.547 38.781 16.906 1 98.75 384 ILE B C 1
ATOM 11156 O O . ILE B 1 384 ? -16 39.875 16.766 1 98.75 384 ILE B O 1
ATOM 11160 N N . TYR B 1 385 ? -16.516 38.094 18.047 1 98.75 385 TYR B N 1
ATOM 11161 C CA . TYR B 1 385 ? -15.695 38.562 19.156 1 98.75 385 TYR B CA 1
ATOM 11162 C C . TYR B 1 385 ? -14.219 38.25 18.922 1 98.75 385 TYR B C 1
ATOM 11164 O O . TYR B 1 385 ? -13.867 37.156 18.469 1 98.75 385 TYR B O 1
ATOM 11172 N N . LEU B 1 386 ? -13.375 39.25 19.234 1 98.69 386 LEU B N 1
ATOM 11173 C CA . LEU B 1 386 ? -11.961 39.062 18.953 1 98.69 386 LEU B CA 1
ATOM 11174 C C . LEU B 1 386 ? -11.141 39.125 20.234 1 98.69 386 LEU B C 1
ATOM 11176 O O . LEU B 1 386 ? -11.391 39.938 21.109 1 98.69 386 LEU B O 1
ATOM 11180 N N . ILE B 1 387 ? -10.305 38.094 20.375 1 98.62 387 ILE B N 1
ATOM 11181 C CA . ILE B 1 387 ? -9.07 38.312 21.125 1 98.62 387 ILE B CA 1
ATOM 11182 C C . ILE B 1 387 ? -7.949 38.719 20.172 1 98.62 387 ILE B C 1
ATOM 11184 O O . ILE B 1 387 ? -7.512 37.906 19.328 1 98.62 387 ILE B O 1
ATOM 11188 N N . ASP B 1 388 ? -7.637 39.969 20.203 1 98.56 388 ASP B N 1
ATOM 11189 C CA . ASP B 1 388 ? -6.57 40.5 19.359 1 98.56 388 ASP B CA 1
ATOM 11190 C C . ASP B 1 388 ? -5.199 40.281 19.984 1 98.56 388 ASP B C 1
ATOM 11192 O O . ASP B 1 388 ? -4.914 40.781 21.078 1 98.56 388 ASP B O 1
ATOM 11196 N N . GLU B 1 389 ? -4.367 39.562 19.312 1 98.25 389 GLU B N 1
ATOM 11197 C CA . GLU B 1 389 ? -3.139 39.062 19.953 1 98.25 389 GLU B CA 1
ATOM 11198 C C . GLU B 1 389 ? -1.906 39.719 19.312 1 98.25 389 GLU B C 1
ATOM 11200 O O . GLU B 1 389 ? -1.821 39.812 18.094 1 98.25 389 GLU B O 1
ATOM 11205 N N . THR B 1 390 ? -0.952 40.125 20.219 1 98.19 390 THR B N 1
ATOM 11206 C CA . THR B 1 390 ? 0.283 40.781 19.812 1 98.19 390 THR B CA 1
ATOM 11207 C C . THR B 1 390 ? 1.185 39.812 19.062 1 98.19 390 THR B C 1
ATOM 11209 O O . THR B 1 390 ? 1.191 38.594 19.344 1 98.19 390 THR B O 1
ATOM 11212 N N . ASN B 1 391 ? 1.916 40.281 18.078 1 98.06 391 ASN B N 1
ATOM 11213 C CA . ASN B 1 391 ? 2.887 39.5 17.328 1 98.06 391 ASN B CA 1
ATOM 11214 C C . ASN B 1 391 ? 4.059 39.062 18.219 1 98.06 391 ASN B C 1
ATOM 11216 O O . ASN B 1 391 ? 5.121 39.688 18.188 1 98.06 391 ASN B O 1
ATOM 11220 N N . LEU B 1 392 ? 3.828 37.906 18.938 1 97.81 392 LEU B N 1
ATOM 11221 C CA . LEU B 1 392 ? 4.859 37.469 19.875 1 97.81 392 LEU B CA 1
ATOM 11222 C C . LEU B 1 392 ? 4.676 36 20.25 1 97.81 392 LEU B C 1
ATOM 11224 O O . LEU B 1 392 ? 3.643 35.625 20.812 1 97.81 392 LEU B O 1
ATOM 11228 N N . GLU B 1 393 ? 5.59 35.188 19.938 1 96.75 393 GLU B N 1
ATOM 11229 C CA . GLU B 1 393 ? 5.75 33.812 20.391 1 96.75 393 GLU B CA 1
ATOM 11230 C C . GLU B 1 393 ? 7.219 33.406 20.391 1 96.75 393 GLU B C 1
ATOM 11232 O O . GLU B 1 393 ? 7.934 33.625 19.422 1 96.75 393 GLU B O 1
ATOM 11237 N N . THR B 1 394 ? 7.746 32.906 21.516 1 96.25 394 THR B N 1
ATOM 11238 C CA . THR B 1 394 ? 9.156 32.562 21.609 1 96.25 394 THR B CA 1
ATOM 11239 C C . THR B 1 394 ? 9.336 31.156 22.156 1 96.25 394 THR B C 1
ATOM 11241 O O . THR B 1 394 ? 10.141 30.922 23.062 1 96.25 394 THR B O 1
ATOM 11244 N N . HIS B 1 395 ? 8.625 30.234 21.641 1 91.88 395 HIS B N 1
ATOM 11245 C CA . HIS B 1 395 ? 8.539 28.844 22.062 1 91.88 395 HIS B CA 1
ATOM 11246 C C . HIS B 1 395 ? 9.922 28.234 22.234 1 91.88 395 HIS B C 1
ATOM 11248 O O . HIS B 1 395 ? 10.211 27.609 23.266 1 91.88 395 HIS B O 1
ATOM 11254 N N . GLY B 1 396 ? 10.773 28.344 21.344 1 92.06 396 GLY B N 1
ATOM 11255 C CA . GLY B 1 396 ? 12.07 27.703 21.281 1 92.06 396 GLY B CA 1
ATOM 11256 C C . GLY B 1 396 ? 13.031 28.172 22.359 1 92.06 396 GLY B C 1
ATOM 11257 O O . GLY B 1 396 ? 14.023 27.516 22.656 1 92.06 396 GLY B O 1
ATOM 11258 N N . THR B 1 397 ? 12.742 29.312 22.953 1 95 397 THR B N 1
ATOM 11259 C CA . THR B 1 397 ? 13.672 29.891 23.906 1 95 397 THR B CA 1
ATOM 11260 C C . THR B 1 397 ? 13.453 29.312 25.297 1 95 397 THR B C 1
ATOM 11262 O O . THR B 1 397 ? 14.305 29.453 26.188 1 95 397 THR B O 1
ATOM 11265 N N . TRP B 1 398 ? 12.305 28.594 25.5 1 93.25 398 TRP B N 1
ATOM 11266 C CA . TRP B 1 398 ? 12.055 28.156 26.875 1 93.25 398 TRP B CA 1
ATOM 11267 C C . TRP B 1 398 ? 11.555 26.719 26.891 1 93.25 398 TRP B C 1
ATOM 11269 O O . TRP B 1 398 ? 11.461 26.094 27.969 1 93.25 398 TRP B O 1
ATOM 11279 N N . GLN B 1 399 ? 11.133 26.141 25.766 1 91.06 399 GLN B N 1
ATOM 11280 C CA . GLN B 1 399 ? 10.703 24.75 25.688 1 91.06 399 GLN B CA 1
ATOM 11281 C C . GLN B 1 399 ? 11.703 23.906 24.922 1 91.06 399 GLN B C 1
ATOM 11283 O O . GLN B 1 399 ? 12.039 24.219 23.766 1 91.06 399 GLN B O 1
ATOM 11288 N N . LYS B 1 400 ? 12.172 22.859 25.531 1 90.19 400 LYS B N 1
ATOM 11289 C CA . LYS B 1 400 ? 13.117 21.922 24.906 1 90.19 400 LYS B CA 1
ATOM 11290 C C . LYS B 1 400 ? 12.633 20.484 25.031 1 90.19 400 LYS B C 1
ATOM 11292 O O . LYS B 1 400 ? 12.656 19.906 26.109 1 90.19 400 LYS B O 1
ATOM 11297 N N . LEU B 1 401 ? 12.25 19.844 23.906 1 87.81 401 LEU B N 1
ATOM 11298 C CA . LEU B 1 401 ? 11.773 18.469 23.859 1 87.81 401 LEU B CA 1
ATOM 11299 C C . LEU B 1 401 ? 10.648 18.25 24.859 1 87.81 401 LEU B C 1
ATOM 11301 O O . LEU B 1 401 ? 10.68 17.297 25.641 1 87.81 401 LEU B O 1
ATOM 11305 N N . GLY B 1 402 ? 9.773 19.25 25.031 1 80.38 402 GLY B N 1
ATOM 11306 C CA . GLY B 1 402 ? 8.609 19.125 25.891 1 80.38 402 GLY B CA 1
ATOM 11307 C C . GLY B 1 402 ? 8.859 19.594 27.312 1 80.38 402 GLY B C 1
ATOM 11308 O O . GLY B 1 402 ? 7.914 19.875 28.047 1 80.38 402 GLY B O 1
ATOM 11309 N N . ALA B 1 403 ? 10.156 19.859 27.641 1 87.62 403 ALA B N 1
ATOM 11310 C CA . ALA B 1 403 ? 10.5 20.312 28.984 1 87.62 403 ALA B CA 1
ATOM 11311 C C . ALA B 1 403 ? 10.625 21.828 29.031 1 87.62 403 ALA B C 1
ATOM 11313 O O . ALA B 1 403 ? 11.07 22.469 28.062 1 87.62 403 ALA B O 1
ATOM 11314 N N . THR B 1 404 ? 10.203 22.453 30.156 1 90.5 404 THR B N 1
ATOM 11315 C CA . THR B 1 404 ? 10.375 23.891 30.375 1 90.5 404 THR B CA 1
ATOM 11316 C C . THR B 1 404 ? 11.812 24.203 30.766 1 90.5 404 THR B C 1
ATOM 11318 O O . THR B 1 404 ? 12.281 23.75 31.828 1 90.5 404 THR B O 1
ATOM 11321 N N . ASP B 1 405 ? 12.578 24.859 29.938 1 91.62 405 ASP B N 1
ATOM 11322 C CA . ASP B 1 405 ? 13.945 25.328 30.172 1 91.62 405 ASP B CA 1
ATOM 11323 C C . ASP B 1 405 ? 14.109 26.781 29.719 1 91.62 405 ASP B C 1
ATOM 11325 O O . ASP B 1 405 ? 14.586 27.047 28.625 1 91.62 405 ASP B O 1
ATOM 11329 N N . PRO B 1 406 ? 13.781 27.719 30.609 1 92.12 406 PRO B N 1
ATOM 11330 C CA . PRO B 1 406 ? 13.812 29.125 30.234 1 92.12 406 PRO B CA 1
ATOM 11331 C C . PRO B 1 406 ? 15.188 29.766 30.422 1 92.12 406 PRO B C 1
ATOM 11333 O O . PRO B 1 406 ? 15.289 30.922 30.812 1 92.12 406 PRO B O 1
ATOM 11336 N N . SER B 1 407 ? 16.344 28.969 30.281 1 91.38 407 SER B N 1
ATOM 11337 C CA . SER B 1 407 ? 17.703 29.422 30.578 1 91.38 407 SER B CA 1
ATOM 11338 C C . SER B 1 407 ? 18.094 30.609 29.703 1 91.38 407 SER B C 1
ATOM 11340 O O . SER B 1 407 ? 18.938 31.406 30.094 1 91.38 407 SER B O 1
ATOM 11342 N N . TRP B 1 408 ? 17.469 30.797 28.531 1 93.88 408 TRP B N 1
ATOM 11343 C CA . TRP B 1 408 ? 17.781 31.922 27.656 1 93.88 408 TRP B CA 1
ATOM 11344 C C . TRP B 1 408 ? 16.5 32.469 27.016 1 93.88 408 TRP B C 1
ATOM 11346 O O . TRP B 1 408 ? 16.5 32.875 25.844 1 93.88 408 TRP B O 1
ATOM 11356 N N . ASN B 1 409 ? 15.492 32.5 27.812 1 94.5 409 ASN B N 1
ATOM 11357 C CA . ASN B 1 409 ? 14.188 32.938 27.328 1 94.5 409 ASN B CA 1
ATOM 11358 C C . ASN B 1 409 ? 14.172 34.438 27.016 1 94.5 409 ASN B C 1
ATOM 11360 O O . ASN B 1 409 ? 14.742 35.25 27.75 1 94.5 409 ASN B O 1
ATOM 11364 N N . VAL B 1 410 ? 13.625 34.812 25.844 1 96.38 410 VAL B N 1
ATOM 11365 C CA . VAL B 1 410 ? 13.266 36.188 25.516 1 96.38 410 VAL B CA 1
ATOM 11366 C C . VAL B 1 410 ? 11.75 36.312 25.328 1 96.38 410 VAL B C 1
ATOM 11368 O O . VAL B 1 410 ? 11.102 35.344 24.922 1 96.38 410 VAL B O 1
ATOM 11371 N N . PRO B 1 411 ? 11.086 37.406 25.688 1 96.5 411 PRO B N 1
ATOM 11372 C CA . PRO B 1 411 ? 11.742 38.625 26.203 1 96.5 411 PRO B CA 1
ATOM 11373 C C . PRO B 1 411 ? 12.117 38.5 27.672 1 96.5 411 PRO B C 1
ATOM 11375 O O . PRO B 1 411 ? 12.992 39.219 28.156 1 96.5 411 PRO B O 1
ATOM 11378 N N . GLY B 1 412 ? 11.336 37.594 28.453 1 94.56 412 GLY B N 1
ATOM 11379 C CA . GLY B 1 412 ? 11.594 37.438 29.875 1 94.56 412 GLY B CA 1
ATOM 11380 C C . GLY B 1 412 ? 11.602 38.781 30.625 1 94.56 412 GLY B C 1
ATOM 11381 O O . GLY B 1 412 ? 10.656 39.562 30.5 1 94.56 412 GLY B O 1
ATOM 11382 N N . SER B 1 413 ? 12.555 38.969 31.422 1 96.25 413 SER B N 1
ATOM 11383 C CA . SER B 1 413 ? 12.719 40.219 32.156 1 96.25 413 SER B CA 1
ATOM 11384 C C . SER B 1 413 ? 13.953 40.969 31.688 1 96.25 413 SER B C 1
ATOM 11386 O O . SER B 1 413 ? 14.586 41.688 32.469 1 96.25 413 SER B O 1
ATOM 11388 N N . LEU B 1 414 ? 14.266 40.75 30.438 1 97.75 414 LEU B N 1
ATOM 11389 C CA . LEU B 1 414 ? 15.461 41.375 29.875 1 97.75 414 LEU B CA 1
ATOM 11390 C C . LEU B 1 414 ? 15.156 42.781 29.375 1 97.75 414 LEU B C 1
ATOM 11392 O O . LEU B 1 414 ? 14.391 42.969 28.422 1 97.75 414 LEU B O 1
ATOM 11396 N N . PRO B 1 415 ? 15.781 43.781 29.844 1 97.62 415 PRO B N 1
ATOM 11397 C CA . PRO B 1 415 ? 15.422 45.156 29.531 1 97.62 415 PRO B CA 1
ATOM 11398 C C . PRO B 1 415 ? 15.641 45.5 28.062 1 97.62 415 PRO B C 1
ATOM 11400 O O . PRO B 1 415 ? 14.914 46.344 27.516 1 97.62 415 PRO B O 1
ATOM 11403 N N . GLU B 1 416 ? 16.656 44.875 27.422 1 97.62 416 GLU B N 1
ATOM 11404 C CA . GLU B 1 416 ? 16.984 45.219 26.047 1 97.62 416 GLU B CA 1
ATOM 11405 C C . GLU B 1 416 ? 15.844 44.812 25.109 1 97.62 416 GLU B C 1
ATOM 11407 O O . GLU B 1 416 ? 15.797 45.25 23.953 1 97.62 416 GLU B O 1
ATOM 11412 N N . TRP B 1 417 ? 14.922 43.938 25.562 1 98.25 417 TRP B N 1
ATOM 11413 C CA . TRP B 1 417 ? 13.82 43.469 24.734 1 98.25 417 TRP B CA 1
ATOM 11414 C C . TRP B 1 417 ? 12.531 44.219 25.078 1 98.25 417 TRP B C 1
ATOM 11416 O O . TRP B 1 417 ? 11.539 44.125 24.344 1 98.25 417 TRP B O 1
ATOM 11426 N N . LYS B 1 418 ? 12.438 44.938 26.125 1 98.31 418 LYS B N 1
ATOM 11427 C CA . LYS B 1 418 ? 11.219 45.531 26.672 1 98.31 418 LYS B CA 1
ATOM 11428 C C . LYS B 1 418 ? 10.547 46.469 25.656 1 98.31 418 LYS B C 1
ATOM 11430 O O . LYS B 1 418 ? 9.359 46.312 25.359 1 98.31 418 LYS B O 1
ATOM 11435 N N . GLU B 1 419 ? 11.352 47.406 25.125 1 98.19 419 GLU B N 1
ATOM 11436 C CA . GLU B 1 419 ? 10.75 48.406 24.234 1 98.19 419 GLU B CA 1
ATOM 11437 C C . GLU B 1 419 ? 10.281 47.75 22.922 1 98.19 419 GLU B C 1
ATOM 11439 O O . GLU B 1 419 ? 9.297 48.188 22.328 1 98.19 419 GLU B O 1
ATOM 11444 N N . ALA B 1 420 ? 10.984 46.75 22.484 1 98 420 ALA B N 1
ATOM 11445 C CA . ALA B 1 420 ? 10.578 46.031 21.266 1 98 420 ALA B CA 1
ATOM 11446 C C . ALA B 1 420 ? 9.211 45.375 21.438 1 98 420 ALA B C 1
ATOM 11448 O O . ALA B 1 420 ? 8.375 45.438 20.531 1 98 420 ALA B O 1
ATOM 11449 N N . VAL B 1 421 ? 8.938 44.75 22.594 1 98.25 421 VAL B N 1
ATOM 11450 C CA . VAL B 1 421 ? 7.66 44.062 22.797 1 98.25 421 VAL B CA 1
ATOM 11451 C C . VAL B 1 421 ? 6.574 45.094 23.125 1 98.25 421 VAL B C 1
ATOM 11453 O O . VAL B 1 421 ? 5.406 44.906 22.797 1 98.25 421 VAL B O 1
ATOM 11456 N N . LEU B 1 422 ? 6.918 46.188 23.797 1 98.44 422 LEU B N 1
ATOM 11457 C CA . LEU B 1 422 ? 5.957 47.25 24.047 1 98.44 422 LEU B CA 1
ATOM 11458 C C . LEU B 1 422 ? 5.52 47.906 22.75 1 98.44 422 LEU B C 1
ATOM 11460 O O . LEU B 1 422 ? 4.352 48.281 22.594 1 98.44 422 LEU B O 1
ATOM 11464 N N . ASP B 1 423 ? 6.488 48.094 21.891 1 98.25 423 ASP B N 1
ATOM 11465 C CA . ASP B 1 423 ? 6.164 48.656 20.594 1 98.25 423 ASP B CA 1
ATOM 11466 C C . ASP B 1 423 ? 5.137 47.812 19.844 1 98.25 423 ASP B C 1
ATOM 11468 O O . ASP B 1 423 ? 4.242 48.344 19.188 1 98.25 423 ASP B O 1
ATOM 11472 N N . ARG B 1 424 ? 5.281 46.531 19.891 1 98.38 424 ARG B N 1
ATOM 11473 C CA . ARG B 1 424 ? 4.344 45.625 19.234 1 98.38 424 ARG B CA 1
ATOM 11474 C C . ARG B 1 424 ? 2.947 45.75 19.844 1 98.38 424 ARG B C 1
ATOM 11476 O O . ARG B 1 424 ? 1.951 45.781 19.109 1 98.38 424 ARG B O 1
ATOM 11483 N N . ALA B 1 425 ? 2.861 45.812 21.156 1 98.56 425 ALA B N 1
ATOM 11484 C CA . ALA B 1 425 ? 1.585 46.062 21.828 1 98.56 425 ALA B CA 1
ATOM 11485 C C . ALA B 1 425 ? 0.978 47.406 21.406 1 98.56 425 ALA B C 1
ATOM 11487 O O . ALA B 1 425 ? -0.214 47.469 21.094 1 98.56 425 ALA B O 1
ATOM 11488 N N . LYS B 1 426 ? 1.815 48.438 21.391 1 98.38 426 LYS B N 1
ATOM 11489 C CA . LYS B 1 426 ? 1.356 49.781 21.047 1 98.38 426 LYS B CA 1
ATOM 11490 C C . LYS B 1 426 ? 0.864 49.844 19.609 1 98.38 426 LYS B C 1
ATOM 11492 O O . LYS B 1 426 ? -0.177 50.438 19.312 1 98.38 426 LYS B O 1
ATOM 11497 N N . SER B 1 427 ? 1.652 49.25 18.75 1 98.25 427 SER B N 1
ATOM 11498 C CA . SER B 1 427 ? 1.288 49.25 17.344 1 98.25 427 SER B CA 1
ATOM 11499 C C . SER B 1 427 ? -0.056 48.562 17.109 1 98.25 427 SER B C 1
ATOM 11501 O O . SER B 1 427 ? -0.888 49.062 16.344 1 98.25 427 SER B O 1
ATOM 11503 N N . MET B 1 428 ? -0.264 47.406 17.734 1 98.5 428 MET B N 1
ATOM 11504 C CA . MET B 1 428 ? -1.528 46.688 17.625 1 98.5 428 MET B CA 1
ATOM 11505 C C . MET B 1 428 ? -2.674 47.5 18.219 1 98.5 428 MET B C 1
ATOM 11507 O O . MET B 1 428 ? -3.701 47.688 17.562 1 98.5 428 MET B O 1
ATOM 11511 N N . TYR B 1 429 ? -2.514 48.062 19.406 1 98.25 429 TYR B N 1
ATOM 11512 C CA . TYR B 1 429 ? -3.555 48.812 20.094 1 98.25 429 TYR B CA 1
ATOM 11513 C C . TYR B 1 429 ? -3.967 50.031 19.297 1 98.25 429 TYR B C 1
ATOM 11515 O O . TYR B 1 429 ? -5.156 50.25 19.062 1 98.25 429 TYR B O 1
ATOM 11523 N N . GLU B 1 430 ? -2.949 50.812 18.922 1 98.38 430 GLU B N 1
ATOM 11524 C CA . GLU B 1 430 ? -3.246 52.062 18.234 1 98.38 430 GLU B CA 1
ATOM 11525 C C . GLU B 1 430 ? -3.986 51.812 16.922 1 98.38 430 GLU B C 1
ATOM 11527 O O . GLU B 1 430 ? -4.93 52.531 16.594 1 98.38 430 GLU B O 1
ATOM 11532 N N . ARG B 1 431 ? -3.572 50.781 16.234 1 98.25 431 ARG B N 1
ATOM 11533 C CA . ARG B 1 431 ? -4.219 50.469 14.969 1 98.25 431 ARG B CA 1
ATOM 11534 C C . ARG B 1 431 ? -5.664 50.031 15.18 1 98.25 431 ARG B C 1
ATOM 11536 O O . ARG B 1 431 ? -6.559 50.438 14.43 1 98.25 431 ARG B O 1
ATOM 11543 N N . ASP B 1 432 ? -5.914 49.25 16.203 1 98.38 432 ASP B N 1
ATOM 11544 C CA . ASP B 1 432 ? -7.164 48.5 16.281 1 98.38 432 ASP B CA 1
ATOM 11545 C C . ASP B 1 432 ? -8.086 49.062 17.359 1 98.38 432 ASP B C 1
ATOM 11547 O O . ASP B 1 432 ? -9.195 48.594 17.562 1 98.38 432 ASP B O 1
ATOM 11551 N N . LYS B 1 433 ? -7.766 50.094 18.078 1 98.25 433 LYS B N 1
ATOM 11552 C CA . LYS B 1 433 ? -8.383 50.594 19.312 1 98.25 433 LYS B CA 1
ATOM 11553 C C . LYS B 1 433 ? -9.844 50.969 19.078 1 98.25 433 LYS B C 1
ATOM 11555 O O . LYS B 1 433 ? -10.648 50.938 20.016 1 98.25 433 LYS B O 1
ATOM 11560 N N . ASN B 1 434 ? -10.203 51.25 17.812 1 98.38 434 ASN B N 1
ATOM 11561 C CA . ASN B 1 434 ? -11.547 51.75 17.594 1 98.38 434 ASN B CA 1
ATOM 11562 C C . ASN B 1 434 ? -12.516 50.625 17.188 1 98.38 434 ASN B C 1
ATOM 11564 O O . ASN B 1 434 ? -13.711 50.875 17.016 1 98.38 434 ASN B O 1
ATOM 11568 N N . HIS B 1 435 ? -12.102 49.438 17.062 1 98.5 435 HIS B N 1
ATOM 11569 C CA . HIS B 1 435 ? -12.938 48.344 16.594 1 98.5 435 HIS B CA 1
ATOM 11570 C C . HIS B 1 435 ? -13.805 47.781 17.719 1 98.5 435 HIS B C 1
ATOM 11572 O O . HIS B 1 435 ? -13.281 47.344 18.75 1 98.5 435 HIS B O 1
ATOM 11578 N N . ALA B 1 436 ? -15.109 47.656 17.438 1 98.25 436 ALA B N 1
ATOM 11579 C CA . ALA B 1 436 ? -16.078 47.156 18.422 1 98.25 436 ALA B CA 1
ATOM 11580 C C . ALA B 1 436 ? -15.844 45.688 18.719 1 98.25 436 ALA B C 1
ATOM 11582 O O . ALA B 1 436 ? -16.078 45.219 19.844 1 98.25 436 ALA B O 1
ATOM 11583 N N . SER B 1 437 ? -15.359 44.938 17.797 1 98.62 437 SER B N 1
ATOM 11584 C CA . SER B 1 437 ? -15.227 43.5 17.891 1 98.62 437 SER B CA 1
ATOM 11585 C C . SER B 1 437 ? -14.125 43.094 18.859 1 98.62 437 SER B C 1
ATOM 11587 O O . SER B 1 437 ? -14.164 42 19.422 1 98.62 437 SER B O 1
ATOM 11589 N N . VAL B 1 438 ? -13.109 43.875 19.094 1 98.75 438 VAL B N 1
ATOM 11590 C CA . VAL B 1 438 ? -12.016 43.531 20 1 98.75 438 VAL B CA 1
ATOM 11591 C C . VAL B 1 438 ? -12.5 43.656 21.453 1 98.75 438 VAL B C 1
ATOM 11593 O O . VAL B 1 438 ? -12.875 44.719 21.922 1 98.75 438 VAL B O 1
ATOM 11596 N N . LEU B 1 439 ? -12.492 42.531 22.109 1 98.62 439 LEU B N 1
ATOM 11597 C CA . LEU B 1 439 ? -12.922 42.5 23.5 1 98.62 439 LEU B CA 1
ATOM 11598 C C . LEU B 1 439 ? -11.734 42.312 24.438 1 98.62 439 LEU B C 1
ATOM 11600 O O . LEU B 1 439 ? -11.758 42.781 25.578 1 98.62 439 LEU B O 1
ATOM 11604 N N . ILE B 1 440 ? -10.781 41.656 23.969 1 98.62 440 ILE B N 1
ATOM 11605 C CA . ILE B 1 440 ? -9.641 41.281 24.812 1 98.62 440 ILE B CA 1
ATOM 11606 C C . ILE B 1 440 ? -8.344 41.594 24.062 1 98.62 440 ILE B C 1
ATOM 11608 O O . ILE B 1 440 ? -8.195 41.219 22.891 1 98.62 440 ILE B O 1
ATOM 11612 N N . TRP B 1 441 ? -7.402 42.344 24.703 1 98.56 441 TRP B N 1
ATOM 11613 C CA . TRP B 1 441 ? -6.035 42.531 24.219 1 98.56 441 TRP B CA 1
ATOM 11614 C C . TRP B 1 441 ? -5.129 41.406 24.766 1 98.56 441 TRP B C 1
ATOM 11616 O O . TRP B 1 441 ? -5.07 41.188 25.969 1 98.56 441 TRP B O 1
ATOM 11626 N N . SER B 1 442 ? -4.496 40.688 23.875 1 98.19 442 SER B N 1
ATOM 11627 C CA . SER B 1 442 ? -3.602 39.594 24.297 1 98.19 442 SER B CA 1
ATOM 11628 C C . SER B 1 442 ? -2.141 40.031 24.172 1 98.19 442 SER B C 1
ATOM 11630 O O . SER B 1 442 ? -1.756 40.688 23.203 1 98.19 442 SER B O 1
ATOM 11632 N N . CYS B 1 443 ? -1.294 39.594 25.141 1 97.88 443 CYS B N 1
ATOM 11633 C CA . CYS B 1 443 ? 0.108 39.969 25.188 1 97.88 443 CYS B CA 1
ATOM 11634 C C . CYS B 1 443 ? 0.958 39.125 24.266 1 97.88 443 CYS B C 1
ATOM 11636 O O . CYS B 1 443 ? 2.09 39.5 23.938 1 97.88 443 CYS B O 1
ATOM 11638 N N . GLY B 1 444 ? 0.485 38.062 23.844 1 96.19 444 GLY B N 1
ATOM 11639 C CA . GLY B 1 444 ? 1.242 37.125 23.047 1 96.19 444 GLY B CA 1
ATOM 11640 C C . GLY B 1 444 ? 0.877 35.688 23.328 1 96.19 444 GLY B C 1
ATOM 11641 O O . GLY B 1 444 ? -0.185 35.406 23.891 1 96.19 444 GLY B O 1
ATOM 11642 N N . ASN B 1 445 ? 1.733 34.844 22.812 1 94.56 445 ASN B N 1
ATOM 11643 C CA . ASN B 1 445 ? 1.505 33.406 22.938 1 94.56 445 ASN B CA 1
ATOM 11644 C C . ASN B 1 445 ? 2.777 32.656 23.344 1 94.56 445 ASN B C 1
ATOM 11646 O O . ASN B 1 445 ? 3.855 32.938 22.812 1 94.56 445 ASN B O 1
ATOM 11650 N N . GLU B 1 446 ? 2.703 31.797 24.25 1 92.56 446 GLU B N 1
ATOM 11651 C CA . GLU B 1 446 ? 3.74 30.844 24.609 1 92.56 446 GLU B CA 1
ATOM 11652 C C . GLU B 1 446 ? 5.121 31.484 24.609 1 92.56 446 GLU B C 1
ATOM 11654 O O . GLU B 1 446 ? 6.051 30.969 23.969 1 92.56 446 GLU B O 1
ATOM 11659 N N . SER B 1 447 ? 5.27 32.531 25.281 1 94.94 447 SER B N 1
ATOM 11660 C CA . SER B 1 447 ? 6.52 33.281 25.391 1 94.94 447 SER B CA 1
ATOM 11661 C C . SER B 1 447 ? 6.988 33.375 26.844 1 94.94 447 SER B C 1
ATOM 11663 O O . SER B 1 447 ? 7.574 34.375 27.25 1 94.94 447 SER B O 1
ATOM 11665 N N . TYR B 1 448 ? 6.625 32.344 27.578 1 92.75 448 TYR B N 1
ATOM 11666 C CA . TYR B 1 448 ? 6.938 32.312 29 1 92.75 448 TYR B CA 1
ATOM 11667 C C . TYR B 1 448 ? 6.418 33.562 29.703 1 92.75 448 TYR B C 1
ATOM 11669 O O . TYR B 1 448 ? 5.395 34.125 29.312 1 92.75 448 TYR B O 1
ATOM 11677 N N . CYS B 1 449 ? 6.875 33.938 30.906 1 92.69 449 CYS B N 1
ATOM 11678 C CA . CYS B 1 449 ? 6.465 35.156 31.641 1 92.69 449 CYS B CA 1
ATOM 11679 C C . CYS B 1 449 ? 7.672 36 32 1 92.69 449 CYS B C 1
ATOM 11681 O O . CYS B 1 449 ? 8.805 35.656 31.656 1 92.69 449 CYS B O 1
ATOM 11683 N N . GLY B 1 450 ? 7.414 37.188 32.562 1 94.31 450 GLY B N 1
ATOM 11684 C CA . GLY B 1 450 ? 8.469 38.094 32.969 1 94.31 450 GLY B CA 1
ATOM 11685 C C . GLY B 1 450 ? 8.016 39.562 32.969 1 94.31 450 GLY B C 1
ATOM 11686 O O . GLY B 1 450 ? 6.867 39.844 32.656 1 94.31 450 GLY B O 1
ATOM 11687 N N . GLU B 1 451 ? 8.93 40.406 33.281 1 96.38 451 GLU B N 1
ATOM 11688 C CA . GLU B 1 451 ? 8.641 41.844 33.438 1 96.38 451 GLU B CA 1
ATOM 11689 C C . GLU B 1 451 ? 8.234 42.5 32.125 1 96.38 451 GLU B C 1
ATOM 11691 O O . GLU B 1 451 ? 7.418 43.406 32.125 1 96.38 451 GLU B O 1
ATOM 11696 N N . ASP B 1 452 ? 8.781 42 31.109 1 97.94 452 ASP B N 1
ATOM 11697 C CA . ASP B 1 452 ? 8.508 42.625 29.828 1 97.94 452 ASP B CA 1
ATOM 11698 C C . ASP B 1 452 ? 7.066 42.375 29.391 1 97.94 452 ASP B C 1
ATOM 11700 O O . ASP B 1 452 ? 6.406 43.281 28.859 1 97.94 452 ASP B O 1
ATOM 11704 N N . ILE B 1 453 ? 6.602 41.219 29.578 1 97.44 453 ILE B N 1
ATOM 11705 C CA . ILE B 1 453 ? 5.211 40.938 29.266 1 97.44 453 ILE B CA 1
ATOM 11706 C C . ILE B 1 453 ? 4.293 41.625 30.266 1 97.44 453 ILE B C 1
ATOM 11708 O O . ILE B 1 453 ? 3.209 42.094 29.906 1 97.44 453 ILE B O 1
ATOM 11712 N N . ALA B 1 454 ? 4.723 41.688 31.531 1 97.25 454 ALA B N 1
ATOM 11713 C CA . ALA B 1 454 ? 3.979 42.469 32.531 1 97.25 454 ALA B CA 1
ATOM 11714 C C . ALA B 1 454 ? 3.82 43.906 32.094 1 97.25 454 ALA B C 1
ATOM 11716 O O . ALA B 1 454 ? 2.758 44.5 32.281 1 97.25 454 ALA B O 1
ATOM 11717 N N . ALA B 1 455 ? 4.871 44.438 31.516 1 98.31 455 ALA B N 1
ATOM 11718 C CA . ALA B 1 455 ? 4.828 45.812 31.016 1 98.31 455 ALA B CA 1
ATOM 11719 C C . ALA B 1 455 ? 3.807 45.969 29.906 1 98.31 455 ALA B C 1
ATOM 11721 O O . ALA B 1 455 ? 3.131 47 29.797 1 98.31 455 ALA B O 1
ATOM 11722 N N . MET B 1 456 ? 3.74 45 29.031 1 98.38 456 MET B N 1
ATOM 11723 C CA . MET B 1 456 ? 2.727 45 27.984 1 98.38 456 MET B CA 1
ATOM 11724 C C . MET B 1 456 ? 1.323 45.031 28.578 1 98.38 456 MET B C 1
ATOM 11726 O O . MET B 1 456 ? 0.476 45.812 28.141 1 98.38 456 MET B O 1
ATOM 11730 N N . SER B 1 457 ? 1.13 44.188 29.547 1 98 457 SER B N 1
ATOM 11731 C CA . SER B 1 457 ? -0.16 44.125 30.219 1 98 457 SER B CA 1
ATOM 11732 C C . SER B 1 457 ? -0.524 45.469 30.844 1 98 457 SER B C 1
ATOM 11734 O O . SER B 1 457 ? -1.659 45.906 30.719 1 98 457 SER B O 1
ATOM 11736 N N . GLU B 1 458 ? 0.352 46.031 31.484 1 98 458 GLU B N 1
ATOM 11737 C CA . GLU B 1 458 ? 0.138 47.344 32.125 1 98 458 GLU B CA 1
ATOM 11738 C C . GLU B 1 458 ? -0.182 48.406 31.078 1 98 458 GLU B C 1
ATOM 11740 O O . GLU B 1 458 ? -1.008 49.281 31.312 1 98 458 GLU B O 1
ATOM 11745 N N . TYR B 1 459 ? 0.521 48.406 30.016 1 98.19 459 TYR B N 1
ATOM 11746 C CA . TYR B 1 459 ? 0.231 49.344 28.938 1 98.19 459 TYR B CA 1
ATOM 11747 C C . TYR B 1 459 ? -1.215 49.188 28.484 1 98.19 459 TYR B C 1
ATOM 11749 O O . TYR B 1 459 ? -1.931 50.188 28.359 1 98.19 459 TYR B O 1
ATOM 11757 N N . PHE B 1 460 ? -1.65 47.906 28.172 1 98.5 460 PHE B N 1
ATOM 11758 C CA . PHE B 1 460 ? -3.012 47.688 27.688 1 98.5 460 PHE B CA 1
ATOM 11759 C C . PHE B 1 460 ? -4.027 48.219 28.688 1 98.5 460 PHE B C 1
ATOM 11761 O O . PHE B 1 460 ? -4.984 48.906 28.312 1 98.5 460 PHE B O 1
ATOM 11768 N N . ARG B 1 461 ? -3.824 48.031 30 1 97.44 461 ARG B N 1
ATOM 11769 C CA . ARG B 1 461 ? -4.75 48.469 31.031 1 97.44 461 ARG B CA 1
ATOM 11770 C C . ARG B 1 461 ? -4.77 49.969 31.141 1 97.44 461 ARG B C 1
ATOM 11772 O O . ARG B 1 461 ? -5.816 50.562 31.422 1 97.44 461 ARG B O 1
ATOM 11779 N N . SER B 1 462 ? -3.588 50.5 31 1 97.5 462 SER B N 1
ATOM 11780 C CA . SER B 1 462 ? -3.49 51.969 31.109 1 97.5 462 SER B CA 1
ATOM 11781 C C . SER B 1 462 ? -4.102 52.656 29.891 1 97.5 462 SER B C 1
ATOM 11783 O O . SER B 1 462 ? -4.727 53.688 30.016 1 97.5 462 SER B O 1
ATOM 11785 N N . ALA B 1 463 ? -3.896 52.031 28.766 1 97.38 463 ALA B N 1
ATOM 11786 C CA . ALA B 1 463 ? -4.324 52.656 27.5 1 97.38 463 ALA B CA 1
ATOM 11787 C C . ALA B 1 463 ? -5.82 52.438 27.281 1 97.38 463 ALA B C 1
ATOM 11789 O O . ALA B 1 463 ? -6.473 53.281 26.641 1 97.38 463 ALA B O 1
ATOM 11790 N N . ASP B 1 464 ? -6.379 51.406 27.766 1 97.31 464 ASP B N 1
ATOM 11791 C CA . ASP B 1 464 ? -7.77 51.062 27.5 1 97.31 464 ASP B CA 1
ATOM 11792 C C . ASP B 1 464 ? -8.414 50.375 28.688 1 97.31 464 ASP B C 1
ATOM 11794 O O . ASP B 1 464 ? -8.156 49.188 28.938 1 97.31 464 ASP B O 1
ATOM 11798 N N . GLN B 1 465 ? -9.258 50.938 29.328 1 94.44 465 GLN B N 1
ATOM 11799 C CA . GLN B 1 465 ? -9.914 50.375 30.516 1 94.44 465 GLN B CA 1
ATOM 11800 C C . GLN B 1 465 ? -11.25 49.75 30.141 1 94.44 465 GLN B C 1
ATOM 11802 O O . GLN B 1 465 ? -11.945 49.219 31.016 1 94.44 465 GLN B O 1
ATOM 11807 N N . THR B 1 466 ? -11.57 49.781 28.875 1 96.38 466 THR B N 1
ATOM 11808 C CA . THR B 1 466 ? -12.867 49.281 28.438 1 96.38 466 THR B CA 1
ATOM 11809 C C . THR B 1 466 ? -12.758 47.844 27.969 1 96.38 466 THR B C 1
ATOM 11811 O O . THR B 1 466 ? -13.758 47.219 27.609 1 96.38 466 THR B O 1
ATOM 11814 N N . ARG B 1 467 ? -11.617 47.25 27.969 1 98.06 467 ARG B N 1
ATOM 11815 C CA . ARG B 1 467 ? -11.367 45.875 27.531 1 98.06 467 ARG B CA 1
ATOM 11816 C C . ARG B 1 467 ? -10.461 45.125 28.5 1 98.06 467 ARG B C 1
ATOM 11818 O O . ARG B 1 467 ? -9.852 45.75 29.375 1 98.06 467 ARG B O 1
ATOM 11825 N N . LEU B 1 468 ? -10.422 43.781 28.391 1 98.12 468 LEU B N 1
ATOM 11826 C CA . LEU B 1 468 ? -9.633 42.969 29.312 1 98.12 468 LEU B CA 1
ATOM 11827 C C . LEU B 1 468 ? -8.297 42.594 28.672 1 98.12 468 LEU B C 1
ATOM 11829 O O . LEU B 1 468 ? -8.078 42.844 27.484 1 98.12 468 LEU B O 1
ATOM 11833 N N . VAL B 1 469 ? -7.375 42.062 29.5 1 98 469 VAL B N 1
ATOM 11834 C CA . VAL B 1 469 ? -6.047 41.656 29.047 1 98 469 VAL B CA 1
ATOM 11835 C C . VAL B 1 469 ? -5.859 40.156 29.234 1 98 469 VAL B C 1
ATOM 11837 O O . VAL B 1 469 ? -6.219 39.625 30.281 1 98 469 VAL B O 1
ATOM 11840 N N . HIS B 1 470 ? -5.328 39.5 28.219 1 97.06 470 HIS B N 1
ATOM 11841 C CA . HIS B 1 470 ? -5.125 38.031 28.203 1 97.06 470 HIS B CA 1
ATOM 11842 C C . HIS B 1 470 ? -3.652 37.688 28.016 1 97.06 470 HIS B C 1
ATOM 11844 O O . HIS B 1 470 ? -2.945 38.344 27.25 1 97.06 470 HIS B O 1
ATOM 11850 N N . TYR B 1 471 ? -3.186 36.688 28.688 1 96.19 471 TYR B N 1
ATOM 11851 C CA . TYR B 1 471 ? -1.91 36.031 28.453 1 96.19 471 TYR B CA 1
ATOM 11852 C C . TYR B 1 471 ? -1.904 34.625 29.078 1 96.19 471 TYR B C 1
ATOM 11854 O O . TYR B 1 471 ? -2.141 34.469 30.281 1 96.19 471 TYR B O 1
ATOM 11862 N N . GLU B 1 472 ? -1.634 33.625 28.328 1 92.56 472 GLU B N 1
ATOM 11863 C CA . GLU B 1 472 ? -1.768 32.25 28.812 1 92.56 472 GLU B CA 1
ATOM 11864 C C . GLU B 1 472 ? -0.473 31.766 29.453 1 92.56 472 GLU B C 1
ATOM 11866 O O . GLU B 1 472 ? -0.485 30.828 30.25 1 92.56 472 GLU B O 1
ATOM 11871 N N . GLY B 1 473 ? 0.715 32.312 29.125 1 86.69 473 GLY B N 1
ATOM 11872 C CA . GLY B 1 473 ? 2.02 31.781 29.5 1 86.69 473 GLY B CA 1
ATOM 11873 C C . GLY B 1 473 ? 2.221 31.703 31 1 86.69 473 GLY B C 1
ATOM 11874 O O . GLY B 1 473 ? 3.057 30.953 31.484 1 86.69 473 GLY B O 1
ATOM 11875 N N . VAL B 1 474 ? 1.517 32.406 31.781 1 80.12 474 VAL B N 1
ATOM 11876 C CA . VAL B 1 474 ? 1.641 32.406 33.219 1 80.12 474 VAL B CA 1
ATOM 11877 C C . VAL B 1 474 ? 1.004 31.156 33.812 1 80.12 474 VAL B C 1
ATOM 11879 O O . VAL B 1 474 ? 1.353 30.734 34.938 1 80.12 474 VAL B O 1
ATOM 11882 N N . THR B 1 475 ? 0.158 30.656 33.094 1 65.94 475 THR B N 1
ATOM 11883 C CA . THR B 1 475 ? -0.591 29.5 33.594 1 65.94 475 THR B CA 1
ATOM 11884 C C . THR B 1 475 ? 0.117 28.203 33.25 1 65.94 475 THR B C 1
ATOM 11886 O O . THR B 1 475 ? 0.009 27.219 33.969 1 65.94 475 THR B O 1
ATOM 11889 N N . ARG B 1 476 ? 0.706 28.188 32.188 1 62.62 476 ARG B N 1
ATOM 11890 C CA . ARG B 1 476 ? 1.423 27 31.719 1 62.62 476 ARG B CA 1
ATOM 11891 C C . ARG B 1 476 ? 2.643 26.734 32.594 1 62.62 476 ARG B C 1
ATOM 11893 O O . ARG B 1 476 ? 2.936 25.578 32.906 1 62.62 476 ARG B O 1
ATOM 11900 N N . VAL B 1 477 ? 3.275 27.844 32.938 1 64.38 477 VAL B N 1
ATOM 11901 C CA . VAL B 1 477 ? 4.43 27.734 33.812 1 64.38 477 VAL B CA 1
ATOM 11902 C C . VAL B 1 477 ? 4.109 28.406 35.156 1 64.38 477 VAL B C 1
ATOM 11904 O O . VAL B 1 477 ? 4.137 29.641 35.25 1 64.38 477 VAL B O 1
ATOM 11907 N N . PRO B 1 478 ? 3.598 27.641 36 1 63.69 478 PRO B N 1
ATOM 11908 C CA . PRO B 1 478 ? 3.07 28.25 37.219 1 63.69 478 PRO B CA 1
ATOM 11909 C C . PRO B 1 478 ? 4.105 29.109 37.938 1 63.69 478 PRO B C 1
ATOM 11911 O O . PRO B 1 478 ? 5.062 28.578 38.5 1 63.69 478 PRO B O 1
ATOM 11914 N N . ASN B 1 479 ? 4.191 30.328 37.5 1 74.69 479 ASN B N 1
ATOM 11915 C CA . ASN B 1 479 ? 4.91 31.359 38.25 1 74.69 479 ASN B CA 1
ATOM 11916 C C . ASN B 1 479 ? 3.957 32.406 38.844 1 74.69 479 ASN B C 1
ATOM 11918 O O . ASN B 1 479 ? 3.602 33.375 38.156 1 74.69 479 ASN B O 1
ATOM 11922 N N . HIS B 1 480 ? 3.514 32.312 39.969 1 79.12 480 HIS B N 1
ATOM 11923 C CA . HIS B 1 480 ? 2.467 33.062 40.594 1 79.12 480 HIS B CA 1
ATOM 11924 C C . HIS B 1 480 ? 2.896 34.531 40.781 1 79.12 480 HIS B C 1
ATOM 11926 O O . HIS B 1 480 ? 2.062 35.406 41.062 1 79.12 480 HIS B O 1
ATOM 11932 N N . GLN B 1 481 ? 4.152 34.719 40.531 1 85.5 481 GLN B N 1
ATOM 11933 C CA . GLN B 1 481 ? 4.652 36.094 40.594 1 85.5 481 GLN B CA 1
ATOM 11934 C C . GLN B 1 481 ? 4.031 36.969 39.5 1 85.5 481 GLN B C 1
ATOM 11936 O O . GLN B 1 481 ? 3.898 38.188 39.656 1 85.5 481 GLN B O 1
ATOM 11941 N N . TYR B 1 482 ? 3.588 36.344 38.406 1 91.44 482 TYR B N 1
ATOM 11942 C CA . TYR B 1 482 ? 3.135 37.125 37.25 1 91.44 482 TYR B CA 1
ATOM 11943 C C . TYR B 1 482 ? 1.658 36.875 36.969 1 91.44 482 TYR B C 1
ATOM 11945 O O . TYR B 1 482 ? 1.184 37.094 35.844 1 91.44 482 TYR B O 1
ATOM 11953 N N . ASP B 1 483 ? 0.947 36.531 37.938 1 88.62 483 ASP B N 1
ATOM 11954 C CA . ASP B 1 483 ? -0.476 36.219 37.781 1 88.62 483 ASP B CA 1
ATOM 11955 C C . ASP B 1 483 ? -1.252 37.469 37.344 1 88.62 483 ASP B C 1
ATOM 11957 O O . ASP B 1 483 ? -2.283 37.344 36.688 1 88.62 483 ASP B O 1
ATOM 11961 N N . SER B 1 484 ? -0.721 38.594 37.656 1 91.31 484 SER B N 1
ATOM 11962 C CA . SER B 1 484 ? -1.422 39.844 37.406 1 91.31 484 SER B CA 1
ATOM 11963 C C . SER B 1 484 ? -1.392 40.188 35.906 1 91.31 484 SER B C 1
ATOM 11965 O O . SER B 1 484 ? -2.125 41.062 35.469 1 91.31 484 SER B O 1
ATOM 11967 N N . ILE B 1 485 ? -0.622 39.469 35.156 1 95.19 485 ILE B N 1
ATOM 11968 C CA . ILE B 1 485 ? -0.468 39.781 33.75 1 95.19 485 ILE B CA 1
ATOM 11969 C C . ILE B 1 485 ? -1.789 39.562 33 1 95.19 485 ILE B C 1
ATOM 11971 O O . ILE B 1 485 ? -2.1 40.25 32.031 1 95.19 485 ILE B O 1
ATOM 11975 N N . THR B 1 486 ? -2.531 38.625 33.469 1 95.69 486 THR B N 1
ATOM 11976 C CA . THR B 1 486 ? -3.754 38.25 32.781 1 95.69 486 THR B CA 1
ATOM 11977 C C . THR B 1 486 ? -4.969 38.438 33.688 1 95.69 486 THR B C 1
ATOM 11979 O O . THR B 1 486 ? -4.863 38.281 34.906 1 95.69 486 THR B O 1
ATOM 11982 N N . ASP B 1 487 ? -6.168 38.688 33.062 1 95.56 487 ASP B N 1
ATOM 11983 C CA . ASP B 1 487 ? -7.395 38.969 33.812 1 95.56 487 ASP B CA 1
ATOM 11984 C C . ASP B 1 487 ? -8.211 37.688 34 1 95.56 487 ASP B C 1
ATOM 11986 O O . ASP B 1 487 ? -9.148 37.656 34.812 1 95.56 487 ASP B O 1
ATOM 11990 N N . MET B 1 488 ? -7.891 36.656 33.375 1 95.31 488 MET B N 1
ATOM 11991 C CA . MET B 1 488 ? -8.617 35.406 33.438 1 95.31 488 MET B CA 1
ATOM 11992 C C . MET B 1 488 ? -7.648 34.219 33.469 1 95.31 488 MET B C 1
ATOM 11994 O O . MET B 1 488 ? -6.484 34.344 33.094 1 95.31 488 MET B O 1
ATOM 11998 N N . GLU B 1 489 ? -8.148 33.062 33.969 1 93.56 489 GLU B N 1
ATOM 11999 C CA . GLU B 1 489 ? -7.41 31.812 33.812 1 93.56 489 GLU B CA 1
ATOM 12000 C C . GLU B 1 489 ? -7.551 31.297 32.375 1 93.56 489 GLU B C 1
ATOM 12002 O O . GLU B 1 489 ? -8.656 31.219 31.844 1 93.56 489 GLU B O 1
ATOM 12007 N N . SER B 1 490 ? -6.477 31.141 31.75 1 94.25 490 SER B N 1
ATOM 12008 C CA . SER B 1 490 ? -6.449 30.656 30.375 1 94.25 490 SER B CA 1
ATOM 12009 C C . SER B 1 490 ? -5.41 29.562 30.203 1 94.25 490 SER B C 1
ATOM 12011 O O . SER B 1 490 ? -4.219 29.781 30.422 1 94.25 490 SER B O 1
ATOM 12013 N N . ARG B 1 491 ? -5.82 28.328 29.797 1 92.94 491 ARG B N 1
ATOM 12014 C CA . ARG B 1 491 ? -4.906 27.203 29.625 1 92.94 491 ARG B CA 1
ATOM 12015 C C . ARG B 1 491 ? -5.027 26.609 28.219 1 92.94 491 ARG B C 1
ATOM 12017 O O . ARG B 1 491 ? -6.07 26.75 27.578 1 92.94 491 ARG B O 1
ATOM 12024 N N . MET B 1 492 ? -3.898 26.094 27.875 1 94.12 492 MET B N 1
ATOM 12025 C CA . MET B 1 492 ? -3.873 25.375 26.609 1 94.12 492 MET B CA 1
ATOM 12026 C C . MET B 1 492 ? -3.938 23.859 26.828 1 94.12 492 MET B C 1
ATOM 12028 O O . MET B 1 492 ? -3.188 23.328 27.656 1 94.12 492 MET B O 1
ATOM 12032 N N . TYR B 1 493 ? -4.941 23.219 26.219 1 95.31 493 TYR B N 1
ATOM 12033 C CA . TYR B 1 493 ? -5.082 21.766 26.078 1 95.31 493 TYR B CA 1
ATOM 12034 C C . TYR B 1 493 ? -5.25 21.109 27.438 1 95.31 493 TYR B C 1
ATOM 12036 O O . TYR B 1 493 ? -4.844 19.953 27.625 1 95.31 493 TYR B O 1
ATOM 12044 N N . ALA B 1 494 ? -5.645 21.875 28.391 1 95.88 494 ALA B N 1
ATOM 12045 C CA . ALA B 1 494 ? -6.086 21.219 29.625 1 95.88 494 ALA B CA 1
ATOM 12046 C C . ALA B 1 494 ? -7.227 20.25 29.344 1 95.88 494 ALA B C 1
ATOM 12048 O O . ALA B 1 494 ? -8.148 20.547 28.594 1 95.88 494 ALA B O 1
ATOM 12049 N N . LYS B 1 495 ? -7.133 19.094 29.938 1 96.19 495 LYS B N 1
ATOM 12050 C CA . LYS B 1 495 ? -8.188 18.109 29.734 1 96.19 495 LYS B CA 1
ATOM 12051 C C . LYS B 1 495 ? -9.469 18.516 30.438 1 96.19 495 LYS B C 1
ATOM 12053 O O . LYS B 1 495 ? -9.438 19.266 31.422 1 96.19 495 LYS B O 1
ATOM 12058 N N . PRO B 1 496 ? -10.609 18.047 29.906 1 96.62 496 PRO B N 1
ATOM 12059 C CA . PRO B 1 496 ? -11.883 18.453 30.516 1 96.62 496 PRO B CA 1
ATOM 12060 C C . PRO B 1 496 ? -11.914 18.203 32.031 1 96.62 496 PRO B C 1
ATOM 12062 O O . PRO B 1 496 ? -12.422 19.047 32.781 1 96.62 496 PRO B O 1
ATOM 12065 N N . GLN B 1 497 ? -11.359 17.125 32.406 1 95.88 497 GLN B N 1
ATOM 12066 C CA . GLN B 1 497 ? -11.359 16.812 33.844 1 95.88 497 GLN B CA 1
ATOM 12067 C C . GLN B 1 497 ? -10.508 17.812 34.625 1 95.88 497 GLN B C 1
ATOM 12069 O O . GLN B 1 497 ? -10.852 18.188 35.75 1 95.88 497 GLN B O 1
ATOM 12074 N N . GLU B 1 498 ? -9.406 18.25 34.094 1 95.38 498 GLU B N 1
ATOM 12075 C CA . GLU B 1 498 ? -8.547 19.25 34.719 1 95.38 498 GLU B CA 1
ATOM 12076 C C . GLU B 1 498 ? -9.242 20.594 34.812 1 95.38 498 GLU B C 1
ATOM 12078 O O . GLU B 1 498 ? -9.094 21.312 35.812 1 95.38 498 GLU B O 1
ATOM 12083 N N . VAL B 1 499 ? -9.953 20.969 33.781 1 96.5 499 VAL B N 1
ATOM 12084 C CA . VAL B 1 499 ? -10.703 22.219 33.75 1 96.5 499 VAL B CA 1
ATOM 12085 C C . VAL B 1 499 ? -11.766 22.203 34.844 1 96.5 499 VAL B C 1
ATOM 12087 O O . VAL B 1 499 ? -11.922 23.172 35.594 1 96.5 499 VAL B O 1
ATOM 12090 N N . GLU B 1 500 ? -12.469 21.094 34.906 1 96.44 500 GLU B N 1
ATOM 12091 C CA . GLU B 1 500 ? -13.508 20.953 35.938 1 96.44 500 GLU B CA 1
ATOM 12092 C C . GLU B 1 500 ? -12.922 21.094 37.344 1 96.44 500 GLU B C 1
ATOM 12094 O O . GLU B 1 500 ? -13.531 21.719 38.188 1 96.44 500 GLU B O 1
ATOM 12099 N N . GLU B 1 501 ? -11.789 20.5 37.531 1 96 501 GLU B N 1
ATOM 12100 C CA . GLU B 1 501 ? -11.133 20.578 38.812 1 96 501 GLU B CA 1
ATOM 12101 C C . GLU B 1 501 ? -10.812 22.031 39.188 1 96 501 GLU B C 1
ATOM 12103 O O . GLU B 1 501 ? -11 22.438 40.344 1 96 501 GLU B O 1
ATOM 12108 N N . TYR B 1 502 ? -10.328 22.781 38.25 1 94.06 502 TYR B N 1
ATOM 12109 C CA . TYR B 1 502 ? -10.062 24.203 38.5 1 94.06 502 TYR B CA 1
ATOM 12110 C C . TYR B 1 502 ? -11.352 24.938 38.844 1 94.06 502 TYR B C 1
ATOM 12112 O O . TYR B 1 502 ? -11.391 25.734 39.781 1 94.06 502 TYR B O 1
ATOM 12120 N N . LEU B 1 503 ? -12.367 24.734 38.094 1 95.81 503 LEU B N 1
ATOM 12121 C CA . LEU B 1 503 ? -13.625 25.453 38.219 1 95.81 503 LEU B CA 1
ATOM 12122 C C . LEU B 1 503 ? -14.273 25.172 39.594 1 95.81 503 LEU B C 1
ATOM 12124 O O . LEU B 1 503 ? -14.938 26.031 40.156 1 95.81 503 LEU B O 1
ATOM 12128 N N . LYS B 1 504 ? -14.07 24 40.094 1 95.69 504 LYS B N 1
ATOM 12129 C CA . LYS B 1 504 ? -14.625 23.609 41.375 1 95.69 504 LYS B CA 1
ATOM 12130 C C . LYS B 1 504 ? -13.977 24.406 42.531 1 95.69 504 LYS B C 1
ATOM 12132 O O . LYS B 1 504 ? -14.586 24.609 43.562 1 95.69 504 LYS B O 1
ATOM 12137 N N . GLN B 1 505 ? -12.773 24.812 42.281 1 92.56 505 GLN B N 1
ATOM 12138 C CA . GLN B 1 505 ? -12.086 25.594 43.312 1 92.56 505 GLN B CA 1
ATOM 12139 C C . GLN B 1 505 ? -12.695 26.984 43.469 1 92.56 505 GLN B C 1
ATOM 12141 O O . GLN B 1 505 ? -12.594 27.609 44.531 1 92.56 505 GLN B O 1
ATOM 12146 N N . ASN B 1 506 ? -13.328 27.547 42.5 1 83.12 506 ASN B N 1
ATOM 12147 C CA . ASN B 1 506 ? -14.062 28.797 42.5 1 83.12 506 ASN B CA 1
ATOM 12148 C C . ASN B 1 506 ? -13.203 29.953 43 1 83.12 506 ASN B C 1
ATOM 12150 O O . ASN B 1 506 ? -13.586 30.641 43.969 1 83.12 506 ASN B O 1
ATOM 12154 N N . ASN B 1 507 ? -12.125 30.281 42.375 1 84 507 ASN B N 1
ATOM 12155 C CA . ASN B 1 507 ? -11.148 31.266 42.844 1 84 507 ASN B CA 1
ATOM 12156 C C . ASN B 1 507 ? -11.531 32.656 42.406 1 84 507 ASN B C 1
ATOM 12158 O O . ASN B 1 507 ? -10.742 33.594 42.531 1 84 507 ASN B O 1
ATOM 12162 N N . GLY B 1 508 ? -12.625 32.844 41.781 1 88.25 508 GLY B N 1
ATOM 12163 C CA . GLY B 1 508 ? -13.141 34.156 41.438 1 88.25 508 GLY B CA 1
ATOM 12164 C C . GLY B 1 508 ? -12.656 34.656 40.094 1 88.25 508 GLY B C 1
ATOM 12165 O O . GLY B 1 508 ? -12.945 35.781 39.719 1 88.25 508 GLY B O 1
ATOM 12166 N N . ARG B 1 509 ? -11.93 33.938 39.312 1 91.88 509 ARG B N 1
ATOM 12167 C CA . ARG B 1 509 ? -11.484 34.312 37.969 1 91.88 509 ARG B CA 1
ATOM 12168 C C . ARG B 1 509 ? -12.203 33.5 36.906 1 91.88 509 ARG B C 1
ATOM 12170 O O . ARG B 1 509 ? -12.406 32.281 37.094 1 91.88 509 ARG B O 1
ATOM 12177 N N . PRO B 1 510 ? -12.625 34.125 35.906 1 95.75 510 PRO B N 1
ATOM 12178 C CA . PRO B 1 510 ? -13.211 33.375 34.781 1 95.75 510 PRO B CA 1
ATOM 12179 C C . PRO B 1 510 ? -12.188 32.5 34.062 1 95.75 510 PRO B C 1
ATOM 12181 O O . PRO B 1 510 ? -10.977 32.688 34.25 1 95.75 510 PRO B O 1
ATOM 12184 N N . TYR B 1 511 ? -12.727 31.438 33.406 1 96.44 511 TYR B N 1
ATOM 12185 C CA . TYR B 1 511 ? -11.859 30.484 32.719 1 96.44 511 TYR B CA 1
ATOM 12186 C C . TYR B 1 511 ? -12.172 30.438 31.219 1 96.44 511 TYR B C 1
ATOM 12188 O O . TYR B 1 511 ? -13.344 30.359 30.828 1 96.44 511 TYR B O 1
ATOM 12196 N N . ILE B 1 512 ? -11.117 30.531 30.422 1 96.62 512 ILE B N 1
ATOM 12197 C CA . ILE B 1 512 ? -11.258 30.203 29.016 1 96.62 512 ILE B CA 1
ATOM 12198 C C . ILE B 1 512 ? -10.148 29.25 28.594 1 96.62 512 ILE B C 1
ATOM 12200 O O . ILE B 1 512 ? -9.047 29.281 29.141 1 96.62 512 ILE B O 1
ATOM 12204 N N . SER B 1 513 ? -10.438 28.359 27.641 1 96.38 513 SER B N 1
ATOM 12205 C CA . SER B 1 513 ? -9.438 27.547 26.969 1 96.38 513 SER B CA 1
ATOM 12206 C C . SER B 1 513 ? -8.969 28.188 25.656 1 96.38 513 SER B C 1
ATOM 12208 O O . SER B 1 513 ? -9.609 28.016 24.625 1 96.38 513 SER B O 1
ATOM 12210 N N . CYS B 1 514 ? -7.805 28.844 25.703 1 96.44 514 CYS B N 1
ATOM 12211 C CA . CYS B 1 514 ? -7.406 29.609 24.547 1 96.44 514 CYS B CA 1
ATOM 12212 C C . CYS B 1 514 ? -6.961 28.703 23.406 1 96.44 514 CYS B C 1
ATOM 12214 O O . CYS B 1 514 ? -6.875 29.125 22.25 1 96.44 514 CYS B O 1
ATOM 12216 N N . GLU B 1 515 ? -6.68 27.438 23.703 1 96 515 GLU B N 1
ATOM 12217 C CA . GLU B 1 515 ? -6.473 26.312 22.812 1 96 515 GLU B CA 1
ATOM 12218 C C . GLU B 1 515 ? -6.945 25 23.453 1 96 515 GLU B C 1
ATOM 12220 O O . GLU B 1 515 ? -6.367 24.547 24.453 1 96 515 GLU B O 1
ATOM 12225 N N . TYR B 1 516 ? -8 24.375 22.922 1 95.06 516 TYR B N 1
ATOM 12226 C CA . TYR B 1 516 ? -8.461 23.219 23.672 1 95.06 516 TYR B CA 1
ATOM 12227 C C . TYR B 1 516 ? -8.664 22 22.766 1 95.06 516 TYR B C 1
ATOM 12229 O O . TYR B 1 516 ? -8.711 20.875 23.234 1 95.06 516 TYR B O 1
ATOM 12237 N N . MET B 1 517 ? -8.961 22.078 21.5 1 96.81 517 MET B N 1
ATOM 12238 C CA . MET B 1 517 ? -9.016 21.016 20.5 1 96.81 517 MET B CA 1
ATOM 12239 C C . MET B 1 517 ? -8 21.25 19.391 1 96.81 517 MET B C 1
ATOM 12241 O O . MET B 1 517 ? -8.062 22.266 18.688 1 96.81 517 MET B O 1
ATOM 12245 N N . HIS B 1 518 ? -7.02 20.297 19.281 1 97.44 518 HIS B N 1
ATOM 12246 C CA . HIS B 1 518 ? -6.078 20.328 18.172 1 97.44 518 HIS B CA 1
ATOM 12247 C C . HIS B 1 518 ? -6.613 19.547 16.969 1 97.44 518 HIS B C 1
ATOM 12249 O O . HIS B 1 518 ? -6.496 18.328 16.922 1 97.44 518 HIS B O 1
ATOM 12255 N N . ALA B 1 519 ? -7.105 20.141 15.984 1 97.81 519 ALA B N 1
ATOM 12256 C CA . ALA B 1 519 ? -7.93 19.547 14.938 1 97.81 519 ALA B CA 1
ATOM 12257 C C . ALA B 1 519 ? -7.07 18.891 13.867 1 97.81 519 ALA B C 1
ATOM 12259 O O . ALA B 1 519 ? -7.414 18.906 12.68 1 97.81 519 ALA B O 1
ATOM 12260 N N . MET B 1 520 ? -5.926 18.328 14.203 1 97.88 520 MET B N 1
ATOM 12261 C CA . MET B 1 520 ? -5 17.719 13.258 1 97.88 520 MET B CA 1
ATOM 12262 C C . MET B 1 520 ? -5.547 16.391 12.734 1 97.88 520 MET B C 1
ATOM 12264 O O . MET B 1 520 ? -5.844 15.484 13.523 1 97.88 520 MET B O 1
ATOM 12268 N N . GLY B 1 521 ? -5.684 16.266 11.406 1 97.81 521 GLY B N 1
ATOM 12269 C CA . GLY B 1 521 ? -6.203 15.047 10.812 1 97.81 521 GLY B CA 1
ATOM 12270 C C . GLY B 1 521 ? -7.598 14.695 11.297 1 97.81 521 GLY B C 1
ATOM 12271 O O . GLY B 1 521 ? -8.484 15.555 11.336 1 97.81 521 GLY B O 1
ATOM 12272 N N . ASN B 1 522 ? -7.859 13.414 11.43 1 98.38 522 ASN B N 1
ATOM 12273 C CA . ASN B 1 522 ? -9.117 12.945 12 1 98.38 522 ASN B CA 1
ATOM 12274 C C . ASN B 1 522 ? -9.164 13.156 13.508 1 98.38 522 ASN B C 1
ATOM 12276 O O . ASN B 1 522 ? -8.812 12.266 14.281 1 98.38 522 ASN B O 1
ATOM 12280 N N . SER B 1 523 ? -9.75 14.336 13.898 1 98.25 523 SER B N 1
ATOM 12281 C CA . SER B 1 523 ? -9.664 14.805 15.281 1 98.25 523 SER B CA 1
ATOM 12282 C C . SER B 1 523 ? -11.008 15.344 15.758 1 98.25 523 SER B C 1
ATOM 12284 O O . SER B 1 523 ? -12.062 14.875 15.32 1 98.25 523 SER B O 1
ATOM 12286 N N . LEU B 1 524 ? -11.016 16.156 16.844 1 98.19 524 LEU B N 1
ATOM 12287 C CA . LEU B 1 524 ? -12.148 16.828 17.484 1 98.19 524 LEU B CA 1
ATOM 12288 C C . LEU B 1 524 ? -13.008 15.812 18.25 1 98.19 524 LEU B C 1
ATOM 12290 O O . LEU B 1 524 ? -14.18 16.078 18.531 1 98.19 524 LEU B O 1
ATOM 12294 N N . GLY B 1 525 ? -12.5 14.633 18.5 1 98.25 525 GLY B N 1
ATOM 12295 C CA . GLY B 1 525 ? -13.188 13.719 19.391 1 98.25 525 GLY B CA 1
ATOM 12296 C C . GLY B 1 525 ? -13.227 14.211 20.828 1 98.25 525 GLY B C 1
ATOM 12297 O O . GLY B 1 525 ? -12.227 14.711 21.344 1 98.25 525 GLY B O 1
ATOM 12298 N N . GLY B 1 526 ? -14.375 14.141 21.453 1 97.94 526 GLY B N 1
ATOM 12299 C CA . GLY B 1 526 ? -14.523 14.523 22.844 1 97.94 526 GLY B CA 1
ATOM 12300 C C . GLY B 1 526 ? -14.836 16 23.031 1 97.94 526 GLY B C 1
ATOM 12301 O O . GLY B 1 526 ? -14.867 16.5 24.156 1 97.94 526 GLY B O 1
ATOM 12302 N N . LEU B 1 527 ? -15.156 16.719 21.938 1 98.06 527 LEU B N 1
ATOM 12303 C CA . LEU B 1 527 ? -15.461 18.156 22.016 1 98.06 527 LEU B CA 1
ATOM 12304 C C . LEU B 1 527 ? -16.625 18.406 22.969 1 98.06 527 LEU B C 1
ATOM 12306 O O . LEU B 1 527 ? -16.641 19.406 23.688 1 98.06 527 LEU B O 1
ATOM 12310 N N . SER B 1 528 ? -17.578 17.484 23.031 1 97.94 528 SER B N 1
ATOM 12311 C CA . SER B 1 528 ? -18.766 17.656 23.859 1 97.94 528 SER B CA 1
ATOM 12312 C C . SER B 1 528 ? -18.391 17.688 25.344 1 97.94 528 SER B C 1
ATOM 12314 O O . SER B 1 528 ? -19.094 18.297 26.141 1 97.94 528 SER B O 1
ATOM 12316 N N . LEU B 1 529 ? -17.297 17.016 25.719 1 97.75 529 LEU B N 1
ATOM 12317 C CA . LEU B 1 529 ? -16.859 17.016 27.109 1 97.75 529 LEU B CA 1
ATOM 12318 C C . LEU B 1 529 ? -16.484 18.422 27.562 1 97.75 529 LEU B C 1
ATOM 12320 O O . LEU B 1 529 ? -16.641 18.766 28.734 1 97.75 529 LEU B O 1
ATOM 12324 N N . TYR B 1 530 ? -16.031 19.297 26.703 1 97.75 530 TYR B N 1
ATOM 12325 C CA . TYR B 1 530 ? -15.711 20.703 27 1 97.75 530 TYR B CA 1
ATOM 12326 C C . TYR B 1 530 ? -16.969 21.562 26.984 1 97.75 530 TYR B C 1
ATOM 12328 O O . TYR B 1 530 ? -17.203 22.344 27.891 1 97.75 530 TYR B O 1
ATOM 12336 N N . THR B 1 531 ? -17.812 21.406 25.938 1 97.31 531 THR B N 1
ATOM 12337 C CA . THR B 1 531 ? -18.984 22.266 25.812 1 97.31 531 THR B CA 1
ATOM 12338 C C . THR B 1 531 ? -19.969 22 26.938 1 97.31 531 THR B C 1
ATOM 12340 O O . THR B 1 531 ? -20.703 22.891 27.359 1 97.31 531 THR B O 1
ATOM 12343 N N . ASP B 1 532 ? -19.953 20.781 27.5 1 96.88 532 ASP B N 1
ATOM 12344 C CA . ASP B 1 532 ? -20.844 20.438 28.609 1 96.88 532 ASP B CA 1
ATOM 12345 C C . ASP B 1 532 ? -20.5 21.25 29.859 1 96.88 532 ASP B C 1
ATOM 12347 O O . ASP B 1 532 ? -21.359 21.438 30.734 1 96.88 532 ASP B O 1
ATOM 12351 N N . LEU B 1 533 ? -19.297 21.672 29.953 1 97.44 533 LEU B N 1
ATOM 12352 C CA . LEU B 1 533 ? -18.891 22.438 31.125 1 97.44 533 LEU B CA 1
ATOM 12353 C C . LEU B 1 533 ? -19.594 23.781 31.172 1 97.44 533 LEU B C 1
ATOM 12355 O O . LEU B 1 533 ? -19.703 24.391 32.25 1 97.44 533 LEU B O 1
ATOM 12359 N N . GLU B 1 534 ? -20.078 24.328 30.062 1 96.56 534 GLU B N 1
ATOM 12360 C CA . GLU B 1 534 ? -20.781 25.609 29.969 1 96.56 534 GLU B CA 1
ATOM 12361 C C . GLU B 1 534 ? -22 25.625 30.891 1 96.56 534 GLU B C 1
ATOM 12363 O O . GLU B 1 534 ? -22.344 26.672 31.453 1 96.56 534 GLU B O 1
ATOM 12368 N N . ASP B 1 535 ? -22.625 24.5 31.016 1 95.56 535 ASP B N 1
ATOM 12369 C CA . ASP B 1 535 ? -23.859 24.406 31.781 1 95.56 535 ASP B CA 1
ATOM 12370 C C . ASP B 1 535 ? -23.578 24.109 33.25 1 95.56 535 ASP B C 1
ATOM 12372 O O . ASP B 1 535 ? -24.406 24.406 34.125 1 95.56 535 ASP B O 1
ATOM 12376 N N . LYS B 1 536 ? -22.438 23.641 33.531 1 95.94 536 LYS B N 1
ATOM 12377 C CA . LYS B 1 536 ? -22.125 23.172 34.875 1 95.94 536 LYS B CA 1
ATOM 12378 C C . LYS B 1 536 ? -21.484 24.266 35.719 1 95.94 536 LYS B C 1
ATOM 12380 O O . LYS B 1 536 ? -21.688 24.344 36.938 1 95.94 536 LYS B O 1
ATOM 12385 N N . TYR B 1 537 ? -20.734 25.109 35.031 1 96.5 537 TYR B N 1
ATOM 12386 C CA . TYR B 1 537 ? -19.938 26.094 35.781 1 96.5 537 TYR B CA 1
ATOM 12387 C C . TYR B 1 537 ? -20.047 27.469 35.156 1 96.5 537 TYR B C 1
ATOM 12389 O O . TYR B 1 537 ? -19.625 27.672 34 1 96.5 537 TYR B O 1
ATOM 12397 N N . GLU B 1 538 ? -20.406 28.453 35.906 1 95.5 538 GLU B N 1
ATOM 12398 C CA . GLU B 1 538 ? -20.594 29.812 35.406 1 95.5 538 GLU B CA 1
ATOM 12399 C C . GLU B 1 538 ? -19.266 30.438 35 1 95.5 538 GLU B C 1
ATOM 12401 O O . GLU B 1 538 ? -19.203 31.203 34.031 1 95.5 538 GLU B O 1
ATOM 12406 N N . ALA B 1 539 ? -18.234 30.078 35.688 1 96.94 539 ALA B N 1
ATOM 12407 C CA . ALA B 1 539 ? -16.938 30.688 35.438 1 96.94 539 ALA B CA 1
ATOM 12408 C C . ALA B 1 539 ? -16.281 30.125 34.188 1 96.94 539 ALA B C 1
ATOM 12410 O O . ALA B 1 539 ? -15.297 30.672 33.688 1 96.94 539 ALA B O 1
ATOM 12411 N N . TYR B 1 540 ? -16.844 28.969 33.688 1 97.69 540 TYR B N 1
ATOM 12412 C CA . TYR B 1 540 ? -16.359 28.469 32.406 1 97.69 540 TYR B CA 1
ATOM 12413 C C . TYR B 1 540 ? -16.969 29.25 31.266 1 97.69 540 TYR B C 1
ATOM 12415 O O . TYR B 1 540 ? -18.172 29.188 31.016 1 97.69 540 TYR B O 1
ATOM 12423 N N . GLN B 1 541 ? -16.156 29.938 30.578 1 97.88 541 GLN B N 1
ATOM 12424 C CA . GLN B 1 541 ? -16.719 30.844 29.578 1 97.88 541 GLN B CA 1
ATOM 12425 C C . GLN B 1 541 ? -16.188 30.516 28.188 1 97.88 541 GLN B C 1
ATOM 12427 O O . GLN B 1 541 ? -15.883 31.422 27.406 1 97.88 541 GLN B O 1
ATOM 12432 N N . GLY B 1 542 ? -15.984 29.203 27.812 1 97.69 542 GLY B N 1
ATOM 12433 C CA . GLY B 1 542 ? -15.758 28.719 26.469 1 97.69 542 GLY B CA 1
ATOM 12434 C C . GLY B 1 542 ? -14.281 28.594 26.125 1 97.69 542 GLY B C 1
ATOM 12435 O O . GLY B 1 542 ? -13.453 28.375 27 1 97.69 542 GLY B O 1
ATOM 12436 N N . GLY B 1 543 ? -13.984 28.5 24.828 1 97.5 543 GLY B N 1
ATOM 12437 C CA . GLY B 1 543 ? -12.625 28.297 24.359 1 97.5 543 GLY B CA 1
ATOM 12438 C C . GLY B 1 543 ? -12.477 28.469 22.859 1 97.5 543 GLY B C 1
ATOM 12439 O O . GLY B 1 543 ? -13.422 28.875 22.188 1 97.5 543 GLY B O 1
ATOM 12440 N N . PHE B 1 544 ? -11.258 28.203 22.359 1 98.31 544 PHE B N 1
ATOM 12441 C CA . PHE B 1 544 ? -10.883 28.391 20.969 1 98.31 544 PHE B CA 1
ATOM 12442 C C . PHE B 1 544 ? -10.219 27.141 20.406 1 98.31 544 PHE B C 1
ATOM 12444 O O . PHE B 1 544 ? -9.211 26.672 20.953 1 98.31 544 PHE B O 1
ATOM 12451 N N . ILE B 1 545 ? -10.742 26.5 19.281 1 98.19 545 ILE B N 1
ATOM 12452 C CA . ILE B 1 545 ? -10.195 25.312 18.625 1 98.19 545 ILE B CA 1
ATOM 12453 C C . ILE B 1 545 ? -8.945 25.688 17.844 1 98.19 545 ILE B C 1
ATOM 12455 O O . ILE B 1 545 ? -8.914 26.734 17.172 1 98.19 545 ILE B O 1
ATOM 12459 N N . TRP B 1 546 ? -7.836 24.922 18 1 96.88 546 TRP B N 1
ATOM 12460 C CA . TRP B 1 546 ? -6.645 25.047 17.156 1 96.88 546 TRP B CA 1
ATOM 12461 C C . TRP B 1 546 ? -6.656 24.016 16.047 1 96.88 546 TRP B C 1
ATOM 12463 O O . TRP B 1 546 ? -6.516 22.812 16.297 1 96.88 546 TRP B O 1
ATOM 12473 N N . ASP B 1 547 ? -6.723 24.406 14.633 1 94.44 547 ASP B N 1
ATOM 12474 C CA . ASP B 1 547 ? -6.898 25.766 14.172 1 94.44 547 ASP B CA 1
ATOM 12475 C C . ASP B 1 547 ? -7.945 25.844 13.062 1 94.44 547 ASP B C 1
ATOM 12477 O O . ASP B 1 547 ? -8.633 24.859 12.781 1 94.44 547 ASP B O 1
ATOM 12481 N N . TYR B 1 548 ? -8.148 26.891 12.516 1 97.5 548 TYR B N 1
ATOM 12482 C CA . TYR B 1 548 ? -9.203 27.141 11.539 1 97.5 548 TYR B CA 1
ATOM 12483 C C . TYR B 1 548 ? -8.93 26.391 10.234 1 97.5 548 TYR B C 1
ATOM 12485 O O . TYR B 1 548 ? -9.797 25.672 9.727 1 97.5 548 TYR B O 1
ATOM 12493 N N . ILE B 1 549 ? -7.691 26.375 9.727 1 98.12 549 ILE B N 1
ATOM 12494 C CA . ILE B 1 549 ? -7.43 25.875 8.383 1 98.12 549 ILE B CA 1
ATOM 12495 C C . ILE B 1 549 ? -6.098 25.141 8.352 1 98.12 549 ILE B C 1
ATOM 12497 O O . ILE B 1 549 ? -5.137 25.547 9.016 1 98.12 549 ILE B O 1
ATOM 12501 N N . ASP B 1 550 ? -6.039 23.969 7.613 1 98 550 ASP B N 1
ATOM 12502 C CA . ASP B 1 550 ? -4.758 23.328 7.352 1 98 550 ASP B CA 1
ATOM 12503 C C . ASP B 1 550 ? -3.787 24.281 6.656 1 98 550 ASP B C 1
ATOM 12505 O O . ASP B 1 550 ? -4.18 25.016 5.758 1 98 550 ASP B O 1
ATOM 12509 N N . GLN B 1 551 ? -2.57 24.234 7.164 1 97.81 551 GLN B N 1
ATOM 12510 C CA . GLN B 1 551 ? -1.541 25.031 6.512 1 97.81 551 GLN B CA 1
ATOM 12511 C C . GLN B 1 551 ? -0.686 24.172 5.582 1 97.81 551 GLN B C 1
ATOM 12513 O O . GLN B 1 551 ? 0.502 23.969 5.84 1 97.81 551 GLN B O 1
ATOM 12518 N N . ALA B 1 552 ? -1.244 23.75 4.523 1 98.19 552 ALA B N 1
ATOM 12519 C CA . ALA B 1 552 ? -0.537 23 3.484 1 98.19 552 ALA B CA 1
ATOM 12520 C C . ALA B 1 552 ? -0.362 23.844 2.229 1 98.19 552 ALA B C 1
ATOM 12522 O O . ALA B 1 552 ? -1.177 24.734 1.95 1 98.19 552 ALA B O 1
ATOM 12523 N N . ILE B 1 553 ? 0.684 23.594 1.477 1 98.25 553 ILE B N 1
ATOM 12524 C CA . ILE B 1 553 ? 1.028 24.422 0.325 1 98.25 553 ILE B CA 1
ATOM 12525 C C . ILE B 1 553 ? 0.828 23.625 -0.962 1 98.25 553 ILE B C 1
ATOM 12527 O O . ILE B 1 553 ? 1.189 22.453 -1.032 1 98.25 553 ILE B O 1
ATOM 12531 N N . GLU B 1 554 ? 0.214 24.234 -1.929 1 97.69 554 GLU B N 1
ATOM 12532 C CA . GLU B 1 554 ? 0.08 23.625 -3.246 1 97.69 554 GLU B CA 1
ATOM 12533 C C . GLU B 1 554 ? 1.423 23.562 -3.969 1 97.69 554 GLU B C 1
ATOM 12535 O O . GLU B 1 554 ? 2.168 24.547 -3.977 1 97.69 554 GLU B O 1
ATOM 12540 N N . THR B 1 555 ? 1.806 22.422 -4.461 1 96.75 555 THR B N 1
ATOM 12541 C CA . THR B 1 555 ? 3.025 22.25 -5.242 1 96.75 555 THR B CA 1
ATOM 12542 C C . THR B 1 555 ? 2.844 21.141 -6.285 1 96.75 555 THR B C 1
ATOM 12544 O O . THR B 1 555 ? 1.741 20.625 -6.457 1 96.75 555 THR B O 1
ATOM 12547 N N . LYS B 1 556 ? 3.881 20.875 -7.082 1 95.56 556 LYS B N 1
ATOM 12548 C CA . LYS B 1 556 ? 3.867 19.797 -8.07 1 95.56 556 LYS B CA 1
ATOM 12549 C C . LYS B 1 556 ? 4.66 18.578 -7.574 1 95.56 556 LYS B C 1
ATOM 12551 O O . LYS B 1 556 ? 5.758 18.734 -7.035 1 95.56 556 LYS B O 1
ATOM 12556 N N . ASN B 1 557 ? 4.078 17.422 -7.68 1 92.06 557 ASN B N 1
ATOM 12557 C CA . ASN B 1 557 ? 4.852 16.234 -7.355 1 92.06 557 ASN B CA 1
ATOM 12558 C C . ASN B 1 557 ? 5.727 15.797 -8.523 1 92.06 557 ASN B C 1
ATOM 12560 O O . ASN B 1 557 ? 5.824 16.5 -9.531 1 92.06 557 ASN B O 1
ATOM 12564 N N . ASP B 1 558 ? 6.426 14.664 -8.445 1 87.62 558 ASP B N 1
ATOM 12565 C CA . ASP B 1 558 ? 7.406 14.195 -9.422 1 87.62 558 ASP B CA 1
ATOM 12566 C C . ASP B 1 558 ? 6.742 13.898 -10.766 1 87.62 558 ASP B C 1
ATOM 12568 O O . ASP B 1 558 ? 7.402 13.906 -11.805 1 87.62 558 ASP B O 1
ATOM 12572 N N . ASP B 1 559 ? 5.418 13.703 -10.781 1 89.94 559 ASP B N 1
ATOM 12573 C CA . ASP B 1 559 ? 4.695 13.398 -12.016 1 89.94 559 ASP B CA 1
ATOM 12574 C C . ASP B 1 559 ? 4.098 14.664 -12.625 1 89.94 559 ASP B C 1
ATOM 12576 O O . ASP B 1 559 ? 3.408 14.602 -13.641 1 89.94 559 ASP B O 1
ATOM 12580 N N . GLY B 1 560 ? 4.312 15.781 -12.023 1 93.5 560 GLY B N 1
ATOM 12581 C CA . GLY B 1 560 ? 3.811 17.047 -12.523 1 93.5 560 GLY B CA 1
ATOM 12582 C C . GLY B 1 560 ? 2.393 17.344 -12.07 1 93.5 560 GLY B C 1
ATOM 12583 O O . GLY B 1 560 ? 1.799 18.344 -12.5 1 93.5 560 GLY B O 1
ATOM 12584 N N . LYS B 1 561 ? 1.884 16.547 -11.219 1 94.12 561 LYS B N 1
ATOM 12585 C CA . LYS B 1 561 ? 0.526 16.75 -10.727 1 94.12 561 LYS B CA 1
ATOM 12586 C C . LYS B 1 561 ? 0.516 17.719 -9.539 1 94.12 561 LYS B C 1
ATOM 12588 O O . LYS B 1 561 ? 1.394 17.656 -8.672 1 94.12 561 LYS B O 1
ATOM 12593 N N . THR B 1 562 ? -0.497 18.609 -9.43 1 96.94 562 THR B N 1
ATOM 12594 C CA . THR B 1 562 ? -0.665 19.516 -8.305 1 96.94 562 THR B CA 1
ATOM 12595 C C . THR B 1 562 ? -1.125 18.766 -7.062 1 96.94 562 THR B C 1
ATOM 12597 O O . THR B 1 562 ? -2.115 18.031 -7.102 1 96.94 562 THR B O 1
ATOM 12600 N N . VAL B 1 563 ? -0.401 18.891 -6.004 1 96.69 563 VAL B N 1
ATOM 12601 C CA . VAL B 1 563 ? -0.726 18.25 -4.734 1 96.69 563 VAL B CA 1
ATOM 12602 C C . VAL B 1 563 ? -0.573 19.25 -3.594 1 96.69 563 VAL B C 1
ATOM 12604 O O . VAL B 1 563 ? 0.02 20.312 -3.773 1 96.69 563 VAL B O 1
ATOM 12607 N N . LEU B 1 564 ? -1.203 19.016 -2.473 1 98 564 LEU B N 1
ATOM 12608 C CA . LEU B 1 564 ? -0.929 19.734 -1.231 1 98 564 LEU B CA 1
ATOM 12609 C C . LEU B 1 564 ? 0.231 19.094 -0.477 1 98 564 LEU B C 1
ATOM 12611 O O . LEU B 1 564 ? 0.285 17.859 -0.339 1 98 564 LEU B O 1
ATOM 12615 N N . ALA B 1 565 ? 1.19 19.891 -0.083 1 97.38 565 ALA B N 1
ATOM 12616 C CA . ALA B 1 565 ? 2.395 19.438 0.608 1 97.38 565 ALA B CA 1
ATOM 12617 C C . ALA B 1 565 ? 2.49 20.047 2.004 1 97.38 565 ALA B C 1
ATOM 12619 O O . ALA B 1 565 ? 1.867 21.078 2.281 1 97.38 565 ALA B O 1
ATOM 12620 N N . TYR B 1 566 ? 3.191 19.375 2.893 1 97.75 566 TYR B N 1
ATOM 12621 C CA . TYR B 1 566 ? 3.432 19.859 4.246 1 97.75 566 TYR B CA 1
ATOM 12622 C C . TYR B 1 566 ? 4.922 19.875 4.562 1 97.75 566 TYR B C 1
ATOM 12624 O O . TYR B 1 566 ? 5.758 19.734 3.664 1 97.75 566 TYR B O 1
ATOM 12632 N N . GLY B 1 567 ? 5.297 20.203 5.801 1 96.69 567 GLY B N 1
ATOM 12633 C CA . GLY B 1 567 ? 6.695 20.297 6.184 1 96.69 567 GLY B CA 1
ATOM 12634 C C . GLY B 1 567 ? 7.496 19.062 5.812 1 96.69 567 GLY B C 1
ATOM 12635 O O . GLY B 1 567 ? 6.996 17.938 5.898 1 96.69 567 GLY B O 1
ATOM 12636 N N . GLY B 1 568 ? 8.711 19.172 5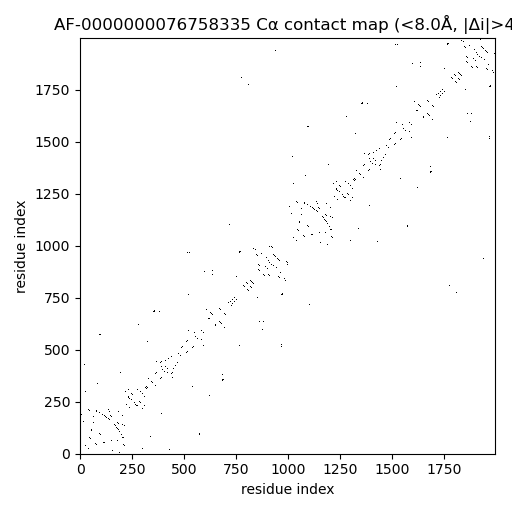.438 1 95.56 568 GLY B N 1
ATOM 12637 C CA . GLY B 1 568 ? 9.57 18.078 5.031 1 95.56 568 GLY B CA 1
ATOM 12638 C C . GLY B 1 568 ? 9.547 17.828 3.535 1 95.56 568 GLY B C 1
ATOM 12639 O O . GLY B 1 568 ? 10.523 17.312 2.973 1 95.56 568 GLY B O 1
ATOM 12640 N N . ASP B 1 569 ? 8.469 18.234 2.852 1 96.06 569 ASP B N 1
ATOM 12641 C CA . ASP B 1 569 ? 8.289 17.938 1.435 1 96.06 569 ASP B CA 1
ATOM 12642 C C . ASP B 1 569 ? 9.109 18.875 0.562 1 96.06 569 ASP B C 1
ATOM 12644 O O . ASP B 1 569 ? 9.281 18.641 -0.635 1 96.06 569 ASP B O 1
ATOM 12648 N N . PHE B 1 570 ? 9.641 19.969 1.142 1 95.94 570 PHE B N 1
ATOM 12649 C CA . PHE B 1 570 ? 10.484 20.922 0.422 1 95.94 570 PHE B CA 1
ATOM 12650 C C . PHE B 1 570 ? 11.945 20.734 0.798 1 95.94 570 PHE B C 1
ATOM 12652 O O . PHE B 1 570 ? 12.75 21.656 0.64 1 95.94 570 PHE B O 1
ATOM 12659 N N . GLU B 1 571 ? 12.242 19.625 1.471 1 93.75 571 GLU B N 1
ATOM 12660 C CA . GLU B 1 571 ? 13.578 19.25 1.934 1 93.75 571 GLU B CA 1
ATOM 12661 C C . GLU B 1 571 ? 14.062 20.188 3.033 1 93.75 571 GLU B C 1
ATOM 12663 O O . GLU B 1 571 ? 15.266 20.406 3.18 1 93.75 571 GLU B O 1
ATOM 12668 N N . ASP B 1 572 ? 13.086 20.812 3.604 1 94.62 572 ASP B N 1
ATOM 12669 C CA . ASP B 1 572 ? 13.406 21.641 4.758 1 94.62 572 ASP B CA 1
ATOM 12670 C C . ASP B 1 572 ? 13.82 20.797 5.957 1 94.62 572 ASP B C 1
ATOM 12672 O O . ASP B 1 572 ? 13.156 19.812 6.289 1 94.62 572 ASP B O 1
ATOM 12676 N N . ARG B 1 573 ? 15.023 21.094 6.531 1 94.31 573 ARG B N 1
ATOM 12677 C CA . ARG B 1 573 ? 15.547 20.484 7.746 1 94.31 573 ARG B CA 1
ATOM 12678 C C . ARG B 1 573 ? 16.156 21.531 8.672 1 94.31 573 ARG B C 1
ATOM 12680 O O . ARG B 1 573 ? 16.906 22.406 8.234 1 94.31 573 ARG B O 1
ATOM 12687 N N . PRO B 1 574 ? 15.773 21.625 9.922 1 94.31 574 PRO B N 1
ATOM 12688 C CA . PRO B 1 574 ? 14.82 20.734 10.594 1 94.31 574 PRO B CA 1
ATOM 12689 C C . PRO B 1 574 ? 13.383 20.938 10.125 1 94.31 574 PRO B C 1
ATOM 12691 O O . PRO B 1 574 ? 13.086 21.922 9.438 1 94.31 574 PRO B O 1
ATOM 12694 N N . SER B 1 575 ? 12.531 19.984 10.406 1 95.12 575 SER B N 1
ATOM 12695 C CA . SER B 1 575 ? 11.117 20.062 10.039 1 95.12 575 SER B CA 1
ATOM 12696 C C . SER B 1 575 ? 10.234 19.375 11.07 1 95.12 575 SER B C 1
ATOM 12698 O O . SER B 1 575 ? 10.664 18.406 11.719 1 95.12 575 SER B O 1
ATOM 12700 N N . ASP B 1 576 ? 9.031 19.859 11.203 1 95.31 576 ASP B N 1
ATOM 12701 C CA . ASP B 1 576 ? 8.016 19.188 12.008 1 95.31 576 ASP B CA 1
ATOM 12702 C C . ASP B 1 576 ? 6.961 18.531 11.125 1 95.31 576 ASP B C 1
ATOM 12704 O O . ASP B 1 576 ? 5.879 18.172 11.602 1 95.31 576 ASP B O 1
ATOM 12708 N N . TYR B 1 577 ? 7.242 18.438 9.898 1 94.69 577 TYR B N 1
ATOM 12709 C CA . TYR B 1 577 ? 6.531 17.641 8.914 1 94.69 577 TYR B CA 1
ATOM 12710 C C . TYR B 1 577 ? 5.051 18 8.875 1 94.69 577 TYR B C 1
ATOM 12712 O O . TYR B 1 577 ? 4.699 19.156 8.672 1 94.69 577 TYR B O 1
ATOM 12720 N N . GLY B 1 578 ? 4.152 17.062 9.055 1 95.25 578 GLY B N 1
ATOM 12721 C CA . GLY B 1 578 ? 2.727 17.25 8.82 1 95.25 578 GLY B CA 1
ATOM 12722 C C . GLY B 1 578 ? 2.02 17.938 9.977 1 95.25 578 GLY B C 1
ATOM 12723 O O . GLY B 1 578 ? 0.801 18.125 9.945 1 95.25 578 GLY B O 1
ATOM 12724 N N . PHE B 1 579 ? 2.723 18.5 10.961 1 96.62 579 PHE B N 1
ATOM 12725 C CA . PHE B 1 579 ? 2.123 19.109 12.133 1 96.62 579 PHE B CA 1
ATOM 12726 C C . PHE B 1 579 ? 1.341 20.359 11.75 1 96.62 579 PHE B C 1
ATOM 12728 O O . PHE B 1 579 ? 0.513 20.844 12.523 1 96.62 579 PHE B O 1
ATOM 12735 N N . CYS B 1 580 ? 1.481 20.875 10.562 1 96.69 580 CYS B N 1
ATOM 12736 C CA . CYS B 1 580 ? 0.816 22.094 10.094 1 96.69 580 CYS B CA 1
ATOM 12737 C C . CYS B 1 580 ? -0.559 21.766 9.523 1 96.69 580 CYS B C 1
ATOM 12739 O O . CYS B 1 580 ? -1.316 22.672 9.164 1 96.69 580 CYS B O 1
ATOM 12741 N N . THR B 1 581 ? -0.927 20.453 9.422 1 97.12 581 THR B N 1
ATOM 12742 C CA . THR B 1 581 ? -2.227 20.078 8.883 1 97.12 581 THR B CA 1
ATOM 12743 C C . THR B 1 581 ? -3.24 19.859 10 1 97.12 581 THR B C 1
ATOM 12745 O O . THR B 1 581 ? -3.77 18.766 10.156 1 97.12 581 THR B O 1
ATOM 12748 N N . ASN B 1 582 ? -3.568 20.922 10.68 1 97.5 582 ASN B N 1
ATOM 12749 C CA . ASN B 1 582 ? -4.359 20.828 11.898 1 97.5 582 ASN B CA 1
ATOM 12750 C C . ASN B 1 582 ? -5.578 21.75 11.852 1 97.5 582 ASN B C 1
ATOM 12752 O O . ASN B 1 582 ? -5.957 22.344 12.859 1 97.5 582 ASN B O 1
ATOM 12756 N N . GLY B 1 583 ? -6.219 21.938 10.727 1 97.56 583 GLY B N 1
ATOM 12757 C CA . GLY B 1 583 ? -7.379 22.797 10.547 1 97.56 583 GLY B CA 1
ATOM 12758 C C . GLY B 1 583 ? -8.695 22.047 10.648 1 97.56 583 GLY B C 1
ATOM 12759 O O . GLY B 1 583 ? -8.766 20.859 10.344 1 97.56 583 GLY B O 1
ATOM 12760 N N . VAL B 1 584 ? -9.758 22.797 10.984 1 98 584 VAL B N 1
ATOM 12761 C CA . VAL B 1 584 ? -11.102 22.234 10.914 1 98 584 VAL B CA 1
ATOM 12762 C C . VAL B 1 584 ? -11.547 22.141 9.453 1 98 584 VAL B C 1
ATOM 12764 O O . VAL B 1 584 ? -12.422 21.344 9.117 1 98 584 VAL B O 1
ATOM 12767 N N . ILE B 1 585 ? -10.93 22.969 8.586 1 98.06 585 ILE B N 1
ATOM 12768 C CA . ILE B 1 585 ? -11.117 22.812 7.148 1 98.06 585 ILE B CA 1
ATOM 12769 C C . ILE B 1 585 ? -9.781 22.484 6.48 1 98.06 585 ILE B C 1
ATOM 12771 O O . ILE B 1 585 ? -8.719 22.719 7.059 1 98.06 585 ILE B O 1
ATOM 12775 N N . TYR B 1 586 ? -9.781 21.922 5.27 1 97.94 586 TYR B N 1
ATOM 12776 C CA . TYR B 1 586 ? -8.562 21.609 4.527 1 97.94 586 TYR B CA 1
ATOM 12777 C C . TYR B 1 586 ? -7.949 22.875 3.939 1 97.94 586 TYR B C 1
ATOM 12779 O O . TYR B 1 586 ? -8.594 23.922 3.898 1 97.94 586 TYR B O 1
ATOM 12787 N N . ALA B 1 587 ? -6.754 22.797 3.457 1 98.12 587 ALA B N 1
ATOM 12788 C CA . ALA B 1 587 ? -6 23.938 2.967 1 98.12 587 ALA B CA 1
ATOM 12789 C C . ALA B 1 587 ? -6.668 24.547 1.737 1 98.12 587 ALA B C 1
ATOM 12791 O O . ALA B 1 587 ? -6.523 25.75 1.474 1 98.12 587 ALA B O 1
ATOM 12792 N N . ASP B 1 588 ? -7.434 23.781 1.019 1 97.12 588 ASP B N 1
ATOM 12793 C CA . ASP B 1 588 ? -8.117 24.281 -0.177 1 97.12 588 ASP B CA 1
ATOM 12794 C C . ASP B 1 588 ? -9.5 24.812 0.164 1 97.12 588 ASP B C 1
ATOM 12796 O O . ASP B 1 588 ? -10.328 25.031 -0.727 1 97.12 588 ASP B O 1
ATOM 12800 N N . ARG B 1 589 ? -9.883 24.906 1.501 1 97.75 589 ARG B N 1
ATOM 12801 C CA . ARG B 1 589 ? -11.094 25.484 2.07 1 97.75 589 ARG B CA 1
ATOM 12802 C C . ARG B 1 589 ? -12.297 24.578 1.828 1 97.75 589 ARG B C 1
ATOM 12804 O O . ARG B 1 589 ? -13.438 25.047 1.82 1 97.75 589 ARG B O 1
ATOM 12811 N N . THR B 1 590 ? -11.969 23.312 1.533 1 97.56 590 THR B N 1
ATOM 12812 C CA . THR B 1 590 ? -13.031 22.312 1.634 1 97.56 590 THR B CA 1
ATOM 12813 C C . THR B 1 590 ? -13.297 21.953 3.092 1 97.56 590 THR B C 1
ATOM 12815 O O . THR B 1 590 ? -12.359 21.812 3.883 1 97.56 590 THR B O 1
ATOM 12818 N N . TYR B 1 591 ? -14.586 21.828 3.418 1 97.94 591 TYR B N 1
ATOM 12819 C CA . TYR B 1 591 ? -14.945 21.453 4.781 1 97.94 591 TYR B CA 1
ATOM 12820 C C . TYR B 1 591 ? -14.461 20.047 5.109 1 97.94 591 TYR B C 1
ATOM 12822 O O . TYR B 1 591 ? -14.539 19.141 4.277 1 97.94 591 TYR B O 1
ATOM 12830 N N . SER B 1 592 ? -13.875 19.844 6.203 1 98 592 SER B N 1
ATOM 12831 C CA . SER B 1 592 ? -13.633 18.484 6.68 1 98 592 SER B CA 1
ATOM 12832 C C . SER B 1 592 ? -14.836 17.953 7.453 1 98 592 SER B C 1
ATOM 12834 O O . SER B 1 592 ? -15.711 18.719 7.859 1 98 592 SER B O 1
ATOM 12836 N N . PRO B 1 593 ? -14.844 16.656 7.77 1 98 593 PRO B N 1
ATOM 12837 C CA . PRO B 1 593 ? -15.969 16.062 8.5 1 98 593 PRO B CA 1
ATOM 12838 C C . PRO B 1 593 ? -16.062 16.578 9.938 1 98 593 PRO B C 1
ATOM 12840 O O . PRO B 1 593 ? -17.109 16.438 10.578 1 98 593 PRO B O 1
ATOM 12843 N N . LYS B 1 594 ? -15.086 17.188 10.438 1 98.25 594 LYS B N 1
ATOM 12844 C CA . LYS B 1 594 ? -15.062 17.703 11.797 1 98.25 594 LYS B CA 1
ATOM 12845 C C . LYS B 1 594 ? -16.062 18.844 11.969 1 98.25 594 LYS B C 1
ATOM 12847 O O . LYS B 1 594 ? -16.594 19.062 13.062 1 98.25 594 LYS B O 1
ATOM 12852 N N . VAL B 1 595 ? -16.359 19.547 10.875 1 98.44 595 VAL B N 1
ATOM 12853 C CA . VAL B 1 595 ? -17.203 20.734 10.891 1 98.44 595 VAL B CA 1
ATOM 12854 C C . VAL B 1 595 ? -18.609 20.375 11.375 1 98.44 595 VAL B C 1
ATOM 12856 O O . VAL B 1 595 ? -19.25 21.141 12.094 1 98.44 595 VAL B O 1
ATOM 12859 N N . GLN B 1 596 ? -19.031 19.203 11.008 1 97.81 596 GLN B N 1
ATOM 12860 C CA . GLN B 1 596 ? -20.359 18.703 11.406 1 97.81 596 GLN B CA 1
ATOM 12861 C C . GLN B 1 596 ? -20.516 18.719 12.922 1 97.81 596 GLN B C 1
ATOM 12863 O O . GLN B 1 596 ? -21.531 19.172 13.445 1 97.81 596 GLN B O 1
ATOM 12868 N N . GLU B 1 597 ? -19.531 18.234 13.625 1 98.31 597 GLU B N 1
ATOM 12869 C CA . GLU B 1 597 ? -19.547 18.156 15.078 1 98.31 597 GLU B CA 1
ATOM 12870 C C . GLU B 1 597 ? -19.422 19.531 15.719 1 98.31 597 GLU B C 1
ATOM 12872 O O . GLU B 1 597 ? -20.172 19.859 16.641 1 98.31 597 GLU B O 1
ATOM 12877 N N . MET B 1 598 ? -18.516 20.312 15.25 1 98.44 598 MET B N 1
ATOM 12878 C CA . MET B 1 598 ? -18.281 21.656 15.773 1 98.44 598 MET B CA 1
ATOM 12879 C C . MET B 1 598 ? -19.547 22.5 15.648 1 98.44 598 MET B C 1
ATOM 12881 O O . MET B 1 598 ? -19.969 23.156 16.609 1 98.44 598 MET B O 1
ATOM 12885 N N . LYS B 1 599 ? -20.156 22.484 14.461 1 98.44 599 LYS B N 1
ATOM 12886 C CA . LYS B 1 599 ? -21.359 23.281 14.195 1 98.44 599 LYS B CA 1
ATOM 12887 C C . LYS B 1 599 ? -22.453 22.953 15.203 1 98.44 599 LYS B C 1
ATOM 12889 O O . LYS B 1 599 ? -23.109 23.875 15.734 1 98.44 599 LYS B O 1
ATOM 12894 N N . ALA B 1 600 ? -22.688 21.719 15.453 1 98.31 600 ALA B N 1
ATOM 12895 C CA . ALA B 1 600 ? -23.75 21.281 16.344 1 98.31 600 ALA B CA 1
ATOM 12896 C C . ALA B 1 600 ? -23.484 21.719 17.781 1 98.31 600 ALA B C 1
ATOM 12898 O O . ALA B 1 600 ? -24.375 22.219 18.453 1 98.31 600 ALA B O 1
ATOM 12899 N N . LEU B 1 601 ? -22.281 21.547 18.234 1 98.19 601 LEU B N 1
ATOM 12900 C CA . LEU B 1 601 ? -21.953 21.766 19.641 1 98.19 601 LEU B CA 1
ATOM 12901 C C . LEU B 1 601 ? -21.781 23.266 19.922 1 98.19 601 LEU B C 1
ATOM 12903 O O . LEU B 1 601 ? -21.906 23.703 21.062 1 98.19 601 LEU B O 1
ATOM 12907 N N . TYR B 1 602 ? -21.578 24.109 18.875 1 98.38 602 TYR B N 1
ATOM 12908 C CA . TYR B 1 602 ? -21.375 25.547 19.016 1 98.38 602 TYR B CA 1
ATOM 12909 C C . TYR B 1 602 ? -22.703 26.297 18.891 1 98.38 602 TYR B C 1
ATOM 12911 O O . TYR B 1 602 ? -22.766 27.5 19.141 1 98.38 602 TYR B O 1
ATOM 12919 N N . SER B 1 603 ? -23.766 25.641 18.656 1 98 603 SER B N 1
ATOM 12920 C CA . SER B 1 603 ? -25.031 26.328 18.406 1 98 603 SER B CA 1
ATOM 12921 C C . SER B 1 603 ? -25.578 26.938 19.703 1 98 603 SER B C 1
ATOM 12923 O O . SER B 1 603 ? -25.562 26.297 20.75 1 98 603 SER B O 1
ATOM 12925 N N . ASN B 1 604 ? -26.078 28.141 19.578 1 97.44 604 ASN B N 1
ATOM 12926 C CA . ASN B 1 604 ? -26.75 28.797 20.688 1 97.44 604 ASN B CA 1
ATOM 12927 C C . ASN B 1 604 ? -28.234 28.453 20.734 1 97.44 604 ASN B C 1
ATOM 12929 O O . ASN B 1 604 ? -28.922 28.75 21.719 1 97.44 604 ASN B O 1
ATOM 12933 N N . ILE B 1 605 ? -28.688 27.844 19.656 1 97.88 605 ILE B N 1
ATOM 12934 C CA . ILE B 1 605 ? -30.016 27.266 19.672 1 97.88 605 ILE B CA 1
ATOM 12935 C C . ILE B 1 605 ? -29.938 25.781 19.984 1 97.88 605 ILE B C 1
ATOM 12937 O O . ILE B 1 605 ? -29.406 25 19.172 1 97.88 605 ILE B O 1
ATOM 12941 N N . ARG B 1 606 ? -30.344 25.422 21.109 1 97.38 606 ARG B N 1
ATOM 12942 C CA . ARG B 1 606 ? -30.359 24.016 21.484 1 97.38 606 ARG B CA 1
ATOM 12943 C C . ARG B 1 606 ? -31.797 23.469 21.484 1 97.38 606 ARG B C 1
ATOM 12945 O O . ARG B 1 606 ? -32.719 24.141 21.938 1 97.38 606 ARG B O 1
ATOM 12952 N N . MET B 1 607 ? -31.891 22.312 20.906 1 97.88 607 MET B N 1
ATOM 12953 C CA . MET B 1 607 ? -33.219 21.703 20.797 1 97.88 607 MET B CA 1
ATOM 12954 C C . MET B 1 607 ? -33.188 20.266 21.281 1 97.88 607 MET B C 1
ATOM 12956 O O . MET B 1 607 ? -32.156 19.578 21.109 1 97.88 607 MET B O 1
ATOM 12960 N N . SER B 1 608 ? -34.188 19.859 21.859 1 97.31 608 SER B N 1
ATOM 12961 C CA . SER B 1 608 ? -34.406 18.469 22.219 1 97.31 608 SER B CA 1
ATOM 12962 C C . SER B 1 608 ? -35.875 18.062 22 1 97.31 608 SER B C 1
ATOM 12964 O O . SER B 1 608 ? -36.781 18.891 22.078 1 97.31 608 SER B O 1
ATOM 12966 N N . ILE B 1 609 ? -36.062 16.906 21.641 1 97.38 609 ILE B N 1
ATOM 12967 C CA . ILE B 1 609 ? -37.375 16.328 21.469 1 97.38 609 ILE B CA 1
ATOM 12968 C C . ILE B 1 609 ? -37.531 15.102 22.359 1 97.38 609 ILE B C 1
ATOM 12970 O O . ILE B 1 609 ? -36.719 14.18 22.297 1 97.38 609 ILE B O 1
ATOM 12974 N N . GLN B 1 610 ? -38.469 15.148 23.188 1 95.69 610 GLN B N 1
ATOM 12975 C CA . GLN B 1 610 ? -38.781 14.008 24.047 1 95.69 610 GLN B CA 1
ATOM 12976 C C . GLN B 1 610 ? -40.281 13.742 24.078 1 95.69 610 GLN B C 1
ATOM 12978 O O . GLN B 1 610 ? -41.062 14.617 24.438 1 95.69 610 GLN B O 1
ATOM 12983 N N . ASN B 1 611 ? -40.688 12.617 23.766 1 93.25 611 ASN B N 1
ATOM 12984 C CA . ASN B 1 611 ? -42.094 12.211 23.75 1 93.25 611 ASN B CA 1
ATOM 12985 C C . ASN B 1 611 ? -42.938 13.172 22.922 1 93.25 611 ASN B C 1
ATOM 12987 O O . ASN B 1 611 ? -44.031 13.594 23.359 1 93.25 611 ASN B O 1
ATOM 12991 N N . GLY B 1 612 ? -42.344 13.625 21.875 1 92.88 612 GLY B N 1
ATOM 12992 C CA . GLY B 1 612 ? -43.031 14.492 20.938 1 92.88 612 GLY B CA 1
ATOM 12993 C C . GLY B 1 612 ? -43.062 15.945 21.375 1 92.88 612 GLY B C 1
ATOM 12994 O O . GLY B 1 612 ? -43.688 16.781 20.734 1 92.88 612 GLY B O 1
ATOM 12995 N N . MET B 1 613 ? -42.5 16.219 22.516 1 96.38 613 MET B N 1
ATOM 12996 C CA . MET B 1 613 ? -42.406 17.594 22.984 1 96.38 613 MET B CA 1
ATOM 12997 C C . MET B 1 613 ? -41.062 18.219 22.594 1 96.38 613 MET B C 1
ATOM 12999 O O . MET B 1 613 ? -40 17.75 23 1 96.38 613 MET B O 1
ATOM 13003 N N . LEU B 1 614 ? -41.188 19.234 21.766 1 97.44 614 LEU B N 1
ATOM 13004 C CA . LEU B 1 614 ? -39.969 19.984 21.375 1 97.44 614 LEU B CA 1
ATOM 13005 C C . LEU B 1 614 ? -39.656 21.062 22.391 1 97.44 614 LEU B C 1
ATOM 13007 O O . LEU B 1 614 ? -40.5 21.891 22.719 1 97.44 614 LEU B O 1
ATOM 13011 N N . THR B 1 615 ? -38.531 21.016 22.906 1 98.31 615 THR B N 1
ATOM 13012 C CA . THR B 1 615 ? -38 22.125 23.719 1 98.31 615 THR B CA 1
ATOM 13013 C C . THR B 1 615 ? -36.906 22.875 22.969 1 98.31 615 THR B C 1
ATOM 13015 O O . THR B 1 615 ? -35.938 22.281 22.5 1 98.31 615 THR B O 1
ATOM 13018 N N . VAL B 1 616 ? -37.156 24.188 22.75 1 98.12 616 VAL B N 1
ATOM 13019 C CA . VAL B 1 616 ? -36.156 25.078 22.156 1 98.12 616 VAL B CA 1
ATOM 13020 C C . VAL B 1 616 ? -35.562 25.984 23.219 1 98.12 616 VAL B C 1
ATOM 13022 O O . VAL B 1 616 ? -36.281 26.75 23.875 1 98.12 616 VAL B O 1
ATOM 13025 N N . GLU B 1 617 ? -34.344 25.797 23.453 1 98.12 617 GLU B N 1
ATOM 13026 C CA . GLU B 1 617 ? -33.594 26.672 24.344 1 98.12 617 GLU B CA 1
ATOM 13027 C C . GLU B 1 617 ? -32.75 27.672 23.547 1 98.12 617 GLU B C 1
ATOM 13029 O O . GLU B 1 617 ? -31.891 27.297 22.766 1 98.12 617 GLU B O 1
ATOM 13034 N N . ASN B 1 618 ? -33.094 28.969 23.734 1 98.19 618 ASN B N 1
ATOM 13035 C CA . ASN B 1 618 ? -32.312 30.031 23.109 1 98.19 618 ASN B CA 1
ATOM 13036 C C . ASN B 1 618 ? -31.219 30.547 24.031 1 98.19 618 ASN B C 1
ATOM 13038 O O . ASN B 1 618 ? -31.484 31.297 24.984 1 98.19 618 ASN B O 1
ATOM 13042 N N . ARG B 1 619 ? -30 30.234 23.656 1 97.06 619 ARG B N 1
ATOM 13043 C CA . ARG B 1 619 ? -28.859 30.562 24.516 1 97.06 619 ARG B CA 1
ATOM 13044 C C . ARG B 1 619 ? -28.172 31.828 24.016 1 97.06 619 ARG B C 1
ATOM 13046 O O . ARG B 1 619 ? -27.094 32.188 24.516 1 97.06 619 ARG B O 1
ATOM 13053 N N . ASN B 1 620 ? -28.734 32.438 23.062 1 97.88 620 ASN B N 1
ATOM 13054 C CA . ASN B 1 620 ? -28.25 33.781 22.734 1 97.88 620 ASN B CA 1
ATOM 13055 C C . ASN B 1 620 ? -28.359 34.75 23.922 1 97.88 620 ASN B C 1
ATOM 13057 O O . ASN B 1 620 ? -29.203 34.562 24.797 1 97.88 620 ASN B O 1
ATOM 13061 N N . LEU B 1 621 ? -27.5 35.719 23.906 1 97.56 621 LEU B N 1
ATOM 13062 C CA . LEU B 1 621 ? -27.516 36.719 24.969 1 97.56 621 LEU B CA 1
ATOM 13063 C C . LEU B 1 621 ? -28.578 37.781 24.703 1 97.56 621 LEU B C 1
ATOM 13065 O O . LEU B 1 621 ? -29.156 38.344 25.641 1 97.56 621 LEU B O 1
ATOM 13069 N N . PHE B 1 622 ? -28.859 38.094 23.438 1 97.56 622 PHE B N 1
ATOM 13070 C CA . PHE B 1 622 ? -29.672 39.281 23.125 1 97.56 622 PHE B CA 1
ATOM 13071 C C . PHE B 1 622 ? -30.719 38.938 22.062 1 97.56 622 PHE B C 1
ATOM 13073 O O . PHE B 1 622 ? -31.859 39.375 22.156 1 97.56 622 PHE B O 1
ATOM 13080 N N . ALA B 1 623 ? -30.359 38.188 21.094 1 97.31 623 ALA B N 1
ATOM 13081 C CA . ALA B 1 623 ? -31.234 37.938 19.953 1 97.31 623 ALA B CA 1
ATOM 13082 C C . ALA B 1 623 ? -32.312 36.906 20.312 1 97.31 623 ALA B C 1
ATOM 13084 O O . ALA B 1 623 ? -32.062 35.938 21.016 1 97.31 623 ALA B O 1
ATOM 13085 N N . ASP B 1 624 ? -33.5 37.125 19.969 1 97.69 624 ASP B N 1
ATOM 13086 C CA . ASP B 1 624 ? -34.562 36.125 20.047 1 97.69 624 ASP B CA 1
ATOM 13087 C C . ASP B 1 624 ? -34.562 35.219 18.812 1 97.69 624 ASP B C 1
ATOM 13089 O O . ASP B 1 624 ? -33.594 35.25 18.031 1 97.69 624 ASP B O 1
ATOM 13093 N N . THR B 1 625 ? -35.594 34.344 18.641 1 97.62 625 THR B N 1
ATOM 13094 C CA . THR B 1 625 ? -35.562 33.406 17.547 1 97.62 625 THR B CA 1
ATOM 13095 C C . THR B 1 625 ? -36.531 33.844 16.438 1 97.62 625 THR B C 1
ATOM 13097 O O . THR B 1 625 ? -36.969 33 15.633 1 97.62 625 THR B O 1
ATOM 13100 N N . ASN B 1 626 ? -36.875 35.094 16.375 1 95.38 626 ASN B N 1
ATOM 13101 C CA . ASN B 1 626 ? -37.844 35.594 15.383 1 95.38 626 ASN B CA 1
ATOM 13102 C C . ASN B 1 626 ? -37.281 35.469 13.969 1 95.38 626 ASN B C 1
ATOM 13104 O O . ASN B 1 626 ? -38.031 35.406 13 1 95.38 626 ASN B O 1
ATOM 13108 N N . ASN B 1 627 ? -36.031 35.469 13.891 1 94.56 627 ASN B N 1
ATOM 13109 C CA . ASN B 1 627 ? -35.406 35.406 12.578 1 94.56 627 ASN B CA 1
ATOM 13110 C C . ASN B 1 627 ? -35.219 33.938 12.133 1 94.56 627 ASN B C 1
ATOM 13112 O O . ASN B 1 627 ? -34.594 33.688 11.109 1 94.56 627 ASN B O 1
ATOM 13116 N N . LEU B 1 628 ? -35.719 32.969 12.812 1 97.06 628 LEU B N 1
ATOM 13117 C CA . LEU B 1 628 ? -35.594 31.547 12.477 1 97.06 628 LEU B CA 1
ATOM 13118 C C . LEU B 1 628 ? -36.969 30.953 12.117 1 97.06 628 LEU B C 1
ATOM 13120 O O . LEU B 1 628 ? -38 31.438 12.578 1 97.06 628 LEU B O 1
ATOM 13124 N N . SER B 1 629 ? -36.906 30.078 11.242 1 97.19 629 SER B N 1
ATOM 13125 C CA . SER B 1 629 ? -38.031 29.188 10.938 1 97.19 629 SER B CA 1
ATOM 13126 C C . SER B 1 629 ? -37.719 27.75 11.367 1 97.19 629 SER B C 1
ATOM 13128 O O . SER B 1 629 ? -36.562 27.297 11.242 1 97.19 629 SER B O 1
ATOM 13130 N N . PHE B 1 630 ? -38.688 27.094 11.922 1 97.69 630 PHE B N 1
ATOM 13131 C CA . PHE B 1 630 ? -38.5 25.703 12.367 1 97.69 630 PHE B CA 1
ATOM 13132 C C . PHE B 1 630 ? -39.219 24.75 11.422 1 97.69 630 PHE B C 1
ATOM 13134 O O . PHE B 1 630 ? -40.406 24.859 11.195 1 97.69 630 PHE B O 1
ATOM 13141 N N . VAL B 1 631 ? -38.438 23.859 10.859 1 97.56 631 VAL B N 1
ATOM 13142 C CA . VAL B 1 631 ? -38.969 22.844 9.953 1 97.56 631 VAL B CA 1
ATOM 13143 C C . VAL B 1 631 ? -39.062 21.5 10.672 1 97.56 631 VAL B C 1
ATOM 13145 O O . VAL B 1 631 ? -38.062 20.984 11.148 1 97.56 631 VAL B O 1
ATOM 13148 N N . VAL B 1 632 ? -40.188 20.938 10.828 1 97 632 VAL B N 1
ATOM 13149 C CA . VAL B 1 632 ? -40.406 19.641 11.469 1 97 632 VAL B CA 1
ATOM 13150 C C . VAL B 1 632 ? -40.75 18.594 10.414 1 97 632 VAL B C 1
ATOM 13152 O O . VAL B 1 632 ? -41.5 18.875 9.477 1 97 632 VAL B O 1
ATOM 13155 N N . ARG B 1 633 ? -40.156 17.484 10.539 1 96.88 633 ARG B N 1
ATOM 13156 C CA . ARG B 1 633 ? -40.438 16.328 9.695 1 96.88 633 ARG B CA 1
ATOM 13157 C C . ARG B 1 633 ? -40.656 15.078 10.531 1 96.88 633 ARG B C 1
ATOM 13159 O O . ARG B 1 633 ? -40 14.891 11.555 1 96.88 633 ARG B O 1
ATOM 13166 N N . LEU B 1 634 ? -41.562 14.273 10.117 1 96.31 634 LEU B N 1
ATOM 13167 C CA . LEU B 1 634 ? -41.688 12.898 10.602 1 96.31 634 LEU B CA 1
ATOM 13168 C C . LEU B 1 634 ? -41.219 11.898 9.555 1 96.31 634 LEU B C 1
ATOM 13170 O O . LEU B 1 634 ? -41.656 11.938 8.406 1 96.31 634 LEU B O 1
ATOM 13174 N N . GLU B 1 635 ? -40.25 11.148 9.945 1 95.94 635 GLU B N 1
ATOM 13175 C CA . GLU B 1 635 ? -39.688 10.156 9.039 1 95.94 635 GLU B CA 1
ATOM 13176 C C . GLU B 1 635 ? -39.938 8.734 9.523 1 95.94 635 GLU B C 1
ATOM 13178 O O . GLU B 1 635 ? -40.031 8.492 10.734 1 95.94 635 GLU B O 1
ATOM 13183 N N . LYS B 1 636 ? -40.125 7.844 8.609 1 95.69 636 LYS B N 1
ATOM 13184 C CA . LYS B 1 636 ? -40.188 6.41 8.875 1 95.69 636 LYS B CA 1
ATOM 13185 C C . LYS B 1 636 ? -39.062 5.672 8.156 1 95.69 636 LYS B C 1
ATOM 13187 O O . LYS B 1 636 ? -39 5.652 6.922 1 95.69 636 LYS B O 1
ATOM 13192 N N . ASN B 1 637 ? -38.188 5.035 8.875 1 94.62 637 ASN B N 1
ATOM 13193 C CA . ASN B 1 637 ? -37.062 4.332 8.32 1 94.62 637 ASN B CA 1
ATOM 13194 C C . ASN B 1 637 ? -36.281 5.211 7.344 1 94.62 637 ASN B C 1
ATOM 13196 O O . ASN B 1 637 ? -35.906 4.77 6.254 1 94.62 637 ASN B O 1
ATOM 13200 N N . GLY B 1 638 ? -36.188 6.465 7.703 1 93.94 638 GLY B N 1
ATOM 13201 C CA . GLY B 1 638 ? -35.375 7.395 6.934 1 93.94 638 GLY B CA 1
ATOM 13202 C C . GLY B 1 638 ? -36.156 8.117 5.859 1 93.94 638 GLY B C 1
ATOM 13203 O O . GLY B 1 638 ? -35.688 9.086 5.266 1 93.94 638 GLY B O 1
ATOM 13204 N N . VAL B 1 639 ? -37.406 7.707 5.602 1 95.25 639 VAL B N 1
ATOM 13205 C CA . VAL B 1 639 ? -38.219 8.312 4.559 1 95.25 639 VAL B CA 1
ATOM 13206 C C . VAL B 1 639 ? -39.156 9.336 5.176 1 95.25 639 VAL B C 1
ATOM 13208 O O . VAL B 1 639 ? -39.875 9.039 6.137 1 95.25 639 VAL B O 1
ATOM 13211 N N . VAL B 1 640 ? -39.312 10.477 4.598 1 95.81 640 VAL B N 1
ATOM 13212 C CA . VAL B 1 640 ? -40.125 11.555 5.121 1 95.81 640 VAL B CA 1
ATOM 13213 C C . VAL B 1 640 ? -41.594 11.25 4.863 1 95.81 640 VAL B C 1
ATOM 13215 O O . VAL B 1 640 ? -42 11.016 3.723 1 95.81 640 VAL B O 1
ATOM 13218 N N . LEU B 1 641 ? -42.406 11.227 5.871 1 95.19 641 LEU B N 1
ATOM 13219 C CA . LEU B 1 641 ? -43.844 11.023 5.766 1 95.19 641 LEU B CA 1
ATOM 13220 C C . LEU B 1 641 ? -44.562 12.359 5.629 1 95.19 641 LEU B C 1
ATOM 13222 O O . LEU B 1 641 ? -45.5 12.477 4.848 1 95.19 641 LEU B O 1
ATOM 13226 N N . LYS B 1 642 ? -44.219 13.305 6.441 1 95.5 642 LYS B N 1
ATOM 13227 C CA . LYS B 1 642 ? -44.812 14.633 6.48 1 95.5 642 LYS B CA 1
ATOM 13228 C C . LYS B 1 642 ? -43.812 15.688 6.941 1 95.5 642 LYS B C 1
ATOM 13230 O O . LYS B 1 642 ? -42.875 15.383 7.672 1 95.5 642 LYS B O 1
ATOM 13235 N N . SER B 1 643 ? -44 16.828 6.484 1 96.19 643 SER B N 1
ATOM 13236 C CA . SER B 1 643 ? -43.188 17.969 6.883 1 96.19 643 SER B CA 1
ATOM 13237 C C . SER B 1 643 ? -44.031 19.203 7.094 1 96.19 643 SER B C 1
ATOM 13239 O O . SER B 1 643 ? -45.094 19.344 6.469 1 96.19 643 SER B O 1
ATOM 13241 N N . ASP B 1 644 ? -43.719 20.031 7.938 1 95.56 644 ASP B N 1
ATOM 13242 C CA . ASP B 1 644 ? -44.375 21.297 8.203 1 95.56 644 ASP B CA 1
ATOM 13243 C C . ASP B 1 644 ? -43.375 22.344 8.68 1 95.56 644 ASP B C 1
ATOM 13245 O O . ASP B 1 644 ? -42.219 22.016 9.023 1 95.56 644 ASP B O 1
ATOM 13249 N N . THR B 1 645 ? -43.719 23.578 8.586 1 96.19 645 THR B N 1
ATOM 13250 C CA . THR B 1 645 ? -42.906 24.688 9.039 1 96.19 645 THR B CA 1
ATOM 13251 C C . THR B 1 645 ? -43.688 25.578 9.992 1 96.19 645 THR B C 1
ATOM 13253 O O . THR B 1 645 ? -44.875 25.828 9.797 1 96.19 645 THR B O 1
ATOM 13256 N N . PHE B 1 646 ? -43.062 26.062 11.023 1 95.38 646 PHE B N 1
ATOM 13257 C CA . PHE B 1 646 ? -43.719 26.969 11.961 1 95.38 646 PHE B CA 1
ATOM 13258 C C . PHE B 1 646 ? -42.719 27.984 12.508 1 95.38 646 PHE B C 1
ATOM 13260 O O . PHE B 1 646 ? -41.5 27.828 12.344 1 95.38 646 PHE B O 1
ATOM 13267 N N . SER B 1 647 ? -43.188 29.047 13.086 1 95.25 647 SER B N 1
ATOM 13268 C CA . SER B 1 647 ? -42.406 30.062 13.766 1 95.25 647 SER B CA 1
ATOM 13269 C C . SER B 1 647 ? -42.562 29.969 15.281 1 95.25 647 SER B C 1
ATOM 13271 O O . SER B 1 647 ? -43.625 29.625 15.773 1 95.25 647 SER B O 1
ATOM 13273 N N . LEU B 1 648 ? -41.5 30.156 15.922 1 96.12 648 LEU B N 1
ATOM 13274 C CA . LEU B 1 648 ? -41.5 30.172 17.391 1 96.12 648 LEU B CA 1
ATOM 13275 C C . LEU B 1 648 ? -40.562 31.25 17.906 1 96.12 648 LEU B C 1
ATOM 13277 O O . LEU B 1 648 ? -39.344 31.203 17.656 1 96.12 648 LEU B O 1
ATOM 13281 N N . ASN B 1 649 ? -41.094 32.219 18.547 1 97.06 649 ASN B N 1
ATOM 13282 C CA . ASN B 1 649 ? -40.25 33.25 19.141 1 97.06 649 ASN B CA 1
ATOM 13283 C C . ASN B 1 649 ? -39.812 32.906 20.547 1 97.06 649 ASN B C 1
ATOM 13285 O O . ASN B 1 649 ? -40.656 32.844 21.453 1 97.06 649 ASN B O 1
ATOM 13289 N N . VAL B 1 650 ? -38.688 32.562 20.703 1 98.31 650 VAL B N 1
ATOM 13290 C CA . VAL B 1 650 ? -38.094 32.312 22 1 98.31 650 VAL B CA 1
ATOM 13291 C C . VAL B 1 650 ? -37.094 33.438 22.328 1 98.31 650 VAL B C 1
ATOM 13293 O O . VAL B 1 650 ? -36.031 33.562 21.719 1 98.31 650 VAL B O 1
ATOM 13296 N N . PRO B 1 651 ? -37.375 34.312 23.375 1 97.75 651 PRO B N 1
ATOM 13297 C CA . PRO B 1 651 ? -36.438 35.406 23.734 1 97.75 651 PRO B CA 1
ATOM 13298 C C . PRO B 1 651 ? -35.094 34.875 24.172 1 97.75 651 PRO B C 1
ATOM 13300 O O . PRO B 1 651 ? -34.969 33.719 24.578 1 97.75 651 PRO B O 1
ATOM 13303 N N . ALA B 1 652 ? -34.125 35.75 24.141 1 97.88 652 ALA B N 1
ATOM 13304 C CA . ALA B 1 652 ? -32.75 35.406 24.562 1 97.88 652 ALA B CA 1
ATOM 13305 C C . ALA B 1 652 ? -32.75 34.906 26 1 97.88 652 ALA B C 1
ATOM 13307 O O . ALA B 1 652 ? -33.406 35.469 26.875 1 97.88 652 ALA B O 1
ATOM 13308 N N . GLY B 1 653 ? -32.062 33.781 26.172 1 96.62 653 GLY B N 1
ATOM 13309 C CA . GLY B 1 653 ? -31.875 33.25 27.516 1 96.62 653 GLY B CA 1
ATOM 13310 C C . GLY B 1 653 ? -33.094 32.438 28 1 96.62 653 GLY B C 1
ATOM 13311 O O . GLY B 1 653 ? -33.094 31.953 29.125 1 96.62 653 GLY B O 1
ATOM 13312 N N . GLU B 1 654 ? -34.062 32.312 27.156 1 97.94 654 GLU B N 1
ATOM 13313 C CA . GLU B 1 654 ? -35.281 31.625 27.578 1 97.94 654 GLU B CA 1
ATOM 13314 C C . GLU B 1 654 ? -35.469 30.312 26.828 1 97.94 654 GLU B C 1
ATOM 13316 O O . GLU B 1 654 ? -34.625 29.938 26 1 97.94 654 GLU B O 1
ATOM 13321 N N . SER B 1 655 ? -36.406 29.578 27.297 1 98.06 655 SER B N 1
ATOM 13322 C CA . SER B 1 655 ? -36.781 28.312 26.672 1 98.06 655 SER B CA 1
ATOM 13323 C C . SER B 1 655 ? -38.281 28.203 26.469 1 98.06 655 SER B C 1
ATOM 13325 O O . SER B 1 655 ? -39.062 28.797 27.234 1 98.06 655 SER B O 1
ATOM 13327 N N . LYS B 1 656 ? -38.688 27.578 25.469 1 97.94 656 LYS B N 1
ATOM 13328 C CA . LYS B 1 656 ? -40.094 27.281 25.203 1 97.94 656 LYS B CA 1
ATOM 13329 C C . LYS B 1 656 ? -40.281 25.828 24.766 1 97.94 656 LYS B C 1
ATOM 13331 O O . LYS B 1 656 ? -39.375 25.25 24.141 1 97.94 656 LYS B O 1
ATOM 13336 N N . THR B 1 657 ? -41.344 25.234 25.188 1 97.44 657 THR B N 1
ATOM 13337 C CA . THR B 1 657 ? -41.688 23.875 24.812 1 97.44 657 THR B CA 1
ATOM 13338 C C . THR B 1 657 ? -43 23.828 24.047 1 97.44 657 THR B C 1
ATOM 13340 O O . THR B 1 657 ? -43.938 24.547 24.375 1 97.44 657 THR B O 1
ATOM 13343 N N . LEU B 1 658 ? -43.031 23.078 23.047 1 95.25 658 LEU B N 1
ATOM 13344 C CA . LEU B 1 658 ? -44.281 22.906 22.266 1 95.25 658 LEU B CA 1
ATOM 13345 C C . LEU B 1 658 ? -44.438 21.453 21.844 1 95.25 658 LEU B C 1
ATOM 13347 O O . LEU B 1 658 ? -43.469 20.75 21.625 1 95.25 658 LEU B O 1
ATOM 13351 N N . LYS B 1 659 ? -45.625 21.016 21.719 1 94.38 659 LYS B N 1
ATOM 13352 C CA . LYS B 1 659 ? -45.938 19.656 21.297 1 94.38 659 LYS B CA 1
ATOM 13353 C C . LYS B 1 659 ? -45.875 19.531 19.781 1 94.38 659 LYS B C 1
ATOM 13355 O O . LYS B 1 659 ? -46.438 20.375 19.062 1 94.38 659 LYS B O 1
ATOM 13360 N N . LEU B 1 660 ? -45.188 18.453 19.359 1 93 660 LEU B N 1
ATOM 13361 C CA . LEU B 1 660 ? -45.125 18.188 17.938 1 93 660 LEU B CA 1
ATOM 13362 C C . LEU B 1 660 ? -46.188 17.188 17.516 1 93 660 LEU B C 1
ATOM 13364 O O . LEU B 1 660 ? -46.406 16.172 18.172 1 93 660 LEU B O 1
ATOM 13368 N N . THR B 1 661 ? -47.188 17.453 16.672 1 80.62 661 THR B N 1
ATOM 13369 C CA . THR B 1 661 ? -48.156 16.484 16.141 1 80.62 661 THR B CA 1
ATOM 13370 C C . THR B 1 661 ? -48.344 16.688 14.641 1 80.62 661 THR B C 1
ATOM 13372 O O . THR B 1 661 ? -48.969 17.672 14.211 1 80.62 661 THR B O 1
ATOM 13375 N N . LEU B 1 662 ? -47.625 15.883 13.914 1 81.44 662 LEU B N 1
ATOM 13376 C CA . LEU B 1 662 ? -47.688 16.047 12.469 1 81.44 662 LEU B CA 1
ATOM 13377 C C . LEU B 1 662 ? -48.562 14.992 11.836 1 81.44 662 LEU B C 1
ATOM 13379 O O . LEU B 1 662 ? -49.188 15.234 10.789 1 81.44 662 LEU B O 1
ATOM 13383 N N . HIS B 1 663 ? -48.5 13.75 12.266 1 81.5 663 HIS B N 1
ATOM 13384 C CA . HIS B 1 663 ? -49.188 12.664 11.586 1 81.5 663 HIS B CA 1
ATOM 13385 C C . HIS B 1 663 ? -49.531 11.531 12.562 1 81.5 663 HIS B C 1
ATOM 13387 O O . HIS B 1 663 ? -48.875 11.383 13.594 1 81.5 663 HIS B O 1
ATOM 13393 N N . LYS B 1 664 ? -50.562 10.789 12.164 1 85.12 664 LYS B N 1
ATOM 13394 C CA . LYS B 1 664 ? -50.906 9.602 12.93 1 85.12 664 LYS B CA 1
ATOM 13395 C C . LYS B 1 664 ? -49.938 8.445 12.617 1 85.12 664 LYS B C 1
ATOM 13397 O O . LYS B 1 664 ? -49.656 8.18 11.445 1 85.12 664 LYS B O 1
ATOM 13402 N N . ILE B 1 665 ? -49.344 7.84 13.625 1 88.12 665 ILE B N 1
ATOM 13403 C CA . ILE B 1 665 ? -48.469 6.695 13.508 1 88.12 665 ILE B CA 1
ATOM 13404 C C . ILE B 1 665 ? -49.281 5.402 13.469 1 88.12 665 ILE B C 1
ATOM 13406 O O . ILE B 1 665 ? -49.844 4.996 14.477 1 88.12 665 ILE B O 1
ATOM 13410 N N . ASP B 1 666 ? -49.406 4.691 12.281 1 83.44 666 ASP B N 1
ATOM 13411 C CA . ASP B 1 666 ? -50.344 3.594 12.141 1 83.44 666 ASP B CA 1
ATOM 13412 C C . ASP B 1 666 ? -49.656 2.316 11.68 1 83.44 666 ASP B C 1
ATOM 13414 O O . ASP B 1 666 ? -50.312 1.321 11.367 1 83.44 666 ASP B O 1
ATOM 13418 N N . SER B 1 667 ? -48.312 2.373 11.602 1 89 667 SER B N 1
ATOM 13419 C CA . SER B 1 667 ? -47.625 1.188 11.117 1 89 667 SER B CA 1
ATOM 13420 C C . SER B 1 667 ? -46.312 0.988 11.852 1 89 667 SER B C 1
ATOM 13422 O O . SER B 1 667 ? -45.781 1.92 12.469 1 89 667 SER B O 1
ATOM 13424 N N . THR B 1 668 ? -45.75 -0.265 11.766 1 91.94 668 THR B N 1
ATOM 13425 C CA . THR B 1 668 ? -44.5 -0.652 12.422 1 91.94 668 THR B CA 1
ATOM 13426 C C . THR B 1 668 ? -43.312 -0.026 11.727 1 91.94 668 THR B C 1
ATOM 13428 O O . THR B 1 668 ? -43.312 0.12 10.5 1 91.94 668 THR B O 1
ATOM 13431 N N . GLY B 1 669 ? -42.281 0.331 12.516 1 92.75 669 GLY B N 1
ATOM 13432 C CA . GLY B 1 669 ? -41.031 0.893 11.984 1 92.75 669 GLY B CA 1
ATOM 13433 C C . GLY B 1 669 ? -40.312 1.798 12.961 1 92.75 669 GLY B C 1
ATOM 13434 O O . GLY B 1 669 ? -40.75 1.947 14.109 1 92.75 669 GLY B O 1
ATOM 13435 N N . GLU B 1 670 ? -39.188 2.232 12.531 1 95.62 670 GLU B N 1
ATOM 13436 C CA . GLU B 1 670 ? -38.469 3.248 13.289 1 95.62 670 GLU B CA 1
ATOM 13437 C C . GLU B 1 670 ? -38.812 4.652 12.812 1 95.62 670 GLU B C 1
ATOM 13439 O O . GLU B 1 670 ? -38.688 4.961 11.625 1 95.62 670 GLU B O 1
ATOM 13444 N N . TYR B 1 671 ? -39.406 5.418 13.711 1 95.5 671 TYR B N 1
ATOM 13445 C CA . TYR B 1 671 ? -39.844 6.777 13.414 1 95.5 671 TYR B CA 1
ATOM 13446 C C . TYR B 1 671 ? -38.844 7.801 13.984 1 95.5 671 TYR B C 1
ATOM 13448 O O . TYR B 1 671 ? -38.25 7.566 15.023 1 95.5 671 TYR B O 1
ATOM 13456 N N . VAL B 1 672 ? -38.719 8.93 13.289 1 96.81 672 VAL B N 1
ATOM 13457 C CA . VAL B 1 672 ? -37.875 10.016 13.75 1 96.81 672 VAL B CA 1
ATOM 13458 C C . VAL B 1 672 ? -38.625 11.344 13.625 1 96.81 672 VAL B C 1
ATOM 13460 O O . VAL B 1 672 ? -39.062 11.719 12.531 1 96.81 672 VAL B O 1
ATOM 13463 N N . TYR B 1 673 ? -38.844 12.008 14.742 1 96.5 673 TYR B N 1
ATOM 13464 C CA . TYR B 1 673 ? -39.094 13.445 14.672 1 96.5 673 TYR B CA 1
ATOM 13465 C C . TYR B 1 673 ? -37.812 14.219 14.422 1 96.5 673 TYR B C 1
ATOM 13467 O O . TYR B 1 673 ? -36.844 14.078 15.172 1 96.5 673 TYR B O 1
ATOM 13475 N N . HIS B 1 674 ? -37.844 14.93 13.398 1 97 674 HIS B N 1
ATOM 13476 C CA . HIS B 1 674 ? -36.688 15.766 13.062 1 97 674 HIS B CA 1
ATOM 13477 C C . HIS B 1 674 ? -37.094 17.234 12.969 1 97 674 HIS B C 1
ATOM 13479 O O . HIS B 1 674 ? -37.969 17.594 12.164 1 97 674 HIS B O 1
ATOM 13485 N N . VAL B 1 675 ? -36.5 18.094 13.758 1 98 675 VAL B N 1
ATOM 13486 C CA . VAL B 1 675 ? -36.75 19.531 13.695 1 98 675 VAL B CA 1
ATOM 13487 C C . VAL B 1 675 ? -35.469 20.266 13.367 1 98 675 VAL B C 1
ATOM 13489 O O . VAL B 1 675 ? -34.438 20.031 14.008 1 98 675 VAL B O 1
ATOM 13492 N N . SER B 1 676 ? -35.531 21.094 12.383 1 98 676 SER B N 1
ATOM 13493 C CA . SER B 1 676 ? -34.438 21.969 12.016 1 98 676 SER B CA 1
ATOM 13494 C C . SER B 1 676 ? -34.781 23.438 12.227 1 98 676 SER B C 1
ATOM 13496 O O . SER B 1 676 ? -35.875 23.891 11.828 1 98 676 SER B O 1
ATOM 13498 N N . ALA B 1 677 ? -33.969 24.141 12.938 1 98.25 677 ALA B N 1
ATOM 13499 C CA . ALA B 1 677 ? -34.031 25.594 12.969 1 98.25 677 ALA B CA 1
ATOM 13500 C C . ALA B 1 677 ? -33.219 26.203 11.82 1 98.25 677 ALA B C 1
ATOM 13502 O O . ALA B 1 677 ? -32.031 26.016 11.719 1 98.25 677 ALA B O 1
ATOM 13503 N N . VAL B 1 678 ? -33.938 26.938 10.93 1 98 678 VAL B N 1
ATOM 13504 C CA . VAL B 1 678 ? -33.281 27.484 9.742 1 98 678 VAL B CA 1
ATOM 13505 C C . VAL B 1 678 ? -33.469 28.984 9.68 1 98 678 VAL B C 1
ATOM 13507 O O . VAL B 1 678 ? -34.438 29.516 10.242 1 98 678 VAL B O 1
ATOM 13510 N N . THR B 1 679 ? -32.531 29.734 9.086 1 97.31 679 THR B N 1
ATOM 13511 C CA . THR B 1 679 ? -32.688 31.172 8.883 1 97.31 679 THR B CA 1
ATOM 13512 C C . THR B 1 679 ? -33.938 31.438 8.047 1 97.31 679 THR B C 1
ATOM 13514 O O . THR B 1 679 ? -34.156 30.828 7 1 97.31 679 THR B O 1
ATOM 13517 N N . ALA B 1 680 ? -34.781 32.344 8.523 1 96.56 680 ALA B N 1
ATOM 13518 C CA . ALA B 1 680 ? -36 32.656 7.824 1 96.56 680 ALA B CA 1
ATOM 13519 C C . ALA B 1 680 ? -35.719 33.562 6.621 1 96.56 680 ALA B C 1
ATOM 13521 O O . ALA B 1 680 ? -36.375 33.438 5.586 1 96.56 680 ALA B O 1
ATOM 13522 N N . ASP B 1 681 ? -34.781 34.438 6.77 1 95.5 681 ASP B N 1
ATOM 13523 C CA . ASP B 1 681 ? -34.438 35.406 5.73 1 95.5 681 ASP B CA 1
ATOM 13524 C C . ASP B 1 681 ? -32.938 35.344 5.395 1 95.5 681 ASP B C 1
ATOM 13526 O O . ASP B 1 681 ? -32.156 34.781 6.148 1 95.5 681 ASP B O 1
ATOM 13530 N N . GLN B 1 682 ? -32.688 35.906 4.25 1 95.38 682 GLN B N 1
ATOM 13531 C CA . GLN B 1 682 ? -31.281 36.031 3.865 1 95.38 682 GLN B CA 1
ATOM 13532 C C . GLN B 1 682 ? -30.516 36.938 4.832 1 95.38 682 GLN B C 1
ATOM 13534 O O . GLN B 1 682 ? -31.031 37.969 5.25 1 95.38 682 GLN B O 1
ATOM 13539 N N . THR B 1 683 ? -29.375 36.531 5.258 1 94.06 683 THR B N 1
ATOM 13540 C CA . THR B 1 683 ? -28.469 37.312 6.082 1 94.06 683 THR B CA 1
ATOM 13541 C C . THR B 1 683 ? -27.219 37.719 5.297 1 94.06 683 THR B C 1
ATOM 13543 O O . THR B 1 683 ? -27.078 37.344 4.125 1 94.06 683 THR B O 1
ATOM 13546 N N . LEU B 1 684 ? -26.344 38.469 5.945 1 94.19 684 LEU B N 1
ATOM 13547 C CA . LEU B 1 684 ? -25.062 38.844 5.359 1 94.19 684 LEU B CA 1
ATOM 13548 C C . LEU B 1 684 ? -24.203 37.594 5.102 1 94.19 684 LEU B C 1
ATOM 13550 O O . LEU B 1 684 ? -23.328 37.625 4.23 1 94.19 684 LEU B O 1
ATOM 13554 N N . TRP B 1 685 ? -24.516 36.531 5.789 1 96.56 685 TRP B N 1
ATOM 13555 C CA . TRP B 1 685 ? -23.562 35.438 5.781 1 96.56 685 TRP B CA 1
ATOM 13556 C C . TRP B 1 685 ? -24.219 34.125 5.324 1 96.56 685 TRP B C 1
ATOM 13558 O O . TRP B 1 685 ? -23.547 33.156 5.055 1 96.56 685 TRP B O 1
ATOM 13568 N N . ALA B 1 686 ? -25.5 34.125 5.254 1 96.5 686 ALA B N 1
ATOM 13569 C CA . ALA B 1 686 ? -26.156 32.875 4.824 1 96.5 686 ALA B CA 1
ATOM 13570 C C . ALA B 1 686 ? -27.469 33.188 4.09 1 96.5 686 ALA B C 1
ATOM 13572 O O . ALA B 1 686 ? -28.109 34.219 4.359 1 96.5 686 ALA B O 1
ATOM 13573 N N . ASP B 1 687 ? -27.891 32.344 3.223 1 96.5 687 ASP B N 1
ATOM 13574 C CA . ASP B 1 687 ? -29.188 32.406 2.561 1 96.5 687 ASP B CA 1
ATOM 13575 C C . ASP B 1 687 ? -30.297 31.969 3.51 1 96.5 687 ASP B C 1
ATOM 13577 O O . ASP B 1 687 ? -30.047 31.359 4.543 1 96.5 687 ASP B O 1
ATOM 13581 N N . ALA B 1 688 ? -31.422 32.406 3.139 1 96.88 688 ALA B N 1
ATOM 13582 C CA . ALA B 1 688 ? -32.562 31.828 3.826 1 96.88 688 ALA B CA 1
ATOM 13583 C C . ALA B 1 688 ? -32.562 30.312 3.713 1 96.88 688 ALA B C 1
ATOM 13585 O O . ALA B 1 688 ? -32.219 29.75 2.66 1 96.88 688 ALA B O 1
ATOM 13586 N N . GLY B 1 689 ? -32.875 29.688 4.797 1 97.12 689 GLY B N 1
ATOM 13587 C CA . GLY B 1 689 ? -32.906 28.234 4.781 1 97.12 689 GLY B CA 1
ATOM 13588 C C . GLY B 1 689 ? -31.672 27.578 5.352 1 97.12 689 GLY B C 1
ATOM 13589 O O . GLY B 1 689 ? -31.594 26.359 5.469 1 97.12 689 GLY B O 1
ATOM 13590 N N . HIS B 1 690 ? -30.688 28.391 5.734 1 97.75 690 HIS B N 1
ATOM 13591 C CA . HIS B 1 690 ? -29.484 27.844 6.344 1 97.75 690 HIS B CA 1
ATOM 13592 C C . HIS B 1 690 ? -29.781 27.266 7.727 1 97.75 690 HIS B C 1
ATOM 13594 O O . HIS B 1 690 ? -30.328 27.969 8.586 1 97.75 690 HIS B O 1
ATOM 13600 N N . GLU B 1 691 ? -29.422 25.984 7.93 1 97.81 691 GLU B N 1
ATOM 13601 C CA . GLU B 1 691 ? -29.703 25.297 9.188 1 97.81 691 GLU B CA 1
ATOM 13602 C C . GLU B 1 691 ? -28.719 25.719 10.281 1 97.81 691 GLU B C 1
ATOM 13604 O O . GLU B 1 691 ? -27.516 25.641 10.086 1 97.81 691 GLU B O 1
ATOM 13609 N N . ILE B 1 692 ? -29.234 26.094 11.461 1 96.81 692 ILE B N 1
ATOM 13610 C CA . ILE B 1 692 ? -28.438 26.547 12.602 1 96.81 692 ILE B CA 1
ATOM 13611 C C . ILE B 1 692 ? -28.297 25.406 13.617 1 96.81 692 ILE B C 1
ATOM 13613 O O . ILE B 1 692 ? -27.266 25.297 14.289 1 96.81 692 ILE B O 1
ATOM 13617 N N . ALA B 1 693 ? -29.297 24.609 13.703 1 97.69 693 ALA B N 1
ATOM 13618 C CA . ALA B 1 693 ? -29.375 23.531 14.68 1 97.69 693 ALA B CA 1
ATOM 13619 C C . ALA B 1 693 ? -30.469 22.516 14.297 1 97.69 693 ALA B C 1
ATOM 13621 O O . ALA B 1 693 ? -31.344 22.828 13.492 1 97.69 693 ALA B O 1
ATOM 13622 N N . PHE B 1 694 ? -30.375 21.375 14.844 1 97.81 694 PHE B N 1
ATOM 13623 C CA . PHE B 1 694 ? -31.406 20.375 14.648 1 97.81 694 PHE B CA 1
ATOM 13624 C C . PHE B 1 694 ? -31.578 19.531 15.906 1 97.81 694 PHE B C 1
ATOM 13626 O O . PHE B 1 694 ? -30.766 19.594 16.828 1 97.81 694 PHE B O 1
ATOM 13633 N N . ALA B 1 695 ? -32.594 18.797 16.016 1 97.94 695 ALA B N 1
ATOM 13634 C CA . ALA B 1 695 ? -32.875 17.797 17.047 1 97.94 695 ALA B CA 1
ATOM 13635 C C . ALA B 1 695 ? -33.688 16.641 16.469 1 97.94 695 ALA B C 1
ATOM 13637 O O . ALA B 1 695 ? -34.469 16.812 15.531 1 97.94 695 ALA B O 1
ATOM 13638 N N . GLN B 1 696 ? -33.375 15.492 17.062 1 97.81 696 GLN B N 1
ATOM 13639 C CA . GLN B 1 696 ? -34.125 14.305 16.641 1 97.81 696 GLN B CA 1
ATOM 13640 C C . GLN B 1 696 ? -34.625 13.523 17.859 1 97.81 696 GLN B C 1
ATOM 13642 O O . GLN B 1 696 ? -34.031 13.57 18.938 1 97.81 696 GLN B O 1
ATOM 13647 N N . GLU B 1 697 ? -35.719 12.953 17.75 1 97.12 697 GLU B N 1
ATOM 13648 C CA . GLU B 1 697 ? -36.188 11.875 18.625 1 97.12 697 GLU B CA 1
ATOM 13649 C C . GLU B 1 697 ? -36.5 10.617 17.812 1 97.12 697 GLU B C 1
ATOM 13651 O O . GLU B 1 697 ? -37.281 10.664 16.859 1 97.12 697 GLU B O 1
ATOM 13656 N N . VAL B 1 698 ? -35.812 9.531 18.172 1 96.38 698 VAL B N 1
ATOM 13657 C CA . VAL B 1 698 ? -36 8.258 17.5 1 96.38 698 VAL B CA 1
ATOM 13658 C C . VAL B 1 698 ? -36.844 7.324 18.359 1 96.38 698 VAL B C 1
ATOM 13660 O O . VAL B 1 698 ? -36.594 7.18 19.562 1 96.38 698 VAL B O 1
ATOM 13663 N N . PHE B 1 699 ? -37.844 6.84 17.844 1 93.81 699 PHE B N 1
ATOM 13664 C CA . PHE B 1 699 ? -38.625 5.863 18.578 1 93.81 699 PHE B CA 1
ATOM 13665 C C . PHE B 1 699 ? -39.125 4.754 17.641 1 93.81 699 PHE B C 1
ATOM 13667 O O . PHE B 1 699 ? -39.25 4.961 16.438 1 93.81 699 PHE B O 1
ATOM 13674 N N . GLU B 1 700 ? -39.312 3.586 18.219 1 92.62 700 GLU B N 1
ATOM 13675 C CA . GLU B 1 700 ? -39.688 2.402 17.438 1 92.62 700 GLU B CA 1
ATOM 13676 C C . GLU B 1 700 ? -41.125 1.98 17.734 1 92.62 700 GLU B C 1
ATOM 13678 O O . GLU B 1 700 ? -41.562 2.025 18.891 1 92.62 700 GLU B O 1
ATOM 13683 N N . VAL B 1 701 ? -41.844 1.728 16.641 1 91.38 701 VAL B N 1
ATOM 13684 C CA . VAL B 1 701 ? -43.125 1.074 16.75 1 91.38 701 VAL B CA 1
ATOM 13685 C C . VAL B 1 701 ? -43.031 -0.38 16.297 1 91.38 701 VAL B C 1
ATOM 13687 O O . VAL B 1 701 ? -42.656 -0.655 15.148 1 91.38 701 VAL B O 1
ATOM 13690 N N . LYS B 1 702 ? -43.312 -1.335 17.156 1 80.44 702 LYS B N 1
ATOM 13691 C CA . LYS B 1 702 ? -43.062 -2.754 16.906 1 80.44 702 LYS B CA 1
ATOM 13692 C C . LYS B 1 702 ? -44.344 -3.473 16.531 1 80.44 702 LYS B C 1
ATOM 13694 O O . LYS B 1 702 ? -45.438 -3.078 16.969 1 80.44 702 LYS B O 1
ATOM 13699 N N . ASP B 1 703 ? -44.188 -4.199 15.359 1 70.81 703 ASP B N 1
ATOM 13700 C CA . ASP B 1 703 ? -45.25 -5.172 15.109 1 70.81 703 ASP B CA 1
ATOM 13701 C C . ASP B 1 703 ? -44.781 -6.594 15.406 1 70.81 703 ASP B C 1
ATOM 13703 O O . ASP B 1 703 ? -43.594 -6.906 15.227 1 70.81 703 ASP B O 1
ATOM 13707 N N . ASN B 1 704 ? -45.438 -7.328 16.297 1 59.53 704 ASN B N 1
ATOM 13708 C CA . ASN B 1 704 ? -45.094 -8.688 16.703 1 59.53 704 ASN B CA 1
ATOM 13709 C C . ASN B 1 704 ? -45.312 -9.68 15.555 1 59.53 704 ASN B C 1
ATOM 13711 O O . ASN B 1 704 ? -45.25 -10.898 15.766 1 59.53 704 ASN B O 1
ATOM 13715 N N . GLN B 1 705 ? -45.594 -9.336 14.273 1 59.44 705 GLN B N 1
ATOM 13716 C CA . GLN B 1 705 ? -45.969 -10.438 13.391 1 59.44 705 GLN B CA 1
ATOM 13717 C C . GLN B 1 705 ? -44.75 -10.992 12.656 1 59.44 705 GLN B C 1
ATOM 13719 O O . GLN B 1 705 ? -43.969 -10.242 12.102 1 59.44 705 GLN B O 1
ATOM 13724 N N . ILE B 1 706 ? -44.438 -12.156 12.898 1 55.16 706 ILE B N 1
ATOM 13725 C CA . ILE B 1 706 ? -43.344 -12.891 12.242 1 55.16 706 ILE B CA 1
ATOM 13726 C C . ILE B 1 706 ? -43.844 -13.406 10.891 1 55.16 706 ILE B C 1
ATOM 13728 O O . ILE B 1 706 ? -44.844 -14.117 10.812 1 55.16 706 ILE B O 1
ATOM 13732 N N . PRO B 1 707 ? -43.188 -13 9.727 1 54.72 707 PRO B N 1
ATOM 13733 C CA . PRO B 1 707 ? -43.688 -13.609 8.484 1 54.72 707 PRO B CA 1
ATOM 13734 C C . PRO B 1 707 ? -43.344 -15.094 8.383 1 54.72 707 PRO B C 1
ATOM 13736 O O . PRO B 1 707 ? -42.25 -15.508 8.75 1 54.72 707 PRO B O 1
ATOM 13739 N N . GLU B 1 708 ? -44.312 -15.969 8.18 1 52.88 708 GLU B N 1
ATOM 13740 C CA . GLU B 1 708 ? -44.094 -17.391 7.949 1 52.88 708 GLU B CA 1
ATOM 13741 C C . GLU B 1 708 ? -43.719 -17.656 6.488 1 52.88 708 GLU B C 1
ATOM 13743 O O . GLU B 1 708 ? -44.469 -17.281 5.586 1 52.88 708 GLU B O 1
ATOM 13748 N N . THR B 1 709 ? -42.594 -17.5 6.023 1 54.66 709 THR B N 1
ATOM 13749 C CA . THR B 1 709 ? -42.406 -17.859 4.621 1 54.66 709 THR B CA 1
ATOM 13750 C C . THR B 1 709 ? -42.062 -19.344 4.473 1 54.66 709 THR B C 1
ATOM 13752 O O . THR B 1 709 ? -41.281 -19.891 5.242 1 54.66 709 THR B O 1
ATOM 13755 N N . THR B 1 710 ? -42.906 -20.078 3.805 1 57.03 710 THR B N 1
ATOM 13756 C CA . THR B 1 710 ? -42.719 -21.453 3.385 1 57.03 710 THR B CA 1
ATOM 13757 C C . THR B 1 710 ? -41.469 -21.562 2.5 1 57.03 710 THR B C 1
ATOM 13759 O O . THR B 1 710 ? -41.375 -20.906 1.459 1 57.03 710 THR B O 1
ATOM 13762 N N . LEU B 1 711 ? -40.312 -21.891 3.092 1 66.5 711 LEU B N 1
ATOM 13763 C CA . LEU B 1 711 ? -39.031 -21.812 2.379 1 66.5 711 LEU B CA 1
ATOM 13764 C C . LEU B 1 711 ? -38.688 -23.156 1.739 1 66.5 711 LEU B C 1
ATOM 13766 O O . LEU B 1 711 ? -38.875 -24.203 2.354 1 66.5 711 LEU B O 1
ATOM 13770 N N . GLN B 1 712 ? -38.781 -23.328 0.352 1 79.38 712 GLN B N 1
ATOM 13771 C CA . GLN B 1 712 ? -38.156 -24.484 -0.288 1 79.38 712 GLN B CA 1
ATOM 13772 C C . GLN B 1 712 ? -36.75 -24.703 0.206 1 79.38 712 GLN B C 1
ATOM 13774 O O . GLN B 1 712 ? -35.938 -23.766 0.205 1 79.38 712 GLN B O 1
ATOM 13779 N N . LYS B 1 713 ? -36.594 -25.859 0.739 1 90 713 LYS B N 1
ATOM 13780 C CA . LYS B 1 713 ? -35.25 -26.203 1.251 1 90 713 LYS B CA 1
ATOM 13781 C C . LYS B 1 713 ? -34.219 -26.219 0.129 1 90 713 LYS B C 1
ATOM 13783 O O . LYS B 1 713 ? -34.438 -26.875 -0.901 1 90 713 LYS B O 1
ATOM 13788 N N . PRO B 1 714 ? -33.156 -25.594 0.236 1 95.75 714 PRO B N 1
ATOM 13789 C CA . PRO B 1 714 ? -32.094 -25.609 -0.773 1 95.75 714 PRO B CA 1
ATOM 13790 C C . PRO B 1 714 ? -31.328 -26.938 -0.803 1 95.75 714 PRO B C 1
ATOM 13792 O O . PRO B 1 714 ? -31.531 -27.797 0.061 1 95.75 714 PRO B O 1
ATOM 13795 N N . THR B 1 715 ? -30.562 -27.125 -1.88 1 95.88 715 THR B N 1
ATOM 13796 C CA . THR B 1 715 ? -29.625 -28.25 -1.924 1 95.88 715 THR B CA 1
ATOM 13797 C C . THR B 1 715 ? -28.406 -27.969 -1.051 1 95.88 715 THR B C 1
ATOM 13799 O O . THR B 1 715 ? -27.734 -26.953 -1.226 1 95.88 715 THR B O 1
ATOM 13802 N N . ILE B 1 716 ? -28.188 -28.75 -0.09 1 97.44 716 ILE B N 1
ATOM 13803 C CA . ILE B 1 716 ? -26.984 -28.656 0.743 1 97.44 716 ILE B CA 1
ATOM 13804 C C . ILE B 1 716 ? -25.984 -29.734 0.335 1 97.44 716 ILE B C 1
ATOM 13806 O O . ILE B 1 716 ? -26.328 -30.906 0.262 1 97.44 716 ILE B O 1
ATOM 13810 N N . VAL B 1 717 ? -24.859 -29.359 0.017 1 97.06 717 VAL B N 1
ATOM 13811 C CA . VAL B 1 717 ? -23.781 -30.266 -0.38 1 97.06 717 VAL B CA 1
ATOM 13812 C C . VAL B 1 717 ? -22.703 -30.281 0.698 1 97.06 717 VAL B C 1
ATOM 13814 O O . VAL B 1 717 ? -22.031 -29.281 0.938 1 97.06 717 VAL B O 1
ATOM 13817 N N . TYR B 1 718 ? -22.562 -31.359 1.365 1 95.38 718 TYR B N 1
ATOM 13818 C CA . TYR B 1 718 ? -21.484 -31.531 2.318 1 95.38 718 TYR B CA 1
ATOM 13819 C C . TYR B 1 718 ? -20.266 -32.156 1.648 1 95.38 718 TYR B C 1
ATOM 13821 O O . TYR B 1 718 ? -20.078 -33.375 1.714 1 95.38 718 TYR B O 1
ATOM 13829 N N . GLY B 1 719 ? -19.5 -31.328 0.993 1 92.38 719 GLY B N 1
ATOM 13830 C CA . GLY B 1 719 ? -18.281 -31.797 0.36 1 92.38 719 GLY B CA 1
ATOM 13831 C C . GLY B 1 719 ? -17.203 -32.156 1.354 1 92.38 719 GLY B C 1
ATOM 13832 O O . GLY B 1 719 ? -17.328 -31.891 2.549 1 92.38 719 GLY B O 1
ATOM 13833 N N . ASP B 1 720 ? -16.125 -32.812 0.888 1 92.06 720 ASP B N 1
ATOM 13834 C CA . ASP B 1 720 ? -14.969 -33.188 1.713 1 92.06 720 ASP B CA 1
ATOM 13835 C C . ASP B 1 720 ? -14.258 -31.922 2.223 1 92.06 720 ASP B C 1
ATOM 13837 O O . ASP B 1 720 ? -13.773 -31.891 3.357 1 92.06 720 ASP B O 1
ATOM 13841 N N . VAL B 1 721 ? -14.266 -30.844 1.386 1 94.19 721 VAL B N 1
ATOM 13842 C CA . VAL B 1 721 ? -13.484 -29.656 1.706 1 94.19 721 VAL B CA 1
ATOM 13843 C C . VAL B 1 721 ? -14.406 -28.438 1.771 1 94.19 721 VAL B C 1
ATOM 13845 O O . VAL B 1 721 ? -14.141 -27.5 2.518 1 94.19 721 VAL B O 1
ATOM 13848 N N . ILE B 1 722 ? -15.539 -28.484 1.006 1 96.62 722 ILE B N 1
ATOM 13849 C CA . ILE B 1 722 ? -16.406 -27.312 0.901 1 96.62 722 ILE B CA 1
ATOM 13850 C C . ILE B 1 722 ? -17.844 -27.719 1.221 1 96.62 722 ILE B C 1
ATOM 13852 O O . ILE B 1 722 ? -18.328 -28.75 0.764 1 96.62 722 ILE B O 1
ATOM 13856 N N . ILE B 1 723 ? -18.516 -26.922 1.983 1 97.81 723 ILE B N 1
ATOM 13857 C CA . ILE B 1 723 ? -19.953 -27.031 2.193 1 97.81 723 ILE B CA 1
ATOM 13858 C C . ILE B 1 723 ? -20.688 -26.031 1.312 1 97.81 723 ILE B C 1
ATOM 13860 O O . ILE B 1 723 ? -20.375 -24.828 1.328 1 97.81 723 ILE B O 1
ATOM 13864 N N . GLY B 1 724 ? -21.609 -26.516 0.497 1 97.94 724 GLY B N 1
ATOM 138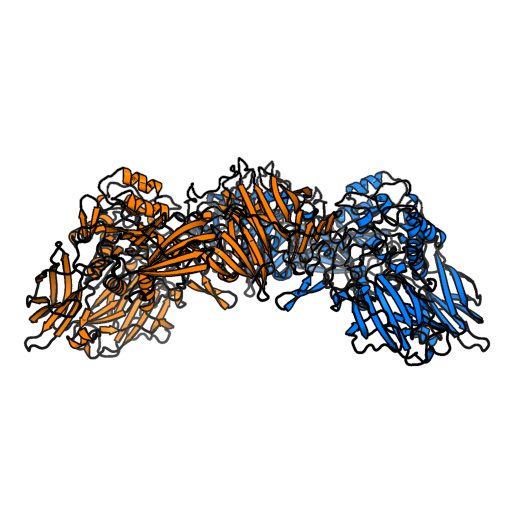65 C CA . GLY B 1 724 ? -22.391 -25.641 -0.365 1 97.94 724 GLY B CA 1
ATOM 13866 C C . GLY B 1 724 ? -23.859 -25.609 -0.006 1 97.94 724 GLY B C 1
ATOM 13867 O O . GLY B 1 724 ? -24.438 -26.641 0.375 1 97.94 724 GLY B O 1
ATOM 13868 N N . VAL B 1 725 ? -24.453 -24.438 -0.013 1 98.06 725 VAL B N 1
ATOM 13869 C CA . VAL B 1 725 ? -25.891 -24.219 0.127 1 98.06 725 VAL B CA 1
ATOM 13870 C C . VAL B 1 725 ? -26.422 -23.516 -1.115 1 98.06 725 VAL B C 1
ATOM 13872 O O . VAL B 1 725 ? -26.125 -22.344 -1.357 1 98.06 725 VAL B O 1
ATOM 13875 N N . HIS B 1 726 ? -27.25 -24.25 -1.936 1 97.25 726 HIS B N 1
ATOM 13876 C CA . HIS B 1 726 ? -27.688 -23.75 -3.23 1 97.25 726 HIS B CA 1
ATOM 13877 C C . HIS B 1 726 ? -29.203 -23.688 -3.32 1 97.25 726 HIS B C 1
ATOM 13879 O O . HIS B 1 726 ? -29.875 -24.734 -3.309 1 97.25 726 HIS B O 1
ATOM 13885 N N . GLY B 1 727 ? -29.688 -22.484 -3.314 1 95.38 727 GLY B N 1
ATOM 13886 C CA . GLY B 1 727 ? -31.109 -22.266 -3.559 1 95.38 727 GLY B CA 1
ATOM 13887 C C . GLY B 1 727 ? -31.391 -21.797 -4.969 1 95.38 727 GLY B C 1
ATOM 13888 O O . GLY B 1 727 ? -30.531 -21.875 -5.852 1 95.38 727 GLY B O 1
ATOM 13889 N N . GLU B 1 728 ? -32.594 -21.484 -5.293 1 91.56 728 GLU B N 1
ATOM 13890 C CA . GLU B 1 728 ? -33 -21.094 -6.637 1 91.56 728 GLU B CA 1
ATOM 13891 C C . GLU B 1 728 ? -32.25 -19.859 -7.105 1 91.56 728 GLU B C 1
ATOM 13893 O O . GLU B 1 728 ? -31.797 -19.797 -8.25 1 91.56 728 GLU B O 1
ATOM 13898 N N . ASN B 1 729 ? -32.062 -18.922 -6.227 1 93.88 729 ASN B N 1
ATOM 13899 C CA . ASN B 1 729 ? -31.469 -17.672 -6.668 1 93.88 729 ASN B CA 1
ATOM 13900 C C . ASN B 1 729 ? -30.25 -17.297 -5.832 1 93.88 729 ASN B C 1
ATOM 13902 O O . ASN B 1 729 ? -29.859 -16.125 -5.77 1 93.88 729 ASN B O 1
ATOM 13906 N N . PHE B 1 730 ? -29.734 -18.25 -5.113 1 96.12 730 PHE B N 1
ATOM 13907 C CA . PHE B 1 730 ? -28.531 -17.953 -4.336 1 96.12 730 PHE B CA 1
ATOM 13908 C C . PHE B 1 730 ? -27.641 -19.188 -4.219 1 96.12 730 PHE B C 1
ATOM 13910 O O . PHE B 1 730 ? -28.109 -20.312 -4.395 1 96.12 730 PHE B O 1
ATOM 13917 N N . SER B 1 731 ? -26.375 -18.984 -4.074 1 97.25 731 SER B N 1
ATOM 13918 C CA . SER B 1 731 ? -25.375 -20.016 -3.816 1 97.25 731 SER B CA 1
ATOM 13919 C C . SER B 1 731 ? -24.328 -19.531 -2.822 1 97.25 731 SER B C 1
ATOM 13921 O O . SER B 1 731 ? -23.797 -18.438 -2.965 1 97.25 731 SER B O 1
ATOM 13923 N N . MET B 1 732 ? -24.078 -20.297 -1.748 1 98.19 732 MET B N 1
ATOM 13924 C CA . MET B 1 732 ? -23.078 -20 -0.729 1 98.19 732 MET B CA 1
ATOM 13925 C C . MET B 1 732 ? -22.125 -21.172 -0.555 1 98.19 732 MET B C 1
ATOM 13927 O O . MET B 1 732 ? -22.547 -22.312 -0.493 1 98.19 732 MET B O 1
ATOM 13931 N N . MET B 1 733 ? -20.875 -20.875 -0.553 1 97.81 733 MET B N 1
ATOM 13932 C CA . MET B 1 733 ? -19.875 -21.938 -0.346 1 97.81 733 MET B CA 1
ATOM 13933 C C . MET B 1 733 ? -18.969 -21.594 0.827 1 97.81 733 MET B C 1
ATOM 13935 O O . MET B 1 733 ? -18.453 -20.484 0.916 1 97.81 733 MET B O 1
ATOM 13939 N N . PHE B 1 734 ? -18.766 -22.484 1.75 1 98 734 PHE B N 1
ATOM 13940 C CA . PHE B 1 734 ? -17.938 -22.375 2.939 1 98 734 PHE B CA 1
ATOM 13941 C C . PHE B 1 734 ? -16.75 -23.328 2.861 1 98 734 PHE B C 1
ATOM 13943 O O . PHE B 1 734 ? -16.938 -24.547 2.82 1 98 734 PHE B O 1
ATOM 13950 N N . ASP B 1 735 ? -15.602 -22.844 2.867 1 96.38 735 ASP B N 1
ATOM 13951 C CA . ASP B 1 735 ? -14.367 -23.578 2.574 1 96.38 735 ASP B CA 1
ATOM 13952 C C . ASP B 1 735 ? -13.625 -23.938 3.859 1 96.38 735 ASP B C 1
ATOM 13954 O O . ASP B 1 735 ? -13.141 -23.047 4.574 1 96.38 735 ASP B O 1
ATOM 13958 N N . LYS B 1 736 ? -13.43 -25.188 4.109 1 95.19 736 LYS B N 1
ATOM 13959 C CA . LYS B 1 736 ? -12.773 -25.703 5.309 1 95.19 736 LYS B CA 1
ATOM 13960 C C . LYS B 1 736 ? -11.266 -25.484 5.25 1 95.19 736 LYS B C 1
ATOM 13962 O O . LYS B 1 736 ? -10.586 -25.516 6.277 1 95.19 736 LYS B O 1
ATOM 13967 N N . LYS B 1 737 ? -10.711 -25.312 4.062 1 91.31 737 LYS B N 1
ATOM 13968 C CA . LYS B 1 737 ? -9.281 -25.062 3.898 1 91.31 737 LYS B CA 1
ATOM 13969 C C . LYS B 1 737 ? -8.945 -23.594 4.102 1 91.31 737 LYS B C 1
ATOM 13971 O O . LYS B 1 737 ? -8.039 -23.25 4.863 1 91.31 737 LYS B O 1
ATOM 13976 N N . GLU B 1 738 ? -9.703 -22.703 3.428 1 89.5 738 GLU B N 1
ATOM 13977 C CA . GLU B 1 738 ? -9.5 -21.266 3.555 1 89.5 738 GLU B CA 1
ATOM 13978 C C . GLU B 1 738 ? -9.969 -20.766 4.918 1 89.5 738 GLU B C 1
ATOM 13980 O O . GLU B 1 738 ? -9.469 -19.75 5.414 1 89.5 738 GLU B O 1
ATOM 13985 N N . GLY B 1 739 ? -10.945 -21.453 5.508 1 94.44 739 GLY B N 1
ATOM 13986 C CA . GLY B 1 739 ? -11.523 -21.062 6.785 1 94.44 739 GLY B CA 1
ATOM 13987 C C . GLY B 1 739 ? -12.555 -19.953 6.656 1 94.44 739 GLY B C 1
ATOM 13988 O O . GLY B 1 739 ? -12.328 -18.828 7.113 1 94.44 739 GLY B O 1
ATOM 13989 N N . GLY B 1 740 ? -13.688 -20.203 6.137 1 97.06 740 GLY B N 1
ATOM 13990 C CA . GLY B 1 740 ? -14.742 -19.203 6.027 1 97.06 740 GLY B CA 1
ATOM 13991 C C . GLY B 1 740 ? -15.516 -19.281 4.723 1 97.06 740 GLY B C 1
ATOM 13992 O O . GLY B 1 740 ? -15.422 -20.281 4.004 1 97.06 740 GLY B O 1
ATOM 13993 N N . ILE B 1 741 ? -16.344 -18.25 4.434 1 97.62 741 ILE B N 1
ATOM 13994 C CA . ILE B 1 741 ? -17.125 -18.203 3.199 1 97.62 741 ILE B CA 1
ATOM 13995 C C . ILE B 1 741 ? -16.203 -17.859 2.029 1 97.62 741 ILE B C 1
ATOM 13997 O O . ILE B 1 741 ? -15.438 -16.891 2.102 1 97.62 741 ILE B O 1
ATOM 14001 N N . SER B 1 742 ? -16.219 -18.656 1.01 1 96.12 742 SER B N 1
ATOM 14002 C CA . SER B 1 742 ? -15.352 -18.422 -0.132 1 96.12 742 SER B CA 1
ATOM 14003 C C . SER B 1 742 ? -16.141 -17.953 -1.352 1 96.12 742 SER B C 1
ATOM 14005 O O . SER B 1 742 ? -15.562 -17.484 -2.328 1 96.12 742 SER B O 1
ATOM 14007 N N . SER B 1 743 ? -17.453 -18.109 -1.329 1 97.12 743 SER B N 1
ATOM 14008 C CA . SER B 1 743 ? -18.312 -17.672 -2.428 1 97.12 743 SER B CA 1
ATOM 14009 C C . SER B 1 743 ? -19.703 -17.266 -1.923 1 97.12 743 SER B C 1
ATOM 14011 O O . SER B 1 743 ? -20.266 -17.922 -1.042 1 97.12 743 SER B O 1
ATOM 14013 N N . LEU B 1 744 ? -20.156 -16.188 -2.334 1 97.44 744 LEU B N 1
ATOM 14014 C CA . LEU B 1 744 ? -21.516 -15.695 -2.127 1 97.44 744 LEU B CA 1
ATOM 14015 C C . LEU B 1 744 ? -22.094 -15.148 -3.426 1 97.44 744 LEU B C 1
ATOM 14017 O O . LEU B 1 744 ? -21.656 -14.102 -3.918 1 97.44 744 LEU B O 1
ATOM 14021 N N . LYS B 1 745 ? -23.125 -15.875 -3.957 1 96.94 745 LYS B N 1
ATOM 14022 C CA . LYS B 1 745 ? -23.766 -15.461 -5.207 1 96.94 745 LYS B CA 1
ATOM 14023 C C . LYS B 1 745 ? -25.25 -15.203 -5.012 1 96.94 745 LYS B C 1
ATOM 14025 O O . LYS B 1 745 ? -25.922 -15.945 -4.289 1 96.94 745 LYS B O 1
ATOM 14030 N N . TYR B 1 746 ? -25.719 -14.188 -5.465 1 96.56 746 TYR B N 1
ATOM 14031 C CA . TYR B 1 746 ? -27.125 -13.93 -5.723 1 96.56 746 TYR B CA 1
ATOM 14032 C C . TYR B 1 746 ? -27.375 -13.656 -7.203 1 96.56 746 TYR B C 1
ATOM 14034 O O . TYR B 1 746 ? -26.625 -12.906 -7.832 1 96.56 746 TYR B O 1
ATOM 14042 N N . ASN B 1 747 ? -28.359 -14.391 -7.742 1 94.38 747 ASN B N 1
ATOM 14043 C CA . ASN B 1 747 ? -28.672 -14.266 -9.164 1 94.38 747 ASN B CA 1
ATOM 14044 C C . ASN B 1 747 ? -27.422 -14.414 -10.031 1 94.38 747 ASN B C 1
ATOM 14046 O O . ASN B 1 747 ? -27.172 -13.578 -10.898 1 94.38 747 ASN B O 1
ATOM 14050 N N . ASP B 1 748 ? -26.531 -15.312 -9.656 1 92 748 ASP B N 1
ATOM 14051 C CA . ASP B 1 748 ? -25.359 -15.797 -10.383 1 92 748 ASP B CA 1
ATOM 14052 C C . ASP B 1 748 ? -24.234 -14.758 -10.391 1 92 748 ASP B C 1
ATOM 14054 O O . ASP B 1 748 ? -23.266 -14.883 -11.141 1 92 748 ASP B O 1
ATOM 14058 N N . PHE B 1 749 ? -24.406 -13.688 -9.586 1 94.75 749 PHE B N 1
ATOM 14059 C CA . PHE B 1 749 ? -23.344 -12.703 -9.445 1 94.75 749 PHE B CA 1
ATOM 14060 C C . PHE B 1 749 ? -22.484 -13 -8.219 1 94.75 749 PHE B C 1
ATOM 14062 O O . PHE B 1 749 ? -23 -13.102 -7.105 1 94.75 749 PHE B O 1
ATOM 14069 N N . GLU B 1 750 ? -21.125 -13.125 -8.438 1 95.94 750 GLU B N 1
ATOM 14070 C CA . GLU B 1 750 ? -20.188 -13.414 -7.352 1 95.94 750 GLU B CA 1
ATOM 14071 C C . GLU B 1 750 ? -19.797 -12.133 -6.617 1 95.94 750 GLU B C 1
ATOM 14073 O O . GLU B 1 750 ? -19.297 -11.188 -7.234 1 95.94 750 GLU B O 1
ATOM 14078 N N . TYR B 1 751 ? -19.922 -12.133 -5.258 1 95.19 751 TYR B N 1
ATOM 14079 C CA . TYR B 1 751 ? -19.688 -10.906 -4.516 1 95.19 751 TYR B CA 1
ATOM 14080 C C . TYR B 1 751 ? -18.375 -10.992 -3.732 1 95.19 751 TYR B C 1
ATOM 14082 O O . TYR B 1 751 ? -17.766 -9.969 -3.424 1 95.19 751 TYR B O 1
ATOM 14090 N N . ILE B 1 752 ? -17.938 -12.203 -3.395 1 91.12 752 ILE B N 1
ATOM 14091 C CA . ILE B 1 752 ? -16.797 -12.406 -2.514 1 91.12 752 ILE B CA 1
ATOM 14092 C C . ILE B 1 752 ? -15.539 -12.672 -3.348 1 91.12 752 ILE B C 1
ATOM 14094 O O . ILE B 1 752 ? -15.555 -13.523 -4.242 1 91.12 752 ILE B O 1
ATOM 14098 N N . THR B 1 753 ? -14.43 -11.883 -3.119 1 91.69 753 THR B N 1
ATOM 14099 C CA . THR B 1 753 ? -13.188 -12.117 -3.84 1 91.69 753 THR B CA 1
ATOM 14100 C C . THR B 1 753 ? -12.25 -13.008 -3.023 1 91.69 753 THR B C 1
ATOM 14102 O O . THR B 1 753 ? -11.453 -13.766 -3.584 1 91.69 753 THR B O 1
ATOM 14105 N N . ARG B 1 754 ? -12.258 -12.883 -1.736 1 93 754 ARG B N 1
ATOM 14106 C CA . ARG B 1 754 ? -11.562 -13.664 -0.719 1 93 754 ARG B CA 1
ATOM 14107 C C . ARG B 1 754 ? -12.398 -13.766 0.554 1 93 754 ARG B C 1
ATOM 14109 O O . ARG B 1 754 ? -13.305 -12.961 0.779 1 93 754 ARG B O 1
ATOM 14116 N N . THR B 1 755 ? -12.07 -14.75 1.344 1 95.5 755 THR B N 1
ATOM 14117 C CA . THR B 1 755 ? -12.758 -14.898 2.625 1 95.5 755 THR B CA 1
ATOM 14118 C C . THR B 1 755 ? -12.602 -13.633 3.469 1 95.5 755 THR B C 1
ATOM 14120 O O . THR B 1 755 ? -11.484 -13.156 3.682 1 95.5 755 THR B O 1
ATOM 14123 N N . PRO B 1 756 ? -13.742 -13.023 3.951 1 96.81 756 PRO B N 1
ATOM 14124 C CA . PRO B 1 756 ? -13.656 -11.859 4.836 1 96.81 756 PRO B CA 1
ATOM 14125 C C . PRO B 1 756 ? -12.859 -12.148 6.105 1 96.81 756 PRO B C 1
ATOM 14127 O O . PRO B 1 756 ? -12.906 -13.266 6.637 1 96.81 756 PRO B O 1
ATOM 14130 N N . LYS B 1 757 ? -12.148 -11.164 6.602 1 96.5 757 LYS B N 1
ATOM 14131 C CA . LYS B 1 757 ? -11.289 -11.352 7.766 1 96.5 757 LYS B CA 1
ATOM 14132 C C . LYS B 1 757 ? -11.711 -10.438 8.914 1 96.5 757 LYS B C 1
ATOM 14134 O O . LYS B 1 757 ? -12.07 -9.281 8.688 1 96.5 757 LYS B O 1
ATOM 14139 N N . VAL B 1 758 ? -11.672 -11.016 10.148 1 98 758 VAL B N 1
ATOM 14140 C CA . VAL B 1 758 ? -11.867 -10.188 11.336 1 98 758 VAL B CA 1
ATOM 14141 C C . VAL B 1 758 ? -10.688 -9.242 11.508 1 98 758 VAL B C 1
ATOM 14143 O O . VAL B 1 758 ? -9.531 -9.648 11.336 1 98 758 VAL B O 1
ATOM 14146 N N . SER B 1 759 ? -11.016 -8.062 11.781 1 97.12 759 SER B N 1
ATOM 14147 C CA . SER B 1 759 ? -9.984 -7.051 11.992 1 97.12 759 SER B CA 1
ATOM 14148 C C . SER B 1 759 ? -10.07 -6.445 13.383 1 97.12 759 SER B C 1
ATOM 14150 O O . SER B 1 759 ? -11.164 -6.145 13.867 1 97.12 759 SER B O 1
ATOM 14152 N N . PHE B 1 760 ? -8.906 -6.293 14.031 1 98.44 760 PHE B N 1
ATOM 14153 C CA . PHE B 1 760 ? -8.781 -5.641 15.328 1 98.44 760 PHE B CA 1
ATOM 14154 C C . PHE B 1 760 ? -8.008 -4.336 15.211 1 98.44 760 PHE B C 1
ATOM 14156 O O . PHE B 1 760 ? -7.574 -3.77 16.219 1 98.44 760 PHE B O 1
ATOM 14163 N N . TRP B 1 761 ? -7.777 -3.883 13.992 1 98.06 761 TRP B N 1
ATOM 14164 C CA . TRP B 1 761 ? -6.926 -2.727 13.75 1 98.06 761 TRP B CA 1
ATOM 14165 C C . TRP B 1 761 ? -7.637 -1.699 12.875 1 98.06 761 TRP B C 1
ATOM 14167 O O . TRP B 1 761 ? -8.359 -2.062 11.945 1 98.06 761 TRP B O 1
ATOM 14177 N N . ARG B 1 762 ? -7.527 -0.51 13.18 1 97.81 762 ARG B N 1
ATOM 14178 C CA . ARG B 1 762 ? -7.793 0.621 12.297 1 97.81 762 ARG B CA 1
ATOM 14179 C C . ARG B 1 762 ? -6.523 1.425 12.039 1 97.81 762 ARG B C 1
ATOM 14181 O O . ARG B 1 762 ? -5.605 1.425 12.859 1 97.81 762 ARG B O 1
ATOM 14188 N N . ALA B 1 763 ? -6.422 2.09 10.875 1 98.12 763 ALA B N 1
ATOM 14189 C CA . ALA B 1 763 ? -5.273 2.961 10.664 1 98.12 763 ALA B CA 1
ATOM 14190 C C . ALA B 1 763 ? -5.16 4.008 11.766 1 98.12 763 ALA B C 1
ATOM 14192 O O . ALA B 1 763 ? -6.172 4.551 12.219 1 98.12 763 ALA B O 1
ATOM 14193 N N . MET B 1 764 ? -3.986 4.289 12.164 1 98.25 764 MET B N 1
ATOM 14194 C CA . MET B 1 764 ? -3.773 5.242 13.25 1 98.25 764 MET B CA 1
ATOM 14195 C C . MET B 1 764 ? -4.043 6.668 12.789 1 98.25 764 MET B C 1
ATOM 14197 O O . MET B 1 764 ? -3.695 7.035 11.664 1 98.25 764 MET B O 1
ATOM 14201 N N . THR B 1 765 ? -4.762 7.422 13.633 1 98.12 765 THR B N 1
ATOM 14202 C CA . THR B 1 765 ? -4.898 8.859 13.414 1 98.12 765 THR B CA 1
ATOM 14203 C C . THR B 1 765 ? -3.658 9.602 13.906 1 98.12 765 THR B C 1
ATOM 14205 O O . THR B 1 765 ? -2.814 9.023 14.594 1 98.12 765 THR B O 1
ATOM 14208 N N . ASP B 1 766 ? -3.539 10.875 13.562 1 97.88 766 ASP B N 1
ATOM 14209 C CA . ASP B 1 766 ? -2.455 11.695 14.102 1 97.88 766 ASP B CA 1
ATOM 14210 C C . ASP B 1 766 ? -2.51 11.742 15.625 1 97.88 766 ASP B C 1
ATOM 14212 O O . ASP B 1 766 ? -1.472 11.742 16.297 1 97.88 766 ASP B O 1
ATOM 14216 N N . ASN B 1 767 ? -3.709 11.781 16.156 1 98 767 ASN B N 1
ATOM 14217 C CA . ASN B 1 767 ? -3.879 11.773 17.609 1 98 767 ASN B CA 1
ATOM 14218 C C . ASN B 1 767 ? -3.385 10.477 18.234 1 98 767 ASN B C 1
ATOM 14220 O O . ASN B 1 767 ? -2.736 10.484 19.281 1 98 767 ASN B O 1
ATOM 14224 N N . ASP B 1 768 ? -3.697 9.352 17.594 1 98.19 768 ASP B N 1
ATOM 14225 C CA . ASP B 1 768 ? -3.191 8.062 18.047 1 98.19 768 ASP B CA 1
ATOM 14226 C C . ASP B 1 768 ? -1.665 8.055 18.094 1 98.19 768 ASP B C 1
ATOM 14228 O O . ASP B 1 768 ? -1.064 7.625 19.078 1 98.19 768 ASP B O 1
ATOM 14232 N N . THR B 1 769 ? -1.12 8.477 17.047 1 97.19 769 THR B N 1
ATOM 14233 C CA . THR B 1 769 ? 0.333 8.477 16.922 1 97.19 769 THR B CA 1
ATOM 14234 C C . THR B 1 769 ? 0.967 9.344 18 1 97.19 769 THR B C 1
ATOM 14236 O O . THR B 1 769 ? 1.962 8.953 18.625 1 97.19 769 THR B O 1
ATOM 14239 N N . GLY B 1 770 ? 0.374 10.57 18.203 1 96.44 770 GLY B N 1
ATOM 14240 C CA . GLY B 1 770 ? 0.877 11.453 19.25 1 96.44 770 GLY B CA 1
ATOM 14241 C C . GLY B 1 770 ? 0.8 10.836 20.625 1 96.44 770 GLY B C 1
ATOM 14242 O O . GLY B 1 770 ? 1.641 11.117 21.484 1 96.44 770 GLY B O 1
ATOM 14243 N N . ALA B 1 771 ? -0.174 9.969 20.812 1 97.31 771 ALA B N 1
ATOM 14244 C CA . ALA B 1 771 ? -0.371 9.328 22.109 1 97.31 771 ALA B CA 1
ATOM 14245 C C . ALA B 1 771 ? 0.449 8.047 22.234 1 97.31 771 ALA B C 1
ATOM 14247 O O . ALA B 1 771 ? 0.252 7.258 23.156 1 97.31 771 ALA B O 1
ATOM 14248 N N . SER B 1 772 ? 1.317 7.691 21.234 1 96.88 772 SER B N 1
ATOM 14249 C CA . SER B 1 772 ? 2.211 6.539 21.188 1 96.88 772 SER B CA 1
ATOM 14250 C C . SER B 1 772 ? 1.428 5.238 21.016 1 96.88 772 SER B C 1
ATOM 14252 O O . SER B 1 772 ? 1.894 4.172 21.422 1 96.88 772 SER B O 1
ATOM 14254 N N . GLU B 1 773 ? 0.257 5.344 20.469 1 97.69 773 GLU B N 1
ATOM 14255 C CA . GLU B 1 773 ? -0.623 4.184 20.328 1 97.69 773 GLU B CA 1
ATOM 14256 C C . GLU B 1 773 ? -0.069 3.186 19.328 1 97.69 773 GLU B C 1
ATOM 14258 O O . GLU B 1 773 ? -0.306 1.981 19.438 1 97.69 773 GLU B O 1
ATOM 14263 N N . PRO B 1 774 ? 0.648 3.602 18.266 1 97.44 774 PRO B N 1
ATOM 14264 C CA . PRO B 1 774 ? 1.232 2.584 17.391 1 97.44 774 PRO B CA 1
ATOM 14265 C C . PRO B 1 774 ? 2.072 1.56 18.156 1 97.44 774 PRO B C 1
ATOM 14267 O O . PRO B 1 774 ? 1.959 0.357 17.906 1 97.44 774 PRO B O 1
ATOM 14270 N N . TYR B 1 775 ? 2.902 2.02 19.109 1 97.81 775 TYR B N 1
ATOM 14271 C CA . TYR B 1 775 ? 3.691 1.119 19.938 1 97.81 775 TYR B CA 1
ATOM 14272 C C . TYR B 1 775 ? 2.805 0.363 20.922 1 97.81 775 TYR B C 1
ATOM 14274 O O . TYR B 1 775 ? 2.896 -0.861 21.047 1 97.81 775 TYR B O 1
ATOM 14282 N N . ASN B 1 776 ? 1.884 1.083 21.609 1 97.75 776 ASN B N 1
ATOM 14283 C CA . ASN B 1 776 ? 1.113 0.512 22.703 1 97.75 776 ASN B CA 1
ATOM 14284 C C . ASN B 1 776 ? 0.118 -0.532 22.203 1 97.75 776 ASN B C 1
ATOM 14286 O O . ASN B 1 776 ? -0.184 -1.494 22.922 1 97.75 776 ASN B O 1
ATOM 14290 N N . LEU B 1 777 ? -0.406 -0.332 21 1 98.06 777 LEU B N 1
ATOM 14291 C CA . LEU B 1 777 ? -1.478 -1.182 20.484 1 98.06 777 LEU B CA 1
ATOM 14292 C C . LEU B 1 777 ? -0.958 -2.115 19.406 1 98.06 777 LEU B C 1
ATOM 14294 O O . LEU B 1 777 ? -1.745 -2.756 18.703 1 98.06 777 LEU B O 1
ATOM 14298 N N . ALA B 1 778 ? 0.351 -2.275 19.266 1 98.06 778 ALA B N 1
ATOM 14299 C CA . ALA B 1 778 ? 1.008 -2.934 18.141 1 98.06 778 ALA B CA 1
ATOM 14300 C C . ALA B 1 778 ? 0.488 -4.355 17.953 1 98.06 778 ALA B C 1
ATOM 14302 O O . ALA B 1 778 ? 0.343 -4.828 16.828 1 98.06 778 ALA B O 1
ATOM 14303 N N . GLN B 1 779 ? 0.089 -5.043 18.953 1 97.44 779 GLN B N 1
ATOM 14304 C CA . GLN B 1 779 ? -0.349 -6.434 18.922 1 97.44 779 GLN B CA 1
ATOM 14305 C C . GLN B 1 779 ? -1.625 -6.59 18.109 1 97.44 779 GLN B C 1
ATOM 14307 O O . GLN B 1 779 ? -1.823 -7.613 17.453 1 97.44 779 GLN B O 1
ATOM 14312 N N . TRP B 1 780 ? -2.43 -5.598 18.141 1 98.44 780 TRP B N 1
ATOM 14313 C CA . TRP B 1 780 ? -3.707 -5.668 17.438 1 98.44 780 TRP B CA 1
ATOM 14314 C C . TRP B 1 780 ? -3.506 -5.586 15.93 1 98.44 780 TRP B C 1
ATOM 14316 O O . TRP B 1 780 ? -4.367 -6.008 15.164 1 98.44 780 TRP B O 1
ATOM 14326 N N . TYR B 1 781 ? -2.318 -5.027 15.508 1 98.06 781 TYR B N 1
ATOM 14327 C CA . TYR B 1 781 ? -1.99 -4.898 14.094 1 98.06 781 TYR B CA 1
ATOM 14328 C C . TYR B 1 781 ? -1.876 -6.266 13.43 1 98.06 781 TYR B C 1
ATOM 14330 O O . TYR B 1 781 ? -2.211 -6.426 12.258 1 98.06 781 TYR B O 1
ATOM 14338 N N . THR B 1 782 ? -1.471 -7.246 14.18 1 98.12 782 THR B N 1
ATOM 14339 C CA . THR B 1 782 ? -1.216 -8.57 13.617 1 98.12 782 THR B CA 1
ATOM 14340 C C . THR B 1 782 ? -2.309 -9.547 14.031 1 98.12 782 THR B C 1
ATOM 14342 O O . THR B 1 782 ? -2.523 -10.562 13.367 1 98.12 782 THR B O 1
ATOM 14345 N N . ALA B 1 783 ? -3.062 -9.281 15.039 1 98.44 783 ALA B N 1
ATOM 14346 C CA . ALA B 1 783 ? -3.947 -10.242 15.695 1 98.44 783 ALA B CA 1
ATOM 14347 C C . ALA B 1 783 ? -4.934 -10.852 14.695 1 98.44 783 ALA B C 1
ATOM 14349 O O . ALA B 1 783 ? -5.121 -12.07 14.664 1 98.44 783 ALA B O 1
ATOM 14350 N N . GLY B 1 784 ? -5.559 -9.984 13.977 1 97.94 784 GLY B N 1
ATOM 14351 C CA . GLY B 1 784 ? -6.512 -10.445 12.984 1 97.94 784 GLY B CA 1
ATOM 14352 C C . GLY B 1 784 ? -5.875 -10.75 11.641 1 97.94 784 GLY B C 1
ATOM 14353 O O . GLY B 1 784 ? -6.223 -11.734 10.992 1 97.94 784 GLY B O 1
ATOM 14354 N N . LYS B 1 785 ? -4.879 -10 11.242 1 97.12 785 LYS B N 1
ATOM 14355 C CA . LYS B 1 785 ? -4.25 -10.086 9.922 1 97.12 785 LYS B CA 1
ATOM 14356 C C . LYS B 1 785 ? -3.627 -11.461 9.703 1 97.12 785 LYS B C 1
ATOM 14358 O O . LYS B 1 785 ? -3.76 -12.039 8.625 1 97.12 785 LYS B O 1
ATOM 14363 N N . PHE B 1 786 ? -2.973 -11.938 10.773 1 97.88 786 PHE B N 1
ATOM 14364 C CA . PHE B 1 786 ? -2.227 -13.188 10.648 1 97.88 786 PHE B CA 1
ATOM 14365 C C . PHE B 1 786 ? -2.852 -14.281 11.5 1 97.88 786 PHE B C 1
ATOM 14367 O O . PHE B 1 786 ? -2.176 -15.242 11.883 1 97.88 786 PHE B O 1
ATOM 14374 N N . ALA B 1 787 ? -4.164 -14.164 11.82 1 98 787 ALA B N 1
ATOM 14375 C CA . ALA B 1 787 ? -4.844 -15.188 12.609 1 98 787 ALA B CA 1
ATOM 14376 C C . ALA B 1 787 ? -4.828 -16.531 11.898 1 98 787 ALA B C 1
ATOM 14378 O O . ALA B 1 787 ? -4.898 -16.594 10.672 1 98 787 ALA B O 1
ATOM 14379 N N . LYS B 1 788 ? -4.781 -17.562 12.695 1 96.12 788 LYS B N 1
ATOM 14380 C CA . LYS B 1 788 ? -4.773 -18.922 12.172 1 96.12 788 LYS B CA 1
ATOM 14381 C C . LYS B 1 788 ? -6.145 -19.578 12.312 1 96.12 788 LYS B C 1
ATOM 14383 O O . LYS B 1 788 ? -6.723 -19.594 13.398 1 96.12 788 LYS B O 1
ATOM 14388 N N . TYR B 1 789 ? -6.672 -20.078 11.219 1 93.88 789 TYR B N 1
ATOM 14389 C CA . TYR B 1 789 ? -7.883 -20.891 11.242 1 93.88 789 TYR B CA 1
ATOM 14390 C C . TYR B 1 789 ? -7.633 -22.219 11.938 1 93.88 789 TYR B C 1
ATOM 14392 O O . TYR B 1 789 ? -6.656 -22.906 11.633 1 93.88 789 TYR B O 1
ATOM 14400 N N . LYS B 1 790 ? -8.531 -22.625 12.883 1 95.38 790 LYS B N 1
ATOM 14401 C CA . LYS B 1 790 ? -8.312 -23.828 13.688 1 95.38 790 LYS B CA 1
ATOM 14402 C C . LYS B 1 790 ? -9.312 -24.922 13.32 1 95.38 790 LYS B C 1
ATOM 14404 O O . LYS B 1 790 ? -8.922 -26.016 12.938 1 95.38 790 LYS B O 1
ATOM 14409 N N . THR B 1 791 ? -10.578 -24.594 13.5 1 96.38 791 THR B N 1
ATOM 14410 C CA . THR B 1 791 ? -11.594 -25.641 13.344 1 96.38 791 THR B CA 1
ATOM 14411 C C . THR B 1 791 ? -12.859 -25.078 12.719 1 96.38 791 THR B C 1
ATOM 14413 O O . THR B 1 791 ? -13.047 -23.859 12.672 1 96.38 791 THR B O 1
ATOM 14416 N N . VAL B 1 792 ? -13.727 -25.953 12.203 1 97.25 792 VAL B N 1
ATOM 14417 C CA . VAL B 1 792 ? -15.062 -25.625 11.695 1 97.25 792 VAL B CA 1
ATOM 14418 C C . VAL B 1 792 ? -16.078 -26.641 12.227 1 97.25 792 VAL B C 1
ATOM 14420 O O . VAL B 1 792 ? -15.75 -27.828 12.398 1 97.25 792 VAL B O 1
ATOM 14423 N N . SER B 1 793 ? -17.219 -26.219 12.625 1 97.88 793 SER B N 1
ATOM 14424 C CA . SER B 1 793 ? -18.375 -27.047 12.969 1 97.88 793 SER B CA 1
ATOM 14425 C C . SER B 1 793 ? -19.656 -26.531 12.312 1 97.88 793 SER B C 1
ATOM 14427 O O . SER B 1 793 ? -19.719 -25.359 11.93 1 97.88 793 SER B O 1
ATOM 14429 N N . TRP B 1 794 ? -20.578 -27.344 12.023 1 97.62 794 TRP B N 1
ATOM 14430 C CA . TRP B 1 794 ? -21.844 -26.906 11.438 1 97.62 794 TRP B CA 1
ATOM 14431 C C . TRP B 1 794 ? -23.016 -27.672 12.047 1 97.62 794 TRP B C 1
ATOM 14433 O O . TRP B 1 794 ? -22.828 -28.781 12.562 1 97.62 794 TRP B O 1
ATOM 14443 N N . LEU B 1 795 ? -24.156 -27.078 12.086 1 97.69 795 LEU B N 1
ATOM 14444 C CA . LEU B 1 795 ? -25.422 -27.609 12.594 1 97.69 795 LEU B CA 1
ATOM 14445 C C . LEU B 1 795 ? -26.562 -27.281 11.641 1 97.69 795 LEU B C 1
ATOM 14447 O O . LEU B 1 795 ? -26.875 -26.109 11.414 1 97.69 795 LEU B O 1
ATOM 14451 N N . GLU B 1 796 ? -27.125 -28.312 11.047 1 96.69 796 GLU B N 1
ATOM 14452 C CA . GLU B 1 796 ? -28.297 -28.109 10.195 1 96.69 796 GLU B CA 1
ATOM 14453 C C . GLU B 1 796 ? -29.562 -27.953 11.031 1 96.69 796 GLU B C 1
ATOM 14455 O O . GLU B 1 796 ? -29.859 -28.797 11.898 1 96.69 796 GLU B O 1
ATOM 14460 N N . GLN B 1 797 ? -30.203 -26.922 10.828 1 94.81 797 GLN B N 1
ATOM 14461 C CA . GLN B 1 797 ? -31.484 -26.641 11.461 1 94.81 797 GLN B CA 1
ATOM 14462 C C . GLN B 1 797 ? -32.625 -26.812 10.461 1 94.81 797 GLN B C 1
ATOM 14464 O O . GLN B 1 797 ? -32.406 -27.203 9.312 1 94.81 797 GLN B O 1
ATOM 14469 N N . GLU B 1 798 ? -33.875 -26.578 10.93 1 92.56 798 GLU B N 1
ATOM 14470 C CA . GLU B 1 798 ? -35.062 -26.75 10.086 1 92.56 798 GLU B CA 1
ATOM 14471 C C . GLU B 1 798 ? -35.031 -25.781 8.914 1 92.56 798 GLU B C 1
ATOM 14473 O O . GLU B 1 798 ? -35.469 -26.125 7.809 1 92.56 798 GLU B O 1
ATOM 14478 N N . ASP B 1 799 ? -34.5 -24.625 9.18 1 94.06 799 ASP B N 1
ATOM 14479 C CA . ASP B 1 799 ? -34.656 -23.609 8.156 1 94.06 799 ASP B CA 1
ATOM 14480 C C . ASP B 1 799 ? -33.312 -22.984 7.805 1 94.06 799 ASP B C 1
ATOM 14482 O O . ASP B 1 799 ? -33.25 -21.969 7.094 1 94.06 799 ASP B O 1
ATOM 14486 N N . ALA B 1 800 ? -32.281 -23.547 8.312 1 96.56 800 ALA B N 1
ATOM 14487 C CA . ALA B 1 800 ? -30.969 -22.938 8.07 1 96.56 800 ALA B CA 1
ATOM 14488 C C . ALA B 1 800 ? -29.844 -23.922 8.328 1 96.56 800 ALA B C 1
ATOM 14490 O O . ALA B 1 800 ? -30.062 -25 8.906 1 96.56 800 ALA B O 1
ATOM 14491 N N . LEU B 1 801 ? -28.719 -23.641 7.805 1 97.94 801 LEU B N 1
ATOM 14492 C CA . LEU B 1 801 ? -27.469 -24.297 8.148 1 97.94 801 LEU B CA 1
ATOM 14493 C C . LEU B 1 801 ? -26.5 -23.344 8.852 1 97.94 801 LEU B C 1
ATOM 14495 O O . LEU B 1 801 ? -26.109 -22.328 8.281 1 97.94 801 LEU B O 1
ATOM 14499 N N . LYS B 1 802 ? -26.172 -23.625 10.102 1 98.31 802 LYS B N 1
ATOM 14500 C CA . LYS B 1 802 ? -25.25 -22.828 10.898 1 98.31 802 LYS B CA 1
ATOM 14501 C C . LYS B 1 802 ? -23.828 -23.391 10.812 1 98.31 802 LYS B C 1
ATOM 14503 O O . LYS B 1 802 ? -23.609 -24.562 11.125 1 98.31 802 LYS B O 1
ATOM 14508 N N . ILE B 1 803 ? -22.859 -22.641 10.344 1 98.62 803 ILE B N 1
ATOM 14509 C CA . ILE B 1 803 ? -21.453 -23.031 10.227 1 98.62 803 ILE B CA 1
ATOM 14510 C C . ILE B 1 803 ? -20.578 -22.094 11.055 1 98.62 803 ILE B C 1
ATOM 14512 O O . ILE B 1 803 ? -20.625 -20.875 10.875 1 98.62 803 ILE B O 1
ATOM 14516 N N . THR B 1 804 ? -19.75 -22.562 11.992 1 98.69 804 THR B N 1
ATOM 14517 C CA . THR B 1 804 ? -18.922 -21.766 12.883 1 98.69 804 THR B CA 1
ATOM 14518 C C . THR B 1 804 ? -17.438 -22.047 12.641 1 98.69 804 THR B C 1
ATOM 14520 O O . THR B 1 804 ? -17 -23.203 12.75 1 98.69 804 THR B O 1
ATOM 14523 N N . PHE B 1 805 ? -16.703 -21.078 12.289 1 98.5 805 PHE B N 1
ATOM 14524 C CA . PHE B 1 805 ? -15.25 -21.156 12.156 1 98.5 805 PHE B CA 1
ATOM 14525 C C . PHE B 1 805 ? -14.57 -20.578 13.391 1 98.5 805 PHE B C 1
ATOM 14527 O O . PHE B 1 805 ? -14.938 -19.5 13.867 1 98.5 805 PHE B O 1
ATOM 14534 N N . THR B 1 806 ? -13.57 -21.219 13.953 1 98.62 806 THR B N 1
ATOM 14535 C CA . THR B 1 806 ? -12.781 -20.781 15.094 1 98.62 806 THR B CA 1
ATOM 14536 C C . THR B 1 806 ? -11.375 -20.375 14.664 1 98.62 806 THR B C 1
ATOM 14538 O O . THR B 1 806 ? -10.711 -21.125 13.93 1 98.62 806 THR B O 1
ATOM 14541 N N . TYR B 1 807 ? -10.938 -19.266 15.094 1 98.25 807 TYR B N 1
ATOM 14542 C CA . TYR B 1 807 ? -9.617 -18.734 14.75 1 98.25 807 TYR B CA 1
ATOM 14543 C C . TYR B 1 807 ? -8.781 -18.516 16 1 98.25 807 TYR B C 1
ATOM 14545 O O . TYR B 1 807 ? -9.32 -18.406 17.109 1 98.25 807 TYR B O 1
ATOM 14553 N N . GLN B 1 808 ? -7.484 -18.531 15.844 1 98.31 808 GLN B N 1
ATOM 14554 C CA . GLN B 1 808 ? -6.516 -18.141 16.859 1 98.31 808 GLN B CA 1
ATOM 14555 C C . GLN B 1 808 ? -5.805 -16.844 16.469 1 98.31 808 GLN B C 1
ATOM 14557 O O . GLN B 1 808 ? -5.172 -16.766 15.422 1 98.31 808 GLN B O 1
ATOM 14562 N N . ALA B 1 809 ? -5.906 -15.82 17.328 1 98.44 809 ALA B N 1
ATOM 14563 C CA . ALA B 1 809 ? -5.328 -14.508 17.047 1 98.44 809 ALA B CA 1
ATOM 14564 C C . ALA B 1 809 ? -3.805 -14.562 17.062 1 98.44 809 ALA B C 1
ATOM 14566 O O . ALA B 1 809 ? -3.213 -15.273 17.875 1 98.44 809 ALA B O 1
ATOM 14567 N N . ALA B 1 810 ? -3.133 -13.789 16.25 1 98.06 810 ALA B N 1
ATOM 14568 C CA . ALA B 1 810 ? -1.676 -13.734 16.172 1 98.06 810 ALA B CA 1
ATOM 14569 C C . ALA B 1 810 ? -1.117 -12.648 17.078 1 98.06 810 ALA B C 1
ATOM 14571 O O . ALA B 1 810 ? -0.601 -11.633 16.609 1 98.06 810 ALA B O 1
ATOM 14572 N N . CYS B 1 811 ? -1.13 -12.859 18.266 1 97.19 811 CYS B N 1
ATOM 14573 C CA . CYS B 1 811 ? -0.661 -11.938 19.297 1 97.19 811 CYS B CA 1
ATOM 14574 C C . CYS B 1 811 ? -0.25 -12.688 20.547 1 97.19 811 CYS B C 1
ATOM 14576 O O . CYS B 1 811 ? -0.378 -13.914 20.625 1 97.19 811 CYS B O 1
ATOM 14578 N N . VAL B 1 812 ? 0.301 -11.984 21.547 1 96.38 812 VAL B N 1
ATOM 14579 C CA . VAL B 1 812 ? 0.693 -12.539 22.844 1 96.38 812 VAL B CA 1
ATOM 14580 C C . VAL B 1 812 ? 0.075 -11.703 23.969 1 96.38 812 VAL B C 1
ATOM 14582 O O . VAL B 1 812 ? 0.375 -10.516 24.109 1 96.38 812 VAL B O 1
ATOM 14585 N N . PRO B 1 813 ? -0.68 -12.227 24.906 1 96.19 813 PRO B N 1
ATOM 14586 C CA . PRO B 1 813 ? -1.166 -13.602 24.781 1 96.19 813 PRO B CA 1
ATOM 14587 C C . PRO B 1 813 ? -2.109 -13.789 23.594 1 96.19 813 PRO B C 1
ATOM 14589 O O . PRO B 1 813 ? -2.762 -12.828 23.172 1 96.19 813 PRO B O 1
ATOM 14592 N N . THR B 1 814 ? -2.17 -14.969 23.125 1 97.06 814 THR B N 1
ATOM 14593 C CA . THR B 1 814 ? -3.117 -15.281 22.062 1 97.06 814 THR B CA 1
ATOM 14594 C C . THR B 1 814 ? -4.496 -15.586 22.625 1 97.06 814 THR B C 1
ATOM 14596 O O . THR B 1 814 ? -4.656 -15.711 23.844 1 97.06 814 THR B O 1
ATOM 14599 N N . PHE B 1 815 ? -5.535 -15.57 21.781 1 98 815 PHE B N 1
ATOM 14600 C CA . PHE B 1 815 ? -6.906 -15.891 22.141 1 98 815 PHE B CA 1
ATOM 14601 C C . PHE B 1 815 ? -7.672 -16.438 20.938 1 98 815 PHE B C 1
ATOM 14603 O O . PHE B 1 815 ? -7.242 -16.266 19.797 1 98 815 PHE B O 1
ATOM 14610 N N . GLU B 1 816 ? -8.766 -17.094 21.234 1 98.06 816 GLU B N 1
ATOM 14611 C CA . GLU B 1 816 ? -9.625 -17.609 20.188 1 98.06 816 GLU B CA 1
ATOM 14612 C C . GLU B 1 816 ? -10.812 -16.688 19.938 1 98.06 816 GLU B C 1
ATOM 14614 O O . GLU B 1 816 ? -11.297 -16.031 20.859 1 98.06 816 GLU B O 1
ATOM 14619 N N . PHE B 1 817 ? -11.242 -16.531 18.766 1 98.38 817 PHE B N 1
ATOM 14620 C CA . PHE B 1 817 ? -12.492 -15.891 18.359 1 98.38 817 PHE B CA 1
ATOM 14621 C C . PHE B 1 817 ? -13.195 -16.688 17.281 1 98.38 817 PHE B C 1
ATOM 14623 O O . PHE B 1 817 ? -12.594 -17.594 16.672 1 98.38 817 PHE B O 1
ATOM 14630 N N . THR B 1 818 ? -14.5 -16.453 17.047 1 98.62 818 THR B N 1
ATOM 14631 C CA . THR B 1 818 ? -15.25 -17.266 16.078 1 98.62 818 THR B CA 1
ATOM 14632 C C . THR B 1 818 ? -16.016 -16.359 15.117 1 98.62 818 THR B C 1
ATOM 14634 O O . THR B 1 818 ? -16.344 -15.219 15.445 1 98.62 818 THR B O 1
ATOM 14637 N N . VAL B 1 819 ? -16.25 -16.766 13.969 1 98.56 819 VAL B N 1
ATOM 14638 C CA . VAL B 1 819 ? -17.188 -16.234 12.984 1 98.56 819 VAL B CA 1
ATOM 14639 C C . VAL B 1 819 ? -18.234 -17.312 12.648 1 98.56 819 VAL B C 1
ATOM 14641 O O . VAL B 1 819 ? -17.875 -18.391 12.156 1 98.56 819 VAL B O 1
ATOM 14644 N N . THR B 1 820 ? -19.453 -17.062 12.906 1 98.69 820 THR B N 1
ATOM 14645 C CA . THR B 1 820 ? -20.547 -17.969 12.594 1 98.69 820 THR B CA 1
ATOM 14646 C C . THR B 1 820 ? -21.375 -17.453 11.43 1 98.69 820 THR B C 1
ATOM 14648 O O . THR B 1 820 ? -21.844 -16.312 11.453 1 98.69 820 THR B O 1
ATOM 14651 N N . TYR B 1 821 ? -21.484 -18.25 10.438 1 98.5 821 TYR B N 1
ATOM 14652 C CA . TYR B 1 821 ? -22.391 -18.016 9.32 1 98.5 821 TYR B CA 1
ATOM 14653 C C . TYR B 1 821 ? -23.641 -18.859 9.438 1 98.5 821 TYR B C 1
ATOM 14655 O O . TYR B 1 821 ? -23.562 -20.094 9.547 1 98.5 821 TYR B O 1
ATOM 14663 N N . THR B 1 822 ? -24.828 -18.312 9.438 1 98.44 822 THR B N 1
ATOM 14664 C CA . THR B 1 822 ? -26.094 -19.031 9.352 1 98.44 822 THR B CA 1
ATOM 14665 C C . THR B 1 822 ? -26.75 -18.797 7.992 1 98.44 822 THR B C 1
ATOM 14667 O O . THR B 1 822 ? -27.312 -17.734 7.742 1 98.44 822 THR B O 1
ATOM 14670 N N . ALA B 1 823 ? -26.656 -19.781 7.137 1 98 823 ALA B N 1
ATOM 14671 C CA . ALA B 1 823 ? -27.281 -19.75 5.82 1 98 823 ALA B CA 1
ATOM 14672 C C . ALA B 1 823 ? -28.75 -20.125 5.906 1 98 823 ALA B C 1
ATOM 14674 O O . ALA B 1 823 ? -29.109 -21.297 5.953 1 98 823 ALA B O 1
ATOM 14675 N N . HIS B 1 824 ? -29.578 -19.141 5.836 1 96.38 824 HIS B N 1
ATOM 14676 C CA . HIS B 1 824 ? -31.016 -19.406 5.844 1 96.38 824 HIS B CA 1
ATOM 14677 C C . HIS B 1 824 ? -31.484 -19.938 4.492 1 96.38 824 HIS B C 1
ATOM 14679 O O . HIS B 1 824 ? -30.984 -19.5 3.445 1 96.38 824 HIS B O 1
ATOM 14685 N N . PHE B 1 825 ? -32.406 -20.859 4.539 1 95.38 825 PHE B N 1
ATOM 14686 C CA . PHE B 1 825 ? -32.812 -21.562 3.33 1 95.38 825 PHE B CA 1
ATOM 14687 C C . PHE B 1 825 ? -33.625 -20.641 2.406 1 95.38 825 PHE B C 1
ATOM 14689 O O . PHE B 1 825 ? -33.844 -20.984 1.245 1 95.38 825 PHE B O 1
ATOM 14696 N N . ASP B 1 826 ? -33.938 -19.406 2.854 1 93.5 826 ASP B N 1
ATOM 14697 C CA . ASP B 1 826 ? -34.562 -18.422 1.997 1 93.5 826 ASP B CA 1
ATOM 14698 C C . ASP B 1 826 ? -33.531 -17.516 1.323 1 93.5 826 ASP B C 1
ATOM 14700 O O . ASP B 1 826 ? -33.906 -16.562 0.627 1 93.5 826 ASP B O 1
ATOM 14704 N N . GLY B 1 827 ? -32.312 -17.734 1.576 1 94.81 827 GLY B N 1
ATOM 14705 C CA . GLY B 1 827 ? -31.25 -17 0.875 1 94.81 827 GLY B CA 1
ATOM 14706 C C . GLY B 1 827 ? -30.578 -15.953 1.734 1 94.81 827 GLY B C 1
ATOM 14707 O O . GLY B 1 827 ? -29.547 -15.391 1.351 1 94.81 827 GLY B O 1
ATOM 14708 N N . LYS B 1 828 ? -31.047 -15.656 2.938 1 96.56 828 LYS B N 1
ATOM 14709 C CA . LYS B 1 828 ? -30.406 -14.719 3.855 1 96.56 828 LYS B CA 1
ATOM 14710 C C . LYS B 1 828 ? -29.188 -15.352 4.531 1 96.56 828 LYS B C 1
ATOM 14712 O O . LYS B 1 828 ? -29.172 -16.562 4.762 1 96.56 828 LYS B O 1
ATOM 14717 N N . LEU B 1 829 ? -28.172 -14.547 4.758 1 98 829 LEU B N 1
ATOM 14718 C CA . LEU B 1 829 ? -26.984 -15.008 5.461 1 98 829 LEU B CA 1
ATOM 14719 C C . LEU B 1 829 ? -26.75 -14.211 6.738 1 98 829 LEU B C 1
ATOM 14721 O O . LEU B 1 829 ? -26.406 -13.031 6.684 1 98 829 LEU B O 1
ATOM 14725 N N . ASP B 1 830 ? -26.984 -14.812 7.922 1 98.12 830 ASP B N 1
ATOM 14726 C CA . ASP B 1 830 ? -26.641 -14.211 9.211 1 98.12 830 ASP B CA 1
ATOM 14727 C C . ASP B 1 830 ? -25.156 -14.406 9.523 1 98.12 830 ASP B C 1
ATOM 14729 O O . ASP B 1 830 ? -24.625 -15.5 9.367 1 98.12 830 ASP B O 1
ATOM 14733 N N . VAL B 1 831 ? -24.469 -13.359 9.891 1 98.56 831 VAL B N 1
ATOM 14734 C CA . VAL B 1 831 ? -23.062 -13.414 10.281 1 98.56 831 VAL B CA 1
ATOM 14735 C C . VAL B 1 831 ? -22.906 -12.938 11.719 1 98.56 831 VAL B C 1
ATOM 14737 O O . VAL B 1 831 ? -23.453 -11.898 12.102 1 98.56 831 VAL B O 1
ATOM 14740 N N . CYS B 1 832 ? -22.172 -13.641 12.523 1 98.5 832 CYS B N 1
ATOM 14741 C CA . CYS B 1 832 ? -21.906 -13.289 13.914 1 98.5 832 CYS B CA 1
ATOM 14742 C C . CYS B 1 832 ? -20.438 -13.477 14.258 1 98.5 832 CYS B C 1
ATOM 14744 O O . CYS B 1 832 ? -19.891 -14.57 14.102 1 98.5 832 CYS B O 1
ATOM 14746 N N . VAL B 1 833 ? -19.75 -12.461 14.656 1 98.5 833 VAL B N 1
ATOM 14747 C CA . VAL B 1 833 ? -18.391 -12.516 15.172 1 98.5 833 VAL B CA 1
ATOM 14748 C C . VAL B 1 833 ? -18.406 -12.469 16.703 1 98.5 833 VAL B C 1
ATOM 14750 O O . VAL B 1 833 ? -19.062 -11.602 17.297 1 98.5 833 VAL B O 1
ATOM 14753 N N . ASN B 1 834 ? -17.719 -13.359 17.312 1 98.44 834 ASN B N 1
ATOM 14754 C CA . ASN B 1 834 ? -17.688 -13.422 18.766 1 98.44 834 ASN B CA 1
ATOM 14755 C C . ASN B 1 834 ? -16.281 -13.242 19.297 1 98.44 834 ASN B C 1
ATOM 14757 O O . ASN B 1 834 ? -15.375 -14.016 18.969 1 98.44 834 ASN B O 1
ATOM 14761 N N . TYR B 1 835 ? -16.094 -12.258 20.094 1 98.25 835 TYR B N 1
ATOM 14762 C CA . TYR B 1 835 ? -14.891 -11.984 20.859 1 98.25 835 TYR B CA 1
ATOM 14763 C C . TYR B 1 835 ? -15.141 -12.18 22.344 1 98.25 835 TYR B C 1
ATOM 14765 O O . TYR B 1 835 ? -15.977 -11.484 22.938 1 98.25 835 TYR B O 1
ATOM 14773 N N . ALA B 1 836 ? -14.391 -13.039 23.062 1 97.56 836 ALA B N 1
ATOM 14774 C CA . ALA B 1 836 ? -14.695 -13.453 24.438 1 97.56 836 ALA B CA 1
ATOM 14775 C C . ALA B 1 836 ? -14.039 -12.523 25.453 1 97.56 836 ALA B C 1
ATOM 14777 O O . ALA B 1 836 ? -14.336 -12.594 26.641 1 97.56 836 ALA B O 1
ATOM 14778 N N . GLY B 1 837 ? -13.281 -11.578 25.047 1 97.44 837 GLY B N 1
ATOM 14779 C CA . GLY B 1 837 ? -12.484 -10.789 25.969 1 97.44 837 GLY B CA 1
ATOM 14780 C C . GLY B 1 837 ? -11.188 -11.469 26.359 1 97.44 837 GLY B C 1
ATOM 14781 O O . GLY B 1 837 ? -11.141 -12.688 26.531 1 97.44 837 GLY B O 1
ATOM 14782 N N . VAL B 1 838 ? -10.148 -10.727 26.344 1 96.25 838 VAL B N 1
ATOM 14783 C CA . VAL B 1 838 ? -8.844 -11.281 26.672 1 96.25 838 VAL B CA 1
ATOM 14784 C C . VAL B 1 838 ? -8.133 -10.359 27.656 1 96.25 838 VAL B C 1
ATOM 14786 O O . VAL B 1 838 ? -8.055 -9.148 27.438 1 96.25 838 VAL B O 1
ATOM 14789 N N . SER B 1 839 ? -7.652 -10.875 28.766 1 96.25 839 SER B N 1
ATOM 14790 C CA . SER B 1 839 ? -6.887 -10.109 29.75 1 96.25 839 SER B CA 1
ATOM 14791 C C . SER B 1 839 ? -5.43 -9.961 29.312 1 96.25 839 SER B C 1
ATOM 14793 O O . SER B 1 839 ? -4.859 -10.875 28.703 1 96.25 839 SER B O 1
ATOM 14795 N N . GLY B 1 840 ? -4.863 -8.836 29.703 1 95.06 840 GLY B N 1
ATOM 14796 C CA . GLY B 1 840 ? -3.445 -8.641 29.438 1 95.06 840 GLY B CA 1
ATOM 14797 C C . GLY B 1 840 ? -3.172 -7.895 28.141 1 95.06 840 GLY B C 1
ATOM 14798 O O . GLY B 1 840 ? -2.043 -7.461 27.906 1 95.06 840 GLY B O 1
ATOM 14799 N N . MET B 1 841 ? -4.125 -7.73 27.328 1 96.38 841 MET B N 1
ATOM 14800 C CA . MET B 1 841 ? -3.984 -6.98 26.078 1 96.38 841 MET B CA 1
ATOM 14801 C C . MET B 1 841 ? -4.336 -5.512 26.297 1 96.38 841 MET B C 1
ATOM 14803 O O . MET B 1 841 ? -5.168 -5.184 27.141 1 96.38 841 MET B O 1
ATOM 14807 N N . PRO B 1 842 ? -3.678 -4.633 25.547 1 97.06 842 PRO B N 1
ATOM 14808 C CA . PRO B 1 842 ? -4.082 -3.227 25.641 1 97.06 842 PRO B CA 1
ATOM 14809 C C . PRO B 1 842 ? -5.461 -2.969 25.047 1 97.06 842 PRO B C 1
ATOM 14811 O O . PRO B 1 842 ? -6.117 -3.9 24.562 1 97.06 842 PRO B O 1
ATOM 14814 N N . ASP B 1 843 ? -5.945 -1.719 25.094 1 97.81 843 ASP B N 1
ATOM 14815 C CA . ASP B 1 843 ? -7.242 -1.359 24.516 1 97.81 843 ASP B CA 1
ATOM 14816 C C . ASP B 1 843 ? -7.316 -1.729 23.047 1 97.81 843 ASP B C 1
ATOM 14818 O O . ASP B 1 843 ? -6.309 -1.684 22.328 1 97.81 843 ASP B O 1
ATOM 14822 N N . MET B 1 844 ? -8.414 -2.156 22.656 1 98.19 844 MET B N 1
ATOM 14823 C CA . MET B 1 844 ? -8.633 -2.598 21.281 1 98.19 844 MET B CA 1
ATOM 14824 C C . MET B 1 844 ? -9.023 -1.424 20.391 1 98.19 844 MET B C 1
ATOM 14826 O O . MET B 1 844 ? -9.898 -0.635 20.734 1 98.19 844 MET B O 1
ATOM 14830 N N . PRO B 1 845 ? -8.414 -1.288 19.203 1 98.44 845 PRO B N 1
ATOM 14831 C CA . PRO B 1 845 ? -8.789 -0.206 18.281 1 98.44 845 PRO B CA 1
ATOM 14832 C C . PRO B 1 845 ? -10.172 -0.398 17.672 1 98.44 845 PRO B C 1
ATOM 14834 O O . PRO B 1 845 ? -10.93 0.566 17.531 1 98.44 845 PRO B O 1
ATOM 14837 N N . VAL B 1 846 ? -10.492 -1.648 17.281 1 98.44 846 VAL B N 1
ATOM 14838 C CA . VAL B 1 846 ? -11.766 -1.912 16.609 1 98.44 846 VAL B CA 1
ATOM 14839 C C . VAL B 1 846 ? -12.055 -3.412 16.625 1 98.44 846 VAL B C 1
ATOM 14841 O O . VAL B 1 846 ? -11.133 -4.227 16.688 1 98.44 846 VAL B O 1
ATOM 14844 N N . LEU B 1 847 ? -13.227 -3.854 16.672 1 98.62 847 LEU B N 1
ATOM 14845 C CA . LEU B 1 847 ? -13.68 -5.188 16.297 1 98.62 847 LEU B CA 1
ATOM 14846 C C . LEU B 1 847 ? -14.555 -5.125 15.047 1 98.62 847 LEU B C 1
ATOM 14848 O O . LEU B 1 847 ? -15.688 -4.645 15.102 1 98.62 847 LEU B O 1
ATOM 14852 N N . ALA B 1 848 ? -14.016 -5.652 13.953 1 98.62 848 ALA B N 1
ATOM 14853 C CA . ALA B 1 848 ? -14.727 -5.516 12.68 1 98.62 848 ALA B CA 1
ATOM 14854 C C . ALA B 1 848 ? -14.539 -6.758 11.812 1 98.62 848 ALA B C 1
ATOM 14856 O O . ALA B 1 848 ? -13.727 -7.625 12.133 1 98.62 848 ALA B O 1
ATOM 14857 N N . LEU B 1 849 ? -15.344 -6.883 10.836 1 98.5 849 LEU B N 1
ATOM 14858 C CA . LEU B 1 849 ? -15.18 -7.816 9.727 1 98.5 849 LEU B CA 1
ATOM 14859 C C . LEU B 1 849 ? -15 -7.07 8.406 1 98.5 849 LEU B C 1
ATOM 14861 O O . LEU B 1 849 ? -15.852 -6.258 8.031 1 98.5 849 LEU B O 1
ATOM 14865 N N . ASP B 1 850 ? -13.867 -7.324 7.723 1 98.06 850 ASP B N 1
ATOM 14866 C CA . ASP B 1 850 ? -13.531 -6.617 6.488 1 98.06 850 ASP B CA 1
ATOM 14867 C C . ASP B 1 850 ? -13.859 -7.469 5.266 1 98.06 850 ASP B C 1
ATOM 14869 O O . ASP B 1 850 ? -13.406 -8.609 5.16 1 98.06 850 ASP B O 1
ATOM 14873 N N . PHE B 1 851 ? -14.656 -6.902 4.34 1 97.88 851 PHE B N 1
ATOM 14874 C CA . PHE B 1 851 ? -14.938 -7.52 3.051 1 97.88 851 PHE B CA 1
ATOM 14875 C C . PHE B 1 851 ? -14.133 -6.859 1.941 1 97.88 851 PHE B C 1
ATOM 14877 O O . PHE B 1 851 ? -14.172 -5.637 1.785 1 97.88 851 PHE B O 1
ATOM 14884 N N . LYS B 1 852 ? -13.352 -7.625 1.257 1 96.38 852 LYS B N 1
ATOM 14885 C CA . LYS B 1 852 ? -12.695 -7.195 0.025 1 96.38 852 LYS B CA 1
ATOM 14886 C C . LYS B 1 852 ? -13.586 -7.457 -1.189 1 96.38 852 LYS B C 1
ATOM 14888 O O . LYS B 1 852 ? -13.617 -8.57 -1.71 1 96.38 852 LYS B O 1
ATOM 14893 N N . MET B 1 853 ? -14.25 -6.43 -1.713 1 96.5 853 MET B N 1
ATOM 14894 C CA . MET B 1 853 ? -15.242 -6.598 -2.771 1 96.5 853 MET B CA 1
ATOM 14895 C C . MET B 1 853 ? -14.695 -6.117 -4.109 1 96.5 853 MET B C 1
ATOM 14897 O O . MET B 1 853 ? -13.641 -5.484 -4.164 1 96.5 853 MET B O 1
ATOM 14901 N N . LYS B 1 854 ? -15.398 -6.449 -5.172 1 93.94 854 LYS B N 1
ATOM 14902 C CA . LYS B 1 854 ? -15.047 -5.969 -6.504 1 93.94 854 LYS B CA 1
ATOM 14903 C C . LYS B 1 854 ? -15.094 -4.445 -6.566 1 93.94 854 LYS B C 1
ATOM 14905 O O . LYS B 1 854 ? -15.961 -3.82 -5.953 1 93.94 854 LYS B O 1
ATOM 14910 N N . LYS B 1 855 ? -14.188 -3.867 -7.289 1 93.69 855 LYS B N 1
ATOM 14911 C CA . LYS B 1 855 ? -14.023 -2.418 -7.352 1 93.69 855 LYS B CA 1
ATOM 14912 C C . LYS B 1 855 ? -15.297 -1.747 -7.859 1 93.69 855 LYS B C 1
ATOM 14914 O O . LYS B 1 855 ? -15.602 -0.609 -7.492 1 93.69 855 LYS B O 1
ATOM 14919 N N . GLN B 1 856 ? -16.172 -2.473 -8.648 1 94.62 856 GLN B N 1
ATOM 14920 C CA . GLN B 1 856 ? -17.375 -1.896 -9.25 1 94.62 856 GLN B CA 1
ATOM 14921 C C . GLN B 1 856 ? -18.453 -1.659 -8.203 1 94.62 856 GLN B C 1
ATOM 14923 O O . GLN B 1 856 ? -19.359 -0.845 -8.406 1 94.62 856 GLN B O 1
ATOM 14928 N N . LEU B 1 857 ? -18.406 -2.416 -7.066 1 97.12 857 LEU B N 1
ATOM 14929 C CA . LEU B 1 857 ? -19.344 -2.23 -5.965 1 97.12 857 LEU B CA 1
ATOM 14930 C C . LEU B 1 857 ? -18.953 -1.034 -5.105 1 97.12 857 LEU B C 1
ATOM 14932 O O . LEU B 1 857 ? -18.625 -1.191 -3.926 1 97.12 857 LEU B O 1
ATOM 14936 N N . CYS B 1 858 ? -19.062 0.173 -5.668 1 96.81 858 CYS B N 1
ATOM 14937 C CA . CYS B 1 858 ? -18.438 1.315 -5.012 1 96.81 858 CYS B CA 1
ATOM 14938 C C . CYS B 1 858 ? -19.469 2.344 -4.59 1 96.81 858 CYS B C 1
ATOM 14940 O O . CYS B 1 858 ? -19.156 3.314 -3.904 1 96.81 858 CYS B O 1
ATOM 14942 N N . SER B 1 859 ? -20.781 2.217 -4.969 1 98.25 859 SER B N 1
ATOM 14943 C CA . SER B 1 859 ? -21.859 3.084 -4.508 1 98.25 859 SER B CA 1
ATOM 14944 C C . SER B 1 859 ? -22.578 2.484 -3.303 1 98.25 859 SER B C 1
ATOM 14946 O O . SER B 1 859 ? -22.781 1.271 -3.234 1 98.25 859 SER B O 1
ATOM 14948 N N . PHE B 1 860 ? -22.906 3.299 -2.369 1 98.06 860 PHE B N 1
ATOM 14949 C CA . PHE B 1 860 ? -23.609 2.715 -1.229 1 98.06 860 PHE B CA 1
ATOM 14950 C C . PHE B 1 860 ? -24.625 3.693 -0.657 1 98.06 860 PHE B C 1
ATOM 14952 O O . PHE B 1 860 ? -24.516 4.902 -0.873 1 98.06 860 PHE B O 1
ATOM 14959 N N . ARG B 1 861 ? -25.688 3.225 -0.045 1 97.81 861 ARG B N 1
ATOM 14960 C CA . ARG B 1 861 ? -26.688 3.908 0.766 1 97.81 861 ARG B CA 1
ATOM 14961 C C . ARG B 1 861 ? -26.766 3.303 2.162 1 97.81 861 ARG B C 1
ATOM 14963 O O . ARG B 1 861 ? -26.547 2.105 2.34 1 97.81 861 ARG B O 1
ATOM 14970 N N . TYR B 1 862 ? -27.016 4.047 3.084 1 98.12 862 TYR B N 1
ATOM 14971 C CA . TYR B 1 862 ? -27.109 3.508 4.438 1 98.12 862 TYR B CA 1
ATOM 14972 C C . TYR B 1 862 ? -28.109 4.297 5.273 1 98.12 862 TYR B C 1
ATOM 14974 O O . TYR B 1 862 ? -28.359 5.473 5 1 98.12 862 TYR B O 1
ATOM 14982 N N . TYR B 1 863 ? -28.875 3.699 6.188 1 98 863 TYR B N 1
ATOM 14983 C CA . TYR B 1 863 ? -29.688 4.289 7.246 1 98 863 TYR B CA 1
ATOM 14984 C C . TYR B 1 863 ? -28.938 4.277 8.578 1 98 863 TYR B C 1
ATOM 14986 O O . TYR B 1 863 ? -28.766 3.221 9.188 1 98 863 TYR B O 1
ATOM 14994 N N . GLY B 1 864 ? -28.312 5.336 8.953 1 98.31 864 GLY B N 1
ATOM 14995 C CA . GLY B 1 864 ? -27.453 5.539 10.109 1 98.31 864 GLY B CA 1
ATOM 14996 C C . GLY B 1 864 ? -27.109 6.996 10.352 1 98.31 864 GLY B C 1
ATOM 14997 O O . GLY B 1 864 ? -27.703 7.891 9.75 1 98.31 864 GLY B O 1
ATOM 14998 N N . LEU B 1 865 ? -26.156 7.23 11.258 1 98.44 865 LEU B N 1
ATOM 14999 C CA . LEU B 1 865 ? -25.766 8.594 11.578 1 98.44 865 LEU B CA 1
ATOM 15000 C C . LEU B 1 865 ? -24.844 9.172 10.5 1 98.44 865 LEU B C 1
ATOM 15002 O O . LEU B 1 865 ? -23.844 8.555 10.148 1 98.44 865 LEU B O 1
ATOM 15006 N N . GLY B 1 866 ? -25.312 10.312 9.875 1 97.44 866 GLY B N 1
ATOM 15007 C CA . GLY B 1 866 ? -24.562 11.008 8.844 1 97.44 866 GLY B CA 1
ATOM 15008 C C . GLY B 1 866 ? -24.922 12.477 8.727 1 97.44 866 GLY B C 1
ATOM 15009 O O . GLY B 1 866 ? -25.484 13.062 9.656 1 97.44 866 GLY B O 1
ATOM 15010 N N . PRO B 1 867 ? -24.578 13.125 7.609 1 96.56 867 PRO B N 1
ATOM 15011 C CA . PRO B 1 867 ? -24.031 12.5 6.41 1 96.56 867 PRO B CA 1
ATOM 15012 C C . PRO B 1 867 ? -22.516 12.281 6.496 1 96.56 867 PRO B C 1
ATOM 15014 O O . PRO B 1 867 ? -21.969 11.453 5.77 1 96.56 867 PRO B O 1
ATOM 15017 N N . ASP B 1 868 ? -21.703 13.094 7.281 1 97.5 868 ASP B N 1
ATOM 15018 C CA . ASP B 1 868 ? -20.25 13 7.324 1 97.5 868 ASP B CA 1
ATOM 15019 C C . ASP B 1 868 ? -19.797 11.906 8.289 1 97.5 868 ASP B C 1
ATOM 15021 O O . ASP B 1 868 ? -20.578 11.461 9.133 1 97.5 868 ASP B O 1
ATOM 15025 N N . GLU B 1 869 ? -18.562 11.461 8.078 1 98.12 869 GLU B N 1
ATOM 15026 C CA . GLU B 1 869 ? -18.047 10.445 8.992 1 98.12 869 GLU B CA 1
ATOM 15027 C C . GLU B 1 869 ? -18.203 10.875 10.445 1 98.12 869 GLU B C 1
ATOM 15029 O O . GLU B 1 869 ? -18.141 12.062 10.758 1 98.12 869 GLU B O 1
ATOM 15034 N N . ASN B 1 870 ? -18.438 9.969 11.273 1 98.5 870 ASN B N 1
ATOM 15035 C CA . ASN B 1 870 ? -18.578 10.195 12.703 1 98.5 870 ASN B CA 1
ATOM 15036 C C . ASN B 1 870 ? -18.078 9.008 13.508 1 98.5 870 ASN B C 1
ATOM 15038 O O . ASN B 1 870 ? -17.859 7.926 12.961 1 98.5 870 ASN B O 1
ATOM 15042 N N . TYR B 1 871 ? -17.797 9.164 14.734 1 98.5 871 TYR B N 1
ATOM 15043 C CA . TYR B 1 871 ? -17.219 8.234 15.695 1 98.5 871 TYR B CA 1
ATOM 15044 C C . TYR B 1 871 ? -17.922 8.336 17.047 1 98.5 871 TYR B C 1
ATOM 15046 O O . TYR B 1 871 ? -18.719 9.25 17.266 1 98.5 871 TYR B O 1
ATOM 15054 N N . SER B 1 872 ? -17.594 7.449 17.938 1 98.06 872 SER B N 1
ATOM 15055 C CA . SER B 1 872 ? -18.281 7.398 19.219 1 98.06 872 SER B CA 1
ATOM 15056 C C . SER B 1 872 ? -18.047 8.672 20.031 1 98.06 872 SER B C 1
ATOM 15058 O O . SER B 1 872 ? -18.922 9.094 20.797 1 98.06 872 SER B O 1
ATOM 15060 N N . ASP B 1 873 ? -16.891 9.289 19.828 1 98.5 873 ASP B N 1
ATOM 15061 C CA . ASP B 1 873 ? -16.578 10.492 20.578 1 98.5 873 ASP B CA 1
ATOM 15062 C C . ASP B 1 873 ? -16.766 11.742 19.719 1 98.5 873 ASP B C 1
ATOM 15064 O O . ASP B 1 873 ? -16.281 12.82 20.078 1 98.5 873 ASP B O 1
ATOM 15068 N N . ARG B 1 874 ? -17.391 11.672 18.531 1 98.38 874 ARG B N 1
ATOM 15069 C CA . ARG B 1 874 ? -17.641 12.781 17.609 1 98.38 874 ARG B CA 1
ATOM 15070 C C . ARG B 1 874 ? -18.875 12.508 16.766 1 98.38 874 ARG B C 1
ATOM 15072 O O . ARG B 1 874 ? -18.766 12.297 15.555 1 98.38 874 ARG B O 1
ATOM 15079 N N . CYS B 1 875 ? -20.109 12.516 17.359 1 98 875 CYS B N 1
ATOM 15080 C CA . CYS B 1 875 ? -21.297 12.164 16.594 1 98 875 CYS B CA 1
ATOM 15081 C C . CYS B 1 875 ? -22.5 13.008 17.031 1 98 875 CYS B C 1
ATOM 15083 O O . CYS B 1 875 ? -23.641 12.656 16.75 1 98 875 CYS B O 1
ATOM 15085 N N . LYS B 1 876 ? -22.281 14.086 17.75 1 97.31 876 LYS B N 1
ATOM 15086 C CA . LYS B 1 876 ? -23.375 14.93 18.203 1 97.31 876 LYS B CA 1
ATOM 15087 C C . LYS B 1 876 ? -23.953 15.742 17.047 1 97.31 876 LYS B C 1
ATOM 15089 O O . LYS B 1 876 ? -25.109 16.156 17.078 1 97.31 876 LYS B O 1
ATOM 15094 N N . GLY B 1 877 ? -23.094 15.945 16.047 1 97.75 877 GLY B N 1
ATOM 15095 C CA . GLY B 1 877 ? -23.562 16.703 14.898 1 97.75 877 GLY B CA 1
ATOM 15096 C C . GLY B 1 877 ? -24.141 15.82 13.805 1 97.75 877 GLY B C 1
ATOM 15097 O O . GLY B 1 877 ? -24.719 16.328 12.836 1 97.75 877 GLY B O 1
ATOM 15098 N N . ALA B 1 878 ? -24.016 14.57 13.938 1 97.81 878 ALA B N 1
ATOM 15099 C CA . ALA B 1 878 ? -24.594 13.633 12.977 1 97.81 878 ALA B CA 1
ATOM 15100 C C . ALA B 1 878 ? -26.062 13.359 13.297 1 97.81 878 ALA B C 1
ATOM 15102 O O . ALA B 1 878 ? -26.484 13.492 14.445 1 97.81 878 ALA B O 1
ATOM 15103 N N . ARG B 1 879 ? -26.875 13.078 12.344 1 97.75 879 ARG B N 1
ATOM 15104 C CA . ARG B 1 879 ? -28.297 12.781 12.562 1 97.75 879 ARG B CA 1
ATOM 15105 C C . ARG B 1 879 ? -28.703 11.5 11.844 1 97.75 879 ARG B C 1
ATOM 15107 O O . ARG B 1 879 ? -28.141 11.164 10.797 1 97.75 879 ARG B O 1
ATOM 15114 N N . LEU B 1 880 ? -29.547 10.758 12.43 1 98 880 LEU B N 1
ATOM 15115 C CA . LEU B 1 880 ? -30.062 9.539 11.812 1 98 880 LEU B CA 1
ATOM 15116 C C . LEU B 1 880 ? -30.828 9.867 10.531 1 98 880 LEU B C 1
ATOM 15118 O O . LEU B 1 880 ? -31.672 10.75 10.516 1 98 880 LEU B O 1
ATOM 15122 N N . GLY B 1 881 ? -30.453 9.234 9.461 1 97.69 881 GLY B N 1
ATOM 15123 C CA . GLY B 1 881 ? -31.094 9.43 8.172 1 97.69 881 GLY B CA 1
ATOM 15124 C C . GLY B 1 881 ? -30.656 8.43 7.121 1 97.69 881 GLY B C 1
ATOM 15125 O O . GLY B 1 881 ? -29.859 7.539 7.41 1 97.69 881 GLY B O 1
ATOM 15126 N N . LEU B 1 882 ? -31.312 8.516 5.957 1 97.44 882 LEU B N 1
ATOM 15127 C CA . LEU B 1 882 ? -30.906 7.762 4.777 1 97.44 882 LEU B CA 1
ATOM 15128 C C . LEU B 1 882 ? -29.922 8.57 3.936 1 97.44 882 LEU B C 1
ATOM 15130 O O . LEU B 1 882 ? -30.25 9.68 3.49 1 97.44 882 LEU B O 1
ATOM 15134 N N . TRP B 1 883 ? -28.766 8.008 3.795 1 97.75 883 TRP B N 1
ATOM 15135 C CA . TRP B 1 883 ? -27.688 8.727 3.1 1 97.75 883 TRP B CA 1
ATOM 15136 C C . TRP B 1 883 ? -27.141 7.891 1.953 1 97.75 883 TRP B C 1
ATOM 15138 O O . TRP B 1 883 ? -27.297 6.668 1.93 1 97.75 883 TRP B O 1
ATOM 15148 N N . LYS B 1 884 ? -26.547 8.547 0.962 1 97.38 884 LYS B N 1
ATOM 15149 C CA . LYS B 1 884 ? -25.875 7.891 -0.163 1 97.38 884 LYS B CA 1
ATOM 15150 C C . LYS B 1 884 ? -24.469 8.445 -0.37 1 97.38 884 LYS B C 1
ATOM 15152 O O . LYS B 1 884 ? -24.203 9.609 -0.06 1 97.38 884 LYS B O 1
ATOM 15157 N N . SER B 1 885 ? -23.547 7.637 -0.751 1 97.81 885 SER B N 1
ATOM 15158 C CA . SER B 1 885 ? -22.172 8.023 -1.063 1 97.81 885 SER B CA 1
ATOM 15159 C C . SER B 1 885 ? -21.484 6.965 -1.915 1 97.81 885 SER B C 1
ATOM 15161 O O . SER B 1 885 ? -22.125 6.016 -2.373 1 97.81 885 SER B O 1
ATOM 15163 N N . THR B 1 886 ? -20.25 7.145 -2.34 1 98.19 886 THR B N 1
ATOM 15164 C CA . THR B 1 886 ? -19.391 6.172 -3 1 98.19 886 THR B CA 1
ATOM 15165 C C . THR B 1 886 ? -18.125 5.926 -2.174 1 98.19 886 THR B C 1
ATOM 15167 O O . THR B 1 886 ? -17.797 6.711 -1.284 1 98.19 886 THR B O 1
ATOM 15170 N N . ALA B 1 887 ? -17.453 4.836 -2.492 1 98.25 887 ALA B N 1
ATOM 15171 C CA . ALA B 1 887 ? -16.203 4.539 -1.809 1 98.25 887 ALA B CA 1
ATOM 15172 C C . ALA B 1 887 ? -15.203 5.684 -1.966 1 98.25 887 ALA B C 1
ATOM 15174 O O . ALA B 1 887 ? -14.523 6.059 -1.007 1 98.25 887 ALA B O 1
ATOM 15175 N N . LYS B 1 888 ? -15.078 6.246 -3.131 1 97.5 888 LYS B N 1
ATOM 15176 C CA . LYS B 1 888 ? -14.156 7.34 -3.418 1 97.5 888 LYS B CA 1
ATOM 15177 C C . LYS B 1 888 ? -14.516 8.586 -2.619 1 97.5 888 LYS B C 1
ATOM 15179 O O . LYS B 1 888 ? -13.641 9.219 -2.021 1 97.5 888 LYS B O 1
ATOM 15184 N N . GLU B 1 889 ? -15.828 8.938 -2.557 1 97.44 889 GLU B N 1
ATOM 15185 C CA . GLU B 1 889 ? -16.281 10.133 -1.866 1 97.44 889 GLU B CA 1
ATOM 15186 C C . GLU B 1 889 ? -16.156 9.984 -0.353 1 97.44 889 GLU B C 1
ATOM 15188 O O . GLU B 1 889 ? -16.031 10.977 0.365 1 97.44 889 GLU B O 1
ATOM 15193 N N . ASN B 1 890 ? -16.141 8.758 0.077 1 98.06 890 ASN B N 1
ATOM 15194 C CA . ASN B 1 890 ? -16.078 8.516 1.515 1 98.06 890 ASN B CA 1
ATOM 15195 C C . ASN B 1 890 ? -14.641 8.594 2.039 1 98.06 890 ASN B C 1
ATOM 15197 O O . ASN B 1 890 ? -14.422 8.586 3.25 1 98.06 890 ASN B O 1
ATOM 15201 N N . LEU B 1 891 ? -13.664 8.586 1.166 1 97.62 891 LEU B N 1
ATOM 15202 C CA . LEU B 1 891 ? -12.289 8.852 1.574 1 97.62 891 LEU B CA 1
ATOM 15203 C C . LEU B 1 891 ? -12.102 10.32 1.948 1 97.62 891 LEU B C 1
ATOM 15205 O O . LEU B 1 891 ? -12.273 11.203 1.105 1 97.62 891 LEU B O 1
ATOM 15209 N N . SER B 1 892 ? -11.727 10.555 3.203 1 97.31 892 SER B N 1
ATOM 15210 C CA . SER B 1 892 ? -11.547 11.93 3.658 1 97.31 892 SER B CA 1
ATOM 15211 C C . SER B 1 892 ? -10.258 12.531 3.107 1 97.31 892 SER B C 1
ATOM 15213 O O . SER B 1 892 ? -9.328 11.805 2.748 1 97.31 892 SER B O 1
ATOM 15215 N N . GLY B 1 893 ? -10.234 13.859 3.123 1 96.19 893 GLY B N 1
ATOM 15216 C CA . GLY B 1 893 ? -9.133 14.578 2.5 1 96.19 893 GLY B CA 1
ATOM 15217 C C . GLY B 1 893 ? -7.969 14.82 3.441 1 96.19 893 GLY B C 1
ATOM 15218 O O . GLY B 1 893 ? -7.156 15.719 3.219 1 96.19 893 GLY B O 1
ATOM 15219 N N . TYR B 1 894 ? -7.793 14.047 4.57 1 97.88 894 TYR B N 1
ATOM 15220 C CA . TYR B 1 894 ? -6.633 14.195 5.445 1 97.88 894 TYR B CA 1
ATOM 15221 C C . TYR B 1 894 ? -5.34 13.953 4.68 1 97.88 894 TYR B C 1
ATOM 15223 O O . TYR B 1 894 ? -5.172 12.906 4.043 1 97.88 894 TYR B O 1
ATOM 15231 N N . LEU B 1 895 ? -4.391 14.828 4.723 1 96.94 895 LEU B N 1
ATOM 15232 C CA . LEU B 1 895 ? -3.213 14.781 3.863 1 96.94 895 LEU B CA 1
ATOM 15233 C C . LEU B 1 895 ? -2.32 13.602 4.234 1 96.94 895 LEU B C 1
ATOM 15235 O O . LEU B 1 895 ? -1.654 13.023 3.371 1 96.94 895 LEU B O 1
ATOM 15239 N N . ASN B 1 896 ? -2.146 13.359 5.523 1 97 896 ASN B N 1
ATOM 15240 C CA . ASN B 1 896 ? -1.637 12.07 5.969 1 97 896 ASN B CA 1
ATOM 15241 C C . ASN B 1 896 ? -2.732 11.008 5.977 1 97 896 ASN B C 1
ATOM 15243 O O . ASN B 1 896 ? -3.621 11.031 6.828 1 97 896 ASN B O 1
ATOM 15247 N N . PRO B 1 897 ? -2.67 10.078 5.027 1 97.75 897 PRO B N 1
ATOM 15248 C CA . PRO B 1 897 ? -3.719 9.055 5.043 1 97.75 897 PRO B CA 1
ATOM 15249 C C . PRO B 1 897 ? -3.828 8.336 6.387 1 97.75 897 PRO B C 1
ATOM 15251 O O . PRO B 1 897 ? -2.814 7.902 6.941 1 97.75 897 PRO B O 1
ATOM 15254 N N . GLN B 1 898 ? -5.039 8.25 6.926 1 98.38 898 GLN B N 1
ATOM 15255 C CA . GLN B 1 898 ? -5.324 7.719 8.25 1 98.38 898 GLN B CA 1
ATOM 15256 C C . GLN B 1 898 ? -6.766 7.227 8.352 1 98.38 898 GLN B C 1
ATOM 15258 O O . GLN B 1 898 ? -7.52 7.309 7.379 1 98.38 898 GLN B O 1
ATOM 15263 N N . GLU B 1 899 ? -7.125 6.645 9.438 1 98.44 899 GLU B N 1
ATOM 15264 C CA . GLU B 1 899 ? -8.492 6.176 9.641 1 98.44 899 GLU B CA 1
ATOM 15265 C C . GLU B 1 899 ? -9.508 7.246 9.25 1 98.44 899 GLU B C 1
ATOM 15267 O O . GLU B 1 899 ? -9.367 8.406 9.641 1 98.44 899 GLU B O 1
ATOM 15272 N N . CYS B 1 900 ? -10.531 6.859 8.422 1 98.5 900 CYS B N 1
ATOM 15273 C CA . CYS B 1 900 ? -11.57 7.789 8.008 1 98.5 900 CYS B CA 1
ATOM 15274 C C . CYS B 1 900 ? -12.797 7.043 7.488 1 98.5 900 CYS B C 1
ATOM 15276 O O . CYS B 1 900 ? -12.781 5.812 7.398 1 98.5 900 CYS B O 1
ATOM 15278 N N . GLY B 1 901 ? -13.859 7.688 7.301 1 98.25 901 GLY B N 1
ATOM 15279 C CA . GLY B 1 901 ? -15.031 7.199 6.594 1 98.25 901 GLY B CA 1
ATOM 15280 C C . GLY B 1 901 ? -15.984 6.426 7.48 1 98.25 901 GLY B C 1
ATOM 15281 O O . GLY B 1 901 ? -17.016 5.934 7.016 1 98.25 901 GLY B O 1
ATOM 15282 N N . ASN B 1 902 ? -15.773 6.32 8.734 1 98.56 902 ASN B N 1
ATOM 15283 C CA . ASN B 1 902 ? -16.625 5.566 9.656 1 98.56 902 ASN B CA 1
ATOM 15284 C C . ASN B 1 902 ? -17.984 6.234 9.852 1 98.56 902 ASN B C 1
ATOM 15286 O O . ASN B 1 902 ? -18.078 7.461 9.82 1 98.56 902 ASN B O 1
ATOM 15290 N N . ARG B 1 903 ? -19.047 5.457 9.953 1 98.5 903 ARG B N 1
ATOM 15291 C CA . ARG B 1 903 ? -20.391 5.863 10.367 1 98.5 903 ARG B CA 1
ATOM 15292 C C . ARG B 1 903 ? -20.875 5.035 11.555 1 98.5 903 ARG B C 1
ATOM 15294 O O . ARG B 1 903 ? -20.641 3.826 11.609 1 98.5 903 ARG B O 1
ATOM 15301 N N . THR B 1 904 ? -21.516 5.633 12.492 1 98.38 904 THR B N 1
ATOM 15302 C CA . THR B 1 904 ? -22.047 4.926 13.656 1 98.38 904 THR B CA 1
ATOM 15303 C C . THR B 1 904 ? -23.562 4.801 13.555 1 98.38 904 THR B C 1
ATOM 15305 O O . THR B 1 904 ? -24.188 5.402 12.68 1 98.38 904 THR B O 1
ATOM 15308 N N . GLY B 1 905 ? -24.141 3.91 14.422 1 98.12 905 GLY B N 1
ATOM 15309 C CA . GLY B 1 905 ? -25.578 3.758 14.531 1 98.12 905 GLY B CA 1
ATOM 15310 C C . GLY B 1 905 ? -26.219 3.236 13.258 1 98.12 905 GLY B C 1
ATOM 15311 O O . GLY B 1 905 ? -27.359 3.572 12.945 1 98.12 905 GLY B O 1
ATOM 15312 N N . VAL B 1 906 ? -25.547 2.449 12.484 1 98.5 906 VAL B N 1
ATOM 15313 C CA . VAL B 1 906 ? -26.016 2.018 11.172 1 98.5 906 VAL B CA 1
ATOM 15314 C C . VAL B 1 906 ? -27 0.857 11.328 1 98.5 906 VAL B C 1
ATOM 15316 O O . VAL B 1 906 ? -26.672 -0.152 11.969 1 98.5 906 VAL B O 1
ATOM 15319 N N . ARG B 1 907 ? -28.203 1.033 10.789 1 98.19 907 ARG B N 1
ATOM 15320 C CA . ARG B 1 907 ? -29.219 -0.019 10.766 1 98.19 907 ARG B CA 1
ATOM 15321 C C . ARG B 1 907 ? -29.094 -0.871 9.508 1 98.19 907 ARG B C 1
ATOM 15323 O O . ARG B 1 907 ? -29.25 -2.094 9.562 1 98.19 907 ARG B O 1
ATOM 15330 N N . THR B 1 908 ? -28.844 -0.19 8.422 1 97.94 908 THR B N 1
ATOM 15331 C CA . THR B 1 908 ? -28.719 -0.875 7.145 1 97.94 908 THR B CA 1
ATOM 15332 C C . THR B 1 908 ? -27.656 -0.212 6.277 1 97.94 908 THR B C 1
ATOM 15334 O O . THR B 1 908 ? -27.531 1.015 6.254 1 97.94 908 THR B O 1
ATOM 15337 N N . LEU B 1 909 ? -26.828 -0.958 5.598 1 98.44 909 LEU B N 1
ATOM 15338 C CA . LEU B 1 909 ? -25.875 -0.552 4.574 1 98.44 909 LEU B CA 1
ATOM 15339 C C . LEU B 1 909 ? -26.094 -1.338 3.285 1 98.44 909 LEU B C 1
ATOM 15341 O O . LEU B 1 909 ? -26.094 -2.57 3.299 1 98.44 909 LEU B O 1
ATOM 15345 N N . SER B 1 910 ? -26.344 -0.688 2.195 1 98.38 910 SER B N 1
ATOM 15346 C CA . SER B 1 910 ? -26.453 -1.321 0.886 1 98.38 910 SER B CA 1
ATOM 15347 C C . SER B 1 910 ? -25.344 -0.847 -0.046 1 98.38 910 SER B C 1
ATOM 15349 O O . SER B 1 910 ? -25.141 0.357 -0.222 1 98.38 910 SER B O 1
ATOM 15351 N N . ILE B 1 911 ? -24.625 -1.691 -0.593 1 98.19 911 ILE B N 1
ATOM 15352 C CA . ILE B 1 911 ? -23.609 -1.393 -1.587 1 98.19 911 ILE B CA 1
ATOM 15353 C C . ILE B 1 911 ? -24.031 -1.924 -2.951 1 98.19 911 ILE B C 1
ATOM 15355 O O . ILE B 1 911 ? -24.672 -2.979 -3.041 1 98.19 911 ILE B O 1
ATOM 15359 N N . HIS B 1 912 ? -23.688 -1.267 -4.051 1 97.81 912 HIS B N 1
ATOM 15360 C CA . HIS B 1 912 ? -24.125 -1.721 -5.367 1 97.81 912 HIS B CA 1
ATOM 15361 C C . HIS B 1 912 ? -23.25 -1.129 -6.465 1 97.81 912 HIS B C 1
ATOM 15363 O O . HIS B 1 912 ? -22.516 -0.166 -6.23 1 97.81 912 HIS B O 1
ATOM 15369 N N . ASP B 1 913 ? -23.203 -1.707 -7.59 1 96.94 913 ASP B N 1
ATOM 15370 C CA . ASP B 1 913 ? -22.547 -1.167 -8.781 1 96.94 913 ASP B CA 1
ATOM 15371 C C . ASP B 1 913 ? -23.562 -0.453 -9.68 1 96.94 913 ASP B C 1
ATOM 15373 O O . ASP B 1 913 ? -24.703 -0.237 -9.281 1 96.94 913 ASP B O 1
ATOM 15377 N N . ASP B 1 914 ? -23.172 -0.007 -10.906 1 95 914 ASP B N 1
ATOM 15378 C CA . ASP B 1 914 ? -24 0.765 -11.82 1 95 914 ASP B CA 1
ATOM 15379 C C . ASP B 1 914 ? -25.109 -0.1 -12.422 1 95 914 ASP B C 1
ATOM 15381 O O . ASP B 1 914 ? -26.125 0.419 -12.898 1 95 914 ASP B O 1
ATOM 15385 N N . MET B 1 915 ? -24.953 -1.444 -12.398 1 94.44 915 MET B N 1
ATOM 15386 C CA . MET B 1 915 ? -25.938 -2.361 -12.953 1 94.44 915 MET B CA 1
ATOM 15387 C C . MET B 1 915 ? -26.906 -2.852 -11.867 1 94.44 915 MET B C 1
ATOM 15389 O O . MET B 1 915 ? -27.688 -3.77 -12.102 1 94.44 915 MET B O 1
ATOM 15393 N N . GLN B 1 916 ? -26.703 -2.355 -10.633 1 93.44 916 GLN B N 1
ATOM 15394 C CA . GLN B 1 916 ? -27.594 -2.584 -9.5 1 93.44 916 GLN B CA 1
ATOM 15395 C C . GLN B 1 916 ? -27.375 -3.967 -8.898 1 93.44 916 GLN B C 1
ATOM 15397 O O . GLN B 1 916 ? -28.25 -4.508 -8.227 1 93.44 916 GLN B O 1
ATOM 15402 N N . HIS B 1 917 ? -26.25 -4.578 -9.25 1 95.69 917 HIS B N 1
ATOM 15403 C CA . HIS B 1 917 ? -25.812 -5.691 -8.414 1 95.69 917 HIS B CA 1
ATOM 15404 C C . HIS B 1 917 ? -25.312 -5.195 -7.059 1 95.69 917 HIS B C 1
ATOM 15406 O O . HIS B 1 917 ? -24.562 -4.223 -6.984 1 95.69 917 HIS B O 1
ATOM 15412 N N . GLY B 1 918 ? -25.875 -5.859 -6.031 1 97.19 918 GLY B N 1
ATOM 15413 C CA . GLY B 1 918 ? -25.391 -5.355 -4.75 1 97.19 918 GLY B CA 1
ATOM 15414 C C . GLY B 1 918 ? -25.828 -6.215 -3.576 1 97.19 918 GLY B C 1
ATOM 15415 O O . GLY B 1 918 ? -26.5 -7.23 -3.76 1 97.19 918 GLY B O 1
ATOM 15416 N N . LEU B 1 919 ? -25.297 -5.871 -2.396 1 98.06 919 LEU B N 1
ATOM 15417 C CA . LEU B 1 919 ? -25.609 -6.504 -1.121 1 98.06 919 LEU B CA 1
ATOM 15418 C C . LEU B 1 919 ? -26.172 -5.484 -0.134 1 98.06 919 LEU B C 1
ATOM 15420 O O . LEU B 1 919 ? -25.812 -4.305 -0.179 1 98.06 919 LEU B O 1
ATOM 15424 N N . THR B 1 920 ? -27.016 -5.918 0.726 1 98.19 920 THR B N 1
ATOM 15425 C CA . THR B 1 920 ? -27.484 -5.141 1.868 1 98.19 920 THR B CA 1
ATOM 15426 C C . THR B 1 920 ? -27.078 -5.809 3.18 1 98.19 920 THR B C 1
ATOM 15428 O O . THR B 1 920 ? -27.312 -7.008 3.365 1 98.19 920 THR B O 1
ATOM 15431 N N . PHE B 1 921 ? -26.469 -5.102 4.016 1 98.5 921 PHE B N 1
ATOM 15432 C CA . PHE B 1 921 ? -26.141 -5.5 5.383 1 98.5 921 PHE B CA 1
ATOM 15433 C C . PHE B 1 921 ? -27.125 -4.879 6.367 1 98.5 921 PHE B C 1
ATOM 15435 O O . PHE B 1 921 ? -27.25 -3.654 6.445 1 98.5 921 PHE B O 1
ATOM 15442 N N . GLN B 1 922 ? -27.828 -5.648 7.152 1 97.94 922 GLN B N 1
ATOM 15443 C CA . GLN B 1 922 ? -28.828 -5.176 8.109 1 97.94 922 GLN B CA 1
ATOM 15444 C C . GLN B 1 922 ? -28.422 -5.543 9.539 1 97.94 922 GLN B C 1
ATOM 15446 O O . GLN B 1 922 ? -27.938 -6.645 9.789 1 97.94 922 GLN B O 1
ATOM 15451 N N . LYS B 1 923 ? -28.688 -4.66 10.414 1 96.88 923 LYS B N 1
ATOM 15452 C CA . LYS B 1 923 ? -28.391 -4.953 11.82 1 96.88 923 LYS B CA 1
ATOM 15453 C C . LYS B 1 923 ? -29.203 -6.16 12.305 1 96.88 923 LYS B C 1
ATOM 15455 O O . LYS B 1 923 ? -30.344 -6.359 11.891 1 96.88 923 LYS B O 1
ATOM 15460 N N . ALA B 1 924 ? -28.594 -6.973 13.07 1 94.69 924 ALA B N 1
ATOM 15461 C CA . ALA B 1 924 ? -29.312 -8.055 13.742 1 94.69 924 ALA B CA 1
ATOM 15462 C C . ALA B 1 924 ? -30.016 -7.539 15 1 94.69 924 ALA B C 1
ATOM 15464 O O . ALA B 1 924 ? -31.125 -7 14.922 1 94.69 924 ALA B O 1
ATOM 15465 N N . SER B 1 925 ? -29.266 -7.492 16.125 1 91.44 925 SER B N 1
ATOM 15466 C CA . SER B 1 925 ? -29.859 -7.047 17.391 1 91.44 925 SER B CA 1
ATOM 15467 C C . SER B 1 925 ? -29.562 -5.574 17.641 1 91.44 925 SER B C 1
ATOM 15469 O O . SER B 1 925 ? -30.375 -4.855 18.219 1 91.44 925 SER B O 1
ATOM 15471 N N . ALA B 1 926 ? -28.469 -5.145 17.297 1 94.94 926 ALA B N 1
ATOM 15472 C CA . ALA B 1 926 ? -28.031 -3.775 17.547 1 94.94 926 ALA B CA 1
ATOM 15473 C C . ALA B 1 926 ? -27.406 -3.158 16.297 1 94.94 926 ALA B C 1
ATOM 15475 O O . ALA B 1 926 ? -26.891 -3.871 15.438 1 94.94 926 ALA B O 1
ATOM 15476 N N . PRO B 1 927 ? -27.547 -1.775 16.188 1 97.31 927 PRO B N 1
ATOM 15477 C CA . PRO B 1 927 ? -26.844 -1.134 15.062 1 97.31 927 PRO B CA 1
ATOM 15478 C C . PRO B 1 927 ? -25.344 -1.4 15.078 1 97.31 927 PRO B C 1
ATOM 15480 O O . PRO B 1 927 ? -24.766 -1.679 16.141 1 97.31 927 PRO B O 1
ATOM 15483 N N . PHE B 1 928 ? -24.734 -1.409 13.961 1 98.44 928 PHE B N 1
ATOM 15484 C CA . PHE B 1 928 ? -23.297 -1.574 13.836 1 98.44 928 PHE B CA 1
ATOM 15485 C C . PHE B 1 928 ? -22.641 -0.302 13.305 1 98.44 928 PHE B C 1
ATOM 15487 O O . PHE B 1 928 ? -23.328 0.693 13.062 1 98.44 928 PHE B O 1
ATOM 15494 N N . GLU B 1 929 ? -21.297 -0.217 13.266 1 98.56 929 GLU B N 1
ATOM 15495 C CA . GLU B 1 929 ? -20.531 0.811 12.555 1 98.56 929 GLU B CA 1
ATOM 15496 C C . GLU B 1 929 ? -20.062 0.307 11.195 1 98.56 929 GLU B C 1
ATOM 15498 O O . GLU B 1 929 ? -20.047 -0.899 10.945 1 98.56 929 GLU B O 1
ATOM 15503 N N . MET B 1 930 ? -19.812 1.247 10.281 1 98.31 930 MET B N 1
ATOM 15504 C CA . MET B 1 930 ? -19.359 0.781 8.977 1 98.31 930 MET B CA 1
ATOM 15505 C C . MET B 1 930 ? -18.453 1.813 8.312 1 98.31 930 MET B C 1
ATOM 15507 O O . MET B 1 930 ? -18.469 2.99 8.68 1 98.31 930 MET B O 1
ATOM 15511 N N . SER B 1 931 ? -17.609 1.365 7.441 1 98.31 931 SER B N 1
ATOM 15512 C CA . SER B 1 931 ? -16.938 2.201 6.449 1 98.31 931 SER B CA 1
ATOM 15513 C C . SER B 1 931 ? -16.859 1.504 5.094 1 98.31 931 SER B C 1
ATOM 15515 O O . SER B 1 931 ? -16.734 0.281 5.027 1 98.31 931 SER B O 1
ATOM 15517 N N . VAL B 1 932 ? -17.078 2.18 3.973 1 98.56 932 VAL B N 1
ATOM 15518 C CA . VAL B 1 932 ? -16.859 1.762 2.594 1 98.56 932 VAL B CA 1
ATOM 15519 C C . VAL B 1 932 ? -15.766 2.633 1.965 1 98.56 932 VAL B C 1
ATOM 15521 O O . VAL B 1 932 ? -15.977 3.826 1.739 1 98.56 932 VAL B O 1
ATOM 15524 N N . LEU B 1 933 ? -14.586 2.074 1.722 1 98.56 933 LEU B N 1
ATOM 15525 C CA . LEU B 1 933 ? -13.43 2.828 1.238 1 98.56 933 LEU B CA 1
ATOM 15526 C C . LEU B 1 933 ? -12.766 2.113 0.069 1 98.56 933 LEU B C 1
ATOM 15528 O O . LEU B 1 933 ? -12.93 0.903 -0.101 1 98.56 933 LEU B O 1
ATOM 15532 N N . PRO B 1 934 ? -11.992 2.871 -0.764 1 98 934 PRO B N 1
ATOM 15533 C CA . PRO B 1 934 ? -11.219 2.215 -1.818 1 98 934 PRO B CA 1
ATOM 15534 C C . PRO B 1 934 ? -9.977 1.514 -1.285 1 98 934 PRO B C 1
ATOM 15536 O O . PRO B 1 934 ? -9.297 0.804 -2.029 1 98 934 PRO B O 1
ATOM 15539 N N . TYR B 1 935 ? -9.703 1.674 0.029 1 97.75 935 TYR B N 1
ATOM 15540 C CA . TYR B 1 935 ? -8.453 1.17 0.583 1 97.75 935 TYR B CA 1
ATOM 15541 C C . TYR B 1 935 ? -8.688 0.444 1.901 1 97.75 935 TYR B C 1
ATOM 15543 O O . TYR B 1 935 ? -9.633 0.768 2.633 1 97.75 935 TYR B O 1
ATOM 15551 N N . SER B 1 936 ? -7.809 -0.498 2.201 1 97.19 936 SER B N 1
ATOM 15552 C CA . SER B 1 936 ? -7.812 -1.155 3.504 1 97.19 936 SER B CA 1
ATOM 15553 C C . SER B 1 936 ? -7.129 -0.294 4.559 1 97.19 936 SER B C 1
ATOM 15555 O O . SER B 1 936 ? -6.426 0.665 4.227 1 97.19 936 SER B O 1
ATOM 15557 N N . ALA B 1 937 ? -7.324 -0.649 5.84 1 97.69 937 ALA B N 1
ATOM 15558 C CA . ALA B 1 937 ? -6.645 0.025 6.941 1 97.69 937 ALA B CA 1
ATOM 15559 C C . ALA B 1 937 ? -5.129 -0.094 6.805 1 97.69 937 ALA B C 1
ATOM 15561 O O . ALA B 1 937 ? -4.391 0.814 7.191 1 97.69 937 ALA B O 1
ATOM 15562 N N . TYR B 1 938 ? -4.633 -1.17 6.258 1 97.5 938 TYR B N 1
ATOM 15563 C CA . TYR B 1 938 ? -3.203 -1.422 6.129 1 97.5 938 TYR B CA 1
ATOM 15564 C C . TYR B 1 938 ? -2.596 -0.568 5.023 1 97.5 938 TYR B C 1
ATOM 15566 O O . TYR B 1 938 ? -1.463 -0.096 5.145 1 97.5 938 TYR B O 1
ATOM 15574 N N . GLU B 1 939 ? -3.324 -0.401 3.912 1 97.25 939 GLU B N 1
ATOM 15575 C CA . GLU B 1 939 ? -2.885 0.502 2.852 1 97.25 939 GLU B CA 1
ATOM 15576 C C . GLU B 1 939 ? -2.826 1.944 3.346 1 97.25 939 GLU B C 1
ATOM 15578 O O . GLU B 1 939 ? -1.876 2.67 3.049 1 97.25 939 GLU B O 1
ATOM 15583 N N . LEU B 1 940 ? -3.836 2.328 4.125 1 98 940 LEU B N 1
ATOM 15584 C CA . LEU B 1 940 ? -3.828 3.658 4.727 1 98 940 LEU B CA 1
ATOM 15585 C C . LEU B 1 940 ? -2.641 3.826 5.664 1 98 940 LEU B C 1
ATOM 15587 O O . LEU B 1 940 ? -1.949 4.848 5.625 1 98 940 LEU B O 1
ATOM 15591 N N . GLU B 1 941 ? -2.393 2.828 6.457 1 97.19 941 GLU B N 1
ATOM 15592 C CA . GLU B 1 941 ? -1.328 2.855 7.457 1 97.19 941 GLU B CA 1
ATOM 15593 C C . GLU B 1 941 ? 0.039 3.023 6.801 1 97.19 941 GLU B C 1
ATOM 15595 O O . GLU B 1 941 ? 0.939 3.637 7.379 1 97.19 941 GLU B O 1
ATOM 15600 N N . ASN B 1 942 ? 0.201 2.545 5.594 1 95.62 942 ASN B N 1
ATOM 15601 C CA . ASN B 1 942 ? 1.508 2.512 4.945 1 95.62 942 ASN B CA 1
ATOM 15602 C C . ASN B 1 942 ? 1.814 3.828 4.238 1 95.62 942 ASN B C 1
ATOM 15604 O O . ASN B 1 942 ? 2.961 4.086 3.863 1 95.62 942 ASN B O 1
ATOM 15608 N N . ALA B 1 943 ? 0.802 4.68 4.008 1 96 943 ALA B N 1
ATOM 15609 C CA . ALA B 1 943 ? 0.983 5.898 3.219 1 96 943 ALA B CA 1
ATOM 15610 C C . ALA B 1 943 ? 1.212 7.105 4.121 1 96 943 ALA B C 1
ATOM 15612 O O . ALA B 1 943 ? 0.622 7.203 5.203 1 96 943 ALA B O 1
ATOM 15613 N N . MET B 1 944 ? 2.07 8.031 3.654 1 95.62 944 MET B N 1
ATOM 15614 C CA . MET B 1 944 ? 2.299 9.281 4.363 1 95.62 944 MET B CA 1
ATOM 15615 C C . MET B 1 944 ? 1.728 10.461 3.584 1 95.62 944 MET B C 1
ATOM 15617 O O . MET B 1 944 ? 1.588 11.562 4.125 1 95.62 944 MET B O 1
ATOM 15621 N N . HIS B 1 945 ? 1.432 10.258 2.303 1 96.5 945 HIS B N 1
ATOM 15622 C CA . HIS B 1 945 ? 0.783 11.211 1.41 1 96.5 945 HIS B CA 1
ATOM 15623 C C . HIS B 1 945 ? -0.329 10.547 0.606 1 96.5 945 HIS B C 1
ATOM 15625 O O . HIS B 1 945 ? -0.296 9.336 0.378 1 96.5 945 HIS B O 1
ATOM 15631 N N . LEU B 1 946 ? -1.26 11.312 0.161 1 96.19 946 LEU B N 1
ATOM 15632 C CA . LEU B 1 946 ? -2.391 10.789 -0.595 1 96.19 946 LEU B CA 1
ATOM 15633 C C . LEU B 1 946 ? -1.923 10.141 -1.894 1 96.19 946 LEU B C 1
ATOM 15635 O O . LEU B 1 946 ? -2.48 9.125 -2.324 1 96.19 946 LEU B O 1
ATOM 15639 N N . ASP B 1 947 ? -0.894 10.625 -2.51 1 94.62 947 ASP B N 1
ATOM 15640 C CA . ASP B 1 947 ? -0.458 10.102 -3.801 1 94.62 947 ASP B CA 1
ATOM 15641 C C . ASP B 1 947 ? 0.388 8.844 -3.629 1 94.62 947 ASP B C 1
ATOM 15643 O O . ASP B 1 947 ? 0.814 8.234 -4.613 1 94.62 947 ASP B O 1
ATOM 15647 N N . GLU B 1 948 ? 0.651 8.406 -2.383 1 95.38 948 GLU B N 1
ATOM 15648 C CA . GLU B 1 948 ? 1.317 7.137 -2.109 1 95.38 948 GLU B CA 1
ATOM 15649 C C . GLU B 1 948 ? 0.316 5.988 -2.066 1 95.38 948 GLU B C 1
ATOM 15651 O O . GLU B 1 948 ? 0.707 4.816 -2.066 1 95.38 948 GLU B O 1
ATOM 15656 N N . LEU B 1 949 ? -0.977 6.27 -1.97 1 96.69 949 LEU B N 1
ATOM 15657 C CA . LEU B 1 949 ? -2.002 5.23 -2.002 1 96.69 949 LEU B CA 1
ATOM 15658 C C . LEU B 1 949 ? -2.057 4.562 -3.371 1 96.69 949 LEU B C 1
ATOM 15660 O O . LEU B 1 949 ? -1.886 5.227 -4.398 1 96.69 949 LEU B O 1
ATOM 15664 N N . PRO B 1 950 ? -2.293 3.242 -3.4 1 95.12 950 PRO B N 1
ATOM 15665 C CA . PRO B 1 950 ? -2.291 2.541 -4.684 1 95.12 950 PRO B CA 1
ATOM 15666 C C . PRO B 1 950 ? -3.496 2.898 -5.555 1 95.12 950 PRO B C 1
ATOM 15668 O O . PRO B 1 950 ? -4.426 3.562 -5.086 1 95.12 950 PRO B O 1
ATOM 15671 N N . SER B 1 951 ? -3.414 2.453 -6.824 1 94.44 951 SER B N 1
ATOM 15672 C CA . SER B 1 951 ? -4.609 2.527 -7.656 1 94.44 951 SER B CA 1
ATOM 15673 C C . SER B 1 951 ? -5.754 1.715 -7.059 1 94.44 951 SER B C 1
ATOM 15675 O O . SER B 1 951 ? -5.523 0.665 -6.453 1 94.44 951 SER B O 1
ATOM 15677 N N . VAL B 1 952 ? -6.898 2.205 -7.211 1 95.94 952 VAL B N 1
ATOM 15678 C CA . VAL B 1 952 ? -8.062 1.529 -6.648 1 95.94 952 VAL B CA 1
ATOM 15679 C C . VAL B 1 952 ? -8.32 0.228 -7.402 1 95.94 952 VAL B C 1
ATOM 15681 O O . VAL B 1 952 ? -8.555 0.241 -8.617 1 95.94 952 VAL B O 1
ATOM 15684 N N . ARG B 1 953 ? -8.281 -0.914 -6.688 1 94.81 953 ARG B N 1
ATOM 15685 C CA . ARG B 1 953 ? -8.508 -2.215 -7.309 1 94.81 953 ARG B CA 1
ATOM 15686 C C . ARG B 1 953 ? -9.688 -2.934 -6.664 1 94.81 953 ARG B C 1
ATOM 15688 O O . ARG B 1 953 ? -10.242 -3.867 -7.25 1 94.81 953 ARG B O 1
ATOM 15695 N N . TYR B 1 954 ? -10.055 -2.482 -5.492 1 95.75 954 TYR B N 1
ATOM 15696 C CA . TYR B 1 954 ? -11.117 -3.123 -4.723 1 95.75 954 TYR B CA 1
ATOM 15697 C C . TYR B 1 954 ? -11.914 -2.092 -3.934 1 95.75 954 TYR B C 1
ATOM 15699 O O . TYR B 1 954 ? -11.508 -0.936 -3.818 1 95.75 954 TYR B O 1
ATOM 15707 N N . THR B 1 955 ? -13.086 -2.453 -3.523 1 97.62 955 THR B N 1
ATOM 15708 C CA . THR B 1 955 ? -13.867 -1.737 -2.52 1 97.62 955 THR B CA 1
ATOM 15709 C C . THR B 1 955 ? -13.836 -2.479 -1.186 1 97.62 955 THR B C 1
ATOM 15711 O O . THR B 1 955 ? -14.188 -3.658 -1.119 1 97.62 955 THR B O 1
ATOM 15714 N N . TRP B 1 956 ? -13.391 -1.814 -0.239 1 98 956 TRP B N 1
ATOM 15715 C CA . TRP B 1 956 ? -13.336 -2.393 1.1 1 98 956 TRP B CA 1
ATOM 15716 C C . TRP B 1 956 ? -14.562 -1.997 1.916 1 98 956 TRP B C 1
ATOM 15718 O O . TRP B 1 956 ? -14.797 -0.811 2.158 1 98 956 TRP B O 1
ATOM 15728 N N . VAL B 1 957 ? -15.336 -3 2.309 1 98.44 957 VAL B N 1
ATOM 15729 C CA . VAL B 1 957 ? -16.5 -2.799 3.172 1 98.44 957 VAL B CA 1
ATOM 15730 C C . VAL B 1 957 ? -16.188 -3.32 4.574 1 98.44 957 VAL B C 1
ATOM 15732 O O . VAL B 1 957 ? -15.906 -4.508 4.754 1 98.44 957 VAL B O 1
ATOM 15735 N N . ARG B 1 958 ? -16.25 -2.496 5.504 1 98.5 958 ARG B N 1
ATOM 15736 C CA . ARG B 1 958 ? -16.031 -2.846 6.902 1 98.5 958 ARG B CA 1
ATOM 15737 C C . ARG B 1 958 ? -17.328 -2.727 7.711 1 98.5 958 ARG B C 1
ATOM 15739 O O . ARG B 1 958 ? -17.953 -1.67 7.727 1 98.5 958 ARG B O 1
ATOM 15746 N N . ILE B 1 959 ? -17.703 -3.766 8.359 1 98.75 959 ILE B N 1
ATOM 15747 C CA . ILE B 1 959 ? -18.766 -3.781 9.352 1 98.75 959 ILE B CA 1
ATOM 15748 C C . ILE B 1 959 ? -18.172 -3.969 10.742 1 98.75 959 ILE B C 1
ATOM 15750 O O . ILE B 1 959 ? -17.5 -4.965 11.008 1 98.75 959 ILE B O 1
ATOM 15754 N N . ALA B 1 960 ? -18.438 -3.061 11.633 1 98.56 960 ALA B N 1
ATOM 15755 C CA . ALA B 1 960 ? -17.766 -3.088 12.93 1 98.56 960 ALA B CA 1
ATOM 15756 C C . ALA B 1 960 ? -18.781 -3.096 14.07 1 98.56 960 ALA B C 1
ATOM 15758 O O . ALA B 1 960 ? -19.828 -2.455 13.977 1 98.56 960 ALA B O 1
ATOM 15759 N N . ALA B 1 961 ? -18.391 -3.816 15.125 1 98.31 961 ALA B N 1
ATOM 15760 C CA . ALA B 1 961 ? -19.156 -3.721 16.375 1 98.31 961 ALA B CA 1
ATOM 15761 C C . ALA B 1 961 ? -18.938 -2.367 17.047 1 98.31 961 ALA B C 1
ATOM 15763 O O . ALA B 1 961 ? -19.891 -1.723 17.469 1 98.31 961 ALA B O 1
ATOM 15764 N N . LYS B 1 962 ? -17.75 -2.023 17.125 1 97.06 962 LYS B N 1
ATOM 15765 C CA . LYS B 1 962 ? -17.344 -0.779 17.781 1 97.06 962 LYS B CA 1
ATOM 15766 C C . LYS B 1 962 ? -15.906 -0.411 17.422 1 97.06 962 LYS B C 1
ATOM 15768 O O . LYS B 1 962 ? -15.062 -1.29 17.25 1 97.06 962 LYS B O 1
ATOM 15773 N N . GLN B 1 963 ? -15.641 0.84 17.344 1 97.38 963 GLN B N 1
ATOM 15774 C CA . GLN B 1 963 ? -14.281 1.349 17.234 1 97.38 963 GLN B CA 1
ATOM 15775 C C . GLN B 1 963 ? -13.977 2.365 18.328 1 97.38 963 GLN B C 1
ATOM 15777 O O . GLN B 1 963 ? -14.875 3.092 18.766 1 97.38 963 GLN B O 1
ATOM 15782 N N . MET B 1 964 ? -12.68 2.395 18.703 1 98 964 MET B N 1
ATOM 15783 C CA . MET B 1 964 ? -12.211 3.4 19.656 1 98 964 MET B CA 1
ATOM 15784 C C . MET B 1 964 ? -12.398 4.805 19.094 1 98 964 MET B C 1
ATOM 15786 O O . MET B 1 964 ? -12.375 5.004 17.875 1 98 964 MET B O 1
ATOM 15790 N N . GLY B 1 965 ? -12.648 5.781 20.016 1 98.56 965 GLY B N 1
ATOM 15791 C CA . GLY B 1 965 ? -12.766 7.164 19.578 1 98.56 965 GLY B CA 1
ATOM 15792 C C . GLY B 1 965 ? -11.523 7.676 18.875 1 98.56 965 GLY B C 1
ATOM 15793 O O . GLY B 1 965 ? -10.523 6.965 18.781 1 98.56 965 GLY B O 1
ATOM 15794 N N . VAL B 1 966 ? -11.57 8.875 18.344 1 98.31 966 VAL B N 1
ATOM 15795 C CA . VAL B 1 966 ? -10.453 9.406 17.562 1 98.31 966 VAL B CA 1
ATOM 15796 C C . VAL B 1 966 ? -9.672 10.414 18.406 1 98.31 966 VAL B C 1
ATOM 15798 O O . VAL B 1 966 ? -8.594 10.859 18.016 1 98.31 966 VAL B O 1
ATOM 15801 N N . GLY B 1 967 ? -10.141 10.82 19.578 1 97.62 967 GLY B N 1
ATOM 15802 C CA . GLY B 1 967 ? -9.461 11.836 20.359 1 97.62 967 GLY B CA 1
ATOM 15803 C C . GLY B 1 967 ? -9.453 13.195 19.703 1 97.62 967 GLY B C 1
ATOM 15804 O O . GLY B 1 967 ? -9.875 13.336 18.547 1 97.62 967 GLY B O 1
ATOM 15805 N N . GLY B 1 968 ? -8.969 14.242 20.5 1 95.88 968 GLY B N 1
ATOM 15806 C CA . GLY B 1 968 ? -8.945 15.562 19.891 1 95.88 968 GLY B CA 1
ATOM 15807 C C . GLY B 1 968 ? -8.328 16.625 20.781 1 95.88 968 GLY B C 1
ATOM 15808 O O . GLY B 1 968 ? -8.078 17.734 20.344 1 95.88 968 GLY B O 1
ATOM 15809 N N . ASP B 1 969 ? -7.984 16.266 22.047 1 96.25 969 ASP B N 1
ATOM 15810 C CA . ASP B 1 969 ? -7.398 17.234 22.953 1 96.25 969 ASP B CA 1
ATOM 15811 C C . ASP B 1 969 ? -6.09 17.797 22.406 1 96.25 969 ASP B C 1
ATOM 15813 O O . ASP B 1 969 ? -5.895 19.016 22.359 1 96.25 969 ASP B O 1
ATOM 15817 N N . ASP B 1 970 ? -5.242 16.969 22.062 1 95.44 970 ASP B N 1
ATOM 15818 C CA . ASP B 1 970 ? -3.996 17.297 21.375 1 95.44 970 ASP B CA 1
ATOM 15819 C C . ASP B 1 970 ? -3.508 16.141 20.516 1 95.44 970 ASP B C 1
ATOM 15821 O O . ASP B 1 970 ? -4.145 15.078 20.469 1 95.44 970 ASP B O 1
ATOM 15825 N N . SER B 1 971 ? -2.48 16.344 19.766 1 95.94 971 SER B N 1
ATOM 15826 C CA . SER B 1 971 ? -1.946 15.312 18.891 1 95.94 971 SER B CA 1
ATOM 15827 C C . SER B 1 971 ? -0.53 14.922 19.297 1 95.94 971 SER B C 1
ATOM 15829 O O . SER B 1 971 ? 0.251 14.445 18.469 1 95.94 971 SER B O 1
ATOM 15831 N N . TRP B 1 972 ? -0.043 15.148 20.562 1 94.25 972 TRP B N 1
ATOM 15832 C CA . TRP B 1 972 ? 1.332 14.828 20.938 1 94.25 972 TRP B CA 1
ATOM 15833 C C . TRP B 1 972 ? 1.383 14.109 22.281 1 94.25 972 TRP B C 1
ATOM 15835 O O . TRP B 1 972 ? 2.455 13.961 22.875 1 94.25 972 TRP B O 1
ATOM 15845 N N . GLY B 1 973 ? 0.1 13.734 22.797 1 94.62 973 GLY B N 1
ATOM 15846 C CA . GLY B 1 973 ? 0.218 13 24.047 1 94.62 973 GLY B CA 1
ATOM 15847 C C . GLY B 1 973 ? -1.119 12.539 24.594 1 94.62 973 GLY B C 1
ATOM 15848 O O . GLY B 1 973 ? -1.188 11.562 25.344 1 94.62 973 GLY B O 1
ATOM 15849 N N . ALA B 1 974 ? -2.215 13.203 24.25 1 96.5 974 ALA B N 1
ATOM 15850 C CA . ALA B 1 974 ? -3.523 12.938 24.844 1 96.5 974 ALA B CA 1
ATOM 15851 C C . ALA B 1 974 ? -4.145 11.672 24.25 1 96.5 974 ALA B C 1
ATOM 15853 O O . ALA B 1 974 ? -4.363 11.586 23.047 1 96.5 974 ALA B O 1
ATOM 15854 N N . PRO B 1 975 ? -4.43 10.688 25.062 1 96.5 975 PRO B N 1
ATOM 15855 C CA . PRO B 1 975 ? -5.164 9.523 24.562 1 96.5 975 PRO B CA 1
ATOM 15856 C C . PRO B 1 975 ? -6.656 9.797 24.391 1 96.5 975 PRO B C 1
ATOM 15858 O O . PRO B 1 975 ? -7.156 10.82 24.859 1 96.5 975 PRO B O 1
ATOM 15861 N N . VAL B 1 976 ? -7.344 8.898 23.703 1 98 976 VAL B N 1
ATOM 15862 C CA . VAL B 1 976 ? -8.805 8.906 23.688 1 98 976 VAL B CA 1
ATOM 15863 C C . VAL B 1 976 ? -9.344 8.844 25.109 1 98 976 VAL B C 1
ATOM 15865 O O . VAL B 1 976 ? -8.789 8.133 25.969 1 98 976 VAL B O 1
ATOM 15868 N N . HIS B 1 977 ? -10.375 9.602 25.375 1 98 977 HIS B N 1
ATOM 15869 C CA . HIS B 1 977 ? -10.961 9.625 26.719 1 98 977 HIS B CA 1
ATOM 15870 C C . HIS B 1 977 ? -11.484 8.242 27.109 1 98 977 HIS B C 1
ATOM 15872 O O . HIS B 1 977 ? -11.953 7.488 26.25 1 98 977 HIS B O 1
ATOM 15878 N N . GLU B 1 978 ? -11.484 7.973 28.359 1 97 978 GLU B N 1
ATOM 15879 C CA . GLU B 1 978 ? -11.742 6.652 28.922 1 97 978 GLU B CA 1
ATOM 15880 C C . GLU B 1 978 ? -13.086 6.102 28.453 1 97 978 GLU B C 1
ATOM 15882 O O . GLU B 1 978 ? -13.188 4.922 28.109 1 97 978 GLU B O 1
ATOM 15887 N N . GLU B 1 979 ? -14.086 6.863 28.422 1 95.88 979 GLU B N 1
ATOM 15888 C CA . GLU B 1 979 ? -15.445 6.418 28.125 1 95.88 979 GLU B CA 1
ATOM 15889 C C . GLU B 1 979 ? -15.594 6.004 26.672 1 95.88 979 GLU B C 1
ATOM 15891 O O . GLU B 1 979 ? -16.578 5.355 26.297 1 95.88 979 GLU B O 1
ATOM 15896 N N . TYR B 1 980 ? -14.602 6.34 25.859 1 98 980 TYR B N 1
ATOM 15897 C CA . TYR B 1 980 ? -14.695 6.031 24.438 1 98 980 TYR B CA 1
ATOM 15898 C C . TYR B 1 980 ? -13.648 4.996 24.031 1 98 980 TYR B C 1
ATOM 15900 O O . TYR B 1 980 ? -13.391 4.801 22.844 1 98 980 TYR B O 1
ATOM 15908 N N . ARG B 1 981 ? -12.914 4.406 24.953 1 98.19 981 ARG B N 1
ATOM 15909 C CA . ARG B 1 981 ? -11.953 3.332 24.719 1 98.19 981 ARG B CA 1
ATOM 15910 C C . ARG B 1 981 ? -12.641 1.971 24.75 1 98.19 981 ARG B C 1
ATOM 15912 O O . ARG B 1 981 ? -13.773 1.854 25.219 1 98.19 981 ARG B O 1
ATOM 15919 N N . ILE B 1 982 ? -12.031 0.986 24.156 1 98.06 982 ILE B N 1
ATOM 15920 C CA . ILE B 1 982 ? -12.508 -0.391 24.188 1 98.06 982 ILE B CA 1
ATOM 15921 C C . ILE B 1 982 ? -11.547 -1.257 25 1 98.06 982 ILE B C 1
ATOM 15923 O O . ILE B 1 982 ? -10.469 -1.621 24.516 1 98.06 982 ILE B O 1
ATOM 15927 N N . HIS B 1 983 ? -11.922 -1.636 26.172 1 97.81 983 HIS B N 1
ATOM 15928 C CA . HIS B 1 983 ? -11.078 -2.484 27.016 1 97.81 983 HIS B CA 1
ATOM 15929 C C . HIS B 1 983 ? -11.07 -3.922 26.5 1 97.81 983 HIS B C 1
ATOM 15931 O O . HIS B 1 983 ? -12.133 -4.52 26.297 1 97.81 983 HIS B O 1
ATOM 15937 N N . ALA B 1 984 ? -9.961 -4.469 26.344 1 97.5 984 ALA B N 1
ATOM 15938 C CA . ALA B 1 984 ? -9.781 -5.742 25.656 1 97.5 984 ALA B CA 1
ATOM 15939 C C . ALA B 1 984 ? -10.391 -6.891 26.453 1 97.5 984 ALA B C 1
ATOM 15941 O O . ALA B 1 984 ? -10.703 -7.941 25.906 1 97.5 984 ALA B O 1
ATOM 15942 N N . ASP B 1 985 ? -10.477 -6.746 27.75 1 97.81 985 ASP B N 1
ATOM 15943 C CA . ASP B 1 985 ? -10.938 -7.844 28.594 1 97.81 985 ASP B CA 1
ATOM 15944 C C . ASP B 1 985 ? -12.461 -7.953 28.578 1 97.81 985 ASP B C 1
ATOM 15946 O O . ASP B 1 985 ? -13.031 -8.852 29.188 1 97.81 985 ASP B O 1
ATOM 15950 N N . GLN B 1 986 ? -13.172 -7.07 27.875 1 97.06 986 GLN B N 1
ATOM 15951 C CA . GLN B 1 986 ? -14.633 -7.109 27.766 1 97.06 986 GLN B CA 1
ATOM 15952 C C . GLN B 1 986 ? -15.07 -7.848 26.5 1 97.06 986 GLN B C 1
ATOM 15954 O O . GLN B 1 986 ? -14.594 -7.559 25.406 1 97.06 986 GLN B O 1
ATOM 15959 N N . PRO B 1 987 ? -15.945 -8.867 26.672 1 97.88 987 PRO B N 1
ATOM 15960 C CA . PRO B 1 987 ? -16.453 -9.555 25.469 1 97.88 987 PRO B CA 1
ATOM 15961 C C . PRO B 1 987 ? -17.219 -8.617 24.547 1 97.88 987 PRO B C 1
ATOM 15963 O O . PRO B 1 987 ? -17.797 -7.625 24.984 1 97.88 987 PRO B O 1
ATOM 15966 N N . MET B 1 988 ? -17.234 -8.891 23.312 1 97.5 988 MET B N 1
ATOM 15967 C CA . MET B 1 988 ? -17.953 -8.133 22.297 1 97.5 988 MET B CA 1
ATOM 15968 C C . MET B 1 988 ? -18.484 -9.062 21.203 1 97.5 988 MET B C 1
ATOM 15970 O O . MET B 1 988 ? -17.875 -10.086 20.906 1 97.5 988 MET B O 1
ATOM 15974 N N . LYS B 1 989 ? -19.625 -8.711 20.672 1 97.56 989 LYS B N 1
ATOM 15975 C CA . LYS B 1 989 ? -20.281 -9.469 19.609 1 97.56 989 LYS B CA 1
ATOM 15976 C C . LYS B 1 989 ? -20.688 -8.547 18.453 1 97.56 989 LYS B C 1
ATOM 15978 O O . LYS B 1 989 ? -21.156 -7.43 18.688 1 97.56 989 LYS B O 1
ATOM 15983 N N . LEU B 1 990 ? -20.422 -8.93 17.266 1 98.12 990 LEU B N 1
ATOM 15984 C CA . LEU B 1 990 ? -20.875 -8.273 16.047 1 98.12 990 LEU B CA 1
ATOM 15985 C C . LEU B 1 990 ? -21.859 -9.164 15.289 1 98.12 990 LEU B C 1
ATOM 15987 O O . LEU B 1 990 ? -21.531 -10.32 14.984 1 98.12 990 LEU B O 1
ATOM 15991 N N . GLY B 1 991 ? -23.062 -8.703 15.023 1 98.38 991 GLY B N 1
ATOM 15992 C CA . GLY B 1 991 ? -24.047 -9.469 14.266 1 98.38 991 GLY B CA 1
ATOM 15993 C C . GLY B 1 991 ? -24.719 -8.648 13.18 1 98.38 991 GLY B C 1
ATOM 15994 O O . GLY B 1 991 ? -25.031 -7.473 13.383 1 98.38 991 GLY B O 1
ATOM 15995 N N . PHE B 1 992 ? -24.922 -9.227 12.039 1 98.44 992 PHE B N 1
ATOM 15996 C CA . PHE B 1 992 ? -25.656 -8.594 10.953 1 98.44 992 PHE B CA 1
ATOM 15997 C C . PHE B 1 992 ? -26.156 -9.641 9.961 1 98.44 992 PHE B C 1
ATOM 15999 O O . PHE B 1 992 ? -25.75 -10.797 10.016 1 98.44 992 PHE B O 1
ATOM 16006 N N . ILE B 1 993 ? -27.062 -9.258 9.055 1 98.38 993 ILE B N 1
ATOM 16007 C CA . ILE B 1 993 ? -27.672 -10.133 8.062 1 98.38 993 ILE B CA 1
ATOM 16008 C C . ILE B 1 993 ? -27.391 -9.609 6.656 1 98.38 993 ILE B C 1
ATOM 16010 O O . ILE B 1 993 ? -27.547 -8.414 6.391 1 98.38 993 ILE B O 1
ATOM 16014 N N . ILE B 1 994 ? -26.938 -10.461 5.777 1 98.38 994 ILE B N 1
ATOM 16015 C CA . ILE B 1 994 ? -26.672 -10.109 4.387 1 98.38 994 ILE B CA 1
ATOM 16016 C C . ILE B 1 994 ? -27.828 -10.594 3.504 1 98.38 994 ILE B C 1
ATOM 16018 O O . ILE B 1 994 ? -28.234 -11.75 3.592 1 98.38 994 ILE B O 1
ATOM 16022 N N . THR B 1 995 ? -28.344 -9.734 2.662 1 97.44 995 THR B N 1
ATOM 16023 C CA . THR B 1 995 ? -29.344 -10.039 1.645 1 97.44 995 THR B CA 1
ATOM 16024 C C . THR B 1 995 ? -28.984 -9.383 0.316 1 97.44 995 THR B C 1
ATOM 16026 O O . THR B 1 995 ? -28.141 -8.492 0.27 1 97.44 995 THR B O 1
ATOM 16029 N N . PRO B 1 996 ? -29.484 -9.867 -0.771 1 96.12 996 PRO B N 1
ATOM 16030 C CA . PRO B 1 996 ? -29.25 -9.164 -2.035 1 96.12 996 PRO B CA 1
ATOM 16031 C C . PRO B 1 996 ? -29.844 -7.758 -2.039 1 96.12 996 PRO B C 1
ATOM 16033 O O . PRO B 1 996 ? -30.875 -7.512 -1.412 1 96.12 996 PRO B O 1
ATOM 16036 N N . PHE B 1 997 ? -29.25 -6.891 -2.766 1 92.56 997 PHE B N 1
ATOM 16037 C CA . PHE B 1 997 ? -29.688 -5.508 -2.912 1 92.56 997 PHE B CA 1
ATOM 16038 C C . PHE B 1 997 ? -30.969 -5.426 -3.742 1 92.56 997 PHE B C 1
ATOM 16040 O O . PHE B 1 997 ? -31.078 -6.086 -4.777 1 92.56 997 PHE B O 1
ATOM 16047 N N . GLU B 1 998 ? -31.859 -4.746 -3.209 1 85.62 998 GLU B N 1
ATOM 16048 C CA . GLU B 1 998 ? -33.062 -4.418 -3.965 1 85.62 998 GLU B CA 1
ATOM 16049 C C . GLU B 1 998 ? -33.094 -2.936 -4.332 1 85.62 998 GLU B C 1
ATOM 16051 O O . GLU B 1 998 ? -32.969 -2.072 -3.457 1 85.62 998 GLU B O 1
ATOM 16056 N N . ALA B 1 999 ? -33.156 -2.617 -5.656 1 74.62 999 ALA B N 1
ATOM 16057 C CA . ALA B 1 999 ? -33.094 -1.241 -6.141 1 74.62 999 ALA B CA 1
ATOM 16058 C C . ALA B 1 999 ? -34.25 -0.413 -5.605 1 74.62 999 ALA B C 1
ATOM 16060 O O . ALA B 1 999 ? -35.375 -0.93 -5.422 1 74.62 999 ALA B O 1
#

Sequence (1998 aa):
MKYTLDWLINPEVFAVNRIAAHSDHRIYANHLEADADNSSLIQNLNGTWKFAWAKNPSEWQQKFYEESDSTDNFDNIQVPGHMELQGYGKPQYVNTIYPWEGQEHLRPPFISEKDNPVGSYVRYFDLNDALKNKRVFISFQGVETAMYVWLNGEFIGYSEDSFTPSEFELTPYIREKGNKLAVAVFKRSSASWLEDQDFWRFSGIFRDVFLYAAPSAHVRDMKVIADYDGTNGIFSATLDIAGKCSVKSILTDENGTVIAESNEKESVNWTIENSKPWSAEIPNLYTFTVILTDESGNEIEVSRTKVGFRRFELKNGIMCLNGKRIIFKGINRHEFDAKTGRAITKEDMLFDIQFMKKNNINAVRTCHYPNNSLWYQLCDAYGIYLIDETNLETHGTWQKLGATDPSWNVPGSLPEWKEAVLDRAKSMYERDKNHASVLIWSCGNESYCGEDIAAMSEYFRSADQTRLVHYEGVTRVPNHQYDSITDMESRMYAKPQEVEEYLKQNNGRPYISCEYMHAMGNSLGGLSLYTDLEDKYEAYQGGFIWDYIDQAIETKNDDGKTVLAYGGDFEDRPSDYGFCTNGVIYADRTYSPKVQEMKALYSNIRMSIQNGMLTVENRNLFADTNNLSFVVRLEKNGVVLKSDTFSLNVPAGESKTLKLTLHKIDSTGEYVYHVSAVTADQTLWADAGHEIAFAQEVFEVKDNQIPETTLQKPTIVYGDVIIGVHGENFSMMFDKKEGGISSLKYNDFEYITRTPKVSFWRAMTDNDTGASEPYNLAQWYTAGKFAKYKTVSWLEQEDALKITFTYQAACVPTFEFTVTYTAHFDGKLDVCVNYAGVSGMPDMPVLALDFKMKKQLCSFRYYGLGPDENYSDRCKGARLGLWKSTAKENLSGYLNPQECGNRTGVRTLSIHDDMQHGLTFQKASAPFEMSVLPYSAYELENAMHLDELPSVRYTWVRIAAKQMGVGGDDSWGAPVHEEYRIHADQPMKLGFIITPFEAMKYTLDWLINPEVFAVNRIAAHSDHRIYANHLEADADNSSLIQNLNGTWKFAWAKNPSEWQQKFYEESDSTDNFDNIQVPGHMELQGYGKPQYVNTIYPWEGQEHLRPPFISEKDNPVGSYVRYFDLNDALKNKRVFISFQGVETAMYVWLNGEFIGYSEDSFTPSEFELTPYIREKGNKLAVAVFKRSSASWLEDQDFWRFSGIFRDVFLYAAPSAHVRDMKVIADYDGTNGIFSATLDIAGKCSVKSILTDENGTVIAESNEKESVNWTIENSKPWSAEIPNLYTFTVILTDESGNEIEVSRTKVGFRRFELKNGIMCLNGKRIIFKGINRHEFDAKTGRAITKEDMLFDIQFMKKNNINAVRTCHYPNNSLWYQLCDAYGIYLIDETNLETHGTWQKLGATDPSWNVPGSLPEWKEAVLDRAKSMYERDKNHASVLIWSCGNESYCGEDIAAMSEYFRSADQTRLVHYEGVTRVPNHQYDSITDMESRMYAKPQEVEEYLKQNNGRPYISCEYMHAMGNSLGGLSLYTDLEDKYEAYQGGFIWDYIDQAIETKNDDGKTVLAYGGDFEDRPSDYGFCTNGVIYADRTYSPKVQEMKALYSNIRMSIQNGMLTVENRNLFADTNNLSFVVRLEKNGVVLKSDTFSLNVPAGESKTLKLTLHKIDSTGEYVYHVSAVTADQTLWADAGHEIAFAQEVFEVKDNQIPETTLQKPTIVYGDVIIGVHGENFSMMFDKKEGGISSLKYNDFEYITRTPKVSFWRAMTDNDTGASEPYNLAQWYTAGKFAKYKTVSWLEQEDALKITFTYQAACVPTFEFTVTYTAHFDGKLDVCVNYAGVSGMPDMPVLALDFKMKKQLCSFRYYGLGPDENYSDRCKGARLGLWKSTAKENLSGYLNPQECGNRTGVRTLSIHDDMQHGLTFQKASAPFEMSVLPYSAYELENAMHLDELPSVRYTWVRIAAKQMGVGGDDSWGAPVHEEYRIHADQPMKLGFIITPFEA

Secondary structure (DSSP, 8-state):
----GGGGG-TT--EESPPPP----EEESSHHHHHHT--TTEEE--EEEEEEEESSGGGS-TTTTSTTS--TT-EEEEES--SGGGTSS---EESSS-TTTTT----TT---SSS--EEEEEEEEPPPGGGTTSEEEEEES-EESEEEEEETTEEEEEE--TTS-EEEE-TTT--SS-EEEEEEEES-STHHHHEE-SEE---EE-S-EEEEEE-SSEEEEEEEEEEE-SSSEEEEEEEEEESS-EEEEEEE-TT--EEEEE--SSEEEEEETTPPPB-SSSB--EEEEEEEE-TTS-EEEEEEEEE----EEEETTEEEETTEE--EEEEE----BTTTBT---HHHHHHHHHHHHHTT--EEE-TTS---HHHHHHHHHHT-EEEEE-S-EEGGGTEETTEE--TT-SSTT-HHHHHHHHHHHHHHHHHHTT-TTEEEEE--BS----HHHHHHHHHHHHH-TTSEEE--HHHHTT-GGGGGG-SSEEEES--HHHHHHHHHH--S--EEEEE--B--SS--TTHHHHHTHHHH-TTEEEEEEB-SB---EEEE-TTS-EEEE-TTTT--SS--GGGG---SB-TTSPBPTHHHHHHHHH-SEEEEEETTEEEEEE--SS--STTEEEEEEEEETTEEEEEEEE-----TT-EEEEE-------S-EEEEEEEEEEESS--SS--TT-EEEEEEEEEEE----------PPPEEEE-SSEEEEE-SSEEEEEETTTTEEEEEEETTEE--SS--EEE---PPPHHHHHTTHHHHTHHHHHHTTTPEEEEEEEEE-SSEEEEEEEEE-SSSS--EEEEEEEEETTS-EEEEEEE---TT----SEEEEEEEEETT--EEEEEEEESS--BTTB-SS-EEEEEEEEHHHHS---SS--S---EEEESEEEEE-TT--EEEEEESSS-EEEEEESS-HHHHHH-SSGGGSPPP-EEEEEEEEEE-----S-SSSPPPPGGG---TTS-EEEEEEEEE---/----GGGGG-TT--EESPPPP----EEESSHHHHHHT--TTEEE--EEEEEEEESSGGGS-TTTTSTTS--TT-EEEEES--SGGGTSS---EESSS-TTTTT----TT---SSS--EEEEEEEEPPPGGGTTSEEEEEES-EESEEEEEETTEEEEEE--TTS-EEEE-TTT--SS-EEEEEEEES-STHHHHEE-SEE---EE-S-EEEEEE-SSEEEEEEEEEEE-SSSEEEEEEEEEESS-EEEEEEE-TT--EEEEE--SSEEEEEETTPPPB-SSSB--EEEEEEEE-TTS-EEEEEEEEE----EEEETTEEEETTEE--EEEEE----BTTTBT---HHHHHHHHHHHHHTT--EEE-TTS---HHHHHHHHHHT-EEEEE-S-EEGGGTEETTEE--TT-SSTT-HHHHHHHHHHHHHHHHHHTT-TTEEEEE--BS----HHHHHHHHHHHHH-TTSEEE--HHHHTT-GGGGGG-SSEEEES--HHHHHHHHHH--S--EEEEE--B--SS--TTHHHHHTHHHH-TTEEEEEEB-SB---EEEE-TTS-EEEE-TTTT--SS--GGGG---SB-TTSPBPTHHHHHHHHH-SEEEEEETTEEEEEE--SS--STTEEEEEEEEETTEEEEEEEE-----TT-EEEEE-------S-EEEEEEEEEEESS--SS--TT-EEEEEEEEEEE---PPP----PPPEEEE-SSEEEEE-SSEEEEEETTTTEEEEEEETTEE--SS--EEE---PPPHHHHHTTHHHHTHHHHHHTTTPEEEEEEEEE-SSEEEEEEEEE-SSSS--EEEEEEEEETTS-EEEEEEE---TT----SEEEEEEEEETT--EEEEEEEESS--BTTB-SS-EEEEEEEEHHHHS---SS--S---EEEESEEEEE-TT--EEEEEESSS-EEEEEESS-HHHHHH-SSGGGSPPP-EEEEEEEEEE-----S-SSSPPPPGGG---TTS-EEEEEEEEE---

Solvent-accessible surface area (backbone atoms only — not comparable to full-atom values): 99807 Å² total; per-residue (Å²): 121,84,87,68,76,66,44,39,50,29,47,76,49,47,61,38,67,50,53,80,67,36,36,70,59,45,64,14,46,32,67,70,28,53,76,65,70,50,38,65,32,49,45,82,63,56,44,81,26,38,28,45,80,22,61,10,68,89,63,42,72,83,59,62,42,33,72,84,46,77,65,82,87,37,48,76,41,61,37,47,24,37,40,35,75,70,74,48,74,65,58,33,27,36,48,55,50,57,77,49,52,20,72,52,88,71,56,89,46,58,66,61,69,75,70,22,37,30,42,40,39,37,43,76,46,62,53,55,76,70,38,58,99,39,47,31,32,39,39,38,42,17,39,30,35,29,41,39,36,26,40,61,48,39,67,53,36,33,42,48,57,37,49,45,70,49,34,35,74,39,49,94,62,64,49,66,58,79,32,40,37,20,35,40,30,28,53,56,31,31,58,50,61,39,57,38,49,77,47,70,57,72,30,31,43,29,35,57,37,31,35,39,40,39,50,81,30,34,77,68,31,59,50,51,46,42,32,42,79,87,52,32,24,42,38,37,36,42,46,42,68,45,63,76,61,47,40,40,36,38,35,21,43,83,86,63,48,75,76,46,72,44,61,56,69,53,52,50,77,48,76,40,76,72,43,70,56,37,39,48,82,47,39,41,49,30,39,42,35,40,38,31,21,40,96,86,66,46,65,49,28,26,35,39,42,63,40,26,24,37,32,49,47,78,53,94,30,29,52,20,50,73,84,38,81,52,69,40,39,25,29,23,40,70,71,69,34,29,74,45,42,62,38,66,51,73,67,55,52,51,52,50,56,28,49,34,55,60,38,37,39,40,26,36,33,28,63,42,28,46,65,61,70,65,55,53,56,46,26,33,61,68,18,27,38,26,38,47,21,22,67,24,15,16,32,49,32,24,39,48,94,89,38,86,48,62,88,66,40,48,50,22,70,42,71,62,37,31,63,46,56,38,47,43,44,48,40,51,43,34,36,50,59,45,45,54,23,56,48,30,47,27,66,32,36,55,35,58,59,41,55,36,55,38,48,35,34,50,47,51,52,69,76,37,77,65,44,49,42,38,44,40,26,38,60,78,50,81,42,78,87,47,53,79,39,23,70,46,48,30,43,68,48,60,49,54,69,57,50,51,56,54,59,71,66,61,84,57,52,23,34,34,24,72,28,38,29,32,19,31,51,52,34,46,15,47,52,63,61,52,58,54,40,54,80,75,32,83,39,42,28,43,33,15,34,35,30,46,49,18,59,30,36,60,44,66,50,97,85,66,47,80,41,77,39,45,30,46,73,67,71,29,72,56,50,52,29,65,70,46,43,18,17,44,20,40,37,86,70,45,80,37,54,52,44,47,36,49,21,47,71,38,31,45,54,43,51,45,41,57,96,51,33,36,35,42,34,26,59,34,86,72,51,51,32,73,60,34,31,37,39,38,34,39,24,48,75,54,42,77,75,48,72,52,73,51,75,58,76,34,50,38,66,33,67,48,72,46,78,62,84,88,74,87,87,87,68,64,45,44,34,32,45,36,39,34,38,16,31,58,50,67,53,100,55,42,55,51,62,44,63,57,33,60,30,62,32,77,49,75,41,84,65,91,77,75,85,82,70,90,58,66,76,43,53,68,20,83,37,92,53,20,39,13,44,38,43,97,57,29,38,38,32,37,27,68,80,84,55,40,52,54,39,42,26,50,75,85,41,78,51,48,75,50,55,62,42,54,34,28,52,61,23,59,29,50,16,35,51,27,39,46,36,54,39,66,38,30,52,33,64,27,17,35,76,27,41,43,73,74,52,74,51,72,49,80,53,97,58,31,40,37,38,38,36,35,32,36,36,20,40,76,79,59,52,65,36,36,44,33,39,34,42,31,38,79,61,39,37,37,40,35,40,44,39,72,39,42,79,88,51,55,60,39,46,26,47,32,41,37,36,53,29,54,48,64,48,31,37,34,38,34,38,19,34,25,91,50,48,29,42,83,32,37,47,82,35,37,42,78,32,62,43,75,54,32,17,72,74,34,50,63,86,45,58,55,36,38,50,65,37,33,26,36,65,24,43,33,42,33,36,20,29,97,84,57,54,36,40,26,42,31,40,59,89,48,58,28,28,36,31,48,24,50,55,50,47,65,56,28,56,72,23,69,37,65,82,50,47,45,67,77,70,31,18,27,41,35,47,22,49,48,57,38,32,50,15,10,48,29,48,70,53,43,62,53,56,75,92,36,55,36,61,30,56,52,58,48,68,33,50,31,33,38,38,73,43,77,135,120,84,86,67,74,66,45,40,50,30,48,75,47,46,60,37,67,51,53,79,66,35,35,71,60,45,64,13,47,31,70,70,29,53,76,65,70,49,40,65,33,49,46,80,63,57,43,79,26,40,28,44,80,22,60,11,68,90,62,43,71,83,60,62,40,34,72,82,45,77,64,82,86,38,48,77,40,60,36,47,22,37,40,33,76,70,74,48,73,63,57,34,27,35,48,57,51,58,77,49,51,22,73,53,87,71,55,90,45,57,65,62,69,76,72,23,36,31,41,40,38,35,44,77,46,62,52,56,76,72,40,58,97,40,46,31,32,39,38,39,43,15,40,30,34,30,40,39,37,26,39,59,49,38,67,55,37,32,41,47,58,37,47,44,72,50,33,37,74,39,50,92,62,65,48,66,58,80,30,41,37,21,37,40,29,28,52,56,29,32,57,50,62,39,57,36,49,78,47,71,58,71,29,32,42,29,37,56,38,33,36,37,42,39,50,82,31,33,77,67,31,58,50,52,46,42,32,42,78,87,51,32,24,42,37,36,38,42,46,42,68,45,63,79,60,47,38,40,35,38,34,21,43,81,84,63,48,76,76,47,71,46,60,56,68,53,53,52,76,47,75,40,77,73,43,69,54,37,39,49,83,48,39,42,48,28,38,43,35,41,37,31,22,42,97,86,66,46,65,50,26,25,35,38,43,62,40,26,23,38,32,50,46,78,53,96,29,29,52,21,49,74,83,37,79,52,67,38,37,24,28,23,41,68,70,68,34,30,75,46,41,63,37,66,52,72,67,54,51,50,51,50,53,27,50,34,53,60,38,38,39,41,24,36,33,29,63,43,29,48,67,60,71,66,55,54,56,46,27,34,62,68,18,28,38,27,37,46,21,21,70,24,16,15,32,50,32,25,38,50,95,88,39,86,48,62,89,68,40,48,50,22,69,43,73,61,35,31,63,47,56,38,46,43,44,46,37,51,43,34,35,50,60,46,45,52,24,56,49,28,47,26,67,32,36,56,34,57,58,42,55,35,56,39,50,35,34,50,48,50,52,70,76,37,80,65,44,49,41,39,43,38,24,36,59,77,48,82,41,77,88,48,52,81,40,24,70,46,50,32,43,69,48,62,48,55,69,57,49,50,55,55,60,71,67,62,85,56,53,22,33,34,24,74,28,39,30,31,20,31,51,53,34,45,16,48,52,63,62,52,58,54,40,54,80,74,32,82,38,41,29,44,34,14,34,34,29,47,50,19,59,29,35,60,44,67,49,98,85,66,47,80,40,78,39,45,30,46,73,65,72,28,72,56,50,52,27,63,71,45,43,19,16,43,20,40,39,86,70,45,80,37,56,50,44,48,36,50,19,48,71,38,31,46,54,43,51,44,43,55,95,48,32,36,34,44,35,25,60,34,86,71,50,51,31,72,62,34,29,36,37,39,33,38,24,49,75,54,40,76,76,48,71,51,74,51,76,59,76,35,50,38,67,34,68,48,72,48,76,62,84,89,74,87,87,85,71,64,43,46,34,32,46,36,39,34,38,17,31,58,49,68,53,100,55,42,54,50,62,45,64,57,33,60,30,61,32,78,48,75,39,84,65,90,76,74,87,82,72,88,59,68,76,42,54,70,21,83,38,90,53,20,37,12,45,37,42,97,56,27,40,38,32,36,27,69,81,84,55,43,54,54,39,42,25,51,75,86,42,78,52,47,73,50,56,63,43,54,34,30,53,62,23,60,31,53,17,35,51,27,38,46,35,55,39,66,39,27,52,34,64,27,19,35,78,26,40,41,73,74,51,74,50,70,48,80,54,98,59,31,38,35,38,38,36,36,32,36,35,21,41,77,78,60,51,64,37,36,44,33,40,34,42,31,37,79,61,40,36,38,40,35,38,44,40,70,38,42,79,88,53,54,58,39,46,25,46,31,40,38,36,54,28,54,46,64,46,29,37,34,37,33,38,20,35,25,89,49,47,29,43,82,31,38,46,81,34,38,43,78,32,62,43,74,53,32,16,73,73,34,52,64,86,46,59,54,36,39,49,63,38,31,26,36,64,24,44,35,41,34,36,20,31,95,86,57,53,37,40,26,41,31,41,59,88,49,57,27,27,36,31,48,23,50,56,52,47,66,56,27,56,73,22,70,36,65,82,51,45,47,66,75,70,32,19,28,40,34,47,22,48,48,56,38,31,50,14,11,47,30,49,70,53,43,64,53,55,75,92,38,54,36,62,28,56,52,59,48,67,33,49,32,34,39,38,72,42,76,134

Organism: NCBI:txid411473

Nearest PDB structures (foldseek):
  8ri7-assembly1_A  TM=9.261E-01  e=0.000E+00  Escherichia coli
  8ri6-assembly1_C  TM=9.205E-01  e=0.000E+00  Escherichia coli
  7brs-assembly3_C  TM=9.152E-01  e=0.000E+00  Escherichia coli K-12
  5c71-assembly1_D  TM=7.944E-01  e=4.980E-34  Aspergillus oryzae
  5c70-assembly1_A-2  TM=7.608E-01  e=1.034E-34  Aspergillus oryzae

pLDDT: mean 95.94, std 5.07, range [52.88, 98.81]

Radius of gyration: 44.47 Å; Cα contacts (8 Å, |Δi|>4): 5431; chains: 2; bounding box: 103×140×104 Å

Foldseek 3Di:
DDDDPVLQQFLQRAKWQWDFFFAQWDKAQDPVCVVVVHHPQKFFQFFKWFKDKDQAPVRDPPQCQALPHDSPVTDIDGPQFWCQLVPHDHKFFDAQAAQCVPPDDDAGPDDDRRGKMKMKTKGWDADDPSQPPFWKKKKQAFFAAKKWKHKNRHTFMIHGDGHGMTMTTCRVPDDRHTMIIIMMGILHGSCSLFQNHRAMRTGGRNETMMMGGAWQKHFPHKFWDFEDPLFKTKIKMFTDMDHDWWKKKFKAWPVRHTQDMDRDDGMDIDIRGRDDAAALVRLTKMKIKMWTAHPVGHTRMIIIDIAGYWFWDQDQQATDISRHGAFALAFEDQQQAQSGGNNDDPVVLLLQLLLCVLLLGAEYEPAFDAHRLVNLVVCSVNHHAYAGEFNGANSNCQADPNDGRNVRAPPAAPPSNQVSLLSRLSSSCNHNVRRPRYAEYESGAHRADHDSLLVSLVCCCVVDVRHFYDDANCPVPVDVVSVVSGQAHEYALDDLVRVVVVQVVPPRHAYEHQEFFQQAFPFPFQVLSLLVVVVVGSSHRYYHYPHAEQHWHWDADPVRDTDTAFHCPRVRPPHPGRSSGRHCAYSNRHGFLLSLQSSASSFQWDWEADPQKIKTFRQDAFDWLQQKKKKKFKDFLFHTDDIDIDDDTDGHRGMDIDGHDTDDDDDWGKMKIKMFIFGCADDPSGHGGSTRYMYMDIDGDDDPDDDDDPFPFFDWDDDPFWIWTDDPFWIWIAGFVLFATQFTGGNRDTWAPGGWWKAQDFFATLQCVLQVVCVQQVQRVQFTVVKAWDGKDWDDDPFWIKIKTKIWTRGVVIDIKIWIWIQGSNGKIKIKIKAQFDPPHAFTFFTKIKGWTFLQQFKKKWFAWDDAAAAPRRRSSTDGHIYIDTQDRQQTPNFLQGGGNKTWQTQKMWTAGPVRWIKMKGADPGTWMKGKHLDDSVLSNVGRGPVSRDDRGTIMIMTTRHGAINYTSDSNHDDGDPVRIGGRRDMTMGMIMMDIGDD/DDDDPVLQQFLQRAKWQWDFFFAQWDKAQDPVCVVVVHHPQKFFQFFKWFKDKDQFPVRDPPQCQALPHDSPVTDIDGPQFWCQLVPHDHKFFDAQAAQCVPPDDDAGPDDDRRGKMKMKTKGWDADDPSQPPFWKKKKQAFFAAKKWKHKNRHTFMIHGDGHGMTMTTCRVPDDRHTMIIIMMGILGGSCSLFQNHRAMRTGGRNETMMMGGAFQKHFPHKFWDFEDPLFKTKIKMFTDMDHDWWKKKFKAWPVRHTQDMDRDDGMDIDIRGRDDAAALVRQTKMKIKMWTAHPVGHTRMIIIDIAGYWFWDQDQQATDISRHGAFALAFEDQQQAQSGGNNDDPVVLLLQLLLCVLLLGAEYEPAFDAHRLVNLVVCSVNHHAYAGEFNGANSNCQDDPNDGRNVRAPPAAPPSNQVSLLSRLSSSCNHNVRRPRYAEYESGAHRADHDSLLVSQVCCCVVDVRHFYDYANCVVPVDVVRVVSGQAHEYELPDLVRVVVVQVVPPRHAYEHQEFFQQAFPFPFQVLSLLVVVVVGSSHRYYYYPHAEQHWHWDADPVRDTDTAFHCPRVRPPHPGRSSGRHCCYSNRHGFLLSLQSSASSFQWDWEADPQKIKTFRQDPFDWLQQKKKKKFKDFLFHTPDIDIDDDTDGHRGMDIDGHDTDDDDDWGKMKIKMFIWGCADDPSGHGGSTRYMYMDIDTDDDPDDDDDPFDFFDWDDDPFWIWTDDPFWIWIAGNVLFGTQFTGGNRDTWAPHGKWKAQDFFATLQCVLAVVCVQQVQRVQFTVVKAWDGKDWDDDPFWIKIKTKIWTRGVVIDIKIWIWIQGSNGKIKIKIKAQFDPPHAFTFFTKIKGWTFLQQFKKKWFFWDDAAAAPRRRSSTDGHIYIDTQDRQQTPNFQQGGTNKTWQTQKMWTAGPVRWIKMKGADPGTWMKGKHLDDSVLSNVGRGPVSRDDRGTIMIMTTRHGAINYTSDSNHDDGDPVRIGHRRDMTMGMIMMDIGDD